Protein 5DSE (pdb70)

B-factor: mean 90.54, std 38.55, range [33.46, 245.59]

Structure (mmCIF, N/CA/C/O backbone):
data_5DSE
#
_entry.id   5DSE
#
_cell.length_a   71.779
_cell.length_b   168.068
_cell.length_c   239.671
_cell.angle_alpha   90.00
_cell.angle_beta   90.00
_cell.angle_gamma   90.00
#
_symmetry.space_group_name_H-M   'P 21 21 21'
#
loop_
_entity.id
_entity.type
_entity.pdbx_description
1 polymer 'Tetratricopeptide repeat protein 7B'
2 polymer Hyccin
3 water water
#
loop_
_atom_site.group_PDB
_atom_site.id
_atom_site.type_symbol
_atom_site.label_atom_id
_atom_site.label_alt_id
_atom_site.label_comp_id
_atom_site.label_asym_id
_atom_site.label_entity_id
_atom_site.label_seq_id
_atom_site.pdbx_PDB_ins_code
_atom_site.Cartn_x
_atom_site.Cartn_y
_atom_site.Cartn_z
_atom_site.occupancy
_atom_site.B_iso_or_equiv
_atom_site.auth_seq_id
_atom_site.auth_comp_id
_atom_site.auth_asym_id
_atom_site.auth_atom_id
_atom_site.pdbx_PDB_model_num
ATOM 1 N N . VAL A 1 134 ? 79.416 116.364 104.993 1.00 166.79 140 VAL A N 1
ATOM 2 C CA . VAL A 1 134 ? 80.359 116.950 105.936 1.00 170.75 140 VAL A CA 1
ATOM 3 C C . VAL A 1 134 ? 79.667 117.335 107.239 1.00 176.47 140 VAL A C 1
ATOM 4 O O . VAL A 1 134 ? 80.165 117.047 108.328 1.00 172.84 140 VAL A O 1
ATOM 8 N N . ILE A 1 135 ? 78.516 117.988 107.115 1.00 181.67 141 ILE A N 1
ATOM 9 C CA . ILE A 1 135 ? 77.760 118.456 108.271 1.00 189.45 141 ILE A CA 1
ATOM 10 C C . ILE A 1 135 ? 77.212 117.286 109.085 1.00 181.30 141 ILE A C 1
ATOM 11 O O . ILE A 1 135 ? 77.192 117.327 110.318 1.00 182.20 141 ILE A O 1
ATOM 16 N N . ALA A 1 136 ? 76.776 116.242 108.386 1.00 174.56 142 ALA A N 1
ATOM 17 C CA . ALA A 1 136 ? 76.250 115.044 109.032 1.00 160.68 142 ALA A CA 1
ATOM 18 C C . ALA A 1 136 ? 77.305 114.393 109.918 1.00 154.54 142 ALA A C 1
ATOM 19 O O . ALA A 1 136 ? 77.068 114.135 111.100 1.00 151.68 142 ALA A O 1
ATOM 21 N N . GLU A 1 137 ? 78.473 114.136 109.338 1.00 151.79 143 GLU A N 1
ATOM 22 C CA . GLU A 1 137 ? 79.579 113.537 110.073 1.00 151.49 143 GLU A CA 1
ATOM 23 C C . GLU A 1 137 ? 80.088 114.475 111.162 1.00 155.15 143 GLU A C 1
ATOM 24 O O . GLU A 1 137 ? 80.706 114.036 112.129 1.00 151.36 143 GLU A O 1
ATOM 30 N N . ALA A 1 138 ? 79.822 115.768 110.998 1.00 161.96 144 ALA A N 1
ATOM 31 C CA . ALA A 1 138 ? 80.210 116.762 111.992 1.00 165.30 144 ALA A CA 1
ATOM 32 C C . ALA A 1 138 ? 79.328 116.658 113.231 1.00 170.70 144 ALA A C 1
ATOM 33 O O . ALA A 1 138 ? 79.827 116.631 114.357 1.00 169.77 144 ALA A O 1
ATOM 35 N N . TYR A 1 139 ? 78.015 116.605 113.020 1.00 175.72 145 TYR A N 1
ATOM 36 C CA . TYR A 1 139 ? 77.073 116.423 114.121 1.00 176.82 145 TYR A CA 1
ATOM 37 C C . TYR A 1 139 ? 77.274 115.065 114.784 1.00 170.07 145 TYR A C 1
ATOM 38 O O . TYR A 1 139 ? 77.163 114.936 116.006 1.00 171.06 145 TYR A O 1
ATOM 47 N N . ALA A 1 140 ? 77.570 114.055 113.971 1.00 157.86 146 ALA A N 1
ATOM 48 C CA . ALA A 1 140 ? 77.863 112.723 114.485 1.00 146.34 146 ALA A CA 1
ATOM 49 C C . ALA A 1 140 ? 79.098 112.759 115.378 1.00 150.12 146 ALA A C 1
ATOM 50 O O . ALA A 1 140 ? 79.101 112.194 116.472 1.00 144.49 146 ALA A O 1
ATOM 52 N N . THR A 1 141 ? 80.140 113.435 114.902 1.00 153.21 147 THR A N 1
ATOM 53 C CA . THR A 1 141 ? 81.386 113.574 115.650 1.00 161.74 147 THR A CA 1
ATOM 54 C C . THR A 1 141 ? 81.156 114.323 116.958 1.00 161.22 147 THR A C 1
ATOM 55 O O . THR A 1 141 ? 81.741 113.983 117.988 1.00 159.85 147 THR A O 1
ATOM 59 N N . LYS A 1 142 ? 80.302 115.342 116.911 1.00 163.66 148 LYS A N 1
ATOM 60 C CA . LYS A 1 142 ? 79.932 116.083 118.112 1.00 164.06 148 LYS A CA 1
ATOM 61 C C . LYS A 1 142 ? 79.244 115.153 119.104 1.00 168.68 148 LYS A C 1
ATOM 62 O O . LYS A 1 142 ? 79.517 115.200 120.304 1.00 169.09 148 LYS A O 1
ATOM 68 N N . GLY A 1 143 ? 78.358 114.303 118.591 1.00 168.06 149 GLY A N 1
ATOM 69 C CA . GLY A 1 143 ? 77.686 113.314 119.414 1.00 165.36 149 GLY A CA 1
ATOM 70 C C . GLY A 1 143 ? 78.668 112.353 120.055 1.00 175.41 149 GLY A C 1
ATOM 71 O O . GLY A 1 143 ? 78.495 111.950 121.206 1.00 175.42 149 GLY A O 1
ATOM 72 N N . LEU A 1 144 ? 79.706 111.993 119.306 1.00 183.17 150 LEU A N 1
ATOM 73 C CA . LEU A 1 144 ? 80.749 111.097 119.799 1.00 185.95 150 LEU A CA 1
ATOM 74 C C . LEU A 1 144 ? 81.559 111.743 120.920 1.00 191.69 150 LEU A C 1
ATOM 75 O O . LEU A 1 144 ? 81.806 111.125 121.956 1.00 192.91 150 LEU A O 1
ATOM 80 N N . CYS A 1 145 ? 81.970 112.989 120.704 1.00 190.29 151 CYS A N 1
ATOM 81 C CA . CYS A 1 145 ? 82.781 113.711 121.680 1.00 186.00 151 CYS A CA 1
ATOM 82 C C . CYS A 1 145 ? 81.976 114.064 122.927 1.00 178.67 151 CYS A C 1
ATOM 83 O O . CYS A 1 145 ? 82.539 114.232 124.010 1.00 176.63 151 CYS A O 1
ATOM 86 N N . LEU A 1 146 ? 80.661 114.176 122.773 1.00 170.07 152 LEU A N 1
ATOM 87 C CA . LEU A 1 146 ? 79.784 114.438 123.909 1.00 167.59 152 LEU A CA 1
ATOM 88 C C . LEU A 1 146 ? 79.591 113.175 124.745 1.00 170.86 152 LEU A C 1
ATOM 89 O O . LEU A 1 146 ? 79.175 113.244 125.901 1.00 165.28 152 LEU A O 1
ATOM 94 N N . GLU A 1 147 ? 79.897 112.024 124.153 1.00 181.22 153 GLU A N 1
ATOM 95 C CA . GLU A 1 147 ? 79.849 110.755 124.872 1.00 188.03 153 GLU A CA 1
ATOM 96 C C . GLU A 1 147 ? 81.125 110.546 125.682 1.00 187.10 153 GLU A C 1
ATOM 97 O O . GLU A 1 147 ? 81.073 110.190 126.860 1.00 186.09 153 GLU A O 1
ATOM 103 N N . ASP A 1 165 ? 70.801 114.448 124.745 1.00 187.67 171 ASP A N 1
ATOM 104 C CA . ASP A 1 165 ? 71.876 115.272 124.205 1.00 194.04 171 ASP A CA 1
ATOM 105 C C . ASP A 1 165 ? 72.583 114.574 123.047 1.00 196.83 171 ASP A C 1
ATOM 106 O O . ASP A 1 165 ? 72.665 115.109 121.941 1.00 194.13 171 ASP A O 1
ATOM 111 N N . VAL A 1 166 ? 73.093 113.376 123.311 1.00 201.13 172 VAL A N 1
ATOM 112 C CA . VAL A 1 166 ? 73.813 112.596 122.309 1.00 203.14 172 VAL A CA 1
ATOM 113 C C . VAL A 1 166 ? 72.888 112.112 121.196 1.00 196.42 172 VAL A C 1
ATOM 114 O O . VAL A 1 166 ? 73.195 112.244 120.004 1.00 194.34 172 VAL A O 1
ATOM 118 N N . ILE A 1 167 ? 71.751 111.555 121.600 1.00 191.97 173 ILE A N 1
ATOM 119 C CA . ILE A 1 167 ? 70.781 110.997 120.667 1.00 186.69 173 ILE A CA 1
ATOM 120 C C . ILE A 1 167 ? 70.259 112.069 119.711 1.00 183.03 173 ILE A C 1
ATOM 121 O O . ILE A 1 167 ? 69.860 111.769 118.588 1.00 183.88 173 ILE A O 1
ATOM 126 N N . THR A 1 168 ? 70.276 113.320 120.160 1.00 182.23 174 THR A N 1
ATOM 127 C CA . THR A 1 168 ? 69.883 114.444 119.319 1.00 179.75 174 THR A CA 1
ATOM 128 C C . THR A 1 168 ? 70.883 114.639 118.179 1.00 185.54 174 THR A C 1
ATOM 129 O O . THR A 1 168 ? 70.499 114.768 117.011 1.00 180.07 174 THR A O 1
ATOM 133 N N . CYS A 1 169 ? 72.167 114.655 118.529 1.00 195.22 175 CYS A N 1
ATOM 134 C CA . CYS A 1 169 ? 73.237 114.772 117.545 1.00 202.16 175 CYS A CA 1
ATOM 135 C C . CYS A 1 169 ? 73.204 113.609 116.562 1.00 201.35 175 CYS A C 1
ATOM 136 O O . CYS A 1 169 ? 73.402 113.797 115.361 1.00 201.68 175 CYS A O 1
ATOM 139 N N . TYR A 1 170 ? 72.954 112.407 117.076 1.00 195.52 176 TYR A N 1
ATOM 140 C CA . TYR A 1 170 ? 72.838 111.231 116.219 1.00 184.38 176 TYR A CA 1
ATOM 141 C C . TYR A 1 170 ? 71.642 111.348 115.275 1.00 169.83 176 TYR A C 1
ATOM 142 O O . TYR A 1 170 ? 71.715 110.943 114.113 1.00 166.98 176 TYR A O 1
ATOM 151 N N . GLU A 1 171 ? 70.545 111.906 115.780 1.00 166.02 177 GLU A N 1
ATOM 152 C CA . GLU A 1 171 ? 69.354 112.143 114.969 1.00 164.18 177 GLU A CA 1
ATOM 153 C C . GLU A 1 171 ? 69.654 113.084 113.810 1.00 160.21 177 GLU A C 1
ATOM 154 O O . GLU A 1 171 ? 69.415 112.749 112.646 1.00 155.27 177 GLU A O 1
ATOM 160 N N . LYS A 1 172 ? 70.176 114.263 114.140 1.00 159.54 178 LYS A N 1
ATOM 161 C CA . LYS A 1 172 ? 70.531 115.255 113.132 1.00 159.12 178 LYS A CA 1
ATOM 162 C C . LYS A 1 172 ? 71.491 114.669 112.101 1.00 147.43 178 LYS A C 1
ATOM 163 O O . LYS A 1 172 ? 71.279 114.803 110.892 1.00 141.49 178 LYS A O 1
ATOM 169 N N . ALA A 1 173 ? 72.535 114.009 112.595 1.00 144.07 179 ALA A N 1
ATOM 170 C CA . ALA A 1 173 ? 73.523 113.359 111.740 1.00 140.22 179 ALA A CA 1
ATOM 171 C C . ALA A 1 173 ? 72.861 112.377 110.783 1.00 136.57 179 ALA A C 1
ATOM 172 O O . ALA A 1 173 ? 73.218 112.309 109.609 1.00 134.00 179 ALA A O 1
ATOM 174 N N . GLY A 1 174 ? 71.890 111.624 111.291 1.00 136.26 180 GLY A N 1
ATOM 175 C CA . GLY A 1 174 ? 71.163 110.669 110.477 1.00 140.17 180 GLY A CA 1
ATOM 176 C C . GLY A 1 174 ? 70.351 111.331 109.380 1.00 146.65 180 GLY A C 1
ATOM 177 O O . GLY A 1 174 ? 70.420 110.927 108.215 1.00 144.11 180 GLY A O 1
ATOM 178 N N . ASP A 1 175 ? 69.582 112.351 109.754 1.00 151.98 181 ASP A N 1
ATOM 179 C CA . ASP A 1 175 ? 68.750 113.082 108.801 1.00 155.23 181 ASP A CA 1
ATOM 180 C C . ASP A 1 175 ? 69.592 113.671 107.675 1.00 151.78 181 ASP A C 1
ATOM 181 O O . ASP A 1 175 ? 69.313 113.460 106.486 1.00 154.35 181 ASP A O 1
ATOM 186 N N . ILE A 1 176 ? 70.632 114.404 108.061 1.00 142.64 182 ILE A N 1
ATOM 187 C CA . ILE A 1 176 ? 71.523 115.027 107.093 1.00 144.02 182 ILE A CA 1
ATOM 188 C C . ILE A 1 176 ? 72.228 113.965 106.248 1.00 144.06 182 ILE A C 1
ATOM 189 O O . ILE A 1 176 ? 72.509 114.191 105.074 1.00 144.17 182 ILE A O 1
ATOM 194 N N . ALA A 1 177 ? 72.492 112.803 106.839 1.00 142.37 183 ALA A N 1
ATOM 195 C CA . ALA A 1 177 ? 73.118 111.703 106.106 1.00 146.16 183 ALA A CA 1
ATOM 196 C C . ALA A 1 177 ? 72.200 111.181 105.005 1.00 143.86 183 ALA A C 1
ATOM 197 O O . ALA A 1 177 ? 72.640 110.941 103.879 1.00 145.29 183 ALA A O 1
ATOM 199 N N . LEU A 1 178 ? 70.926 111.000 105.339 1.00 144.10 184 LEU A N 1
ATOM 200 C CA . LEU A 1 178 ? 69.943 110.553 104.357 1.00 145.35 184 LEU A CA 1
ATOM 201 C C . LEU A 1 178 ? 69.796 111.575 103.234 1.00 138.52 184 LEU A C 1
ATOM 202 O O . LEU A 1 178 ? 69.814 111.218 102.048 1.00 136.67 184 LEU A O 1
ATOM 207 N N . LEU A 1 179 ? 69.657 112.843 103.615 1.00 136.78 185 LEU A N 1
ATOM 208 C CA . LEU A 1 179 ? 69.540 113.925 102.640 1.00 135.05 185 LEU A CA 1
ATOM 209 C C . LEU A 1 179 ? 70.756 113.941 101.715 1.00 132.20 185 LEU A C 1
ATOM 210 O O . LEU A 1 179 ? 70.631 114.157 100.510 1.00 132.24 185 LEU A O 1
ATOM 215 N N . TYR A 1 180 ? 71.925 113.691 102.297 1.00 130.43 186 TYR A N 1
ATOM 216 C CA . TYR A 1 180 ? 73.191 113.657 101.569 1.00 139.16 186 TYR A CA 1
ATOM 217 C C . TYR A 1 180 ? 73.256 112.496 100.583 1.00 145.60 186 TYR A C 1
ATOM 218 O O . TYR A 1 180 ? 73.757 112.644 99.467 1.00 141.60 186 TYR A O 1
ATOM 227 N N . LEU A 1 181 ? 72.746 111.343 100.998 1.00 150.97 187 LEU A N 1
ATOM 228 C CA . LEU A 1 181 ? 72.771 110.156 100.154 1.00 158.21 187 LEU A CA 1
ATOM 229 C C . LEU A 1 181 ? 71.820 110.313 98.969 1.00 163.73 187 LEU A C 1
ATOM 230 O O . LEU A 1 181 ? 72.171 109.996 97.825 1.00 165.19 187 LEU A O 1
ATOM 235 N N . GLN A 1 182 ? 70.617 110.810 99.250 1.00 169.86 188 GLN A N 1
ATOM 236 C CA . GLN A 1 182 ? 69.657 111.115 98.194 1.00 180.83 188 GLN A CA 1
ATOM 237 C C . GLN A 1 182 ? 70.244 112.133 97.218 1.00 196.48 188 GLN A C 1
ATOM 238 O O . GLN A 1 182 ? 70.183 111.952 95.997 1.00 198.85 188 GLN A O 1
ATOM 244 N N . GLU A 1 183 ? 70.825 113.194 97.774 1.00 206.34 189 GLU A N 1
ATOM 245 C CA . GLU A 1 183 ? 71.447 114.251 96.982 1.00 215.14 189 GLU A CA 1
ATOM 246 C C . GLU A 1 183 ? 72.564 113.700 96.098 1.00 214.37 189 GLU A C 1
ATOM 247 O O . GLU A 1 183 ? 72.771 114.176 94.981 1.00 219.35 189 GLU A O 1
ATOM 253 N N . ILE A 1 184 ? 73.282 112.699 96.602 1.00 199.27 190 ILE A N 1
ATOM 254 C CA . ILE A 1 184 ? 74.292 112.017 95.800 1.00 185.39 190 ILE A CA 1
ATOM 255 C C . ILE A 1 184 ? 73.633 111.279 94.644 1.00 180.33 190 ILE A C 1
ATOM 256 O O . ILE A 1 184 ? 74.052 111.413 93.493 1.00 177.74 190 ILE A O 1
ATOM 261 N N . GLU A 1 185 ? 72.593 110.509 94.953 1.00 178.78 191 GLU A N 1
ATOM 262 C CA . GLU A 1 185 ? 71.917 109.714 93.932 1.00 179.77 191 GLU A CA 1
ATOM 263 C C . GLU A 1 185 ? 71.322 110.569 92.815 1.00 186.48 191 GLU A C 1
ATOM 264 O O . GLU A 1 185 ? 71.251 110.131 91.666 1.00 187.81 191 GLU A O 1
ATOM 270 N N . ARG A 1 186 ? 70.893 111.782 93.151 1.00 188.79 192 ARG A N 1
ATOM 271 C CA . ARG A 1 186 ? 70.368 112.697 92.141 1.00 191.77 192 ARG A CA 1
ATOM 272 C C . ARG A 1 186 ? 71.451 113.077 91.135 1.00 195.26 192 ARG A C 1
ATOM 273 O O . ARG A 1 186 ? 71.289 112.884 89.930 1.00 195.81 192 ARG A O 1
ATOM 281 N N . VAL A 1 187 ? 72.557 113.612 91.641 1.00 196.62 193 VAL A N 1
ATOM 282 C CA . VAL A 1 187 ? 73.668 114.036 90.795 1.00 197.65 193 VAL A CA 1
ATOM 283 C C . VAL A 1 187 ? 74.445 112.839 90.255 1.00 193.48 193 VAL A C 1
ATOM 284 O O . VAL A 1 187 ? 74.069 112.246 89.243 1.00 189.99 193 VAL A O 1
ATOM 288 N N . LEU A 1 208 ? 82.150 102.208 102.854 1.00 163.33 214 LEU A N 1
ATOM 289 C CA . LEU A 1 208 ? 81.164 103.261 103.068 1.00 168.09 214 LEU A CA 1
ATOM 290 C C . LEU A 1 208 ? 81.243 103.810 104.490 1.00 177.77 214 LEU A C 1
ATOM 291 O O . LEU A 1 208 ? 81.720 103.132 105.399 1.00 178.58 214 LEU A O 1
ATOM 296 N N . GLY A 1 209 ? 80.758 105.038 104.662 1.00 182.71 215 GLY A N 1
ATOM 297 C CA . GLY A 1 209 ? 80.942 105.816 105.877 1.00 187.91 215 GLY A CA 1
ATOM 298 C C . GLY A 1 209 ? 80.791 105.134 107.225 1.00 189.49 215 GLY A C 1
ATOM 299 O O . GLY A 1 209 ? 79.729 104.614 107.559 1.00 187.84 215 GLY A O 1
ATOM 300 N N . PHE A 1 210 ? 81.872 105.146 107.998 1.00 185.05 216 PHE A N 1
ATOM 301 C CA . PHE A 1 210 ? 81.861 104.681 109.381 1.00 170.28 216 PHE A CA 1
ATOM 302 C C . PHE A 1 210 ? 81.114 105.686 110.251 1.00 159.64 216 PHE A C 1
ATOM 303 O O . PHE A 1 210 ? 80.203 105.329 111.006 1.00 149.10 216 PHE A O 1
ATOM 311 N N . PHE A 1 211 ? 81.514 106.950 110.128 1.00 160.31 217 PHE A N 1
ATOM 312 C CA . PHE A 1 211 ? 80.866 108.056 110.823 1.00 159.77 217 PHE A CA 1
ATOM 313 C C . PHE A 1 211 ? 79.396 108.130 110.428 1.00 158.92 217 PHE A C 1
ATOM 314 O O . PHE A 1 211 ? 78.528 108.436 111.249 1.00 152.44 217 PHE A O 1
ATOM 322 N N . LEU A 1 212 ? 79.132 107.843 109.157 1.00 165.76 218 LEU A N 1
ATOM 323 C CA . LEU A 1 212 ? 77.779 107.840 108.619 1.00 167.62 218 LEU A CA 1
ATOM 324 C C . LEU A 1 212 ? 76.950 106.700 109.206 1.00 173.20 218 LEU A C 1
ATOM 325 O O . LEU A 1 212 ? 75.775 106.881 109.528 1.00 173.71 218 LEU A O 1
ATOM 330 N N . GLU A 1 213 ? 77.565 105.528 109.344 1.00 176.41 219 GLU A N 1
ATOM 331 C CA . GLU A 1 213 ? 76.893 104.374 109.936 1.00 174.98 219 GLU A CA 1
ATOM 332 C C . GLU A 1 213 ? 76.535 104.634 111.395 1.00 169.70 219 GLU A C 1
ATOM 333 O O . GLU A 1 213 ? 75.381 104.465 111.798 1.00 170.73 219 GLU A O 1
ATOM 339 N N . THR A 1 214 ? 77.526 105.047 112.181 1.00 161.55 220 THR A N 1
ATOM 340 C CA . THR A 1 214 ? 77.303 105.332 113.597 1.00 149.75 220 THR A CA 1
ATOM 341 C C . THR A 1 214 ? 76.267 106.438 113.783 1.00 153.81 220 THR A C 1
ATOM 342 O O . THR A 1 214 ? 75.386 106.338 114.641 1.00 148.53 220 THR A O 1
ATOM 346 N N . GLY A 1 215 ? 76.372 107.484 112.968 1.00 166.13 221 GLY A N 1
ATOM 347 C CA . GLY A 1 215 ? 75.437 108.594 113.024 1.00 167.07 221 GLY A CA 1
ATOM 348 C C . GLY A 1 215 ? 74.012 108.185 112.698 1.00 162.11 221 GLY A C 1
ATOM 349 O O . GLY A 1 215 ? 73.070 108.587 113.380 1.00 165.62 221 GLY A O 1
ATOM 350 N N . LEU A 1 216 ? 73.855 107.380 111.653 1.00 157.64 222 LEU A N 1
ATOM 351 C CA . LEU A 1 216 ? 72.539 106.904 111.243 1.00 155.19 222 LEU A CA 1
ATOM 352 C C . LEU A 1 216 ? 71.909 105.980 112.277 1.00 154.69 222 LEU A C 1
ATOM 353 O O . LEU A 1 216 ? 70.727 106.105 112.598 1.00 150.82 222 LEU A O 1
ATOM 358 N N . GLN A 1 217 ? 72.707 105.055 112.800 1.00 156.18 223 GLN A N 1
ATOM 359 C CA . GLN A 1 217 ? 72.169 103.942 113.572 1.00 161.09 223 GLN A CA 1
ATOM 360 C C . GLN A 1 217 ? 72.101 104.173 115.083 1.00 168.57 223 GLN A C 1
ATOM 361 O O . GLN A 1 217 ? 71.116 103.800 115.718 1.00 170.89 223 GLN A O 1
ATOM 367 N N . ARG A 1 218 ? 73.129 104.788 115.662 1.00 178.54 224 ARG A N 1
ATOM 368 C CA . ARG A 1 218 ? 73.248 104.816 117.122 1.00 179.21 224 ARG A CA 1
ATOM 369 C C . ARG A 1 218 ? 72.285 105.796 117.811 1.00 168.30 224 ARG A C 1
ATOM 370 O O . ARG A 1 218 ? 72.441 106.104 118.993 1.00 172.70 224 ARG A O 1
ATOM 378 N N . ALA A 1 219 ? 71.280 106.271 117.085 1.00 146.07 225 ALA A N 1
ATOM 379 C CA . ALA A 1 219 ? 70.253 107.112 117.689 1.00 139.15 225 ALA A CA 1
ATOM 380 C C . ALA A 1 219 ? 69.201 106.249 118.385 1.00 141.75 225 ALA A C 1
ATOM 381 O O . ALA A 1 219 ? 69.033 106.306 119.610 1.00 141.53 225 ALA A O 1
ATOM 383 N N . HIS A 1 220 ? 68.504 105.442 117.590 1.00 138.87 226 HIS A N 1
ATOM 384 C CA . HIS A 1 220 ? 67.471 104.549 118.104 1.00 141.44 226 HIS A CA 1
ATOM 385 C C . HIS A 1 220 ? 68.049 103.512 119.062 1.00 134.99 226 HIS A C 1
ATOM 386 O O . HIS A 1 220 ? 67.346 103.009 119.936 1.00 133.95 226 HIS A O 1
ATOM 393 N N . VAL A 1 221 ? 69.329 103.196 118.892 1.00 131.46 227 VAL A N 1
ATOM 394 C CA . VAL A 1 221 ? 70.016 102.275 119.788 1.00 134.89 227 VAL A CA 1
ATOM 395 C C . VAL A 1 221 ? 70.012 102.814 121.215 1.00 141.06 227 VAL A C 1
ATOM 396 O O . VAL A 1 221 ? 69.581 102.132 122.146 1.00 138.28 227 VAL A O 1
ATOM 400 N N . LEU A 1 222 ? 70.482 104.047 121.379 1.00 152.86 228 LEU A N 1
ATOM 401 C CA . LEU A 1 222 ? 70.493 104.692 122.687 1.00 160.26 228 LEU A CA 1
ATOM 402 C C . LEU A 1 222 ? 69.077 105.028 123.142 1.00 153.49 228 LEU A C 1
ATOM 403 O O . LEU A 1 222 ? 68.815 105.148 124.340 1.00 152.50 228 LEU A O 1
ATOM 408 N N . TYR A 1 223 ? 68.166 105.178 122.184 1.00 148.97 229 TYR A N 1
ATOM 409 C CA . TYR A 1 223 ? 66.762 105.402 122.513 1.00 148.49 229 TYR A CA 1
ATOM 410 C C . TYR A 1 223 ? 66.143 104.188 123.201 1.00 146.05 229 TYR A C 1
ATOM 411 O O . TYR A 1 223 ? 65.411 104.328 124.181 1.00 145.78 229 TYR A O 1
ATOM 420 N N . PHE A 1 224 ? 66.435 103.000 122.683 1.00 141.69 230 PHE A N 1
ATOM 421 C CA . PHE A 1 224 ? 65.921 101.771 123.274 1.00 141.37 230 PHE A CA 1
ATOM 422 C C . PHE A 1 224 ? 66.696 101.406 124.535 1.00 142.94 230 PHE A C 1
ATOM 423 O O . PHE A 1 224 ? 66.125 100.872 125.486 1.00 140.17 230 PHE A O 1
ATOM 431 N N . LYS A 1 225 ? 67.995 101.697 124.543 1.00 152.94 231 LYS A N 1
ATOM 432 C CA . LYS A 1 225 ? 68.805 101.509 125.744 1.00 169.25 231 LYS A CA 1
ATOM 433 C C . LYS A 1 225 ? 68.259 102.361 126.884 1.00 179.54 231 LYS A C 1
ATOM 434 O O . LYS A 1 225 ? 68.275 101.950 128.045 1.00 179.37 231 LYS A O 1
ATOM 440 N N . ASN A 1 226 ? 67.775 103.550 126.538 1.00 189.56 232 ASN A N 1
ATOM 441 C CA . ASN A 1 226 ? 67.168 104.458 127.504 1.00 192.67 232 ASN A CA 1
ATOM 442 C C . ASN A 1 226 ? 65.929 103.851 128.157 1.00 180.30 232 ASN A C 1
ATOM 443 O O . ASN A 1 226 ? 65.592 104.172 129.297 1.00 180.56 232 ASN A O 1
ATOM 448 N N . GLY A 1 227 ? 65.258 102.965 127.428 1.00 162.97 233 GLY A N 1
ATOM 449 C CA . GLY A 1 227 ? 64.030 102.360 127.905 1.00 153.72 233 GLY A CA 1
ATOM 450 C C . GLY A 1 227 ? 62.820 103.054 127.311 1.00 155.28 233 GLY A C 1
ATOM 451 O O . GLY A 1 227 ? 61.679 102.760 127.670 1.00 153.17 233 GLY A O 1
ATOM 452 N N . ASN A 1 228 ? 63.077 103.983 126.397 1.00 158.16 234 ASN A N 1
ATOM 453 C CA . ASN A 1 228 ? 62.012 104.726 125.736 1.00 171.01 234 ASN A CA 1
ATOM 454 C C . ASN A 1 228 ? 61.674 104.119 124.377 1.00 177.96 234 ASN A C 1
ATOM 455 O O . ASN A 1 228 ? 62.462 104.205 123.435 1.00 178.53 234 ASN A O 1
ATOM 460 N N . LEU A 1 229 ? 60.497 103.509 124.285 1.00 180.01 235 LEU A N 1
ATOM 461 C CA . LEU A 1 229 ? 60.082 102.801 123.077 1.00 178.01 235 LEU A CA 1
ATOM 462 C C . LEU A 1 229 ? 59.549 103.747 122.005 1.00 170.84 235 LEU A C 1
ATOM 463 O O . LEU A 1 229 ? 59.829 103.575 120.816 1.00 171.55 235 LEU A O 1
ATOM 468 N N . THR A 1 230 ? 58.778 104.742 122.436 1.00 161.48 236 THR A N 1
ATOM 469 C CA . THR A 1 230 ? 58.125 105.681 121.528 1.00 154.01 236 THR A CA 1
ATOM 470 C C . THR A 1 230 ? 59.116 106.404 120.616 1.00 148.80 236 THR A C 1
ATOM 471 O O . THR A 1 230 ? 58.902 106.501 119.406 1.00 145.00 236 THR A O 1
ATOM 475 N N . ARG A 1 231 ? 60.197 106.907 121.203 1.00 144.02 237 ARG A N 1
ATOM 476 C CA . ARG A 1 231 ? 61.224 107.606 120.440 1.00 141.10 237 ARG A CA 1
ATOM 477 C C . ARG A 1 231 ? 61.881 106.684 119.418 1.00 136.35 237 ARG A C 1
ATOM 478 O O . ARG A 1 231 ? 62.167 107.095 118.294 1.00 134.67 237 ARG A O 1
ATOM 486 N N . GLY A 1 232 ? 62.119 105.438 119.816 1.00 134.84 238 GLY A N 1
ATOM 487 C CA . GLY A 1 232 ? 62.715 104.455 118.929 1.00 132.09 238 GLY A CA 1
ATOM 488 C C . GLY A 1 232 ? 61.827 104.160 117.737 1.00 131.77 238 GLY A C 1
ATOM 489 O O . GLY A 1 232 ? 62.288 104.149 116.592 1.00 124.92 238 GLY A O 1
ATOM 490 N N . VAL A 1 233 ? 60.547 103.920 118.009 1.00 135.30 239 VAL A N 1
ATOM 491 C CA . VAL A 1 233 ? 59.567 103.688 116.955 1.00 138.06 239 VAL A CA 1
ATOM 492 C C . VAL A 1 233 ? 59.520 104.886 116.012 1.00 142.49 239 VAL A C 1
ATOM 493 O O . VAL A 1 233 ? 59.483 104.730 114.788 1.00 143.10 239 VAL A O 1
ATOM 497 N N . GLY A 1 234 ? 59.537 106.080 116.596 1.00 148.50 240 GLY A N 1
ATOM 498 C CA . GLY A 1 234 ? 59.554 107.310 115.826 1.00 149.13 240 GLY A CA 1
ATOM 499 C C . GLY A 1 234 ? 60.750 107.392 114.899 1.00 144.00 240 GLY A C 1
ATOM 500 O O . GLY A 1 234 ? 60.617 107.774 113.739 1.00 140.08 240 GLY A O 1
ATOM 501 N N . ARG A 1 235 ? 61.920 107.024 115.412 1.00 138.75 241 ARG A N 1
ATOM 502 C CA . ARG A 1 235 ? 63.150 107.038 114.626 1.00 135.30 241 ARG A CA 1
ATOM 503 C C . ARG A 1 235 ? 63.079 106.045 113.469 1.00 131.33 241 ARG A C 1
ATOM 504 O O . ARG A 1 235 ? 63.419 106.379 112.329 1.00 125.50 241 ARG A O 1
ATOM 512 N N . PHE A 1 236 ? 62.641 104.826 113.775 1.00 135.29 242 PHE A N 1
ATOM 513 C CA . PHE A 1 236 ? 62.449 103.795 112.759 1.00 133.00 242 PHE A CA 1
ATOM 514 C C . PHE A 1 236 ? 61.544 104.298 111.639 1.00 136.44 242 PHE A C 1
ATOM 515 O O . PHE A 1 236 ? 61.861 104.158 110.456 1.00 139.37 242 PHE A O 1
ATOM 523 N N . ARG A 1 237 ? 60.421 104.896 112.024 1.00 140.02 243 ARG A N 1
ATOM 524 C CA . ARG A 1 237 ? 59.463 105.426 111.060 1.00 139.81 243 ARG A CA 1
ATOM 525 C C . ARG A 1 237 ? 60.046 106.581 110.249 1.00 139.38 243 ARG A C 1
ATOM 526 O O . ARG A 1 237 ? 59.737 106.735 109.067 1.00 140.18 243 ARG A O 1
ATOM 534 N N . GLU A 1 238 ? 60.890 107.388 110.887 1.00 139.74 244 GLU A N 1
ATOM 535 C CA . GLU A 1 238 ? 61.556 108.491 110.201 1.00 143.99 244 GLU A CA 1
ATOM 536 C C . GLU A 1 238 ? 62.486 107.968 109.114 1.00 140.92 244 GLU A C 1
ATOM 537 O O . GLU A 1 238 ? 62.471 108.457 107.985 1.00 138.90 244 GLU A O 1
ATOM 543 N N . LEU A 1 239 ? 63.291 106.969 109.461 1.00 140.29 245 LEU A N 1
ATOM 544 C CA . LEU A 1 239 ? 64.240 106.397 108.511 1.00 138.13 245 LEU A CA 1
ATOM 545 C C . LEU A 1 239 ? 63.530 105.629 107.401 1.00 135.16 245 LEU A C 1
ATOM 546 O O . LEU A 1 239 ? 64.019 105.558 106.273 1.00 131.73 245 LEU A O 1
ATOM 551 N N . LEU A 1 240 ? 62.372 105.061 107.723 1.00 136.15 246 LEU A N 1
ATOM 552 C CA . LEU A 1 240 ? 61.618 104.277 106.751 1.00 129.01 246 LEU A CA 1
ATOM 553 C C . LEU A 1 240 ? 60.805 105.156 105.802 1.00 136.97 246 LEU A C 1
ATOM 554 O O . LEU A 1 240 ? 60.550 104.772 104.660 1.00 139.05 246 LEU A O 1
ATOM 559 N N . ARG A 1 241 ? 60.401 106.333 106.271 1.00 138.04 247 ARG A N 1
ATOM 560 C CA . ARG A 1 241 ? 59.642 107.258 105.434 1.00 138.90 247 ARG A CA 1
ATOM 561 C C . ARG A 1 241 ? 60.522 107.918 104.377 1.00 141.28 247 ARG A C 1
ATOM 562 O O . ARG A 1 241 ? 60.021 108.433 103.377 1.00 144.71 247 ARG A O 1
ATOM 570 N N . ALA A 1 242 ? 61.831 107.904 104.605 1.00 141.36 248 ALA A N 1
ATOM 571 C CA . ALA A 1 242 ? 62.776 108.483 103.658 1.00 140.34 248 ALA A CA 1
ATOM 572 C C . ALA A 1 242 ? 62.750 107.724 102.336 1.00 153.00 248 ALA A C 1
ATOM 573 O O . ALA A 1 242 ? 62.659 106.495 102.317 1.00 147.01 248 ALA A O 1
ATOM 575 N N . VAL A 1 243 ? 62.824 108.467 101.236 1.00 166.78 249 VAL A N 1
ATOM 576 C CA . VAL A 1 243 ? 62.792 107.881 99.900 1.00 174.38 249 VAL A CA 1
ATOM 577 C C . VAL A 1 243 ? 63.960 106.914 99.710 1.00 179.53 249 VAL A C 1
ATOM 578 O O . VAL A 1 243 ? 65.094 107.213 100.086 1.00 183.79 249 VAL A O 1
ATOM 582 N N . GLU A 1 244 ? 63.667 105.752 99.134 1.00 180.34 250 GLU A N 1
ATOM 583 C CA . GLU A 1 244 ? 64.637 104.667 99.021 1.00 176.69 250 GLU A CA 1
ATOM 584 C C . GLU A 1 244 ? 65.865 105.030 98.189 1.00 174.79 250 GLU A C 1
ATOM 585 O O . GLU A 1 244 ? 65.751 105.468 97.045 1.00 170.61 250 GLU A O 1
ATOM 591 N N . THR A 1 245 ? 67.037 104.841 98.786 1.00 180.72 251 THR A N 1
ATOM 592 C CA . THR A 1 245 ? 68.308 104.989 98.088 1.00 188.74 251 THR A CA 1
ATOM 593 C C . THR A 1 245 ? 68.950 103.607 97.976 1.00 188.46 251 THR A C 1
ATOM 594 O O . THR A 1 245 ? 68.762 102.765 98.853 1.00 188.61 251 THR A O 1
ATOM 598 N N . ARG A 1 246 ? 69.702 103.372 96.904 1.00 185.34 252 ARG A N 1
ATOM 599 C CA . ARG A 1 246 ? 70.309 102.064 96.652 1.00 179.89 252 ARG A CA 1
ATOM 600 C C . ARG A 1 246 ? 71.328 101.647 97.717 1.00 168.86 252 ARG A C 1
ATOM 601 O O . ARG A 1 246 ? 71.835 100.525 97.691 1.00 161.72 252 ARG A O 1
ATOM 609 N N . THR A 1 247 ? 71.629 102.549 98.646 1.00 170.82 253 THR A N 1
ATOM 610 C CA . THR A 1 247 ? 72.553 102.248 99.734 1.00 165.91 253 THR A CA 1
ATOM 611 C C . THR A 1 247 ? 71.798 102.010 101.041 1.00 158.07 253 THR A C 1
ATOM 612 O O . THR A 1 247 ? 72.194 101.175 101.856 1.00 150.37 253 THR A O 1
ATOM 616 N N . THR A 1 248 ? 70.704 102.740 101.232 1.00 163.06 254 THR A N 1
ATOM 617 C CA . THR A 1 248 ? 69.913 102.630 102.453 1.00 163.62 254 THR A CA 1
ATOM 618 C C . THR A 1 248 ? 68.930 101.463 102.421 1.00 172.25 254 THR A C 1
ATOM 619 O O . THR A 1 248 ? 68.126 101.309 103.337 1.00 170.60 254 THR A O 1
ATOM 623 N N . GLN A 1 249 ? 68.997 100.643 101.377 1.00 182.65 255 GLN A N 1
ATOM 624 C CA . GLN A 1 249 ? 68.036 99.554 101.203 1.00 187.79 255 GLN A CA 1
ATOM 625 C C . GLN A 1 249 ? 68.180 98.466 102.271 1.00 186.90 255 GLN A C 1
ATOM 626 O O . GLN A 1 249 ? 67.184 97.999 102.830 1.00 193.17 255 GLN A O 1
ATOM 632 N N . ASN A 1 250 ? 69.417 98.071 102.555 1.00 177.02 256 ASN A N 1
ATOM 633 C CA . ASN A 1 250 ? 69.688 97.027 103.538 1.00 161.94 256 ASN A CA 1
ATOM 634 C C . ASN A 1 250 ? 69.365 97.500 104.951 1.00 151.41 256 ASN A C 1
ATOM 635 O O . ASN A 1 250 ? 68.755 96.775 105.750 1.00 145.83 256 ASN A O 1
ATOM 640 N N . LEU A 1 251 ? 69.787 98.726 105.246 1.00 147.97 257 LEU A N 1
ATOM 641 C CA . LEU A 1 251 ? 69.464 99.379 106.505 1.00 142.52 257 LEU A CA 1
ATOM 642 C C . LEU A 1 251 ? 67.955 99.415 106.704 1.00 141.52 257 LEU A C 1
ATOM 643 O O . LEU A 1 251 ? 67.454 99.046 107.765 1.00 133.96 257 LEU A O 1
ATOM 648 N N . ARG A 1 252 ? 67.237 99.845 105.670 1.00 141.30 258 ARG A N 1
ATOM 649 C CA . ARG A 1 252 ? 65.779 99.890 105.707 1.00 138.48 258 ARG A CA 1
ATOM 650 C C . ARG A 1 252 ? 65.181 98.498 105.882 1.00 137.00 258 ARG A C 1
ATOM 651 O O . ARG A 1 252 ? 64.108 98.351 106.462 1.00 133.28 258 ARG A O 1
ATOM 659 N N . MET A 1 253 ? 65.875 97.478 105.383 1.00 138.45 259 MET A N 1
ATOM 660 C CA . MET A 1 253 ? 65.412 96.101 105.535 1.00 127.45 259 MET A CA 1
ATOM 661 C C . MET A 1 253 ? 65.476 95.652 106.992 1.00 124.71 259 MET A C 1
ATOM 662 O O . MET A 1 253 ? 64.462 95.250 107.576 1.00 119.69 259 MET A O 1
ATOM 667 N N . THR A 1 254 ? 66.673 95.723 107.573 1.00 127.40 260 THR A N 1
ATOM 668 C CA . THR A 1 254 ? 66.868 95.331 108.968 1.00 126.50 260 THR A CA 1
ATOM 669 C C . THR A 1 254 ? 65.973 96.151 109.896 1.00 122.70 260 THR A C 1
ATOM 670 O O . THR A 1 254 ? 65.364 95.617 110.829 1.00 115.60 260 THR A O 1
ATOM 674 N N . ILE A 1 255 ? 65.892 97.448 109.619 1.00 123.23 261 ILE A N 1
ATOM 675 C CA . ILE A 1 255 ? 65.064 98.361 110.397 1.00 122.05 261 ILE A CA 1
ATOM 676 C C . ILE A 1 255 ? 63.586 97.990 110.317 1.00 127.20 261 ILE A C 1
ATOM 677 O O . ILE A 1 255 ? 62.905 97.930 111.341 1.00 133.20 261 ILE A O 1
ATOM 682 N N . ALA A 1 256 ? 63.095 97.735 109.107 1.00 127.07 262 ALA A N 1
ATOM 683 C CA . ALA A 1 256 ? 61.696 97.358 108.917 1.00 128.72 262 ALA A CA 1
ATOM 684 C C . ALA A 1 256 ? 61.379 96.056 109.643 1.00 129.69 262 ALA A C 1
ATOM 685 O O . ALA A 1 256 ? 60.318 95.919 110.258 1.00 119.14 262 ALA A O 1
ATOM 687 N N . ARG A 1 257 ? 62.306 95.103 109.570 1.00 133.73 263 ARG A N 1
ATOM 688 C CA . ARG A 1 257 ? 62.143 93.833 110.269 1.00 129.84 263 ARG A CA 1
ATOM 689 C C . ARG A 1 257 ? 62.036 94.049 111.777 1.00 121.75 263 ARG A C 1
ATOM 690 O O . ARG A 1 257 ? 61.092 93.577 112.415 1.00 109.01 263 ARG A O 1
ATOM 698 N N . GLN A 1 258 ? 63.000 94.775 112.337 1.00 128.30 264 GLN A N 1
ATOM 699 C CA . GLN A 1 258 ? 63.033 95.029 113.775 1.00 125.93 264 GLN A CA 1
ATOM 700 C C . GLN A 1 258 ? 61.792 95.773 114.260 1.00 118.87 264 GLN A C 1
ATOM 701 O O . GLN A 1 258 ? 61.215 95.426 115.293 1.00 111.56 264 GLN A O 1
ATOM 707 N N . LEU A 1 259 ? 61.380 96.790 113.510 1.00 124.37 265 LEU A N 1
ATOM 708 C CA . LEU A 1 259 ? 60.204 97.571 113.873 1.00 128.07 265 LEU A CA 1
ATOM 709 C C . LEU A 1 259 ? 58.942 96.724 113.785 1.00 126.91 265 LEU A C 1
ATOM 710 O O . LEU A 1 259 ? 58.030 96.883 114.593 1.00 127.55 265 LEU A O 1
ATOM 715 N N . ALA A 1 260 ? 58.889 95.826 112.805 1.00 125.48 266 ALA A N 1
ATOM 716 C CA . ALA A 1 260 ? 57.763 94.905 112.692 1.00 115.88 266 ALA A CA 1
ATOM 717 C C . ALA A 1 260 ? 57.709 93.995 113.915 1.00 105.10 266 ALA A C 1
ATOM 718 O O . ALA A 1 260 ? 56.636 93.760 114.481 1.00 91.56 266 ALA A O 1
ATOM 720 N N . GLU A 1 261 ? 58.876 93.492 114.317 1.00 109.49 267 GLU A N 1
ATOM 721 C CA . GLU A 1 261 ? 58.996 92.694 115.535 1.00 110.47 267 GLU A CA 1
ATOM 722 C C . GLU A 1 261 ? 58.417 93.448 116.723 1.00 108.48 267 GLU A C 1
ATOM 723 O O . GLU A 1 261 ? 57.511 92.960 117.395 1.00 102.15 267 GLU A O 1
ATOM 729 N N . ILE A 1 262 ? 58.942 94.647 116.961 1.00 114.44 268 ILE A N 1
ATOM 730 C CA . ILE A 1 262 ? 58.486 95.501 118.054 1.00 111.27 268 ILE A CA 1
ATOM 731 C C . ILE A 1 262 ? 56.975 95.737 118.005 1.00 105.81 268 ILE A C 1
ATOM 732 O O . ILE A 1 262 ? 56.305 95.731 119.038 1.00 109.52 268 ILE A O 1
ATOM 737 N N . LEU A 1 263 ? 56.445 95.930 116.801 1.00 96.92 269 LEU A N 1
ATOM 738 C CA . LEU A 1 263 ? 55.011 96.129 116.613 1.00 96.60 269 LEU A CA 1
ATOM 739 C C . LEU A 1 263 ? 54.212 94.914 117.068 1.00 107.79 269 LEU A C 1
ATOM 740 O O . LEU A 1 263 ? 53.241 95.044 117.813 1.00 114.50 269 LEU A O 1
ATOM 745 N N . LEU A 1 264 ? 54.627 93.733 116.617 1.00 108.12 270 LEU A N 1
ATOM 746 C CA . LEU A 1 264 ? 53.902 92.501 116.920 1.00 97.84 270 LEU A CA 1
ATOM 747 C C . LEU A 1 264 ? 53.991 92.094 118.392 1.00 96.26 270 LEU A C 1
ATOM 748 O O . LEU A 1 264 ? 52.983 91.738 119.002 1.00 91.75 270 LEU A O 1
ATOM 753 N N . ARG A 1 265 ? 55.193 92.154 118.961 1.00 104.26 271 ARG A N 1
ATOM 754 C CA . ARG A 1 265 ? 55.432 91.607 120.296 1.00 101.59 271 ARG A CA 1
ATOM 755 C C . ARG A 1 265 ? 55.278 92.627 121.428 1.00 108.27 271 ARG A C 1
ATOM 756 O O . ARG A 1 265 ? 54.897 92.266 122.542 1.00 108.24 271 ARG A O 1
ATOM 764 N N . GLY A 1 266 ? 55.571 93.893 121.148 1.00 112.69 272 GLY A N 1
ATOM 765 C CA . GLY A 1 266 ? 55.625 94.901 122.192 1.00 113.83 272 GLY A CA 1
ATOM 766 C C . GLY A 1 266 ? 54.508 95.928 122.178 1.00 119.75 272 GLY A C 1
ATOM 767 O O . GLY A 1 266 ? 54.447 96.793 123.051 1.00 110.87 272 GLY A O 1
ATOM 768 N N . MET A 1 267 ? 53.623 95.838 121.190 1.00 125.16 273 MET A N 1
ATOM 769 C CA . MET A 1 267 ? 52.526 96.792 121.070 1.00 127.72 273 MET A CA 1
ATOM 770 C C . MET A 1 267 ? 51.186 96.092 120.855 1.00 121.98 273 MET A C 1
ATOM 771 O O . MET A 1 267 ? 51.127 95.005 120.279 1.00 125.94 273 MET A O 1
ATOM 776 N N . CYS A 1 268 ? 50.113 96.719 121.328 1.00 113.13 274 CYS A N 1
ATOM 777 C CA . CYS A 1 268 ? 48.769 96.192 121.120 1.00 106.89 274 CYS A CA 1
ATOM 778 C C . CYS A 1 268 ? 47.957 97.131 120.233 1.00 107.30 274 CYS A C 1
ATOM 779 O O . CYS A 1 268 ? 48.517 97.992 119.555 1.00 107.69 274 CYS A O 1
ATOM 782 N N . GLU A 1 269 ? 46.639 96.956 120.236 1.00 105.43 275 GLU A N 1
ATOM 783 C CA . GLU A 1 269 ? 45.756 97.764 119.401 1.00 106.56 275 GLU A CA 1
ATOM 784 C C . GLU A 1 269 ? 45.492 99.139 120.003 1.00 120.89 275 GLU A C 1
ATOM 785 O O . GLU A 1 269 ? 45.555 100.152 119.306 1.00 131.87 275 GLU A O 1
ATOM 791 N N . GLN A 1 270 ? 45.199 99.171 121.299 1.00 127.04 276 GLN A N 1
ATOM 792 C CA . GLN A 1 270 ? 44.810 100.410 121.964 1.00 141.10 276 GLN A CA 1
ATOM 793 C C . GLN A 1 270 ? 45.976 101.385 122.125 1.00 148.28 276 GLN A C 1
ATOM 794 O O . GLN A 1 270 ? 45.770 102.570 122.391 1.00 149.00 276 GLN A O 1
ATOM 800 N N . SER A 1 271 ? 47.196 100.888 121.953 1.00 145.88 277 SER A N 1
ATOM 801 C CA . SER A 1 271 ? 48.389 101.712 122.124 1.00 144.90 277 SER A CA 1
ATOM 802 C C . SER A 1 271 ? 48.924 102.239 120.795 1.00 143.52 277 SER A C 1
ATOM 803 O O . SER A 1 271 ? 49.704 103.191 120.765 1.00 143.64 277 SER A O 1
ATOM 806 N N . TYR A 1 272 ? 48.496 101.617 119.702 1.00 140.65 278 TYR A N 1
ATOM 807 C CA . TYR A 1 272 ? 48.995 101.956 118.373 1.00 131.13 278 TYR A CA 1
ATOM 808 C C . TYR A 1 272 ? 48.581 103.355 117.921 1.00 137.01 278 TYR A C 1
ATOM 809 O O . TYR A 1 272 ? 47.502 103.840 118.264 1.00 137.04 278 TYR A O 1
ATOM 818 N N . TRP A 1 273 ? 49.454 103.996 117.150 1.00 140.38 279 TRP A N 1
ATOM 819 C CA . TRP A 1 273 ? 49.148 105.276 116.524 1.00 150.35 279 TRP A CA 1
ATOM 820 C C . TRP A 1 273 ? 49.811 105.344 115.151 1.00 153.70 279 TRP A C 1
ATOM 821 O O . TRP A 1 273 ? 50.880 104.769 114.944 1.00 144.27 279 TRP A O 1
ATOM 832 N N . ASN A 1 274 ? 49.167 106.037 114.216 1.00 162.02 280 ASN A N 1
ATOM 833 C CA . ASN A 1 274 ? 49.687 106.168 112.858 1.00 169.58 280 ASN A CA 1
ATOM 834 C C . ASN A 1 274 ? 51.080 106.786 112.830 1.00 172.49 280 ASN A C 1
ATOM 835 O O . ASN A 1 274 ? 51.373 107.694 113.608 1.00 175.51 280 ASN A O 1
ATOM 840 N N . PRO A 1 275 ? 51.947 106.289 111.932 1.00 158.98 281 PRO A N 1
ATOM 841 C CA . PRO A 1 275 ? 53.294 106.844 111.748 1.00 154.98 281 PRO A CA 1
ATOM 842 C C . PRO A 1 275 ? 53.265 108.335 111.413 1.00 148.06 281 PRO A C 1
ATOM 843 O O . PRO A 1 275 ? 54.225 109.051 111.699 1.00 141.96 281 PRO A O 1
ATOM 847 N N . LEU A 1 276 ? 52.167 108.789 110.814 1.00 146.40 282 LEU A N 1
ATOM 848 C CA . LEU A 1 276 ? 51.965 110.205 110.533 1.00 147.74 282 LEU A CA 1
ATOM 849 C C . LEU A 1 276 ? 51.468 110.927 111.780 1.00 157.33 282 LEU A C 1
ATOM 850 O O . LEU A 1 276 ? 51.754 112.107 111.989 1.00 160.67 282 LEU A O 1
ATOM 855 N N . GLU A 1 277 ? 50.721 110.200 112.604 1.00 158.51 283 GLU A N 1
ATOM 856 C CA . GLU A 1 277 ? 50.096 110.757 113.797 1.00 158.21 283 GLU A CA 1
ATOM 857 C C . GLU A 1 277 ? 51.092 110.946 114.938 1.00 156.15 283 GLU A C 1
ATOM 858 O O . GLU A 1 277 ? 51.974 110.114 115.150 1.00 147.72 283 GLU A O 1
ATOM 864 N N . ASP A 1 278 ? 50.945 112.048 115.667 1.00 160.73 284 ASP A N 1
ATOM 865 C CA . ASP A 1 278 ? 51.767 112.306 116.842 1.00 158.15 284 ASP A CA 1
ATOM 866 C C . ASP A 1 278 ? 51.370 111.386 117.993 1.00 150.91 284 ASP A C 1
ATOM 867 O O . ASP A 1 278 ? 50.183 111.180 118.248 1.00 151.81 284 ASP A O 1
ATOM 872 N N . PRO A 1 279 ? 52.368 110.824 118.691 1.00 139.81 285 PRO A N 1
ATOM 873 C CA . PRO A 1 279 ? 52.126 109.950 119.843 1.00 134.57 285 PRO A CA 1
ATOM 874 C C . PRO A 1 279 ? 51.647 110.721 121.071 1.00 124.10 285 PRO A C 1
ATOM 875 O O . PRO A 1 279 ? 50.915 110.156 121.885 1.00 118.88 285 PRO A O 1
ATOM 879 N N . PHE A 1 313 ? 50.086 104.748 101.283 1.00 154.89 319 PHE A N 1
ATOM 880 C CA . PHE A 1 313 ? 49.253 104.049 102.254 1.00 146.23 319 PHE A CA 1
ATOM 881 C C . PHE A 1 313 ? 49.830 104.153 103.662 1.00 139.31 319 PHE A C 1
ATOM 882 O O . PHE A 1 313 ? 50.968 103.757 103.909 1.00 138.58 319 PHE A O 1
ATOM 890 N N . CYS A 1 314 ? 49.036 104.692 104.581 1.00 136.69 320 CYS A N 1
ATOM 891 C CA . CYS A 1 314 ? 49.431 104.778 105.981 1.00 131.52 320 CYS A CA 1
ATOM 892 C C . CYS A 1 314 ? 48.589 103.833 106.827 1.00 137.55 320 CYS A C 1
ATOM 893 O O . CYS A 1 314 ? 47.401 104.079 107.038 1.00 144.62 320 CYS A O 1
ATOM 896 N N . PRO A 1 315 ? 49.203 102.742 107.310 1.00 134.10 321 PRO A N 1
ATOM 897 C CA . PRO A 1 315 ? 48.513 101.731 108.118 1.00 132.20 321 PRO A CA 1
ATOM 898 C C . PRO A 1 315 ? 47.902 102.313 109.391 1.00 136.64 321 PRO A C 1
ATOM 899 O O . PRO A 1 315 ? 48.628 102.842 110.234 1.00 138.46 321 PRO A O 1
ATOM 903 N N . GLN A 1 316 ? 46.582 102.216 109.523 1.00 138.08 322 GLN A N 1
ATOM 904 C CA . GLN A 1 316 ? 45.893 102.743 110.695 1.00 140.63 322 GLN A CA 1
ATOM 905 C C . GLN A 1 316 ? 45.914 101.758 111.860 1.00 151.55 322 GLN A C 1
ATOM 906 O O . GLN A 1 316 ? 45.545 102.107 112.980 1.00 144.97 322 GLN A O 1
ATOM 912 N N . GLU A 1 317 ? 46.349 100.530 111.596 1.00 180.52 323 GLU A N 1
ATOM 913 C CA . GLU A 1 317 ? 46.382 99.504 112.635 1.00 188.17 323 GLU A CA 1
ATOM 914 C C . GLU A 1 317 ? 47.763 98.876 112.792 1.00 179.93 323 GLU A C 1
ATOM 915 O O . GLU A 1 317 ? 48.618 98.989 111.914 1.00 183.61 323 GLU A O 1
ATOM 921 N N . ASN A 1 318 ? 47.961 98.212 113.925 1.00 148.21 324 ASN A N 1
ATOM 922 C CA . ASN A 1 318 ? 49.238 97.604 114.278 1.00 129.26 324 ASN A CA 1
ATOM 923 C C . ASN A 1 318 ? 49.651 96.487 113.322 1.00 128.71 324 ASN A C 1
ATOM 924 O O . ASN A 1 318 ? 50.723 96.534 112.701 1.00 127.39 324 ASN A O 1
ATOM 929 N N . THR A 1 319 ? 48.786 95.483 113.215 1.00 126.48 325 THR A N 1
ATOM 930 C CA . THR A 1 319 ? 49.024 94.328 112.360 1.00 130.86 325 THR A CA 1
ATOM 931 C C . THR A 1 319 ? 49.247 94.756 110.910 1.00 132.76 325 THR A C 1
ATOM 932 O O . THR A 1 319 ? 50.021 94.132 110.183 1.00 133.25 325 THR A O 1
ATOM 936 N N . GLU A 1 320 ? 48.580 95.832 110.502 1.00 132.80 326 GLU A N 1
ATOM 937 C CA . GLU A 1 320 ? 48.741 96.372 109.155 1.00 130.85 326 GLU A CA 1
ATOM 938 C C . GLU A 1 320 ? 50.177 96.819 108.889 1.00 127.15 326 GLU A C 1
ATOM 939 O O . GLU A 1 320 ? 50.810 96.368 107.931 1.00 132.87 326 GLU A O 1
ATOM 945 N N . GLU A 1 321 ? 50.684 97.705 109.740 1.00 122.61 327 GLU A N 1
ATOM 946 C CA . GLU A 1 321 ? 52.037 98.229 109.583 1.00 123.18 327 GLU A CA 1
ATOM 947 C C . GLU A 1 321 ? 53.074 97.120 109.714 1.00 118.44 327 GLU A C 1
ATOM 948 O O . GLU A 1 321 ? 54.056 97.083 108.965 1.00 109.64 327 GLU A O 1
ATOM 954 N N . ALA A 1 322 ? 52.848 96.216 110.665 1.00 116.17 328 ALA A N 1
ATOM 955 C CA . ALA A 1 322 ? 53.734 95.070 110.846 1.00 106.65 328 ALA A CA 1
ATOM 956 C C . ALA A 1 322 ? 53.822 94.248 109.562 1.00 107.35 328 ALA A C 1
ATOM 957 O O . ALA A 1 322 ? 54.917 93.943 109.081 1.00 105.75 328 ALA A O 1
ATOM 959 N N . LEU A 1 323 ? 52.659 93.907 109.010 1.00 106.24 329 LEU A N 1
ATOM 960 C CA . LEU A 1 323 ? 52.570 93.169 107.752 1.00 107.04 329 LEU A CA 1
ATOM 961 C C . LEU A 1 323 ? 53.301 93.885 106.623 1.00 112.04 329 LEU A C 1
ATOM 962 O O . LEU A 1 323 ? 54.040 93.261 105.859 1.00 114.78 329 LEU A O 1
ATOM 967 N N . LEU A 1 324 ? 53.084 95.194 106.525 1.00 110.87 330 LEU A N 1
ATOM 968 C CA . LEU A 1 324 ? 53.745 96.011 105.513 1.00 116.16 330 LEU A CA 1
ATOM 969 C C . LEU A 1 324 ? 55.261 95.883 105.606 1.00 120.54 330 LEU A C 1
ATOM 970 O O . LEU A 1 324 ? 55.927 95.530 104.628 1.00 122.02 330 LEU A O 1
ATOM 975 N N . LEU A 1 325 ? 55.795 96.162 106.791 1.00 118.02 331 LEU A N 1
ATOM 976 C CA . LEU A 1 325 ? 57.233 96.084 107.025 1.00 114.40 331 LEU A CA 1
ATOM 977 C C . LEU A 1 325 ? 57.790 94.700 106.705 1.00 110.71 331 LEU A C 1
ATOM 978 O O . LEU A 1 325 ? 58.864 94.579 106.114 1.00 111.08 331 LEU A O 1
ATOM 983 N N . LEU A 1 326 ? 57.053 93.661 107.089 1.00 110.70 332 LEU A N 1
ATOM 984 C CA . LEU A 1 326 ? 57.474 92.290 106.813 1.00 111.22 332 LEU A CA 1
ATOM 985 C C . LEU A 1 326 ? 57.542 92.011 105.314 1.00 112.90 332 LEU A C 1
ATOM 986 O O . LEU A 1 326 ? 58.493 91.389 104.833 1.00 112.21 332 LEU A O 1
ATOM 991 N N . LEU A 1 327 ? 56.534 92.475 104.581 1.00 111.07 333 LEU A N 1
ATOM 992 C CA . LEU A 1 327 ? 56.487 92.275 103.136 1.00 118.29 333 LEU A CA 1
ATOM 993 C C . LEU A 1 327 ? 57.626 93.009 102.435 1.00 127.80 333 LEU A C 1
ATOM 994 O O . LEU A 1 327 ? 58.281 92.452 101.551 1.00 134.87 333 LEU A O 1
ATOM 999 N N . ILE A 1 328 ? 57.859 94.257 102.834 1.00 128.07 334 ILE A N 1
ATOM 1000 C CA . ILE A 1 328 ? 58.960 95.037 102.275 1.00 128.61 334 ILE A CA 1
ATOM 1001 C C . ILE A 1 328 ? 60.293 94.345 102.556 1.00 129.39 334 ILE A C 1
ATOM 1002 O O . ILE A 1 328 ? 61.161 94.257 101.680 1.00 132.66 334 ILE A O 1
ATOM 1007 N N . SER A 1 329 ? 60.436 93.839 103.779 1.00 127.54 335 SER A N 1
ATOM 1008 C CA . SER A 1 329 ? 61.639 93.118 104.184 1.00 124.59 335 SER A CA 1
ATOM 1009 C C . SER A 1 329 ? 61.874 91.889 103.314 1.00 126.29 335 SER A C 1
ATOM 1010 O O . SER A 1 329 ? 62.987 91.662 102.843 1.00 128.53 335 SER A O 1
ATOM 1013 N N . GLU A 1 330 ? 60.823 91.101 103.105 1.00 131.22 336 GLU A N 1
ATOM 1014 C CA . GLU A 1 330 ? 60.920 89.910 102.266 1.00 131.27 336 GLU A CA 1
ATOM 1015 C C . GLU A 1 330 ? 61.271 90.270 100.825 1.00 136.96 336 GLU A C 1
ATOM 1016 O O . GLU A 1 330 ? 62.042 89.566 100.170 1.00 138.61 336 GLU A O 1
ATOM 1022 N N . SER A 1 331 ? 60.701 91.367 100.336 1.00 137.12 337 SER A N 1
ATOM 1023 C CA . SER A 1 331 ? 60.956 91.806 98.968 1.00 139.37 337 SER A CA 1
ATOM 1024 C C . SER A 1 331 ? 62.406 92.222 98.770 1.00 148.41 337 SER A C 1
ATOM 1025 O O . SER A 1 331 ? 63.041 91.824 97.794 1.00 153.44 337 SER A O 1
ATOM 1028 N N . MET A 1 332 ? 62.932 93.021 99.692 1.00 147.89 338 MET A N 1
ATOM 1029 C CA . MET A 1 332 ? 64.326 93.438 99.598 1.00 148.86 338 MET A CA 1
ATOM 1030 C C . MET A 1 332 ? 65.267 92.281 99.926 1.00 152.31 338 MET A C 1
ATOM 1031 O O . MET A 1 332 ? 66.454 92.327 99.604 1.00 160.86 338 MET A O 1
ATOM 1036 N N . ALA A 1 333 ? 64.729 91.240 100.556 1.00 151.37 339 ALA A N 1
ATOM 1037 C CA . ALA A 1 333 ? 65.508 90.043 100.856 1.00 155.47 339 ALA A CA 1
ATOM 1038 C C . ALA A 1 333 ? 65.706 89.194 99.604 1.00 176.14 339 ALA A C 1
ATOM 1039 O O . ALA A 1 333 ? 66.656 88.414 99.519 1.00 174.14 339 ALA A O 1
ATOM 1041 N N . ASN A 1 334 ? 64.801 89.347 98.641 1.00 196.76 340 ASN A N 1
ATOM 1042 C CA . ASN A 1 334 ? 64.903 88.644 97.368 1.00 202.22 340 ASN A CA 1
ATOM 1043 C C . ASN A 1 334 ? 66.201 89.016 96.657 1.00 199.96 340 ASN A C 1
ATOM 1044 O O . ASN A 1 334 ? 66.577 90.189 96.627 1.00 202.67 340 ASN A O 1
ATOM 1049 N N . ARG A 1 335 ? 66.872 88.004 96.105 1.00 185.31 341 ARG A N 1
ATOM 1050 C CA . ARG A 1 335 ? 68.198 88.135 95.493 1.00 168.06 341 ARG A CA 1
ATOM 1051 C C . ARG A 1 335 ? 69.270 88.485 96.525 1.00 151.56 341 ARG A C 1
ATOM 1052 O O . ARG A 1 335 ? 69.143 89.454 97.274 1.00 139.64 341 ARG A O 1
ATOM 1060 N N . SER A 1 357 ? 64.837 83.960 107.434 1.00 141.07 363 SER A N 1
ATOM 1061 C CA . SER A 1 357 ? 63.818 82.983 107.799 1.00 137.69 363 SER A CA 1
ATOM 1062 C C . SER A 1 357 ? 62.979 83.478 108.971 1.00 140.92 363 SER A C 1
ATOM 1063 O O . SER A 1 357 ? 61.964 82.876 109.320 1.00 146.29 363 SER A O 1
ATOM 1066 N N . VAL A 1 358 ? 63.411 84.579 109.576 1.00 133.84 364 VAL A N 1
ATOM 1067 C CA . VAL A 1 358 ? 62.705 85.161 110.711 1.00 123.40 364 VAL A CA 1
ATOM 1068 C C . VAL A 1 358 ? 61.447 85.888 110.248 1.00 113.04 364 VAL A C 1
ATOM 1069 O O . VAL A 1 358 ? 60.390 85.799 110.882 1.00 115.00 364 VAL A O 1
ATOM 1073 N N . VAL A 1 359 ? 61.572 86.602 109.134 1.00 104.99 365 VAL A N 1
ATOM 1074 C CA . VAL A 1 359 ? 60.472 87.387 108.588 1.00 107.08 365 VAL A CA 1
ATOM 1075 C C . VAL A 1 359 ? 59.261 86.511 108.284 1.00 104.57 365 VAL A C 1
ATOM 1076 O O . VAL A 1 359 ? 58.120 86.928 108.478 1.00 97.74 365 VAL A O 1
ATOM 1080 N N . TYR A 1 360 ? 59.514 85.291 107.821 1.00 106.81 366 TYR A N 1
ATOM 1081 C CA . TYR A 1 360 ? 58.433 84.363 107.512 1.00 107.54 366 TYR A CA 1
ATOM 1082 C C . TYR A 1 360 ? 57.755 83.854 108.780 1.00 103.48 366 TYR A C 1
ATOM 1083 O O . TYR A 1 360 ? 56.546 83.615 108.791 1.00 116.16 366 TYR A O 1
ATOM 1092 N N . ASP A 1 361 ? 58.533 83.692 109.846 1.00 88.76 367 ASP A N 1
ATOM 1093 C CA . ASP A 1 361 ? 57.970 83.325 111.139 1.00 81.77 367 ASP A CA 1
ATOM 1094 C C . ASP A 1 361 ? 57.058 84.438 111.632 1.00 87.28 367 ASP A C 1
ATOM 1095 O O . ASP A 1 361 ? 55.948 84.186 112.111 1.00 93.40 367 ASP A O 1
ATOM 1100 N N . LEU A 1 362 ? 57.526 85.672 111.490 1.00 93.18 368 LEU A N 1
ATOM 1101 C CA . LEU A 1 362 ? 56.736 86.835 111.876 1.00 95.07 368 LEU A CA 1
ATOM 1102 C C . LEU A 1 362 ? 55.459 86.943 111.041 1.00 95.40 368 LEU A C 1
ATOM 1103 O O . LEU A 1 362 ? 54.407 87.332 111.549 1.00 91.37 368 LEU A O 1
ATOM 1108 N N . LEU A 1 363 ? 55.556 86.591 109.763 1.00 90.31 369 LEU A N 1
ATOM 1109 C CA . LEU A 1 363 ? 54.392 86.564 108.887 1.00 91.55 369 LEU A CA 1
ATOM 1110 C C . LEU A 1 363 ? 53.388 85.520 109.358 1.00 105.85 369 LEU A C 1
ATOM 1111 O O . LEU A 1 363 ? 52.183 85.780 109.387 1.00 111.73 369 LEU A O 1
ATOM 1116 N N . THR A 1 364 ? 53.886 84.341 109.727 1.00 109.58 370 THR A N 1
ATOM 1117 C CA . THR A 1 364 ? 53.023 83.280 110.239 1.00 105.12 370 THR A CA 1
ATOM 1118 C C . THR A 1 364 ? 52.342 83.717 111.531 1.00 99.16 370 THR A C 1
ATOM 1119 O O . THR A 1 364 ? 51.208 83.330 111.803 1.00 98.70 370 THR A O 1
ATOM 1123 N N . ILE A 1 365 ? 53.036 84.527 112.324 1.00 75.57 371 ILE A N 1
ATOM 1124 C CA . ILE A 1 365 ? 52.456 85.056 113.555 1.00 82.38 371 ILE A CA 1
ATOM 1125 C C . ILE A 1 365 ? 51.340 86.063 113.263 1.00 89.84 371 ILE A C 1
ATOM 1126 O O . ILE A 1 365 ? 50.207 85.915 113.738 1.00 81.14 371 ILE A O 1
ATOM 1131 N N . ALA A 1 366 ? 51.673 87.077 112.467 1.00 94.07 372 ALA A N 1
ATOM 1132 C CA . ALA A 1 366 ? 50.761 88.177 112.159 1.00 90.39 372 ALA A CA 1
ATOM 1133 C C . ALA A 1 366 ? 49.511 87.720 111.412 1.00 89.80 372 ALA A C 1
ATOM 1134 O O . ALA A 1 366 ? 48.410 88.205 111.678 1.00 87.35 372 ALA A O 1
ATOM 1136 N N . LEU A 1 367 ? 49.685 86.799 110.471 1.00 88.81 373 LEU A N 1
ATOM 1137 C CA . LEU A 1 367 ? 48.558 86.253 109.724 1.00 91.97 373 LEU A CA 1
ATOM 1138 C C . LEU A 1 367 ? 47.865 85.153 110.520 1.00 102.47 373 LEU A C 1
ATOM 1139 O O . LEU A 1 367 ? 46.690 84.857 110.298 1.00 115.51 373 LEU A O 1
ATOM 1144 N N . GLY A 1 368 ? 48.602 84.552 111.448 1.00 96.62 374 GLY A N 1
ATOM 1145 C CA . GLY A 1 368 ? 48.064 83.498 112.285 1.00 92.35 374 GLY A CA 1
ATOM 1146 C C . GLY A 1 368 ? 47.048 84.020 113.278 1.00 85.68 374 GLY A C 1
ATOM 1147 O O . GLY A 1 368 ? 45.970 83.447 113.432 1.00 91.05 374 GLY A O 1
ATOM 1148 N N . ARG A 1 369 ? 47.386 85.116 113.951 1.00 80.86 375 ARG A N 1
ATOM 1149 C CA . ARG A 1 369 ? 46.476 85.717 114.923 1.00 93.52 375 ARG A CA 1
ATOM 1150 C C . ARG A 1 369 ? 45.238 86.305 114.248 1.00 95.90 375 ARG A C 1
ATOM 1151 O O . ARG A 1 369 ? 44.216 86.538 114.896 1.00 91.08 375 ARG A O 1
ATOM 1159 N N . ARG A 1 370 ? 45.335 86.540 112.944 1.00 101.86 376 ARG A N 1
ATOM 1160 C CA . ARG A 1 370 ? 44.252 87.168 112.198 1.00 102.79 376 ARG A CA 1
ATOM 1161 C C . ARG A 1 370 ? 43.527 86.181 111.286 1.00 103.64 376 ARG A C 1
ATOM 1162 O O . ARG A 1 370 ? 42.615 86.558 110.551 1.00 112.44 376 ARG A O 1
ATOM 1170 N N . GLY A 1 371 ? 43.940 84.919 111.339 1.00 88.79 377 GLY A N 1
ATOM 1171 C CA . GLY A 1 371 ? 43.267 83.863 110.606 1.00 76.67 377 GLY A CA 1
ATOM 1172 C C . GLY A 1 371 ? 43.385 83.940 109.095 1.00 83.16 377 GLY A C 1
ATOM 1173 O O . GLY A 1 371 ? 42.569 83.365 108.375 1.00 79.98 377 GLY A O 1
ATOM 1174 N N . GLN A 1 372 ? 44.401 84.646 108.610 1.00 90.91 378 GLN A N 1
ATOM 1175 C CA . GLN A 1 372 ? 44.641 84.754 107.174 1.00 91.07 378 GLN A CA 1
ATOM 1176 C C . GLN A 1 372 ? 45.630 83.691 106.712 1.00 91.88 378 GLN A C 1
ATOM 1177 O O . GLN A 1 372 ? 46.781 83.992 106.397 1.00 88.67 378 GLN A O 1
ATOM 1183 N N . TYR A 1 373 ? 45.163 82.447 106.662 1.00 88.91 379 TYR A N 1
ATOM 1184 C CA . TYR A 1 373 ? 46.035 81.305 106.424 1.00 82.07 379 TYR A CA 1
ATOM 1185 C C . TYR A 1 373 ? 46.307 81.035 104.947 1.00 89.82 379 TYR A C 1
ATOM 1186 O O . TYR A 1 373 ? 47.290 80.381 104.610 1.00 97.33 379 TYR A O 1
ATOM 1195 N N . GLU A 1 374 ? 45.439 81.525 104.068 1.00 98.23 380 GLU A N 1
ATOM 1196 C CA . GLU A 1 374 ? 45.632 81.328 102.633 1.00 105.52 380 GLU A CA 1
ATOM 1197 C C . GLU A 1 374 ? 46.799 82.175 102.133 1.00 109.82 380 GLU A C 1
ATOM 1198 O O . GLU A 1 374 ? 47.725 81.670 101.485 1.00 118.30 380 GLU A O 1
ATOM 1204 N N . MET A 1 375 ? 46.743 83.467 102.443 1.00 107.96 381 MET A N 1
ATOM 1205 C CA . MET A 1 375 ? 47.833 84.385 102.140 1.00 102.96 381 MET A CA 1
ATOM 1206 C C . MET A 1 375 ? 49.124 83.886 102.770 1.00 100.98 381 MET A C 1
ATOM 1207 O O . MET A 1 375 ? 50.201 83.995 102.183 1.00 105.11 381 MET A O 1
ATOM 1212 N N . LEU A 1 376 ? 49.000 83.331 103.970 1.00 97.46 382 LEU A N 1
ATOM 1213 C CA . LEU A 1 376 ? 50.136 82.762 104.675 1.00 91.70 382 LEU A CA 1
ATOM 1214 C C . LEU A 1 376 ? 50.734 81.595 103.900 1.00 93.97 382 LEU A C 1
ATOM 1215 O O . LEU A 1 376 ? 51.954 81.469 103.794 1.00 85.22 382 LEU A O 1
ATOM 1220 N N . SER A 1 377 ? 49.865 80.745 103.364 1.00 105.49 383 SER A N 1
ATOM 1221 C CA . SER A 1 377 ? 50.299 79.606 102.569 1.00 115.02 383 SER A CA 1
ATOM 1222 C C . SER A 1 377 ? 51.025 80.093 101.324 1.00 121.74 383 SER A C 1
ATOM 1223 O O . SER A 1 377 ? 52.010 79.494 100.898 1.00 129.28 383 SER A O 1
ATOM 1226 N N . GLU A 1 378 ? 50.539 81.189 100.750 1.00 119.64 384 GLU A N 1
ATOM 1227 C CA . GLU A 1 378 ? 51.187 81.780 99.582 1.00 119.07 384 GLU A CA 1
ATOM 1228 C C . GLU A 1 378 ? 52.577 82.325 99.926 1.00 111.88 384 GLU A C 1
ATOM 1229 O O . GLU A 1 378 ? 53.531 82.135 99.168 1.00 105.82 384 GLU A O 1
ATOM 1235 N N . CYS A 1 379 ? 52.685 82.992 101.074 1.00 107.79 385 CYS A N 1
ATOM 1236 C CA . CYS A 1 379 ? 53.957 83.552 101.531 1.00 102.53 385 CYS A CA 1
ATOM 1237 C C . CYS A 1 379 ? 54.986 82.457 101.803 1.00 105.37 385 CYS A C 1
ATOM 1238 O O . CYS A 1 379 ? 56.133 82.529 101.344 1.00 105.44 385 CYS A O 1
ATOM 1241 N N . LEU A 1 380 ? 54.570 81.443 102.554 1.00 98.59 386 LEU A N 1
ATOM 1242 C CA . LEU A 1 380 ? 55.443 80.320 102.857 1.00 94.48 386 LEU A CA 1
ATOM 1243 C C . LEU A 1 380 ? 55.787 79.553 101.585 1.00 101.27 386 LEU A C 1
ATOM 1244 O O . LEU A 1 380 ? 56.847 78.939 101.499 1.00 101.54 386 LEU A O 1
ATOM 1249 N N . GLU A 1 381 ? 54.896 79.600 100.597 1.00 109.99 387 GLU A N 1
ATOM 1250 C CA . GLU A 1 381 ? 55.172 78.997 99.295 1.00 120.78 387 GLU A CA 1
ATOM 1251 C C . GLU A 1 381 ? 56.256 79.790 98.577 1.00 127.54 387 GLU A C 1
ATOM 1252 O O . GLU A 1 381 ? 57.090 79.225 97.869 1.00 128.91 387 GLU A O 1
ATOM 1258 N N . ARG A 1 382 ? 56.236 81.107 98.764 1.00 128.76 388 ARG A N 1
ATOM 1259 C CA . ARG A 1 382 ? 57.294 81.967 98.245 1.00 126.04 388 ARG A CA 1
ATOM 1260 C C . ARG A 1 382 ? 58.598 81.717 98.998 1.00 119.16 388 ARG A C 1
ATOM 1261 O O . ARG A 1 382 ? 59.680 82.008 98.493 1.00 121.65 388 ARG A O 1
ATOM 1269 N N . ALA A 1 383 ? 58.487 81.173 100.207 1.00 116.75 389 ALA A N 1
ATOM 1270 C CA . ALA A 1 383 ? 59.662 80.885 101.028 1.00 115.63 389 ALA A CA 1
ATOM 1271 C C . ALA A 1 383 ? 60.315 79.541 100.694 1.00 116.40 389 ALA A C 1
ATOM 1272 O O . ALA A 1 383 ? 61.486 79.322 101.004 1.00 103.27 389 ALA A O 1
ATOM 1274 N N . MET A 1 384 ? 59.556 78.648 100.063 1.00 125.63 390 MET A N 1
ATOM 1275 C CA . MET A 1 384 ? 60.019 77.286 99.786 1.00 127.29 390 MET A CA 1
ATOM 1276 C C . MET A 1 384 ? 61.201 77.230 98.821 1.00 136.52 390 MET A C 1
ATOM 1277 O O . MET A 1 384 ? 61.985 76.281 98.845 1.00 131.94 390 MET A O 1
ATOM 1282 N N . LYS A 1 385 ? 61.319 78.244 97.971 1.00 149.55 391 LYS A N 1
ATOM 1283 C CA . LYS A 1 385 ? 62.305 78.241 96.895 1.00 160.92 391 LYS A CA 1
ATOM 1284 C C . LYS A 1 385 ? 63.747 78.259 97.403 1.00 162.06 391 LYS A C 1
ATOM 1285 O O . LYS A 1 385 ? 64.560 77.422 97.007 1.00 159.96 391 LYS A O 1
ATOM 1291 N N . PHE A 1 386 ? 64.059 79.212 98.276 1.00 159.34 392 PHE A N 1
ATOM 1292 C CA . PHE A 1 386 ? 65.410 79.347 98.814 1.00 158.15 392 PHE A CA 1
ATOM 1293 C C . PHE A 1 386 ? 65.809 78.163 99.685 1.00 151.47 392 PHE A C 1
ATOM 1294 O O . PHE A 1 386 ? 66.984 77.804 99.762 1.00 158.07 392 PHE A O 1
ATOM 1302 N N . ALA A 1 387 ? 64.825 77.561 100.341 1.00 140.33 393 ALA A N 1
ATOM 1303 C CA . ALA A 1 387 ? 65.089 76.562 101.368 1.00 129.49 393 ALA A CA 1
ATOM 1304 C C . ALA A 1 387 ? 65.463 75.195 100.808 1.00 120.90 393 ALA A C 1
ATOM 1305 O O . ALA A 1 387 ? 64.948 74.767 99.774 1.00 127.74 393 ALA A O 1
ATOM 1307 N N . PHE A 1 388 ? 66.372 74.518 101.504 1.00 114.43 394 PHE A N 1
ATOM 1308 C CA . PHE A 1 388 ? 66.614 73.098 101.288 1.00 111.30 394 PHE A CA 1
ATOM 1309 C C . PHE A 1 388 ? 65.483 72.323 101.949 1.00 123.09 394 PHE A C 1
ATOM 1310 O O . PHE A 1 388 ? 64.525 72.917 102.443 1.00 124.71 394 PHE A O 1
ATOM 1318 N N . GLU A 1 389 ? 65.587 71.000 101.973 1.00 152.86 395 GLU A N 1
ATOM 1319 C CA . GLU A 1 389 ? 64.585 70.204 102.667 1.00 157.05 395 GLU A CA 1
ATOM 1320 C C . GLU A 1 389 ? 64.821 70.253 104.175 1.00 150.69 395 GLU A C 1
ATOM 1321 O O . GLU A 1 389 ? 65.328 69.301 104.770 1.00 149.25 395 GLU A O 1
ATOM 1327 N N . GLU A 1 390 ? 64.457 71.380 104.781 1.00 147.07 396 GLU A N 1
ATOM 1328 C CA . GLU A 1 390 ? 64.539 71.551 106.227 1.00 146.97 396 GLU A CA 1
ATOM 1329 C C . GLU A 1 390 ? 63.152 71.412 106.848 1.00 141.04 396 GLU A C 1
ATOM 1330 O O . GLU A 1 390 ? 62.143 71.635 106.183 1.00 140.32 396 GLU A O 1
ATOM 1336 N N . PHE A 1 391 ? 63.106 71.055 108.127 1.00 132.71 397 PHE A N 1
ATOM 1337 C CA . PHE A 1 391 ? 61.851 70.662 108.762 1.00 119.54 397 PHE A CA 1
ATOM 1338 C C . PHE A 1 391 ? 60.882 71.816 109.015 1.00 116.68 397 PHE A C 1
ATOM 1339 O O . PHE A 1 391 ? 59.708 71.737 108.646 1.00 112.99 397 PHE A O 1
ATOM 1347 N N . HIS A 1 392 ? 61.372 72.878 109.648 1.00 121.29 398 HIS A N 1
ATOM 1348 C CA . HIS A 1 392 ? 60.500 73.936 110.153 1.00 112.84 398 HIS A CA 1
ATOM 1349 C C . HIS A 1 392 ? 59.643 74.599 109.079 1.00 112.35 398 HIS A C 1
ATOM 1350 O O . HIS A 1 392 ? 58.427 74.679 109.222 1.00 109.19 398 HIS A O 1
ATOM 1357 N N . LEU A 1 393 ? 60.275 75.075 108.011 1.00 118.29 399 LEU A N 1
ATOM 1358 C CA . LEU A 1 393 ? 59.555 75.799 106.967 1.00 121.11 399 LEU A CA 1
ATOM 1359 C C . LEU A 1 393 ? 58.532 74.919 106.254 1.00 121.98 399 LEU A C 1
ATOM 1360 O O . LEU A 1 393 ? 57.441 75.375 105.918 1.00 127.03 399 LEU A O 1
ATOM 1365 N N . TRP A 1 394 ? 58.887 73.659 106.029 1.00 121.46 400 TRP A N 1
ATOM 1366 C CA . TRP A 1 394 ? 58.002 72.728 105.336 1.00 119.52 400 TRP A CA 1
ATOM 1367 C C . TRP A 1 394 ? 56.807 72.336 106.203 1.00 116.12 400 TRP A C 1
ATOM 1368 O O . TRP A 1 394 ? 55.679 72.243 105.715 1.00 113.48 400 TRP A O 1
ATOM 1379 N N . TYR A 1 395 ? 57.062 72.105 107.487 1.00 115.66 401 TYR A N 1
ATOM 1380 C CA . TYR A 1 395 ? 56.002 71.774 108.434 1.00 102.44 401 TYR A CA 1
ATOM 1381 C C . TYR A 1 395 ? 55.059 72.959 108.598 1.00 95.25 401 TYR A C 1
ATOM 1382 O O . TYR A 1 395 ? 53.840 72.799 108.645 1.00 95.49 401 TYR A O 1
ATOM 1391 N N . GLN A 1 396 ? 55.642 74.149 108.685 1.00 93.00 402 GLN A N 1
ATOM 1392 C CA . GLN A 1 396 ? 54.881 75.381 108.823 1.00 92.50 402 GLN A CA 1
ATOM 1393 C C . GLN A 1 396 ? 54.013 75.599 107.589 1.00 87.65 402 GLN A C 1
ATOM 1394 O O . GLN A 1 396 ? 52.851 75.991 107.693 1.00 77.18 402 GLN A O 1
ATOM 1400 N N . PHE A 1 397 ? 54.588 75.329 106.422 1.00 94.49 403 PHE A N 1
ATOM 1401 C CA . PHE A 1 397 ? 53.866 75.430 105.159 1.00 97.09 403 PHE A CA 1
ATOM 1402 C C . PHE A 1 397 ? 52.703 74.445 105.120 1.00 94.74 403 PHE A C 1
ATOM 1403 O O . PHE A 1 397 ? 51.603 74.793 104.692 1.00 94.84 403 PHE A O 1
ATOM 1411 N N . ALA A 1 398 ? 52.950 73.221 105.580 1.00 91.49 404 ALA A N 1
ATOM 1412 C CA . ALA A 1 398 ? 51.913 72.195 105.637 1.00 81.98 404 ALA A CA 1
ATOM 1413 C C . ALA A 1 398 ? 50.764 72.631 106.537 1.00 82.01 404 ALA A C 1
ATOM 1414 O O . ALA A 1 398 ? 49.599 72.559 106.147 1.00 87.10 404 ALA A O 1
ATOM 1416 N N . LEU A 1 399 ? 51.101 73.081 107.741 1.00 80.54 405 LEU A N 1
ATOM 1417 C CA . LEU A 1 399 ? 50.103 73.533 108.704 1.00 76.51 405 LEU A CA 1
ATOM 1418 C C . LEU A 1 399 ? 49.294 74.704 108.165 1.00 87.33 405 LEU A C 1
ATOM 1419 O O . LEU A 1 399 ? 48.074 74.745 108.319 1.00 81.80 405 LEU A O 1
ATOM 1424 N N . SER A 1 400 ? 49.978 75.655 107.535 1.00 99.06 406 SER A N 1
ATOM 1425 C CA . SER A 1 400 ? 49.310 76.806 106.939 1.00 97.41 406 SER A CA 1
ATOM 1426 C C . SER A 1 400 ? 48.354 76.349 105.842 1.00 98.27 406 SER A C 1
ATOM 1427 O O . SER A 1 400 ? 47.257 76.890 105.700 1.00 98.79 406 SER A O 1
ATOM 1430 N N . LEU A 1 401 ? 48.778 75.348 105.075 1.00 94.55 407 LEU A N 1
ATOM 1431 C CA . LEU A 1 401 ? 47.933 74.764 104.039 1.00 91.79 407 LEU A CA 1
ATOM 1432 C C . LEU A 1 401 ? 46.679 74.139 104.640 1.00 93.29 407 LEU A C 1
ATOM 1433 O O . LEU A 1 401 ? 45.574 74.321 104.127 1.00 84.74 407 LEU A O 1
ATOM 1438 N N . MET A 1 402 ? 46.862 73.402 105.731 1.00 92.82 408 MET A N 1
ATOM 1439 C CA . MET A 1 402 ? 45.755 72.728 106.397 1.00 78.32 408 MET A CA 1
ATOM 1440 C C . MET A 1 402 ? 44.767 73.740 106.968 1.00 68.02 408 MET A C 1
ATOM 1441 O O . MET A 1 402 ? 43.556 73.547 106.905 1.00 65.06 408 MET A O 1
ATOM 1446 N N . ALA A 1 403 ? 45.296 74.824 107.522 1.00 68.51 409 ALA A N 1
ATOM 1447 C CA . ALA A 1 403 ? 44.463 75.869 108.096 1.00 75.88 409 ALA A CA 1
ATOM 1448 C C . ALA A 1 403 ? 43.718 76.630 107.002 1.00 92.46 409 ALA A C 1
ATOM 1449 O O . ALA A 1 403 ? 42.590 77.081 107.204 1.00 83.36 409 ALA A O 1
ATOM 1451 N N . ALA A 1 404 ? 44.353 76.755 105.840 1.00 100.32 410 ALA A N 1
ATOM 1452 C CA . ALA A 1 404 ? 43.779 77.497 104.720 1.00 88.55 410 ALA A CA 1
ATOM 1453 C C . ALA A 1 404 ? 42.651 76.730 104.036 1.00 79.65 410 ALA A C 1
ATOM 1454 O O . ALA A 1 404 ? 41.831 77.319 103.332 1.00 85.43 410 ALA A O 1
ATOM 1456 N N . GLY A 1 405 ? 42.616 75.416 104.233 1.00 66.43 411 GLY A N 1
ATOM 1457 C CA . GLY A 1 405 ? 41.571 74.594 103.650 1.00 60.57 411 GLY A CA 1
ATOM 1458 C C . GLY A 1 405 ? 42.020 73.790 102.443 1.00 69.16 411 GLY A C 1
ATOM 1459 O O . GLY A 1 405 ? 41.234 73.039 101.863 1.00 71.94 411 GLY A O 1
ATOM 1460 N N . LYS A 1 406 ? 43.282 73.950 102.058 1.00 70.43 412 LYS A N 1
ATOM 1461 C CA . LYS A 1 406 ? 43.842 73.176 100.955 1.00 81.41 412 LYS A CA 1
ATOM 1462 C C . LYS A 1 406 ? 44.309 71.812 101.458 1.00 74.35 412 LYS A C 1
ATOM 1463 O O . LYS A 1 406 ? 45.479 71.628 101.792 1.00 76.00 412 LYS A O 1
ATOM 1469 N N . SER A 1 407 ? 43.385 70.858 101.499 1.00 72.93 413 SER A N 1
ATOM 1470 C CA . SER A 1 407 ? 43.624 69.566 102.140 1.00 70.32 413 SER A CA 1
ATOM 1471 C C . SER A 1 407 ? 44.651 68.689 101.422 1.00 77.47 413 SER A C 1
ATOM 1472 O O . SER A 1 407 ? 45.554 68.150 102.057 1.00 85.94 413 SER A O 1
ATOM 1475 N N . ALA A 1 408 ? 44.511 68.543 100.107 1.00 81.93 414 ALA A N 1
ATOM 1476 C CA . ALA A 1 408 ? 45.371 67.645 99.337 1.00 89.51 414 ALA A CA 1
ATOM 1477 C C . ALA A 1 408 ? 46.852 68.038 99.399 1.00 102.55 414 ALA A C 1
ATOM 1478 O O . ALA A 1 408 ? 47.709 67.219 99.764 1.00 109.16 414 ALA A O 1
ATOM 1480 N N . ARG A 1 409 ? 47.147 69.284 99.036 1.00 105.48 415 ARG A N 1
ATOM 1481 C CA . ARG A 1 409 ? 48.516 69.793 99.080 1.00 113.43 415 ARG A CA 1
ATOM 1482 C C . ARG A 1 409 ? 49.101 69.638 100.477 1.00 110.24 415 ARG A C 1
ATOM 1483 O O . ARG A 1 409 ? 50.265 69.260 100.638 1.00 112.10 415 ARG A O 1
ATOM 1491 N N . ALA A 1 410 ? 48.277 69.924 101.482 1.00 102.64 416 ALA A N 1
ATOM 1492 C CA . ALA A 1 410 ? 48.675 69.762 102.871 1.00 96.38 416 ALA A CA 1
ATOM 1493 C C . ALA A 1 410 ? 49.072 68.319 103.143 1.00 95.57 416 ALA A C 1
ATOM 1494 O O . ALA A 1 410 ? 50.079 68.067 103.792 1.00 95.58 416 ALA A O 1
ATOM 1496 N N . VAL A 1 411 ? 48.285 67.377 102.631 1.00 95.56 417 VAL A N 1
ATOM 1497 C CA . VAL A 1 411 ? 48.584 65.959 102.797 1.00 96.19 417 VAL A CA 1
ATOM 1498 C C . VAL A 1 411 ? 49.930 65.605 102.173 1.00 112.96 417 VAL A C 1
ATOM 1499 O O . VAL A 1 411 ? 50.739 64.911 102.790 1.00 122.48 417 VAL A O 1
ATOM 1503 N N . LYS A 1 412 ? 50.176 66.093 100.959 1.00 122.69 418 LYS A N 1
ATOM 1504 C CA . LYS A 1 412 ? 51.454 65.838 100.289 1.00 125.57 418 LYS A CA 1
ATOM 1505 C C . LYS A 1 412 ? 52.640 66.366 101.102 1.00 119.21 418 LYS A C 1
ATOM 1506 O O . LYS A 1 412 ? 53.587 65.623 101.418 1.00 124.11 418 LYS A O 1
ATOM 1512 N N . VAL A 1 413 ? 52.576 67.650 101.446 1.00 106.47 419 VAL A N 1
ATOM 1513 C CA . VAL A 1 413 ? 53.639 68.288 102.216 1.00 103.77 419 VAL A CA 1
ATOM 1514 C C . VAL A 1 413 ? 53.832 67.578 103.557 1.00 102.96 419 VAL A C 1
ATOM 1515 O O . VAL A 1 413 ? 54.947 67.507 104.072 1.00 106.98 419 VAL A O 1
ATOM 1519 N N . LEU A 1 414 ? 52.747 67.036 104.103 1.00 92.45 420 LEU A N 1
ATOM 1520 C CA . LEU A 1 414 ? 52.810 66.279 105.350 1.00 90.60 420 LEU A CA 1
ATOM 1521 C C . LEU A 1 414 ? 53.511 64.938 105.163 1.00 103.24 420 LEU A C 1
ATOM 1522 O O . LEU A 1 414 ? 54.225 64.489 106.055 1.00 105.46 420 LEU A O 1
ATOM 1527 N N . LYS A 1 415 ? 53.291 64.293 104.019 1.00 117.65 421 LYS A N 1
ATOM 1528 C CA . LYS A 1 415 ? 54.020 63.070 103.685 1.00 121.17 421 LYS A CA 1
ATOM 1529 C C . LYS A 1 415 ? 55.508 63.380 103.663 1.00 125.02 421 LYS A C 1
ATOM 1530 O O . LYS A 1 415 ? 56.328 62.639 104.220 1.00 123.10 421 LYS A O 1
ATOM 1536 N N . GLU A 1 416 ? 55.848 64.493 103.020 1.00 121.53 422 GLU A N 1
ATOM 1537 C CA . GLU A 1 416 ? 57.237 64.932 102.975 1.00 122.61 422 GLU A CA 1
ATOM 1538 C C . GLU A 1 416 ? 57.755 65.290 104.371 1.00 112.04 422 GLU A C 1
ATOM 1539 O O . GLU A 1 416 ? 58.951 65.185 104.642 1.00 110.84 422 GLU A O 1
ATOM 1545 N N . CYS A 1 417 ? 56.850 65.696 105.256 1.00 101.98 423 CYS A N 1
ATOM 1546 C CA . CYS A 1 417 ? 57.220 66.039 106.627 1.00 100.76 423 CYS A CA 1
ATOM 1547 C C . CYS A 1 417 ? 57.501 64.791 107.456 1.00 102.71 423 CYS A C 1
ATOM 1548 O O . CYS A 1 417 ? 58.367 64.799 108.332 1.00 92.76 423 CYS A O 1
ATOM 1551 N N . ILE A 1 418 ? 56.759 63.722 107.184 1.00 108.54 424 ILE A N 1
ATOM 1552 C CA . ILE A 1 418 ? 57.027 62.430 107.801 1.00 108.08 424 ILE A CA 1
ATOM 1553 C C . ILE A 1 418 ? 58.362 61.922 107.279 1.00 113.87 424 ILE A C 1
ATOM 1554 O O . ILE A 1 418 ? 59.135 61.303 108.011 1.00 111.99 424 ILE A O 1
ATOM 1559 N N . ARG A 1 419 ? 58.628 62.201 106.005 1.00 126.50 425 ARG A N 1
ATOM 1560 C CA . ARG A 1 419 ? 59.923 61.891 105.410 1.00 138.78 425 ARG A CA 1
ATOM 1561 C C . ARG A 1 419 ? 61.052 62.596 106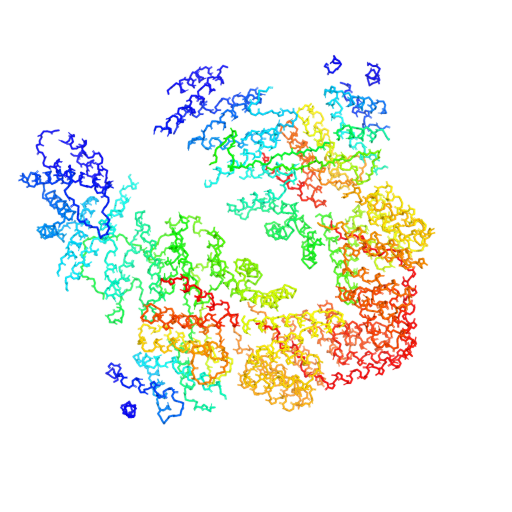.158 1.00 135.97 425 ARG A C 1
ATOM 1562 O O . ARG A 1 419 ? 62.064 61.981 106.489 1.00 141.96 425 ARG A O 1
ATOM 1570 N N . LEU A 1 420 ? 60.869 63.887 106.425 1.00 125.44 426 LEU A N 1
ATOM 1571 C CA . LEU A 1 420 ? 61.893 64.673 107.109 1.00 121.09 426 LEU A CA 1
ATOM 1572 C C . LEU A 1 420 ? 62.071 64.239 108.565 1.00 123.30 426 LEU A C 1
ATOM 1573 O O . LEU A 1 420 ? 63.196 64.053 109.030 1.00 129.90 426 LEU A O 1
ATOM 1578 N N . LYS A 1 421 ? 60.962 64.077 109.279 1.00 121.33 427 LYS A N 1
ATOM 1579 C CA . LYS A 1 421 ? 61.009 63.654 110.676 1.00 120.84 427 LYS A CA 1
ATOM 1580 C C . LYS A 1 421 ? 59.957 62.591 110.986 1.00 127.02 427 LYS A C 1
ATOM 1581 O O . LYS A 1 421 ? 58.758 62.841 110.857 1.00 134.90 427 LYS A O 1
ATOM 1587 N N . PRO A 1 422 ? 60.408 61.396 111.398 1.00 120.41 428 PRO A N 1
ATOM 1588 C CA . PRO A 1 422 ? 59.522 60.299 111.795 1.00 111.23 428 PRO A CA 1
ATOM 1589 C C . PRO A 1 422 ? 59.293 60.237 113.306 1.00 114.45 428 PRO A C 1
ATOM 1590 O O . PRO A 1 422 ? 58.628 59.320 113.787 1.00 105.75 428 PRO A O 1
ATOM 1594 N N . ASP A 1 423 ? 59.837 61.204 114.038 1.00 128.69 429 ASP A N 1
ATOM 1595 C CA . ASP A 1 423 ? 59.688 61.248 115.489 1.00 132.24 429 ASP A CA 1
ATOM 1596 C C . ASP A 1 423 ? 58.279 61.664 115.889 1.00 121.37 429 ASP A C 1
ATOM 1597 O O . ASP A 1 423 ? 57.674 61.071 116.782 1.00 121.53 429 ASP A O 1
ATOM 1602 N N . ASP A 1 424 ? 57.765 62.689 115.219 1.00 112.54 430 ASP A N 1
ATOM 1603 C CA . ASP A 1 424 ? 56.496 63.297 115.596 1.00 109.55 430 ASP A CA 1
ATOM 1604 C C . ASP A 1 424 ? 55.302 62.558 114.997 1.00 107.90 430 ASP A C 1
ATOM 1605 O O . ASP A 1 424 ? 55.194 62.418 113.779 1.00 109.22 430 ASP A O 1
ATOM 1610 N N . ALA A 1 425 ? 54.408 62.091 115.864 1.00 97.48 431 ALA A N 1
ATOM 1611 C CA . ALA A 1 425 ? 53.218 61.362 115.435 1.00 84.73 431 ALA A CA 1
ATOM 1612 C C . ALA A 1 425 ? 52.093 62.321 115.056 1.00 79.67 431 ALA A C 1
ATOM 1613 O O . ALA A 1 425 ? 51.089 61.928 114.447 1.00 80.34 431 ALA A O 1
ATOM 1615 N N . THR A 1 426 ? 52.274 63.586 115.418 1.00 83.64 432 THR A N 1
ATOM 1616 C CA . THR A 1 426 ? 51.285 64.610 115.122 1.00 93.19 432 THR A CA 1
ATOM 1617 C C . THR A 1 426 ? 51.119 64.776 113.619 1.00 88.22 432 THR A C 1
ATOM 1618 O O . THR A 1 426 ? 50.026 65.055 113.142 1.00 80.61 432 THR A O 1
ATOM 1622 N N . ILE A 1 427 ? 52.207 64.590 112.878 1.00 87.76 433 ILE A N 1
ATOM 1623 C CA . ILE A 1 427 ? 52.185 64.773 111.430 1.00 87.00 433 ILE A CA 1
ATOM 1624 C C . ILE A 1 427 ? 51.381 63.673 110.709 1.00 83.08 433 ILE A C 1
ATOM 1625 O O . ILE A 1 427 ? 50.471 63.989 109.927 1.00 76.46 433 ILE A O 1
ATOM 1630 N N . PRO A 1 428 ? 51.690 62.383 110.967 1.00 79.28 434 PRO A N 1
ATOM 1631 C CA . PRO A 1 428 ? 50.827 61.380 110.336 1.00 79.81 434 PRO A CA 1
ATOM 1632 C C . PRO A 1 428 ? 49.401 61.423 110.875 1.00 85.05 434 PRO A C 1
ATOM 1633 O O . PRO A 1 428 ? 48.473 61.086 110.141 1.00 85.00 434 PRO A O 1
ATOM 1637 N N . LEU A 1 429 ? 49.227 61.828 112.131 1.00 78.56 435 LEU A N 1
ATOM 1638 C CA . LEU A 1 429 ? 47.879 61.965 112.672 1.00 69.43 435 LEU A CA 1
ATOM 1639 C C . LEU A 1 429 ? 47.091 63.048 111.938 1.00 75.24 435 LEU A C 1
ATOM 1640 O O . LEU A 1 429 ? 45.907 62.875 111.652 1.00 72.82 435 LEU A O 1
ATOM 1645 N N . LEU A 1 430 ? 47.754 64.159 111.635 1.00 77.14 436 LEU A N 1
ATOM 1646 C CA . LEU A 1 430 ? 47.131 65.259 110.906 1.00 73.34 436 LEU A CA 1
ATOM 1647 C C . LEU A 1 430 ? 46.792 64.839 109.482 1.00 66.02 436 LEU A C 1
ATOM 1648 O O . LEU A 1 430 ? 45.697 65.124 108.984 1.00 63.79 436 LEU A O 1
ATOM 1653 N N . ALA A 1 431 ? 47.735 64.163 108.831 1.00 62.43 437 ALA A N 1
ATOM 1654 C CA . ALA A 1 431 ? 47.490 63.632 107.495 1.00 72.98 437 ALA A CA 1
ATOM 1655 C C . ALA A 1 431 ? 46.276 62.700 107.492 1.00 78.01 437 ALA A C 1
ATOM 1656 O O . ALA A 1 431 ? 45.395 62.812 106.637 1.00 70.85 437 ALA A O 1
ATOM 1658 N N . ALA A 1 432 ? 46.231 61.793 108.464 1.00 76.26 438 ALA A N 1
ATOM 1659 C CA . ALA A 1 432 ? 45.122 60.856 108.601 1.00 56.00 438 ALA A CA 1
ATOM 1660 C C . ALA A 1 432 ? 43.811 61.596 108.836 1.00 64.94 438 ALA A C 1
ATOM 1661 O O . ALA A 1 432 ? 42.757 61.189 108.343 1.00 66.19 438 ALA A O 1
ATOM 1663 N N . LYS A 1 433 ? 43.889 62.688 109.590 1.00 63.68 439 LYS A N 1
ATOM 1664 C CA . LYS A 1 433 ? 42.725 63.519 109.868 1.00 67.07 439 LYS A CA 1
ATOM 1665 C C . LYS A 1 433 ? 42.178 64.131 108.582 1.00 74.81 439 LYS A C 1
ATOM 1666 O O . LYS A 1 433 ? 40.968 64.124 108.346 1.00 63.90 439 LYS A O 1
ATOM 1672 N N . LEU A 1 434 ? 43.074 64.654 107.751 1.00 72.36 440 LEU A N 1
ATOM 1673 C CA . LEU A 1 434 ? 42.663 65.220 106.470 1.00 69.81 440 LEU A CA 1
ATOM 1674 C C . LEU A 1 434 ? 42.082 64.155 105.542 1.00 74.73 440 LEU A C 1
ATOM 1675 O O . LEU A 1 434 ? 41.050 64.373 104.907 1.00 77.26 440 LEU A O 1
ATOM 1680 N N . CYS A 1 435 ? 42.748 63.005 105.472 1.00 69.23 441 CYS A N 1
ATOM 1681 C CA . CYS A 1 435 ? 42.317 61.917 104.598 1.00 64.78 441 CYS A CA 1
ATOM 1682 C C . CYS A 1 435 ? 40.939 61.382 104.981 1.00 70.90 441 CYS A C 1
ATOM 1683 O O . CYS A 1 435 ? 40.118 61.089 104.112 1.00 76.97 441 CYS A O 1
ATOM 1686 N N . MET A 1 436 ? 40.691 61.258 106.282 1.00 66.82 442 MET A N 1
ATOM 1687 C CA . MET A 1 436 ? 39.403 60.781 106.783 1.00 57.57 442 MET A CA 1
ATOM 1688 C C . MET A 1 436 ? 38.267 61.764 106.535 1.00 58.79 442 MET A C 1
ATOM 1689 O O . MET A 1 436 ? 37.101 61.378 106.485 1.00 68.42 442 MET A O 1
ATOM 1694 N N . GLY A 1 437 ? 38.611 63.039 106.397 1.00 61.52 443 GLY A N 1
ATOM 1695 C CA . GLY A 1 437 ? 37.614 64.084 106.271 1.00 62.27 443 GLY A CA 1
ATOM 1696 C C . GLY A 1 437 ? 37.011 64.212 104.888 1.00 69.58 443 GLY A C 1
ATOM 1697 O O . GLY A 1 437 ? 36.512 63.240 104.319 1.00 69.49 443 GLY A O 1
ATOM 1698 N N . SER A 1 438 ? 37.068 65.425 104.348 1.00 83.06 444 SER A N 1
ATOM 1699 C CA . SER A 1 438 ? 36.429 65.754 103.078 1.00 92.32 444 SER A CA 1
ATOM 1700 C C . SER A 1 438 ? 37.024 64.993 101.894 1.00 91.75 444 SER A C 1
ATOM 1701 O O . SER A 1 438 ? 36.294 64.566 100.998 1.00 100.64 444 SER A O 1
ATOM 1704 N N . LEU A 1 439 ? 38.344 64.833 101.893 1.00 70.82 445 LEU A N 1
ATOM 1705 C CA . LEU A 1 439 ? 39.034 64.136 100.812 1.00 67.80 445 LEU A CA 1
ATOM 1706 C C . LEU A 1 439 ? 38.536 62.705 100.655 1.00 79.99 445 LEU A C 1
ATOM 1707 O O . LEU A 1 439 ? 38.441 62.190 99.539 1.00 91.52 445 LEU A O 1
ATOM 1712 N N . HIS A 1 440 ? 38.223 62.078 101.786 1.00 74.71 446 HIS A N 1
ATOM 1713 C CA . HIS A 1 440 ? 37.747 60.700 101.825 1.00 70.52 446 HIS A CA 1
ATOM 1714 C C . HIS A 1 440 ? 38.729 59.748 101.145 1.00 67.70 446 HIS A C 1
ATOM 1715 O O . HIS A 1 440 ? 38.338 58.898 100.347 1.00 71.68 446 HIS A O 1
ATOM 1722 N N . TRP A 1 441 ? 40.009 59.908 101.462 1.00 65.15 447 TRP A N 1
ATOM 1723 C CA . TRP A 1 441 ? 41.032 58.965 101.030 1.00 68.13 447 TRP A CA 1
ATOM 1724 C C . TRP A 1 441 ? 41.250 57.953 102.146 1.00 73.11 447 TRP A C 1
ATOM 1725 O O . TRP A 1 441 ? 42.209 58.057 102.912 1.00 76.00 447 TRP A O 1
ATOM 1736 N N . LEU A 1 442 ? 40.348 56.980 102.240 1.00 76.30 448 LEU A N 1
ATOM 1737 C CA . LEU A 1 442 ? 40.331 56.052 103.366 1.00 64.60 448 LEU A CA 1
ATOM 1738 C C . LEU A 1 442 ? 41.560 55.149 103.398 1.00 69.31 448 LEU A C 1
ATOM 1739 O O . LEU A 1 442 ? 42.053 54.803 104.472 1.00 62.30 448 LEU A O 1
ATOM 1744 N N . GLU A 1 443 ? 42.054 54.775 102.222 1.00 79.05 449 GLU A N 1
ATOM 1745 C CA . GLU A 1 443 ? 43.237 53.928 102.128 1.00 87.14 449 GLU A CA 1
ATOM 1746 C C . GLU A 1 443 ? 44.463 54.649 102.692 1.00 89.54 449 GLU A C 1
ATOM 1747 O O . GLU A 1 443 ? 45.199 54.104 103.528 1.00 86.09 449 GLU A O 1
ATOM 1753 N N . GLU A 1 444 ? 44.666 55.880 102.231 1.00 90.46 450 GLU A N 1
ATOM 1754 C CA . GLU A 1 444 ? 45.741 56.731 102.728 1.00 86.97 450 GLU A CA 1
ATOM 1755 C C . GLU A 1 444 ? 45.623 56.930 104.234 1.00 76.66 450 GLU A C 1
ATOM 1756 O O . GLU A 1 444 ? 46.617 56.869 104.954 1.00 78.57 450 GLU A O 1
ATOM 1762 N N . ALA A 1 445 ? 44.400 57.166 104.698 1.00 73.83 451 ALA A N 1
ATOM 1763 C CA . ALA A 1 445 ? 44.129 57.348 106.119 1.00 71.73 451 ALA A CA 1
ATOM 1764 C C . ALA A 1 445 ? 44.551 56.118 106.914 1.00 77.12 451 ALA A C 1
ATOM 1765 O O . ALA A 1 445 ? 45.139 56.231 107.993 1.00 69.52 451 ALA A O 1
ATOM 1767 N N . GLU A 1 446 ? 44.249 54.943 106.369 1.00 86.61 452 GLU A N 1
ATOM 1768 C CA . GLU A 1 446 ? 44.660 53.690 106.986 1.00 88.50 452 GLU A CA 1
ATOM 1769 C C . GLU A 1 446 ? 46.177 53.619 107.063 1.00 84.01 452 GLU A C 1
ATOM 1770 O O . GLU A 1 446 ? 46.735 53.222 108.087 1.00 79.44 452 GLU A O 1
ATOM 1776 N N . LYS A 1 447 ? 46.839 54.016 105.979 1.00 84.29 453 LYS A N 1
ATOM 1777 C CA . LYS A 1 447 ? 48.300 54.016 105.938 1.00 83.66 453 LYS A CA 1
ATOM 1778 C C . LYS A 1 447 ? 48.912 54.922 107.010 1.00 81.73 453 LYS A C 1
ATOM 1779 O O . LYS A 1 447 ? 49.813 54.503 107.734 1.00 86.02 453 LYS A O 1
ATOM 1785 N N . PHE A 1 448 ? 48.423 56.157 107.109 1.00 76.63 454 PHE A N 1
ATOM 1786 C CA . PHE A 1 448 ? 48.922 57.106 108.104 1.00 77.92 454 PHE A CA 1
ATOM 1787 C C . PHE A 1 448 ? 48.665 56.620 109.529 1.00 78.46 454 PHE A C 1
ATOM 1788 O O . PHE A 1 448 ? 49.554 56.664 110.387 1.00 73.45 454 PHE A O 1
ATOM 1796 N N . ALA A 1 449 ? 47.440 56.163 109.776 1.00 82.16 455 ALA A N 1
ATOM 1797 C CA . ALA A 1 449 ? 47.068 55.639 111.085 1.00 85.58 455 ALA A CA 1
ATOM 1798 C C . ALA A 1 449 ? 47.964 54.465 111.476 1.00 97.11 455 ALA A C 1
ATOM 1799 O O . ALA A 1 449 ? 48.328 54.312 112.643 1.00 91.04 455 ALA A O 1
ATOM 1801 N N . LYS A 1 450 ? 48.318 53.641 110.494 1.00 107.70 456 LYS A N 1
ATOM 1802 C CA . LYS A 1 450 ? 49.252 52.545 110.721 1.00 105.93 456 LYS A CA 1
ATOM 1803 C C . LYS A 1 450 ? 50.643 53.085 111.036 1.00 110.35 456 LYS A C 1
ATOM 1804 O O . LYS A 1 450 ? 51.342 52.550 111.895 1.00 116.65 456 LYS A O 1
ATOM 1810 N N . THR A 1 451 ? 51.034 54.150 110.339 1.00 108.23 457 THR A N 1
ATOM 1811 C CA . THR A 1 451 ? 52.339 54.776 110.543 1.00 108.76 457 THR A CA 1
ATOM 1812 C C . THR A 1 451 ? 52.475 55.287 111.973 1.00 114.46 457 THR A C 1
ATOM 1813 O O . THR A 1 451 ? 53.551 55.214 112.568 1.00 129.22 457 THR A O 1
ATOM 1817 N N . VAL A 1 452 ? 51.377 55.795 112.526 1.00 107.21 458 VAL A N 1
ATOM 1818 C CA . VAL A 1 452 ? 51.380 56.249 113.914 1.00 102.00 458 VAL A CA 1
ATOM 1819 C C . VAL A 1 452 ? 51.640 55.081 114.869 1.00 102.15 458 VAL A C 1
ATOM 1820 O O . VAL A 1 452 ? 52.398 55.210 115.830 1.00 107.25 458 VAL A O 1
ATOM 1824 N N . VAL A 1 453 ? 51.017 53.939 114.597 1.00 100.57 459 VAL A N 1
ATOM 1825 C CA . VAL A 1 453 ? 51.217 52.750 115.419 1.00 108.17 459 VAL A CA 1
ATOM 1826 C C . VAL A 1 453 ? 52.436 51.956 114.955 1.00 116.46 459 VAL A C 1
ATOM 1827 O O . VAL A 1 453 ? 53.577 52.340 115.215 1.00 121.50 459 VAL A O 1
ATOM 1831 N N . THR A 1 459 ? 54.560 57.512 123.227 1.00 100.06 465 THR A N 1
ATOM 1832 C CA . THR A 1 459 ? 53.680 57.908 124.323 1.00 114.99 465 THR A CA 1
ATOM 1833 C C . THR A 1 459 ? 52.307 57.257 124.185 1.00 128.71 465 THR A C 1
ATOM 1834 O O . THR A 1 459 ? 51.834 57.013 123.075 1.00 132.37 465 THR A O 1
ATOM 1838 N N . SER A 1 460 ? 51.672 56.980 125.319 1.00 131.60 466 SER A N 1
ATOM 1839 C CA . SER A 1 460 ? 50.398 56.269 125.335 1.00 130.58 466 SER A CA 1
ATOM 1840 C C . SER A 1 460 ? 49.266 57.082 124.712 1.00 121.99 466 SER A C 1
ATOM 1841 O O . SER A 1 460 ? 48.337 56.519 124.131 1.00 119.21 466 SER A O 1
ATOM 1844 N N . GLU A 1 461 ? 49.348 58.404 124.830 1.00 120.92 467 GLU A N 1
ATOM 1845 C CA . GLU A 1 461 ? 48.299 59.286 124.325 1.00 113.95 467 GLU A CA 1
ATOM 1846 C C . GLU A 1 461 ? 48.217 59.278 122.802 1.00 97.53 467 GLU A C 1
ATOM 1847 O O . GLU A 1 461 ? 47.127 59.221 122.228 1.00 85.76 467 GLU A O 1
ATOM 1853 N N . PHE A 1 462 ? 49.374 59.335 122.152 1.00 95.11 468 PHE A N 1
ATOM 1854 C CA . PHE A 1 462 ? 49.420 59.354 120.696 1.00 92.42 468 PHE A CA 1
ATOM 1855 C C . PHE A 1 462 ? 49.205 57.965 120.105 1.00 101.05 468 PHE A C 1
ATOM 1856 O O . PHE A 1 462 ? 48.793 57.835 118.953 1.00 104.04 468 PHE A O 1
ATOM 1864 N N . LYS A 1 463 ? 49.482 56.929 120.891 1.00 102.44 469 LYS A N 1
ATOM 1865 C CA . LYS A 1 463 ? 49.160 55.568 120.479 1.00 101.18 469 LYS A CA 1
ATOM 1866 C C . LYS A 1 463 ? 47.651 55.368 120.549 1.00 92.83 469 LYS A C 1
ATOM 1867 O O . LYS A 1 463 ? 47.052 54.747 119.666 1.00 93.16 469 LYS A O 1
ATOM 1873 N N . ALA A 1 464 ? 47.048 55.906 121.605 1.00 80.75 470 ALA A N 1
ATOM 1874 C CA . ALA A 1 464 ? 45.598 55.909 121.750 1.00 74.34 470 ALA A CA 1
ATOM 1875 C C . ALA A 1 464 ? 44.959 56.628 120.572 1.00 77.84 470 ALA A C 1
ATOM 1876 O O . ALA A 1 464 ? 44.040 56.109 119.939 1.00 71.73 470 ALA A O 1
ATOM 1878 N N . LYS A 1 465 ? 45.461 57.824 120.281 1.00 79.25 471 LYS A N 1
ATOM 1879 C CA . LYS A 1 465 ? 44.983 58.605 119.148 1.00 74.65 471 LYS A CA 1
ATOM 1880 C C . LYS A 1 465 ? 45.164 57.831 117.840 1.00 67.77 471 LYS A C 1
ATOM 1881 O O . LYS A 1 465 ? 44.311 57.880 116.957 1.00 75.68 471 LYS A O 1
ATOM 1887 N N . GLY A 1 466 ? 46.273 57.108 117.733 1.00 70.48 472 GLY A N 1
ATOM 1888 C CA . GLY A 1 466 ? 46.584 56.341 116.540 1.00 71.80 472 GLY A CA 1
ATOM 1889 C C . GLY A 1 466 ? 45.604 55.211 116.291 1.00 73.82 472 GLY A C 1
ATOM 1890 O O . GLY A 1 466 ? 45.094 55.051 115.178 1.00 74.27 472 GLY A O 1
ATOM 1891 N N . TYR A 1 467 ? 45.339 54.422 117.329 1.00 68.94 473 TYR A N 1
ATOM 1892 C CA . TYR A 1 467 ? 44.354 53.351 117.225 1.00 64.30 473 TYR A CA 1
ATOM 1893 C C . TYR A 1 467 ? 42.954 53.918 117.012 1.00 64.41 473 TYR A C 1
ATOM 1894 O O . TYR A 1 467 ? 42.125 53.303 116.347 1.00 69.93 473 TYR A O 1
ATOM 1903 N N . LEU A 1 468 ? 42.699 55.094 117.578 1.00 64.76 474 LEU A N 1
ATOM 1904 C CA . LEU A 1 468 ? 41.431 55.790 117.386 1.00 66.27 474 LEU A CA 1
ATOM 1905 C C . LEU A 1 468 ? 41.206 56.134 115.916 1.00 72.76 474 LEU A C 1
ATOM 1906 O O . LEU A 1 468 ? 40.146 55.849 115.346 1.00 70.77 474 LEU A O 1
ATOM 1911 N N . ALA A 1 469 ? 42.218 56.749 115.313 1.00 70.41 475 ALA A N 1
ATOM 1912 C CA . ALA A 1 469 ? 42.182 57.107 113.903 1.00 70.35 475 ALA A CA 1
ATOM 1913 C C . ALA A 1 469 ? 42.053 55.859 113.037 1.00 73.91 475 ALA A C 1
ATOM 1914 O O . ALA A 1 469 ? 41.326 55.852 112.039 1.00 74.69 475 ALA A O 1
ATOM 1916 N N . LEU A 1 470 ? 42.764 54.805 113.427 1.00 68.63 476 LEU A N 1
ATOM 1917 C CA . LEU A 1 470 ? 42.699 53.536 112.716 1.00 68.05 476 LEU A CA 1
ATOM 1918 C C . LEU A 1 470 ? 41.276 52.990 112.726 1.00 72.22 476 LEU A C 1
ATOM 1919 O O . LEU A 1 470 ? 40.759 52.557 111.696 1.00 62.55 476 LEU A O 1
ATOM 1924 N N . GLY A 1 471 ? 40.645 53.025 113.897 1.00 69.42 477 GLY A N 1
ATOM 1925 C CA . GLY A 1 471 ? 39.285 52.545 114.057 1.00 60.37 477 GLY A CA 1
ATOM 1926 C C . GLY A 1 471 ? 38.295 53.355 113.248 1.00 66.88 477 GLY A C 1
ATOM 1927 O O . GLY A 1 471 ? 37.368 52.803 112.655 1.00 65.23 477 GLY A O 1
ATOM 1928 N N . LEU A 1 472 ? 38.488 54.671 113.235 1.00 67.75 478 LEU A N 1
ATOM 1929 C CA . LEU A 1 472 ? 37.643 55.555 112.442 1.00 60.90 478 LEU A CA 1
ATOM 1930 C C . LEU A 1 472 ? 37.757 55.217 110.961 1.00 65.39 478 LEU A C 1
ATOM 1931 O O . LEU A 1 472 ? 36.750 55.115 110.255 1.00 74.71 478 LEU A O 1
ATOM 1936 N N . THR A 1 473 ? 38.991 55.034 110.504 1.00 60.08 479 THR A N 1
ATOM 1937 C CA . THR A 1 473 ? 39.253 54.645 109.125 1.00 62.54 479 THR A CA 1
ATOM 1938 C C . THR A 1 473 ? 38.566 53.327 108.781 1.00 64.42 479 THR A C 1
ATOM 1939 O O . THR A 1 473 ? 37.879 53.229 107.768 1.00 71.57 479 THR A O 1
ATOM 1943 N N . TYR A 1 474 ? 38.752 52.323 109.634 1.00 54.64 480 TYR A N 1
ATOM 1944 C CA . TYR A 1 474 ? 38.142 51.012 109.432 1.00 57.95 480 TYR A CA 1
ATOM 1945 C C . TYR A 1 474 ? 36.621 51.103 109.359 1.00 60.38 480 TYR A C 1
ATOM 1946 O O . TYR A 1 474 ? 35.992 50.451 108.523 1.00 61.04 480 TYR A O 1
ATOM 1955 N N . SER A 1 475 ? 36.039 51.914 110.236 1.00 52.46 481 SER A N 1
ATOM 1956 C CA . SER A 1 475 ? 34.594 52.106 110.267 1.00 52.76 481 SER A CA 1
ATOM 1957 C C . SER A 1 475 ? 34.097 52.737 108.969 1.00 63.24 481 SER A C 1
ATOM 1958 O O . SER A 1 475 ? 33.155 52.238 108.348 1.00 67.57 481 SER A O 1
ATOM 1961 N N . LEU A 1 476 ? 34.736 53.832 108.564 1.00 72.06 482 LEU A N 1
ATOM 1962 C CA . LEU A 1 476 ? 34.371 54.511 107.324 1.00 70.21 482 LEU A CA 1
ATOM 1963 C C . LEU A 1 476 ? 34.483 53.561 106.136 1.00 72.94 482 LEU A C 1
ATOM 1964 O O . LEU A 1 476 ? 33.614 53.535 105.265 1.00 80.95 482 LEU A O 1
ATOM 1969 N N . GLN A 1 477 ? 35.553 52.773 106.113 1.00 65.74 483 GLN A N 1
ATOM 1970 C CA . GLN A 1 477 ? 35.756 51.787 105.061 1.00 57.98 483 GLN A CA 1
ATOM 1971 C C . GLN A 1 477 ? 34.647 50.741 105.063 1.00 58.94 483 GLN A C 1
ATOM 1972 O O . GLN A 1 477 ? 34.209 50.296 104.004 1.00 68.82 483 GLN A O 1
ATOM 1978 N N . ALA A 1 478 ? 34.197 50.353 106.254 1.00 57.73 484 ALA A N 1
ATOM 1979 C CA . ALA A 1 478 ? 33.103 49.394 106.384 1.00 60.85 484 ALA A CA 1
ATOM 1980 C C . ALA A 1 478 ? 31.822 49.970 105.805 1.00 56.07 484 ALA A C 1
ATOM 1981 O O . ALA A 1 478 ? 31.067 49.270 105.129 1.00 49.55 484 ALA A O 1
ATOM 1983 N N . THR A 1 479 ? 31.575 51.247 106.079 1.00 52.42 485 THR A N 1
ATOM 1984 C CA . THR A 1 479 ? 30.435 51.925 105.481 1.00 50.91 485 THR A CA 1
ATOM 1985 C C . THR A 1 479 ? 30.582 51.910 103.960 1.00 62.13 485 THR A C 1
ATOM 1986 O O . THR A 1 479 ? 29.617 51.665 103.238 1.00 63.01 485 THR A O 1
ATOM 1990 N N . ASP A 1 480 ? 31.799 52.137 103.477 1.00 70.75 486 ASP A N 1
ATOM 1991 C CA . ASP A 1 480 ? 32.059 52.122 102.041 1.00 68.32 486 ASP A CA 1
ATOM 1992 C C . ASP A 1 480 ? 32.154 50.709 101.450 1.00 72.16 486 ASP A C 1
ATOM 1993 O O . ASP A 1 480 ? 32.025 50.539 100.240 1.00 67.73 486 ASP A O 1
ATOM 1998 N N . ALA A 1 481 ? 32.369 49.706 102.300 1.00 74.85 487 ALA A N 1
ATOM 1999 C CA . ALA A 1 481 ? 32.569 48.332 101.833 1.00 64.53 487 ALA A CA 1
ATOM 2000 C C . ALA A 1 481 ? 31.412 47.829 100.972 1.00 75.92 487 ALA A C 1
ATOM 2001 O O . ALA A 1 481 ? 30.257 48.215 101.166 1.00 79.24 487 ALA A O 1
ATOM 2003 N N . SER A 1 482 ? 31.740 46.956 100.026 1.00 87.55 488 SER A N 1
ATOM 2004 C CA . SER A 1 482 ? 30.798 46.504 99.009 1.00 92.22 488 SER A CA 1
ATOM 2005 C C . SER A 1 482 ? 30.008 45.254 99.398 1.00 85.67 488 SER A C 1
ATOM 2006 O O . SER A 1 482 ? 28.812 45.156 99.116 1.00 78.89 488 SER A O 1
ATOM 2009 N N . LEU A 1 483 ? 30.685 44.305 100.039 1.00 79.90 489 LEU A N 1
ATOM 2010 C CA . LEU A 1 483 ? 30.091 43.018 100.389 1.00 61.22 489 LEU A CA 1
ATOM 2011 C C . LEU A 1 483 ? 29.922 42.866 101.895 1.00 60.94 489 LEU A C 1
ATOM 2012 O O . LEU A 1 483 ? 30.623 43.516 102.667 1.00 63.22 489 LEU A O 1
ATOM 2017 N N . ARG A 1 484 ? 29.004 41.994 102.305 1.00 60.75 490 ARG A N 1
ATOM 2018 C CA . ARG A 1 484 ? 28.724 41.777 103.721 1.00 67.33 490 ARG A CA 1
ATOM 2019 C C . ARG A 1 484 ? 29.940 41.230 104.468 1.00 71.42 490 ARG A C 1
ATOM 2020 O O . ARG A 1 484 ? 30.177 41.586 105.621 1.00 84.88 490 ARG A O 1
ATOM 2028 N N . GLY A 1 485 ? 30.711 40.374 103.805 1.00 66.18 491 GLY A N 1
ATOM 2029 C CA . GLY A 1 485 ? 31.932 39.845 104.388 1.00 65.65 491 GLY A CA 1
ATOM 2030 C C . GLY A 1 485 ? 32.906 40.954 104.738 1.00 71.47 491 GLY A C 1
ATOM 2031 O O . GLY A 1 485 ? 33.380 41.049 105.876 1.00 72.64 491 GLY A O 1
ATOM 2032 N N . MET A 1 486 ? 33.189 41.803 103.753 1.00 67.51 492 MET A N 1
ATOM 2033 C CA . MET A 1 486 ? 34.086 42.937 103.936 1.00 56.69 492 MET A CA 1
ATOM 2034 C C . MET A 1 486 ? 33.570 43.860 105.027 1.00 56.41 492 MET A C 1
ATOM 2035 O O . MET A 1 486 ? 34.335 44.320 105.875 1.00 69.72 492 MET A O 1
ATOM 2040 N N . GLN A 1 487 ? 32.266 44.121 104.999 1.00 63.50 493 GLN A N 1
ATOM 2041 C CA . GLN A 1 487 ? 31.623 44.996 105.976 1.00 70.51 493 GLN A CA 1
ATOM 2042 C C . GLN A 1 487 ? 31.825 44.490 107.398 1.00 73.67 493 GLN A C 1
ATOM 2043 O O . GLN A 1 487 ? 32.247 45.238 108.278 1.00 77.63 493 GLN A O 1
ATOM 2049 N N . GLU A 1 488 ? 31.527 43.212 107.609 1.00 73.31 494 GLU A N 1
ATOM 2050 C CA . GLU A 1 488 ? 31.658 42.597 108.923 1.00 74.67 494 GLU A CA 1
ATOM 2051 C C . GLU A 1 488 ? 33.110 42.575 109.397 1.00 75.87 494 GLU A C 1
ATOM 2052 O O . GLU A 1 488 ? 33.397 42.895 110.556 1.00 79.07 494 GLU A O 1
ATOM 2058 N N . VAL A 1 489 ? 34.021 42.207 108.498 1.00 75.87 495 VAL A N 1
ATOM 2059 C CA . VAL A 1 489 ? 35.446 42.191 108.826 1.00 73.53 495 VAL A CA 1
ATOM 2060 C C . VAL A 1 489 ? 35.921 43.571 109.274 1.00 66.94 495 VAL A C 1
ATOM 2061 O O . VAL A 1 489 ? 36.505 43.717 110.347 1.00 71.30 495 VAL A O 1
ATOM 2065 N N . LEU A 1 490 ? 35.653 44.578 108.449 1.00 63.75 496 LEU A N 1
ATOM 2066 C CA . LEU A 1 490 ? 36.068 45.947 108.737 1.00 61.14 496 LEU A CA 1
ATOM 2067 C C . LEU A 1 490 ? 35.424 46.505 110.007 1.00 62.36 496 LEU A C 1
ATOM 2068 O O . LEU A 1 490 ? 36.057 47.255 110.746 1.00 68.05 496 LEU A O 1
ATOM 2073 N N . GLN A 1 491 ? 34.170 46.142 110.260 1.00 64.59 497 GLN A N 1
ATOM 2074 C CA . GLN A 1 491 ? 33.487 46.595 111.468 1.00 63.10 497 GLN A CA 1
ATOM 2075 C C . GLN A 1 491 ? 34.112 45.969 112.710 1.00 66.41 497 GLN A C 1
ATOM 2076 O O . GLN A 1 491 ? 34.278 46.637 113.734 1.00 69.51 497 GLN A O 1
ATOM 2082 N N . ARG A 1 492 ? 34.463 44.690 112.615 1.00 68.38 498 ARG A N 1
ATOM 2083 C CA . ARG A 1 492 ? 35.132 44.008 113.718 1.00 73.50 498 ARG A CA 1
ATOM 2084 C C . ARG A 1 492 ? 36.518 44.604 113.973 1.00 70.69 498 ARG A C 1
ATOM 2085 O O . ARG A 1 492 ? 36.911 44.806 115.124 1.00 73.20 498 ARG A O 1
ATOM 2093 N N . LYS A 1 493 ? 37.249 44.891 112.898 1.00 65.48 499 LYS A N 1
ATOM 2094 C CA . LYS A 1 493 ? 38.555 45.534 113.008 1.00 62.85 499 LYS A CA 1
ATOM 2095 C C . LYS A 1 493 ? 38.444 46.901 113.678 1.00 63.19 499 LYS A C 1
ATOM 2096 O O . LYS A 1 493 ? 39.225 47.233 114.570 1.00 67.63 499 LYS A O 1
ATOM 2102 N N . ALA A 1 494 ? 37.470 47.689 113.231 1.00 62.69 500 ALA A N 1
ATOM 2103 C CA . ALA A 1 494 ? 37.193 48.993 113.815 1.00 66.30 500 ALA A CA 1
ATOM 2104 C C . ALA A 1 494 ? 36.911 48.856 115.303 1.00 74.85 500 ALA A C 1
ATOM 2105 O O . ALA A 1 494 ? 37.403 49.641 116.119 1.00 82.23 500 ALA A O 1
ATOM 2107 N N . LEU A 1 495 ? 36.120 47.844 115.645 1.00 69.46 501 LEU A N 1
ATOM 2108 C CA . LEU A 1 495 ? 35.776 47.570 117.032 1.00 70.75 501 LEU A CA 1
ATOM 2109 C C . LEU A 1 495 ? 37.028 47.288 117.859 1.00 76.00 501 LEU A C 1
ATOM 2110 O O . LEU A 1 495 ? 37.192 47.826 118.956 1.00 78.75 501 LEU A O 1
ATOM 2115 N N . LEU A 1 496 ? 37.910 46.449 117.320 1.00 72.69 502 LEU A N 1
ATOM 2116 C CA . LEU A 1 496 ? 39.163 46.112 117.988 1.00 73.63 502 LEU A CA 1
ATOM 2117 C C . LEU A 1 496 ? 40.046 47.337 118.202 1.00 69.33 502 LEU A C 1
ATOM 2118 O O . LEU A 1 496 ? 40.562 47.552 119.298 1.00 81.41 502 LEU A O 1
ATOM 2123 N N . ALA A 1 497 ? 40.213 48.137 117.153 1.00 71.81 503 ALA A N 1
ATOM 2124 C CA . ALA A 1 497 ? 41.038 49.340 117.226 1.00 76.78 503 ALA A CA 1
ATOM 2125 C C . ALA A 1 497 ? 40.485 50.342 118.238 1.00 82.14 503 ALA A C 1
ATOM 2126 O O . ALA A 1 497 ? 41.244 51.013 118.943 1.00 70.46 503 ALA A O 1
ATOM 2128 N N . PHE A 1 498 ? 39.160 50.435 118.308 1.00 78.88 504 PHE A N 1
ATOM 2129 C CA . PHE A 1 498 ? 38.512 51.336 119.254 1.00 68.08 504 PHE A CA 1
ATOM 2130 C C . PHE A 1 498 ? 38.656 50.846 120.689 1.00 66.85 504 PHE A C 1
ATOM 2131 O O . PHE A 1 498 ? 38.845 51.645 121.609 1.00 69.01 504 PHE A O 1
ATOM 2139 N N . GLN A 1 499 ? 38.562 49.533 120.878 1.00 61.42 505 GLN A N 1
ATOM 2140 C CA . GLN A 1 499 ? 38.754 48.946 122.198 1.00 58.60 505 GLN A CA 1
ATOM 2141 C C . GLN A 1 499 ? 40.184 49.181 122.674 1.00 64.59 505 GLN A C 1
ATOM 2142 O O . GLN A 1 499 ? 40.409 49.556 123.828 1.00 62.39 505 GLN A O 1
ATOM 2148 N N . ARG A 1 500 ? 41.146 48.975 121.776 1.00 69.65 506 ARG A N 1
ATOM 2149 C CA . ARG A 1 500 ? 42.552 49.208 122.092 1.00 76.48 506 ARG A CA 1
ATOM 2150 C C . ARG A 1 500 ? 42.794 50.671 122.433 1.00 80.42 506 ARG A C 1
ATOM 2151 O O . ARG A 1 500 ? 43.481 50.984 123.405 1.00 70.52 506 ARG A O 1
ATOM 2159 N N . ALA A 1 501 ? 42.218 51.561 121.631 1.00 88.83 507 ALA A N 1
ATOM 2160 C CA . ALA A 1 501 ? 42.347 52.996 121.856 1.00 78.43 507 ALA A CA 1
ATOM 2161 C C . ALA A 1 501 ? 41.778 53.397 123.214 1.00 78.41 507 ALA A C 1
ATOM 2162 O O . ALA A 1 501 ? 42.344 54.242 123.909 1.00 74.36 507 ALA A O 1
ATOM 2164 N N . HIS A 1 502 ? 40.660 52.784 123.592 1.00 77.54 508 HIS A N 1
ATOM 2165 C CA . HIS A 1 502 ? 40.025 53.092 124.867 1.00 71.77 508 HIS A CA 1
ATOM 2166 C C . HIS A 1 502 ? 40.817 52.534 126.046 1.00 78.36 508 HIS A C 1
ATOM 2167 O O . HIS A 1 502 ? 40.847 53.136 127.118 1.00 86.70 508 HIS A O 1
ATOM 2174 N N . SER A 1 503 ? 41.456 51.384 125.853 1.00 86.46 509 SER A N 1
ATOM 2175 C CA . SER A 1 503 ? 42.249 50.780 126.922 1.00 86.18 509 SER A CA 1
ATOM 2176 C C . SER A 1 503 ? 43.597 51.485 127.064 1.00 75.06 509 SER A C 1
ATOM 2177 O O . SER A 1 503 ? 44.239 51.414 128.113 1.00 74.01 509 SER A O 1
ATOM 2180 N N . LEU A 1 504 ? 44.017 52.167 126.002 1.00 72.27 510 LEU A N 1
ATOM 2181 C CA . LEU A 1 504 ? 45.233 52.977 126.029 1.00 77.75 510 LEU A CA 1
ATOM 2182 C C . LEU A 1 504 ? 45.013 54.270 126.806 1.00 86.02 510 LEU A C 1
ATOM 2183 O O . LEU A 1 504 ? 45.915 54.766 127.480 1.00 86.35 510 LEU A O 1
ATOM 2188 N N . SER A 1 505 ? 43.806 54.815 126.698 1.00 85.00 511 SER A N 1
ATOM 2189 C CA . SER A 1 505 ? 43.459 56.056 127.374 1.00 72.88 511 SER A CA 1
ATOM 2190 C C . SER A 1 505 ? 41.980 56.065 127.747 1.00 73.63 511 SER A C 1
ATOM 2191 O O . SER A 1 505 ? 41.136 56.493 126.957 1.00 77.15 511 SER A O 1
ATOM 2194 N N . PRO A 1 506 ? 41.662 55.579 128.956 1.00 76.69 512 PRO A N 1
ATOM 2195 C CA . PRO A 1 506 ? 40.288 55.550 129.474 1.00 85.34 512 PRO A CA 1
ATOM 2196 C C . PRO A 1 506 ? 39.729 56.936 129.801 1.00 85.82 512 PRO A C 1
ATOM 2197 O O . PRO A 1 506 ? 38.563 57.044 130.185 1.00 72.34 512 PRO A O 1
ATOM 2201 N N . THR A 1 507 ? 40.548 57.974 129.655 1.00 87.31 513 THR A N 1
ATOM 2202 C CA . THR A 1 507 ? 40.100 59.340 129.912 1.00 85.79 513 THR A CA 1
ATOM 2203 C C . THR A 1 507 ? 39.728 60.062 128.618 1.00 80.06 513 THR A C 1
ATOM 2204 O O . THR A 1 507 ? 38.975 61.034 128.638 1.00 77.21 513 THR A O 1
ATOM 2208 N N . ASP A 1 508 ? 40.260 59.585 127.496 1.00 81.34 514 ASP A N 1
ATOM 2209 C CA . ASP A 1 508 ? 39.940 60.158 126.193 1.00 73.76 514 ASP A CA 1
ATOM 2210 C C . ASP A 1 508 ? 38.523 59.773 125.787 1.00 75.43 514 ASP A C 1
ATOM 2211 O O . ASP A 1 508 ? 38.254 58.621 125.445 1.00 89.53 514 ASP A O 1
ATOM 2216 N N . HIS A 1 509 ? 37.619 60.745 125.826 1.00 74.17 515 HIS A N 1
ATOM 2217 C CA . HIS A 1 509 ? 36.207 60.478 125.588 1.00 79.70 515 HIS A CA 1
ATOM 2218 C C . HIS A 1 509 ? 35.908 60.267 124.107 1.00 74.28 515 HIS A C 1
ATOM 2219 O O . HIS A 1 509 ? 34.853 59.748 123.754 1.00 78.05 515 HIS A O 1
ATOM 2226 N N . GLN A 1 510 ? 36.832 60.674 123.245 1.00 66.39 516 GLN A N 1
ATOM 2227 C CA . GLN A 1 510 ? 36.718 60.377 121.823 1.00 69.74 516 GLN A CA 1
ATOM 2228 C C . GLN A 1 510 ? 36.697 58.870 121.593 1.00 77.57 516 GLN A C 1
ATOM 2229 O O . GLN A 1 510 ? 35.806 58.346 120.923 1.00 76.91 516 GLN A O 1
ATOM 2235 N N . ALA A 1 511 ? 37.687 58.184 122.157 1.00 70.46 517 ALA A N 1
ATOM 2236 C CA . ALA A 1 511 ? 37.823 56.742 121.995 1.00 64.18 517 ALA A CA 1
ATOM 2237 C C . ALA A 1 511 ? 36.627 55.997 122.579 1.00 62.97 517 ALA A C 1
ATOM 2238 O O . ALA A 1 511 ? 36.091 55.077 121.952 1.00 62.46 517 ALA A O 1
ATOM 2240 N N . ALA A 1 512 ? 36.213 56.400 123.778 1.00 57.51 518 ALA A N 1
ATOM 2241 C CA . ALA A 1 512 ? 35.061 55.793 124.436 1.00 59.11 518 ALA A CA 1
ATOM 2242 C C . ALA A 1 512 ? 33.809 55.979 123.591 1.00 60.61 518 ALA A C 1
ATOM 2243 O O . ALA A 1 512 ? 33.068 55.023 123.327 1.00 68.32 518 ALA A O 1
ATOM 2245 N N . PHE A 1 513 ? 33.585 57.215 123.157 1.00 56.68 519 PHE A N 1
ATOM 2246 C CA . PHE A 1 513 ? 32.416 57.519 122.354 1.00 62.64 519 PHE A CA 1
ATOM 2247 C C . PHE A 1 513 ? 32.385 56.711 121.068 1.00 68.72 519 PHE A C 1
ATOM 2248 O O . PHE A 1 513 ? 31.367 56.114 120.740 1.00 66.85 519 PHE A O 1
ATOM 2256 N N . TYR A 1 514 ? 33.491 56.715 120.331 1.00 63.51 520 TYR A N 1
ATOM 2257 C CA . TYR A 1 514 ? 33.531 56.057 119.029 1.00 63.19 520 TYR A CA 1
ATOM 2258 C C . TYR A 1 514 ? 33.425 54.546 119.162 1.00 64.08 520 TYR A C 1
ATOM 2259 O O . TYR A 1 514 ? 32.871 53.872 118.286 1.00 54.86 520 TYR A O 1
ATOM 2268 N N . LEU A 1 515 ? 33.951 54.022 120.264 1.00 65.50 521 LEU A N 1
ATOM 2269 C CA . LEU A 1 515 ? 33.743 52.625 120.606 1.00 64.09 521 LEU A CA 1
ATOM 2270 C C . LEU A 1 515 ? 32.250 52.351 120.753 1.00 68.36 521 LEU A C 1
ATOM 2271 O O . LEU A 1 515 ? 31.706 51.420 120.143 1.00 70.02 521 LEU A O 1
ATOM 2276 N N . ALA A 1 516 ? 31.588 53.185 121.551 1.00 57.15 522 ALA A N 1
ATOM 2277 C CA . ALA A 1 516 ? 30.149 53.060 121.761 1.00 60.40 522 ALA A CA 1
ATOM 2278 C C . ALA A 1 516 ? 29.365 53.202 120.455 1.00 66.73 522 ALA A C 1
ATOM 2279 O O . ALA A 1 516 ? 28.310 52.593 120.283 1.00 62.91 522 ALA A O 1
ATOM 2281 N N . LEU A 1 517 ? 29.892 54.004 119.536 1.00 67.70 523 LEU A N 1
ATOM 2282 C CA . LEU A 1 517 ? 29.232 54.247 118.263 1.00 54.53 523 LEU A CA 1
ATOM 2283 C C . LEU A 1 517 ? 29.342 53.024 117.371 1.00 60.76 523 LEU A C 1
ATOM 2284 O O . LEU A 1 517 ? 28.370 52.641 116.726 1.00 57.95 523 LEU A O 1
ATOM 2289 N N . GLN A 1 518 ? 30.524 52.414 117.334 1.00 58.24 524 GLN A N 1
ATOM 2290 C CA . GLN A 1 518 ? 30.706 51.185 116.569 1.00 54.63 524 GLN A CA 1
ATOM 2291 C C . GLN A 1 518 ? 29.826 50.080 117.130 1.00 61.25 524 GLN A C 1
ATOM 2292 O O . GLN A 1 518 ? 29.217 49.320 116.379 1.00 65.59 524 GLN A O 1
ATOM 2298 N N . LEU A 1 519 ? 29.762 49.998 118.456 1.00 64.62 525 LEU A N 1
ATOM 2299 C CA . LEU A 1 519 ? 28.881 49.037 119.109 1.00 59.59 525 LEU A CA 1
ATOM 2300 C C . LEU A 1 519 ? 27.421 49.290 118.740 1.00 55.42 525 LEU A C 1
ATOM 2301 O O . LEU A 1 519 ? 26.655 48.350 118.533 1.00 64.97 525 LEU A O 1
ATOM 2306 N N . ALA A 1 520 ? 27.042 50.560 118.648 1.00 54.72 526 ALA A N 1
ATOM 2307 C CA . ALA A 1 520 ? 25.695 50.923 118.220 1.00 56.40 526 ALA A CA 1
ATOM 2308 C C . ALA A 1 520 ? 25.444 50.455 116.790 1.00 61.41 526 ALA A C 1
ATOM 2309 O O . ALA A 1 520 ? 24.372 49.940 116.475 1.00 70.75 526 ALA A O 1
ATOM 2311 N N . ILE A 1 521 ? 26.445 50.637 115.934 1.00 57.15 527 ILE A N 1
ATOM 2312 C CA . ILE A 1 521 ? 26.353 50.248 114.532 1.00 61.54 527 ILE A CA 1
ATOM 2313 C C . ILE A 1 521 ? 26.204 48.730 114.406 1.00 69.80 527 ILE A C 1
ATOM 2314 O O . ILE A 1 521 ? 25.506 48.232 113.520 1.00 71.19 527 ILE A O 1
ATOM 2319 N N . SER A 1 522 ? 26.840 48.002 115.318 1.00 64.59 528 SER A N 1
ATOM 2320 C CA . SER A 1 522 ? 26.764 46.545 115.331 1.00 58.31 528 SER A CA 1
ATOM 2321 C C . SER A 1 522 ? 25.501 46.053 116.038 1.00 57.20 528 SER A C 1
ATOM 2322 O O . SER A 1 522 ? 25.345 44.857 116.283 1.00 62.29 528 SER A O 1
ATOM 2325 N N . ARG A 1 523 ? 24.612 46.990 116.359 1.00 58.44 529 ARG A N 1
ATOM 2326 C CA . ARG A 1 523 ? 23.350 46.704 117.039 1.00 59.71 529 ARG A CA 1
ATOM 2327 C C . ARG A 1 523 ? 23.569 46.010 118.382 1.00 65.95 529 ARG A C 1
ATOM 2328 O O . ARG A 1 523 ? 22.757 45.191 118.814 1.00 59.70 529 ARG A O 1
ATOM 2336 N N . GLN A 1 524 ? 24.677 46.347 119.033 1.00 71.25 530 GLN A N 1
ATOM 2337 C CA . GLN A 1 524 ? 24.930 45.910 120.399 1.00 68.66 530 GLN A CA 1
ATOM 2338 C C . GLN A 1 524 ? 24.566 47.051 121.339 1.00 67.64 530 GLN A C 1
ATOM 2339 O O . GLN A 1 524 ? 25.437 47.748 121.861 1.00 50.70 530 GLN A O 1
ATOM 2345 N N . ILE A 1 525 ? 23.264 47.228 121.538 1.00 67.73 531 ILE A N 1
ATOM 2346 C CA . ILE A 1 525 ? 22.719 48.392 122.232 1.00 67.02 531 ILE A CA 1
ATOM 2347 C C . ILE A 1 525 ? 23.094 48.511 123.721 1.00 68.31 531 ILE A C 1
ATOM 2348 O O . ILE A 1 525 ? 23.430 49.604 124.169 1.00 69.78 531 ILE A O 1
ATOM 2353 N N . PRO A 1 526 ? 23.030 47.409 124.498 1.00 69.74 532 PRO A N 1
ATOM 2354 C CA . PRO A 1 526 ? 23.410 47.565 125.911 1.00 73.21 532 PRO A CA 1
ATOM 2355 C C . PRO A 1 526 ? 24.872 47.979 126.128 1.00 72.10 532 PRO A C 1
ATOM 2356 O O . PRO A 1 526 ? 25.143 48.905 126.904 1.00 77.70 532 PRO A O 1
ATOM 2360 N N . GLU A 1 527 ? 25.795 47.294 125.457 1.00 69.85 533 GLU A N 1
ATOM 2361 C CA . GLU A 1 527 ? 27.218 47.610 125.546 1.00 74.84 533 GLU A CA 1
ATOM 2362 C C . GLU A 1 527 ? 27.468 49.059 125.137 1.00 81.14 533 GLU A C 1
ATOM 2363 O O . GLU A 1 527 ? 28.163 49.818 125.834 1.00 84.79 533 GLU A O 1
ATOM 2369 N N . ALA A 1 528 ? 26.882 49.429 124.001 1.00 72.22 534 ALA A N 1
ATOM 2370 C CA . ALA A 1 528 ? 26.961 50.787 123.481 1.00 69.00 534 ALA A CA 1
ATOM 2371 C C . ALA A 1 528 ? 26.466 51.792 124.513 1.00 69.22 534 ALA A C 1
ATOM 2372 O O . ALA A 1 528 ? 27.057 52.855 124.685 1.00 69.30 534 ALA A O 1
ATOM 2374 N N . LEU A 1 529 ? 25.381 51.444 125.198 1.00 65.31 535 LEU A N 1
ATOM 2375 C CA . LEU A 1 529 ? 24.833 52.293 126.248 1.00 66.78 535 LEU A CA 1
ATOM 2376 C C . LEU A 1 529 ? 25.839 52.474 127.372 1.00 61.59 535 LEU A C 1
ATOM 2377 O O . LEU A 1 529 ? 26.028 53.585 127.860 1.00 71.11 535 LEU A O 1
ATOM 2382 N N . GLY A 1 530 ? 26.485 51.383 127.775 1.00 56.61 536 GLY A N 1
ATOM 2383 C CA . GLY A 1 530 ? 27.483 51.443 128.830 1.00 58.12 536 GLY A CA 1
ATOM 2384 C C . GLY A 1 530 ? 28.648 52.359 128.495 1.00 67.33 536 GLY A C 1
ATOM 2385 O O . GLY A 1 530 ? 29.054 53.207 129.307 1.00 80.12 536 GLY A O 1
ATOM 2386 N N . TYR A 1 531 ? 29.182 52.203 127.287 1.00 64.25 537 TYR A N 1
ATOM 2387 C CA . TYR A 1 531 ? 30.325 53.012 126.870 1.00 69.02 537 TYR A CA 1
ATOM 2388 C C . TYR A 1 531 ? 29.938 54.465 126.574 1.00 74.83 537 TYR A C 1
ATOM 2389 O O . TYR A 1 531 ? 30.775 55.371 126.663 1.00 76.16 537 TYR A O 1
ATOM 2398 N N . VAL A 1 532 ? 28.672 54.686 126.230 1.00 70.66 538 VAL A N 1
ATOM 2399 C CA . VAL A 1 532 ? 28.149 56.041 126.096 1.00 70.17 538 VAL A CA 1
ATOM 2400 C C . VAL A 1 532 ? 28.074 56.693 127.468 1.00 74.61 538 VAL A C 1
ATOM 2401 O O . VAL A 1 532 ? 28.422 57.861 127.625 1.00 83.38 538 VAL A O 1
ATOM 2405 N N . ARG A 1 533 ? 27.625 55.929 128.460 1.00 78.24 539 ARG A N 1
ATOM 2406 C CA . ARG A 1 533 ? 27.560 56.421 129.831 1.00 88.59 539 ARG A CA 1
ATOM 2407 C C . ARG A 1 533 ? 28.951 56.787 130.329 1.00 87.08 539 ARG A C 1
ATOM 2408 O O . ARG A 1 533 ? 29.128 57.802 131.005 1.00 87.53 539 ARG A O 1
ATOM 2416 N N . GLN A 1 534 ? 29.942 55.968 129.986 1.00 85.22 540 GLN A N 1
ATOM 2417 C CA . GLN A 1 534 ? 31.324 56.303 130.323 1.00 82.25 540 GLN A CA 1
ATOM 2418 C C . GLN A 1 534 ? 31.775 57.594 129.633 1.00 72.32 540 GLN A C 1
ATOM 2419 O O . GLN A 1 534 ? 32.289 58.515 130.281 1.00 69.38 540 GLN A O 1
ATOM 2425 N N . ALA A 1 535 ? 31.572 57.655 128.318 1.00 68.88 541 ALA A N 1
ATOM 2426 C CA . ALA A 1 535 ? 31.975 58.818 127.527 1.00 66.44 541 ALA A CA 1
ATOM 2427 C C . ALA A 1 535 ? 31.315 60.105 128.022 1.00 75.28 541 ALA A C 1
ATOM 2428 O O . ALA A 1 535 ? 31.881 61.190 127.900 1.00 75.00 541 ALA A O 1
ATOM 2430 N N . LEU A 1 536 ? 30.118 59.975 128.584 1.00 77.84 542 LEU A N 1
ATOM 2431 C CA . LEU A 1 536 ? 29.385 61.117 129.114 1.00 70.32 542 LEU A CA 1
ATOM 2432 C C . LEU A 1 536 ? 29.854 61.471 130.517 1.00 73.14 542 LEU A C 1
ATOM 2433 O O . LEU A 1 536 ? 29.828 62.635 130.910 1.00 83.14 542 LEU A O 1
ATOM 2438 N N . GLN A 1 537 ? 30.279 60.468 131.275 1.00 71.08 543 GLN A N 1
ATOM 2439 C CA . GLN A 1 537 ? 30.875 60.729 132.577 1.00 77.33 543 GLN A CA 1
ATOM 2440 C C . GLN A 1 537 ? 32.171 61.511 132.390 1.00 73.30 543 GLN A C 1
ATOM 2441 O O . GLN A 1 537 ? 32.519 62.360 133.210 1.00 81.82 543 GLN A O 1
ATOM 2447 N N . LEU A 1 538 ? 32.878 61.230 131.299 1.00 69.70 544 LEU A N 1
ATOM 2448 C CA . LEU A 1 538 ? 34.080 61.991 130.969 1.00 70.26 544 LEU A CA 1
ATOM 2449 C C . LEU A 1 538 ? 33.733 63.409 130.514 1.00 79.86 544 LEU A C 1
ATOM 2450 O O . LEU A 1 538 ? 34.240 64.387 131.063 1.00 94.49 544 LEU A O 1
ATOM 2455 N N . GLN A 1 539 ? 32.872 63.509 129.505 1.00 72.32 545 GLN A N 1
ATOM 2456 C CA . GLN A 1 539 ? 32.429 64.799 128.985 1.00 71.74 545 GLN A CA 1
ATOM 2457 C C . GLN A 1 539 ? 30.906 64.872 128.934 1.00 71.72 545 GLN A C 1
ATOM 2458 O O . GLN A 1 539 ? 30.284 64.421 127.973 1.00 75.47 545 GLN A O 1
ATOM 2464 N N . GLY A 1 540 ? 30.314 65.456 129.971 1.00 70.39 546 GLY A N 1
ATOM 2465 C CA . GLY A 1 540 ? 28.870 65.483 130.120 1.00 55.85 546 GLY A CA 1
ATOM 2466 C C . GLY A 1 540 ? 28.104 66.301 129.101 1.00 62.54 546 GLY A C 1
ATOM 2467 O O . GLY A 1 540 ? 26.906 66.096 128.922 1.00 71.81 546 GLY A O 1
ATOM 2468 N N . ASP A 1 541 ? 28.779 67.228 128.429 1.00 75.33 547 ASP A N 1
ATOM 2469 C CA . ASP A 1 541 ? 28.086 68.133 127.516 1.00 79.16 547 ASP A CA 1
ATOM 2470 C C . ASP A 1 541 ? 28.493 67.935 126.058 1.00 77.60 547 ASP A C 1
ATOM 2471 O O . ASP A 1 541 ? 28.298 68.820 125.227 1.00 76.98 547 ASP A O 1
ATOM 2476 N N . ASP A 1 542 ? 29.048 66.769 125.749 1.00 77.19 548 ASP A N 1
ATOM 2477 C CA . ASP A 1 542 ? 29.401 66.439 124.375 1.00 62.64 548 ASP A CA 1
ATOM 2478 C C . ASP A 1 542 ? 28.135 66.182 123.563 1.00 65.57 548 ASP A C 1
ATOM 2479 O O . ASP A 1 542 ? 27.363 65.275 123.874 1.00 58.68 548 ASP A O 1
ATOM 2484 N N . ALA A 1 543 ? 27.929 66.990 122.526 1.00 73.85 549 ALA A N 1
ATOM 2485 C CA . ALA A 1 543 ? 26.733 66.904 121.691 1.00 68.89 549 ALA A CA 1
ATOM 2486 C C . ALA A 1 543 ? 26.569 65.525 121.055 1.00 59.76 549 ALA A C 1
ATOM 2487 O O . ALA A 1 543 ? 25.475 64.950 121.068 1.00 59.67 549 ALA A O 1
ATOM 2489 N N . ASN A 1 544 ? 27.656 64.993 120.505 1.00 49.08 550 ASN A N 1
ATOM 2490 C CA . ASN A 1 544 ? 27.617 63.671 119.887 1.00 60.58 550 ASN A CA 1
ATOM 2491 C C . ASN A 1 544 ? 27.288 62.571 120.891 1.00 63.36 550 ASN A C 1
ATOM 2492 O O . ASN A 1 544 ? 26.552 61.642 120.571 1.00 64.64 550 ASN A O 1
ATOM 2497 N N . SER A 1 545 ? 27.831 62.677 122.101 1.00 62.92 551 SER A N 1
ATOM 2498 C CA . SER A 1 545 ? 27.584 61.679 123.141 1.00 67.28 551 SER A CA 1
ATOM 2499 C C . SER A 1 545 ? 26.115 61.664 123.564 1.00 65.29 551 SER A C 1
ATOM 2500 O O . SER A 1 545 ? 25.502 60.601 123.684 1.00 69.77 551 SER A O 1
ATOM 2503 N N . LEU A 1 546 ? 25.561 62.851 123.789 1.00 63.07 552 LEU A N 1
ATOM 2504 C CA . LEU A 1 546 ? 24.155 62.991 124.146 1.00 64.94 552 LEU A CA 1
ATOM 2505 C C . LEU A 1 546 ? 23.264 62.456 123.033 1.00 64.84 552 LEU A C 1
ATOM 2506 O O . LEU A 1 546 ? 22.297 61.725 123.281 1.00 77.75 552 LEU A O 1
ATOM 2511 N N . HIS A 1 547 ? 23.607 62.822 121.803 1.00 54.23 553 HIS A N 1
ATOM 2512 C CA . HIS A 1 547 ? 22.853 62.390 120.638 1.00 54.07 553 HIS A CA 1
ATOM 2513 C C . HIS A 1 547 ? 22.858 60.865 120.499 1.00 59.70 553 HIS A C 1
ATOM 2514 O O . HIS A 1 547 ? 21.819 60.252 120.234 1.00 59.13 553 HIS A O 1
ATOM 2521 N N . LEU A 1 548 ? 24.029 60.259 120.681 1.00 47.06 554 LEU A N 1
ATOM 2522 C CA . LEU A 1 548 ? 24.151 58.810 120.606 1.00 53.65 554 LEU A CA 1
ATOM 2523 C C . LEU A 1 548 ? 23.344 58.159 121.716 1.00 60.03 554 LEU A C 1
ATOM 2524 O O . LEU A 1 548 ? 22.718 57.122 121.511 1.00 62.91 554 LEU A O 1
ATOM 2529 N N . LEU A 1 549 ? 23.361 58.775 122.894 1.00 52.01 555 LEU A N 1
ATOM 2530 C CA . LEU A 1 549 ? 22.556 58.289 124.003 1.00 47.08 555 LEU A CA 1
ATOM 2531 C C . LEU A 1 549 ? 21.082 58.252 123.615 1.00 63.49 555 LEU A C 1
ATOM 2532 O O . LEU A 1 549 ? 20.391 57.252 123.844 1.00 47.75 555 LEU A O 1
ATOM 2537 N N . ALA A 1 550 ? 20.613 59.341 123.012 1.00 53.50 556 ALA A N 1
ATOM 2538 C CA . ALA A 1 550 ? 19.217 59.438 122.597 1.00 48.80 556 ALA A CA 1
ATOM 2539 C C . ALA A 1 550 ? 18.871 58.407 121.522 1.00 57.61 556 ALA A C 1
ATOM 2540 O O . ALA A 1 550 ? 17.784 57.826 121.533 1.00 60.75 556 ALA A O 1
ATOM 2542 N N . LEU A 1 551 ? 19.795 58.176 120.596 1.00 55.41 557 LEU A N 1
ATOM 2543 C CA . LEU A 1 551 ? 19.556 57.210 119.530 1.00 53.46 557 LEU A CA 1
ATOM 2544 C C . LEU A 1 551 ? 19.519 55.784 120.072 1.00 57.97 557 LEU A C 1
ATOM 2545 O O . LEU A 1 551 ? 18.727 54.957 119.621 1.00 53.97 557 LEU A O 1
ATOM 2550 N N . LEU A 1 552 ? 20.380 55.503 121.042 1.00 61.76 558 LEU A N 1
ATOM 2551 C CA . LEU A 1 552 ? 20.400 54.202 121.693 1.00 46.24 558 LEU A CA 1
ATOM 2552 C C . LEU A 1 552 ? 19.113 53.980 122.476 1.00 64.14 558 LEU A C 1
ATOM 2553 O O . LEU A 1 552 ? 18.575 52.873 122.498 1.00 69.92 558 LEU A O 1
ATOM 2558 N N . LEU A 1 553 ? 18.619 55.034 123.115 1.00 53.85 559 LEU A N 1
ATOM 2559 C CA . LEU A 1 553 ? 17.346 54.945 123.816 1.00 57.80 559 LEU A CA 1
ATOM 2560 C C . LEU A 1 553 ? 16.196 54.698 122.844 1.00 63.64 559 LEU A C 1
ATOM 2561 O O . LEU A 1 553 ? 15.283 53.922 123.139 1.00 58.43 559 LEU A O 1
ATOM 2566 N N . SER A 1 554 ? 16.240 55.352 121.687 1.00 47.67 560 SER A N 1
ATOM 2567 C CA . SER A 1 554 ? 15.211 55.136 120.677 1.00 52.10 560 SER A CA 1
ATOM 2568 C C . SER A 1 554 ? 15.305 53.717 120.129 1.00 64.59 560 SER A C 1
ATOM 2569 O O . SER A 1 554 ? 14.299 53.135 119.721 1.00 75.33 560 SER A O 1
ATOM 2572 N N . ALA A 1 555 ? 16.516 53.165 120.127 1.00 57.59 561 ALA A N 1
ATOM 2573 C CA . ALA A 1 555 ? 16.740 51.805 119.651 1.00 59.12 561 ALA A CA 1
ATOM 2574 C C . ALA A 1 555 ? 16.053 50.803 120.568 1.00 65.53 561 ALA A C 1
ATOM 2575 O O . ALA A 1 555 ? 15.627 49.735 120.130 1.00 74.92 561 ALA A O 1
ATOM 2577 N N . GLN A 1 556 ? 15.948 51.159 121.843 1.00 68.22 562 GLN A N 1
ATOM 2578 C CA . GLN A 1 556 ? 15.261 50.327 122.822 1.00 63.66 562 GLN A CA 1
ATOM 2579 C C . GLN A 1 556 ? 13.788 50.704 122.917 1.00 61.97 562 GLN A C 1
ATOM 2580 O O . GLN A 1 556 ? 13.101 50.319 123.867 1.00 58.90 562 GLN A O 1
ATOM 2586 N N . LYS A 1 557 ? 13.322 51.465 121.927 1.00 54.54 563 LYS A N 1
ATOM 2587 C CA . LYS A 1 557 ? 11.943 51.941 121.860 1.00 55.69 563 LYS A CA 1
ATOM 2588 C C . LYS A 1 557 ? 11.582 52.832 123.050 1.00 60.20 563 LYS A C 1
ATOM 2589 O O . LYS A 1 557 ? 10.419 52.910 123.444 1.00 55.93 563 LYS A O 1
ATOM 2595 N N . HIS A 1 558 ? 12.583 53.500 123.617 1.00 57.62 564 HIS A N 1
ATOM 2596 C CA . HIS A 1 558 ? 12.353 54.470 124.686 1.00 65.89 564 HIS A CA 1
ATOM 2597 C C . HIS A 1 558 ? 12.301 55.878 124.101 1.00 66.57 564 HIS A C 1
ATOM 2598 O O . HIS A 1 558 ? 13.171 56.706 124.371 1.00 61.88 564 HIS A O 1
ATOM 2605 N N . TYR A 1 559 ? 11.267 56.137 123.305 1.00 66.60 565 TYR A N 1
ATOM 2606 C CA . TYR A 1 559 ? 11.179 57.353 122.502 1.00 63.43 565 TYR A CA 1
ATOM 2607 C C . TYR A 1 559 ? 11.059 58.632 123.326 1.00 68.04 565 TYR A C 1
ATOM 2608 O O . TYR A 1 559 ? 11.637 59.657 122.973 1.00 69.45 565 TYR A O 1
ATOM 2617 N N . HIS A 1 560 ? 10.308 58.575 124.420 1.00 82.35 566 HIS A N 1
ATOM 2618 C CA . HIS A 1 560 ? 10.120 59.752 125.261 1.00 75.54 566 HIS A CA 1
ATOM 2619 C C . HIS A 1 560 ? 11.410 60.143 125.983 1.00 75.49 566 HIS A C 1
ATOM 2620 O O . HIS A 1 560 ? 11.764 61.320 126.026 1.00 73.06 566 HIS A O 1
ATOM 2627 N N . ASP A 1 561 ? 12.109 59.157 126.540 1.00 70.85 567 ASP A N 1
ATOM 2628 C CA . ASP A 1 561 ? 13.391 59.398 127.200 1.00 75.95 567 ASP A CA 1
ATOM 2629 C C . ASP A 1 561 ? 14.409 59.959 126.212 1.00 60.82 567 ASP A C 1
ATOM 2630 O O . ASP A 1 561 ? 15.133 60.923 126.505 1.00 61.42 567 ASP A O 1
ATOM 2635 N N . ALA A 1 562 ? 14.451 59.337 125.038 1.00 57.28 568 ALA A N 1
ATOM 2636 C CA . ALA A 1 562 ? 15.298 59.781 123.943 1.00 50.31 568 ALA A CA 1
ATOM 2637 C C . ALA A 1 562 ? 15.024 61.240 123.612 1.00 67.06 568 ALA A C 1
ATOM 2638 O O . ALA A 1 562 ? 15.950 62.044 123.483 1.00 70.33 568 ALA A O 1
ATOM 2640 N N . LEU A 1 563 ? 13.743 61.573 123.489 1.00 65.72 569 LEU A N 1
ATOM 2641 C CA . LEU A 1 563 ? 13.322 62.928 123.156 1.00 61.33 569 LEU A CA 1
ATOM 2642 C C . LEU A 1 563 ? 13.726 63.917 124.245 1.00 63.03 569 LEU A C 1
ATOM 2643 O O . LEU A 1 563 ? 14.156 65.028 123.946 1.00 63.60 569 LEU A O 1
ATOM 2648 N N . ASN A 1 564 ? 13.587 63.508 125.503 1.00 74.22 570 ASN A N 1
ATOM 2649 C CA . ASN A 1 564 ? 14.019 64.332 126.630 1.00 86.87 570 ASN A CA 1
ATOM 2650 C C . ASN A 1 564 ? 15.500 64.656 126.537 1.00 77.12 570 ASN A C 1
ATOM 2651 O O . ASN A 1 564 ? 15.917 65.801 126.745 1.00 77.64 570 ASN A O 1
ATOM 2656 N N . ILE A 1 565 ? 16.293 63.640 126.218 1.00 53.05 571 ILE A N 1
ATOM 2657 C CA . ILE A 1 565 ? 17.737 63.815 126.134 1.00 81.01 571 ILE A CA 1
ATOM 2658 C C . ILE A 1 565 ? 18.129 64.694 124.943 1.00 71.32 571 ILE A C 1
ATOM 2659 O O . ILE A 1 565 ? 19.039 65.528 125.045 1.00 69.38 571 ILE A O 1
ATOM 2664 N N . ILE A 1 566 ? 17.427 64.527 123.827 1.00 61.00 572 ILE A N 1
ATOM 2665 C CA . ILE A 1 566 ? 17.615 65.408 122.679 1.00 59.46 572 ILE A CA 1
ATOM 2666 C C . ILE A 1 566 ? 17.316 66.853 123.067 1.00 61.61 572 ILE A C 1
ATOM 2667 O O . ILE A 1 566 ? 18.092 67.754 122.764 1.00 65.52 572 ILE A O 1
ATOM 2672 N N . ASP A 1 567 ? 16.199 67.063 123.755 1.00 61.23 573 ASP A N 1
ATOM 2673 C CA . ASP A 1 567 ? 15.830 68.391 124.230 1.00 62.57 573 ASP A CA 1
ATOM 2674 C C . ASP A 1 567 ? 16.899 68.966 125.159 1.00 65.59 573 ASP A C 1
ATOM 2675 O O . ASP A 1 567 ? 17.144 70.172 125.165 1.00 77.46 573 ASP A O 1
ATOM 2680 N N . MET A 1 568 ? 17.538 68.098 125.937 1.00 64.49 574 MET A N 1
ATOM 2681 C CA . MET A 1 568 ? 18.633 68.516 126.810 1.00 68.14 574 MET A CA 1
ATOM 2682 C C . MET A 1 568 ? 19.831 69.023 126.000 1.00 62.89 574 MET A C 1
ATOM 2683 O O . MET A 1 568 ? 20.322 70.148 126.204 1.00 56.15 574 MET A O 1
ATOM 2688 N N . ALA A 1 569 ? 20.292 68.184 125.076 1.00 54.63 575 ALA A N 1
ATOM 2689 C CA . ALA A 1 569 ? 21.384 68.551 124.182 1.00 60.32 575 ALA A CA 1
ATOM 2690 C C . ALA A 1 569 ? 21.079 69.856 123.447 1.00 62.36 575 ALA A C 1
ATOM 2691 O O . ALA A 1 569 ? 21.963 70.683 123.239 1.00 63.14 575 ALA A O 1
ATOM 2693 N N . LEU A 1 570 ? 19.817 70.035 123.074 1.00 60.54 576 LEU A N 1
ATOM 2694 C CA . LEU A 1 570 ? 19.378 71.238 122.376 1.00 63.72 576 LEU A CA 1
ATOM 2695 C C . LEU A 1 570 ? 19.386 72.452 123.297 1.00 65.91 576 LEU A C 1
ATOM 2696 O O . LEU A 1 570 ? 19.640 73.570 122.853 1.00 60.02 576 LEU A O 1
ATOM 2701 N N . SER A 1 571 ? 19.108 72.232 124.578 1.00 71.48 577 SER A N 1
ATOM 2702 C CA . SER A 1 571 ? 19.235 73.305 125.556 1.00 73.69 577 SER A CA 1
ATOM 2703 C C . SER A 1 571 ? 20.705 73.689 125.665 1.00 69.11 577 SER A C 1
ATOM 2704 O O . SER A 1 571 ? 21.034 74.823 126.005 1.00 60.00 577 SER A O 1
ATOM 2707 N N . GLU A 1 572 ? 21.589 72.739 125.368 1.00 69.15 578 GLU A N 1
ATOM 2708 C CA . GLU A 1 572 ? 23.012 73.061 125.278 1.00 68.17 578 GLU A CA 1
ATOM 2709 C C . GLU A 1 572 ? 23.457 73.423 123.855 1.00 71.97 578 GLU A C 1
ATOM 2710 O O . GLU A 1 572 ? 24.451 74.129 123.671 1.00 63.49 578 GLU A O 1
ATOM 2716 N N . TYR A 1 573 ? 22.727 72.938 122.853 1.00 68.36 579 TYR A N 1
ATOM 2717 C CA . TYR A 1 573 ? 23.075 73.203 121.457 1.00 54.33 579 TYR A CA 1
ATOM 2718 C C . TYR A 1 573 ? 21.849 73.591 120.640 1.00 62.72 579 TYR A C 1
ATOM 2719 O O . TYR A 1 573 ? 21.312 72.773 119.894 1.00 71.91 579 TYR A O 1
ATOM 2728 N N . PRO A 1 574 ? 21.406 74.849 120.773 1.00 66.47 580 PRO A N 1
ATOM 2729 C CA . PRO A 1 574 ? 20.182 75.313 120.108 1.00 67.38 580 PRO A CA 1
ATOM 2730 C C . PRO A 1 574 ? 20.299 75.357 118.585 1.00 70.71 580 PRO A C 1
ATOM 2731 O O . PRO A 1 574 ? 19.313 75.115 117.891 1.00 70.80 580 PRO A O 1
ATOM 2735 N N . GLU A 1 575 ? 21.489 75.660 118.077 1.00 75.26 581 GLU A N 1
ATOM 2736 C CA . GLU A 1 575 ? 21.682 75.846 116.643 1.00 78.43 581 GLU A CA 1
ATOM 2737 C C . GLU A 1 575 ? 21.937 74.537 115.895 1.00 74.15 581 GLU A C 1
ATOM 2738 O O . GLU A 1 575 ? 21.990 74.524 114.665 1.00 76.11 581 GLU A O 1
ATOM 2744 N N . ASN A 1 576 ? 22.092 73.438 116.627 1.00 68.19 582 ASN A N 1
ATOM 2745 C CA . ASN A 1 576 ? 22.431 72.163 116.002 1.00 70.74 582 ASN A CA 1
ATOM 2746 C C . ASN A 1 576 ? 21.276 71.574 115.193 1.00 78.07 582 ASN A C 1
ATOM 2747 O O . ASN A 1 576 ? 20.274 71.135 115.755 1.00 88.52 582 ASN A O 1
ATOM 2752 N N . PHE A 1 577 ? 21.429 71.560 113.871 1.00 69.45 583 PHE A N 1
ATOM 2753 C CA . PHE A 1 577 ? 20.379 71.079 112.975 1.00 59.59 583 PHE A CA 1
ATOM 2754 C C . PHE A 1 577 ? 20.142 69.575 113.084 1.00 62.24 583 PHE A C 1
ATOM 2755 O O . PHE A 1 577 ? 19.005 69.120 113.010 1.00 70.81 583 PHE A O 1
ATOM 2763 N N . ILE A 1 578 ? 21.215 68.808 113.248 1.00 55.92 584 ILE A N 1
ATOM 2764 C CA . ILE A 1 578 ? 21.116 67.353 113.315 1.00 55.66 584 ILE A CA 1
ATOM 2765 C C . ILE A 1 578 ? 20.287 66.903 114.520 1.00 64.65 584 ILE A C 1
ATOM 2766 O O . ILE A 1 578 ? 19.374 66.069 114.396 1.00 70.87 584 ILE A O 1
ATOM 2771 N N . LEU A 1 579 ? 20.609 67.467 115.681 1.00 60.63 585 LEU A N 1
ATOM 2772 C CA . LEU A 1 579 ? 19.834 67.238 116.893 1.00 54.83 585 LEU A CA 1
ATOM 2773 C C . LEU A 1 579 ? 18.363 67.547 116.651 1.00 61.90 585 LEU A C 1
ATOM 2774 O O . LEU A 1 579 ? 17.485 66.806 117.089 1.00 63.97 585 LEU A O 1
ATOM 2779 N N . LEU A 1 580 ? 18.107 68.643 115.944 1.00 63.86 586 LEU A N 1
ATOM 2780 C CA . LEU A 1 580 ? 16.747 69.080 115.647 1.00 63.28 586 LEU A CA 1
ATOM 2781 C C . LEU A 1 580 ? 16.007 68.102 114.733 1.00 61.15 586 LEU A C 1
ATOM 2782 O O . LEU A 1 580 ? 14.810 67.870 114.906 1.00 63.28 586 LEU A O 1
ATOM 2787 N N . PHE A 1 581 ? 16.721 67.538 113.764 1.00 41.82 587 PHE A N 1
ATOM 2788 C CA . PHE A 1 581 ? 16.158 66.514 112.888 1.00 45.27 587 PHE A CA 1
ATOM 2789 C C . PHE A 1 581 ? 15.767 65.276 113.692 1.00 52.69 587 PHE A C 1
ATOM 2790 O O . PHE A 1 581 ? 14.676 64.713 113.514 1.00 56.91 587 PHE A O 1
ATOM 2798 N N . SER A 1 582 ? 16.662 64.855 114.582 1.00 52.78 588 SER A N 1
ATOM 2799 C CA . SER A 1 582 ? 16.362 63.726 115.456 1.00 46.36 588 SER A CA 1
ATOM 2800 C C . SER A 1 582 ? 15.156 64.031 116.346 1.00 47.48 588 SER A C 1
ATOM 2801 O O . SER A 1 582 ? 14.322 63.161 116.593 1.00 50.84 588 SER A O 1
ATOM 2804 N N . LYS A 1 583 ? 15.063 65.271 116.817 1.00 48.80 589 LYS A N 1
ATOM 2805 C CA . LYS A 1 583 ? 13.912 65.701 117.596 1.00 51.99 589 LYS A CA 1
ATOM 2806 C C . LYS A 1 583 ? 12.639 65.557 116.775 1.00 59.65 589 LYS A C 1
ATOM 2807 O O . LYS A 1 583 ? 11.607 65.124 117.287 1.00 64.30 589 LYS A O 1
ATOM 2813 N N . VAL A 1 584 ? 12.724 65.919 115.499 1.00 50.36 590 VAL A N 1
ATOM 2814 C CA . VAL A 1 584 ? 11.583 65.813 114.599 1.00 53.93 590 VAL A CA 1
ATOM 2815 C C . VAL A 1 584 ? 11.127 64.359 114.467 1.00 59.19 590 VAL A C 1
ATOM 2816 O O . VAL A 1 584 ? 9.934 64.057 114.611 1.00 70.59 590 VAL A O 1
ATOM 2820 N N . LYS A 1 585 ? 12.073 63.460 114.209 1.00 49.73 591 LYS A N 1
ATOM 2821 C CA . LYS A 1 585 ? 11.740 62.042 114.082 1.00 55.56 591 LYS A CA 1
ATOM 2822 C C . LYS A 1 585 ? 11.123 61.479 115.366 1.00 64.90 591 LYS A C 1
ATOM 2823 O O . LYS A 1 585 ? 10.096 60.791 115.332 1.00 77.42 591 LYS A O 1
ATOM 2829 N N . LEU A 1 586 ? 11.751 61.783 116.496 1.00 54.04 592 LEU A N 1
ATOM 2830 C CA . LEU A 1 586 ? 11.284 61.297 117.788 1.00 54.66 592 LEU A CA 1
ATOM 2831 C C . LEU A 1 586 ? 9.884 61.814 118.120 1.00 48.82 592 LEU A C 1
ATOM 2832 O O . LEU A 1 586 ? 9.053 61.085 118.670 1.00 58.80 592 LEU A O 1
ATOM 2837 N N . GLN A 1 587 ? 9.626 63.070 117.780 1.00 49.07 593 GLN A N 1
ATOM 2838 C CA . GLN A 1 587 ? 8.309 63.651 117.995 1.00 69.21 593 GLN A CA 1
ATOM 2839 C C . GLN A 1 587 ? 7.274 62.984 117.099 1.00 66.21 593 GLN A C 1
ATOM 2840 O O . GLN A 1 587 ? 6.137 62.760 117.514 1.00 64.20 593 GLN A O 1
ATOM 2846 N N . SER A 1 588 ? 7.667 62.664 115.870 1.00 61.10 594 SER A N 1
ATOM 2847 C CA . SER A 1 588 ? 6.784 61.911 114.985 1.00 65.62 594 SER A CA 1
ATOM 2848 C C . SER A 1 588 ? 6.498 60.520 115.551 1.00 67.52 594 SER A C 1
ATOM 2849 O O . SER A 1 588 ? 5.442 59.941 115.292 1.00 70.24 594 SER A O 1
ATOM 2852 N N . LEU A 1 589 ? 7.437 59.993 116.331 1.00 60.93 595 LEU A N 1
ATOM 2853 C CA . LEU A 1 589 ? 7.284 58.657 116.903 1.00 54.32 595 LEU A CA 1
ATOM 2854 C C . LEU A 1 589 ? 6.444 58.601 118.182 1.00 68.07 595 LEU A C 1
ATOM 2855 O O . LEU A 1 589 ? 5.721 57.629 118.401 1.00 78.53 595 LEU A O 1
ATOM 2860 N N . CYS A 1 590 ? 6.534 59.620 119.033 1.00 59.92 596 CYS A N 1
ATOM 2861 C CA . CYS A 1 590 ? 5.840 59.541 120.317 1.00 57.60 596 CYS A CA 1
ATOM 2862 C C . CYS A 1 590 ? 4.952 60.740 120.661 1.00 70.30 596 CYS A C 1
ATOM 2863 O O . CYS A 1 590 ? 4.075 60.629 121.519 1.00 77.35 596 CYS A O 1
ATOM 2866 N N . ARG A 1 591 ? 5.168 61.879 120.010 1.00 76.82 597 ARG A N 1
ATOM 2867 C CA . ARG A 1 591 ? 4.423 63.087 120.367 1.00 75.77 597 ARG A CA 1
ATOM 2868 C C . ARG A 1 591 ? 3.298 63.417 119.391 1.00 78.18 597 ARG A C 1
ATOM 2869 O O . ARG A 1 591 ? 2.240 63.893 119.798 1.00 96.44 597 ARG A O 1
ATOM 2877 N N . GLY A 1 592 ? 3.524 63.169 118.107 1.00 67.36 598 GLY A N 1
ATOM 2878 C CA . GLY A 1 592 ? 2.522 63.469 117.102 1.00 61.33 598 GLY A CA 1
ATOM 2879 C C . GLY A 1 592 ? 3.010 64.446 116.049 1.00 66.07 598 GLY A C 1
ATOM 2880 O O . GLY A 1 592 ? 4.054 65.078 116.215 1.00 56.09 598 GLY A O 1
ATOM 2881 N N . PRO A 1 593 ? 2.239 64.591 114.964 1.00 62.48 599 PRO A N 1
ATOM 2882 C CA . PRO A 1 593 ? 2.624 65.364 113.778 1.00 63.56 599 PRO A CA 1
ATOM 2883 C C . PRO A 1 593 ? 2.736 66.871 114.014 1.00 60.69 599 PRO A C 1
ATOM 2884 O O . PRO A 1 593 ? 3.664 67.495 113.499 1.00 59.90 599 PRO A O 1
ATOM 2888 N N . ASP A 1 594 ? 1.803 67.441 114.770 1.00 68.70 600 ASP A N 1
ATOM 2889 C CA . ASP A 1 594 ? 1.784 68.880 115.013 1.00 70.93 600 ASP A CA 1
ATOM 2890 C C . ASP A 1 594 ? 3.090 69.353 115.636 1.00 61.60 600 ASP A C 1
ATOM 2891 O O . ASP A 1 594 ? 3.694 70.319 115.171 1.00 60.88 600 ASP A O 1
ATOM 2896 N N . GLU A 1 595 ? 3.521 68.652 116.679 1.00 65.23 601 GLU A N 1
ATOM 2897 C CA . GLU A 1 595 ? 4.743 68.988 117.398 1.00 67.21 601 GLU A CA 1
ATOM 2898 C C . GLU A 1 595 ? 5.951 68.984 116.472 1.00 59.50 601 GLU A C 1
ATOM 2899 O O . GLU A 1 595 ? 6.743 69.929 116.464 1.00 56.95 601 GLU A O 1
ATOM 2905 N N . ALA A 1 596 ? 6.079 67.918 115.688 1.00 61.98 602 ALA A N 1
ATOM 2906 C CA . ALA A 1 596 ? 7.209 67.763 114.778 1.00 62.56 602 ALA A CA 1
ATOM 2907 C C . ALA A 1 596 ? 7.192 68.824 113.679 1.00 62.61 602 ALA A C 1
ATOM 2908 O O . ALA A 1 596 ? 8.244 69.293 113.240 1.00 57.62 602 ALA A O 1
ATOM 2910 N N . LEU A 1 597 ? 5.995 69.198 113.236 1.00 67.86 603 LEU A N 1
ATOM 2911 C CA . LEU A 1 597 ? 5.856 70.273 112.262 1.00 66.30 603 LEU A CA 1
ATOM 2912 C C . LEU A 1 597 ? 6.308 71.600 112.866 1.00 65.34 603 LEU A C 1
ATOM 2913 O O . LEU A 1 597 ? 6.964 72.397 112.198 1.00 64.40 603 LEU A O 1
ATOM 2918 N N . LEU A 1 598 ? 5.970 71.825 114.134 1.00 66.47 604 LEU A N 1
ATOM 2919 C CA . LEU A 1 598 ? 6.425 73.020 114.842 1.00 70.47 604 LEU A CA 1
ATOM 2920 C C . LEU A 1 598 ? 7.945 73.030 114.987 1.00 67.39 604 LEU A C 1
ATOM 2921 O O . LEU A 1 598 ? 8.576 74.087 114.916 1.00 72.53 604 LEU A O 1
ATOM 2926 N N . THR A 1 599 ? 8.531 71.854 115.194 1.00 57.10 605 THR A N 1
ATOM 2927 C CA . THR A 1 599 ? 9.984 71.751 115.271 1.00 59.39 605 THR A CA 1
ATOM 2928 C C . THR A 1 599 ? 10.595 72.051 113.902 1.00 62.86 605 THR A C 1
ATOM 2929 O O . THR A 1 599 ? 11.677 72.634 113.811 1.00 62.44 605 THR A O 1
ATOM 2933 N N . CYS A 1 600 ? 9.892 71.663 112.841 1.00 53.92 606 CYS A N 1
ATOM 2934 C CA . CYS A 1 600 ? 10.321 71.984 111.482 1.00 49.64 606 CYS A CA 1
ATOM 2935 C C . CYS A 1 600 ? 10.299 73.487 111.231 1.00 65.79 606 CYS A C 1
ATOM 2936 O O . CYS A 1 600 ? 11.239 74.040 110.661 1.00 73.90 606 CYS A O 1
ATOM 2939 N N . LYS A 1 601 ? 9.219 74.142 111.649 1.00 64.78 607 LYS A N 1
ATOM 2940 C CA . LYS A 1 601 ? 9.101 75.589 111.503 1.00 72.47 607 LYS A CA 1
ATOM 2941 C C . LYS A 1 601 ? 10.202 76.280 112.296 1.00 61.62 607 LYS A C 1
ATOM 2942 O O . LYS A 1 601 ? 10.782 77.269 111.848 1.00 62.29 607 LYS A O 1
ATOM 2948 N N . HIS A 1 602 ? 10.490 75.737 113.473 1.00 60.61 608 HIS A N 1
ATOM 2949 C CA . HIS A 1 602 ? 11.562 76.242 114.317 1.00 59.44 608 HIS A CA 1
ATOM 2950 C C . HIS A 1 602 ? 12.908 76.136 113.603 1.00 57.91 608 HIS A C 1
ATOM 2951 O O . HIS A 1 602 ? 13.708 77.078 113.617 1.00 56.07 608 HIS A O 1
ATOM 2958 N N . MET A 1 603 ? 13.148 74.989 112.971 1.00 60.38 609 MET A N 1
ATOM 2959 C CA . MET A 1 603 ? 14.363 74.781 112.190 1.00 63.19 609 MET A CA 1
ATOM 2960 C C . MET A 1 603 ? 14.442 75.763 111.030 1.00 70.73 609 MET A C 1
ATOM 2961 O O . MET A 1 603 ? 15.526 76.202 110.646 1.00 68.85 609 MET A O 1
ATOM 2966 N N . LEU A 1 604 ? 13.283 76.091 110.469 1.00 63.86 610 LEU A N 1
ATOM 2967 C CA . LEU A 1 604 ? 13.203 77.021 109.355 1.00 76.38 610 LEU A CA 1
ATOM 2968 C C . LEU A 1 604 ? 13.595 78.430 109.802 1.00 81.68 610 LEU A C 1
ATOM 2969 O O . LEU A 1 604 ? 14.350 79.126 109.117 1.00 73.07 610 LEU A O 1
ATOM 2974 N N . GLN A 1 605 ? 13.080 78.836 110.960 1.00 87.43 611 GLN A N 1
ATOM 2975 C CA . GLN A 1 605 ? 13.429 80.123 111.553 1.00 76.21 611 GLN A CA 1
ATOM 2976 C C . GLN A 1 605 ? 14.922 80.195 111.844 1.00 71.85 611 GLN A C 1
ATOM 2977 O O . GLN A 1 605 ? 15.584 81.182 111.514 1.00 86.84 611 GLN A O 1
ATOM 2983 N N . ILE A 1 606 ? 15.447 79.143 112.463 1.00 70.20 612 ILE A N 1
ATOM 2984 C CA . ILE A 1 606 ? 16.869 79.084 112.784 1.00 72.66 612 ILE A CA 1
ATOM 2985 C C . ILE A 1 606 ? 17.719 79.171 111.517 1.00 75.24 612 ILE A C 1
ATOM 2986 O O . ILE A 1 606 ? 18.750 79.846 111.491 1.00 81.15 612 ILE A O 1
ATOM 2991 N N . TRP A 1 607 ? 17.269 78.503 110.462 1.00 74.35 613 TRP A N 1
ATOM 2992 C CA . TRP A 1 607 ? 17.991 78.525 109.200 1.00 70.35 613 TRP A CA 1
ATOM 2993 C C . TRP A 1 607 ? 17.982 79.927 108.600 1.00 69.58 613 TRP A C 1
ATOM 2994 O O . TRP A 1 607 ? 18.995 80.388 108.077 1.00 68.43 613 TRP A O 1
ATOM 3005 N N . LYS A 1 608 ? 16.841 80.605 108.681 1.00 79.24 614 LYS A N 1
ATOM 3006 C CA . LYS A 1 608 ? 16.743 81.974 108.178 1.00 82.35 614 LYS A CA 1
ATOM 3007 C C . LYS A 1 608 ? 17.657 82.918 108.954 1.00 88.28 614 LYS A C 1
ATOM 3008 O O . LYS A 1 608 ? 18.271 83.813 108.373 1.00 89.87 614 LYS A O 1
ATOM 3014 N N . SER A 1 609 ? 17.751 82.713 110.264 1.00 93.46 615 SER A N 1
ATOM 3015 C CA . SER A 1 609 ? 18.589 83.570 111.098 1.00 99.53 615 SER A CA 1
ATOM 3016 C C . SER A 1 609 ? 20.079 83.306 110.872 1.00 100.80 615 SER A C 1
ATOM 3017 O O . SER A 1 609 ? 20.895 84.224 110.955 1.00 107.21 615 SER A O 1
ATOM 3020 N N . CYS A 1 610 ? 20.431 82.055 110.585 1.00 96.50 616 CYS A N 1
ATOM 3021 C CA . CYS A 1 610 ? 21.828 81.697 110.339 1.00 88.30 616 CYS A CA 1
ATOM 3022 C C . CYS A 1 610 ? 22.290 82.112 108.944 1.00 97.81 616 CYS A C 1
ATOM 3023 O O . CYS A 1 610 ? 23.484 82.296 108.709 1.00 98.28 616 CYS A O 1
ATOM 3026 N N . TYR A 1 611 ? 21.342 82.248 108.021 1.00 97.25 617 TYR A N 1
ATOM 3027 C CA . TYR A 1 611 ? 21.661 82.595 106.640 1.00 90.23 617 TYR A CA 1
ATOM 3028 C C . TYR A 1 611 ? 20.659 83.607 106.088 1.00 100.04 617 TYR A C 1
ATOM 3029 O O . TYR A 1 611 ? 20.772 84.055 104.946 1.00 101.99 617 TYR A O 1
ATOM 3038 N N . LEU A 1 683 ? 28.585 77.200 99.247 1.00 139.37 689 LEU A N 1
ATOM 3039 C CA . LEU A 1 683 ? 28.553 75.871 99.849 1.00 142.88 689 LEU A CA 1
ATOM 3040 C C . LEU A 1 683 ? 27.115 75.399 100.049 1.00 137.27 689 LEU A C 1
ATOM 3041 O O . LEU A 1 683 ? 26.197 75.919 99.415 1.00 142.77 689 LEU A O 1
ATOM 3046 N N . HIS A 1 684 ? 26.915 74.420 100.927 1.00 126.97 690 HIS A N 1
ATOM 3047 C CA . HIS A 1 684 ? 25.597 73.801 101.056 1.00 115.45 690 HIS A CA 1
ATOM 3048 C C . HIS A 1 684 ? 25.009 73.760 102.469 1.00 107.07 690 HIS A C 1
ATOM 3049 O O . HIS A 1 684 ? 25.041 72.721 103.132 1.00 85.59 690 HIS A O 1
ATOM 3056 N N . PRO A 1 685 ? 24.477 74.899 102.934 1.00 108.40 691 PRO A N 1
ATOM 3057 C CA . PRO A 1 685 ? 23.463 74.869 103.989 1.00 100.68 691 PRO A CA 1
ATOM 3058 C C . PRO A 1 685 ? 22.084 74.766 103.342 1.00 93.29 691 PRO A C 1
ATOM 3059 O O . PRO A 1 685 ? 21.063 74.674 104.025 1.00 96.02 691 PRO A O 1
ATOM 3063 N N . TRP A 1 686 ? 22.078 74.791 102.012 1.00 76.57 692 TRP A N 1
ATOM 3064 C CA . TRP A 1 686 ? 20.864 74.627 101.228 1.00 70.52 692 TRP A CA 1
ATOM 3065 C C . TRP A 1 686 ? 20.351 73.198 101.326 1.00 72.39 692 TRP A C 1
ATOM 3066 O O . TRP A 1 686 ? 19.144 72.957 101.301 1.00 74.15 692 TRP A O 1
ATOM 3077 N N . MET A 1 687 ? 21.278 72.252 101.432 1.00 59.68 693 MET A N 1
ATOM 3078 C CA . MET A 1 687 ? 20.920 70.858 101.628 1.00 49.20 693 MET A CA 1
ATOM 3079 C C . MET A 1 687 ? 20.187 70.688 102.952 1.00 54.45 693 MET A C 1
ATOM 3080 O O . MET A 1 687 ? 19.272 69.868 103.071 1.00 52.30 693 MET A O 1
ATOM 3085 N N . THR A 1 688 ? 20.589 71.477 103.943 1.00 49.10 694 THR A N 1
ATOM 3086 C CA . THR A 1 688 ? 19.937 71.460 105.244 1.00 48.58 694 THR A CA 1
ATOM 3087 C C . THR A 1 688 ? 18.493 71.946 105.132 1.00 54.17 694 THR A C 1
ATOM 3088 O O . THR A 1 688 ? 17.578 71.317 105.661 1.00 57.07 694 THR A O 1
ATOM 3092 N N . LEU A 1 689 ? 18.297 73.063 104.439 1.00 46.88 695 LEU A N 1
ATOM 3093 C CA . LEU A 1 689 ? 16.967 73.631 104.238 1.00 47.70 695 LEU A CA 1
ATOM 3094 C C . LEU A 1 689 ? 16.065 72.655 103.486 1.00 53.72 695 LEU A C 1
ATOM 3095 O O . LEU A 1 689 ? 14.895 72.437 103.853 1.00 64.71 695 LEU A O 1
ATOM 3100 N N . ALA A 1 690 ? 16.630 72.063 102.437 1.00 51.72 696 ALA A N 1
ATOM 3101 C CA . ALA A 1 690 ? 15.944 71.043 101.655 1.00 58.61 696 ALA A CA 1
ATOM 3102 C C . ALA A 1 690 ? 15.530 69.885 102.551 1.00 58.49 696 ALA A C 1
ATOM 3103 O O . ALA A 1 690 ? 14.431 69.357 102.419 1.00 56.35 696 ALA A O 1
ATOM 3105 N N . GLN A 1 691 ? 16.410 69.505 103.471 1.00 51.64 697 GLN A N 1
ATOM 3106 C CA . GLN A 1 691 ? 16.104 68.434 104.408 1.00 51.13 697 GLN A CA 1
ATOM 3107 C C . GLN A 1 691 ? 15.023 68.831 105.410 1.00 56.89 697 GLN A C 1
ATOM 3108 O O . GLN A 1 691 ? 14.264 67.982 105.869 1.00 61.83 697 GLN A O 1
ATOM 3114 N N . ILE A 1 692 ? 14.960 70.113 105.757 1.00 49.62 698 ILE A N 1
ATOM 3115 C CA . ILE A 1 692 ? 13.898 70.598 106.631 1.00 61.54 698 ILE A CA 1
ATOM 3116 C C . ILE A 1 692 ? 12.558 70.389 105.944 1.00 60.48 698 ILE A C 1
ATOM 3117 O O . ILE A 1 692 ? 11.626 69.785 106.505 1.00 57.02 698 ILE A O 1
ATOM 3122 N N . TRP A 1 693 ? 12.478 70.883 104.713 1.00 51.03 699 TRP A N 1
ATOM 3123 C CA . TRP A 1 693 ? 11.255 70.750 103.936 1.00 48.71 699 TRP A CA 1
ATOM 3124 C C . TRP A 1 693 ? 10.890 69.292 103.679 1.00 55.66 699 TRP A C 1
ATOM 3125 O O . TRP A 1 693 ? 9.717 68.923 103.732 1.00 53.49 699 TRP A O 1
ATOM 3136 N N . LEU A 1 694 ? 11.893 68.462 103.416 1.00 49.37 700 LEU A N 1
ATOM 3137 C CA . LEU A 1 694 ? 11.651 67.049 103.159 1.00 47.63 700 LEU A CA 1
ATOM 3138 C C . LEU A 1 694 ? 11.196 66.325 104.423 1.00 46.99 700 LEU A C 1
ATOM 3139 O O . LEU A 1 694 ? 10.427 65.374 104.345 1.00 45.29 700 LEU A O 1
ATOM 3144 N N . HIS A 1 695 ? 11.666 66.775 105.583 1.00 49.74 701 HIS A N 1
ATOM 3145 C CA . HIS A 1 695 ? 11.229 66.197 106.852 1.00 38.97 701 HIS A CA 1
ATOM 3146 C C . HIS A 1 695 ? 9.770 66.544 107.101 1.00 47.29 701 HIS A C 1
ATOM 3147 O O . HIS A 1 695 ? 8.969 65.681 107.490 1.00 48.84 701 HIS A O 1
ATOM 3154 N N . ALA A 1 696 ? 9.426 67.809 106.869 1.00 49.47 702 ALA A N 1
ATOM 3155 C CA . ALA A 1 696 ? 8.031 68.231 106.952 1.00 54.44 702 ALA A CA 1
ATOM 3156 C C . ALA A 1 696 ? 7.170 67.389 106.006 1.00 54.92 702 ALA A C 1
ATOM 3157 O O . ALA A 1 696 ? 6.067 66.947 106.356 1.00 58.85 702 ALA A O 1
ATOM 3159 N N . ALA A 1 697 ? 7.703 67.148 104.814 1.00 47.77 703 ALA A N 1
ATOM 3160 C CA . ALA A 1 697 ? 7.031 66.315 103.829 1.00 53.02 703 ALA A CA 1
ATOM 3161 C C . ALA A 1 697 ? 6.837 64.880 104.324 1.00 61.04 703 ALA A C 1
ATOM 3162 O O . ALA A 1 697 ? 5.792 64.284 104.086 1.00 62.02 703 ALA A O 1
ATOM 3164 N N . GLU A 1 698 ? 7.842 64.330 105.004 1.00 44.65 704 GLU A N 1
ATOM 3165 C CA . GLU A 1 698 ? 7.741 62.987 105.569 1.00 41.04 704 GLU A CA 1
ATOM 3166 C C . GLU A 1 698 ? 6.653 62.935 106.630 1.00 52.94 704 GLU A C 1
ATOM 3167 O O . GLU A 1 698 ? 5.949 61.931 106.759 1.00 53.31 704 GLU A O 1
ATOM 3173 N N . VAL A 1 699 ? 6.529 64.014 107.400 1.00 46.44 705 VAL A N 1
ATOM 3174 C CA . VAL A 1 699 ? 5.463 64.104 108.393 1.00 44.21 705 VAL A CA 1
ATOM 3175 C C . VAL A 1 699 ? 4.098 64.072 107.710 1.00 62.62 705 VAL A C 1
ATOM 3176 O O . VAL A 1 699 ? 3.205 63.301 108.098 1.00 58.71 705 VAL A O 1
ATOM 3180 N N . TYR A 1 700 ? 3.944 64.899 106.678 1.00 56.11 706 TYR A N 1
ATOM 3181 C CA . TYR A 1 700 ? 2.677 64.957 105.956 1.00 58.68 706 TYR A CA 1
ATOM 3182 C C . TYR A 1 700 ? 2.343 63.637 105.249 1.00 62.29 706 TYR A C 1
ATOM 3183 O O . TYR A 1 700 ? 1.176 63.256 105.164 1.00 67.34 706 TYR A O 1
ATOM 3192 N N . ILE A 1 701 ? 3.364 62.943 104.754 1.00 63.97 707 ILE A N 1
ATOM 3193 C CA . ILE A 1 701 ? 3.184 61.620 104.161 1.00 60.31 707 ILE A CA 1
ATOM 3194 C C . ILE A 1 701 ? 2.699 60.648 105.225 1.00 64.65 707 ILE A C 1
ATOM 3195 O O . ILE A 1 701 ? 1.759 59.885 105.005 1.00 68.53 707 ILE A O 1
ATOM 3200 N N . GLY A 1 702 ? 3.351 60.693 106.384 1.00 67.57 708 GLY A N 1
ATOM 3201 C CA . GLY A 1 702 ? 2.998 59.843 107.503 1.00 57.18 708 GLY A CA 1
ATOM 3202 C C . GLY A 1 702 ? 1.543 59.994 107.890 1.00 65.94 708 GLY A C 1
ATOM 3203 O O . GLY A 1 702 ? 0.848 59.000 108.107 1.00 65.43 708 GLY A O 1
ATOM 3204 N N . ILE A 1 703 ? 1.077 61.237 107.977 1.00 74.55 709 ILE A N 1
ATOM 3205 C CA . ILE A 1 703 ? -0.341 61.483 108.228 1.00 77.35 709 ILE A CA 1
ATOM 3206 C C . ILE A 1 703 ? -1.205 60.916 107.103 1.00 88.68 709 ILE A C 1
ATOM 3207 O O . ILE A 1 703 ? -2.013 60.013 107.320 1.00 115.09 709 ILE A O 1
ATOM 3212 N N . GLY A 1 704 ? -1.023 61.455 105.901 1.00 78.12 710 GLY A N 1
ATOM 3213 C CA . GLY A 1 704 ? -1.796 61.044 104.744 1.00 69.22 710 GLY A CA 1
ATOM 3214 C C . GLY A 1 704 ? -2.271 62.240 103.942 1.00 74.64 710 GLY A C 1
ATOM 3215 O O . GLY A 1 704 ? -3.365 62.229 103.379 1.00 78.30 710 GLY A O 1
ATOM 3216 N N . LYS A 1 705 ? -1.439 63.277 103.895 1.00 66.75 711 LYS A N 1
ATOM 3217 C CA . LYS A 1 705 ? -1.776 64.513 103.197 1.00 62.87 711 LYS A CA 1
ATOM 3218 C C . LYS A 1 705 ? -0.828 64.776 102.032 1.00 67.62 711 LYS A C 1
ATOM 3219 O O . LYS A 1 705 ? 0.199 65.439 102.195 1.00 61.90 711 LYS A O 1
ATOM 3225 N N . PRO A 1 706 ? -1.179 64.267 100.843 1.00 72.70 712 PRO A N 1
ATOM 3226 C CA . PRO A 1 706 ? -0.312 64.358 99.664 1.00 62.96 712 PRO A CA 1
ATOM 3227 C C . PRO A 1 706 ? -0.087 65.796 99.197 1.00 65.41 712 PRO A C 1
ATOM 3228 O O . PRO A 1 706 ? 0.952 66.082 98.611 1.00 66.43 712 PRO A O 1
ATOM 3232 N N . ALA A 1 707 ? -1.044 66.681 99.459 1.00 70.70 713 ALA A N 1
ATOM 3233 C CA . ALA A 1 707 ? -0.954 68.067 99.007 1.00 64.67 713 ALA A CA 1
ATOM 3234 C C . ALA A 1 707 ? 0.163 68.831 99.716 1.00 53.96 713 ALA A C 1
ATOM 3235 O O . ALA A 1 707 ? 1.041 69.403 99.065 1.00 55.19 713 ALA A O 1
ATOM 3237 N N . GLU A 1 708 ? 0.123 68.842 101.046 1.00 58.22 714 GLU A N 1
ATOM 3238 C CA . GLU A 1 708 ? 1.141 69.526 101.841 1.00 68.11 714 GLU A CA 1
ATOM 3239 C C . GLU A 1 708 ? 2.515 68.891 101.653 1.00 62.02 714 GLU A C 1
ATOM 3240 O O . GLU A 1 708 ? 3.531 69.590 101.593 1.00 59.19 714 GLU A O 1
ATOM 3246 N N . ALA A 1 709 ? 2.540 67.563 101.565 1.00 50.65 715 ALA A N 1
ATOM 3247 C CA . ALA A 1 709 ? 3.780 66.841 101.316 1.00 50.81 715 ALA A CA 1
ATOM 3248 C C . ALA A 1 709 ? 4.359 67.266 99.974 1.00 61.61 715 ALA A C 1
ATOM 3249 O O . ALA A 1 709 ? 5.569 67.465 99.842 1.00 65.88 715 ALA A O 1
ATOM 3251 N N . THR A 1 710 ? 3.478 67.418 98.986 1.00 62.39 716 THR A N 1
ATOM 3252 C CA . THR A 1 710 ? 3.872 67.878 97.659 1.00 62.42 716 THR A CA 1
ATOM 3253 C C . THR A 1 710 ? 4.431 69.290 97.730 1.00 59.16 716 THR A C 1
ATOM 3254 O O . THR A 1 710 ? 5.393 69.612 97.042 1.00 59.21 716 THR A O 1
ATOM 3258 N N . ALA A 1 711 ? 3.828 70.126 98.569 1.00 53.93 717 ALA A N 1
ATOM 3259 C CA . ALA A 1 711 ? 4.285 71.501 98.741 1.00 49.37 717 ALA A CA 1
ATOM 3260 C C . ALA A 1 711 ? 5.698 71.555 99.320 1.00 58.17 717 ALA A C 1
ATOM 3261 O O . ALA A 1 711 ? 6.587 72.234 98.780 1.00 76.50 717 ALA A O 1
ATOM 3263 N N . CYS A 1 712 ? 5.900 70.832 100.418 1.00 54.55 718 CYS A N 1
ATOM 3264 C CA . CYS A 1 712 ? 7.192 70.807 101.101 1.00 54.20 718 CYS A CA 1
ATOM 3265 C C . CYS A 1 712 ? 8.284 70.224 100.201 1.00 54.53 718 CYS A C 1
ATOM 3266 O O . CYS A 1 712 ? 9.378 70.806 100.046 1.00 57.15 718 CYS A O 1
ATOM 3269 N N . THR A 1 713 ? 7.976 69.083 99.588 1.00 39.97 719 THR A N 1
ATOM 3270 C CA . THR A 1 713 ? 8.895 68.485 98.627 1.00 57.67 719 THR A CA 1
ATOM 3271 C C . THR A 1 713 ? 9.149 69.439 97.469 1.00 55.14 719 THR A C 1
ATOM 3272 O O . THR A 1 713 ? 10.202 69.389 96.857 1.00 69.67 719 THR A O 1
ATOM 3276 N N . GLN A 1 714 ? 8.184 70.303 97.167 1.00 54.93 720 GLN A N 1
ATOM 3277 C CA . GLN A 1 714 ? 8.341 71.251 96.068 1.00 62.78 720 GLN A CA 1
ATOM 3278 C C . GLN A 1 714 ? 9.297 72.374 96.446 1.00 56.78 720 GLN A C 1
ATOM 3279 O O . GLN A 1 714 ? 9.996 72.903 95.588 1.00 56.25 720 GLN A O 1
ATOM 3285 N N . GLU A 1 715 ? 9.319 72.748 97.722 1.00 51.04 721 GLU A N 1
ATOM 3286 C CA . GLU A 1 715 ? 10.336 73.686 98.196 1.00 49.49 721 GLU A CA 1
ATOM 3287 C C . GLU A 1 715 ? 11.721 73.047 98.067 1.00 51.81 721 GLU A C 1
ATOM 3288 O O . GLU A 1 715 ? 12.678 73.646 97.518 1.00 57.78 721 GLU A O 1
ATOM 3294 N N . ALA A 1 716 ? 11.814 71.812 98.555 1.00 53.04 722 ALA A N 1
ATOM 3295 C CA . ALA A 1 716 ? 13.056 71.049 98.438 1.00 54.76 722 ALA A CA 1
ATOM 3296 C C . ALA A 1 716 ? 13.506 70.905 96.982 1.00 55.04 722 ALA A C 1
ATOM 3297 O O . ALA A 1 716 ? 14.700 70.892 96.690 1.00 46.46 722 ALA A O 1
ATOM 3299 N N . ALA A 1 717 ? 12.537 70.807 96.078 1.00 55.93 723 ALA A N 1
ATOM 3300 C CA . ALA A 1 717 ? 12.800 70.603 94.660 1.00 45.06 723 ALA A CA 1
ATOM 3301 C C . ALA A 1 717 ? 13.192 71.910 93.993 1.00 57.26 723 ALA A C 1
ATOM 3302 O O . ALA A 1 717 ? 13.939 71.918 93.014 1.00 69.95 723 ALA A O 1
ATOM 3304 N N . ASN A 1 718 ? 12.672 73.016 94.517 1.00 60.15 724 ASN A N 1
ATOM 3305 C CA . ASN A 1 718 ? 13.127 74.331 94.096 1.00 55.35 724 ASN A CA 1
ATOM 3306 C C . ASN A 1 718 ? 14.608 74.433 94.381 1.00 59.63 724 ASN A C 1
ATOM 3307 O O . ASN A 1 718 ? 15.374 74.937 93.559 1.00 60.86 724 ASN A O 1
ATOM 3312 N N . LEU A 1 719 ? 15.014 73.934 95.547 1.00 59.03 725 LEU A N 1
ATOM 3313 C CA . LEU A 1 719 ? 16.447 73.862 95.836 1.00 49.53 725 LEU A CA 1
ATOM 3314 C C . LEU A 1 719 ? 17.153 72.810 94.965 1.00 49.56 725 LEU A C 1
ATOM 3315 O O . LEU A 1 719 ? 17.982 73.150 94.124 1.00 46.30 725 LEU A O 1
ATOM 3320 N N . PHE A 1 720 ? 16.825 71.537 95.164 1.00 55.68 726 PHE A N 1
ATOM 3321 C CA . PHE A 1 720 ? 17.456 70.457 94.405 1.00 56.70 726 PHE A CA 1
ATOM 3322 C C . PHE A 1 720 ? 16.424 69.594 93.684 1.00 63.96 726 PHE A C 1
ATOM 3323 O O . PHE A 1 720 ? 15.938 68.609 94.240 1.00 63.40 726 PHE A O 1
ATOM 3331 N N . PRO A 1 721 ? 16.101 69.952 92.432 1.00 59.04 727 PRO A N 1
ATOM 3332 C CA . PRO A 1 721 ? 15.060 69.275 91.648 1.00 52.75 727 PRO A CA 1
ATOM 3333 C C . PRO A 1 721 ? 15.314 67.783 91.424 1.00 53.97 727 PRO A C 1
ATOM 3334 O O . PRO A 1 721 ? 14.355 67.011 91.396 1.00 61.22 727 PRO A O 1
ATOM 3338 N N . MET A 1 722 ? 16.573 67.383 91.272 1.00 48.08 728 MET A N 1
ATOM 3339 C CA . MET A 1 722 ? 16.883 65.981 91.002 1.00 46.06 728 MET A CA 1
ATOM 3340 C C . MET A 1 722 ? 17.628 65.301 92.148 1.00 45.62 728 MET A C 1
ATOM 3341 O O . MET A 1 722 ? 18.381 64.352 91.929 1.00 49.72 728 MET A O 1
ATOM 3346 N N . SER A 1 723 ? 17.423 65.790 93.365 1.00 46.18 729 SER A N 1
ATOM 3347 C CA . SER A 1 723 ? 17.900 65.085 94.544 1.00 45.41 729 SER A CA 1
ATOM 3348 C C . SER A 1 723 ? 17.199 63.737 94.608 1.00 48.20 729 SER A C 1
ATOM 3349 O O . SER A 1 723 ? 15.998 63.652 94.353 1.00 58.36 729 SER A O 1
ATOM 3352 N N . HIS A 1 724 ? 17.942 62.683 94.929 1.00 36.39 730 HIS A N 1
ATOM 3353 C CA . HIS A 1 724 ? 17.346 61.356 95.018 1.00 39.71 730 HIS A CA 1
ATOM 3354 C C . HIS A 1 724 ? 16.367 61.307 96.183 1.00 41.71 730 HIS A C 1
ATOM 3355 O O . HIS A 1 724 ? 15.431 60.515 96.186 1.00 51.01 730 HIS A O 1
ATOM 3362 N N . ASN A 1 725 ? 16.591 62.163 97.173 1.00 35.72 731 ASN A N 1
ATOM 3363 C CA . ASN A 1 725 ? 15.664 62.299 98.285 1.00 45.42 731 ASN A CA 1
ATOM 3364 C C . ASN A 1 725 ? 14.346 62.904 97.818 1.00 50.00 731 ASN A C 1
ATOM 3365 O O . ASN A 1 725 ? 13.266 62.424 98.169 1.00 55.59 731 ASN A O 1
ATOM 3370 N N . VAL A 1 726 ? 14.449 63.957 97.015 1.00 56.39 732 VAL A N 1
ATOM 3371 C CA . VAL A 1 726 ? 13.281 64.600 96.426 1.00 50.07 732 VAL A CA 1
ATOM 3372 C C . VAL A 1 726 ? 12.507 63.624 95.540 1.00 47.19 732 VAL A C 1
ATOM 3373 O O . VAL A 1 726 ? 11.287 63.506 95.657 1.00 50.80 732 VAL A O 1
ATOM 3377 N N . LEU A 1 727 ? 13.223 62.922 94.665 1.00 46.89 733 LEU A N 1
ATOM 3378 C CA . LEU A 1 727 ? 12.616 61.936 93.773 1.00 48.54 733 LEU A CA 1
ATOM 3379 C C . LEU A 1 727 ? 11.926 60.820 94.559 1.00 52.17 733 LEU A C 1
ATOM 3380 O O . LEU A 1 727 ? 10.798 60.418 94.240 1.00 58.48 733 LEU A O 1
ATOM 3385 N N . TYR A 1 728 ? 12.609 60.330 95.589 1.00 43.23 734 TYR A N 1
ATOM 3386 C CA . TYR A 1 728 ? 12.041 59.335 96.490 1.00 41.63 734 TYR A CA 1
ATOM 3387 C C . TYR A 1 728 ? 10.742 59.839 97.106 1.00 42.87 734 TYR A C 1
ATOM 3388 O O . TYR A 1 728 ? 9.750 59.114 97.165 1.00 46.85 734 TYR A O 1
ATOM 3397 N N . MET A 1 729 ? 10.753 61.088 97.561 1.00 44.28 735 MET A N 1
ATOM 3398 C CA . MET A 1 729 ? 9.570 61.682 98.171 1.00 53.00 735 MET A CA 1
ATOM 3399 C C . MET A 1 729 ? 8.436 61.843 97.165 1.00 53.15 735 MET A C 1
ATOM 3400 O O . MET A 1 729 ? 7.264 61.759 97.527 1.00 58.00 735 MET A O 1
ATOM 3405 N N . ARG A 1 730 ? 8.783 62.071 95.902 1.00 44.28 736 ARG A N 1
ATOM 3406 C CA . ARG A 1 730 ? 7.775 62.146 94.853 1.00 49.32 736 ARG A CA 1
ATOM 3407 C C . ARG A 1 730 ? 7.160 60.772 94.644 1.00 49.42 736 ARG A C 1
ATOM 3408 O O . ARG A 1 730 ? 5.962 60.645 94.360 1.00 60.80 736 ARG A O 1
ATOM 3416 N N . GLY A 1 731 ? 7.986 59.743 94.798 1.00 43.24 737 GLY A N 1
ATOM 3417 C CA . GLY A 1 731 ? 7.500 58.376 94.764 1.00 46.07 737 GLY A CA 1
ATOM 3418 C C . GLY A 1 731 ? 6.542 58.091 95.906 1.00 51.23 737 GLY A C 1
ATOM 3419 O O . GLY A 1 731 ? 5.477 57.503 95.704 1.00 44.79 737 GLY A O 1
ATOM 3420 N N . GLN A 1 732 ? 6.927 58.509 97.110 1.00 48.51 738 GLN A N 1
ATOM 3421 C CA . GLN A 1 732 ? 6.098 58.342 98.299 1.00 48.20 738 GLN A CA 1
ATOM 3422 C C . GLN A 1 732 ? 4.746 59.012 98.115 1.00 54.91 738 GLN A C 1
ATOM 3423 O O . GLN A 1 732 ? 3.701 58.436 98.432 1.00 59.51 738 GLN A O 1
ATOM 3429 N N . ILE A 1 733 ? 4.782 60.237 97.602 1.00 54.27 739 ILE A N 1
ATOM 3430 C CA . ILE A 1 733 ? 3.569 60.985 97.318 1.00 49.49 739 ILE A CA 1
ATOM 3431 C C . ILE A 1 733 ? 2.707 60.240 96.306 1.00 48.85 739 ILE A C 1
ATOM 3432 O O . ILE A 1 733 ? 1.492 60.142 96.474 1.00 47.21 739 ILE A O 1
ATOM 3437 N N . ALA A 1 734 ? 3.338 59.698 95.269 1.00 50.98 740 ALA A N 1
ATOM 3438 C CA . ALA A 1 734 ? 2.605 58.938 94.261 1.00 46.28 740 ALA A CA 1
ATOM 3439 C C . ALA A 1 734 ? 1.916 57.714 94.864 1.00 51.68 740 ALA A C 1
ATOM 3440 O O . ALA A 1 734 ? 0.763 57.426 94.540 1.00 55.22 740 ALA A O 1
ATOM 3442 N N . GLU A 1 735 ? 2.621 56.999 95.739 1.00 54.33 741 GLU A N 1
ATOM 3443 C CA . GLU A 1 735 ? 2.042 55.841 96.421 1.00 46.48 741 GLU A CA 1
ATOM 3444 C C . GLU A 1 735 ? 0.855 56.260 97.275 1.00 47.79 741 GLU A C 1
ATOM 3445 O O . GLU A 1 735 ? -0.171 55.583 97.311 1.00 59.65 741 GLU A O 1
ATOM 3451 N N . LEU A 1 736 ? 1.010 57.384 97.964 1.00 47.68 742 LEU A N 1
ATOM 3452 C CA . LEU A 1 736 ? -0.054 57.936 98.786 1.00 55.63 742 LEU A CA 1
ATOM 3453 C C . LEU A 1 736 ? -1.283 58.285 97.944 1.00 56.30 742 LEU A C 1
ATOM 3454 O O . LEU A 1 736 ? -2.418 58.081 98.371 1.00 51.80 742 LEU A O 1
ATOM 3459 N N . ARG A 1 737 ? -1.050 58.797 96.739 1.00 62.42 743 ARG A N 1
ATOM 3460 C CA . ARG A 1 737 ? -2.141 59.182 95.853 1.00 62.77 743 ARG A CA 1
ATOM 3461 C C . ARG A 1 737 ? -2.729 57.974 95.124 1.00 69.30 743 ARG A C 1
ATOM 3462 O O . ARG A 1 737 ? -3.850 58.029 94.615 1.00 74.39 743 ARG A O 1
ATOM 3470 N N . GLY A 1 738 ? -1.971 56.883 95.081 1.00 64.03 744 GLY A N 1
ATOM 3471 C CA . GLY A 1 738 ? -2.453 55.654 94.479 1.00 52.58 744 GLY A CA 1
ATOM 3472 C C . GLY A 1 738 ? -1.886 55.361 93.103 1.00 61.18 744 GLY A C 1
ATOM 3473 O O . GLY A 1 738 ? -2.095 54.276 92.566 1.00 74.96 744 GLY A O 1
ATOM 3474 N N . SER A 1 739 ? -1.170 56.321 92.524 1.00 57.99 745 SER A N 1
ATOM 3475 C CA . SER A 1 739 ? -0.576 56.118 91.207 1.00 68.75 745 SER A CA 1
ATOM 3476 C C . SER A 1 739 ? 0.731 55.343 91.335 1.00 60.95 745 SER A C 1
ATOM 3477 O O . SER A 1 739 ? 1.792 55.921 91.582 1.00 58.69 745 SER A O 1
ATOM 3480 N N . MET A 1 740 ? 0.640 54.029 91.157 1.00 58.69 746 MET A N 1
ATOM 3481 C CA . MET A 1 740 ? 1.763 53.134 91.410 1.00 55.68 746 MET A CA 1
ATOM 3482 C C . MET A 1 740 ? 2.814 53.146 90.309 1.00 60.85 746 MET A C 1
ATOM 3483 O O . MET A 1 740 ? 4.002 52.998 90.590 1.00 70.31 746 MET A O 1
ATOM 3488 N N . ASP A 1 741 ? 2.390 53.311 89.061 1.00 60.69 747 ASP A N 1
ATOM 3489 C CA . ASP A 1 741 ? 3.353 53.353 87.968 1.00 62.39 747 ASP A CA 1
ATOM 3490 C C . ASP A 1 741 ? 4.209 54.609 88.079 1.00 56.56 747 ASP A C 1
ATOM 3491 O O . ASP A 1 741 ? 5.433 54.555 87.934 1.00 53.33 747 ASP A O 1
ATOM 3496 N N . GLU A 1 742 ? 3.555 55.735 88.350 1.00 50.16 748 GLU A N 1
ATOM 3497 C CA . GLU A 1 742 ? 4.254 56.991 88.579 1.00 46.03 748 GLU A CA 1
ATOM 3498 C C . GLU A 1 742 ? 5.262 56.853 89.716 1.00 57.64 748 GLU A C 1
ATOM 3499 O O . GLU A 1 742 ? 6.407 57.304 89.604 1.00 48.64 748 GLU A O 1
ATOM 3505 N N . ALA A 1 743 ? 4.831 56.220 90.805 1.00 55.00 749 ALA A N 1
ATOM 3506 C CA . ALA A 1 743 ? 5.703 55.953 91.947 1.00 59.83 749 ALA A CA 1
ATOM 3507 C C . ALA A 1 743 ? 6.934 55.165 91.518 1.00 55.47 749 ALA A C 1
ATOM 3508 O O . ALA A 1 743 ? 8.072 55.566 91.785 1.00 50.63 749 ALA A O 1
ATOM 3510 N N . ARG A 1 744 ? 6.683 54.044 90.850 1.00 43.40 750 ARG A N 1
ATOM 3511 C CA . ARG A 1 744 ? 7.734 53.207 90.296 1.00 50.08 750 ARG A CA 1
ATOM 3512 C C . ARG A 1 744 ? 8.753 54.028 89.521 1.00 54.24 750 ARG A C 1
ATOM 3513 O O . ARG A 1 744 ? 9.958 53.912 89.752 1.00 52.88 750 ARG A O 1
ATOM 3521 N N . ARG A 1 745 ? 8.265 54.871 88.614 1.00 58.97 751 ARG A N 1
ATOM 3522 C CA . ARG A 1 745 ? 9.155 55.686 87.795 1.00 52.47 751 ARG A CA 1
ATOM 3523 C C . ARG A 1 745 ? 9.942 56.700 88.630 1.00 53.37 751 ARG A C 1
ATOM 3524 O O . ARG A 1 745 ? 11.101 56.983 88.326 1.00 47.36 751 ARG A O 1
ATOM 3532 N N . TRP A 1 746 ? 9.325 57.246 89.676 1.00 41.36 752 TRP A N 1
ATOM 3533 C CA . TRP A 1 746 ? 10.032 58.200 90.530 1.00 53.25 752 TRP A CA 1
ATOM 3534 C C . TRP A 1 746 ? 11.167 57.523 91.286 1.00 55.17 752 TRP A C 1
ATOM 3535 O O . TRP A 1 746 ? 12.262 58.083 91.414 1.00 57.42 752 TRP A O 1
ATOM 3546 N N . TYR A 1 747 ? 10.908 56.318 91.784 1.00 49.38 753 TYR A N 1
ATOM 3547 C CA . TYR A 1 747 ? 11.945 55.576 92.486 1.00 45.68 753 TYR A CA 1
ATOM 3548 C C . TYR A 1 747 ? 13.047 55.176 91.513 1.00 50.86 753 TYR A C 1
ATOM 3549 O O . TYR A 1 747 ? 14.227 55.156 91.870 1.00 48.40 753 TYR A O 1
ATOM 3558 N N . GLU A 1 748 ? 12.659 54.867 90.280 1.00 49.97 754 GLU A N 1
ATOM 3559 C CA . GLU A 1 748 ? 13.633 54.557 89.240 1.00 49.02 754 GLU A CA 1
ATOM 3560 C C . GLU A 1 748 ? 14.539 55.757 88.979 1.00 55.53 754 GLU A C 1
ATOM 3561 O O . GLU A 1 748 ? 15.748 55.604 88.826 1.00 54.77 754 GLU A O 1
ATOM 3567 N N . GLU A 1 749 ? 13.948 56.948 88.933 1.00 39.48 755 GLU A N 1
ATOM 3568 C CA . GLU A 1 749 ? 14.713 58.182 88.788 1.00 46.18 755 GLU A CA 1
ATOM 3569 C C . GLU A 1 749 ? 15.692 58.359 89.945 1.00 48.61 755 GLU A C 1
ATOM 3570 O O . GLU A 1 749 ? 16.873 58.673 89.743 1.00 45.68 755 GLU A O 1
ATOM 3576 N N . ALA A 1 750 ? 15.184 58.154 91.158 1.00 44.97 756 ALA A N 1
ATOM 3577 C CA . ALA A 1 750 ? 15.995 58.274 92.362 1.00 46.13 756 ALA A CA 1
ATOM 3578 C C . ALA A 1 750 ? 17.199 57.332 92.330 1.00 53.48 756 ALA A C 1
ATOM 3579 O O . ALA A 1 750 ? 18.309 57.725 92.690 1.00 48.99 756 ALA A O 1
ATOM 3581 N N . LEU A 1 751 ? 16.975 56.095 91.894 1.00 47.30 757 LEU A N 1
ATOM 3582 C CA . LEU A 1 751 ? 18.044 55.103 91.822 1.00 42.03 757 LEU A CA 1
ATOM 3583 C C . LEU A 1 751 ? 18.968 55.380 90.646 1.00 52.68 757 LEU A C 1
ATOM 3584 O O . LEU A 1 751 ? 20.121 54.949 90.630 1.00 51.12 757 LEU A O 1
ATOM 3589 N N . ALA A 1 752 ? 18.452 56.098 89.656 1.00 52.41 758 ALA A N 1
ATOM 3590 C CA . ALA A 1 752 ? 19.268 56.538 88.538 1.00 49.01 758 ALA A CA 1
ATOM 3591 C C . ALA A 1 752 ? 20.266 57.565 89.045 1.00 48.22 758 ALA A C 1
ATOM 3592 O O . ALA A 1 752 ? 21.426 57.575 88.639 1.00 55.92 758 ALA A O 1
ATOM 3594 N N . ILE A 1 753 ? 19.811 58.424 89.951 1.00 48.91 759 ILE A N 1
ATOM 3595 C CA . ILE A 1 753 ? 20.694 59.429 90.530 1.00 51.14 759 ILE A CA 1
ATOM 3596 C C . ILE A 1 753 ? 21.543 58.822 91.651 1.00 53.87 759 ILE A C 1
ATOM 3597 O O . ILE A 1 753 ? 22.748 59.056 91.716 1.00 57.34 759 ILE A O 1
ATOM 3602 N N . SER A 1 754 ? 20.920 58.030 92.518 1.00 55.24 760 SER A N 1
ATOM 3603 C CA . SER A 1 754 ? 21.631 57.394 93.625 1.00 53.66 760 SER A CA 1
ATOM 3604 C C . SER A 1 754 ? 21.332 55.893 93.684 1.00 51.59 760 SER A C 1
ATOM 3605 O O . SER A 1 754 ? 20.380 55.468 94.342 1.00 49.11 760 SER A O 1
ATOM 3608 N N . PRO A 1 755 ? 22.161 55.086 93.003 1.00 45.02 761 PRO A N 1
ATOM 3609 C CA . PRO A 1 755 ? 21.972 53.643 92.805 1.00 43.40 761 PRO A CA 1
ATOM 3610 C C . PRO A 1 755 ? 22.004 52.810 94.085 1.00 45.93 761 PRO A C 1
ATOM 3611 O O . PRO A 1 755 ? 21.809 51.598 94.013 1.00 45.67 761 PRO A O 1
ATOM 3615 N N . THR A 1 756 ? 22.248 53.441 95.228 1.00 44.63 762 THR A N 1
ATOM 3616 C CA . THR A 1 756 ? 22.362 52.715 96.488 1.00 41.98 762 THR A CA 1
ATOM 3617 C C . THR A 1 756 ? 21.325 53.164 97.509 1.00 46.39 762 THR A C 1
ATOM 3618 O O . THR A 1 756 ? 21.406 52.801 98.682 1.00 51.66 762 THR A O 1
ATOM 3622 N N . HIS A 1 757 ? 20.361 53.964 97.067 1.00 44.33 763 HIS A N 1
ATOM 3623 C CA . HIS A 1 757 ? 19.332 54.468 97.964 1.00 36.18 763 HIS A CA 1
ATOM 3624 C C . HIS A 1 757 ? 18.417 53.326 98.387 1.00 41.60 763 HIS A C 1
ATOM 3625 O O . HIS A 1 757 ? 17.505 52.942 97.656 1.00 41.43 763 HIS A O 1
ATOM 3632 N N . VAL A 1 758 ? 18.674 52.789 99.576 1.00 44.51 764 VAL A N 1
ATOM 3633 C CA . VAL A 1 758 ? 18.003 51.584 100.047 1.00 48.35 764 VAL A CA 1
ATOM 3634 C C . VAL A 1 758 ? 16.487 51.752 100.118 1.00 53.05 764 VAL A C 1
ATOM 3635 O O . VAL A 1 758 ? 15.750 50.828 99.789 1.00 48.67 764 VAL A O 1
ATOM 3639 N N . LYS A 1 759 ? 16.024 52.930 100.525 1.00 49.25 765 LYS A N 1
ATOM 3640 C CA . LYS A 1 759 ? 14.587 53.199 100.597 1.00 58.52 765 LYS A CA 1
ATOM 3641 C C . LYS A 1 759 ? 13.915 53.063 99.229 1.00 52.26 765 LYS A C 1
ATOM 3642 O O . LYS A 1 759 ? 12.865 52.419 99.093 1.00 50.95 765 LYS A O 1
ATOM 3648 N N . SER A 1 760 ? 14.532 53.671 98.219 1.00 42.17 766 SER A N 1
ATOM 3649 C CA . SER A 1 760 ? 14.024 53.604 96.855 1.00 40.31 766 SER A CA 1
ATOM 3650 C C . SER A 1 760 ? 14.026 52.166 96.352 1.00 49.54 766 SER A C 1
ATOM 3651 O O . SER A 1 760 ? 13.122 51.749 95.625 1.00 67.05 766 SER A O 1
ATOM 3654 N N . MET A 1 761 ? 15.044 51.410 96.751 1.00 41.84 767 MET A N 1
ATOM 3655 C CA . MET A 1 761 ? 15.128 50.000 96.402 1.00 43.21 767 MET A CA 1
ATOM 3656 C C . MET A 1 761 ? 13.983 49.209 97.030 1.00 48.67 767 MET A C 1
ATOM 3657 O O . MET A 1 761 ? 13.350 48.400 96.354 1.00 50.88 767 MET A O 1
ATOM 3662 N N . GLN A 1 762 ? 13.721 49.446 98.316 1.00 41.46 768 GLN A N 1
ATOM 3663 C CA . GLN A 1 762 ? 12.608 48.804 99.015 1.00 43.07 768 GLN A CA 1
ATOM 3664 C C . GLN A 1 762 ? 11.304 49.060 98.284 1.00 46.47 768 GLN A C 1
ATOM 3665 O O . GLN A 1 762 ? 10.569 48.132 97.952 1.00 50.57 768 GLN A O 1
ATOM 3671 N N . ARG A 1 763 ? 11.021 50.335 98.045 1.00 40.16 769 ARG A N 1
ATOM 3672 C CA . ARG A 1 763 ? 9.743 50.717 97.462 1.00 52.65 769 ARG A CA 1
ATOM 3673 C C . ARG A 1 763 ? 9.578 50.155 96.055 1.00 49.45 769 ARG A C 1
ATOM 3674 O O . ARG A 1 763 ? 8.542 49.570 95.729 1.00 53.94 769 ARG A O 1
ATOM 3682 N N . LEU A 1 764 ? 10.603 50.328 95.228 1.00 51.44 770 LEU A N 1
ATOM 3683 C CA . LEU A 1 764 ? 10.567 49.823 93.861 1.00 47.78 770 LEU A CA 1
ATOM 3684 C C . LEU A 1 764 ? 10.363 48.311 93.839 1.00 52.48 770 LEU A C 1
ATOM 3685 O O . LEU A 1 764 ? 9.552 47.794 93.064 1.00 65.21 770 LEU A O 1
ATOM 3690 N N . ALA A 1 765 ? 11.093 47.612 94.703 1.00 45.99 771 ALA A N 1
ATOM 3691 C CA . ALA A 1 765 ? 10.985 46.161 94.804 1.00 45.07 771 ALA A CA 1
ATOM 3692 C C . ALA A 1 765 ? 9.591 45.742 95.233 1.00 57.04 771 ALA A C 1
ATOM 3693 O O . ALA A 1 765 ? 9.064 44.745 94.753 1.00 73.61 771 ALA A O 1
ATOM 3695 N N . LEU A 1 766 ? 9.000 46.502 96.147 1.00 57.24 772 LEU A N 1
ATOM 3696 C CA . LEU A 1 766 ? 7.653 46.213 96.614 1.00 48.90 772 LEU A CA 1
ATOM 3697 C C . LEU A 1 766 ? 6.650 46.374 95.477 1.00 54.94 772 LEU A C 1
ATOM 3698 O O . LEU A 1 766 ? 5.767 45.535 95.290 1.00 59.39 772 LEU A O 1
ATOM 3703 N N . ILE A 1 767 ? 6.799 47.454 94.716 1.00 56.06 773 ILE A N 1
ATOM 3704 C CA . ILE A 1 767 ? 5.929 47.708 93.574 1.00 55.52 773 ILE A CA 1
ATOM 3705 C C . ILE A 1 767 ? 6.031 46.580 92.550 1.00 58.43 773 ILE A C 1
ATOM 3706 O O . ILE A 1 767 ? 5.015 46.075 92.060 1.00 62.24 773 ILE A O 1
ATOM 3711 N N . LEU A 1 768 ? 7.260 46.175 92.243 1.00 52.20 774 LEU A N 1
ATOM 3712 C CA . LEU A 1 768 ? 7.484 45.068 91.320 1.00 56.15 774 LEU A CA 1
ATOM 3713 C C . LEU A 1 768 ? 6.896 43.763 91.859 1.00 63.46 774 LEU A C 1
ATOM 3714 O O . LEU A 1 768 ? 6.388 42.943 91.095 1.00 71.57 774 LEU A O 1
ATOM 3719 N N . HIS A 1 769 ? 6.965 43.584 93.176 1.00 57.36 775 HIS A N 1
ATOM 3720 C CA . HIS A 1 769 ? 6.405 42.409 93.834 1.00 55.81 775 HIS A CA 1
ATOM 3721 C C . HIS A 1 769 ? 4.892 42.362 93.651 1.00 70.67 775 HIS A C 1
ATOM 3722 O O . HIS A 1 769 ? 4.321 41.312 93.349 1.00 75.16 775 HIS A O 1
ATOM 3729 N N . GLN A 1 770 ? 4.248 43.510 93.826 1.00 72.54 776 GLN A N 1
ATOM 3730 C CA . GLN A 1 770 ? 2.807 43.599 93.635 1.00 62.88 776 GLN A CA 1
ATOM 3731 C C . GLN A 1 770 ? 2.433 43.478 92.158 1.00 68.17 776 GLN A C 1
ATOM 3732 O O . GLN A 1 770 ? 1.300 43.137 91.826 1.00 75.90 776 GLN A O 1
ATOM 3738 N N . LEU A 1 771 ? 3.387 43.755 91.274 1.00 74.75 777 LEU A N 1
ATOM 3739 C CA . LEU A 1 771 ? 3.157 43.585 89.840 1.00 73.10 777 LEU A CA 1
ATOM 3740 C C . LEU A 1 771 ? 3.301 42.126 89.404 1.00 77.38 777 LEU A C 1
ATOM 3741 O O . LEU A 1 771 ? 2.759 41.722 88.374 1.00 79.25 777 LEU A O 1
ATOM 3746 N N . GLY A 1 772 ? 4.036 41.342 90.186 1.00 71.87 778 GLY A N 1
ATOM 3747 C CA . GLY A 1 772 ? 4.212 39.932 89.894 1.00 56.23 778 GLY A CA 1
ATOM 3748 C C . GLY A 1 772 ? 5.591 39.573 89.374 1.00 64.26 778 GLY A C 1
ATOM 3749 O O . GLY A 1 772 ? 5.882 38.401 89.140 1.00 76.97 778 GLY A O 1
ATOM 3750 N N . ARG A 1 773 ? 6.441 40.578 89.188 1.00 62.76 779 ARG A N 1
ATOM 3751 C CA . ARG A 1 773 ? 7.803 40.351 88.713 1.00 68.49 779 ARG A CA 1
ATOM 3752 C C . ARG A 1 773 ? 8.727 40.062 89.895 1.00 70.19 779 ARG A C 1
ATOM 3753 O O . ARG A 1 773 ? 9.472 40.932 90.347 1.00 81.85 779 ARG A O 1
ATOM 3761 N N . TYR A 1 774 ? 8.672 38.827 90.382 1.00 67.08 780 TYR A N 1
ATOM 3762 C CA . TYR A 1 774 ? 9.338 38.439 91.622 1.00 53.00 780 TYR A CA 1
ATOM 3763 C C . TYR A 1 774 ? 10.858 38.359 91.514 1.00 54.18 780 TYR A C 1
ATOM 3764 O O . TYR A 1 774 ? 11.564 38.748 92.440 1.00 60.85 780 TYR A O 1
ATOM 3773 N N . SER A 1 775 ? 11.362 37.847 90.396 1.00 49.03 781 SER A N 1
ATOM 3774 C CA . SER A 1 775 ? 12.802 37.677 90.227 1.00 56.85 781 SER A CA 1
ATOM 3775 C C . SER A 1 775 ? 13.531 39.017 90.248 1.00 56.26 781 SER A C 1
ATOM 3776 O O . SER A 1 775 ? 14.560 39.167 90.913 1.00 67.86 781 SER A O 1
ATOM 3779 N N . LEU A 1 776 ? 12.989 39.988 89.522 1.00 58.75 782 LEU A N 1
ATOM 3780 C CA . LEU A 1 776 ? 13.575 41.321 89.458 1.00 69.06 782 LEU A CA 1
ATOM 3781 C C . LEU A 1 776 ? 13.564 41.989 90.831 1.00 72.56 782 LEU A C 1
ATOM 3782 O O . LEU A 1 776 ? 14.572 42.561 91.271 1.00 78.54 782 LEU A O 1
ATOM 3787 N N . ALA A 1 777 ? 12.417 41.903 91.499 1.00 61.83 783 ALA A N 1
ATOM 3788 C CA . ALA A 1 777 ? 12.259 42.422 92.850 1.00 53.22 783 ALA A CA 1
ATOM 3789 C C . ALA A 1 777 ? 13.291 41.812 93.789 1.00 70.01 783 ALA A C 1
ATOM 3790 O O . ALA A 1 777 ? 13.920 42.521 94.583 1.00 70.12 783 ALA A O 1
ATOM 3792 N N . GLU A 1 778 ? 13.469 40.497 93.687 1.00 43.91 784 GLU A N 1
ATOM 3793 C CA . GLU A 1 778 ? 14.432 39.794 94.522 1.00 43.80 784 GLU A CA 1
ATOM 3794 C C . GLU A 1 778 ? 15.845 40.283 94.252 1.00 57.97 784 GLU A C 1
ATOM 3795 O O . GLU A 1 778 ? 16.595 40.533 95.187 1.00 55.88 784 GLU A O 1
ATOM 3801 N N . LYS A 1 779 ? 16.208 40.420 92.979 1.00 56.94 785 LYS A N 1
ATOM 3802 C CA . LYS A 1 779 ? 17.550 40.877 92.621 1.00 56.76 785 LYS A CA 1
ATOM 3803 C C . LYS A 1 779 ? 17.825 42.252 93.219 1.00 50.93 785 LYS A C 1
ATOM 3804 O O . LYS A 1 779 ? 18.869 42.486 93.854 1.00 65.88 785 LYS A O 1
ATOM 3810 N N . ILE A 1 780 ? 16.869 43.153 93.020 1.00 49.86 786 ILE A N 1
ATOM 3811 C CA . ILE A 1 780 ? 16.942 44.491 93.591 1.00 53.46 786 ILE A CA 1
ATOM 3812 C C . ILE A 1 780 ? 17.151 44.437 95.105 1.00 53.94 786 ILE A C 1
ATOM 3813 O O . IL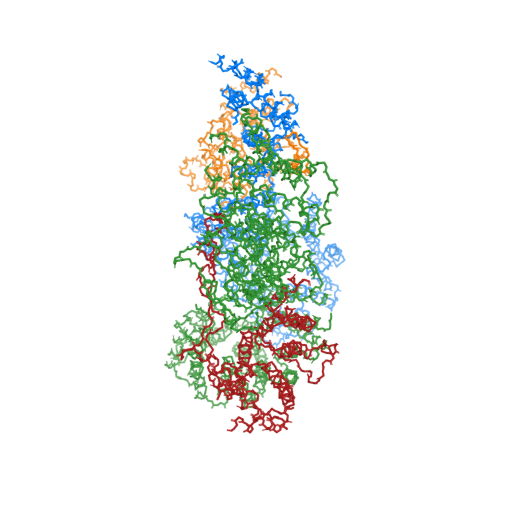E A 1 780 ? 18.047 45.093 95.638 1.00 44.00 786 ILE A O 1
ATOM 3818 N N . LEU A 1 781 ? 16.343 43.629 95.785 1.00 56.63 787 LEU A N 1
ATOM 3819 C CA . LEU A 1 781 ? 16.443 43.490 97.234 1.00 45.99 787 LEU A CA 1
ATOM 3820 C C . LEU A 1 781 ? 17.759 42.856 97.690 1.00 48.87 787 LEU A C 1
ATOM 3821 O O . LEU A 1 781 ? 18.200 43.087 98.813 1.00 52.64 787 LEU A O 1
ATOM 3826 N N . ARG A 1 782 ? 18.382 42.055 96.830 1.00 45.88 788 ARG A N 1
ATOM 3827 C CA . ARG A 1 782 ? 19.675 41.454 97.150 1.00 41.73 788 ARG A CA 1
ATOM 3828 C C . ARG A 1 782 ? 20.754 42.528 97.095 1.00 48.04 788 ARG A C 1
ATOM 3829 O O . ARG A 1 782 ? 21.636 42.597 97.965 1.00 58.91 788 ARG A O 1
ATOM 3837 N N . ASP A 1 783 ? 20.671 43.371 96.068 1.00 46.08 789 ASP A N 1
ATOM 3838 C CA . ASP A 1 783 ? 21.527 44.550 95.996 1.00 48.01 789 ASP A CA 1
ATOM 3839 C C . ASP A 1 783 ? 21.350 45.417 97.244 1.00 43.12 789 ASP A C 1
ATOM 3840 O O . ASP A 1 783 ? 22.328 45.861 97.856 1.00 40.63 789 ASP A O 1
ATOM 3845 N N . ALA A 1 784 ? 20.093 45.635 97.621 1.00 39.09 790 ALA A N 1
ATOM 3846 C CA . ALA A 1 784 ? 19.763 46.436 98.790 1.00 39.85 790 ALA A CA 1
ATOM 3847 C C . ALA A 1 784 ? 20.359 45.838 100.062 1.00 55.11 790 ALA A C 1
ATOM 3848 O O . ALA A 1 784 ? 20.876 46.563 100.913 1.00 56.14 790 ALA A O 1
ATOM 3850 N N . VAL A 1 785 ? 20.284 44.515 100.184 1.00 44.98 791 VAL A N 1
ATOM 3851 C CA . VAL A 1 785 ? 20.861 43.818 101.327 1.00 46.45 791 VAL A CA 1
ATOM 3852 C C . VAL A 1 785 ? 22.359 44.067 101.365 1.00 50.91 791 VAL A C 1
ATOM 3853 O O . VAL A 1 785 ? 22.940 44.273 102.431 1.00 66.17 791 VAL A O 1
ATOM 3857 N N . GLN A 1 786 ? 22.982 44.069 100.194 1.00 54.33 792 GLN A N 1
ATOM 3858 C CA . GLN A 1 786 ? 24.406 44.366 100.130 1.00 49.17 792 GLN A CA 1
ATOM 3859 C C . GLN A 1 786 ? 24.712 45.797 100.575 1.00 54.77 792 GLN A C 1
ATOM 3860 O O . GLN A 1 786 ? 25.717 46.038 101.244 1.00 47.26 792 GLN A O 1
ATOM 3866 N N . VAL A 1 787 ? 23.847 46.742 100.217 1.00 56.76 793 VAL A N 1
ATOM 3867 C CA . VAL A 1 787 ? 24.069 48.135 100.605 1.00 48.61 793 VAL A CA 1
ATOM 3868 C C . VAL A 1 787 ? 23.902 48.331 102.111 1.00 53.32 793 VAL A C 1
ATOM 3869 O O . VAL A 1 787 ? 24.725 48.982 102.753 1.00 61.44 793 VAL A O 1
ATOM 3873 N N . ASN A 1 788 ? 22.834 47.772 102.669 1.00 45.86 794 ASN A N 1
ATOM 3874 C CA . ASN A 1 788 ? 22.591 47.858 104.105 1.00 46.85 794 ASN A CA 1
ATOM 3875 C C . ASN A 1 788 ? 21.819 46.658 104.634 1.00 53.71 794 ASN A C 1
ATOM 3876 O O . ASN A 1 788 ? 20.600 46.574 104.481 1.00 57.18 794 ASN A O 1
ATOM 3881 N N . SER A 1 789 ? 22.532 45.737 105.272 1.00 53.04 795 SER A N 1
ATOM 3882 C CA . SER A 1 789 ? 21.933 44.491 105.734 1.00 50.85 795 SER A CA 1
ATOM 3883 C C . SER A 1 789 ? 21.153 44.647 107.040 1.00 54.24 795 SER A C 1
ATOM 3884 O O . SER A 1 789 ? 20.477 43.715 107.471 1.00 56.69 795 SER A O 1
ATOM 3887 N N . THR A 1 790 ? 21.242 45.814 107.670 1.00 53.78 796 THR A N 1
ATOM 3888 C CA . THR A 1 790 ? 20.523 46.041 108.922 1.00 58.29 796 THR A CA 1
ATOM 3889 C C . THR A 1 790 ? 19.132 46.618 108.669 1.00 58.98 796 THR A C 1
ATOM 3890 O O . THR A 1 790 ? 18.399 46.928 109.609 1.00 62.27 796 THR A O 1
ATOM 3894 N N . ALA A 1 791 ? 18.774 46.752 107.396 1.00 48.76 797 ALA A N 1
ATOM 3895 C CA . ALA A 1 791 ? 17.492 47.333 107.013 1.00 43.44 797 ALA A CA 1
ATOM 3896 C C . ALA A 1 791 ? 16.380 46.293 107.048 1.00 52.97 797 ALA A C 1
ATOM 3897 O O . ALA A 1 791 ? 16.218 45.519 106.106 1.00 65.42 797 ALA A O 1
ATOM 3899 N N . HIS A 1 792 ? 15.604 46.288 108.127 1.00 43.83 798 HIS A N 1
ATOM 3900 C CA . HIS A 1 792 ? 14.588 45.261 108.326 1.00 47.65 798 HIS A CA 1
ATOM 3901 C C . HIS A 1 792 ? 13.480 45.309 107.273 1.00 49.49 798 HIS A C 1
ATOM 3902 O O . HIS A 1 792 ? 12.888 44.282 106.947 1.00 52.35 798 HIS A O 1
ATOM 3909 N N . GLU A 1 793 ? 13.208 46.492 106.735 1.00 54.20 799 GLU A N 1
ATOM 3910 C CA . GLU A 1 793 ? 12.177 46.637 105.711 1.00 61.45 799 GLU A CA 1
ATOM 3911 C C . GLU A 1 793 ? 12.571 45.886 104.444 1.00 57.83 799 GLU A C 1
ATOM 3912 O O . GLU A 1 793 ? 11.719 45.329 103.736 1.00 56.28 799 GLU A O 1
ATOM 3918 N N . VAL A 1 794 ? 13.873 45.871 104.175 1.00 54.26 800 VAL A N 1
ATOM 3919 C CA . VAL A 1 794 ? 14.422 45.104 103.068 1.00 49.22 800 VAL A CA 1
ATOM 3920 C C . VAL A 1 794 ? 14.192 43.614 103.283 1.00 51.61 800 VAL A C 1
ATOM 3921 O O . VAL A 1 794 ? 13.753 42.916 102.375 1.00 59.68 800 VAL A O 1
ATOM 3925 N N . TRP A 1 795 ? 14.478 43.133 104.489 1.00 43.38 801 TRP A N 1
ATOM 3926 C CA . TRP A 1 795 ? 14.312 41.716 104.798 1.00 51.13 801 TRP A CA 1
ATOM 3927 C C . TRP A 1 795 ? 12.846 41.298 104.783 1.00 50.28 801 TRP A C 1
ATOM 3928 O O . TRP A 1 795 ? 12.525 40.161 104.444 1.00 58.71 801 TRP A O 1
ATOM 3939 N N . ASN A 1 796 ? 11.955 42.214 105.145 1.00 53.85 802 ASN A N 1
ATOM 3940 C CA . ASN A 1 796 ? 10.528 41.934 105.051 1.00 56.75 802 ASN A CA 1
ATOM 3941 C C . ASN A 1 796 ? 10.086 41.840 103.598 1.00 64.34 802 ASN A C 1
ATOM 3942 O O . ASN A 1 796 ? 9.370 40.906 103.222 1.00 77.20 802 ASN A O 1
ATOM 3947 N N . GLY A 1 797 ? 10.519 42.799 102.781 1.00 53.25 803 GLY A N 1
ATOM 3948 C CA . GLY A 1 797 ? 10.220 42.762 101.359 1.00 60.75 803 GLY A CA 1
ATOM 3949 C C . GLY A 1 797 ? 10.726 41.482 100.716 1.00 71.41 803 GLY A C 1
ATOM 3950 O O . GLY A 1 797 ? 10.034 40.852 99.906 1.00 74.34 803 GLY A O 1
ATOM 3951 N N . LEU A 1 798 ? 11.936 41.090 101.103 1.00 66.44 804 LEU A N 1
ATOM 3952 C CA . LEU A 1 798 ? 12.584 39.897 100.578 1.00 55.84 804 LEU A CA 1
ATOM 3953 C C . LEU A 1 798 ? 11.831 38.641 100.991 1.00 58.12 804 LEU A C 1
ATOM 3954 O O . LEU A 1 798 ? 11.607 37.746 100.176 1.00 56.26 804 LEU A O 1
ATOM 3959 N N . GLY A 1 799 ? 11.447 38.581 102.262 1.00 52.75 805 GLY A N 1
ATOM 3960 C CA . GLY A 1 799 ? 10.686 37.458 102.773 1.00 51.53 805 GLY A CA 1
ATOM 3961 C C . GLY A 1 799 ? 9.351 37.328 102.073 1.00 59.33 805 GLY A C 1
ATOM 3962 O O . GLY A 1 799 ? 8.869 36.224 101.835 1.00 60.47 805 GLY A O 1
ATOM 3963 N N . GLU A 1 800 ? 8.751 38.463 101.736 1.00 59.35 806 GLU A N 1
ATOM 3964 C CA . GLU A 1 800 ? 7.476 38.453 101.033 1.00 65.69 806 GLU A CA 1
ATOM 3965 C C . GLU A 1 800 ? 7.650 37.972 99.594 1.00 66.26 806 GLU A C 1
ATOM 3966 O O . GLU A 1 800 ? 6.802 37.242 99.067 1.00 62.87 806 GLU A O 1
ATOM 3972 N N . VAL A 1 801 ? 8.755 38.367 98.965 1.00 67.92 807 VAL A N 1
ATOM 3973 C CA . VAL A 1 801 ? 9.067 37.889 97.618 1.00 64.81 807 VAL A CA 1
ATOM 3974 C C . VAL A 1 801 ? 9.291 36.376 97.598 1.00 65.35 807 VAL A C 1
ATOM 3975 O O . VAL A 1 801 ? 8.685 35.656 96.798 1.00 56.38 807 VAL A O 1
ATOM 3979 N N . LEU A 1 802 ? 10.162 35.905 98.486 1.00 63.96 808 LEU A N 1
ATOM 3980 C CA . LEU A 1 802 ? 10.478 34.486 98.587 1.00 57.64 808 LEU A CA 1
ATOM 3981 C C . LEU A 1 802 ? 9.238 33.670 98.916 1.00 64.70 808 LEU A C 1
ATOM 3982 O O . LEU A 1 802 ? 9.034 32.588 98.363 1.00 67.41 808 LEU A O 1
ATOM 3987 N N . GLN A 1 803 ? 8.412 34.199 99.814 1.00 65.32 809 GLN A N 1
ATOM 3988 C CA . GLN A 1 803 ? 7.164 33.544 100.185 1.00 76.04 809 GLN A CA 1
ATOM 3989 C C . GLN A 1 803 ? 6.234 33.443 98.983 1.00 78.32 809 GLN A C 1
ATOM 3990 O O . GLN A 1 803 ? 5.584 32.419 98.774 1.00 86.50 809 GLN A O 1
ATOM 3996 N N . ALA A 1 804 ? 6.179 34.511 98.193 1.00 74.56 810 ALA A N 1
ATOM 3997 C CA . ALA A 1 804 ? 5.355 34.525 96.988 1.00 63.97 810 ALA A CA 1
ATOM 3998 C C . ALA A 1 804 ? 5.843 33.499 95.973 1.00 68.89 810 ALA A C 1
ATOM 3999 O O . ALA A 1 804 ? 5.044 32.867 95.284 1.00 69.27 810 ALA A O 1
ATOM 4001 N N . GLN A 1 805 ? 7.159 33.333 95.888 1.00 72.09 811 GLN A N 1
ATOM 4002 C CA . GLN A 1 805 ? 7.748 32.403 94.932 1.00 62.99 811 GLN A CA 1
ATOM 4003 C C . GLN A 1 805 ? 7.573 30.951 95.369 1.00 65.10 811 GLN A C 1
ATOM 4004 O O . GLN A 1 805 ? 7.724 30.029 94.567 1.00 66.89 811 GLN A O 1
ATOM 4010 N N . GLY A 1 806 ? 7.251 30.752 96.642 1.00 66.22 812 GLY A N 1
ATOM 4011 C CA . GLY A 1 806 ? 7.048 29.417 97.172 1.00 57.85 812 GLY A CA 1
ATOM 4012 C C . GLY A 1 806 ? 8.213 28.942 98.017 1.00 67.54 812 GLY A C 1
ATOM 4013 O O . GLY A 1 806 ? 8.243 27.796 98.464 1.00 64.70 812 GLY A O 1
ATOM 4014 N N . ASN A 1 807 ? 9.178 29.827 98.234 1.00 64.26 813 ASN A N 1
ATOM 4015 C CA . ASN A 1 807 ? 10.338 29.507 99.055 1.00 59.65 813 ASN A CA 1
ATOM 4016 C C . ASN A 1 807 ? 10.101 29.911 100.506 1.00 59.51 813 ASN A C 1
ATOM 4017 O O . ASN A 1 807 ? 10.546 30.969 100.949 1.00 62.40 813 ASN A O 1
ATOM 4022 N N . ASP A 1 808 ? 9.403 29.051 101.241 1.00 63.43 814 ASP A N 1
ATOM 4023 C CA . ASP A 1 808 ? 8.906 29.386 102.572 1.00 67.86 814 ASP A CA 1
ATOM 4024 C C . ASP A 1 808 ? 9.989 29.442 103.645 1.00 76.59 814 ASP A C 1
ATOM 4025 O O . ASP A 1 808 ? 9.955 30.316 104.514 1.00 85.10 814 ASP A O 1
ATOM 4030 N N . ALA A 1 809 ? 10.935 28.509 103.594 1.00 69.03 815 ALA A N 1
ATOM 4031 C CA . ALA A 1 809 ? 12.015 28.468 104.576 1.00 61.99 815 ALA A CA 1
ATOM 4032 C C . ALA A 1 809 ? 12.831 29.763 104.555 1.00 70.13 815 ALA A C 1
ATOM 4033 O O . ALA A 1 809 ? 12.995 30.430 105.584 1.00 55.23 815 ALA A O 1
ATOM 4035 N N . ALA A 1 810 ? 13.329 30.117 103.373 1.00 58.84 816 ALA A N 1
ATOM 4036 C CA . ALA A 1 810 ? 14.115 31.331 103.196 1.00 52.37 816 ALA A CA 1
ATOM 4037 C C . ALA A 1 810 ? 13.305 32.566 103.573 1.00 62.70 816 ALA A C 1
ATOM 4038 O O . ALA A 1 810 ? 13.838 33.527 104.141 1.00 54.25 816 ALA A O 1
ATOM 4040 N N . ALA A 1 811 ? 12.013 32.525 103.260 1.00 62.12 817 ALA A N 1
ATOM 4041 C CA . ALA A 1 811 ? 11.102 33.619 103.574 1.00 67.36 817 ALA A CA 1
ATOM 4042 C C . ALA A 1 811 ? 10.999 33.845 105.082 1.00 71.56 817 ALA A C 1
ATOM 4043 O O . ALA A 1 811 ? 11.077 34.983 105.556 1.00 76.88 817 ALA A O 1
ATOM 4045 N N . THR A 1 812 ? 10.827 32.760 105.832 1.00 73.38 818 THR A N 1
ATOM 4046 C CA . THR A 1 812 ? 10.728 32.854 107.285 1.00 77.39 818 THR A CA 1
ATOM 4047 C C . THR A 1 812 ? 12.066 33.270 107.891 1.00 74.82 818 THR A C 1
ATOM 4048 O O . THR A 1 812 ? 12.104 33.977 108.900 1.00 79.56 818 THR A O 1
ATOM 4052 N N . GLU A 1 813 ? 13.159 32.827 107.275 1.00 61.89 819 GLU A N 1
ATOM 4053 C CA . GLU A 1 813 ? 14.488 33.307 107.644 1.00 62.42 819 GLU A CA 1
ATOM 4054 C C . GLU A 1 813 ? 14.535 34.834 107.565 1.00 69.85 819 GLU A C 1
ATOM 4055 O O . GLU A 1 813 ? 14.906 35.520 108.531 1.00 68.44 819 GLU A O 1
ATOM 4061 N N . CYS A 1 814 ? 14.137 35.351 106.405 1.00 50.38 820 CYS A N 1
ATOM 4062 C CA . CYS A 1 814 ? 14.075 36.789 106.169 1.00 66.84 820 CYS A CA 1
ATOM 4063 C C . CYS A 1 814 ? 13.228 37.514 107.210 1.00 60.39 820 CYS A C 1
ATOM 4064 O O . CYS A 1 814 ? 13.658 38.520 107.779 1.00 54.36 820 CYS A O 1
ATOM 4067 N N . PHE A 1 815 ? 12.024 36.999 107.443 1.00 64.73 821 PHE A N 1
ATOM 4068 C CA . PHE A 1 815 ? 11.102 37.590 108.408 1.00 51.79 821 PHE A CA 1
ATOM 4069 C C . PHE A 1 815 ? 11.711 37.653 109.808 1.00 63.39 821 PHE A C 1
ATOM 4070 O O . PHE A 1 815 ? 11.588 38.670 110.504 1.00 58.22 821 PHE A O 1
ATOM 4078 N N . LEU A 1 816 ? 12.370 36.569 110.212 1.00 60.24 822 LEU A N 1
ATOM 4079 C CA . LEU A 1 816 ? 13.028 36.512 111.515 1.00 65.53 822 LEU A CA 1
ATOM 4080 C C . LEU A 1 816 ? 14.115 37.567 111.636 1.00 62.91 822 LEU A C 1
ATOM 4081 O O . LEU A 1 816 ? 14.194 38.289 112.641 1.00 59.65 822 LEU A O 1
ATOM 4086 N N . THR A 1 817 ? 14.956 37.646 110.608 1.00 64.22 823 THR A N 1
ATOM 4087 C CA . THR A 1 817 ? 16.006 38.653 110.577 1.00 59.07 823 THR A CA 1
ATOM 4088 C C . THR A 1 817 ? 15.400 40.052 110.702 1.00 58.27 823 THR A C 1
ATOM 4089 O O . THR A 1 817 ? 15.915 40.900 111.433 1.00 63.12 823 THR A O 1
ATOM 4093 N N . ALA A 1 818 ? 14.289 40.274 110.009 1.00 50.77 824 ALA A N 1
ATOM 4094 C CA . ALA A 1 818 ? 13.601 41.559 110.059 1.00 62.56 824 ALA A CA 1
ATOM 4095 C C . ALA A 1 818 ? 13.112 41.887 111.473 1.00 68.10 824 ALA A C 1
ATOM 4096 O O . ALA A 1 818 ? 13.214 43.033 111.921 1.00 65.85 824 ALA A O 1
ATOM 4098 N N . LEU A 1 819 ? 12.586 40.882 112.171 1.00 61.21 825 LEU A N 1
ATOM 4099 C CA . LEU A 1 819 ? 12.113 41.069 113.544 1.00 61.05 825 LEU A CA 1
ATOM 4100 C C . LEU A 1 819 ? 13.252 41.405 114.505 1.00 65.70 825 LEU A C 1
ATOM 4101 O O . LEU A 1 819 ? 13.147 42.338 115.317 1.00 65.88 825 LEU A O 1
ATOM 4106 N N . GLU A 1 820 ? 14.338 40.640 114.413 1.00 68.78 826 GLU A N 1
ATOM 4107 C CA . GLU A 1 820 ? 15.492 40.866 115.279 1.00 71.27 826 GLU A CA 1
ATOM 4108 C C . GLU A 1 820 ? 16.113 42.233 115.023 1.00 73.78 826 GLU A C 1
ATOM 4109 O O . GLU A 1 820 ? 16.560 42.905 115.952 1.00 80.17 826 GLU A O 1
ATOM 4115 N N . LEU A 1 821 ? 16.136 42.640 113.758 1.00 68.95 827 LEU A N 1
ATOM 4116 C CA . LEU A 1 821 ? 16.688 43.936 113.388 1.00 63.32 827 LEU A CA 1
ATOM 4117 C C . LEU A 1 821 ? 15.818 45.094 113.864 1.00 72.45 827 LEU A C 1
ATOM 4118 O O . LEU A 1 821 ? 16.327 46.067 114.421 1.00 78.55 827 LEU A O 1
ATOM 4123 N N . GLU A 1 822 ? 14.510 44.993 113.640 1.00 66.34 828 GLU A N 1
ATOM 4124 C CA . GLU A 1 822 ? 13.590 46.048 114.055 1.00 64.78 828 GLU A CA 1
ATOM 4125 C C . GLU A 1 822 ? 13.528 46.137 115.578 1.00 67.16 828 GLU A C 1
ATOM 4126 O O . GLU A 1 822 ? 13.139 47.165 116.132 1.00 68.70 828 GLU A O 1
ATOM 4132 N N . ALA A 1 823 ? 13.915 45.058 116.253 1.00 71.99 829 ALA A N 1
ATOM 4133 C CA . ALA A 1 823 ? 14.018 45.084 117.709 1.00 70.70 829 ALA A CA 1
ATOM 4134 C C . ALA A 1 823 ? 14.991 46.164 118.194 1.00 65.47 829 ALA A C 1
ATOM 4135 O O . ALA A 1 823 ? 14.755 46.805 119.219 1.00 67.14 829 ALA A O 1
ATOM 4137 N N . SER A 1 824 ? 16.075 46.371 117.451 1.00 61.06 830 SER A N 1
ATOM 4138 C CA . SER A 1 824 ? 17.116 47.313 117.862 1.00 62.03 830 SER A CA 1
ATOM 4139 C C . SER A 1 824 ? 17.330 48.440 116.856 1.00 64.44 830 SER A C 1
ATOM 4140 O O . SER A 1 824 ? 18.452 48.915 116.681 1.00 58.11 830 SER A O 1
ATOM 4143 N N . SER A 1 825 ? 16.258 48.869 116.199 1.00 64.35 831 SER A N 1
ATOM 4144 C CA . SER A 1 825 ? 16.355 49.960 115.236 1.00 69.13 831 SER A CA 1
ATOM 4145 C C . SER A 1 825 ? 16.174 51.314 115.913 1.00 74.02 831 SER A C 1
ATOM 4146 O O . SER A 1 825 ? 15.164 51.556 116.580 1.00 77.76 831 SER A O 1
ATOM 4149 N N . PRO A 1 826 ? 17.162 52.203 115.746 1.00 61.69 832 PRO A N 1
ATOM 4150 C CA . PRO A 1 826 ? 17.082 53.567 116.271 1.00 54.67 832 PRO A CA 1
ATOM 4151 C C . PRO A 1 826 ? 16.201 54.442 115.389 1.00 56.31 832 PRO A C 1
ATOM 4152 O O . PRO A 1 826 ? 15.998 54.115 114.219 1.00 56.98 832 PRO A O 1
ATOM 4156 N N . ALA A 1 827 ? 15.691 55.537 115.944 1.00 50.59 833 ALA A N 1
ATOM 4157 C CA . ALA A 1 827 ? 14.822 56.444 115.202 1.00 47.73 833 ALA A CA 1
ATOM 4158 C C . ALA A 1 827 ? 15.581 57.132 114.070 1.00 52.84 833 ALA A C 1
ATOM 4159 O O . ALA A 1 827 ? 14.987 57.582 113.086 1.00 53.07 833 ALA A O 1
ATOM 4161 N N . VAL A 1 828 ? 16.897 57.215 114.230 1.00 49.45 834 VAL A N 1
ATOM 4162 C CA . VAL A 1 828 ? 17.787 57.794 113.235 1.00 41.00 834 VAL A CA 1
ATOM 4163 C C . VAL A 1 828 ? 19.047 56.932 113.167 1.00 51.55 834 VAL A C 1
ATOM 4164 O O . VAL A 1 828 ? 19.552 56.497 114.203 1.00 56.21 834 VAL A O 1
ATOM 4168 N N . PRO A 1 829 ? 19.537 56.648 111.948 1.00 56.52 835 PRO A N 1
ATOM 4169 C CA . PRO A 1 829 ? 20.781 55.886 111.768 1.00 51.53 835 PRO A CA 1
ATOM 4170 C C . PRO A 1 829 ? 21.953 56.464 112.560 1.00 57.73 835 PRO A C 1
ATOM 4171 O O . PRO A 1 829 ? 22.213 57.666 112.474 1.00 51.40 835 PRO A O 1
ATOM 4175 N N . PHE A 1 830 ? 22.645 55.611 113.314 1.00 56.70 836 PHE A N 1
ATOM 4176 C CA . PHE A 1 830 ? 23.758 56.036 114.160 1.00 48.30 836 PHE A CA 1
ATOM 4177 C C . PHE A 1 830 ? 24.850 56.750 113.370 1.00 54.46 836 PHE A C 1
ATOM 4178 O O . PHE A 1 830 ? 25.585 57.574 113.912 1.00 63.32 836 PHE A O 1
ATOM 4186 N N . THR A 1 831 ? 24.944 56.431 112.084 1.00 55.54 837 THR A N 1
ATOM 4187 C CA . THR A 1 831 ? 25.969 56.991 111.212 1.00 50.90 837 THR A CA 1
ATOM 4188 C C . THR A 1 831 ? 25.747 58.474 110.917 1.00 51.94 837 THR A C 1
ATOM 4189 O O . THR A 1 831 ? 26.585 59.113 110.282 1.00 52.81 837 THR A O 1
ATOM 4193 N N . ILE A 1 832 ? 24.621 59.018 111.374 1.00 39.43 838 ILE A N 1
ATOM 4194 C CA . ILE A 1 832 ? 24.337 60.441 111.217 1.00 42.93 838 ILE A CA 1
ATOM 4195 C C . ILE A 1 832 ? 25.364 61.255 111.993 1.00 49.02 838 ILE A C 1
ATOM 4196 O O . ILE A 1 832 ? 25.640 62.412 111.668 1.00 51.16 838 ILE A O 1
ATOM 4201 N N . ILE A 1 833 ? 25.929 60.633 113.021 1.00 46.81 839 ILE A N 1
ATOM 4202 C CA .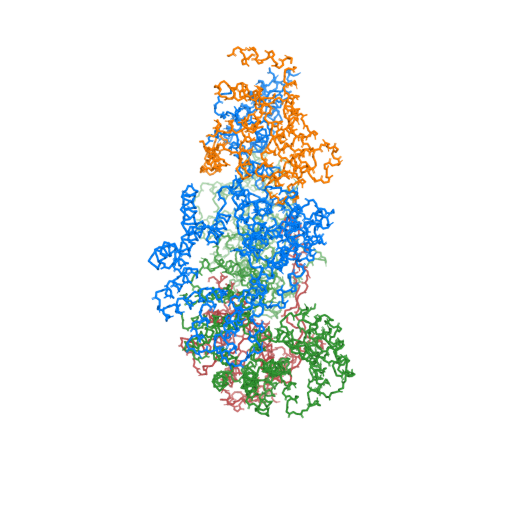 ILE A 1 833 ? 26.982 61.245 113.807 1.00 50.58 839 ILE A CA 1
ATOM 4203 C C . ILE A 1 833 ? 28.308 61.058 113.083 1.00 58.68 839 ILE A C 1
ATOM 4204 O O . ILE A 1 833 ? 28.752 59.929 112.869 1.00 56.52 839 ILE A O 1
ATOM 4209 N N . PRO A 1 834 ? 28.939 62.172 112.690 1.00 60.82 840 PRO A N 1
ATOM 4210 C CA . PRO A 1 834 ? 30.155 62.131 111.873 1.00 60.94 840 PRO A CA 1
ATOM 4211 C C . PRO A 1 834 ? 31.310 61.434 112.577 1.00 56.91 840 PRO A C 1
ATOM 4212 O O . PRO A 1 834 ? 31.500 61.604 113.780 1.00 60.49 840 PRO A O 1
ATOM 4216 N N . ARG A 1 835 ? 32.064 60.645 111.820 1.00 46.74 841 ARG A N 1
ATOM 4217 C CA . ARG A 1 835 ? 33.251 59.985 112.342 1.00 49.91 841 ARG A CA 1
ATOM 4218 C C . ARG A 1 835 ? 34.487 60.745 111.879 1.00 53.67 841 ARG A C 1
ATOM 4219 O O . ARG A 1 835 ? 34.975 60.544 110.768 1.00 62.67 841 ARG A O 1
ATOM 4227 N N . VAL A 1 836 ? 34.973 61.640 112.733 1.00 53.12 842 VAL A N 1
ATOM 4228 C CA . VAL A 1 836 ? 36.090 62.510 112.393 1.00 56.45 842 VAL A CA 1
ATOM 4229 C C . VAL A 1 836 ? 37.124 62.500 113.517 1.00 65.65 842 VAL A C 1
ATOM 4230 O O . VAL A 1 836 ? 36.783 62.276 114.678 1.00 77.82 842 VAL A O 1
ATOM 4234 N N . LEU A 1 837 ? 38.386 62.735 113.172 1.00 62.53 843 LEU A N 1
ATOM 4235 C CA . LEU A 1 837 ? 39.418 62.939 114.177 1.00 71.39 843 LEU A CA 1
ATOM 4236 C C . LEU A 1 837 ? 39.254 64.300 114.845 1.00 90.21 843 LEU A C 1
ATOM 4237 O O . LEU A 1 837 ? 38.639 65.209 114.282 1.00 82.39 843 LEU A O 1
ATOM 4243 N N . GLY B 2 11 ? 37.091 92.005 154.074 1.00 148.43 7 GLY B N 1
ATOM 4244 C CA . GLY B 2 11 ? 37.705 93.088 154.820 1.00 175.63 7 GLY B CA 1
ATOM 4245 C C . GLY B 2 11 ? 37.990 94.301 153.955 1.00 185.28 7 GLY B C 1
ATOM 4246 O O . GLY B 2 11 ? 37.176 95.222 153.876 1.00 165.43 7 GLY B O 1
ATOM 4247 N N . VAL B 2 12 ? 39.157 94.305 153.317 1.00 201.49 8 VAL B N 1
ATOM 4248 C CA . VAL B 2 12 ? 39.541 95.374 152.399 1.00 204.24 8 VAL B CA 1
ATOM 4249 C C . VAL B 2 12 ? 38.586 95.426 151.208 1.00 200.18 8 VAL B C 1
ATOM 4250 O O . VAL B 2 12 ? 38.210 96.505 150.742 1.00 203.25 8 VAL B O 1
ATOM 4254 N N . VAL B 2 13 ? 38.199 94.247 150.728 1.00 187.36 9 VAL B N 1
ATOM 4255 C CA . VAL B 2 13 ? 37.259 94.117 149.620 1.00 177.81 9 VAL B CA 1
ATOM 4256 C C . VAL B 2 13 ? 35.944 94.818 149.939 1.00 181.57 9 VAL B C 1
ATOM 4257 O O . VAL B 2 13 ? 35.420 95.576 149.123 1.00 179.97 9 VAL B O 1
ATOM 4261 N N . GLU B 2 14 ? 35.420 94.556 151.133 1.00 185.24 10 GLU B N 1
ATOM 4262 C CA . GLU B 2 14 ? 34.164 95.150 151.584 1.00 187.16 10 GLU B CA 1
ATOM 4263 C C . GLU B 2 14 ? 34.266 96.673 151.633 1.00 192.55 10 GLU B C 1
ATOM 4264 O O . GLU B 2 14 ? 33.331 97.385 151.251 1.00 194.18 10 GLU B O 1
ATOM 4270 N N . GLU B 2 15 ? 35.410 97.160 152.105 1.00 199.28 11 GLU B N 1
ATOM 4271 C CA . GLU B 2 15 ? 35.681 98.592 152.157 1.00 209.45 11 GLU B CA 1
ATOM 4272 C C . GLU B 2 15 ? 35.680 99.183 150.752 1.00 210.92 11 GLU B C 1
ATOM 4273 O O . GLU B 2 15 ? 35.170 100.281 150.530 1.00 212.14 11 GLU B O 1
ATOM 4279 N N . TRP B 2 16 ? 36.250 98.442 149.807 1.00 211.15 12 TRP B N 1
ATOM 4280 C CA . TRP B 2 16 ? 36.260 98.846 148.404 1.00 210.99 12 TRP B CA 1
ATOM 4281 C C . TRP B 2 16 ? 34.839 98.933 147.855 1.00 208.03 12 TRP B C 1
ATOM 4282 O O . TRP B 2 16 ? 34.494 99.881 147.146 1.00 208.44 12 TRP B O 1
ATOM 4293 N N . LEU B 2 17 ? 34.026 97.931 148.182 1.00 201.63 13 LEU B N 1
ATOM 4294 C CA . LEU B 2 17 ? 32.618 97.911 147.798 1.00 193.50 13 LEU B CA 1
ATOM 4295 C C . LEU B 2 17 ? 31.889 99.153 148.298 1.00 196.07 13 LEU B C 1
ATOM 4296 O O . LEU B 2 17 ? 31.253 99.869 147.523 1.00 195.35 13 LEU B O 1
ATOM 4301 N N . SER B 2 18 ? 31.981 99.395 149.603 1.00 203.49 14 SER B N 1
ATOM 4302 C CA . SER B 2 18 ? 31.306 100.530 150.224 1.00 204.10 14 SER B CA 1
ATOM 4303 C C . SER B 2 18 ? 31.807 101.875 149.695 1.00 212.45 14 SER B C 1
ATOM 4304 O O . SER B 2 18 ? 31.026 102.814 149.536 1.00 215.85 14 SER B O 1
ATOM 4307 N N . GLU B 2 19 ? 33.106 101.963 149.424 1.00 217.32 15 GLU B N 1
ATOM 4308 C CA . GLU B 2 19 ? 33.694 103.181 148.875 1.00 226.87 15 GLU B CA 1
ATOM 4309 C C . GLU B 2 19 ? 33.135 103.500 147.491 1.00 224.90 15 GLU B C 1
ATOM 4310 O O . GLU B 2 19 ? 32.740 104.634 147.218 1.00 226.66 15 GLU B O 1
ATOM 4316 N N . PRO B 2 29 ? 36.115 109.870 138.222 1.00 170.26 25 PRO B N 1
ATOM 4317 C CA . PRO B 2 29 ? 37.372 110.251 137.567 1.00 172.26 25 PRO B CA 1
ATOM 4318 C C . PRO B 2 29 ? 38.563 110.201 138.522 1.00 179.57 25 PRO B C 1
ATOM 4319 O O . PRO B 2 29 ? 39.589 109.611 138.182 1.00 168.52 25 PRO B O 1
ATOM 4323 N N . ASN B 2 30 ? 38.431 110.827 139.689 1.00 190.24 26 ASN B N 1
ATOM 4324 C CA . ASN B 2 30 ? 39.463 110.756 140.717 1.00 196.34 26 ASN B CA 1
ATOM 4325 C C . ASN B 2 30 ? 39.643 109.311 141.159 1.00 195.30 26 ASN B C 1
ATOM 4326 O O . ASN B 2 30 ? 40.752 108.864 141.455 1.00 194.36 26 ASN B O 1
ATOM 4331 N N . TYR B 2 31 ? 38.524 108.596 141.203 1.00 195.66 27 TYR B N 1
ATOM 4332 C CA . TYR B 2 31 ? 38.496 107.183 141.553 1.00 184.90 27 TYR B CA 1
ATOM 4333 C C . TYR B 2 31 ? 39.320 106.370 140.559 1.00 182.76 27 TYR B C 1
ATOM 4334 O O . TYR B 2 31 ? 40.060 105.464 140.943 1.00 182.05 27 TYR B O 1
ATOM 4343 N N . ALA B 2 32 ? 39.176 106.701 139.278 1.00 181.95 28 ALA B N 1
ATOM 4344 C CA . ALA B 2 32 ? 39.906 106.026 138.210 1.00 175.01 28 ALA B CA 1
ATOM 4345 C C . ALA B 2 32 ? 41.414 106.202 138.365 1.00 174.18 28 ALA B C 1
ATOM 4346 O O . ALA B 2 32 ? 42.190 105.303 138.042 1.00 166.64 28 ALA B O 1
ATOM 4348 N N . THR B 2 33 ? 41.822 107.370 138.849 1.00 181.73 29 THR B N 1
ATOM 4349 C CA . THR B 2 33 ? 43.234 107.658 139.068 1.00 175.11 29 THR B CA 1
ATOM 4350 C C . THR B 2 33 ? 43.571 107.688 140.555 1.00 174.08 29 THR B C 1
ATOM 4351 O O . THR B 2 33 ? 43.639 106.648 141.209 1.00 172.21 29 THR B O 1
ATOM 4355 N N . SER B 2 40 ? 47.154 95.691 147.558 1.00 168.78 36 SER B N 1
ATOM 4356 C CA . SER B 2 40 ? 46.565 94.720 148.472 1.00 167.39 36 SER B CA 1
ATOM 4357 C C . SER B 2 40 ? 45.134 94.381 148.073 1.00 162.34 36 SER B C 1
ATOM 4358 O O . SER B 2 40 ? 44.703 93.233 148.192 1.00 163.31 36 SER B O 1
ATOM 4361 N N . LEU B 2 41 ? 44.405 95.391 147.607 1.00 160.67 37 LEU B N 1
ATOM 4362 C CA . LEU B 2 41 ? 43.033 95.208 147.145 1.00 157.19 37 LEU B CA 1
ATOM 4363 C C . LEU B 2 41 ? 42.952 94.216 145.989 1.00 154.64 37 LEU B C 1
ATOM 4364 O O . LEU B 2 41 ? 42.073 93.353 145.958 1.00 153.49 37 LEU B O 1
ATOM 4369 N N . VAL B 2 42 ? 43.882 94.339 145.048 1.00 144.85 38 VAL B N 1
ATOM 4370 C CA . VAL B 2 42 ? 43.900 93.482 143.870 1.00 136.57 38 VAL B CA 1
ATOM 4371 C C . VAL B 2 42 ? 44.147 92.024 144.256 1.00 142.31 38 VAL B C 1
ATOM 4372 O O . VAL B 2 42 ? 43.481 91.120 143.750 1.00 138.61 38 VAL B O 1
ATOM 4376 N N . SER B 2 43 ? 45.097 91.804 145.161 1.00 150.65 39 SER B N 1
ATOM 4377 C CA . SER B 2 43 ? 45.405 90.462 145.646 1.00 152.67 39 SER B CA 1
ATOM 4378 C C . SER B 2 43 ? 44.204 89.833 146.349 1.00 156.21 39 SER B C 1
ATOM 4379 O O . SER B 2 43 ? 43.863 88.673 146.099 1.00 151.38 39 SER B O 1
ATOM 4382 N N . SER B 2 44 ? 43.567 90.605 147.226 1.00 162.63 40 SER B N 1
ATOM 4383 C CA . SER B 2 44 ? 42.397 90.131 147.957 1.00 163.89 40 SER B CA 1
ATOM 4384 C C . SER B 2 44 ? 41.265 89.791 146.994 1.00 156.78 40 SER B C 1
ATOM 4385 O O . SER B 2 44 ? 40.559 88.801 147.182 1.00 151.64 40 SER B O 1
ATOM 4388 N N . LEU B 2 45 ? 41.106 90.609 145.958 1.00 156.88 41 LEU B N 1
ATOM 4389 C CA . LEU B 2 45 ? 40.097 90.355 144.934 1.00 162.13 41 LEU B CA 1
ATOM 4390 C C . LEU B 2 45 ? 40.400 89.063 144.175 1.00 161.56 41 LEU B C 1
ATOM 4391 O O . LEU B 2 45 ? 39.492 88.281 143.877 1.00 160.47 41 LEU B O 1
ATOM 4396 N N . TYR B 2 46 ? 41.676 88.848 143.860 1.00 162.39 42 TYR B N 1
ATOM 4397 C CA . TYR B 2 46 ? 42.112 87.593 143.255 1.00 157.34 42 TYR B CA 1
ATOM 4398 C C . TYR B 2 46 ? 41.713 86.412 144.133 1.00 157.11 42 TYR B C 1
ATOM 4399 O O . TYR B 2 46 ? 41.146 85.435 143.648 1.00 158.78 42 TYR B O 1
ATOM 4408 N N . LYS B 2 47 ? 42.011 86.513 145.427 1.00 157.21 43 LYS B N 1
ATOM 4409 C CA . LYS B 2 47 ? 41.667 85.460 146.380 1.00 152.40 43 LYS B CA 1
ATOM 4410 C C . LYS B 2 47 ? 40.159 85.227 146.447 1.00 155.69 43 LYS B C 1
ATOM 4411 O O . LYS B 2 47 ? 39.710 84.097 146.643 1.00 158.79 43 LYS B O 1
ATOM 4417 N N . VAL B 2 48 ? 39.383 86.296 146.293 1.00 158.59 44 VAL B N 1
ATOM 4418 C CA . VAL B 2 48 ? 37.929 86.175 146.241 1.00 161.39 44 VAL B CA 1
ATOM 4419 C C . VAL B 2 48 ? 37.506 85.411 144.989 1.00 168.85 44 VAL B C 1
ATOM 4420 O O . VAL B 2 48 ? 36.582 84.599 145.033 1.00 167.59 44 VAL B O 1
ATOM 4424 N N . ILE B 2 49 ? 38.189 85.664 143.876 1.00 175.34 45 ILE B N 1
ATOM 4425 C CA . ILE B 2 49 ? 37.868 84.977 142.627 1.00 177.25 45 ILE B CA 1
ATOM 4426 C C . ILE B 2 49 ? 38.202 83.483 142.689 1.00 177.69 45 ILE B C 1
ATOM 4427 O O . ILE B 2 49 ? 37.396 82.643 142.281 1.00 178.05 45 ILE B O 1
ATOM 4432 N N . GLN B 2 50 ? 39.384 83.162 143.211 1.00 179.89 46 GLN B N 1
ATOM 4433 C CA . GLN B 2 50 ? 39.834 81.776 143.328 1.00 177.57 46 GLN B CA 1
ATOM 4434 C C . GLN B 2 50 ? 38.936 80.948 144.248 1.00 186.83 46 GLN B C 1
ATOM 4435 O O . GLN B 2 50 ? 38.494 79.859 143.884 1.00 180.33 46 GLN B O 1
ATOM 4441 N N . GLU B 2 51 ? 38.671 81.473 145.442 1.00 203.50 47 GLU B N 1
ATOM 4442 C CA . GLU B 2 51 ? 37.815 80.790 146.409 1.00 203.89 47 GLU B CA 1
ATOM 4443 C C . GLU B 2 51 ? 36.330 80.973 146.100 1.00 199.86 47 GLU B C 1
ATOM 4444 O O . GLU B 2 51 ? 35.870 82.091 145.880 1.00 204.51 47 GLU B O 1
ATOM 4450 N N . PRO B 2 52 ? 35.570 79.867 146.100 1.00 186.88 48 PRO B N 1
ATOM 4451 C CA . PRO B 2 52 ? 34.135 79.924 145.811 1.00 180.53 48 PRO B CA 1
ATOM 4452 C C . PRO B 2 52 ? 33.318 80.279 147.048 1.00 180.25 48 PRO B C 1
ATOM 4453 O O . PRO B 2 52 ? 32.192 79.804 147.184 1.00 176.41 48 PRO B O 1
ATOM 4457 N N . LEU B 2 57 ? 31.737 86.998 146.585 1.00 182.19 53 LEU B N 1
ATOM 4458 C CA . LEU B 2 57 ? 31.968 86.741 145.168 1.00 173.91 53 LEU B CA 1
ATOM 4459 C C . LEU B 2 57 ? 30.995 87.522 144.289 1.00 173.76 53 LEU B C 1
ATOM 4460 O O . LEU B 2 57 ? 31.403 88.178 143.330 1.00 174.00 53 LEU B O 1
ATOM 4465 N N . GLU B 2 58 ? 29.710 87.442 144.621 1.00 174.09 54 GLU B N 1
ATOM 4466 C CA . GLU B 2 58 ? 28.670 88.132 143.860 1.00 173.96 54 GLU B CA 1
ATOM 4467 C C . GLU B 2 58 ? 28.845 89.656 143.815 1.00 174.23 54 GLU B C 1
ATOM 4468 O O . GLU B 2 58 ? 28.784 90.244 142.732 1.00 172.76 54 GLU B O 1
ATOM 4474 N N . PRO B 2 59 ? 29.061 90.307 144.977 1.00 174.00 55 PRO B N 1
ATOM 4475 C CA . PRO B 2 59 ? 29.205 91.764 144.883 1.00 171.04 55 PRO B CA 1
ATOM 4476 C C . PRO B 2 59 ? 30.449 92.186 144.110 1.00 162.24 55 PRO B C 1
ATOM 4477 O O . PRO B 2 59 ? 30.433 93.227 143.454 1.00 166.93 55 PRO B O 1
ATOM 4481 N N . VAL B 2 60 ? 31.504 91.382 144.177 1.00 154.30 56 VAL B N 1
ATOM 4482 C CA . VAL B 2 60 ? 32.709 91.639 143.400 1.00 147.92 56 VAL B CA 1
ATOM 4483 C C . VAL B 2 60 ? 32.403 91.611 141.904 1.00 145.77 56 VAL B C 1
ATOM 4484 O O . VAL B 2 60 ? 32.776 92.525 141.167 1.00 136.76 56 VAL B O 1
ATOM 4488 N N . CYS B 2 61 ? 31.699 90.569 141.470 1.00 152.94 57 CYS B N 1
ATOM 4489 C CA . CYS B 2 61 ? 31.339 90.410 140.065 1.00 154.97 57 CYS B CA 1
ATOM 4490 C C . CYS B 2 61 ? 30.435 91.545 139.594 1.00 159.76 57 CYS B C 1
ATOM 4491 O O . CYS B 2 61 ? 30.615 92.081 138.498 1.00 160.49 57 CYS B O 1
ATOM 4494 N N . HIS B 2 62 ? 29.466 91.906 140.430 1.00 163.54 58 HIS B N 1
ATOM 4495 C CA . HIS B 2 62 ? 28.542 92.987 140.107 1.00 163.29 58 HIS B CA 1
ATOM 4496 C C . HIS B 2 62 ? 29.252 94.334 140.002 1.00 164.67 58 HIS B C 1
ATOM 4497 O O . HIS B 2 62 ? 28.937 95.137 139.124 1.00 161.87 58 HIS B O 1
ATOM 4504 N N . GLN B 2 63 ? 30.205 94.583 140.896 1.00 165.43 59 GLN B N 1
ATOM 4505 C CA . GLN B 2 63 ? 30.952 95.838 140.868 1.00 166.62 59 GLN B CA 1
ATOM 4506 C C . GLN B 2 63 ? 31.903 95.896 139.675 1.00 159.51 59 GLN B C 1
ATOM 4507 O O . GLN B 2 63 ? 32.142 96.970 139.122 1.00 160.95 59 GLN B O 1
ATOM 4513 N N . LEU B 2 64 ? 32.460 94.748 139.293 1.00 154.06 60 LEU B N 1
ATOM 4514 C CA . LEU B 2 64 ? 33.304 94.680 138.100 1.00 133.76 60 LEU B CA 1
ATOM 4515 C C . LEU B 2 64 ? 32.492 94.927 136.828 1.00 136.32 60 LEU B C 1
ATOM 4516 O O . LEU B 2 64 ? 32.916 95.672 135.940 1.00 128.93 60 LEU B O 1
ATOM 4521 N N . PHE B 2 65 ? 31.325 94.294 136.742 1.00 144.14 61 PHE B N 1
ATOM 4522 C CA . PHE B 2 65 ? 30.427 94.505 135.610 1.00 149.96 61 PHE B CA 1
ATOM 4523 C C . PHE B 2 65 ? 29.975 95.959 135.557 1.00 155.83 61 PHE B C 1
ATOM 4524 O O . PHE B 2 65 ? 29.828 96.537 134.479 1.00 155.00 61 PHE B O 1
ATOM 4532 N N . GLU B 2 66 ? 29.754 96.541 136.731 1.00 159.16 62 GLU B N 1
ATOM 4533 C CA . GLU B 2 66 ? 29.359 97.938 136.835 1.00 157.92 62 GLU B CA 1
ATOM 4534 C C . GLU B 2 66 ? 30.501 98.840 136.376 1.00 154.37 62 GLU B C 1
ATOM 4535 O O . GLU B 2 66 ? 30.273 99.893 135.782 1.00 153.60 62 GLU B O 1
ATOM 4541 N N . PHE B 2 67 ? 31.729 98.415 136.659 1.00 154.40 63 PHE B N 1
ATOM 4542 C CA . PHE B 2 67 ? 32.920 99.097 136.165 1.00 156.01 63 PHE B CA 1
ATOM 4543 C C . PHE B 2 67 ? 32.965 99.084 134.642 1.00 154.92 63 PHE B C 1
ATOM 4544 O O . PHE B 2 67 ? 33.212 100.111 134.010 1.00 152.22 63 PHE B O 1
ATOM 4552 N N . TYR B 2 68 ? 32.737 97.911 134.057 1.00 151.69 64 TYR B N 1
ATOM 4553 C CA . TYR B 2 68 ? 32.788 97.769 132.605 1.00 143.72 64 TYR B CA 1
ATOM 4554 C C . TYR B 2 68 ? 31.648 98.528 131.930 1.00 140.45 64 TYR B C 1
ATOM 4555 O O . TYR B 2 68 ? 31.773 98.971 130.787 1.00 135.96 64 TYR B O 1
ATOM 4564 N N . ARG B 2 69 ? 30.538 98.669 132.646 1.00 145.16 65 ARG B N 1
ATOM 4565 C CA . ARG B 2 69 ? 29.362 99.361 132.135 1.00 155.85 65 ARG B CA 1
ATOM 4566 C C . ARG B 2 69 ? 29.622 100.857 131.929 1.00 161.18 65 ARG B C 1
ATOM 4567 O O . ARG B 2 69 ? 29.109 101.458 130.985 1.00 159.04 65 ARG B O 1
ATOM 4575 N N . SER B 2 70 ? 30.419 101.451 132.814 1.00 160.96 66 SER B N 1
ATOM 4576 C CA . SER B 2 70 ? 30.754 102.873 132.724 1.00 157.91 66 SER B CA 1
ATOM 4577 C C . SER B 2 70 ? 31.680 103.166 131.545 1.00 163.93 66 SER B C 1
ATOM 4578 O O . SER B 2 70 ? 32.308 102.260 130.999 1.00 162.22 66 SER B O 1
ATOM 4581 N N . GLY B 2 71 ? 31.755 104.435 131.157 1.00 169.83 67 GLY B N 1
ATOM 4582 C CA . GLY B 2 71 ? 32.570 104.850 130.029 1.00 174.21 67 GLY B CA 1
ATOM 4583 C C . GLY B 2 71 ? 34.077 104.858 130.237 1.00 178.96 67 GLY B C 1
ATOM 4584 O O . GLY B 2 71 ? 34.831 104.538 129.317 1.00 175.70 67 GLY B O 1
ATOM 4585 N N . GLU B 2 72 ? 34.518 105.224 131.440 1.00 186.79 68 GLU B N 1
ATOM 4586 C CA . GLU B 2 72 ? 35.944 105.421 131.722 1.00 191.28 68 GLU B CA 1
ATOM 4587 C C . GLU B 2 72 ? 36.774 104.156 131.507 1.00 191.98 68 GLU B C 1
ATOM 4588 O O . GLU B 2 72 ? 36.479 103.100 132.064 1.00 192.30 68 GLU B O 1
ATOM 4594 N N . GLU B 2 73 ? 37.819 104.283 130.694 1.00 194.15 69 GLU B N 1
ATOM 4595 C CA . GLU B 2 73 ? 38.612 103.137 130.260 1.00 195.26 69 GLU B CA 1
ATOM 4596 C C . GLU B 2 73 ? 39.430 102.479 131.368 1.00 198.29 69 GLU B C 1
ATOM 4597 O O . GLU B 2 73 ? 39.704 101.282 131.307 1.00 199.33 69 GLU B O 1
ATOM 4603 N N . GLN B 2 74 ? 39.839 103.260 132.362 1.00 195.15 70 GLN B N 1
ATOM 4604 C CA . GLN B 2 74 ? 40.674 102.738 133.442 1.00 188.04 70 GLN B CA 1
ATOM 4605 C C . GLN B 2 74 ? 39.966 101.655 134.248 1.00 180.96 70 GLN B C 1
ATOM 4606 O O . GLN B 2 74 ? 40.598 100.716 134.723 1.00 184.03 70 GLN B O 1
ATOM 4612 N N . LEU B 2 75 ? 38.657 101.804 134.412 1.00 173.89 71 LEU B N 1
ATOM 4613 C CA . LEU B 2 75 ? 37.857 100.802 135.098 1.00 169.76 71 LEU B CA 1
ATOM 4614 C C . LEU B 2 75 ? 37.765 99.551 134.236 1.00 163.12 71 LEU B C 1
ATOM 4615 O O . LEU B 2 75 ? 37.819 98.429 134.746 1.00 155.57 71 LEU B O 1
ATOM 4620 N N . LEU B 2 76 ? 37.646 99.761 132.926 1.00 158.91 72 LEU B N 1
ATOM 4621 C CA . LEU B 2 76 ? 37.619 98.670 131.961 1.00 150.38 72 LEU B CA 1
ATOM 4622 C C . LEU B 2 76 ? 38.891 97.853 132.122 1.00 147.11 72 LEU B C 1
ATOM 4623 O O . LEU B 2 76 ? 38.859 96.622 132.150 1.00 153.87 72 LEU B O 1
ATOM 4628 N N . GLN B 2 77 ? 40.012 98.559 132.236 1.00 142.65 73 GLN B N 1
ATOM 4629 C CA . GLN B 2 77 ? 41.310 97.931 132.431 1.00 140.76 73 GLN B CA 1
ATOM 4630 C C . GLN B 2 77 ? 41.384 97.240 133.784 1.00 141.57 73 GLN B C 1
ATOM 4631 O O . GLN B 2 77 ? 41.994 96.179 133.909 1.00 149.80 73 GLN B O 1
ATOM 4637 N N . PHE B 2 78 ? 40.773 97.852 134.795 1.00 131.72 74 PHE B N 1
ATOM 4638 C CA . PHE B 2 78 ? 40.779 97.291 136.142 1.00 127.35 74 PHE B CA 1
ATOM 4639 C C . PHE B 2 78 ? 40.076 95.941 136.182 1.00 126.16 74 PHE B C 1
ATOM 4640 O O . PHE B 2 78 ? 40.529 95.021 136.860 1.00 121.11 74 PHE B O 1
ATOM 4648 N N . THR B 2 79 ? 38.966 95.826 135.462 1.00 135.88 75 THR B N 1
ATOM 4649 C CA . THR B 2 79 ? 38.255 94.554 135.379 1.00 139.49 75 THR B CA 1
ATOM 4650 C C . THR B 2 79 ? 39.009 93.579 134.485 1.00 131.62 75 THR B C 1
ATOM 4651 O O . THR B 2 79 ? 39.032 92.374 134.738 1.00 125.92 75 THR B O 1
ATOM 4655 N N . LEU B 2 80 ? 39.617 94.114 133.430 1.00 127.21 76 LEU B N 1
ATOM 4656 C CA . LEU B 2 80 ? 40.289 93.296 132.429 1.00 113.49 76 LEU B CA 1
ATOM 4657 C C . LEU B 2 80 ? 41.454 92.484 132.999 1.00 117.09 76 LEU B C 1
ATOM 4658 O O . LEU B 2 80 ? 41.797 91.432 132.461 1.00 121.28 76 LEU B O 1
ATOM 4663 N N . GLN B 2 81 ? 42.064 92.963 134.080 1.00 120.62 77 GLN B N 1
ATOM 4664 C CA . GLN B 2 81 ? 43.163 92.224 134.696 1.00 120.85 77 GLN B CA 1
ATOM 4665 C C . GLN B 2 81 ? 42.673 90.954 135.389 1.00 120.78 77 GLN B C 1
ATOM 4666 O O . GLN B 2 81 ? 43.399 89.961 135.469 1.00 116.80 77 GLN B O 1
ATOM 4672 N N . PHE B 2 82 ? 41.432 90.983 135.866 1.00 119.60 78 PHE B N 1
ATOM 4673 C CA . PHE B 2 82 ? 40.853 89.838 136.556 1.00 119.99 78 PHE B CA 1
ATOM 4674 C C . PHE B 2 82 ? 40.229 88.845 135.580 1.00 115.45 78 PHE B C 1
ATOM 4675 O O . PHE B 2 82 ? 39.882 87.729 135.964 1.00 110.75 78 PHE B O 1
ATOM 4683 N N . LEU B 2 83 ? 40.088 89.262 134.324 1.00 113.77 79 LEU B N 1
ATOM 4684 C CA . LEU B 2 83 ? 39.470 88.438 133.282 1.00 105.40 79 LEU B CA 1
ATOM 4685 C C . LEU B 2 83 ? 40.013 87.001 133.175 1.00 108.29 79 LEU B C 1
ATOM 4686 O O . LEU B 2 83 ? 39.221 86.053 133.177 1.00 113.59 79 LEU B O 1
ATOM 4691 N N . PRO B 2 84 ? 41.348 86.822 133.087 1.00 100.35 80 PRO B N 1
ATOM 4692 C CA . PRO B 2 84 ? 41.822 85.442 132.932 1.00 86.51 80 PRO B CA 1
ATOM 4693 C C . PRO B 2 84 ? 41.481 84.546 134.120 1.00 89.77 80 PRO B C 1
ATOM 4694 O O . PRO B 2 84 ? 41.075 83.402 133.919 1.00 98.19 80 PRO B O 1
ATOM 4698 N N . GLU B 2 85 ? 41.638 85.060 135.336 1.00 93.97 81 GLU B N 1
ATOM 4699 C CA . GLU B 2 85 ? 41.354 84.273 136.530 1.00 99.58 81 GLU B CA 1
ATOM 4700 C C . GLU B 2 85 ? 39.871 83.929 136.599 1.00 97.74 81 GLU B C 1
ATOM 4701 O O . GLU B 2 85 ? 39.493 82.840 137.037 1.00 93.53 81 GLU B O 1
ATOM 4707 N N . LEU B 2 86 ? 39.038 84.863 136.152 1.00 106.42 82 LEU B N 1
ATOM 4708 C CA . LEU B 2 86 ? 37.598 84.647 136.089 1.00 108.98 82 LEU B CA 1
ATOM 4709 C C . LEU B 2 86 ? 37.267 83.527 135.113 1.00 102.39 82 LEU B C 1
ATOM 4710 O O . LEU B 2 86 ? 36.444 82.659 135.409 1.00 103.16 82 LEU B O 1
ATOM 4715 N N . ILE B 2 87 ? 37.908 83.556 133.947 1.00 98.24 83 ILE B N 1
ATOM 4716 C CA . ILE B 2 87 ? 37.714 82.518 132.941 1.00 94.51 83 ILE B CA 1
ATOM 4717 C C . ILE B 2 87 ? 38.128 81.147 133.472 1.00 100.50 83 ILE B C 1
ATOM 4718 O O . ILE B 2 87 ? 37.393 80.163 133.330 1.00 103.86 83 ILE B O 1
ATOM 4723 N N . TRP B 2 88 ? 39.300 81.095 134.098 1.00 102.24 84 TRP B N 1
ATOM 4724 C CA . TRP B 2 88 ? 39.807 79.852 134.670 1.00 96.73 84 TRP B CA 1
ATOM 4725 C C . TRP B 2 88 ? 38.878 79.311 135.747 1.00 104.72 84 TRP B C 1
ATOM 4726 O O . TRP B 2 88 ? 38.646 78.107 135.824 1.00 108.09 84 TRP B O 1
ATOM 4737 N N . CYS B 2 89 ? 38.347 80.202 136.577 1.00 111.47 85 CYS B N 1
ATOM 4738 C CA . CYS B 2 89 ? 37.415 79.792 137.618 1.00 112.88 85 CYS B CA 1
ATOM 4739 C C . CYS B 2 89 ? 36.135 79.245 136.999 1.00 102.08 85 CYS B C 1
ATOM 4740 O O . CYS B 2 89 ? 35.604 78.227 137.444 1.00 100.08 85 CYS B O 1
ATOM 4743 N N . TYR B 2 90 ? 35.651 79.925 135.963 1.00 93.11 86 TYR B N 1
ATOM 4744 C CA . TYR B 2 90 ? 34.449 79.500 135.258 1.00 89.82 86 TYR B CA 1
ATOM 4745 C C . TYR B 2 90 ? 34.604 78.096 134.693 1.00 87.15 86 TYR B C 1
ATOM 4746 O O . TYR B 2 90 ? 33.740 77.244 134.889 1.00 96.78 86 TYR B O 1
ATOM 4755 N N . LEU B 2 91 ? 35.710 77.864 133.993 1.00 89.18 87 LEU B N 1
ATOM 4756 C CA . LEU B 2 91 ? 35.969 76.564 133.382 1.00 85.81 87 LEU B CA 1
ATOM 4757 C C . LEU B 2 91 ? 36.194 75.480 134.438 1.00 88.16 87 LEU B C 1
ATOM 4758 O O . LEU B 2 91 ? 35.774 74.334 134.261 1.00 93.18 87 LEU B O 1
ATOM 4763 N N . ALA B 2 92 ? 36.848 75.848 135.537 1.00 95.26 88 ALA B N 1
ATOM 4764 C CA . ALA B 2 92 ? 37.107 74.911 136.627 1.00 96.04 88 ALA B CA 1
ATOM 4765 C C . ALA B 2 92 ? 35.812 74.452 137.295 1.00 107.27 88 ALA B C 1
ATOM 4766 O O . ALA B 2 92 ? 35.622 73.262 137.537 1.00 105.71 88 ALA B O 1
ATOM 4768 N N . VAL B 2 93 ? 34.923 75.398 137.584 1.00 117.63 89 VAL B N 1
ATOM 4769 C CA . VAL B 2 93 ? 33.621 75.069 138.157 1.00 125.40 89 VAL B CA 1
ATOM 4770 C C . VAL B 2 93 ? 32.822 74.251 137.144 1.00 127.77 89 VAL B C 1
ATOM 4771 O O . VAL B 2 93 ? 32.101 73.317 137.501 1.00 137.03 89 VAL B O 1
ATOM 4775 N N . SER B 2 94 ? 32.974 74.613 135.874 1.00 120.70 90 SER B N 1
ATOM 4776 C CA . SER B 2 94 ? 32.295 73.942 134.771 1.00 118.63 90 SER B CA 1
ATOM 4777 C C . SER B 2 94 ? 32.695 72.470 134.661 1.00 122.79 90 SER B C 1
ATOM 4778 O O . SER B 2 94 ? 31.877 71.625 134.293 1.00 122.92 90 SER B O 1
ATOM 4781 N N . ALA B 2 95 ? 33.951 72.166 134.975 1.00 123.84 91 ALA B N 1
ATOM 4782 C CA . ALA B 2 95 ? 34.434 70.788 134.896 1.00 120.92 91 ALA B CA 1
ATOM 4783 C C . ALA B 2 95 ? 33.775 69.875 135.935 1.00 125.15 91 ALA B C 1
ATOM 4784 O O . ALA B 2 95 ? 33.342 68.772 135.603 1.00 124.43 91 ALA B O 1
ATOM 4786 N N . SER B 2 96 ? 33.688 70.328 137.181 1.00 129.72 92 SER B N 1
ATOM 4787 C CA . SER B 2 96 ? 32.997 69.555 138.210 1.00 132.75 92 SER B CA 1
ATOM 4788 C C . SER B 2 96 ? 31.821 70.342 138.783 1.00 132.89 92 SER B C 1
ATOM 4789 O O . SER B 2 96 ? 30.677 69.889 138.739 1.00 132.34 92 SER B O 1
ATOM 4792 N N . GLY B 2 103 ? 27.073 81.018 139.633 1.00 131.80 99 GLY B N 1
ATOM 4793 C CA . GLY B 2 103 ? 26.337 81.605 138.530 1.00 135.72 99 GLY B CA 1
ATOM 4794 C C . GLY B 2 103 ? 26.660 83.073 138.321 1.00 143.06 99 GLY B C 1
ATOM 4795 O O . GLY B 2 103 ? 26.071 83.730 137.462 1.00 148.35 99 GLY B O 1
ATOM 4796 N N . CYS B 2 104 ? 27.604 83.583 139.105 1.00 141.69 100 CYS B N 1
ATOM 4797 C CA . CYS B 2 104 ? 27.969 84.996 139.059 1.00 142.37 100 CYS B CA 1
ATOM 4798 C C . CYS B 2 104 ? 29.019 85.294 137.996 1.00 133.73 100 CYS B C 1
ATOM 4799 O O . CYS B 2 104 ? 28.863 86.227 137.208 1.00 133.01 100 CYS B O 1
ATOM 4802 N N . ILE B 2 105 ? 30.088 84.503 137.984 1.00 126.53 101 ILE B N 1
ATOM 4803 C CA . ILE B 2 105 ? 31.182 84.698 137.039 1.00 118.26 101 ILE B CA 1
ATOM 4804 C C . ILE B 2 105 ? 30.715 84.599 135.587 1.00 112.58 101 ILE B C 1
ATOM 4805 O O . ILE B 2 105 ? 31.101 85.415 134.752 1.00 107.04 101 ILE B O 1
ATOM 4810 N N . GLU B 2 106 ? 29.882 83.605 135.293 1.00 109.68 102 GLU B N 1
ATOM 4811 C CA . GLU B 2 106 ? 29.339 83.443 133.947 1.00 108.36 102 GLU B CA 1
ATOM 4812 C C . GLU B 2 106 ? 28.494 84.654 133.557 1.00 109.40 102 GLU B C 1
ATOM 4813 O O . GLU B 2 106 ? 28.535 85.113 132.413 1.00 105.03 102 GLU B O 1
ATOM 4819 N N . ALA B 2 107 ? 27.737 85.173 134.519 1.00 116.55 103 ALA B N 1
ATOM 4820 C CA . ALA B 2 107 ? 26.921 86.362 134.298 1.00 121.34 103 ALA B CA 1
ATOM 4821 C C . ALA B 2 107 ? 27.788 87.579 133.989 1.00 126.85 103 ALA B C 1
ATOM 4822 O O . ALA B 2 107 ? 27.460 88.381 133.113 1.00 124.95 103 ALA B O 1
ATOM 4824 N N . LEU B 2 108 ? 28.894 87.712 134.716 1.00 122.02 104 LEU B N 1
ATOM 4825 C CA . LEU B 2 108 ? 29.837 88.806 134.498 1.00 117.64 104 LEU B CA 1
ATOM 4826 C C . LEU B 2 108 ? 30.487 88.724 133.121 1.00 118.94 104 LEU B C 1
ATOM 4827 O O . LEU B 2 108 ? 30.511 89.706 132.377 1.00 115.46 104 LEU B O 1
ATOM 4832 N N . LEU B 2 109 ? 31.020 87.549 132.797 1.00 116.83 105 LEU B N 1
ATOM 4833 C CA . LEU B 2 109 ? 31.666 87.314 131.511 1.00 107.76 105 LEU B CA 1
ATOM 4834 C C . LEU B 2 109 ? 30.711 87.581 130.358 1.00 107.21 105 LEU B C 1
ATOM 4835 O O . LEU B 2 109 ? 31.074 88.232 129.379 1.00 103.52 105 LEU B O 1
ATOM 4840 N N . LEU B 2 110 ? 29.485 87.081 130.485 1.00 104.47 106 LEU B N 1
ATOM 4841 C CA . LEU B 2 110 ? 28.478 87.255 129.446 1.00 105.13 106 LEU B CA 1
ATOM 4842 C C . LEU B 2 110 ? 28.085 88.723 129.309 1.00 117.44 106 LEU B C 1
ATOM 4843 O O . LEU B 2 110 ? 27.906 89.226 128.199 1.00 118.29 106 LEU B O 1
ATOM 4848 N N . GLY B 2 111 ? 27.951 89.403 130.444 1.00 127.70 107 GLY B N 1
ATOM 4849 C CA . GLY B 2 111 ? 27.613 90.815 130.459 1.00 125.45 107 GLY B CA 1
ATOM 4850 C C . GLY B 2 111 ? 28.662 91.663 129.767 1.00 126.80 107 GLY B C 1
ATOM 4851 O O . GLY B 2 111 ? 28.337 92.526 128.950 1.00 131.61 107 GLY B O 1
ATOM 4852 N N . VAL B 2 112 ? 29.925 91.418 130.102 1.00 120.03 108 VAL B N 1
ATOM 4853 C CA . VAL B 2 112 ? 31.043 92.108 129.464 1.00 120.03 108 VAL B CA 1
ATOM 4854 C C . VAL B 2 112 ? 31.095 91.778 127.974 1.00 119.45 108 VAL B C 1
ATOM 4855 O O . VAL B 2 112 ? 31.392 92.641 127.143 1.00 113.18 108 VAL B O 1
ATOM 4859 N N . TYR B 2 113 ? 30.787 90.527 127.646 1.00 119.24 109 TYR B N 1
ATOM 4860 C CA . TYR B 2 113 ? 30.747 90.077 126.260 1.00 115.85 109 TYR B CA 1
ATOM 4861 C C . TYR B 2 113 ? 29.733 90.894 125.461 1.00 123.34 109 TYR B C 1
ATOM 4862 O O . TYR B 2 113 ? 30.052 91.417 124.393 1.00 122.38 109 TYR B O 1
ATOM 4871 N N . ASN B 2 114 ? 28.511 90.990 125.981 1.00 126.39 110 ASN B N 1
ATOM 4872 C CA . ASN B 2 114 ? 27.462 91.778 125.339 1.00 125.39 110 ASN B CA 1
ATOM 4873 C C . ASN B 2 114 ? 27.854 93.248 125.253 1.00 130.99 110 ASN B C 1
ATOM 4874 O O . ASN B 2 114 ? 27.584 93.917 124.256 1.00 130.85 110 ASN B O 1
ATOM 4879 N N . LEU B 2 115 ? 28.480 93.743 126.315 1.00 135.87 111 LEU B N 1
ATOM 4880 C CA . LEU B 2 115 ? 28.966 95.117 126.362 1.00 143.24 111 LEU B CA 1
ATOM 4881 C C . LEU B 2 115 ? 29.947 95.421 125.227 1.00 147.11 111 LEU B C 1
ATOM 4882 O O . LEU B 2 115 ? 29.887 96.489 124.617 1.00 156.25 111 LEU B O 1
ATOM 4887 N N . GLU B 2 116 ? 30.849 94.482 124.951 1.00 136.29 112 GLU B N 1
ATOM 4888 C CA . GLU B 2 116 ? 31.865 94.674 123.915 1.00 120.45 112 GLU B CA 1
ATOM 4889 C C . GLU B 2 116 ? 31.339 94.506 122.489 1.00 118.69 112 GLU B C 1
ATOM 4890 O O . GLU B 2 116 ? 31.701 95.273 121.596 1.00 124.20 112 GLU B O 1
ATOM 4896 N N . ILE B 2 117 ? 30.519 93.484 122.267 1.00 119.56 113 ILE B N 1
ATOM 4897 C CA . ILE B 2 117 ? 29.995 93.226 120.929 1.00 123.78 113 ILE B CA 1
ATOM 4898 C C . ILE B 2 117 ? 29.020 94.314 120.496 1.00 128.40 113 ILE B C 1
ATOM 4899 O O . ILE B 2 117 ? 29.020 94.734 119.340 1.00 129.27 113 ILE B O 1
ATOM 4904 N N . LYS B 2 125 ? 29.422 95.570 115.953 1.00 119.04 121 LYS B N 1
ATOM 4905 C CA . LYS B 2 125 ? 30.877 95.637 115.842 1.00 122.10 121 LYS B CA 1
ATOM 4906 C C . LYS B 2 125 ? 31.459 94.557 114.935 1.00 121.00 121 LYS B C 1
ATOM 4907 O O . LYS B 2 125 ? 31.180 93.368 115.103 1.00 116.59 121 LYS B O 1
ATOM 4913 N N . VAL B 2 126 ? 32.270 94.989 113.973 1.00 125.61 122 VAL B N 1
ATOM 4914 C CA . VAL B 2 126 ? 33.032 94.084 113.122 1.00 120.99 122 VAL B CA 1
ATOM 4915 C C . VAL B 2 126 ? 34.482 94.552 113.047 1.00 121.85 122 VAL B C 1
ATOM 4916 O O . VAL B 2 126 ? 34.755 95.690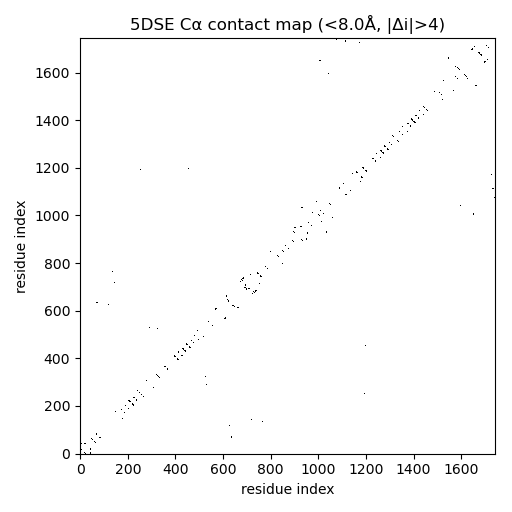 112.659 1.00 123.65 122 VAL B O 1
ATOM 4920 N N . LEU B 2 127 ? 35.410 93.670 113.403 1.00 115.28 123 LEU B N 1
ATOM 4921 C CA . LEU B 2 127 ? 36.824 94.025 113.432 1.00 109.61 123 LEU B CA 1
ATOM 4922 C C . LEU B 2 127 ? 37.515 93.590 112.147 1.00 107.68 123 LEU B C 1
ATOM 4923 O O . LEU B 2 127 ? 37.708 92.398 111.902 1.00 108.95 123 LEU B O 1
ATOM 4928 N N . SER B 2 128 ? 37.889 94.571 111.333 1.00 102.69 124 SER B N 1
ATOM 4929 C CA . SER B 2 128 ? 38.517 94.315 110.044 1.00 105.34 124 SER B CA 1
ATOM 4930 C C . SER B 2 128 ? 39.786 95.140 109.860 1.00 110.95 124 SER B C 1
ATOM 4931 O O . SER B 2 128 ? 39.882 96.259 110.359 1.00 124.44 124 SER B O 1
ATOM 4934 N N . PHE B 2 129 ? 40.766 94.574 109.161 1.00 119.57 125 PHE B N 1
ATOM 4935 C CA . PHE B 2 129 ? 41.978 95.310 108.815 1.00 130.71 125 PHE B CA 1
ATOM 4936 C C . PHE B 2 129 ? 42.339 95.123 107.342 1.00 141.18 125 PHE B C 1
ATOM 4937 O O . PHE B 2 129 ? 42.102 94.063 106.762 1.00 138.64 125 PHE B O 1
ATOM 4945 N N . THR B 2 130 ? 42.897 96.167 106.739 1.00 147.86 126 THR B N 1
ATOM 4946 C CA . THR B 2 130 ? 43.307 96.122 105.340 1.00 152.17 126 THR B CA 1
ATOM 4947 C C . THR B 2 130 ? 44.629 95.372 105.203 1.00 140.14 126 THR B C 1
ATOM 4948 O O . THR B 2 130 ? 45.487 95.451 106.084 1.00 134.10 126 THR B O 1
ATOM 4952 N N . ILE B 2 131 ? 44.791 94.648 104.099 1.00 137.65 127 ILE B N 1
ATOM 4953 C CA . ILE B 2 131 ? 46.035 93.939 103.822 1.00 128.91 127 ILE B CA 1
ATOM 4954 C C . ILE B 2 131 ? 46.869 94.725 102.812 1.00 136.25 127 ILE B C 1
ATOM 4955 O O . ILE B 2 131 ? 46.416 94.985 101.697 1.00 146.93 127 ILE B O 1
ATOM 4960 N N . PRO B 2 132 ? 48.094 95.110 103.204 1.00 129.52 128 PRO B N 1
ATOM 4961 C CA . PRO B 2 132 ? 48.931 95.989 102.378 1.00 129.87 128 PRO B CA 1
ATOM 4962 C C . PRO B 2 132 ? 49.401 95.334 101.083 1.00 137.01 128 PRO B C 1
ATOM 4963 O O . PRO B 2 132 ? 49.632 94.125 101.036 1.00 133.77 128 PRO B O 1
ATOM 4967 N N . SER B 2 133 ? 49.543 96.147 100.042 1.00 141.50 129 SER B N 1
ATOM 4968 C CA . SER B 2 133 ? 50.080 95.689 98.768 1.00 146.40 129 SER B CA 1
ATOM 4969 C C . SER B 2 133 ? 51.270 96.551 98.357 1.00 147.43 129 SER B C 1
ATOM 4970 O O . SER B 2 133 ? 51.220 97.779 98.436 1.00 144.74 129 SER B O 1
ATOM 4973 N N . LEU B 2 134 ? 52.340 95.896 97.927 1.00 147.07 130 LEU B N 1
ATOM 4974 C CA . LEU B 2 134 ? 53.551 96.583 97.502 1.00 147.23 130 LEU B CA 1
ATOM 4975 C C . LEU B 2 134 ? 53.379 97.312 96.172 1.00 162.32 130 LEU B C 1
ATOM 4976 O O . LEU B 2 134 ? 54.190 98.167 95.819 1.00 170.69 130 LEU B O 1
ATOM 4981 N N . SER B 2 135 ? 52.319 96.976 95.443 1.00 169.27 131 SER B N 1
ATOM 4982 C CA . SER B 2 135 ? 52.056 97.586 94.142 1.00 178.52 131 SER B CA 1
ATOM 4983 C C . SER B 2 135 ? 51.537 99.016 94.282 1.00 187.64 131 SER B C 1
ATOM 4984 O O . SER B 2 135 ? 51.489 99.769 93.311 1.00 191.54 131 SER B O 1
ATOM 4987 N N . LYS B 2 136 ? 51.156 99.383 95.500 1.00 188.89 132 LYS B N 1
ATOM 4988 C CA . LYS B 2 136 ? 50.683 100.731 95.790 1.00 198.36 132 LYS B CA 1
ATOM 4989 C C . LYS B 2 136 ? 51.657 101.467 96.697 1.00 196.98 132 LYS B C 1
ATOM 4990 O O . LYS B 2 136 ? 52.064 100.930 97.727 1.00 192.48 132 LYS B O 1
ATOM 4996 N N . PRO B 2 137 ? 52.052 102.688 96.296 1.00 199.71 133 PRO B N 1
ATOM 4997 C CA . PRO B 2 137 ? 52.923 103.561 97.089 1.00 193.85 133 PRO B CA 1
ATOM 4998 C C . PRO B 2 137 ? 52.514 103.587 98.557 1.00 180.78 133 PRO B C 1
ATOM 4999 O O . PRO B 2 137 ? 51.326 103.703 98.865 1.00 181.65 133 PRO B O 1
ATOM 5003 N N . SER B 2 138 ? 53.490 103.484 99.449 1.00 167.34 134 SER B N 1
ATOM 5004 C CA . SER B 2 138 ? 53.199 103.431 100.872 1.00 151.80 134 SER B CA 1
ATOM 5005 C C . SER B 2 138 ? 53.972 104.487 101.639 1.00 139.55 134 SER B C 1
ATOM 5006 O O . SER B 2 138 ? 54.838 105.169 101.091 1.00 135.95 134 SER B O 1
ATOM 5009 N N . VAL B 2 139 ? 53.642 104.615 102.917 1.00 132.13 135 VAL B N 1
ATOM 5010 C CA . VAL B 2 139 ? 54.305 105.559 103.800 1.00 135.51 135 VAL B CA 1
ATOM 5011 C C . VAL B 2 139 ? 55.783 105.204 104.001 1.00 142.80 135 VAL B C 1
ATOM 5012 O O . VAL B 2 139 ? 56.579 106.044 104.423 1.00 144.65 135 VAL B O 1
ATOM 5016 N N . TYR B 2 140 ? 56.153 103.964 103.682 1.00 139.83 136 TYR B N 1
ATOM 5017 C CA . TYR B 2 140 ? 57.525 103.507 103.892 1.00 138.26 136 TYR B CA 1
ATOM 5018 C C . TYR B 2 140 ? 58.287 103.167 102.611 1.00 142.12 136 TYR B C 1
ATOM 5019 O O . TYR B 2 140 ? 59.509 103.017 102.646 1.00 148.37 136 TYR B O 1
ATOM 5028 N N . HIS B 2 141 ? 57.589 103.036 101.486 1.00 143.31 137 HIS B N 1
ATOM 5029 C CA . HIS B 2 141 ? 58.267 102.627 100.258 1.00 153.34 137 HIS B CA 1
ATOM 5030 C C . HIS B 2 141 ? 57.565 103.071 98.978 1.00 167.22 137 HIS B C 1
ATOM 5031 O O . HIS B 2 141 ? 56.419 103.519 98.997 1.00 165.07 137 HIS B O 1
ATOM 5038 N N . GLU B 2 142 ? 58.278 102.925 97.864 1.00 176.84 138 GLU B N 1
ATOM 5039 C CA . GLU B 2 142 ? 57.736 103.180 96.537 1.00 179.28 138 GLU B CA 1
ATOM 5040 C C . GLU B 2 142 ? 57.915 101.944 95.659 1.00 173.82 138 GLU B C 1
ATOM 5041 O O . GLU B 2 142 ? 59.000 101.366 95.616 1.00 172.47 138 GLU B O 1
ATOM 5047 N N . PRO B 2 143 ? 56.846 101.528 94.961 1.00 170.11 139 PRO B N 1
ATOM 5048 C CA . PRO B 2 143 ? 56.905 100.350 94.089 1.00 160.53 139 PRO B CA 1
ATOM 5049 C C . PRO B 2 143 ? 57.831 100.554 92.894 1.00 162.37 139 PRO B C 1
ATOM 5050 O O . PRO B 2 143 ? 58.845 99.863 92.802 1.00 159.39 139 PRO B O 1
ATOM 5054 N N . SER B 2 162 ? 42.057 95.849 100.069 1.00 173.75 158 SER B N 1
ATOM 5055 C CA . SER B 2 162 ? 40.948 94.951 100.367 1.00 178.01 158 SER B CA 1
ATOM 5056 C C . SER B 2 162 ? 40.773 94.765 101.871 1.00 176.21 158 SER B C 1
ATOM 5057 O O . SER B 2 162 ? 41.729 94.453 102.580 1.00 173.22 158 SER B O 1
ATOM 5060 N N . LYS B 2 163 ? 39.548 94.961 102.348 1.00 175.52 159 LYS B N 1
ATOM 5061 C CA . LYS B 2 163 ? 39.228 94.769 103.759 1.00 166.63 159 LYS B CA 1
ATOM 5062 C C . LYS B 2 163 ? 38.915 93.311 104.088 1.00 159.28 159 LYS B C 1
ATOM 5063 O O . LYS B 2 163 ? 38.130 92.664 103.394 1.00 166.72 159 LYS B O 1
ATOM 5069 N N . VAL B 2 164 ? 39.530 92.802 105.151 1.00 145.87 160 VAL B N 1
ATOM 5070 C CA . VAL B 2 164 ? 39.312 91.422 105.572 1.00 131.94 160 VAL B CA 1
ATOM 5071 C C . VAL B 2 164 ? 38.869 91.384 107.033 1.00 123.50 160 VAL B C 1
ATOM 5072 O O . VAL B 2 164 ? 39.386 92.126 107.864 1.00 118.18 160 VAL B O 1
ATOM 5076 N N . VAL B 2 165 ? 37.922 90.502 107.341 1.00 122.06 161 VAL B N 1
ATOM 5077 C CA . VAL B 2 165 ? 37.381 90.387 108.692 1.00 116.51 161 VAL B CA 1
ATOM 5078 C C . VAL B 2 165 ? 38.028 89.239 109.456 1.00 109.39 161 VAL B C 1
ATOM 5079 O O . VAL B 2 165 ? 38.067 88.110 108.970 1.00 107.17 161 VAL B O 1
ATOM 5083 N N . TYR B 2 166 ? 38.557 89.532 110.640 1.00 108.55 162 TYR B N 1
ATOM 5084 C CA . TYR B 2 166 ? 39.166 88.497 111.466 1.00 106.20 162 TYR B CA 1
ATOM 5085 C C . TYR B 2 166 ? 38.309 88.183 112.691 1.00 110.87 162 TYR B C 1
ATOM 5086 O O . TYR B 2 166 ? 38.498 87.154 113.339 1.00 116.01 162 TYR B O 1
ATOM 5095 N N . SER B 2 167 ? 37.365 89.068 112.998 1.00 109.79 163 SER B N 1
ATOM 5096 C CA . SER B 2 167 ? 36.459 88.860 114.125 1.00 108.68 163 SER B CA 1
ATOM 5097 C C . SER B 2 167 ? 35.172 89.670 113.993 1.00 119.19 163 SER B C 1
ATOM 5098 O O . SER B 2 167 ? 35.179 90.887 114.168 1.00 119.59 163 SER B O 1
ATOM 5101 N N . GLY B 2 168 ? 34.074 88.995 113.670 1.00 128.75 164 GLY B N 1
ATOM 5102 C CA . GLY B 2 168 ? 32.777 89.642 113.616 1.00 134.21 164 GLY B CA 1
ATOM 5103 C C . GLY B 2 168 ? 31.903 89.099 112.505 1.00 141.08 164 GLY B C 1
ATOM 5104 O O . GLY B 2 168 ? 32.408 88.498 111.557 1.00 146.68 164 GLY B O 1
ATOM 5105 N N . PRO B 2 169 ? 30.580 89.307 112.612 1.00 142.14 165 PRO B N 1
ATOM 5106 C CA . PRO B 2 169 ? 29.923 89.955 113.751 1.00 135.30 165 PRO B CA 1
ATOM 5107 C C . PRO B 2 169 ? 29.372 88.954 114.773 1.00 132.29 165 PRO B C 1
ATOM 5108 O O . PRO B 2 169 ? 28.793 87.931 114.403 1.00 131.73 165 PRO B O 1
ATOM 5112 N N . HIS B 2 170 ? 29.572 89.245 116.054 1.00 124.43 166 HIS B N 1
ATOM 5113 C CA . HIS B 2 170 ? 29.096 88.371 117.121 1.00 107.99 166 HIS B CA 1
ATOM 5114 C C . HIS B 2 170 ? 27.703 88.783 117.589 1.00 112.33 166 HIS B C 1
ATOM 5115 O O . HIS B 2 170 ? 27.427 89.969 117.765 1.00 108.62 166 HIS B O 1
ATOM 5122 N N . PRO B 2 171 ? 26.821 87.795 117.796 1.00 119.02 167 PRO B N 1
ATOM 5123 C CA . PRO B 2 171 ? 25.442 88.044 118.224 1.00 118.87 167 PRO B CA 1
ATOM 5124 C C . PRO B 2 171 ? 25.302 88.199 119.736 1.00 117.33 167 PRO B C 1
ATOM 5125 O O . PRO B 2 171 ? 26.179 87.769 120.486 1.00 109.91 167 PRO B O 1
ATOM 5129 N N . GLN B 2 172 ? 24.202 88.809 120.168 1.00 122.09 168 GLN B N 1
ATOM 5130 C CA . GLN B 2 172 ? 23.934 89.002 121.590 1.00 121.90 168 GLN B CA 1
ATOM 5131 C C . GLN B 2 172 ? 23.389 87.715 122.202 1.00 125.45 168 GLN B C 1
ATOM 5132 O O . GLN B 2 172 ? 22.452 87.117 121.673 1.00 116.68 168 GLN B O 1
ATOM 5138 N N . ARG B 2 173 ? 23.973 87.292 123.319 1.00 133.61 169 ARG B N 1
ATOM 5139 C CA . ARG B 2 173 ? 23.580 86.035 123.945 1.00 135.97 169 ARG B CA 1
ATOM 5140 C C . ARG B 2 173 ? 23.101 86.227 125.382 1.00 133.88 169 ARG B C 1
ATOM 5141 O O . ARG B 2 173 ? 23.821 86.770 126.223 1.00 128.44 169 ARG B O 1
ATOM 5149 N N . GLU B 2 174 ? 21.878 85.782 125.651 1.00 132.02 170 GLU B N 1
ATOM 5150 C CA . GLU B 2 174 ? 21.297 85.859 126.986 1.00 133.80 170 GLU B CA 1
ATOM 5151 C C . GLU B 2 174 ? 21.832 84.755 127.895 1.00 129.46 170 GLU B C 1
ATOM 5152 O O . GLU B 2 174 ? 21.878 84.914 129.115 1.00 135.20 170 GLU B O 1
ATOM 5158 N N . MET B 2 175 ? 22.234 83.638 127.296 1.00 118.64 171 MET B N 1
ATOM 5159 C CA . MET B 2 175 ? 22.655 82.474 128.063 1.00 111.18 171 MET B CA 1
ATOM 5160 C C . MET B 2 175 ? 23.950 81.877 127.508 1.00 108.95 171 MET B C 1
ATOM 5161 O O . MET B 2 175 ? 24.234 81.994 126.316 1.00 108.05 171 MET B O 1
ATOM 5166 N N . LEU B 2 176 ? 24.727 81.229 128.373 1.00 106.53 172 LEU B N 1
ATOM 5167 C CA . LEU B 2 176 ? 25.931 80.520 127.945 1.00 100.87 172 LEU B CA 1
ATOM 5168 C C . LEU B 2 176 ? 25.623 79.059 127.639 1.00 101.31 172 LEU B C 1
ATOM 5169 O O . LEU B 2 176 ? 25.124 78.325 128.494 1.00 103.19 172 LEU B O 1
ATOM 5174 N N . THR B 2 177 ? 25.934 78.639 126.418 1.00 97.05 173 THR B N 1
ATOM 5175 C CA . THR B 2 177 ? 25.723 77.259 126.002 1.00 79.05 173 THR B CA 1
ATOM 5176 C C . THR B 2 177 ? 27.062 76.670 125.594 1.00 74.62 173 THR B C 1
ATOM 5177 O O . THR B 2 177 ? 28.061 77.374 125.537 1.00 72.76 173 THR B O 1
ATOM 5181 N N . ALA B 2 178 ? 27.088 75.371 125.336 1.00 85.52 174 ALA B N 1
ATOM 5182 C CA . ALA B 2 178 ? 28.336 74.680 125.034 1.00 70.29 174 ALA B CA 1
ATOM 5183 C C . ALA B 2 178 ? 28.994 75.186 123.744 1.00 82.80 174 ALA B C 1
ATOM 5184 O O . ALA B 2 178 ? 30.223 75.316 123.677 1.00 86.82 174 ALA B O 1
ATOM 5186 N N . GLN B 2 179 ? 28.180 75.458 122.722 1.00 80.74 175 GLN B N 1
ATOM 5187 C CA . GLN B 2 179 ? 28.691 75.953 121.439 1.00 91.40 175 GLN B CA 1
ATOM 5188 C C . GLN B 2 179 ? 29.122 77.428 121.481 1.00 94.59 175 GLN B C 1
ATOM 5189 O O . GLN B 2 179 ? 30.238 77.746 121.095 1.00 103.41 175 GLN B O 1
ATOM 5195 N N . ASN B 2 180 ? 28.263 78.318 121.975 1.00 86.76 176 ASN B N 1
ATOM 5196 C CA . ASN B 2 180 ? 28.569 79.750 121.961 1.00 87.90 176 ASN B CA 1
ATOM 5197 C C . ASN B 2 180 ? 29.636 80.187 122.967 1.00 89.93 176 ASN B C 1
ATOM 5198 O O . ASN B 2 180 ? 30.323 81.188 122.751 1.00 107.85 176 ASN B O 1
ATOM 5203 N N . ARG B 2 181 ? 29.740 79.477 124.087 1.00 94.08 177 ARG B N 1
ATOM 5204 C CA . ARG B 2 181 ? 30.620 79.894 125.177 1.00 104.08 177 ARG B CA 1
ATOM 5205 C C . ARG B 2 181 ? 32.069 80.127 124.753 1.00 102.78 177 ARG B C 1
ATOM 5206 O O . ARG B 2 181 ? 32.737 80.983 125.322 1.00 112.17 177 ARG B O 1
ATOM 5214 N N . PHE B 2 182 ? 32.558 79.375 123.770 1.00 93.72 178 PHE B N 1
ATOM 5215 C CA . PHE B 2 182 ? 33.935 79.564 123.326 1.00 91.60 178 PHE B CA 1
ATOM 5216 C C . PHE B 2 182 ? 34.085 80.643 122.259 1.00 94.86 178 PHE B C 1
ATOM 5217 O O . PHE B 2 182 ? 35.162 81.214 122.113 1.00 82.26 178 PHE B O 1
ATOM 5225 N N . GLU B 2 183 ? 33.018 80.925 121.518 1.00 97.16 179 GLU B N 1
ATOM 5226 C CA . GLU B 2 183 ? 32.996 82.128 120.696 1.00 97.56 179 GLU B CA 1
ATOM 5227 C C . GLU B 2 183 ? 33.151 83.313 121.639 1.00 87.27 179 GLU B C 1
ATOM 5228 O O . GLU B 2 183 ? 33.967 84.218 121.415 1.00 84.90 179 GLU B O 1
ATOM 5234 N N . VAL B 2 184 ? 32.368 83.272 122.715 1.00 79.94 180 VAL B N 1
ATOM 5235 C CA . VAL B 2 184 ? 32.364 84.318 123.728 1.00 84.60 180 VAL B CA 1
ATOM 5236 C C . VAL B 2 184 ? 33.724 84.488 124.390 1.00 87.64 180 VAL B C 1
ATOM 5237 O O . VAL B 2 184 ? 34.259 85.595 124.452 1.00 102.81 180 VAL B O 1
ATOM 5241 N N . LEU B 2 185 ? 34.281 83.385 124.874 1.00 73.89 181 LEU B N 1
ATOM 5242 C CA . LEU B 2 185 ? 35.555 83.414 125.580 1.00 82.29 181 LEU B CA 1
ATOM 5243 C C . LEU B 2 185 ? 36.704 83.818 124.659 1.00 89.71 181 LEU B C 1
ATOM 5244 O O . LEU B 2 185 ? 37.578 84.586 125.059 1.00 91.09 181 LEU B O 1
ATOM 5249 N N . THR B 2 186 ? 36.702 83.301 123.433 1.00 87.46 182 THR B N 1
ATOM 5250 C CA . THR B 2 186 ? 37.708 83.687 122.449 1.00 87.00 182 THR B CA 1
ATOM 5251 C C . THR B 2 186 ? 37.651 85.189 122.185 1.00 90.30 182 THR B C 1
ATOM 5252 O O . THR B 2 186 ? 38.684 85.863 122.154 1.00 87.54 182 THR B O 1
ATOM 5256 N N . PHE B 2 187 ? 36.439 85.713 122.011 1.00 89.09 183 PHE B N 1
ATOM 5257 C CA . PHE B 2 187 ? 36.274 87.143 121.764 1.00 86.69 183 PHE B CA 1
ATOM 5258 C C . PHE B 2 187 ? 36.740 87.982 122.956 1.00 92.44 183 PHE B C 1
ATOM 5259 O O . PHE B 2 187 ? 37.401 89.011 122.780 1.00 87.49 183 PHE B O 1
ATOM 5267 N N . LEU B 2 188 ? 36.390 87.542 124.162 1.00 95.69 184 LEU B N 1
ATOM 5268 C CA . LEU B 2 188 ? 36.820 88.216 125.385 1.00 95.24 184 LEU B CA 1
ATOM 5269 C C . LEU B 2 188 ? 38.341 88.238 125.496 1.00 98.09 184 LEU B C 1
ATOM 5270 O O . LEU B 2 188 ? 38.928 89.246 125.886 1.00 102.58 184 LEU B O 1
ATOM 5275 N N . LEU B 2 189 ? 38.970 87.115 125.165 1.00 92.81 185 LEU B N 1
ATOM 5276 C CA . LEU B 2 189 ? 40.425 87.021 125.180 1.00 92.71 185 LEU B CA 1
ATOM 5277 C C . LEU B 2 189 ? 41.029 87.947 124.128 1.00 93.03 185 LEU B C 1
ATOM 5278 O O . LEU B 2 189 ? 42.115 88.491 124.324 1.00 90.00 185 LEU B O 1
ATOM 5283 N N . LEU B 2 190 ? 40.325 88.121 123.012 1.00 94.47 186 LEU B N 1
ATOM 5284 C CA . LEU B 2 190 ? 40.757 89.064 121.982 1.00 94.97 186 LEU B CA 1
ATOM 5285 C C . LEU B 2 190 ? 40.719 90.492 122.518 1.00 95.85 186 LEU B C 1
ATOM 5286 O O . LEU B 2 190 ? 41.638 91.283 122.285 1.00 98.36 186 LEU B O 1
ATOM 5291 N N . CYS B 2 191 ? 39.647 90.816 123.235 1.00 92.92 187 CYS B N 1
ATOM 5292 C CA . CYS B 2 191 ? 39.524 92.119 123.880 1.00 90.53 187 CYS B CA 1
ATOM 5293 C C . CYS B 2 191 ? 40.638 92.320 124.901 1.00 94.08 187 CYS B C 1
ATOM 5294 O O . CYS B 2 191 ? 41.142 93.429 125.076 1.00 101.73 187 CYS B O 1
ATOM 5297 N N . TYR B 2 192 ? 41.017 91.235 125.569 1.00 97.44 188 TYR B N 1
ATOM 5298 C CA . TYR B 2 192 ? 42.113 91.263 126.528 1.00 102.42 188 TYR B CA 1
ATOM 5299 C C . TYR B 2 192 ? 43.428 91.567 125.817 1.00 101.09 188 TYR B C 1
ATOM 5300 O O . TYR B 2 192 ? 44.230 92.373 126.290 1.00 92.89 188 TYR B O 1
ATOM 5309 N N . ASN B 2 193 ? 43.638 90.915 124.677 1.00 103.33 189 ASN B N 1
ATOM 5310 C CA . ASN B 2 193 ? 44.846 91.110 123.882 1.00 106.42 189 ASN B CA 1
ATOM 5311 C C . ASN B 2 193 ? 44.931 92.513 123.302 1.00 111.69 189 ASN B C 1
ATOM 5312 O O . ASN B 2 193 ? 46.023 93.037 123.079 1.00 108.91 189 ASN B O 1
ATOM 5317 N N . ALA B 2 194 ? 43.770 93.111 123.051 1.00 117.58 190 ALA B N 1
ATOM 5318 C CA . ALA B 2 194 ? 43.702 94.456 122.490 1.00 113.74 190 ALA B CA 1
ATOM 5319 C C . ALA B 2 194 ? 44.308 95.497 123.433 1.00 113.18 190 ALA B C 1
ATOM 5320 O O . ALA B 2 194 ? 44.893 96.483 122.986 1.00 118.90 190 ALA B O 1
ATOM 5322 N N . ALA B 2 195 ? 44.161 95.272 124.736 1.00 107.99 191 ALA B N 1
ATOM 5323 C CA . ALA B 2 195 ? 44.672 96.200 125.743 1.00 113.90 191 ALA B CA 1
ATOM 5324 C C . ALA B 2 195 ? 45.838 95.622 126.548 1.00 109.34 191 ALA B C 1
ATOM 5325 O O . ALA B 2 195 ? 45.958 95.878 127.743 1.00 107.76 191 ALA B O 1
ATOM 5327 N N . LEU B 2 196 ? 46.690 94.846 125.887 1.00 107.97 192 LEU B N 1
ATOM 5328 C CA . LEU B 2 196 ? 47.763 94.111 126.558 1.00 107.57 192 LEU B CA 1
ATOM 5329 C C . LEU B 2 196 ? 48.836 94.982 127.226 1.00 115.46 192 LEU B C 1
ATOM 5330 O O . LEU B 2 196 ? 49.379 94.608 128.266 1.00 111.45 192 LEU B O 1
ATOM 5335 N N . THR B 2 197 ? 49.140 96.133 126.634 1.00 118.51 193 THR B N 1
ATOM 5336 C CA . THR B 2 197 ? 50.195 97.009 127.149 1.00 116.51 193 THR B CA 1
ATOM 5337 C C . THR B 2 197 ? 49.851 97.557 128.535 1.00 111.34 193 THR B C 1
ATOM 5338 O O . THR B 2 197 ? 50.722 97.697 129.398 1.00 101.32 193 THR B O 1
ATOM 5342 N N . TYR B 2 198 ? 48.577 97.869 128.739 1.00 113.54 194 TYR B N 1
ATOM 5343 C CA . TYR B 2 198 ? 48.110 98.443 129.996 1.00 120.84 194 TYR B CA 1
ATOM 5344 C C . TYR B 2 198 ? 47.935 97.379 131.085 1.00 110.29 194 TYR B C 1
ATOM 5345 O O . TYR B 2 198 ? 47.531 97.688 132.206 1.00 106.26 194 TYR B O 1
ATOM 5354 N N . MET B 2 199 ? 48.232 96.128 130.749 1.00 112.00 195 MET B N 1
ATOM 5355 C CA . MET B 2 199 ? 48.078 95.028 131.696 1.00 117.70 195 MET B CA 1
ATOM 5356 C C . MET B 2 199 ? 49.286 94.857 132.616 1.00 125.31 195 MET B C 1
ATOM 5357 O O . MET B 2 199 ? 50.422 94.789 132.148 1.00 132.73 195 MET B O 1
ATOM 5362 N N . PRO B 2 200 ? 49.037 94.766 133.933 1.00 122.86 196 PRO B N 1
ATOM 5363 C CA . PRO B 2 200 ? 50.097 94.574 134.929 1.00 123.24 196 PRO B CA 1
ATOM 5364 C C . PRO B 2 200 ? 50.784 93.218 134.786 1.00 123.11 196 PRO B C 1
ATOM 5365 O O . PRO B 2 200 ? 50.212 92.306 134.191 1.00 129.86 196 PRO B O 1
ATOM 5369 N N . SER B 2 201 ? 51.996 93.099 135.322 1.00 125.47 197 SER B N 1
ATOM 5370 C CA . SER B 2 201 ? 52.779 91.871 135.207 1.00 124.14 197 SER B CA 1
ATOM 5371 C C . SER B 2 201 ? 52.102 90.676 135.872 1.00 128.19 197 SER B C 1
ATOM 5372 O O . SER B 2 201 ? 52.217 89.543 135.398 1.00 125.84 197 SER B O 1
ATOM 5375 N N . VAL B 2 202 ? 51.394 90.937 136.966 1.00 129.01 198 VAL B N 1
ATOM 5376 C CA . VAL B 2 202 ? 50.695 89.888 137.701 1.00 131.39 198 VAL B CA 1
ATOM 5377 C C . VAL B 2 202 ? 49.588 89.266 136.850 1.00 131.73 198 VAL B C 1
ATOM 5378 O O . VAL B 2 202 ? 49.393 88.047 136.856 1.00 124.46 198 VAL B O 1
ATOM 5382 N N . SER B 2 203 ? 48.868 90.110 136.115 1.00 130.25 199 SER B N 1
ATOM 5383 C CA . SER B 2 203 ? 47.801 89.638 135.241 1.00 118.10 199 SER B CA 1
ATOM 5384 C C . SER B 2 203 ? 48.360 88.792 134.105 1.00 117.22 199 SER B C 1
ATOM 5385 O O . SER B 2 203 ? 47.754 87.800 133.708 1.00 118.08 199 SER B O 1
ATOM 5388 N N . LEU B 2 204 ? 49.511 89.195 133.574 1.00 114.80 200 LEU B N 1
ATOM 5389 C CA . LEU B 2 204 ? 50.181 88.416 132.541 1.00 108.13 200 LEU B CA 1
ATOM 5390 C C . LEU B 2 204 ? 50.617 87.063 133.087 1.00 111.77 200 LEU B C 1
ATOM 5391 O O . LEU B 2 204 ? 50.496 86.043 132.407 1.00 114.23 200 LEU B O 1
ATOM 5396 N N . GLN B 2 205 ? 51.127 87.061 134.316 1.00 117.88 201 GLN B N 1
ATOM 5397 C CA . GLN B 2 205 ? 51.540 85.819 134.965 1.00 116.95 201 GLN B CA 1
ATOM 5398 C C . GLN B 2 205 ? 50.353 84.878 135.127 1.00 107.14 201 GLN B C 1
ATOM 5399 O O . GLN B 2 205 ? 50.438 83.689 134.799 1.00 106.22 201 GLN B O 1
ATOM 5405 N N . SER B 2 206 ? 49.246 85.422 135.626 1.00 105.30 202 SER B N 1
ATOM 5406 C CA . SER B 2 206 ? 48.019 84.651 135.787 1.00 109.15 202 SER B CA 1
ATOM 5407 C C . SER B 2 206 ? 47.562 84.112 134.439 1.00 108.89 202 SER B C 1
ATOM 5408 O O . SER B 2 206 ? 47.120 82.974 134.343 1.00 108.78 202 SER B O 1
ATOM 5411 N N . LEU B 2 207 ? 47.683 84.933 133.400 1.00 105.78 203 LEU B N 1
ATOM 5412 C CA . LEU B 2 207 ? 47.321 84.519 132.049 1.00 94.62 203 LEU B CA 1
ATOM 5413 C C . LEU B 2 207 ? 48.139 83.313 131.606 1.00 91.03 203 LEU B C 1
ATOM 5414 O O . LEU B 2 207 ? 47.590 82.346 131.089 1.00 98.99 203 LEU B O 1
ATOM 5419 N N . CYS B 2 208 ? 49.452 83.377 131.805 1.00 96.40 204 CYS B N 1
ATOM 5420 C CA . CYS B 2 208 ? 50.331 82.274 131.422 1.00 98.23 204 CYS B CA 1
ATOM 5421 C C . CYS B 2 208 ? 49.995 80.992 132.186 1.00 96.90 204 CYS B C 1
ATOM 5422 O O . CYS B 2 208 ? 49.792 79.927 131.583 1.00 96.31 204 CYS B O 1
ATOM 5425 N N . GLN B 2 209 ? 49.933 81.106 133.511 1.00 93.66 205 GLN B N 1
ATOM 5426 C CA . GLN B 2 209 ? 49.638 79.963 134.373 1.00 98.08 205 GLN B CA 1
ATOM 5427 C C . GLN B 2 209 ? 48.308 79.320 134.004 1.00 95.48 205 GLN B C 1
ATOM 5428 O O . GLN B 2 209 ? 48.172 78.095 134.005 1.00 93.38 205 GLN B O 1
ATOM 5434 N N . ILE B 2 210 ? 47.328 80.161 133.698 1.00 92.19 206 ILE B N 1
ATOM 5435 C CA . ILE B 2 210 ? 45.990 79.701 133.352 1.00 92.29 206 ILE B CA 1
ATOM 5436 C C . ILE B 2 210 ? 45.944 79.033 131.981 1.00 84.29 206 ILE B C 1
ATOM 5437 O O . ILE B 2 210 ? 45.299 78.001 131.823 1.00 93.30 206 ILE B O 1
ATOM 5442 N N . CYS B 2 211 ? 46.627 79.608 130.996 1.00 70.87 207 CYS B N 1
ATOM 5443 C CA . CYS B 2 211 ? 46.736 78.967 129.687 1.00 76.24 207 CYS B CA 1
ATOM 5444 C C . CYS B 2 211 ? 47.350 77.577 129.835 1.00 81.68 207 CYS B C 1
ATOM 5445 O O . CYS B 2 211 ? 46.873 76.603 129.241 1.00 76.12 207 CYS B O 1
ATOM 5448 N N . SER B 2 212 ? 48.405 77.496 130.641 1.00 83.68 208 SER B N 1
ATOM 5449 C CA . SER B 2 212 ? 49.055 76.221 130.922 1.00 80.73 208 SER B CA 1
ATOM 5450 C C . SER B 2 212 ? 48.084 75.216 131.555 1.00 85.83 208 SER B C 1
ATOM 5451 O O . SER B 2 212 ? 47.903 74.104 131.042 1.00 85.23 208 SER B O 1
ATOM 5454 N N . ARG B 2 213 ? 47.453 75.623 132.656 1.00 82.12 209 ARG B N 1
ATOM 5455 C CA . ARG B 2 213 ? 46.535 74.759 133.399 1.00 78.53 209 ARG B CA 1
ATOM 5456 C C . ARG B 2 213 ? 45.362 74.279 132.550 1.00 86.13 209 ARG B C 1
ATOM 5457 O O . ARG B 2 213 ? 44.948 73.123 132.649 1.00 90.01 209 ARG B O 1
ATOM 5465 N N . ILE B 2 214 ? 44.825 75.171 131.725 1.00 73.18 210 ILE B N 1
ATOM 5466 C CA . ILE B 2 214 ? 43.737 74.816 130.824 1.00 72.42 210 ILE B CA 1
ATOM 5467 C C . ILE B 2 214 ? 44.221 73.810 129.789 1.00 76.74 210 ILE B C 1
ATOM 5468 O O . ILE B 2 214 ? 43.554 72.807 129.529 1.00 80.19 210 ILE B O 1
ATOM 5473 N N . CYS B 2 215 ? 45.393 74.069 129.215 1.00 74.38 211 CYS B N 1
ATOM 5474 C CA . CYS B 2 215 ? 45.921 73.204 128.168 1.00 79.90 211 CYS B CA 1
ATOM 5475 C C . CYS B 2 215 ? 46.214 71.788 128.655 1.00 76.40 211 CYS B C 1
ATOM 5476 O O . CYS B 2 215 ? 45.954 70.826 127.935 1.00 74.63 211 CYS B O 1
ATOM 5479 N N . VAL B 2 216 ? 46.736 71.649 129.871 1.00 86.13 212 VAL B N 1
ATOM 5480 C CA . VAL B 2 216 ? 47.172 70.327 130.325 1.00 89.71 212 VAL B CA 1
ATOM 5481 C C . VAL B 2 216 ? 46.301 69.674 131.402 1.00 98.61 212 VAL B C 1
ATOM 5482 O O . VAL B 2 216 ? 46.684 68.642 131.948 1.00 110.20 212 VAL B O 1
ATOM 5486 N N . CYS B 2 217 ? 45.140 70.257 131.691 1.00 100.73 213 CYS B N 1
ATOM 5487 C CA . CYS B 2 217 ? 44.337 69.868 132.858 1.00 105.45 213 CYS B CA 1
ATOM 5488 C C . CYS B 2 217 ? 44.079 68.368 133.023 1.00 103.90 213 CYS B C 1
ATOM 5489 O O . CYS B 2 217 ? 44.528 67.758 133.992 1.00 113.76 213 CYS B O 1
ATOM 5492 N N . GLY B 2 218 ? 43.355 67.775 132.083 1.00 95.34 214 GLY B N 1
ATOM 5493 C CA . GLY B 2 218 ? 42.947 66.389 132.224 1.00 91.98 214 GLY B CA 1
ATOM 5494 C C . GLY B 2 218 ? 43.963 65.415 131.667 1.00 81.63 214 GLY B C 1
ATOM 5495 O O . GLY B 2 218 ? 43.719 64.210 131.596 1.00 90.04 214 GLY B O 1
ATOM 5496 N N . TYR B 2 219 ? 45.111 65.949 131.270 1.00 79.72 215 TYR B N 1
ATOM 5497 C CA . TYR B 2 219 ? 46.139 65.169 130.598 1.00 85.12 215 TYR B CA 1
ATOM 5498 C C . TYR B 2 219 ? 47.288 64.819 131.544 1.00 82.18 215 TYR B C 1
ATOM 5499 O O . TYR B 2 219 ? 47.460 65.470 132.576 1.00 90.39 215 TYR B O 1
ATOM 5508 N N . PRO B 2 220 ? 48.064 63.773 131.206 1.00 72.41 216 PRO B N 1
ATOM 5509 C CA . PRO B 2 220 ? 49.178 63.303 132.039 1.00 74.18 216 PRO B CA 1
ATOM 5510 C C . PRO B 2 220 ? 50.161 64.397 132.440 1.00 79.60 216 PRO B C 1
ATOM 5511 O O . PRO B 2 220 ? 50.730 64.332 133.528 1.00 90.24 216 PRO B O 1
ATOM 5515 N N . ARG B 2 221 ? 50.373 65.373 131.563 1.00 83.46 217 ARG B N 1
ATOM 5516 C CA . ARG B 2 221 ? 51.347 66.428 131.821 1.00 85.44 217 ARG B CA 1
ATOM 5517 C C . ARG B 2 221 ? 50.957 67.290 133.027 1.00 87.12 217 ARG B C 1
ATOM 5518 O O . ARG B 2 221 ? 51.816 67.916 133.646 1.00 91.95 217 ARG B O 1
ATOM 5526 N N . GLN B 2 222 ? 49.671 67.304 133.373 1.00 75.27 218 GLN B N 1
ATOM 5527 C CA . GLN B 2 222 ? 49.213 68.027 134.559 1.00 73.37 218 GLN B CA 1
ATOM 5528 C C . GLN B 2 222 ? 49.973 67.585 135.803 1.00 77.75 218 GLN B C 1
ATOM 5529 O O . GLN B 2 222 ? 50.429 68.410 136.597 1.00 79.02 218 GLN B O 1
ATOM 5535 N N . HIS B 2 223 ? 50.091 66.273 135.961 1.00 79.44 219 HIS B N 1
ATOM 5536 C CA . HIS B 2 223 ? 50.790 65.673 137.090 1.00 89.14 219 HIS B CA 1
ATOM 5537 C C . HIS B 2 223 ? 52.278 66.022 137.088 1.00 89.75 219 HIS B C 1
ATOM 5538 O O . HIS B 2 223 ? 52.902 66.135 138.143 1.00 91.25 219 HIS B O 1
ATOM 5545 N N . VAL B 2 224 ? 52.841 66.181 135.895 1.00 86.52 220 VAL B N 1
ATOM 5546 C CA . VAL B 2 224 ? 54.231 66.598 135.746 1.00 94.37 220 VAL B CA 1
ATOM 5547 C C . VAL B 2 224 ? 54.397 68.041 136.217 1.00 102.99 220 VAL B C 1
ATOM 5548 O O . VAL B 2 224 ? 55.351 68.376 136.922 1.00 100.56 220 VAL B O 1
ATOM 5552 N N . ARG B 2 225 ? 53.445 68.882 135.821 1.00 103.97 221 ARG B N 1
ATOM 5553 C CA . ARG B 2 225 ? 53.409 70.293 136.189 1.00 102.71 221 ARG B CA 1
ATOM 5554 C C . ARG B 2 225 ? 53.009 70.466 137.651 1.00 117.54 221 ARG B C 1
ATOM 5555 O O . ARG B 2 225 ? 53.137 71.556 138.215 1.00 123.28 221 ARG B O 1
ATOM 5563 N N . LYS B 2 226 ? 52.507 69.379 138.235 1.00 114.76 222 LYS B N 1
ATOM 5564 C CA . LYS B 2 226 ? 52.152 69.314 139.649 1.00 110.23 222 LYS B CA 1
ATOM 5565 C C . LYS B 2 226 ? 50.965 70.207 139.957 1.00 109.49 222 LYS B C 1
ATOM 5566 O O . LYS B 2 226 ? 50.750 70.576 141.111 1.00 116.98 222 LYS B O 1
ATOM 5572 N N . TYR B 2 227 ? 50.193 70.554 138.928 1.00 103.70 223 TYR B N 1
ATOM 5573 C CA . TYR B 2 227 ? 48.948 71.282 139.145 1.00 101.26 223 TYR B CA 1
ATOM 5574 C C . TYR B 2 227 ? 48.000 70.379 139.909 1.00 111.36 223 TYR B C 1
ATOM 5575 O O . TYR B 2 227 ? 47.746 69.249 139.496 1.00 116.35 223 TYR B O 1
ATOM 5584 N N . LYS B 2 228 ? 47.439 70.893 140.995 1.00 118.35 224 LYS B N 1
ATOM 5585 C CA . LYS B 2 228 ? 46.586 70.079 141.846 1.00 129.79 224 LYS B CA 1
ATOM 5586 C C . LYS B 2 228 ? 45.199 70.681 141.947 1.00 140.50 224 LYS B C 1
ATOM 5587 O O . LYS B 2 228 ? 45.037 71.900 142.022 1.00 147.90 224 LYS B O 1
ATOM 5593 N N . GLY B 2 229 ? 44.196 69.814 141.942 1.00 148.00 225 GLY B N 1
ATOM 5594 C CA . GLY B 2 229 ? 42.819 70.253 141.981 1.00 157.97 225 GLY B CA 1
ATOM 5595 C C . GLY B 2 229 ? 41.969 69.331 141.137 1.00 166.78 225 GLY B C 1
ATOM 5596 O O . GLY B 2 229 ? 41.960 68.115 141.336 1.00 159.96 225 GLY B O 1
ATOM 5597 N N . ILE B 2 230 ? 41.258 69.915 140.182 1.00 178.69 226 ILE B N 1
ATOM 5598 C CA . ILE B 2 230 ? 40.417 69.150 139.277 1.00 180.00 226 ILE B CA 1
ATOM 5599 C C . ILE B 2 230 ? 41.229 68.653 138.086 1.00 173.02 226 ILE B C 1
ATOM 5600 O O . ILE B 2 230 ? 41.912 69.435 137.425 1.00 172.49 226 ILE B O 1
ATOM 5605 N N . SER B 2 231 ? 41.154 67.353 137.818 1.00 157.05 227 SER B N 1
ATOM 5606 C CA . SER B 2 231 ? 41.892 66.755 136.710 1.00 142.03 227 SER B CA 1
ATOM 5607 C C . SER B 2 231 ? 40.946 66.287 135.607 1.00 127.16 227 SER B C 1
ATOM 5608 O O . SER B 2 231 ? 40.906 65.104 135.268 1.00 132.53 227 SER B O 1
ATOM 5611 N N . SER B 2 232 ? 40.196 67.228 135.043 1.00 112.25 228 SER B N 1
ATOM 5612 C CA . SER B 2 232 ? 39.265 66.932 133.961 1.00 93.09 228 SER B CA 1
ATOM 5613 C C . SER B 2 232 ? 39.649 67.667 132.682 1.00 82.95 228 SER B C 1
ATOM 5614 O O . SER B 2 232 ? 39.944 68.860 132.713 1.00 86.48 228 SER B O 1
ATOM 5617 N N . ARG B 2 233 ? 39.658 66.955 131.559 1.00 74.75 229 ARG B N 1
ATOM 5618 C CA . ARG B 2 233 ? 40.003 67.573 130.284 1.00 86.25 229 ARG B CA 1
ATOM 5619 C C . ARG B 2 233 ? 38.994 68.651 129.898 1.00 100.03 229 ARG B C 1
ATOM 5620 O O . ARG B 2 233 ? 37.817 68.367 129.685 1.00 104.84 229 ARG B O 1
ATOM 5628 N N . ILE B 2 234 ? 39.461 69.892 129.825 1.00 94.67 230 ILE B N 1
ATOM 5629 C CA . ILE B 2 234 ? 38.610 70.999 129.410 1.00 86.24 230 ILE B CA 1
ATOM 5630 C C . ILE B 2 234 ? 38.629 71.147 127.892 1.00 83.95 230 ILE B C 1
ATOM 5631 O O . ILE B 2 234 ? 39.675 71.434 127.309 1.00 80.83 230 ILE B O 1
ATOM 5636 N N . PRO B 2 235 ? 37.468 70.947 127.247 1.00 83.47 231 PRO B N 1
ATOM 5637 C CA . PRO B 2 235 ? 37.361 71.109 125.792 1.00 80.52 231 PRO B CA 1
ATOM 5638 C C . PRO B 2 235 ? 37.651 72.547 125.390 1.00 80.18 231 PRO B C 1
ATOM 5639 O O . PRO B 2 235 ? 37.086 73.460 125.981 1.00 87.87 231 PRO B O 1
ATOM 5643 N N . VAL B 2 236 ? 38.540 72.746 124.423 1.00 80.66 232 VAL B N 1
ATOM 5644 C CA . VAL B 2 236 ? 38.973 74.089 124.051 1.00 72.19 232 VAL B CA 1
ATOM 5645 C C . VAL B 2 236 ? 38.955 74.282 122.536 1.00 67.56 232 VAL B C 1
ATOM 5646 O O . VAL B 2 236 ? 39.421 73.425 121.786 1.00 67.75 232 VAL B O 1
ATOM 5650 N N . SER B 2 237 ? 38.417 75.413 122.092 1.00 72.77 233 SER B N 1
ATOM 5651 C CA . SER B 2 237 ? 38.395 75.744 120.672 1.00 72.86 233 SER B CA 1
ATOM 5652 C C . SER B 2 237 ? 39.783 76.154 120.196 1.00 65.32 233 SER B C 1
ATOM 5653 O O . SER B 2 237 ? 40.639 76.527 120.995 1.00 62.88 233 SER B O 1
ATOM 5656 N N . SER B 2 238 ? 39.995 76.083 118.888 1.00 64.55 234 SER B N 1
ATOM 5657 C CA . SER B 2 238 ? 41.287 76.398 118.291 1.00 66.53 234 SER B CA 1
ATOM 5658 C C . SER B 2 238 ? 41.609 77.898 118.365 1.00 69.04 234 SER B C 1
ATOM 5659 O O . SER B 2 238 ? 42.726 78.305 118.732 1.00 75.03 234 SER B O 1
ATOM 5662 N N . GLY B 2 239 ? 40.620 78.718 118.022 1.00 62.04 235 GLY B N 1
ATOM 5663 C CA . GLY B 2 239 ? 40.775 80.160 118.066 1.00 63.60 235 GLY B CA 1
ATOM 5664 C C . GLY B 2 239 ? 41.114 80.637 119.462 1.00 74.06 235 GLY B C 1
ATOM 5665 O O . GLY B 2 239 ? 41.842 81.618 119.639 1.00 88.38 235 GLY B O 1
ATOM 5666 N N . PHE B 2 240 ? 40.597 79.926 120.459 1.00 66.39 236 PHE B N 1
ATOM 5667 C CA . PHE B 2 240 ? 40.894 80.245 121.844 1.00 69.18 236 PHE B CA 1
ATOM 5668 C C . PHE B 2 240 ? 42.381 80.088 122.119 1.00 69.71 236 PHE B C 1
ATOM 5669 O O . PHE B 2 240 ? 42.995 80.944 122.757 1.00 72.05 236 PHE B O 1
ATOM 5677 N N . MET B 2 241 ? 42.958 79.000 121.619 1.00 54.70 237 MET B N 1
ATOM 5678 C CA . MET B 2 241 ? 44.382 78.750 121.787 1.00 59.49 237 MET B CA 1
ATOM 5679 C C . MET B 2 241 ? 45.211 79.780 121.030 1.00 69.57 237 MET B C 1
ATOM 5680 O O . MET B 2 241 ? 46.287 80.180 121.488 1.00 68.51 237 MET B O 1
ATOM 5685 N N . VAL B 2 242 ? 44.713 80.216 119.877 1.00 68.00 238 VAL B N 1
ATOM 5686 C CA . VAL B 2 242 ? 45.390 81.286 119.145 1.00 77.81 238 VAL B CA 1
ATOM 5687 C C . VAL B 2 242 ? 45.448 82.572 119.980 1.00 78.05 238 VAL B C 1
ATOM 5688 O O . VAL B 2 242 ? 46.522 83.176 120.165 1.00 73.26 238 VAL B O 1
ATOM 5692 N N . GLN B 2 243 ? 44.289 82.972 120.501 1.00 70.89 239 GLN B N 1
ATOM 5693 C CA . GLN B 2 243 ? 44.199 84.157 121.345 1.00 68.84 239 GLN B CA 1
ATOM 5694 C C . GLN B 2 243 ? 45.054 84.008 122.598 1.00 77.06 239 GLN B C 1
ATOM 5695 O O . GLN B 2 243 ? 45.558 84.995 123.138 1.00 90.16 239 GLN B O 1
ATOM 5701 N N . MET B 2 244 ? 45.208 82.773 123.062 1.00 73.61 240 MET B N 1
ATOM 5702 C CA . MET B 2 244 ? 46.148 82.481 124.132 1.00 75.65 240 MET B CA 1
ATOM 5703 C C . MET B 2 244 ? 47.546 82.867 123.680 1.00 72.11 240 MET B C 1
ATOM 5704 O O . MET B 2 244 ? 48.260 83.598 124.370 1.00 72.78 240 MET B O 1
ATOM 5709 N N . LEU B 2 245 ? 47.921 82.376 122.502 1.00 72.98 241 LEU B N 1
ATOM 5710 C CA . LEU B 2 245 ? 49.261 82.587 121.965 1.00 79.81 241 LEU B CA 1
ATOM 5711 C C . LEU B 2 245 ? 49.600 84.061 121.766 1.00 81.46 241 LEU B C 1
ATOM 5712 O O . LEU B 2 245 ? 50.768 84.443 121.844 1.00 75.74 241 LEU B O 1
ATOM 5717 N N . THR B 2 246 ? 48.593 84.887 121.495 1.00 85.49 242 THR B N 1
ATOM 5718 C CA . THR B 2 246 ? 48.831 86.330 121.422 1.00 91.04 242 THR B CA 1
ATOM 5719 C C . THR B 2 246 ? 49.371 86.863 122.759 1.00 93.00 242 THR B C 1
ATOM 5720 O O . THR B 2 246 ? 50.444 87.483 122.816 1.00 89.53 242 THR B O 1
ATOM 5724 N N . GLY B 2 247 ? 48.621 86.610 123.829 1.00 91.39 243 GLY B N 1
ATOM 5725 C CA . GLY B 2 247 ? 49.000 87.043 125.162 1.00 92.68 243 GLY B CA 1
ATOM 5726 C C . GLY B 2 247 ? 50.291 86.421 125.667 1.00 98.67 243 GLY B C 1
ATOM 5727 O O . GLY B 2 247 ? 51.057 87.067 126.383 1.00 82.42 243 GLY B O 1
ATOM 5728 N N . ILE B 2 248 ? 50.530 85.162 125.303 1.00 100.95 244 ILE B N 1
ATOM 5729 C CA . ILE B 2 248 ? 51.762 84.478 125.686 1.00 91.84 244 ILE B CA 1
ATOM 5730 C C . ILE B 2 248 ? 52.960 85.099 124.970 1.00 93.00 244 ILE B C 1
ATOM 5731 O O . ILE B 2 248 ? 54.026 85.283 125.564 1.00 93.52 244 ILE B O 1
ATOM 5736 N N . TYR B 2 249 ? 52.774 85.426 123.694 1.00 90.44 245 TYR B N 1
ATOM 5737 C CA . TYR B 2 249 ? 53.809 86.087 122.907 1.00 89.75 245 TYR B CA 1
ATOM 5738 C C . TYR B 2 249 ? 54.140 87.441 123.516 1.00 96.24 245 TYR B C 1
ATOM 5739 O O . TYR B 2 249 ? 55.308 87.825 123.604 1.00 88.17 245 TYR B O 1
ATOM 5748 N N . PHE B 2 250 ? 53.105 88.165 123.931 1.00 107.24 246 PHE B N 1
ATOM 5749 C CA . PHE B 2 250 ? 53.307 89.439 124.617 1.00 111.28 246 PHE B CA 1
ATOM 5750 C C . PHE B 2 250 ? 54.063 89.251 125.933 1.00 111.46 246 PHE B C 1
ATOM 5751 O O . PHE B 2 250 ? 54.969 90.019 126.255 1.00 107.56 246 PHE B O 1
ATOM 5759 N N . ALA B 2 251 ? 53.691 88.217 126.681 1.00 108.81 247 ALA B N 1
ATOM 5760 C CA . ALA B 2 251 ? 54.293 87.939 127.983 1.00 112.08 247 ALA B CA 1
ATOM 5761 C C . ALA B 2 251 ? 55.768 87.567 127.857 1.00 111.03 247 ALA B C 1
ATOM 5762 O O . ALA B 2 251 ? 56.564 87.826 128.761 1.00 105.11 247 ALA B O 1
ATOM 5764 N N . PHE B 2 252 ? 56.116 86.944 126.736 1.00 113.62 248 PHE B N 1
ATOM 5765 C CA . PHE B 2 252 ? 57.490 86.525 126.471 1.00 115.07 248 PHE B CA 1
ATOM 5766 C C . PHE B 2 252 ? 58.475 87.685 126.506 1.00 107.88 248 PHE B C 1
ATOM 5767 O O . PHE B 2 252 ? 59.572 87.561 127.045 1.00 112.72 248 PHE B O 1
ATOM 5775 N N . TYR B 2 253 ? 58.078 88.810 125.922 1.00 108.12 249 TYR B N 1
ATOM 5776 C CA . TYR B 2 253 ? 58.974 89.951 125.788 1.00 114.25 249 TYR B CA 1
ATOM 5777 C C . TYR B 2 253 ? 58.686 91.057 126.800 1.00 115.50 249 TYR B C 1
ATOM 5778 O O . TYR B 2 253 ? 59.156 92.184 126.646 1.00 119.33 249 TYR B O 1
ATOM 5787 N N . ASN B 2 254 ? 57.915 90.733 127.834 1.00 111.65 250 ASN B N 1
ATOM 5788 C CA . ASN B 2 254 ? 57.636 91.688 128.903 1.00 106.48 250 ASN B CA 1
ATOM 5789 C C . ASN B 2 254 ? 57.976 91.151 130.293 1.00 104.18 250 ASN B C 1
ATOM 5790 O O . ASN B 2 254 ? 57.273 91.429 131.266 1.00 102.09 250 ASN B O 1
ATOM 5795 N N . GLY B 2 255 ? 59.046 90.364 130.373 1.00 102.80 251 GLY B N 1
ATOM 5796 C CA . GLY B 2 255 ? 59.614 89.983 131.653 1.00 105.70 251 GLY B CA 1
ATOM 5797 C C . GLY B 2 255 ? 59.155 88.650 132.205 1.00 108.40 251 GLY B C 1
ATOM 5798 O O . GLY B 2 255 ? 59.699 88.163 133.196 1.00 113.75 251 GLY B O 1
ATOM 5799 N N . GLU B 2 256 ? 58.159 88.050 131.565 1.00 103.21 252 GLU B N 1
ATOM 5800 C CA . GLU B 2 256 ? 57.640 86.770 132.023 1.00 108.85 252 GLU B CA 1
ATOM 5801 C C . GLU B 2 256 ? 58.092 85.643 131.108 1.00 116.40 252 GLU B C 1
ATOM 5802 O O . GLU B 2 256 ? 57.273 84.883 130.599 1.00 116.47 252 GLU B O 1
ATOM 5808 N N . TRP B 2 257 ? 59.402 85.541 130.912 1.00 125.19 253 TRP B N 1
ATOM 5809 C CA . TRP B 2 257 ? 59.980 84.593 129.965 1.00 125.06 253 TRP B CA 1
ATOM 5810 C C . TRP B 2 257 ? 59.697 83.132 130.321 1.00 126.88 253 TRP B C 1
ATOM 5811 O O . TRP B 2 257 ? 59.334 82.337 129.454 1.00 128.01 253 TRP B O 1
ATOM 5822 N N . ASP B 2 258 ? 59.853 82.784 131.594 1.00 117.25 254 ASP B N 1
ATOM 5823 C CA . ASP B 2 258 ? 59.734 81.393 132.023 1.00 114.54 254 ASP B CA 1
ATOM 5824 C C . ASP B 2 258 ? 58.292 80.883 131.944 1.00 113.43 254 ASP B C 1
ATOM 5825 O O . ASP B 2 258 ? 58.024 79.805 131.394 1.00 110.03 254 ASP B O 1
ATOM 5830 N N . LEU B 2 259 ? 57.369 81.666 132.492 1.00 109.74 255 LEU B N 1
ATOM 5831 C CA . LEU B 2 259 ? 55.957 81.306 132.493 1.00 103.23 255 LEU B CA 1
ATOM 5832 C C . LEU B 2 259 ? 55.405 81.252 131.075 1.00 103.79 255 LEU B C 1
ATOM 5833 O O . LEU B 2 259 ? 54.584 80.392 130.751 1.00 102.22 255 LEU B O 1
ATOM 5838 N N . ALA B 2 260 ? 55.865 82.172 130.234 1.00 98.66 256 ALA B N 1
ATOM 5839 C CA . ALA B 2 260 ? 55.494 82.168 128.826 1.00 94.02 256 ALA B CA 1
ATOM 5840 C C . ALA B 2 260 ? 56.085 80.950 128.129 1.00 101.61 256 ALA B C 1
ATOM 5841 O O . ALA B 2 260 ? 55.501 80.426 127.185 1.00 100.65 256 ALA B O 1
ATOM 5843 N N . GLN B 2 261 ? 57.254 80.509 128.588 1.00 105.60 257 GLN B N 1
ATOM 5844 C CA . GLN B 2 261 ? 57.874 79.309 128.037 1.00 105.12 257 GLN B CA 1
ATOM 5845 C C . GLN B 2 261 ? 57.017 78.081 128.331 1.00 101.69 257 GLN B C 1
ATOM 5846 O O . GLN B 2 261 ? 56.678 77.318 127.419 1.00 94.91 257 GLN B O 1
ATOM 5852 N N . LYS B 2 262 ? 56.658 77.901 129.600 1.00 101.76 258 LYS B N 1
ATOM 5853 C CA . LYS B 2 262 ? 55.799 76.783 129.989 1.00 104.12 258 LYS B CA 1
ATOM 5854 C C . LYS B 2 262 ? 54.453 76.837 129.276 1.00 99.19 258 LYS B C 1
ATOM 5855 O O . LYS B 2 262 ? 53.976 75.826 128.756 1.00 93.18 258 LYS B O 1
ATOM 5861 N N . ALA B 2 263 ? 53.844 78.018 129.256 1.00 96.37 259 ALA B N 1
ATOM 5862 C CA . ALA B 2 263 ? 52.554 78.201 128.603 1.00 87.36 259 ALA B CA 1
ATOM 5863 C C . ALA B 2 263 ? 52.635 77.850 127.120 1.00 81.25 259 ALA B C 1
ATOM 5864 O O . ALA B 2 263 ? 51.758 77.174 126.591 1.00 79.70 259 ALA B O 1
ATOM 5866 N N . LEU B 2 264 ? 53.697 78.303 126.460 1.00 77.93 260 LEU B N 1
ATOM 5867 C CA . LEU B 2 264 ? 53.897 78.017 125.043 1.00 81.26 260 LEU B CA 1
ATOM 5868 C C . LEU B 2 264 ? 54.023 76.517 124.819 1.00 83.67 260 LEU B C 1
ATOM 5869 O O . LEU B 2 264 ? 53.372 75.955 123.934 1.00 77.02 260 LEU B O 1
ATOM 5874 N N . ASP B 2 265 ? 54.854 75.875 125.636 1.00 86.84 261 ASP B N 1
ATOM 5875 C CA . ASP B 2 265 ? 55.061 74.435 125.537 1.00 83.13 261 ASP B CA 1
ATOM 5876 C C . ASP B 2 265 ? 53.755 73.668 125.704 1.00 85.45 261 ASP B C 1
ATOM 5877 O O . ASP B 2 265 ? 53.484 72.720 124.967 1.00 90.63 261 ASP B O 1
ATOM 5882 N N . ASP B 2 266 ? 52.947 74.083 126.673 1.00 82.75 262 ASP B N 1
ATOM 5883 C CA . ASP B 2 266 ? 51.677 73.419 126.933 1.00 92.95 262 ASP B CA 1
ATOM 5884 C C . ASP B 2 266 ? 50.674 73.647 125.806 1.00 88.61 262 ASP B C 1
ATOM 5885 O O . ASP B 2 266 ? 49.899 72.751 125.466 1.00 75.70 262 ASP B O 1
ATOM 5890 N N . ILE B 2 267 ? 50.678 74.851 125.242 1.00 84.73 263 ILE B N 1
ATOM 5891 C CA . ILE B 2 267 ? 49.815 75.147 124.107 1.00 77.24 263 ILE B CA 1
ATOM 5892 C C . ILE B 2 267 ? 50.189 74.265 122.920 1.00 71.98 263 ILE B C 1
ATOM 5893 O O . ILE B 2 267 ? 49.315 73.722 122.250 1.00 79.64 263 ILE B O 1
ATOM 5898 N N . ILE B 2 268 ? 51.487 74.108 122.675 1.00 59.47 264 ILE B N 1
ATOM 5899 C CA . ILE B 2 268 ? 51.948 73.223 121.608 1.00 65.02 264 ILE B CA 1
ATOM 5900 C C . ILE B 2 268 ? 51.524 71.782 121.892 1.00 69.92 264 ILE B C 1
ATOM 5901 O O . ILE B 2 268 ? 51.065 71.070 121.002 1.00 75.40 264 ILE B O 1
ATOM 5906 N N . TYR B 2 269 ? 51.665 71.382 123.151 1.00 70.40 265 TYR B N 1
ATOM 5907 C CA . TYR B 2 269 ? 51.309 70.047 123.630 1.00 72.38 265 TYR B CA 1
ATOM 5908 C C . TYR B 2 269 ? 49.844 69.706 123.343 1.00 81.44 265 TYR B C 1
ATOM 5909 O O . TYR B 2 269 ? 49.524 68.685 122.712 1.00 74.54 265 TYR B O 1
ATOM 5918 N N . ARG B 2 270 ? 48.960 70.590 123.791 1.00 80.77 266 ARG B N 1
ATOM 5919 C CA . ARG B 2 270 ? 47.527 70.421 123.607 1.00 74.04 266 ARG B CA 1
ATOM 5920 C C . ARG B 2 270 ? 47.133 70.523 122.136 1.00 74.20 266 ARG B C 1
ATOM 5921 O O . ARG B 2 270 ? 46.275 69.776 121.666 1.00 79.24 266 ARG B O 1
ATOM 5929 N N . ALA B 2 271 ? 47.768 71.438 121.411 1.00 74.72 267 ALA B N 1
ATOM 5930 C CA . ALA B 2 271 ? 47.477 71.616 119.993 1.00 77.59 267 ALA B CA 1
ATOM 5931 C C . ALA B 2 271 ? 47.897 70.388 119.196 1.00 79.20 267 ALA B C 1
ATOM 5932 O O . ALA B 2 271 ? 47.334 70.098 118.141 1.00 78.36 267 ALA B O 1
ATOM 5934 N N . GLN B 2 272 ? 48.877 69.658 119.715 1.00 74.61 268 GLN B N 1
ATOM 5935 C CA . GLN B 2 272 ? 49.287 68.406 119.100 1.00 75.38 268 GLN B CA 1
ATOM 5936 C C . GLN B 2 272 ? 48.280 67.312 119.435 1.00 81.94 268 GLN B C 1
ATOM 5937 O O . GLN B 2 272 ? 47.881 66.536 118.568 1.00 89.85 268 GLN B O 1
ATOM 5943 N N . LEU B 2 273 ? 47.857 67.265 120.693 1.00 83.60 269 LEU B N 1
ATOM 5944 C CA . LEU B 2 273 ? 46.843 66.297 121.108 1.00 77.72 269 LEU B CA 1
ATOM 5945 C C . LEU B 2 273 ? 45.477 66.560 120.466 1.00 79.97 269 LEU B C 1
ATOM 5946 O O . LEU B 2 273 ? 44.777 65.624 120.089 1.00 88.44 269 LEU B O 1
ATOM 5951 N N . GLU B 2 274 ? 45.095 67.830 120.363 1.00 80.67 270 GLU B N 1
ATOM 5952 C CA . GLU B 2 274 ? 43.806 68.213 119.786 1.00 72.27 270 GLU B CA 1
ATOM 5953 C C . GLU B 2 274 ? 43.825 68.190 118.258 1.00 73.82 270 GLU B C 1
ATOM 5954 O O . GLU B 2 274 ? 42.780 68.312 117.622 1.00 77.75 270 GLU B O 1
ATOM 5960 N N . LEU B 2 275 ? 45.018 68.059 117.679 1.00 77.07 271 LEU B N 1
ATOM 5961 C CA . LEU B 2 275 ? 45.204 68.098 116.225 1.00 83.04 271 LEU B CA 1
ATOM 5962 C C . LEU B 2 275 ? 44.683 69.419 115.655 1.00 82.62 271 LEU B C 1
ATOM 5963 O O . LEU B 2 275 ? 43.931 69.441 114.680 1.00 90.07 271 LEU B O 1
ATOM 5968 N N . TYR B 2 276 ? 45.084 70.518 116.285 1.00 68.26 272 TYR B N 1
ATOM 5969 C CA . TYR B 2 276 ? 44.724 71.847 115.812 1.00 63.85 272 TYR B CA 1
ATOM 5970 C C . TYR B 2 276 ? 45.866 72.460 115.012 1.00 76.03 272 TYR B C 1
ATOM 5971 O O . TYR B 2 276 ? 46.937 72.722 115.558 1.00 84.50 272 TYR B O 1
ATOM 5980 N N . PRO B 2 277 ? 45.632 72.707 113.713 1.00 81.36 273 PRO B N 1
ATOM 5981 C CA . PRO B 2 277 ? 46.671 73.225 112.816 1.00 85.17 273 PRO B CA 1
ATOM 5982 C C . PRO B 2 277 ? 47.139 74.635 113.169 1.00 84.57 273 PRO B C 1
ATOM 5983 O O . PRO B 2 277 ? 48.344 74.869 113.244 1.00 93.67 273 PRO B O 1
ATOM 5987 N N . GLU B 2 278 ? 46.206 75.555 113.390 1.00 76.56 274 GLU B N 1
ATOM 5988 C CA . GLU B 2 278 ? 46.563 76.964 113.558 1.00 81.81 274 GLU B CA 1
ATOM 5989 C C . GLU B 2 278 ? 47.310 77.309 114.867 1.00 90.52 274 GLU B C 1
ATOM 5990 O O . GLU B 2 278 ? 48.299 78.048 114.817 1.00 100.87 274 GLU B O 1
ATOM 5996 N N . PRO B 2 279 ? 46.861 76.795 116.034 1.00 86.05 275 PRO B N 1
ATOM 5997 C CA . PRO B 2 279 ? 47.637 77.124 117.234 1.00 76.02 275 PRO B CA 1
ATOM 5998 C C . PRO B 2 279 ? 49.029 76.521 117.169 1.00 70.43 275 PRO B C 1
ATOM 5999 O O . PRO B 2 279 ? 50.005 77.138 117.589 1.00 72.76 275 PRO B O 1
ATOM 6003 N N . LEU B 2 280 ? 49.102 75.309 116.637 1.00 66.76 276 LEU B N 1
ATOM 6004 C CA . LEU B 2 280 ? 50.368 74.618 116.470 1.00 72.27 276 LEU B CA 1
ATOM 6005 C C . LEU B 2 280 ? 51.282 75.425 115.561 1.00 87.68 276 LEU B C 1
ATOM 6006 O O . LEU B 2 280 ? 52.472 75.563 115.824 1.00 91.90 276 LEU B O 1
ATOM 6011 N N . LEU B 2 281 ? 50.695 75.976 114.506 1.00 90.97 277 LEU B N 1
ATOM 6012 C CA . LEU B 2 281 ? 51.399 76.804 113.535 1.00 86.29 277 LEU B CA 1
ATOM 6013 C C . LEU B 2 281 ? 51.972 78.085 114.154 1.00 91.35 277 LEU B C 1
ATOM 6014 O O . LEU B 2 281 ? 53.175 78.360 114.041 1.00 101.46 277 LEU B O 1
ATOM 6019 N N . VAL B 2 282 ? 51.107 78.861 114.805 1.00 82.32 278 VAL B N 1
ATOM 6020 C CA . VAL B 2 282 ? 51.517 80.115 115.438 1.00 76.35 278 VAL B CA 1
ATOM 6021 C C . VAL B 2 282 ? 52.530 79.901 116.555 1.00 79.21 278 VAL B C 1
ATOM 6022 O O . VAL B 2 282 ? 53.543 80.601 116.621 1.00 82.16 278 VAL B O 1
ATOM 6026 N N . ALA B 2 283 ? 52.256 78.928 117.418 1.00 72.56 279 ALA B N 1
ATOM 6027 C CA . ALA B 2 283 ? 53.156 78.605 118.515 1.00 71.54 279 ALA B CA 1
ATOM 6028 C C . ALA B 2 283 ? 54.498 78.096 117.983 1.00 72.93 279 ALA B C 1
ATOM 6029 O O . ALA B 2 283 ? 55.541 78.411 118.544 1.00 72.76 279 ALA B O 1
ATOM 6031 N N . ASN B 2 284 ? 54.479 77.330 116.897 1.00 79.54 280 ASN B N 1
ATOM 6032 C CA . ASN B 2 284 ? 55.718 76.882 116.270 1.00 83.77 280 ASN B CA 1
ATOM 6033 C C . ASN B 2 284 ? 56.515 78.074 115.768 1.00 88.47 280 ASN B C 1
ATOM 6034 O O . ASN B 2 284 ? 57.743 78.101 115.847 1.00 82.63 280 ASN B O 1
ATOM 6039 N N . ALA B 2 285 ? 55.802 79.046 115.204 1.00 84.68 281 ALA B N 1
ATOM 6040 C CA . ALA B 2 285 ? 56.437 80.274 114.736 1.00 83.42 281 ALA B CA 1
ATOM 6041 C C . ALA B 2 285 ? 57.068 81.052 115.889 1.00 81.53 281 ALA B C 1
ATOM 6042 O O . ALA B 2 285 ? 58.187 81.553 115.769 1.00 78.55 281 ALA B O 1
ATOM 6044 N N . ILE B 2 286 ? 56.343 81.143 117.002 1.00 70.16 282 ILE B N 1
ATOM 6045 C CA . ILE B 2 286 ? 56.806 81.852 118.189 1.00 79.12 282 ILE B CA 1
ATOM 6046 C C . ILE B 2 286 ? 58.056 81.205 118.763 1.00 87.74 282 ILE B C 1
ATOM 6047 O O . ILE B 2 286 ? 59.028 81.886 119.095 1.00 95.97 282 ILE B O 1
ATOM 6052 N N . LYS B 2 287 ? 58.021 79.881 118.857 1.00 84.18 283 LYS B N 1
ATOM 6053 C CA . LYS B 2 287 ? 59.129 79.109 119.400 1.00 89.50 283 LYS B CA 1
ATOM 6054 C C . LYS B 2 287 ? 60.359 79.228 118.506 1.00 92.96 283 LYS B C 1
ATOM 6055 O O . LYS B 2 287 ? 61.481 79.372 118.991 1.00 92.77 283 LYS B O 1
ATOM 6061 N N . ALA B 2 288 ? 60.143 79.177 117.195 1.00 99.76 284 ALA B N 1
ATOM 6062 C CA . ALA B 2 288 ? 61.248 79.337 116.254 1.00 105.33 284 ALA B CA 1
ATOM 6063 C C . ALA B 2 288 ? 61.836 80.752 116.285 1.00 102.85 284 ALA B C 1
ATOM 6064 O O . ALA B 2 288 ? 63.040 80.931 116.106 1.00 99.04 284 ALA B O 1
ATOM 6066 N N . SER B 2 289 ? 60.985 81.751 116.509 1.00 106.25 285 SER B N 1
ATOM 6067 C CA . SER B 2 289 ? 61.417 83.148 116.499 1.00 105.79 285 SER B CA 1
ATOM 6068 C C . SER B 2 289 ? 62.160 83.538 117.777 1.00 104.15 285 SER B C 1
ATOM 6069 O O . SER B 2 289 ? 62.811 84.580 117.828 1.00 98.22 285 SER B O 1
ATOM 6072 N N . LEU B 2 290 ? 62.048 82.704 118.805 1.00 108.38 286 LEU B N 1
ATOM 6073 C CA . LEU B 2 290 ? 62.663 82.974 120.099 1.00 114.97 286 LEU B CA 1
ATOM 6074 C C . LEU B 2 290 ? 64.190 82.941 120.027 1.00 122.45 286 LEU B C 1
ATOM 6075 O O . LEU B 2 290 ? 64.766 82.054 119.397 1.00 119.49 286 LEU B O 1
ATOM 6080 N N . PRO B 2 291 ? 64.849 83.913 120.679 1.00 134.71 287 PRO B N 1
ATOM 6081 C CA . PRO B 2 291 ? 66.313 83.940 120.770 1.00 141.37 287 PRO B CA 1
ATOM 6082 C C . PRO B 2 291 ? 66.843 83.014 121.864 1.00 141.73 287 PRO B C 1
ATOM 6083 O O . PRO B 2 291 ? 68.018 82.649 121.816 1.00 145.96 287 PRO B O 1
ATOM 6087 N N . SER C 1 2 ? 109.698 105.622 81.808 1.00 132.24 8 SER C N 1
ATOM 6088 C CA . SER C 1 2 ? 109.853 104.327 82.461 1.00 145.84 8 SER C CA 1
ATOM 6089 C C . SER C 1 2 ? 108.553 103.888 83.125 1.00 145.33 8 SER C C 1
ATOM 6090 O O . SER C 1 2 ? 107.899 102.951 82.669 1.00 133.78 8 SER C O 1
ATOM 6093 N N . ARG C 1 3 ? 108.185 104.570 84.206 1.00 154.17 9 ARG C N 1
ATOM 6094 C CA . ARG C 1 3 ? 106.943 104.277 84.913 1.00 154.74 9 ARG C CA 1
ATOM 6095 C C . ARG C 1 3 ? 105.742 104.800 84.134 1.00 147.35 9 ARG C C 1
ATOM 6096 O O . ARG C 1 3 ? 104.710 104.130 84.030 1.00 146.02 9 ARG C O 1
ATOM 6104 N N . LEU C 1 4 ? 105.888 106.004 83.590 1.00 144.87 10 LEU C N 1
ATOM 6105 C CA . LEU C 1 4 ? 104.839 106.627 82.795 1.00 130.97 10 LEU C CA 1
ATOM 6106 C C . LEU C 1 4 ? 104.542 105.798 81.551 1.00 127.50 10 LEU C C 1
ATOM 6107 O O . LEU C 1 4 ? 103.390 105.681 81.129 1.00 123.85 10 LEU C O 1
ATOM 6112 N N . GLU C 1 5 ? 105.590 105.216 80.975 1.00 126.55 11 GLU C N 1
ATOM 6113 C CA . GLU C 1 5 ? 105.452 104.368 79.796 1.00 122.89 11 GLU C CA 1
ATOM 6114 C C . GLU C 1 5 ? 104.661 103.103 80.111 1.00 112.75 11 GLU C C 1
ATOM 6115 O O . GLU C 1 5 ? 103.855 102.649 79.300 1.00 107.95 11 GLU C O 1
ATOM 6121 N N . THR C 1 6 ? 104.897 102.537 81.291 1.00 110.24 12 THR C N 1
ATOM 6122 C CA . THR C 1 6 ? 104.188 101.336 81.718 1.00 104.86 12 THR C CA 1
ATOM 6123 C C . THR C 1 6 ? 102.736 101.649 82.063 1.00 91.11 12 THR C C 1
ATOM 6124 O O . THR C 1 6 ? 101.845 100.837 81.813 1.00 81.34 12 THR C O 1
ATOM 6128 N N . GLU C 1 7 ? 102.500 102.826 82.637 1.00 94.41 13 GLU C N 1
ATOM 6129 C CA . GLU C 1 7 ? 101.136 103.272 82.905 1.00 99.16 13 GLU C CA 1
ATOM 6130 C C . GLU C 1 7 ? 100.383 103.448 81.588 1.00 92.88 13 GLU C C 1
ATOM 6131 O O . GLU C 1 7 ? 99.209 103.082 81.475 1.00 80.10 13 GLU C O 1
ATOM 6137 N N . ILE C 1 8 ? 101.074 104.002 80.593 1.00 92.55 14 ILE C N 1
ATOM 6138 C CA . ILE C 1 8 ? 100.521 104.137 79.249 1.00 93.09 14 ILE C CA 1
ATOM 6139 C C . ILE C 1 8 ? 100.169 102.775 78.665 1.00 94.98 14 ILE C C 1
ATOM 6140 O O . ILE C 1 8 ? 99.056 102.563 78.185 1.00 95.09 14 ILE C O 1
ATOM 6145 N N . GLU C 1 9 ? 101.131 101.857 78.723 1.00 97.79 15 GLU C N 1
ATOM 6146 C CA . GLU C 1 9 ? 100.977 100.512 78.178 1.00 94.84 15 GLU C CA 1
ATOM 6147 C C . GLU C 1 9 ? 99.780 99.794 78.794 1.00 92.43 15 GLU C C 1
ATOM 6148 O O . GLU C 1 9 ? 98.935 99.243 78.083 1.00 87.94 15 GLU C O 1
ATOM 6154 N N . ARG C 1 10 ? 99.712 99.814 80.122 1.00 96.79 16 ARG C N 1
ATOM 6155 C CA . ARG C 1 10 ? 98.604 99.208 80.850 1.00 99.71 16 ARG C CA 1
ATOM 6156 C C . ARG C 1 10 ? 97.282 99.879 80.486 1.00 96.61 16 ARG C C 1
ATOM 6157 O O . ARG C 1 10 ? 96.249 99.214 80.372 1.00 86.10 16 ARG C O 1
ATOM 6165 N N . CYS C 1 11 ? 97.321 101.195 80.296 1.00 99.08 17 CYS C N 1
ATOM 6166 C CA . CYS C 1 11 ? 96.125 101.946 79.927 1.00 92.50 17 CYS C CA 1
ATOM 6167 C C . CYS C 1 11 ? 95.644 101.590 78.523 1.00 88.29 17 CYS C C 1
ATOM 6168 O O . CYS C 1 11 ? 94.456 101.699 78.221 1.00 80.79 17 CYS C O 1
ATOM 6171 N N . ARG C 1 12 ? 96.570 101.169 77.667 1.00 86.82 18 ARG C N 1
ATOM 6172 C CA . ARG C 1 12 ? 96.218 100.727 76.322 1.00 80.91 18 ARG C CA 1
ATOM 6173 C C . ARG C 1 12 ? 95.670 99.307 76.352 1.00 79.53 18 ARG C C 1
ATOM 6174 O O . ARG C 1 12 ? 94.746 98.970 75.612 1.00 74.25 18 ARG C O 1
ATOM 6182 N N . SER C 1 13 ? 96.251 98.475 77.211 1.00 83.07 19 SER C N 1
ATOM 6183 C CA . SER C 1 13 ? 95.824 97.087 77.332 1.00 79.11 19 SER C CA 1
ATOM 6184 C C . SER C 1 13 ? 94.405 96.985 77.886 1.00 78.07 19 SER C C 1
ATOM 6185 O O . SER C 1 13 ? 93.609 96.165 77.429 1.00 69.51 19 SER C O 1
ATOM 6188 N N . GLU C 1 14 ? 94.088 97.825 78.867 1.00 85.57 20 GLU C N 1
ATOM 6189 C CA . GLU C 1 14 ? 92.763 97.811 79.477 1.00 87.43 20 GLU C CA 1
ATOM 6190 C C . GLU C 1 14 ? 91.808 98.764 78.763 1.00 80.69 20 GLU C C 1
ATOM 6191 O O . GLU C 1 14 ? 90.698 99.014 79.237 1.00 76.71 20 GLU C O 1
ATOM 6197 N N . CYS C 1 15 ? 92.256 99.289 77.624 1.00 83.17 21 CYS C N 1
ATOM 6198 C CA . CYS C 1 15 ? 91.445 100.149 76.761 1.00 75.06 21 CYS C CA 1
ATOM 6199 C C . CYS C 1 15 ? 90.862 101.361 77.484 1.00 87.71 21 CYS C C 1
ATOM 6200 O O . CYS C 1 15 ? 89.777 101.830 77.143 1.00 89.47 21 CYS C O 1
ATOM 6203 N N . GLN C 1 16 ? 91.583 101.866 78.480 1.00 92.27 22 GLN C N 1
ATOM 6204 C CA . GLN C 1 16 ? 91.154 103.061 79.196 1.00 101.67 22 GLN C CA 1
ATOM 6205 C C . GLN C 1 16 ? 91.600 104.302 78.438 1.00 98.37 22 GLN C C 1
ATOM 6206 O O . GLN C 1 16 ? 92.505 105.013 78.873 1.00 111.17 22 GLN C O 1
ATOM 6212 N N . TRP C 1 17 ? 90.957 104.556 77.302 1.00 90.90 23 TRP C N 1
ATOM 6213 C CA . TRP C 1 17 ? 91.377 105.626 76.400 1.00 85.74 23 TRP C CA 1
ATOM 6214 C C . TRP C 1 17 ? 91.159 107.011 77.003 1.00 96.69 23 TRP C C 1
ATOM 6215 O O . TRP C 1 17 ? 91.750 107.991 76.553 1.00 97.20 23 TRP C O 1
ATOM 6226 N N . GLU C 1 18 ? 90.311 107.083 78.024 1.00 108.98 24 GLU C N 1
ATOM 6227 C CA . GLU C 1 18 ? 90.006 108.348 78.683 1.00 109.46 24 GLU C CA 1
ATOM 6228 C C . GLU C 1 18 ? 91.233 108.947 79.364 1.00 104.05 24 GLU C C 1
ATOM 6229 O O . GLU C 1 18 ? 91.394 110.165 79.409 1.00 101.41 24 GLU C O 1
ATOM 6235 N N . ARG C 1 19 ? 92.097 108.082 79.887 1.00 114.35 25 ARG C N 1
ATOM 6236 C CA . ARG C 1 19 ? 93.241 108.523 80.678 1.00 121.11 25 ARG C CA 1
ATOM 6237 C C . ARG C 1 19 ? 94.467 108.855 79.829 1.00 121.17 25 ARG C C 1
ATOM 6238 O O . ARG C 1 19 ? 95.377 109.541 80.293 1.00 132.70 25 ARG C O 1
ATOM 6246 N N . ILE C 1 20 ? 94.487 108.372 78.591 1.00 101.72 26 ILE C N 1
ATOM 6247 C CA . ILE C 1 20 ? 95.646 108.551 77.716 1.00 90.53 26 ILE C CA 1
ATOM 6248 C C . ILE C 1 20 ? 96.035 110.015 77.435 1.00 102.39 26 ILE C C 1
ATOM 6249 O O . ILE C 1 20 ? 97.220 110.342 77.496 1.00 109.64 26 ILE C O 1
ATOM 6254 N N . PRO C 1 21 ? 95.059 110.898 77.124 1.00 103.68 27 PRO C N 1
ATOM 6255 C CA . PRO C 1 21 ? 95.468 112.284 76.843 1.00 99.29 27 PRO C CA 1
ATOM 6256 C C . PRO C 1 21 ? 96.255 112.946 77.975 1.00 100.15 27 PRO C C 1
ATOM 6257 O O . PRO C 1 21 ? 97.230 113.648 77.710 1.00 101.63 27 PRO C O 1
ATOM 6261 N N . GLU C 1 22 ? 95.844 112.720 79.218 1.00 115.52 28 GLU C N 1
ATOM 6262 C CA . GLU C 1 22 ? 96.558 113.282 80.360 1.00 128.44 28 GLU C CA 1
ATOM 6263 C C . GLU C 1 22 ? 97.944 112.654 80.497 1.00 121.36 28 GLU C C 1
ATOM 6264 O O . GLU C 1 22 ? 98.912 113.328 80.857 1.00 118.73 28 GLU C O 1
ATOM 6270 N N . LEU C 1 23 ? 98.031 111.362 80.197 1.00 118.41 29 LEU C N 1
ATOM 6271 C CA . LEU C 1 23 ? 99.295 110.637 80.282 1.00 118.19 29 LEU C CA 1
ATOM 6272 C C . LEU C 1 23 ? 100.304 111.132 79.249 1.00 118.42 29 LEU C C 1
ATOM 6273 O O . LEU C 1 23 ? 101.498 111.215 79.535 1.00 129.59 29 LEU C O 1
ATOM 6278 N N . VAL C 1 24 ? 99.830 111.459 78.050 1.00 102.59 30 VAL C N 1
ATOM 6279 C CA . VAL C 1 24 ? 100.716 111.983 77.017 1.00 105.57 30 VAL C CA 1
ATOM 6280 C C . VAL C 1 24 ? 100.955 113.471 77.247 1.00 108.61 30 VAL C C 1
ATOM 6281 O O . VAL C 1 24 ? 101.902 114.045 76.710 1.00 105.32 30 VAL C O 1
ATOM 6285 N N . LYS C 1 25 ? 100.094 114.092 78.050 1.00 113.41 31 LYS C N 1
ATOM 6286 C CA . LYS C 1 25 ? 100.323 115.466 78.480 1.00 112.48 31 LYS C CA 1
ATOM 6287 C C . LYS C 1 25 ? 101.479 115.480 79.474 1.00 115.57 31 LYS C C 1
ATOM 6288 O O . LYS C 1 25 ? 102.276 116.417 79.506 1.00 116.25 31 LYS C O 1
ATOM 6294 N N . GLN C 1 26 ? 101.565 114.425 80.280 1.00 119.57 32 GLN C N 1
ATOM 6295 C CA . GLN C 1 26 ? 102.681 114.252 81.205 1.00 115.50 32 GLN C CA 1
ATOM 6296 C C . GLN C 1 26 ? 103.937 113.799 80.469 1.00 118.18 32 GLN C C 1
ATOM 6297 O O . GLN C 1 26 ? 105.053 113.974 80.956 1.00 121.22 32 GLN C O 1
ATOM 6303 N N . LEU C 1 27 ? 103.744 113.208 79.294 1.00 118.72 33 LEU C N 1
ATOM 6304 C CA . LEU C 1 27 ? 104.856 112.732 78.481 1.00 113.34 33 LEU C CA 1
ATOM 6305 C C . LEU C 1 27 ? 105.556 113.896 77.791 1.00 110.58 33 LEU C C 1
ATOM 6306 O O . LEU C 1 27 ? 106.773 114.049 77.893 1.00 116.30 33 LEU C O 1
ATOM 6311 N N . LEU C 1 31 ? 107.379 116.480 79.799 1.00 143.00 37 LEU C N 1
ATOM 6312 C CA . LEU C 1 31 ? 108.747 116.467 79.293 1.00 152.86 37 LEU C CA 1
ATOM 6313 C C . LEU C 1 31 ? 108.776 116.929 77.834 1.00 152.67 37 LEU C C 1
ATOM 6314 O O . LEU C 1 31 ? 107.785 116.810 77.111 1.00 137.80 37 LEU C O 1
ATOM 6319 N N . ILE C 1 32 ? 109.929 117.444 77.414 1.00 166.29 38 ILE C N 1
ATOM 6320 C CA . ILE C 1 32 ? 110.056 118.217 76.180 1.00 172.14 38 ILE C CA 1
ATOM 6321 C C . ILE C 1 32 ? 110.826 117.444 75.098 1.00 171.62 38 ILE C C 1
ATOM 6322 O O . ILE C 1 32 ? 110.833 117.837 73.929 1.00 166.35 38 ILE C O 1
ATOM 6327 N N . ALA C 1 33 ? 111.464 116.340 75.483 1.00 174.57 39 ALA C N 1
ATOM 6328 C CA . ALA C 1 33 ? 112.083 115.447 74.503 1.00 170.66 39 ALA C CA 1
ATOM 6329 C C . ALA C 1 33 ? 111.035 114.988 73.494 1.00 166.09 39 ALA C C 1
ATOM 6330 O O . ALA C 1 33 ? 110.133 114.220 73.832 1.00 165.07 39 ALA C O 1
ATOM 6332 N N . ASN C 1 34 ? 111.164 115.463 72.257 1.00 160.77 40 ASN C N 1
ATOM 6333 C CA . ASN C 1 34 ? 110.100 115.336 71.264 1.00 153.15 40 ASN C CA 1
ATOM 6334 C C . ASN C 1 34 ? 109.718 113.892 70.951 1.00 146.62 40 ASN C C 1
ATOM 6335 O O . ASN C 1 34 ? 110.553 113.088 70.539 1.00 140.05 40 ASN C O 1
ATOM 6340 N N . ASP C 1 35 ? 108.441 113.580 71.149 1.00 143.66 41 ASP C N 1
ATOM 6341 C CA . ASP C 1 35 ? 107.917 112.244 70.892 1.00 135.54 41 ASP C CA 1
ATOM 6342 C C . ASP C 1 35 ? 106.764 112.248 69.895 1.00 129.42 41 ASP C C 1
ATOM 6343 O O . ASP C 1 35 ? 105.780 112.968 70.071 1.00 124.37 41 ASP C O 1
ATOM 6348 N N . ASP C 1 36 ? 106.889 111.432 68.854 1.00 121.72 42 ASP C N 1
ATOM 6349 C CA . ASP C 1 36 ? 105.769 111.149 67.964 1.00 107.03 42 ASP C CA 1
ATOM 6350 C C . ASP C 1 36 ? 104.883 110.115 68.641 1.00 94.20 42 ASP C C 1
ATOM 6351 O O . ASP C 1 36 ? 103.781 109.813 68.180 1.00 84.00 42 ASP C O 1
ATOM 6356 N N . MET C 1 37 ? 105.398 109.577 69.743 1.00 90.97 43 MET C N 1
ATOM 6357 C CA . MET C 1 37 ? 104.656 108.683 70.617 1.00 87.14 43 MET C CA 1
ATOM 6358 C C . MET C 1 37 ? 103.339 109.316 71.038 1.00 82.99 43 MET C C 1
ATOM 6359 O O . MET C 1 37 ? 102.300 108.660 71.042 1.00 76.66 43 MET C O 1
ATOM 6364 N N . ALA C 1 38 ? 103.395 110.598 71.386 1.00 74.25 44 ALA C N 1
ATOM 6365 C CA . ALA C 1 38 ? 102.206 111.340 71.780 1.00 74.49 44 ALA C CA 1
ATOM 6366 C C . ALA C 1 38 ? 101.183 111.368 70.648 1.00 86.89 44 ALA C C 1
ATOM 6367 O O . ALA C 1 38 ? 99.982 111.232 70.881 1.00 89.01 44 ALA C O 1
ATOM 6369 N N . GLU C 1 39 ? 101.670 111.536 69.423 1.00 85.11 45 GLU C N 1
ATOM 6370 C CA . GLU C 1 39 ? 100.800 111.578 68.253 1.00 85.86 45 GLU C CA 1
ATOM 6371 C C . GLU C 1 39 ? 100.137 110.226 68.009 1.00 80.51 45 GLU C C 1
ATOM 6372 O O . GLU C 1 39 ? 98.938 110.149 67.737 1.00 78.83 45 GLU C O 1
ATOM 6378 N N . LEU C 1 40 ? 100.928 109.162 68.107 1.00 75.91 46 LEU C N 1
ATOM 6379 C CA . LEU C 1 40 ? 100.411 107.807 67.970 1.00 62.17 46 LEU C CA 1
ATOM 6380 C C . LEU C 1 40 ? 99.336 107.526 69.008 1.00 60.72 46 LEU C C 1
ATOM 6381 O O . LEU C 1 40 ? 98.262 107.016 68.684 1.00 62.19 46 LEU C O 1
ATOM 6386 N N . LEU C 1 41 ? 99.632 107.871 70.256 1.00 68.73 47 LEU C N 1
ATOM 6387 C CA . LEU C 1 41 ? 98.731 107.579 71.362 1.00 72.22 47 LEU C CA 1
ATOM 6388 C C . LEU C 1 41 ? 97.442 108.386 71.262 1.00 72.49 47 LEU C C 1
ATOM 6389 O O . LEU C 1 41 ? 96.363 107.872 71.547 1.00 82.29 47 LEU C O 1
ATOM 6394 N N . LEU C 1 42 ? 97.550 109.643 70.846 1.00 69.66 48 LEU C N 1
ATOM 6395 C CA . LEU C 1 42 ? 96.367 110.478 70.673 1.00 73.83 48 LEU C CA 1
ATOM 6396 C C . LEU C 1 42 ? 95.514 109.976 69.512 1.00 73.66 48 LEU C C 1
ATOM 6397 O O . LEU C 1 42 ? 94.284 109.948 69.601 1.00 73.28 48 LEU C O 1
ATOM 6402 N N . GLY C 1 43 ? 96.173 109.572 68.430 1.00 66.15 49 GLY C N 1
ATOM 6403 C CA . GLY C 1 43 ? 95.481 109.032 67.273 1.00 59.29 49 GLY C CA 1
ATOM 6404 C C . GLY C 1 43 ? 94.710 107.770 67.608 1.00 59.06 49 GLY C C 1
ATOM 6405 O O . GLY C 1 43 ? 93.520 107.650 67.291 1.00 67.15 49 GLY C O 1
ATOM 6406 N N . GLU C 1 44 ? 95.392 106.830 68.260 1.00 58.82 50 GLU C N 1
ATOM 6407 C CA . GLU C 1 44 ? 94.767 105.581 68.682 1.00 54.35 50 GLU C CA 1
ATOM 6408 C C . GLU C 1 44 ? 93.622 105.845 69.647 1.00 60.31 50 GLU C C 1
ATOM 6409 O O . GLU C 1 44 ? 92.544 105.263 69.518 1.00 58.95 50 GLU C O 1
ATOM 6415 N N . SER C 1 45 ? 93.868 106.729 70.611 1.00 68.71 51 SER C N 1
ATOM 6416 C CA . SER C 1 45 ? 92.875 107.079 71.622 1.00 71.01 51 SER C CA 1
ATOM 6417 C C . SER C 1 45 ? 91.601 107.612 70.994 1.00 74.64 51 SER C C 1
ATOM 6418 O O . SER C 1 45 ? 90.516 107.100 71.253 1.00 73.83 51 SER C O 1
ATOM 6421 N N . LYS C 1 46 ? 91.739 108.644 70.169 1.00 78.50 52 LYS C N 1
ATOM 6422 C CA . LYS C 1 46 ? 90.579 109.275 69.555 1.00 75.61 52 LYS C CA 1
ATOM 6423 C C . LYS C 1 46 ? 89.872 108.321 68.599 1.00 71.03 52 LYS C C 1
ATOM 6424 O O . LYS C 1 46 ? 88.643 108.337 68.501 1.00 72.83 52 LYS C O 1
ATOM 6430 N N . LEU C 1 47 ? 90.639 107.479 67.910 1.00 73.50 53 LEU C N 1
ATOM 6431 C CA . LEU C 1 47 ? 90.035 106.498 67.010 1.00 72.86 53 LEU C CA 1
ATOM 6432 C C . LEU C 1 47 ? 89.175 105.495 67.772 1.00 72.73 53 LEU C C 1
ATOM 6433 O O . LEU C 1 47 ? 87.979 105.360 67.506 1.00 75.25 53 LEU C O 1
ATOM 6438 N N . GLU C 1 48 ? 89.787 104.796 68.723 1.00 74.08 54 GLU C N 1
ATOM 6439 C CA . GLU C 1 48 ? 89.083 103.783 69.502 1.00 75.00 54 GLU C CA 1
ATOM 6440 C C . GLU C 1 48 ? 87.927 104.378 70.301 1.00 72.39 54 GLU C C 1
ATOM 6441 O O . GLU C 1 48 ? 86.905 103.723 70.506 1.00 72.25 54 GLU C O 1
ATOM 6447 N N . GLN C 1 49 ? 88.090 105.618 70.750 1.00 65.54 55 GLN C N 1
ATOM 6448 C CA . GLN C 1 49 ? 87.025 106.310 71.464 1.00 69.71 55 GLN C CA 1
ATOM 6449 C C . GLN C 1 49 ? 85.852 106.569 70.530 1.00 73.32 55 GLN C C 1
ATOM 6450 O O . GLN C 1 49 ? 84.693 106.358 70.900 1.00 76.75 55 GLN C O 1
ATOM 6456 N N . TYR C 1 50 ? 86.159 107.028 69.319 1.00 70.42 56 TYR C N 1
ATOM 6457 C CA . TYR C 1 50 ? 85.134 107.233 68.303 1.00 61.53 56 TYR C CA 1
ATOM 6458 C C . TYR C 1 50 ? 84.396 105.930 68.034 1.00 60.14 56 TYR C C 1
ATOM 6459 O O . TYR C 1 50 ? 83.173 105.913 67.908 1.00 59.97 56 TYR C O 1
ATOM 6468 N N . LEU C 1 51 ? 85.150 104.837 67.966 1.00 64.13 57 LEU C N 1
ATOM 6469 C CA . LEU C 1 51 ? 84.575 103.523 67.703 1.00 66.41 57 LEU C CA 1
ATOM 6470 C C . LEU C 1 51 ? 83.730 103.027 68.875 1.00 70.92 57 LEU C C 1
ATOM 6471 O O . LEU C 1 51 ? 82.805 102.236 68.689 1.00 68.59 57 LEU C O 1
ATOM 6476 N N . LYS C 1 52 ? 84.049 103.496 70.078 1.00 76.75 58 LYS C N 1
ATOM 6477 C CA . LYS C 1 52 ? 83.253 103.173 71.259 1.00 78.87 58 LYS C CA 1
ATOM 6478 C C . LYS C 1 52 ? 81.930 103.925 71.245 1.00 85.35 58 LYS C C 1
ATOM 6479 O O . LYS C 1 52 ? 80.869 103.339 71.456 1.00 88.09 58 LYS C O 1
ATOM 6485 N N . GLU C 1 53 ? 82.005 105.230 71.004 1.00 93.30 59 GLU C N 1
ATOM 6486 C CA . GLU C 1 53 ? 80.815 106.074 70.979 1.00 91.41 59 GLU C CA 1
ATOM 6487 C C . GLU C 1 53 ? 79.940 105.760 69.768 1.00 85.25 59 GLU C C 1
ATOM 6488 O O . GLU C 1 53 ? 78.715 105.861 69.832 1.00 86.71 59 GLU C O 1
ATOM 6494 N N . HIS C 1 54 ? 80.576 105.378 68.667 1.00 73.98 60 HIS C N 1
ATOM 6495 C CA . HIS C 1 54 ? 79.856 105.045 67.445 1.00 76.44 60 HIS C CA 1
ATOM 6496 C C . HIS C 1 54 ? 80.327 103.698 66.899 1.00 89.21 60 HIS C C 1
ATOM 6497 O O . HIS C 1 54 ? 81.155 103.645 65.989 1.00 81.01 60 HIS C O 1
ATOM 6504 N N . PRO C 1 55 ? 79.792 102.603 67.463 1.00 94.79 61 PRO C N 1
ATOM 6505 C CA . PRO C 1 55 ? 80.179 101.224 67.140 1.00 80.97 61 PRO C CA 1
ATOM 6506 C C . PRO C 1 55 ? 79.953 100.857 65.677 1.00 81.70 61 PRO C C 1
ATOM 6507 O O . PRO C 1 55 ? 78.950 101.255 65.083 1.00 84.34 61 PRO C O 1
ATOM 6511 N N . LEU C 1 56 ? 80.884 100.098 65.110 1.00 79.47 62 LEU C N 1
ATOM 6512 C CA . LEU C 1 56 ? 80.763 99.632 63.736 1.00 78.04 62 LEU C CA 1
ATOM 6513 C C . LEU C 1 56 ? 79.777 98.476 63.632 1.00 99.05 62 LEU C C 1
ATOM 6514 O O . LEU C 1 56 ? 80.073 97.359 64.055 1.00 105.80 62 LEU C O 1
ATOM 6519 N N . ARG C 1 57 ? 78.602 98.745 63.074 1.00 105.52 63 ARG C N 1
ATOM 6520 C CA . ARG C 1 57 ? 77.622 97.693 62.836 1.00 105.07 63 ARG C CA 1
ATOM 6521 C C . ARG C 1 57 ? 78.023 96.886 61.607 1.00 102.18 63 ARG C C 1
ATOM 6522 O O . ARG C 1 57 ? 78.709 97.393 60.720 1.00 97.65 63 ARG C O 1
ATOM 6530 N N . GLN C 1 58 ? 77.599 95.628 61.560 1.00 111.90 64 GLN C N 1
ATOM 6531 C CA . GLN C 1 58 ? 77.991 94.738 60.475 1.00 116.19 64 GLN C CA 1
ATOM 6532 C C . GLN C 1 58 ? 77.175 94.994 59.212 1.00 120.97 64 GLN C C 1
ATOM 6533 O O . GLN C 1 58 ? 75.950 95.104 59.263 1.00 122.27 64 GLN C O 1
ATOM 6539 N N . GLY C 1 59 ? 77.865 95.087 58.080 1.00 118.13 65 GLY C N 1
ATOM 6540 C CA . GLY C 1 59 ? 77.215 95.332 56.806 1.00 113.98 65 GLY C CA 1
ATOM 6541 C C . GLY C 1 59 ? 76.794 96.779 56.639 1.00 119.71 65 GLY C C 1
ATOM 6542 O O . GLY C 1 59 ? 75.891 97.085 55.861 1.00 126.59 65 GLY C O 1
ATOM 6543 N N . ALA C 1 60 ? 77.453 97.672 57.371 1.00 117.48 66 ALA C N 1
ATOM 6544 C CA . ALA C 1 60 ? 77.137 99.094 57.312 1.00 119.69 66 ALA C CA 1
ATOM 6545 C C . ALA C 1 60 ? 78.047 99.822 56.328 1.00 113.03 66 ALA C C 1
ATOM 6546 O O . ALA C 1 60 ? 79.205 99.445 56.145 1.00 108.09 66 ALA C O 1
ATOM 6548 N N . SER C 1 61 ? 77.513 100.863 55.698 1.00 109.34 67 SER C N 1
ATOM 6549 C CA . SER C 1 61 ? 78.277 101.671 54.755 1.00 109.32 67 SER C CA 1
ATOM 6550 C C . SER C 1 61 ? 79.454 102.350 55.449 1.00 105.86 67 SER C C 1
ATOM 6551 O O . SER C 1 61 ? 79.390 102.629 56.647 1.00 103.00 67 SER C O 1
ATOM 6554 N N . PRO C 1 62 ? 80.541 102.602 54.699 1.00 100.74 68 PRO C N 1
ATOM 6555 C CA . PRO C 1 62 ? 81.735 103.267 55.234 1.00 89.20 68 PRO C CA 1
ATOM 6556 C C . PRO C 1 62 ? 81.430 104.614 55.887 1.00 83.06 68 PRO C C 1
ATOM 6557 O O . PRO C 1 62 ? 80.535 105.330 55.441 1.00 73.35 68 PRO C O 1
ATOM 6561 N N . ARG C 1 63 ? 82.175 104.944 56.938 1.00 95.44 69 ARG C N 1
ATOM 6562 C CA . ARG C 1 63 ? 82.005 106.210 57.643 1.00 92.00 69 ARG C CA 1
ATOM 6563 C C . ARG C 1 63 ? 82.729 107.342 56.923 1.00 97.52 69 ARG C C 1
ATOM 6564 O O . ARG C 1 63 ? 83.186 107.184 55.790 1.00 92.87 69 ARG C O 1
ATOM 6572 N N . GLY C 1 64 ? 82.836 108.482 57.596 1.00 106.35 70 GLY C N 1
ATOM 6573 C CA . GLY C 1 64 ? 83.561 109.620 57.065 1.00 99.27 70 GLY C CA 1
ATOM 6574 C C . GLY C 1 64 ? 82.720 110.493 56.155 1.00 102.50 70 GLY C C 1
ATOM 6575 O O . GLY C 1 64 ? 81.802 110.005 55.497 1.00 104.70 70 GLY C O 1
ATOM 6576 N N . PRO C 1 65 ? 83.030 111.797 56.114 1.00 109.95 71 PRO C N 1
ATOM 6577 C CA . PRO C 1 65 ? 84.079 112.396 56.945 1.00 102.65 71 PRO C CA 1
ATOM 6578 C C . PRO C 1 65 ? 83.577 112.807 58.327 1.00 91.60 71 PRO C C 1
ATOM 6579 O O . PRO C 1 65 ? 82.490 113.369 58.459 1.00 99.79 71 PRO C O 1
ATOM 6583 N N . LYS C 1 66 ? 84.373 112.514 59.348 1.00 75.20 72 LYS C N 1
ATOM 6584 C CA . LYS C 1 66 ? 84.059 112.909 60.713 1.00 71.00 72 LYS C CA 1
ATOM 6585 C C . LYS C 1 66 ? 85.257 113.642 61.306 1.00 75.55 72 LYS C C 1
ATOM 6586 O O . LYS C 1 66 ? 86.400 113.326 60.976 1.00 78.76 72 LYS C O 1
ATOM 6592 N N . PRO C 1 67 ? 85.001 114.636 62.170 1.00 85.69 73 PRO C N 1
ATOM 6593 C CA . PRO C 1 67 ? 86.074 115.391 62.828 1.00 93.22 73 PRO C CA 1
ATOM 6594 C C . PRO C 1 67 ? 87.059 114.490 63.572 1.00 96.37 73 PRO C C 1
ATOM 6595 O O . PRO C 1 67 ? 88.274 114.672 63.448 1.00 106.89 73 PRO C O 1
ATOM 6599 N N . GLN C 1 68 ? 86.532 113.528 64.326 1.00 84.84 74 GLN C N 1
ATOM 6600 C CA . GLN C 1 68 ? 87.358 112.604 65.095 1.00 74.58 74 GLN C CA 1
ATOM 6601 C C . GLN C 1 68 ? 88.331 111.852 64.194 1.00 71.77 74 GLN C C 1
ATOM 6602 O O . GLN C 1 68 ? 89.529 111.772 64.484 1.00 66.94 74 GLN C O 1
ATOM 6608 N N . LEU C 1 69 ? 87.808 111.318 63.094 1.00 69.37 75 LEU C N 1
ATOM 6609 C CA . LEU C 1 69 ? 88.610 110.557 62.142 1.00 65.87 75 LEU C CA 1
ATOM 6610 C C . LEU C 1 69 ? 89.680 111.423 61.481 1.00 63.62 75 LEU C C 1
ATOM 6611 O O . LEU C 1 69 ? 90.796 110.965 61.230 1.00 60.64 75 LEU C O 1
ATOM 6616 N N . THR C 1 70 ? 89.337 112.676 61.203 1.00 56.11 76 THR C N 1
ATOM 6617 C CA . THR C 1 70 ? 90.290 113.604 60.609 1.00 61.32 76 THR C CA 1
ATOM 6618 C C . THR C 1 70 ? 91.428 113.901 61.584 1.00 66.89 76 THR C C 1
ATOM 6619 O O . THR C 1 70 ? 92.600 113.940 61.191 1.00 69.69 76 THR C O 1
ATOM 6623 N N . GLU C 1 71 ? 91.083 114.095 62.856 1.00 68.59 77 GLU C N 1
ATOM 6624 C CA . GLU C 1 71 ? 92.092 114.294 63.895 1.00 61.63 77 GLU C CA 1
ATOM 6625 C C . GLU C 1 71 ? 93.014 113.084 63.985 1.00 57.34 77 GLU C C 1
ATOM 6626 O O . GLU C 1 71 ? 94.242 113.226 64.027 1.00 60.17 77 GLU C O 1
ATOM 6632 N N . VAL C 1 72 ? 92.412 111.897 64.007 1.00 56.24 78 VAL C N 1
ATOM 6633 C CA . VAL C 1 72 ? 93.168 110.649 64.023 1.00 58.54 78 VAL C CA 1
ATOM 6634 C C . VAL C 1 72 ? 94.160 110.589 62.866 1.00 72.29 78 VAL C C 1
ATOM 6635 O O . VAL C 1 72 ? 95.346 110.298 63.065 1.00 70.68 78 VAL C O 1
ATOM 6639 N N . ARG C 1 73 ? 93.668 110.878 61.663 1.00 67.54 79 ARG C N 1
ATOM 6640 C CA . ARG C 1 73 ? 94.507 110.862 60.471 1.00 60.31 79 ARG C CA 1
ATOM 6641 C C . ARG C 1 73 ? 95.657 111.851 60.589 1.00 65.02 79 ARG C C 1
ATOM 6642 O O . ARG C 1 73 ? 96.775 111.550 60.178 1.00 75.61 79 ARG C O 1
ATOM 6650 N N . LYS C 1 74 ? 95.389 113.027 61.151 1.00 63.67 80 LYS C N 1
ATOM 6651 C CA . LYS C 1 74 ? 96.443 114.022 61.331 1.00 64.46 80 LYS C CA 1
ATOM 6652 C C . LYS C 1 74 ? 97.525 113.499 62.266 1.00 62.99 80 LYS C C 1
ATOM 6653 O O . LYS C 1 74 ? 98.715 113.534 61.933 1.00 63.40 80 LYS C O 1
ATOM 6659 N N . HIS C 1 75 ? 97.104 113.006 63.429 1.00 60.07 81 HIS C N 1
ATOM 6660 C CA . HIS C 1 75 ? 98.036 112.457 64.408 1.00 55.40 81 HIS C CA 1
ATOM 6661 C C . HIS C 1 75 ? 98.911 111.363 63.797 1.00 63.30 81 HIS C C 1
ATOM 6662 O O . HIS C 1 75 ? 100.144 111.440 63.846 1.00 57.90 81 HIS C O 1
ATOM 6669 N N . LEU C 1 76 ? 98.270 110.359 63.206 1.00 52.12 82 LEU C N 1
ATOM 6670 C CA . LEU C 1 76 ? 98.989 109.220 62.644 1.00 58.46 82 LEU C CA 1
ATOM 6671 C C . LEU C 1 76 ? 99.917 109.609 61.501 1.00 67.10 82 LEU C C 1
ATOM 6672 O O . LEU C 1 76 ? 101.068 109.176 61.456 1.00 67.18 82 LEU C O 1
ATOM 6677 N N . THR C 1 77 ? 99.412 110.413 60.570 1.00 68.17 83 THR C N 1
ATOM 6678 C CA . THR C 1 77 ? 100.221 110.848 59.440 1.00 66.65 83 THR C CA 1
ATOM 6679 C C . THR C 1 77 ? 101.417 111.657 59.917 1.00 67.58 83 THR C C 1
ATOM 6680 O O . THR C 1 77 ? 102.472 111.620 59.296 1.00 76.94 83 THR C O 1
ATOM 6684 N N . ALA C 1 78 ? 101.255 112.388 61.015 1.00 63.82 84 ALA C N 1
ATOM 6685 C CA . ALA C 1 78 ? 102.384 113.108 61.597 1.00 64.75 84 ALA C CA 1
ATOM 6686 C C . ALA C 1 78 ? 103.412 112.124 62.155 1.00 70.17 84 ALA C C 1
ATOM 6687 O O . ALA C 1 78 ? 104.602 112.182 61.810 1.00 77.60 84 ALA C O 1
ATOM 6689 N N . ALA C 1 79 ? 102.940 111.217 63.008 1.00 65.25 85 ALA C N 1
ATOM 6690 C CA . ALA C 1 79 ? 103.795 110.204 63.625 1.00 68.14 85 ALA C CA 1
ATOM 6691 C C . ALA C 1 79 ? 104.607 109.439 62.588 1.00 68.39 85 ALA C C 1
ATOM 6692 O O . ALA C 1 79 ? 105.796 109.178 62.782 1.00 69.77 85 ALA C O 1
ATOM 6694 N N . LEU C 1 80 ? 103.959 109.089 61.483 1.00 70.94 86 LEU C N 1
ATOM 6695 C CA . LEU C 1 80 ? 104.618 108.359 60.410 1.00 54.98 86 LEU C CA 1
ATOM 6696 C C . LEU C 1 80 ? 105.525 109.270 59.585 1.00 67.74 86 LEU C C 1
ATOM 6697 O O . LEU C 1 80 ? 106.559 108.830 59.087 1.00 61.89 86 LEU C O 1
ATOM 6702 N N . ASP C 1 81 ? 105.140 110.536 59.444 1.00 69.51 87 ASP C N 1
ATOM 6703 C CA . ASP C 1 81 ? 105.932 111.484 58.671 1.00 65.06 87 ASP C CA 1
ATOM 6704 C C . ASP C 1 81 ? 107.292 111.721 59.306 1.00 68.96 87 ASP C C 1
ATOM 6705 O O . ASP C 1 81 ? 108.323 111.602 58.644 1.00 75.49 87 ASP C O 1
ATOM 6710 N N . ARG C 1 82 ? 107.296 112.053 60.592 1.00 66.34 88 ARG C N 1
ATOM 6711 C CA . ARG C 1 82 ? 108.552 112.381 61.259 1.00 69.53 88 ARG C CA 1
ATOM 6712 C C . ARG C 1 82 ? 109.392 111.128 61.506 1.00 85.26 88 ARG C C 1
ATOM 6713 O O . ARG C 1 82 ? 110.607 111.140 61.307 1.00 82.24 88 ARG C O 1
ATOM 6721 N N . GLY C 1 83 ? 108.744 110.049 61.935 1.00 95.96 89 GLY C N 1
ATOM 6722 C CA . GLY C 1 83 ? 109.416 108.772 62.116 1.00 100.52 89 GLY C CA 1
ATOM 6723 C C . GLY C 1 83 ? 110.367 108.690 63.298 1.00 110.89 89 GLY C C 1
ATOM 6724 O O . GLY C 1 83 ? 111.338 107.932 63.268 1.00 114.25 89 GLY C O 1
ATOM 6725 N N . ASN C 1 84 ? 110.095 109.466 64.341 1.00 108.32 90 ASN C N 1
ATOM 6726 C CA . ASN C 1 84 ? 110.878 109.384 65.568 1.00 110.45 90 ASN C CA 1
ATOM 6727 C C . ASN C 1 84 ? 110.313 108.330 66.519 1.00 105.87 90 ASN C C 1
ATOM 6728 O O . ASN C 1 84 ? 109.970 108.638 67.657 1.00 108.94 90 ASN C O 1
ATOM 6733 N N . LEU C 1 85 ? 110.221 107.089 66.047 1.00 95.89 91 LEU C N 1
ATOM 6734 C CA . LEU C 1 85 ? 109.605 106.013 66.817 1.00 76.55 91 LEU C CA 1
ATOM 6735 C C . LEU C 1 85 ? 110.327 104.692 66.623 1.00 84.86 91 LEU C C 1
ATOM 6736 O O . LEU C 1 85 ? 110.963 104.470 65.591 1.00 89.41 91 LEU C O 1
ATOM 6741 N N . LYS C 1 86 ? 110.220 103.818 67.620 1.00 87.45 92 LYS C N 1
ATOM 6742 C CA . LYS C 1 86 ? 110.709 102.452 67.499 1.00 95.39 92 LYS C CA 1
ATOM 6743 C C . LYS C 1 86 ? 109.910 101.737 66.417 1.00 88.86 92 LYS C C 1
ATOM 6744 O O . LYS C 1 86 ? 108.769 102.109 66.142 1.00 78.82 92 LYS C O 1
ATOM 6750 N N . SER C 1 87 ? 110.505 100.712 65.811 1.00 90.96 93 SER C N 1
ATOM 6751 C CA . SER C 1 87 ? 109.869 99.991 64.711 1.00 88.95 93 SER C CA 1
ATOM 6752 C C . SER C 1 87 ? 108.520 99.410 65.118 1.00 88.06 93 SER C C 1
ATOM 6753 O O . SER C 1 87 ? 107.594 99.343 64.309 1.00 86.69 93 SER C O 1
ATOM 6756 N N . GLU C 1 88 ? 108.419 98.995 66.376 1.00 95.55 94 GLU C N 1
ATOM 6757 C CA . GLU C 1 88 ? 107.175 98.464 66.919 1.00 99.16 94 GLU C CA 1
ATOM 6758 C C . GLU C 1 88 ? 106.058 99.500 66.831 1.00 88.35 94 GLU C C 1
ATOM 6759 O O . GLU C 1 88 ? 104.950 99.200 66.386 1.00 87.20 94 GLU C O 1
ATOM 6765 N N . PHE C 1 89 ? 106.365 100.724 67.246 1.00 89.36 95 PHE C N 1
ATOM 6766 C CA . PHE C 1 89 ? 105.375 101.794 67.285 1.00 88.79 95 PHE C CA 1
ATOM 6767 C C . PHE C 1 89 ? 105.097 102.366 65.897 1.00 91.49 95 PHE C C 1
ATOM 6768 O O . PHE C 1 89 ? 104.013 102.891 65.644 1.00 86.44 95 PHE C O 1
ATOM 6776 N N . LEU C 1 90 ? 106.078 102.269 65.004 1.00 85.60 96 LEU C N 1
ATOM 6777 C CA . LEU C 1 90 ? 105.862 102.617 63.604 1.00 70.99 96 LEU C CA 1
ATOM 6778 C C . LEU C 1 90 ? 104.862 101.642 63.003 1.00 69.54 96 LEU C C 1
ATOM 6779 O O . LEU C 1 90 ? 103.917 102.039 62.318 1.00 83.85 96 LEU C O 1
ATOM 6784 N N . GLN C 1 91 ? 105.083 100.359 63.274 1.00 71.62 97 GLN C N 1
ATOM 6785 C CA . GLN C 1 91 ? 104.170 99.308 62.850 1.00 66.01 97 GLN C CA 1
ATOM 6786 C C . GLN C 1 91 ? 102.775 99.555 63.395 1.00 65.70 97 GLN C C 1
ATOM 6787 O O . GLN C 1 91 ? 101.790 99.450 62.666 1.00 74.30 97 GLN C O 1
ATOM 6793 N N . GLU C 1 92 ? 102.695 99.891 64.677 1.00 57.17 98 GLU C N 1
ATOM 6794 C CA . GLU C 1 92 ? 101.408 100.148 65.308 1.00 60.63 98 GLU C CA 1
ATOM 6795 C C . GLU C 1 92 ? 100.703 101.329 64.652 1.00 55.61 98 GLU C C 1
ATOM 6796 O O . GLU C 1 92 ? 99.502 101.276 64.392 1.00 50.16 98 GLU C O 1
ATOM 6802 N N . SER C 1 93 ? 101.460 102.385 64.371 1.00 53.09 99 SER C N 1
ATOM 6803 C CA . SER C 1 93 ? 100.924 103.552 63.677 1.00 53.10 99 SER C CA 1
ATOM 6804 C C . SER C 1 93 ? 100.368 103.160 62.315 1.00 56.12 99 SER C C 1
ATOM 6805 O O . SER C 1 93 ? 99.308 103.637 61.905 1.00 56.94 99 SER C O 1
ATOM 6808 N N . ASN C 1 94 ? 101.085 102.286 61.617 1.00 52.45 100 ASN C N 1
ATOM 6809 C CA . ASN C 1 94 ? 100.620 101.806 60.324 1.00 54.74 100 ASN C CA 1
ATOM 6810 C C . ASN C 1 94 ? 99.344 100.981 60.434 1.00 62.64 100 ASN C C 1
ATOM 6811 O O . ASN C 1 94 ? 98.454 101.103 59.599 1.00 70.69 100 ASN C O 1
ATOM 6816 N N . LEU C 1 95 ? 99.253 100.145 61.464 1.00 49.49 101 LEU C N 1
ATOM 6817 C CA . LEU C 1 95 ? 98.097 99.269 61.626 1.00 48.62 101 LEU C CA 1
ATOM 6818 C C . LEU C 1 95 ? 96.857 100.066 62.003 1.00 56.37 101 LEU C C 1
ATOM 6819 O O . LEU C 1 95 ? 95.750 99.770 61.546 1.00 68.97 101 LEU C O 1
ATOM 6824 N N . ILE C 1 96 ? 97.049 101.077 62.841 1.00 52.29 102 ILE C N 1
ATOM 6825 C CA . ILE C 1 96 ? 95.958 101.956 63.237 1.00 58.71 102 ILE C CA 1
ATOM 6826 C C . ILE C 1 96 ? 95.530 102.801 62.041 1.00 58.06 102 ILE C C 1
ATOM 6827 O O . ILE C 1 96 ? 94.341 103.077 61.849 1.00 65.87 102 ILE C O 1
ATOM 6832 N N . MET C 1 97 ? 96.505 103.187 61.223 1.00 62.73 103 MET C N 1
ATOM 6833 C CA . MET C 1 97 ? 96.214 103.873 59.971 1.00 56.73 103 MET C CA 1
ATOM 6834 C C . MET C 1 97 ? 95.365 102.985 59.070 1.00 50.43 103 MET C C 1
ATOM 6835 O O . MET C 1 97 ? 94.417 103.449 58.442 1.00 67.42 103 MET C O 1
ATOM 6840 N N . ALA C 1 98 ? 95.709 101.703 59.023 1.00 51.18 104 ALA C N 1
ATOM 6841 C CA . ALA C 1 98 ? 94.969 100.727 58.233 1.00 59.02 104 ALA C CA 1
ATOM 6842 C C . ALA C 1 98 ? 93.537 100.577 58.735 1.00 61.37 104 ALA C C 1
ATOM 6843 O O . ALA C 1 98 ? 92.603 100.499 57.937 1.00 65.63 104 ALA C O 1
ATOM 6845 N N . LYS C 1 99 ? 93.364 100.536 60.053 1.00 54.09 105 LYS C N 1
ATOM 6846 C CA . LYS C 1 99 ? 92.027 100.430 60.625 1.00 49.52 105 LYS C CA 1
ATOM 6847 C C . LYS C 1 99 ? 91.194 101.661 60.275 1.00 53.90 105 LYS C C 1
ATOM 6848 O O . LYS C 1 99 ? 90.022 101.546 59.903 1.00 57.91 105 LYS C O 1
ATOM 6854 N N . LEU C 1 100 ? 91.808 102.835 60.392 1.00 57.27 106 LEU C N 1
ATOM 6855 C CA . LEU C 1 100 ? 91.156 104.082 59.998 1.00 56.96 106 LEU C CA 1
ATOM 6856 C C . LEU C 1 100 ? 90.738 104.039 58.530 1.00 64.58 106 LEU C C 1
ATOM 6857 O O . LEU C 1 100 ? 89.644 104.473 58.172 1.00 64.98 106 LEU C O 1
ATOM 6862 N N . ASN C 1 101 ? 91.615 103.507 57.686 1.00 65.22 107 ASN C N 1
ATOM 6863 C CA . ASN C 1 101 ? 91.322 103.385 56.264 1.00 68.09 107 ASN C CA 1
ATOM 6864 C C . ASN C 1 101 ? 90.189 102.400 55.999 1.00 69.03 107 ASN C C 1
ATOM 6865 O O . ASN C 1 101 ? 89.427 102.564 55.047 1.00 52.69 107 ASN C O 1
ATOM 6870 N N . TYR C 1 102 ? 90.072 101.379 56.842 1.00 67.71 108 TYR C N 1
ATOM 6871 C CA . TYR C 1 102 ? 88.962 100.444 56.715 1.00 66.56 108 TYR C CA 1
ATOM 6872 C C . TYR C 1 102 ? 87.650 101.119 57.085 1.00 65.79 108 TYR C C 1
ATOM 6873 O O . TYR C 1 102 ? 86.649 100.979 56.381 1.00 65.72 108 TYR C O 1
ATOM 6882 N N . VAL C 1 103 ? 87.662 101.843 58.200 1.00 52.55 109 VAL C N 1
ATOM 6883 C CA . VAL C 1 103 ? 86.480 102.565 58.655 1.00 61.39 109 VAL C CA 1
ATOM 6884 C C . VAL C 1 103 ? 86.018 103.591 57.617 1.00 59.13 109 VAL C C 1
ATOM 6885 O O . VAL C 1 103 ? 84.831 103.675 57.306 1.00 60.16 109 VAL C O 1
ATOM 6889 N N . GLU C 1 104 ? 86.963 104.352 57.071 1.00 58.52 110 GLU C N 1
ATOM 6890 C CA . GLU C 1 104 ? 86.643 105.400 56.102 1.00 57.44 110 GLU C CA 1
ATOM 6891 C C . GLU C 1 104 ? 86.238 104.839 54.737 1.00 67.74 110 GLU C C 1
ATOM 6892 O O . GLU C 1 104 ? 85.543 105.508 53.972 1.00 71.95 110 GLU C O 1
ATOM 6898 N N . GLY C 1 105 ? 86.673 103.620 54.430 1.00 74.67 111 GLY C N 1
ATOM 6899 C CA . GLY C 1 105 ? 86.227 102.943 53.223 1.00 74.73 111 GLY C CA 1
ATOM 6900 C C . GLY C 1 105 ? 87.292 102.605 52.194 1.00 60.56 111 GLY C C 1
ATOM 6901 O O . GLY C 1 105 ? 86.971 102.130 51.107 1.00 59.93 111 GLY C O 1
ATOM 6902 N N . ASP C 1 106 ? 88.556 102.841 52.527 1.00 58.72 112 ASP C N 1
ATOM 6903 C CA . ASP C 1 106 ? 89.651 102.565 51.601 1.00 60.29 112 ASP C CA 1
ATOM 6904 C C . ASP C 1 106 ? 90.278 101.202 51.895 1.00 63.81 112 ASP C C 1
ATOM 6905 O O . ASP C 1 106 ? 91.291 101.107 52.590 1.00 61.02 112 ASP C O 1
ATOM 6910 N N . TYR C 1 107 ? 89.673 100.151 51.351 1.00 65.49 113 TYR C N 1
ATOM 6911 C CA . TYR C 1 107 ? 90.080 98.782 51.649 1.00 66.89 113 TYR C CA 1
ATOM 6912 C C . TYR C 1 107 ? 91.397 98.400 50.985 1.00 71.20 113 TYR C C 1
ATOM 6913 O O . TYR C 1 107 ? 92.207 97.680 51.574 1.00 61.01 113 TYR C O 1
ATOM 6922 N N . LYS C 1 108 ? 91.601 98.878 49.759 1.00 70.59 114 LYS C N 1
ATOM 6923 C CA . LYS C 1 108 ? 92.841 98.632 49.030 1.00 60.26 114 LYS C CA 1
ATOM 6924 C C . LYS C 1 108 ? 94.036 99.188 49.791 1.00 58.60 114 LYS C C 1
ATOM 6925 O O . LYS C 1 108 ? 95.106 98.578 49.828 1.00 75.77 114 LYS C O 1
ATOM 6931 N N . GLU C 1 109 ? 93.839 100.352 50.398 1.00 57.67 115 GLU C N 1
ATOM 6932 C CA . GLU C 1 109 ? 94.902 101.030 51.124 1.00 61.31 115 GLU C CA 1
ATOM 6933 C C . GLU C 1 109 ? 95.261 100.281 52.396 1.00 63.64 115 GLU C C 1
ATOM 6934 O O . GLU C 1 109 ? 96.439 100.084 52.702 1.00 55.65 115 GLU C O 1
ATOM 6940 N N . ALA C 1 110 ? 94.235 99.869 53.132 1.00 65.00 116 ALA C N 1
ATOM 6941 C CA . ALA C 1 110 ? 94.429 99.073 54.333 1.00 51.86 116 ALA C CA 1
ATOM 6942 C C . ALA C 1 110 ? 95.164 97.787 53.989 1.00 53.87 116 ALA C C 1
ATOM 6943 O O . ALA C 1 110 ? 96.108 97.404 54.676 1.00 63.29 116 ALA C O 1
ATOM 6945 N N . LEU C 1 111 ? 94.734 97.132 52.914 1.00 59.09 117 LEU C N 1
ATOM 6946 C CA . LEU C 1 111 ? 95.348 95.880 52.482 1.00 66.59 117 LEU C CA 1
ATOM 6947 C C . LEU C 1 111 ? 96.809 96.083 52.126 1.00 62.35 117 LEU C C 1
ATOM 6948 O O . LEU C 1 111 ? 97.660 95.256 52.454 1.00 68.45 117 LEU C O 1
ATOM 6953 N N . ASN C 1 112 ? 97.087 97.192 51.452 1.00 60.95 118 ASN C N 1
ATOM 6954 C CA . ASN C 1 112 ? 98.450 97.549 51.092 1.00 65.79 118 ASN C CA 1
ATOM 6955 C C . ASN C 1 112 ? 99.312 97.739 52.339 1.00 63.86 118 ASN C C 1
ATOM 6956 O O . ASN C 1 112 ? 100.453 97.267 52.401 1.00 68.64 118 ASN C O 1
ATOM 6961 N N . ILE C 1 113 ? 98.752 98.421 53.335 1.00 66.92 119 ILE C N 1
ATOM 6962 C CA . ILE C 1 113 ? 99.449 98.642 54.599 1.00 72.41 119 ILE C CA 1
ATOM 6963 C C . ILE C 1 113 ? 99.749 97.325 55.305 1.00 75.04 119 ILE C C 1
ATOM 6964 O O . ILE C 1 113 ? 100.866 97.099 55.758 1.00 83.94 119 ILE C O 1
ATOM 6969 N N . TYR C 1 114 ? 98.744 96.461 55.396 1.00 63.97 120 TYR C N 1
ATOM 6970 C CA . TYR C 1 114 ? 98.903 95.166 56.043 1.00 53.36 120 TYR C CA 1
ATOM 6971 C C . TYR C 1 114 ? 99.962 94.330 55.337 1.00 67.97 120 TYR C C 1
ATOM 6972 O O . TYR C 1 114 ? 100.777 93.672 55.984 1.00 78.92 120 TYR C O 1
ATOM 6981 N N . ALA C 1 115 ? 99.958 94.375 54.008 1.00 71.32 121 ALA C N 1
ATOM 6982 C CA . ALA C 1 115 ? 100.933 93.631 53.218 1.00 59.14 121 ALA C CA 1
ATOM 6983 C C . ALA C 1 115 ? 102.341 94.176 53.425 1.00 67.42 121 ALA C C 1
ATOM 6984 O O . ALA C 1 115 ? 103.313 93.424 53.407 1.00 73.69 121 ALA C O 1
ATOM 6986 N N . ARG C 1 116 ? 102.444 95.486 53.626 1.00 76.15 122 ARG C N 1
ATOM 6987 C CA . ARG C 1 116 ? 103.745 96.126 53.806 1.00 74.95 122 ARG C CA 1
ATOM 6988 C C . ARG C 1 116 ? 104.297 95.958 55.224 1.00 68.40 122 ARG C C 1
ATOM 6989 O O . ARG C 1 116 ? 105.510 95.952 55.424 1.00 61.27 122 ARG C O 1
ATOM 6997 N N . VAL C 1 117 ? 103.409 95.821 56.203 1.00 72.85 123 VAL C N 1
ATOM 6998 C CA . VAL C 1 117 ? 103.829 95.584 57.580 1.00 72.78 123 VAL C CA 1
ATOM 6999 C C . VAL C 1 117 ? 104.252 94.132 57.760 1.00 79.00 123 VAL C C 1
ATOM 7000 O O . VAL C 1 117 ? 105.321 93.848 58.304 1.00 81.01 123 VAL C O 1
ATOM 7004 N N . GLY C 1 118 ? 103.406 93.217 57.293 1.00 69.32 124 GLY C N 1
ATOM 7005 C CA . GLY C 1 118 ? 103.674 91.798 57.414 1.00 59.49 124 GLY C CA 1
ATOM 7006 C C . GLY C 1 118 ? 103.149 91.251 58.723 1.00 88.15 124 GLY C C 1
ATOM 7007 O O . GLY C 1 118 ? 103.879 91.172 59.711 1.00 89.63 124 GLY C O 1
ATOM 7008 N N . LEU C 1 119 ? 101.874 90.876 58.728 1.00 77.95 125 LEU C N 1
ATOM 7009 C CA . LEU C 1 119 ? 101.207 90.425 59.943 1.00 67.50 125 LEU C CA 1
ATOM 7010 C C . LEU C 1 119 ? 101.771 89.108 60.468 1.00 64.25 125 LEU C C 1
ATOM 7011 O O . LEU C 1 119 ? 101.859 88.901 61.676 1.00 62.30 125 LEU C O 1
ATOM 7016 N N . ASP C 1 120 ? 102.152 88.220 59.556 1.00 68.59 126 ASP C N 1
ATOM 7017 C CA . ASP C 1 120 ? 102.619 86.893 59.943 1.00 64.45 126 ASP C CA 1
ATOM 7018 C C . ASP C 1 120 ? 103.978 86.935 60.637 1.00 65.10 126 ASP C C 1
ATOM 7019 O O . ASP C 1 120 ? 104.353 85.996 61.335 1.00 69.97 126 ASP C O 1
ATOM 7024 N N . ASP C 1 121 ? 104.707 88.031 60.455 1.00 68.88 127 ASP C N 1
ATOM 7025 C CA . ASP C 1 121 ? 106.049 88.154 61.015 1.00 71.49 127 ASP C CA 1
ATOM 7026 C C . ASP C 1 121 ? 106.056 88.932 62.327 1.00 71.51 127 ASP C C 1
ATOM 7027 O O . ASP C 1 121 ? 107.111 89.146 62.925 1.00 69.18 127 ASP C O 1
ATOM 7032 N N . LEU C 1 122 ? 104.878 89.356 62.771 1.00 73.75 128 LEU C N 1
ATOM 7033 C CA . LEU C 1 122 ? 104.755 90.059 64.042 1.00 70.32 128 LEU C CA 1
ATOM 7034 C C . LEU C 1 122 ? 104.784 89.081 65.209 1.00 81.50 128 LEU C C 1
ATOM 7035 O O . LEU C 1 122 ? 103.995 88.135 65.252 1.00 86.13 128 LEU C O 1
ATOM 7040 N N . PRO C 1 123 ? 105.698 89.309 66.163 1.00 78.89 129 PRO C N 1
ATOM 7041 C CA . PRO C 1 123 ? 105.863 88.465 67.351 1.00 78.49 129 PRO C CA 1
ATOM 7042 C C . PRO C 1 123 ? 104.586 88.355 68.181 1.00 80.67 129 PRO C C 1
ATOM 7043 O O . PRO C 1 123 ? 103.784 89.287 68.200 1.00 86.85 129 PRO C O 1
ATOM 7047 N N . LEU C 1 124 ? 104.410 87.223 68.856 1.00 76.87 130 LEU C N 1
ATOM 7048 C CA . LEU C 1 124 ? 103.250 87.006 69.714 1.00 67.78 130 LEU C CA 1
ATOM 7049 C C . LEU C 1 124 ? 103.667 86.721 71.154 1.00 75.28 130 LEU C C 1
ATOM 7050 O O . LEU C 1 124 ? 102.832 86.727 72.058 1.00 79.88 130 LEU C O 1
ATOM 7055 N N . THR C 1 125 ? 104.958 86.477 71.362 1.00 79.64 131 THR C N 1
ATOM 7056 C CA . THR C 1 125 ? 105.469 86.096 72.677 1.00 87.70 131 THR C CA 1
ATOM 7057 C C . THR C 1 125 ? 106.206 87.237 73.372 1.00 100.57 131 THR C C 1
ATOM 7058 O O . THR C 1 125 ? 106.788 88.099 72.712 1.00 93.83 131 THR C O 1
ATOM 7062 N N . ALA C 1 126 ? 106.179 87.219 74.705 1.00 130.11 132 ALA C N 1
ATOM 7063 C CA . ALA C 1 126 ? 106.785 88.263 75.533 1.00 139.16 132 ALA C CA 1
ATOM 7064 C C . ALA C 1 126 ? 106.256 89.634 75.133 1.00 129.47 132 ALA C C 1
ATOM 7065 O O . ALA C 1 126 ? 107.010 90.601 75.025 1.00 133.42 132 ALA C O 1
ATOM 7067 N N . VAL C 1 127 ? 104.947 89.704 74.920 1.00 106.67 133 VAL C N 1
ATOM 7068 C CA . VAL C 1 127 ? 104.322 90.890 74.355 1.00 99.73 133 VAL C CA 1
ATOM 7069 C C . VAL C 1 127 ? 103.067 91.288 75.136 1.00 93.83 133 VAL C C 1
ATOM 7070 O O . VAL C 1 127 ? 102.247 90.435 75.481 1.00 97.23 133 VAL C O 1
ATOM 7074 N N . PRO C 1 128 ? 102.931 92.591 75.434 1.00 82.48 134 PRO C N 1
ATOM 7075 C CA . PRO C 1 128 ? 101.787 93.173 76.151 1.00 69.64 134 PRO C CA 1
ATOM 7076 C C . PRO C 1 128 ? 100.456 92.936 75.437 1.00 73.62 134 PRO C C 1
ATOM 7077 O O . PRO C 1 128 ? 100.432 92.858 74.210 1.00 86.04 134 PRO C O 1
ATOM 7081 N N . PRO C 1 129 ? 99.358 92.823 76.204 1.00 75.78 135 PRO C N 1
ATOM 7082 C CA . PRO C 1 129 ? 98.020 92.492 75.690 1.00 74.23 135 PRO C CA 1
ATOM 7083 C C . PRO C 1 129 ? 97.524 93.410 74.570 1.00 76.99 135 PRO C C 1
ATOM 7084 O O . PRO C 1 129 ? 96.953 92.908 73.594 1.00 80.36 135 PRO C O 1
ATOM 7088 N N . TYR C 1 130 ? 97.732 94.719 74.707 1.00 75.07 136 TYR C N 1
ATOM 7089 C CA . TYR C 1 130 ? 97.239 95.674 73.715 1.00 74.76 136 TYR C CA 1
ATOM 7090 C C . TYR C 1 130 ? 97.755 95.314 72.326 1.00 74.19 136 TYR C C 1
ATOM 7091 O O . TYR C 1 130 ? 97.035 95.437 71.341 1.00 79.34 136 TYR C O 1
ATOM 7100 N N . ARG C 1 131 ? 99.002 94.857 72.260 1.00 68.86 137 ARG C N 1
ATOM 7101 C CA . ARG C 1 131 ? 99.619 94.477 70.997 1.00 76.08 137 ARG C CA 1
ATOM 7102 C C . ARG C 1 131 ? 98.937 93.241 70.414 1.00 80.95 137 ARG C C 1
ATOM 7103 O O . ARG C 1 131 ? 98.729 93.152 69.203 1.00 84.20 137 ARG C O 1
ATOM 7111 N N . LEU C 1 132 ? 98.586 92.294 71.281 1.00 72.65 138 LEU C N 1
ATOM 7112 C CA . LEU C 1 132 ? 97.831 91.113 70.870 1.00 66.41 138 LEU C CA 1
ATOM 7113 C C . LEU C 1 132 ? 96.497 91.516 70.249 1.00 71.61 138 LEU C C 1
ATOM 7114 O O . LEU C 1 132 ? 96.121 91.027 69.177 1.00 76.82 138 LEU C O 1
ATOM 7119 N N . ARG C 1 133 ? 95.791 92.415 70.929 1.00 61.03 139 ARG C N 1
ATOM 7120 C CA . ARG C 1 133 ? 94.520 92.923 70.426 1.00 53.89 139 ARG C CA 1
ATOM 7121 C C . ARG C 1 133 ? 94.699 93.628 69.080 1.00 58.23 139 ARG C C 1
ATOM 7122 O O . ARG C 1 133 ? 93.883 93.469 68.168 1.00 56.79 139 ARG C O 1
ATOM 7130 N N . VAL C 1 134 ? 95.777 94.397 68.960 1.00 58.47 140 VAL C N 1
ATOM 7131 C CA . VAL C 1 134 ? 96.068 95.123 67.729 1.00 60.91 140 VAL C CA 1
ATOM 7132 C C . VAL C 1 134 ? 96.289 94.158 66.569 1.00 52.46 140 VAL C C 1
ATOM 7133 O O . VAL C 1 134 ? 95.762 94.360 65.475 1.00 50.96 140 VAL C O 1
ATOM 7137 N N . ILE C 1 135 ? 97.055 93.102 66.817 1.00 54.31 141 ILE C N 1
ATOM 7138 C CA . ILE C 1 135 ? 97.343 92.116 65.782 1.00 53.67 141 ILE C CA 1
ATOM 7139 C C . ILE C 1 135 ? 96.077 91.367 65.373 1.00 57.23 141 ILE C C 1
ATOM 7140 O O . ILE C 1 135 ? 95.810 91.188 64.180 1.00 56.85 141 ILE C O 1
ATOM 7145 N N . ALA C 1 136 ? 95.293 90.949 66.364 1.00 56.12 142 ALA C N 1
ATOM 7146 C CA . ALA C 1 136 ? 94.034 90.252 66.104 1.00 51.81 142 ALA C CA 1
ATOM 7147 C C . ALA C 1 136 ? 93.086 91.098 65.247 1.00 54.56 142 ALA C C 1
ATOM 7148 O O . ALA C 1 136 ? 92.582 90.640 64.209 1.00 60.28 142 ALA C O 1
ATOM 7150 N N . GLU C 1 137 ? 92.855 92.335 65.680 1.00 51.36 143 GLU C N 1
ATOM 7151 C CA . GLU C 1 137 ? 92.004 93.258 64.936 1.00 45.32 143 GLU C CA 1
ATOM 7152 C C . GLU C 1 137 ? 92.573 93.540 63.548 1.00 50.45 143 GLU C C 1
ATOM 7153 O O . GLU C 1 137 ? 91.827 93.790 62.603 1.00 55.09 143 GLU C O 1
ATOM 7159 N N . ALA C 1 138 ? 93.897 93.494 63.429 1.00 46.60 144 ALA C N 1
ATOM 7160 C CA . ALA C 1 138 ? 94.556 93.708 62.145 1.00 47.58 144 ALA C CA 1
ATOM 7161 C C . ALA C 1 138 ? 94.233 92.577 61.177 1.00 57.38 144 ALA C C 1
ATOM 7162 O O . ALA C 1 138 ? 93.910 92.819 60.011 1.00 61.44 144 ALA C O 1
ATOM 7164 N N . TYR C 1 139 ? 94.324 91.342 61.664 1.00 54.91 145 TYR C N 1
ATOM 7165 C CA . TYR C 1 139 ? 93.962 90.181 60.857 1.00 48.74 145 TYR C CA 1
ATOM 7166 C C . TYR C 1 139 ? 92.495 90.227 60.448 1.00 47.15 145 TYR C C 1
ATOM 7167 O O . TYR C 1 139 ? 92.159 89.989 59.284 1.00 51.11 145 TYR C O 1
ATOM 7176 N N . ALA C 1 140 ? 91.624 90.533 61.407 1.00 54.52 146 ALA C N 1
ATOM 7177 C CA . ALA C 1 140 ? 90.193 90.625 61.126 1.00 56.60 146 ALA C CA 1
ATOM 7178 C C . ALA C 1 140 ? 89.904 91.672 60.052 1.00 57.86 146 ALA C C 1
ATOM 7179 O O . ALA C 1 140 ? 89.154 91.421 59.106 1.00 61.67 146 ALA C O 1
ATOM 7181 N N . THR C 1 141 ? 90.514 92.842 60.199 1.00 53.18 147 THR C N 1
ATOM 7182 C CA . THR C 1 141 ? 90.314 93.928 59.251 1.00 54.54 147 THR C CA 1
ATOM 7183 C C . THR C 1 141 ? 90.831 93.550 57.864 1.00 58.39 147 THR C C 1
ATOM 7184 O O . THR C 1 141 ? 90.166 93.810 56.863 1.00 57.81 147 THR C O 1
ATOM 7188 N N . LYS C 1 142 ? 92.008 92.932 57.804 1.00 48.62 148 LYS C N 1
ATOM 7189 C CA . LYS C 1 142 ? 92.528 92.447 56.530 1.00 50.13 148 LYS C CA 1
ATOM 7190 C C . LYS C 1 142 ? 91.538 91.480 55.887 1.00 79.18 148 LYS C C 1
ATOM 7191 O O . LYS C 1 142 ? 91.325 91.515 54.672 1.00 52.61 148 LYS C O 1
ATOM 7197 N N . GLY C 1 143 ? 90.930 90.626 56.708 1.00 50.16 149 GLY C N 1
ATOM 7198 C CA . GLY C 1 143 ? 89.911 89.709 56.228 1.00 50.97 149 GLY C CA 1
ATOM 7199 C C . GLY C 1 143 ? 88.716 90.435 55.631 1.00 70.73 149 GLY C C 1
ATOM 7200 O O . GLY C 1 143 ? 88.255 90.107 54.531 1.00 72.34 149 GLY C O 1
ATOM 7201 N N . LEU C 1 144 ? 88.220 91.433 56.355 1.00 59.06 150 LEU C N 1
ATOM 7202 C CA . LEU C 1 144 ? 87.075 92.221 55.911 1.00 63.07 150 LEU C CA 1
ATOM 7203 C C . LEU C 1 144 ? 87.353 92.938 54.590 1.00 64.73 150 LEU C C 1
ATOM 7204 O O . LEU C 1 144 ? 86.531 92.912 53.665 1.00 62.53 150 LEU C O 1
ATOM 7209 N N . CYS C 1 145 ? 88.517 93.574 54.507 1.00 64.20 151 CYS C N 1
ATOM 7210 C CA . CYS C 1 145 ? 88.918 94.292 53.303 1.00 59.13 151 CYS C CA 1
ATOM 7211 C C . CYS C 1 145 ? 89.079 93.331 52.136 1.00 57.09 151 CYS C C 1
ATOM 7212 O O . CYS C 1 145 ? 88.722 93.657 51.006 1.00 63.33 151 CYS C O 1
ATOM 7215 N N . LEU C 1 146 ? 89.616 92.146 52.414 1.00 64.66 152 LEU C N 1
ATOM 7216 C CA . LEU C 1 146 ? 89.727 91.107 51.395 1.00 67.48 152 LEU C CA 1
ATOM 7217 C C . LEU C 1 146 ? 88.347 90.742 50.867 1.00 66.99 152 LEU C C 1
ATOM 7218 O O . LEU C 1 146 ? 88.157 90.582 49.662 1.00 71.61 152 LEU C O 1
ATOM 7223 N N . GLU C 1 147 ? 87.382 90.626 51.774 1.00 66.84 153 GLU C N 1
ATOM 7224 C CA . GLU C 1 147 ? 86.013 90.320 51.374 1.00 65.77 153 GLU C CA 1
ATOM 7225 C C . GLU C 1 147 ? 85.375 91.445 50.555 1.00 74.42 153 GLU C C 1
ATOM 7226 O O . GLU C 1 147 ? 84.552 91.184 49.679 1.00 79.74 153 GLU C O 1
ATOM 7232 N N . LYS C 1 148 ? 85.756 92.689 50.831 1.00 79.16 154 LYS C N 1
ATOM 7233 C CA . LYS C 1 148 ? 85.194 93.827 50.099 1.00 84.75 154 LYS C CA 1
ATOM 7234 C C . LYS C 1 148 ? 85.668 93.905 48.643 1.00 100.50 154 LYS C C 1
ATOM 7235 O O . LYS C 1 148 ? 85.124 94.676 47.851 1.00 100.09 154 LYS C O 1
ATOM 7241 N N . LEU C 1 149 ? 86.680 93.118 48.292 1.00 106.51 155 LEU C N 1
ATOM 7242 C CA . LEU C 1 149 ? 87.190 93.105 46.924 1.00 105.75 155 LEU C CA 1
ATOM 7243 C C . LEU C 1 149 ? 86.399 92.139 46.043 1.00 120.49 155 LEU C C 1
ATOM 7244 O O . LEU C 1 149 ? 85.955 91.089 46.510 1.00 125.42 155 LEU C O 1
ATOM 7249 N N . PRO C 1 150 ? 86.221 92.493 44.761 1.00 126.51 156 PRO C N 1
ATOM 7250 C CA . PRO C 1 150 ? 85.507 91.644 43.806 1.00 128.79 156 PRO C CA 1
ATOM 7251 C C . PRO C 1 150 ? 86.443 90.716 43.035 1.00 119.38 156 PRO C C 1
ATOM 7252 O O . PRO C 1 150 ? 86.014 89.635 42.633 1.00 118.64 156 PRO C O 1
ATOM 7256 N N . ASP C 1 161 ? 89.917 80.761 45.450 1.00 165.97 167 ASP C N 1
ATOM 7257 C CA . ASP C 1 161 ? 91.226 80.622 46.079 1.00 167.72 167 ASP C CA 1
ATOM 7258 C C . ASP C 1 161 ? 91.460 81.729 47.102 1.00 157.32 167 ASP C C 1
ATOM 7259 O O . ASP C 1 161 ? 92.107 81.514 48.128 1.00 150.45 167 ASP C O 1
ATOM 7264 N N . ARG C 1 162 ? 90.932 82.914 46.812 1.00 149.73 168 ARG C N 1
ATOM 7265 C CA . ARG C 1 162 ? 91.022 84.049 47.726 1.00 140.66 168 ARG C CA 1
ATOM 7266 C C . ARG C 1 162 ? 90.260 83.772 49.015 1.00 127.00 168 ARG C C 1
ATOM 7267 O O . ARG C 1 162 ? 90.644 84.232 50.096 1.00 128.20 168 ARG C O 1
ATOM 7275 N N . GLU C 1 163 ? 89.174 83.017 48.880 1.00 116.46 169 GLU C N 1
ATOM 7276 C CA . GLU C 1 163 ? 88.295 82.701 49.997 1.00 104.15 169 GLU C CA 1
ATOM 7277 C C . GLU C 1 163 ? 89.062 82.023 51.128 1.00 91.09 169 GLU C C 1
ATOM 7278 O O . GLU C 1 163 ? 88.835 82.311 52.306 1.00 82.44 169 GLU C O 1
ATOM 7284 N N . GLN C 1 164 ? 89.986 81.139 50.764 1.00 85.44 170 GLN C N 1
ATOM 7285 C CA . GLN C 1 164 ? 90.802 80.447 51.752 1.00 86.09 170 GLN C CA 1
ATOM 7286 C C . GLN C 1 164 ? 91.707 81.421 52.501 1.00 90.17 170 GLN C C 1
ATOM 7287 O O . GLN C 1 164 ? 91.923 81.272 53.702 1.00 92.42 170 GLN C O 1
ATOM 7293 N N . ASP C 1 165 ? 92.231 82.419 51.793 1.00 96.22 171 ASP C N 1
ATOM 7294 C CA . ASP C 1 165 ? 93.079 83.434 52.413 1.00 94.81 171 ASP C CA 1
ATOM 7295 C C . ASP C 1 165 ? 92.272 84.293 53.382 1.00 91.78 171 ASP C C 1
ATOM 7296 O O . ASP C 1 165 ? 92.747 84.644 54.468 1.00 100.45 171 ASP C O 1
ATOM 7301 N N . VAL C 1 166 ? 91.051 84.627 52.977 1.00 79.85 172 VAL C N 1
ATOM 7302 C CA . VAL C 1 166 ? 90.127 85.366 53.831 1.00 70.82 172 VAL C CA 1
ATOM 7303 C C . VAL C 1 166 ? 89.846 84.606 55.127 1.00 76.93 172 VAL C C 1
ATOM 7304 O O . VAL C 1 166 ? 90.010 85.138 56.240 1.00 83.00 172 VAL C O 1
ATOM 7308 N N . ILE C 1 167 ? 89.430 83.353 54.971 1.00 80.41 173 ILE C N 1
ATOM 7309 C CA . ILE C 1 167 ? 89.123 82.503 56.111 1.00 77.31 173 ILE C CA 1
ATOM 7310 C C . ILE C 1 167 ? 90.346 82.328 57.003 1.00 70.29 173 ILE C C 1
ATOM 7311 O O . ILE C 1 167 ? 90.223 82.292 58.223 1.00 73.53 173 ILE C O 1
ATOM 7316 N N . THR C 1 168 ? 91.525 82.236 56.394 1.00 54.79 174 THR C N 1
ATOM 7317 C CA . THR C 1 168 ? 92.766 82.119 57.153 1.00 54.52 174 THR C CA 1
ATOM 7318 C C . THR C 1 168 ? 92.996 83.368 57.999 1.00 68.34 174 THR C C 1
ATOM 7319 O O . THR C 1 168 ? 93.377 83.275 59.176 1.00 75.33 174 THR C O 1
ATOM 7323 N N . CYS C 1 169 ? 92.759 84.530 57.394 1.00 52.59 175 CYS C N 1
ATOM 7324 C CA . CYS C 1 169 ? 92.825 85.796 58.116 1.00 51.06 175 CYS C CA 1
ATOM 7325 C C . CYS C 1 169 ? 91.927 85.755 59.341 1.00 69.14 175 CYS C C 1
ATOM 7326 O O . CYS C 1 169 ? 92.350 86.107 60.445 1.00 64.98 175 CYS C O 1
ATOM 7329 N N . TYR C 1 170 ? 90.692 85.303 59.149 1.00 64.61 176 TYR C N 1
ATOM 7330 C CA . TYR C 1 170 ? 89.751 85.239 60.265 1.00 56.35 176 TYR C CA 1
ATOM 7331 C C . TYR C 1 170 ? 90.134 84.196 61.317 1.00 57.79 176 TYR C C 1
ATOM 7332 O O . TYR C 1 170 ? 89.835 84.364 62.499 1.00 67.06 176 TYR 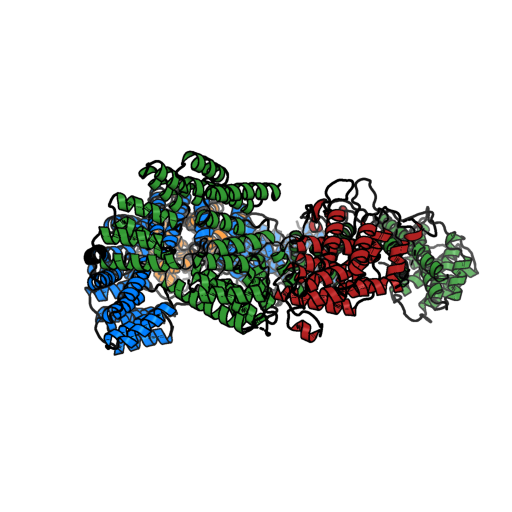C O 1
ATOM 7341 N N . GLU C 1 171 ? 90.796 83.126 60.893 1.00 59.20 177 GLU C N 1
ATOM 7342 C CA . GLU C 1 171 ? 91.207 82.077 61.819 1.00 73.52 177 GLU C CA 1
ATOM 7343 C C . GLU C 1 171 ? 92.318 82.580 62.726 1.00 72.82 177 GLU C C 1
ATOM 7344 O O . GLU C 1 171 ? 92.234 82.455 63.952 1.00 77.60 177 GLU C O 1
ATOM 7350 N N . LYS C 1 172 ? 93.352 83.157 62.120 1.00 65.46 178 LYS C N 1
ATOM 7351 C CA . LYS C 1 172 ? 94.433 83.757 62.893 1.00 62.54 178 LYS C CA 1
ATOM 7352 C C . LYS C 1 172 ? 93.883 84.853 63.804 1.00 66.56 178 LYS C C 1
ATOM 7353 O O . LYS C 1 172 ? 94.274 84.959 64.972 1.00 68.01 178 LYS C O 1
ATOM 7359 N N . ALA C 1 173 ? 92.959 85.648 63.267 1.00 64.16 179 ALA C N 1
ATOM 7360 C CA . ALA C 1 173 ? 92.300 86.696 64.039 1.00 57.41 179 ALA C CA 1
ATOM 7361 C C . ALA C 1 173 ? 91.655 86.126 65.295 1.00 58.06 179 ALA C C 1
ATOM 7362 O O . ALA C 1 173 ? 91.901 86.609 66.399 1.00 57.73 179 ALA C O 1
ATOM 7364 N N . GLY C 1 174 ? 90.840 85.092 65.119 1.00 63.02 180 GLY C N 1
ATOM 7365 C CA . GLY C 1 174 ? 90.141 84.468 66.229 1.00 60.44 180 GLY C CA 1
ATOM 7366 C C . GLY C 1 174 ? 91.074 83.878 67.267 1.00 54.44 180 GLY C C 1
ATOM 7367 O O . GLY C 1 174 ? 90.891 84.091 68.467 1.00 56.85 180 GLY C O 1
ATOM 7368 N N . ASP C 1 175 ? 92.074 83.137 66.800 1.00 51.68 181 ASP C N 1
ATOM 7369 C CA . ASP C 1 175 ? 93.052 82.521 67.687 1.00 57.32 181 ASP C CA 1
ATOM 7370 C C . ASP C 1 175 ? 93.761 83.564 68.549 1.00 59.45 181 ASP C C 1
ATOM 7371 O O . ASP C 1 175 ? 93.712 83.520 69.790 1.00 74.01 181 ASP C O 1
ATOM 7376 N N . ILE C 1 176 ? 94.408 84.512 67.879 1.00 57.10 182 ILE C N 1
ATOM 7377 C CA . ILE C 1 176 ? 95.148 85.562 68.567 1.00 57.21 182 ILE C CA 1
ATOM 7378 C C . ILE C 1 176 ? 94.234 86.373 69.489 1.00 61.90 182 ILE C C 1
ATOM 7379 O O . ILE C 1 176 ? 94.654 86.818 70.556 1.00 57.38 182 ILE C O 1
ATOM 7384 N N . ALA C 1 177 ? 92.978 86.538 69.091 1.00 47.05 183 ALA C N 1
ATOM 7385 C CA . ALA C 1 177 ? 92.019 87.249 69.924 1.00 52.79 183 ALA C CA 1
ATOM 7386 C C . ALA C 1 177 ? 91.707 86.475 71.203 1.00 52.82 183 ALA C C 1
ATOM 7387 O O . ALA C 1 177 ? 91.595 87.066 72.277 1.00 52.86 183 ALA C O 1
ATOM 7389 N N . LEU C 1 178 ? 91.565 85.157 71.090 1.00 57.36 184 LEU C N 1
ATOM 7390 C CA . LEU C 1 178 ? 91.381 84.315 72.271 1.00 66.60 184 LEU C CA 1
ATOM 7391 C C . LEU C 1 178 ? 92.562 84.484 73.210 1.00 68.04 184 LEU C C 1
ATOM 7392 O O . LEU C 1 178 ? 92.397 84.676 74.423 1.00 72.75 184 LEU C O 1
ATOM 7397 N N . LEU C 1 179 ? 93.755 84.418 72.627 1.00 62.01 185 LEU C N 1
ATOM 7398 C CA . LEU C 1 179 ? 94.987 84.610 73.378 1.00 66.42 185 LEU C CA 1
ATOM 7399 C C . LEU C 1 179 ? 94.986 85.939 74.134 1.00 77.18 185 LEU C C 1
ATOM 7400 O O . LEU C 1 179 ? 95.338 85.998 75.318 1.00 72.44 185 LEU C O 1
ATOM 7405 N N . TYR C 1 180 ? 94.574 87.000 73.444 1.00 77.60 186 TYR C N 1
ATOM 7406 C CA . TYR C 1 180 ? 94.512 88.328 74.042 1.00 66.75 186 TYR C CA 1
ATOM 7407 C C . TYR C 1 180 ? 93.498 88.400 75.175 1.00 59.16 186 TYR C C 1
ATOM 7408 O O . TYR C 1 180 ? 93.759 89.025 76.193 1.00 64.67 186 TYR C O 1
ATOM 7417 N N . LEU C 1 181 ? 92.340 87.776 74.994 1.00 52.73 187 LEU C N 1
ATOM 7418 C CA . LEU C 1 181 ? 91.289 87.844 76.005 1.00 51.95 187 LEU C CA 1
ATOM 7419 C C . LEU C 1 181 ? 91.702 87.108 77.273 1.00 55.95 187 LEU C C 1
ATOM 7420 O O . LEU C 1 181 ? 91.539 87.623 78.389 1.00 61.52 187 LEU C O 1
ATOM 7425 N N . GLN C 1 182 ? 92.249 85.909 77.099 1.00 57.44 188 GLN C N 1
ATOM 7426 C CA . GLN C 1 182 ? 92.772 85.152 78.229 1.00 58.59 188 GLN C CA 1
ATOM 7427 C C . GLN C 1 182 ? 93.869 85.940 78.939 1.00 69.83 188 GLN C C 1
ATOM 7428 O O . GLN C 1 182 ? 93.895 86.032 80.172 1.00 65.26 188 GLN C O 1
ATOM 7434 N N . GLU C 1 183 ? 94.767 86.519 78.146 1.00 78.00 189 GLU C N 1
ATOM 7435 C CA . GLU C 1 183 ? 95.899 87.259 78.689 1.00 87.46 189 GLU C CA 1
ATOM 7436 C C . GLU C 1 183 ? 95.459 88.484 79.490 1.00 89.35 189 GLU C C 1
ATOM 7437 O O . GLU C 1 183 ? 95.948 88.720 80.596 1.00 86.68 189 GLU C O 1
ATOM 7443 N N . ILE C 1 184 ? 94.532 89.256 78.931 1.00 81.12 190 ILE C N 1
ATOM 7444 C CA . ILE C 1 184 ? 94.083 90.489 79.563 1.00 75.30 190 ILE C CA 1
ATOM 7445 C C . ILE C 1 184 ? 93.236 90.180 80.792 1.00 72.02 190 ILE C C 1
ATOM 7446 O O . ILE C 1 184 ? 93.247 90.943 81.757 1.00 83.08 190 ILE C O 1
ATOM 7451 N N . GLU C 1 185 ? 92.519 89.058 80.778 1.00 69.96 191 GLU C N 1
ATOM 7452 C CA . GLU C 1 185 ? 91.772 88.665 81.969 1.00 78.60 191 GLU C CA 1
ATOM 7453 C C . GLU C 1 185 ? 92.744 88.275 83.078 1.00 86.68 191 GLU C C 1
ATOM 7454 O O . GLU C 1 185 ? 92.580 88.680 84.232 1.00 93.73 191 GLU C O 1
ATOM 7460 N N . ARG C 1 186 ? 93.763 87.498 82.716 1.00 90.84 192 ARG C N 1
ATOM 7461 C CA . ARG C 1 186 ? 94.796 87.094 83.667 1.00 96.16 192 ARG C CA 1
ATOM 7462 C C . ARG C 1 186 ? 95.514 88.312 84.249 1.00 100.46 192 ARG C C 1
ATOM 7463 O O . ARG C 1 186 ? 95.883 88.324 85.422 1.00 100.02 192 ARG C O 1
ATOM 7471 N N . VAL C 1 187 ? 95.706 89.336 83.423 1.00 104.16 193 VAL C N 1
ATOM 7472 C CA . VAL C 1 187 ? 96.315 90.582 83.878 1.00 105.25 193 VAL C CA 1
ATOM 7473 C C . VAL C 1 187 ? 95.396 91.308 84.858 1.00 106.44 193 VAL C C 1
ATOM 7474 O O . VAL C 1 187 ? 95.831 91.744 85.923 1.00 109.96 193 VAL C O 1
ATOM 7478 N N . ILE C 1 188 ? 94.121 91.427 84.500 1.00 112.65 194 ILE C N 1
ATOM 7479 C CA . ILE C 1 188 ? 93.166 92.151 85.333 1.00 119.50 194 ILE C CA 1
ATOM 7480 C C . ILE C 1 188 ? 92.944 91.431 86.674 1.00 127.54 194 ILE C C 1
ATOM 7481 O O . ILE C 1 188 ? 92.587 92.061 87.674 1.00 135.07 194 ILE C O 1
ATOM 7486 N N . LEU C 1 189 ? 93.195 90.122 86.704 1.00 121.93 195 LEU C N 1
ATOM 7487 C CA . LEU C 1 189 ? 93.131 89.358 87.954 1.00 127.27 195 LEU C CA 1
ATOM 7488 C C . LEU C 1 189 ? 93.999 89.973 89.056 1.00 136.56 195 LEU C C 1
ATOM 7489 O O . LEU C 1 189 ? 93.598 90.017 90.219 1.00 135.79 195 LEU C O 1
ATOM 7494 N N . SER C 1 190 ? 95.184 90.447 88.685 1.00 144.99 196 SER C N 1
ATOM 7495 C CA . SER C 1 190 ? 96.078 91.111 89.630 1.00 150.85 196 SER C CA 1
ATOM 7496 C C . SER C 1 190 ? 96.120 92.620 89.406 1.00 146.89 196 SER C C 1
ATOM 7497 O O . SER C 1 190 ? 95.283 93.361 89.923 1.00 143.63 196 SER C O 1
ATOM 7500 N N . GLU C 1 207 ? 84.583 94.552 77.129 1.00 140.41 213 GLU C N 1
ATOM 7501 C CA . GLU C 1 207 ? 83.577 94.268 76.112 1.00 145.50 213 GLU C CA 1
ATOM 7502 C C . GLU C 1 207 ? 84.219 94.096 74.737 1.00 139.90 213 GLU C C 1
ATOM 7503 O O . GLU C 1 207 ? 85.088 94.876 74.345 1.00 144.64 213 GLU C O 1
ATOM 7509 N N . LEU C 1 208 ? 83.785 93.069 74.013 1.00 125.61 214 LEU C N 1
ATOM 7510 C CA . LEU C 1 208 ? 84.338 92.754 72.700 1.00 104.23 214 LEU C CA 1
ATOM 7511 C C . LEU C 1 208 ? 83.990 93.810 71.656 1.00 96.36 214 LEU C C 1
ATOM 7512 O O . LEU C 1 208 ? 82.848 94.264 71.573 1.00 104.62 214 LEU C O 1
ATOM 7517 N N . GLY C 1 209 ? 84.980 94.194 70.857 1.00 79.57 215 GLY C N 1
ATOM 7518 C CA . GLY C 1 209 ? 84.762 95.144 69.783 1.00 74.25 215 GLY C CA 1
ATOM 7519 C C . GLY C 1 209 ? 84.260 94.459 68.526 1.00 72.14 215 GLY C C 1
ATOM 7520 O O . GLY C 1 209 ? 84.187 93.233 68.468 1.00 70.29 215 GLY C O 1
ATOM 7521 N N . PHE C 1 210 ? 83.913 95.254 67.519 1.00 77.73 216 PHE C N 1
ATOM 7522 C CA . PHE C 1 210 ? 83.433 94.724 66.246 1.00 70.90 216 PHE C CA 1
ATOM 7523 C C . PHE C 1 210 ? 84.475 93.833 65.576 1.00 70.84 216 PHE C C 1
ATOM 7524 O O . PHE C 1 210 ? 84.151 92.777 65.023 1.00 70.09 216 PHE C O 1
ATOM 7532 N N . PHE C 1 211 ? 85.729 94.265 65.633 1.00 66.21 217 PHE C N 1
ATOM 7533 C CA . PHE C 1 211 ? 86.816 93.534 64.997 1.00 59.69 217 PHE C CA 1
ATOM 7534 C C . PHE C 1 211 ? 87.079 92.201 65.691 1.00 62.12 217 PHE C C 1
ATOM 7535 O O . PHE C 1 211 ? 87.407 91.212 65.040 1.00 60.10 217 PHE C O 1
ATOM 7543 N N . LEU C 1 212 ? 86.926 92.173 67.010 1.00 63.44 218 LEU C N 1
ATOM 7544 C CA . LEU C 1 212 ? 87.133 90.942 67.764 1.00 56.03 218 LEU C CA 1
ATOM 7545 C C . LEU C 1 212 ? 85.983 89.957 67.558 1.00 57.96 218 LEU C C 1
ATOM 7546 O O . LEU C 1 212 ? 86.213 88.758 67.393 1.00 62.09 218 LEU C O 1
ATOM 7551 N N . GLU C 1 213 ? 84.752 90.463 67.571 1.00 54.35 219 GLU C N 1
ATOM 7552 C CA . GLU C 1 213 ? 83.585 89.636 67.273 1.00 68.52 219 GLU C CA 1
ATOM 7553 C C . GLU C 1 213 ? 83.728 89.002 65.893 1.00 68.88 219 GLU C C 1
ATOM 7554 O O . GLU C 1 213 ? 83.585 87.779 65.727 1.00 72.45 219 GLU C O 1
ATOM 7560 N N . THR C 1 214 ? 84.022 89.850 64.910 1.00 64.73 220 THR C N 1
ATOM 7561 C CA . THR C 1 214 ? 84.229 89.408 63.538 1.00 57.75 220 THR C CA 1
ATOM 7562 C C . THR C 1 214 ? 85.326 88.354 63.465 1.00 67.68 220 THR C C 1
ATOM 7563 O O . THR C 1 214 ? 85.138 87.292 62.872 1.00 77.88 220 THR C O 1
ATOM 7567 N N . GLY C 1 215 ? 86.461 88.649 64.090 1.00 71.95 221 GLY C N 1
ATOM 7568 C CA . GLY C 1 215 ? 87.594 87.740 64.097 1.00 72.72 221 GLY C CA 1
ATOM 7569 C C . GLY C 1 215 ? 87.284 86.395 64.723 1.00 65.65 221 GLY C C 1
ATOM 7570 O O . GLY C 1 215 ? 87.833 85.370 64.321 1.00 69.56 221 GLY C O 1
ATOM 7571 N N . LEU C 1 216 ? 86.393 86.395 65.707 1.00 65.46 222 LEU C N 1
ATOM 7572 C CA . LEU C 1 216 ? 86.023 85.165 66.394 1.00 53.09 222 LEU C CA 1
ATOM 7573 C C . LEU C 1 216 ? 85.050 84.308 65.585 1.00 61.61 222 LEU C C 1
ATOM 7574 O O . LEU C 1 216 ? 85.201 83.088 65.526 1.00 67.45 222 LEU C O 1
ATOM 7579 N N . GLN C 1 217 ? 84.058 84.940 64.959 1.00 61.64 223 GLN C N 1
ATOM 7580 C CA . GLN C 1 217 ? 82.953 84.181 64.366 1.00 69.41 223 GLN C CA 1
ATOM 7581 C C . GLN C 1 217 ? 83.042 83.944 62.851 1.00 74.11 223 GLN C C 1
ATOM 7582 O O . GLN C 1 217 ? 82.631 82.884 62.344 1.00 84.21 223 GLN C O 1
ATOM 7588 N N . ARG C 1 218 ? 83.573 84.931 62.136 1.00 79.50 224 ARG C N 1
ATOM 7589 C CA . ARG C 1 218 ? 83.477 84.968 60.678 1.00 71.81 224 ARG C CA 1
ATOM 7590 C C . ARG C 1 218 ? 84.113 83.753 59.996 1.00 74.19 224 ARG C C 1
ATOM 7591 O O . ARG C 1 218 ? 83.698 83.365 58.906 1.00 79.83 224 ARG C O 1
ATOM 7599 N N . ALA C 1 219 ? 85.103 83.147 60.645 1.00 71.65 225 ALA C N 1
ATOM 7600 C CA . ALA C 1 219 ? 85.789 81.985 60.080 1.00 69.92 225 ALA C CA 1
ATOM 7601 C C . ALA C 1 219 ? 84.858 80.776 59.937 1.00 68.80 225 ALA C C 1
ATOM 7602 O O . ALA C 1 219 ? 84.718 80.212 58.847 1.00 64.58 225 ALA C O 1
ATOM 7604 N N . HIS C 1 220 ? 84.220 80.376 61.035 1.00 70.71 226 HIS C N 1
ATOM 7605 C CA . HIS C 1 220 ? 83.312 79.236 60.980 1.00 68.18 226 HIS C CA 1
ATOM 7606 C C . HIS C 1 220 ? 82.024 79.618 60.257 1.00 67.55 226 HIS C C 1
ATOM 7607 O O . HIS C 1 220 ? 81.381 78.767 59.636 1.00 74.24 226 HIS C O 1
ATOM 7614 N N . VAL C 1 221 ? 81.654 80.896 60.322 1.00 56.32 227 VAL C N 1
ATOM 7615 C CA . VAL C 1 221 ? 80.532 81.376 59.520 1.00 64.42 227 VAL C CA 1
ATOM 7616 C C . VAL C 1 221 ? 80.772 81.086 58.034 1.00 73.48 227 VAL C C 1
ATOM 7617 O O . VAL C 1 221 ? 79.936 80.468 57.361 1.00 72.02 227 VAL C O 1
ATOM 7621 N N . LEU C 1 222 ? 81.925 81.520 57.532 1.00 74.60 228 LEU C N 1
ATOM 7622 C CA . LEU C 1 222 ? 82.278 81.304 56.133 1.00 76.51 228 LEU C CA 1
ATOM 7623 C C . LEU C 1 222 ? 82.453 79.822 55.824 1.00 75.31 228 LEU C C 1
ATOM 7624 O O . LEU C 1 222 ? 82.136 79.374 54.722 1.00 79.90 228 LEU C O 1
ATOM 7629 N N . TYR C 1 223 ? 82.958 79.063 56.793 1.00 73.41 229 TYR C N 1
ATOM 7630 C CA . TYR C 1 223 ? 83.109 77.622 56.612 1.00 76.30 229 TYR C CA 1
ATOM 7631 C C . TYR C 1 223 ? 81.762 76.948 56.367 1.00 83.83 229 TYR C C 1
ATOM 7632 O O . TYR C 1 223 ? 81.626 76.127 55.459 1.00 86.20 229 TYR C O 1
ATOM 7641 N N . PHE C 1 224 ? 80.767 77.303 57.173 1.00 83.43 230 PHE C N 1
ATOM 7642 C CA . PHE C 1 224 ? 79.437 76.722 57.027 1.00 75.05 230 PHE C CA 1
ATOM 7643 C C . PHE C 1 224 ? 78.700 77.285 55.815 1.00 92.41 230 PHE C C 1
ATOM 7644 O O . PHE C 1 224 ? 77.786 76.647 55.291 1.00 100.21 230 PHE C O 1
ATOM 7652 N N . LYS C 1 225 ? 79.093 78.475 55.369 1.00 96.05 231 LYS C N 1
ATOM 7653 C CA . LYS C 1 225 ? 78.528 79.033 54.144 1.00 101.04 231 LYS C CA 1
ATOM 7654 C C . LYS C 1 225 ? 78.950 78.219 52.920 1.00 98.02 231 LYS C C 1
ATOM 7655 O O . LYS C 1 225 ? 78.176 78.055 51.977 1.00 100.33 231 LYS C O 1
ATOM 7661 N N . ASN C 1 226 ? 80.177 77.705 52.945 1.00 90.99 232 ASN C N 1
ATOM 7662 C CA . ASN C 1 226 ? 80.716 76.943 51.821 1.00 85.65 232 ASN C CA 1
ATOM 7663 C C . ASN C 1 226 ? 80.321 75.471 51.860 1.00 87.43 232 ASN C C 1
ATOM 7664 O O . ASN C 1 226 ? 80.638 74.712 50.945 1.00 90.49 232 ASN C O 1
ATOM 7669 N N . GLY C 1 227 ? 79.635 75.070 52.925 1.00 86.07 233 GLY C N 1
ATOM 7670 C CA . GLY C 1 227 ? 79.249 73.683 53.097 1.00 92.12 233 GLY C CA 1
ATOM 7671 C C . GLY C 1 227 ? 80.387 72.836 53.635 1.00 94.66 233 GLY C C 1
ATOM 7672 O O . GLY C 1 227 ? 80.338 71.607 53.584 1.00 98.55 233 GLY C O 1
ATOM 7673 N N . ASN C 1 228 ? 81.416 73.500 54.152 1.00 89.88 234 ASN C N 1
ATOM 7674 C CA . ASN C 1 228 ? 82.563 72.814 54.738 1.00 83.61 234 ASN C CA 1
ATOM 7675 C C . ASN C 1 228 ? 82.295 72.467 56.200 1.00 81.09 234 ASN C C 1
ATOM 7676 O O . ASN C 1 228 ? 82.737 73.174 57.105 1.00 81.56 234 ASN C O 1
ATOM 7681 N N . LEU C 1 229 ? 81.576 71.371 56.424 1.00 84.59 235 LEU C N 1
ATOM 7682 C CA . LEU C 1 229 ? 81.104 71.020 57.760 1.00 86.75 235 LEU C CA 1
ATOM 7683 C C . LEU C 1 229 ? 82.222 70.598 58.710 1.00 73.94 235 LEU C C 1
ATOM 7684 O O . LEU C 1 229 ? 82.235 71.010 59.869 1.00 58.96 235 LEU C O 1
ATOM 7689 N N . THR C 1 230 ? 83.143 69.771 58.222 1.00 77.63 236 THR C N 1
ATOM 7690 C CA . THR C 1 230 ? 84.256 69.286 59.035 1.00 77.34 236 THR C CA 1
ATOM 7691 C C . THR C 1 230 ? 85.062 70.433 59.625 1.00 78.04 236 THR C C 1
ATOM 7692 O O . THR C 1 230 ? 85.365 70.457 60.820 1.00 76.68 236 THR C O 1
ATOM 7696 N N . ARG C 1 231 ? 85.399 71.385 58.767 1.00 80.17 237 ARG C N 1
ATOM 7697 C CA . ARG C 1 231 ? 86.250 72.498 59.145 1.00 80.62 237 ARG C CA 1
ATOM 7698 C C . ARG C 1 231 ? 85.524 73.465 60.081 1.00 73.89 237 ARG C C 1
ATOM 7699 O O . ARG C 1 231 ? 86.111 73.973 61.039 1.00 65.29 237 ARG C O 1
ATOM 7707 N N . GLY C 1 232 ? 84.247 73.707 59.802 1.00 65.98 238 GLY C N 1
ATOM 7708 C CA . GLY C 1 232 ? 83.427 74.562 60.642 1.00 61.76 238 GLY C CA 1
ATOM 7709 C C . GLY C 1 232 ? 83.249 73.991 62.037 1.00 66.50 238 GLY C C 1
ATOM 7710 O O . GLY C 1 232 ? 83.372 74.708 63.034 1.00 73.33 238 GLY C O 1
ATOM 7711 N N . VAL C 1 233 ? 82.945 72.697 62.106 1.00 61.26 239 VAL C N 1
ATOM 7712 C CA . VAL C 1 233 ? 82.893 71.988 63.379 1.00 56.82 239 VAL C CA 1
ATOM 7713 C C . VAL C 1 233 ? 84.246 72.115 64.068 1.00 58.38 239 VAL C C 1
ATOM 7714 O O . VAL C 1 233 ? 84.325 72.320 65.281 1.00 57.69 239 VAL C O 1
ATOM 7718 N N . GLY C 1 234 ? 85.306 72.008 63.273 1.00 57.13 240 GLY C N 1
ATOM 7719 C CA . GLY C 1 234 ? 86.659 72.187 63.765 1.00 66.18 240 GLY C CA 1
ATOM 7720 C C . GLY C 1 234 ? 86.847 73.517 64.469 1.00 63.10 240 GLY C C 1
ATOM 7721 O O . GLY C 1 234 ? 87.435 73.573 65.549 1.00 70.34 240 GLY C O 1
ATOM 7722 N N . ARG C 1 235 ? 86.338 74.588 63.863 1.00 68.17 241 ARG C N 1
ATOM 7723 C CA . ARG C 1 235 ? 86.425 75.919 64.462 1.00 69.39 241 ARG C CA 1
ATOM 7724 C C . ARG C 1 235 ? 85.588 76.011 65.729 1.00 71.40 241 ARG C C 1
ATOM 7725 O O . ARG C 1 235 ? 86.043 76.553 66.740 1.00 75.64 241 ARG C O 1
ATOM 7733 N N . PHE C 1 236 ? 84.366 75.488 65.662 1.00 68.37 242 PHE C N 1
ATOM 7734 C CA . PHE C 1 236 ? 83.481 75.430 66.821 1.00 57.49 242 PHE C CA 1
ATOM 7735 C C . PHE C 1 236 ? 84.183 74.837 68.033 1.00 57.29 242 PHE C C 1
ATOM 7736 O O . PHE C 1 236 ? 84.262 75.461 69.094 1.00 53.96 242 PHE C O 1
ATOM 7744 N N . ARG C 1 237 ? 84.695 73.626 67.855 1.00 53.50 243 ARG C N 1
ATOM 7745 C CA . ARG C 1 237 ? 85.404 72.930 68.913 1.00 55.60 243 ARG C CA 1
ATOM 7746 C C . ARG C 1 237 ? 86.622 73.730 69.361 1.00 61.11 243 ARG C C 1
ATOM 7747 O O . ARG C 1 237 ? 86.839 73.913 70.560 1.00 54.40 243 ARG C O 1
ATOM 7755 N N . GLU C 1 238 ? 87.393 74.219 68.392 1.00 62.90 244 GLU C N 1
ATOM 7756 C CA . GLU C 1 238 ? 88.590 75.012 68.666 1.00 62.44 244 GLU C CA 1
ATOM 7757 C C . GLU C 1 238 ? 88.315 76.176 69.619 1.00 62.19 244 GLU C C 1
ATOM 7758 O O . GLU C 1 238 ? 89.110 76.449 70.521 1.00 57.03 244 GLU C O 1
ATOM 7764 N N . LEU C 1 239 ? 87.188 76.856 69.417 1.00 51.22 245 LEU C N 1
ATOM 7765 C CA . LEU C 1 239 ? 86.804 77.963 70.286 1.00 52.71 245 LEU C CA 1
ATOM 7766 C C . LEU C 1 239 ? 86.264 77.465 71.625 1.00 59.66 245 LEU C C 1
ATOM 7767 O O . LEU C 1 239 ? 86.580 78.020 72.680 1.00 64.37 245 LEU C O 1
ATOM 7772 N N . LEU C 1 240 ? 85.448 76.418 71.582 1.00 52.45 246 LEU C N 1
ATOM 7773 C CA . LEU C 1 240 ? 84.871 75.870 72.801 1.00 52.87 246 LEU C CA 1
ATOM 7774 C C . LEU C 1 240 ? 85.939 75.244 73.703 1.00 61.28 246 LEU C C 1
ATOM 7775 O O . LEU C 1 240 ? 85.778 75.199 74.922 1.00 61.22 246 LEU C O 1
ATOM 7780 N N . ARG C 1 241 ? 87.035 74.780 73.110 1.00 51.00 247 ARG C N 1
ATOM 7781 C CA . ARG C 1 241 ? 88.096 74.157 73.890 1.00 49.21 247 ARG C CA 1
ATOM 7782 C C . ARG C 1 241 ? 88.974 75.175 74.616 1.00 59.22 247 ARG C C 1
ATOM 7783 O O . ARG C 1 241 ? 89.585 74.848 75.632 1.00 53.57 247 ARG C O 1
ATOM 7791 N N . ALA C 1 242 ? 89.037 76.402 74.107 1.00 65.32 248 ALA C N 1
ATOM 7792 C CA . ALA C 1 242 ? 89.792 77.465 74.772 1.00 50.06 248 ALA C CA 1
ATOM 7793 C C . ALA C 1 242 ? 89.167 77.832 76.117 1.00 55.29 248 ALA C C 1
ATOM 7794 O O . ALA C 1 242 ? 87.948 77.998 76.211 1.00 62.07 248 ALA C O 1
ATOM 7796 N N . VAL C 1 243 ? 90.008 77.969 77.142 1.00 52.51 249 VAL C N 1
ATOM 7797 C CA . VAL C 1 243 ? 89.547 78.258 78.498 1.00 66.43 249 VAL C CA 1
ATOM 7798 C C . VAL C 1 243 ? 88.703 79.529 78.538 1.00 62.76 249 VAL C C 1
ATOM 7799 O O . VAL C 1 243 ? 89.049 80.542 77.934 1.00 52.45 249 VAL C O 1
ATOM 7803 N N . GLU C 1 244 ? 87.585 79.446 79.252 1.00 69.29 250 GLU C N 1
ATOM 7804 C CA . GLU C 1 244 ? 86.580 80.500 79.292 1.00 62.14 250 GLU C CA 1
ATOM 7805 C C . GLU C 1 244 ? 87.107 81.827 79.831 1.00 57.26 250 GLU C C 1
ATOM 7806 O O . GLU C 1 244 ? 87.835 81.873 80.821 1.00 66.74 250 GLU C O 1
ATOM 7812 N N . THR C 1 245 ? 86.735 82.904 79.153 1.00 57.18 251 THR C N 1
ATOM 7813 C CA . THR C 1 245 ? 86.995 84.256 79.622 1.00 68.62 251 THR C CA 1
ATOM 7814 C C . THR C 1 245 ? 85.637 84.913 79.833 1.00 73.78 251 THR C C 1
ATOM 7815 O O . THR C 1 245 ? 84.674 84.571 79.147 1.00 82.40 251 THR C O 1
ATOM 7819 N N . ARG C 1 246 ? 85.546 85.829 80.794 1.00 71.51 252 ARG C N 1
ATOM 7820 C CA . ARG C 1 246 ? 84.297 86.536 81.058 1.00 74.05 252 ARG C CA 1
ATOM 7821 C C . ARG C 1 246 ? 83.760 87.195 79.792 1.00 76.91 252 ARG C C 1
ATOM 7822 O O . ARG C 1 246 ? 82.550 87.325 79.611 1.00 78.97 252 ARG C O 1
ATOM 7830 N N . THR C 1 247 ? 84.672 87.588 78.910 1.00 79.58 253 THR C N 1
ATOM 7831 C CA . THR C 1 247 ? 84.304 88.250 77.668 1.00 85.33 253 THR C CA 1
ATOM 7832 C C . THR C 1 247 ? 83.863 87.247 76.604 1.00 82.20 253 THR C C 1
ATOM 7833 O O . THR C 1 247 ? 83.214 87.619 75.628 1.00 81.67 253 THR C O 1
ATOM 7837 N N . THR C 1 248 ? 84.207 85.976 76.793 1.00 76.87 254 THR C N 1
ATOM 7838 C CA . THR C 1 248 ? 83.867 84.960 75.799 1.00 68.93 254 THR C CA 1
ATOM 7839 C C . THR C 1 248 ? 82.662 84.108 76.198 1.00 65.20 254 THR C C 1
ATOM 7840 O O . THR C 1 248 ? 82.101 83.402 75.353 1.00 60.32 254 THR C O 1
ATOM 7844 N N . GLN C 1 249 ? 82.275 84.185 77.473 1.00 70.30 255 GLN C N 1
ATOM 7845 C CA . GLN C 1 249 ? 81.132 83.441 78.011 1.00 73.96 255 GLN C CA 1
ATOM 7846 C C . GLN C 1 249 ? 79.966 83.357 77.033 1.00 77.15 255 GLN C C 1
ATOM 7847 O O . GLN C 1 249 ? 79.664 82.279 76.512 1.00 83.76 255 GLN C O 1
ATOM 7853 N N . ASN C 1 250 ? 79.341 84.507 76.779 1.00 80.62 256 ASN C N 1
ATOM 7854 C CA . ASN C 1 250 ? 78.219 84.612 75.851 1.00 85.16 256 ASN C CA 1
ATOM 7855 C C . ASN C 1 250 ? 78.489 83.874 74.548 1.00 78.93 256 ASN C C 1
ATOM 7856 O O . ASN C 1 250 ? 77.705 83.008 74.149 1.00 83.01 256 ASN C O 1
ATOM 7861 N N . LEU C 1 251 ? 79.618 84.193 73.913 1.00 63.77 257 LEU C N 1
ATOM 7862 C CA . LEU C 1 251 ? 80.040 83.491 72.704 1.00 55.06 257 LEU C CA 1
ATOM 7863 C C . LEU C 1 251 ? 79.991 81.982 72.941 1.00 63.28 257 LEU C C 1
ATOM 7864 O O . LEU C 1 251 ? 79.208 81.269 72.294 1.00 61.62 257 LEU C O 1
ATOM 7869 N N . ARG C 1 252 ? 80.779 81.515 73.912 1.00 69.01 258 ARG C N 1
ATOM 7870 C CA . ARG C 1 252 ? 80.866 80.091 74.234 1.00 65.92 258 ARG C CA 1
ATOM 7871 C C . ARG C 1 252 ? 79.493 79.463 74.427 1.00 63.65 258 ARG C C 1
ATOM 7872 O O . ARG C 1 252 ? 79.304 78.284 74.125 1.00 63.44 258 ARG C O 1
ATOM 7880 N N . MET C 1 253 ? 78.535 80.255 74.906 1.00 51.60 259 MET C N 1
ATOM 7881 C CA . MET C 1 253 ? 77.178 79.756 75.064 1.00 60.09 259 MET C CA 1
ATOM 7882 C C . MET C 1 253 ? 76.584 79.435 73.700 1.00 57.71 259 MET C C 1
ATOM 7883 O O . MET C 1 253 ? 76.370 78.267 73.372 1.00 70.64 259 MET C O 1
ATOM 7888 N N . THR C 1 254 ? 76.367 80.469 72.893 1.00 62.85 260 THR C N 1
ATOM 7889 C CA . THR C 1 254 ? 75.599 80.312 71.660 1.00 71.97 260 THR C CA 1
ATOM 7890 C C . THR C 1 254 ? 76.255 79.280 70.744 1.00 70.92 260 THR C C 1
ATOM 7891 O O . THR C 1 254 ? 75.605 78.326 70.302 1.00 72.49 260 THR C O 1
ATOM 7895 N N . ILE C 1 255 ? 77.551 79.457 70.502 1.00 74.74 261 ILE C N 1
ATOM 7896 C CA . ILE C 1 255 ? 78.321 78.527 69.684 1.00 70.71 261 ILE C CA 1
ATOM 7897 C C . ILE C 1 255 ? 78.099 77.073 70.131 1.00 69.54 261 ILE C C 1
ATOM 7898 O O . ILE C 1 255 ? 77.863 76.197 69.287 1.00 71.16 261 ILE C O 1
ATOM 7903 N N . ALA C 1 256 ? 78.099 76.837 71.446 1.00 60.64 262 ALA C N 1
ATOM 7904 C CA . ALA C 1 256 ? 77.918 75.493 71.980 1.00 58.97 262 ALA C CA 1
ATOM 7905 C C . ALA C 1 256 ? 76.600 74.951 71.450 1.00 61.51 262 ALA C C 1
ATOM 7906 O O . ALA C 1 256 ? 76.570 73.917 70.765 1.00 59.27 262 ALA C O 1
ATOM 7908 N N . ARG C 1 257 ? 75.531 75.704 71.713 1.00 55.63 263 ARG C N 1
ATOM 7909 C CA . ARG C 1 257 ? 74.208 75.385 71.203 1.00 54.89 263 ARG C CA 1
ATOM 7910 C C . ARG C 1 257 ? 74.285 75.052 69.720 1.00 56.87 263 ARG C C 1
ATOM 7911 O O . ARG C 1 257 ? 73.871 73.969 69.297 1.00 64.36 263 ARG C O 1
ATOM 7919 N N . GLN C 1 258 ? 74.877 75.963 68.952 1.00 55.11 264 GLN C N 1
ATOM 7920 C CA . GLN C 1 258 ? 74.989 75.785 67.512 1.00 58.20 264 GLN C CA 1
ATOM 7921 C C . GLN C 1 258 ? 75.665 74.458 67.181 1.00 57.34 264 GLN C C 1
ATOM 7922 O O . GLN C 1 258 ? 75.122 73.669 66.404 1.00 59.14 264 GLN C O 1
ATOM 7928 N N . LEU C 1 259 ? 76.808 74.185 67.811 1.00 58.34 265 LEU C N 1
ATOM 7929 C CA . LEU C 1 259 ? 77.508 72.922 67.580 1.00 53.76 265 LEU C CA 1
ATOM 7930 C C . LEU C 1 259 ? 76.579 71.746 67.868 1.00 65.40 265 LEU C C 1
ATOM 7931 O O . LEU C 1 259 ? 76.466 70.819 67.053 1.00 63.13 265 LEU C O 1
ATOM 7936 N N . ALA C 1 260 ? 75.882 71.816 69.002 1.00 65.46 266 ALA C N 1
ATOM 7937 C CA . ALA C 1 260 ? 74.927 70.782 69.380 1.00 63.92 266 ALA C CA 1
ATOM 7938 C C . ALA C 1 260 ? 73.927 70.551 68.248 1.00 69.08 266 ALA C C 1
ATOM 7939 O O . ALA C 1 260 ? 73.689 69.406 67.849 1.00 79.31 266 ALA C O 1
ATOM 7941 N N . GLU C 1 261 ? 73.385 71.644 67.706 1.00 65.71 267 GLU C N 1
ATOM 7942 C CA . GLU C 1 261 ? 72.431 71.560 66.605 1.00 67.99 267 GLU C CA 1
ATOM 7943 C C . GLU C 1 261 ? 73.035 70.744 65.474 1.00 66.95 267 GLU C C 1
ATOM 7944 O O . GLU C 1 261 ? 72.437 69.776 64.998 1.00 55.56 267 GLU C O 1
ATOM 7950 N N . ILE C 1 262 ? 74.254 71.106 65.091 1.00 67.88 268 ILE C N 1
ATOM 7951 C CA . ILE C 1 262 ? 74.924 70.455 63.978 1.00 71.02 268 ILE C CA 1
ATOM 7952 C C . ILE C 1 262 ? 75.213 68.989 64.302 1.00 68.62 268 ILE C C 1
ATOM 7953 O O . ILE C 1 262 ? 75.179 68.133 63.417 1.00 61.07 268 ILE C O 1
ATOM 7958 N N . LEU C 1 263 ? 75.451 68.684 65.574 1.00 67.74 269 LEU C N 1
ATOM 7959 C CA . LEU C 1 263 ? 75.698 67.297 65.953 1.00 57.19 269 LEU C CA 1
ATOM 7960 C C . LEU C 1 263 ? 74.420 66.464 65.885 1.00 66.06 269 LEU C C 1
ATOM 7961 O O . LEU C 1 263 ? 74.477 65.243 65.741 1.00 68.05 269 LEU C O 1
ATOM 7966 N N . LEU C 1 264 ? 73.267 67.121 65.968 1.00 66.55 270 LEU C N 1
ATOM 7967 C CA . LEU C 1 264 ? 72.011 66.383 66.039 1.00 66.23 270 LEU C CA 1
ATOM 7968 C C . LEU C 1 264 ? 71.348 66.187 64.675 1.00 73.85 270 LEU C C 1
ATOM 7969 O O . LEU C 1 264 ? 70.820 65.112 64.394 1.00 95.00 270 LEU C O 1
ATOM 7974 N N . ARG C 1 265 ? 71.377 67.211 63.827 1.00 75.20 271 ARG C N 1
ATOM 7975 C CA . ARG C 1 265 ? 70.713 67.128 62.526 1.00 77.36 271 ARG C CA 1
ATOM 7976 C C . ARG C 1 265 ? 71.664 67.253 61.342 1.00 76.37 271 ARG C C 1
ATOM 7977 O O . ARG C 1 265 ? 71.225 67.293 60.193 1.00 80.07 271 ARG C O 1
ATOM 7985 N N . GLY C 1 266 ? 72.962 67.303 61.615 1.00 76.55 272 GLY C N 1
ATOM 7986 C CA . GLY C 1 266 ? 73.940 67.472 60.555 1.00 83.13 272 GLY C CA 1
ATOM 7987 C C . GLY C 1 266 ? 74.851 66.276 60.354 1.00 83.46 272 GLY C C 1
ATOM 7988 O O . GLY C 1 266 ? 75.467 66.125 59.298 1.00 86.19 272 GLY C O 1
ATOM 7989 N N . MET C 1 267 ? 74.937 65.423 61.369 1.00 77.45 273 MET C N 1
ATOM 7990 C CA . MET C 1 267 ? 75.852 64.289 61.334 1.00 74.10 273 MET C CA 1
ATOM 7991 C C . MET C 1 267 ? 75.175 62.984 61.732 1.00 72.43 273 MET C C 1
ATOM 7992 O O . MET C 1 267 ? 73.976 62.946 62.012 1.00 76.79 273 MET C O 1
ATOM 7997 N N . CYS C 1 268 ? 75.961 61.914 61.758 1.00 71.95 274 CYS C N 1
ATOM 7998 C CA . CYS C 1 268 ? 75.478 60.612 62.196 1.00 75.54 274 CYS C CA 1
ATOM 7999 C C . CYS C 1 268 ? 76.583 59.878 62.946 1.00 72.22 274 CYS C C 1
ATOM 8000 O O . CYS C 1 268 ? 77.704 60.372 63.045 1.00 71.14 274 CYS C O 1
ATOM 8003 N N . GLU C 1 269 ? 76.265 58.700 63.469 1.00 81.38 275 GLU C N 1
ATOM 8004 C CA . GLU C 1 269 ? 77.220 57.939 64.268 1.00 86.48 275 GLU C CA 1
ATOM 8005 C C . GLU C 1 269 ? 78.480 57.568 63.481 1.00 85.37 275 GLU C C 1
ATOM 8006 O O . GLU C 1 269 ? 79.585 57.586 64.025 1.00 92.06 275 GLU C O 1
ATOM 8012 N N . GLN C 1 270 ? 78.318 57.252 62.200 1.00 71.37 276 GLN C N 1
ATOM 8013 C CA . GLN C 1 270 ? 79.448 56.834 61.374 1.00 74.67 276 GLN C CA 1
ATOM 8014 C C . GLN C 1 270 ? 80.292 58.007 60.885 1.00 82.38 276 GLN C C 1
ATOM 8015 O O . GLN C 1 270 ? 81.399 57.818 60.382 1.00 90.36 276 GLN C O 1
ATOM 8021 N N . SER C 1 271 ? 79.762 59.216 61.030 1.00 83.94 277 SER C N 1
ATOM 8022 C CA . SER C 1 271 ? 80.451 60.417 60.569 1.00 79.65 277 SER C CA 1
ATOM 8023 C C . SER C 1 271 ? 81.230 61.079 61.698 1.00 74.18 277 SER C C 1
ATOM 8024 O O . SER C 1 271 ? 82.034 61.982 61.467 1.00 80.31 277 SER C O 1
ATOM 8027 N N . TYR C 1 272 ? 80.991 60.615 62.918 1.00 67.87 278 TYR C N 1
ATOM 8028 C CA . TYR C 1 272 ? 81.514 61.278 64.104 1.00 66.73 278 TYR C CA 1
ATOM 8029 C C . TYR C 1 272 ? 82.995 61.010 64.349 1.00 68.15 278 TYR C C 1
ATOM 8030 O O . TYR C 1 272 ? 83.484 59.895 64.160 1.00 68.79 278 TYR C O 1
ATOM 8039 N N . TRP C 1 273 ? 83.698 62.054 64.776 1.00 60.70 279 TRP C N 1
ATOM 8040 C CA . TRP C 1 273 ? 85.054 61.919 65.285 1.00 63.61 279 TRP C CA 1
ATOM 8041 C C . TRP C 1 273 ? 85.165 62.739 66.569 1.00 70.95 279 TRP C C 1
ATOM 8042 O O . TRP C 1 273 ? 84.464 63.736 66.730 1.00 65.40 279 TRP C O 1
ATOM 8053 N N . ASN C 1 274 ? 86.025 62.308 67.490 1.00 87.55 280 ASN C N 1
ATOM 8054 C CA . ASN C 1 274 ? 86.192 63.003 68.765 1.00 86.78 280 ASN C CA 1
ATOM 8055 C C . ASN C 1 274 ? 86.746 64.411 68.585 1.00 86.21 280 ASN C C 1
ATOM 8056 O O . ASN C 1 274 ? 87.436 64.685 67.607 1.00 102.75 280 ASN C O 1
ATOM 8061 N N . PRO C 1 275 ? 86.444 65.308 69.536 1.00 77.48 281 PRO C N 1
ATOM 8062 C CA . PRO C 1 275 ? 87.082 66.626 69.606 1.00 63.83 281 PRO C CA 1
ATOM 8063 C C . PRO C 1 275 ? 88.604 66.520 69.715 1.00 63.51 281 PRO C C 1
ATOM 8064 O O . PRO C 1 275 ? 89.324 67.399 69.242 1.00 77.89 281 PRO C O 1
ATOM 8068 N N . LEU C 1 276 ? 89.078 65.442 70.332 1.00 64.39 282 LEU C N 1
ATOM 8069 C CA . LEU C 1 276 ? 90.508 65.196 70.491 1.00 67.63 282 LEU C CA 1
ATOM 8070 C C . LEU C 1 276 ? 91.056 64.330 69.362 1.00 79.96 282 LEU C C 1
ATOM 8071 O O . LEU C 1 276 ? 92.199 63.874 69.413 1.00 80.32 282 LEU C O 1
ATOM 8076 N N . GLU C 1 277 ? 90.236 64.106 68.344 1.00 86.88 283 GLU C N 1
ATOM 8077 C CA . GLU C 1 277 ? 90.598 63.205 67.259 1.00 86.39 283 GLU C CA 1
ATOM 8078 C C . GLU C 1 277 ? 90.755 63.953 65.946 1.00 90.14 283 GLU C C 1
ATOM 8079 O O . GLU C 1 277 ? 90.142 65.001 65.739 1.00 89.63 283 GLU C O 1
ATOM 8085 N N . ASP C 1 278 ? 91.579 63.414 65.056 1.00 100.31 284 ASP C N 1
ATOM 8086 C CA . ASP C 1 278 ? 91.705 63.980 63.723 1.00 103.92 284 ASP C CA 1
ATOM 8087 C C . ASP C 1 278 ? 90.499 63.593 62.879 1.00 99.86 284 ASP C C 1
ATOM 8088 O O . ASP C 1 278 ? 90.098 62.429 62.854 1.00 97.99 284 ASP C O 1
ATOM 8093 N N . PRO C 1 279 ? 89.905 64.582 62.200 1.00 96.03 285 PRO C N 1
ATOM 8094 C CA . PRO C 1 279 ? 88.782 64.386 61.280 1.00 103.59 285 PRO C CA 1
ATOM 8095 C C . PRO C 1 279 ? 89.167 63.476 60.118 1.00 122.05 285 PRO C C 1
ATOM 8096 O O . PRO C 1 279 ? 90.344 63.422 59.763 1.00 126.47 285 PRO C O 1
ATOM 8100 N N . PRO C 1 280 ? 88.186 62.767 59.536 1.00 138.09 286 PRO C N 1
ATOM 8101 C CA . PRO C 1 280 ? 88.436 61.820 58.442 1.00 149.54 286 PRO C CA 1
ATOM 8102 C C . PRO C 1 280 ? 89.104 62.469 57.231 1.00 158.00 286 PRO C C 1
ATOM 8103 O O . PRO C 1 280 ? 88.940 63.668 56.999 1.00 152.40 286 PRO C O 1
ATOM 8107 N N . CYS C 1 281 ? 89.854 61.674 56.475 1.00 166.75 287 CYS C N 1
ATOM 8108 C CA . CYS C 1 281 ? 90.577 62.170 55.309 1.00 168.32 287 CYS C CA 1
ATOM 8109 C C . CYS C 1 281 ? 89.616 62.573 54.195 1.00 170.25 287 CYS C C 1
ATOM 8110 O O . CYS C 1 281 ? 89.671 63.692 53.687 1.00 161.07 287 CYS C O 1
ATOM 8113 N N . GLN C 1 282 ? 88.736 61.648 53.822 1.00 181.05 288 GLN C N 1
ATOM 8114 C CA . GLN C 1 282 ? 87.728 61.905 52.800 1.00 187.64 288 GLN C CA 1
ATOM 8115 C C . GLN C 1 282 ? 86.328 61.695 53.371 1.00 190.67 288 GLN C C 1
ATOM 8116 O O . GLN C 1 282 ? 85.993 60.602 53.827 1.00 191.21 288 GLN C O 1
ATOM 8122 N N . SER C 1 283 ? 85.516 62.747 53.346 1.00 187.65 289 SER C N 1
ATOM 8123 C CA . SER C 1 283 ? 84.180 62.694 53.931 1.00 184.33 289 SER C CA 1
ATOM 8124 C C . SER C 1 283 ? 83.168 63.487 53.109 1.00 180.82 289 SER C C 1
ATOM 8125 O O . SER C 1 283 ? 83.519 64.486 52.480 1.00 187.75 289 SER C O 1
ATOM 8128 N N . PRO C 1 284 ? 81.902 63.038 53.110 1.00 151.79 290 PRO C N 1
ATOM 8129 C CA . PRO C 1 284 ? 80.817 63.730 52.404 1.00 138.74 290 PRO C CA 1
ATOM 8130 C C . PRO C 1 284 ? 80.531 65.122 52.966 1.00 131.04 290 PRO C C 1
ATOM 8131 O O . PRO C 1 284 ? 79.991 65.969 52.253 1.00 136.00 290 PRO C O 1
ATOM 8135 N N . LEU C 1 285 ? 80.886 65.353 54.226 1.00 117.46 291 LEU C N 1
ATOM 8136 C CA . LEU C 1 285 ? 80.644 66.647 54.857 1.00 113.38 291 LEU C CA 1
ATOM 8137 C C . LEU C 1 285 ? 81.950 67.383 55.150 1.00 116.70 291 LEU C C 1
ATOM 8138 O O . LEU C 1 285 ? 82.406 68.203 54.350 1.00 111.11 291 LEU C O 1
ATOM 8143 N N . ASN C 1 294 ? 90.508 68.383 56.301 1.00 147.33 300 ASN C N 1
ATOM 8144 C CA . ASN C 1 294 ? 90.802 69.271 57.419 1.00 155.47 300 ASN C CA 1
ATOM 8145 C C . ASN C 1 294 ? 92.243 69.116 57.897 1.00 166.82 300 ASN C C 1
ATOM 8146 O O . ASN C 1 294 ? 92.527 68.364 58.829 1.00 164.20 300 ASN C O 1
ATOM 8151 N N . THR C 1 295 ? 93.145 69.838 57.242 1.00 184.28 301 THR C N 1
ATOM 8152 C CA . THR C 1 295 ? 94.527 69.947 57.688 1.00 187.58 301 THR C CA 1
ATOM 8153 C C . THR C 1 295 ? 94.840 71.420 57.926 1.00 188.15 301 THR C C 1
ATOM 8154 O O . THR C 1 295 ? 94.627 72.250 57.042 1.00 196.92 301 THR C O 1
ATOM 8158 N N . LYS C 1 296 ? 95.329 71.742 59.121 1.00 168.31 302 LYS C N 1
ATOM 8159 C CA . LYS C 1 296 ? 95.576 73.132 59.496 1.00 148.85 302 LYS C CA 1
ATOM 8160 C C . LYS C 1 296 ? 96.578 73.809 58.561 1.00 148.13 302 LYS C C 1
ATOM 8161 O O . LYS C 1 296 ? 97.649 73.271 58.279 1.00 149.01 302 LYS C O 1
ATOM 8167 N N . THR C 1 297 ? 96.210 74.994 58.084 1.00 142.15 303 THR C N 1
ATOM 8168 C CA . THR C 1 297 ? 96.990 75.710 57.080 1.00 148.47 303 THR C CA 1
ATOM 8169 C C . THR C 1 297 ? 98.268 76.314 57.658 1.00 145.48 303 THR C C 1
ATOM 8170 O O . THR C 1 297 ? 99.263 76.481 56.951 1.00 146.70 303 THR C O 1
ATOM 8174 N N . TYR C 1 298 ? 98.240 76.633 58.947 1.00 133.59 304 TYR C N 1
ATOM 8175 C CA . TYR C 1 298 ? 99.340 77.361 59.569 1.00 115.47 304 TYR C CA 1
ATOM 8176 C C . TYR C 1 298 ? 99.653 76.871 60.979 1.00 109.81 304 TYR C C 1
ATOM 8177 O O . TYR C 1 298 ? 99.005 75.960 61.497 1.00 114.09 304 TYR C O 1
ATOM 8186 N N . THR C 1 299 ? 100.650 77.498 61.594 1.00 101.66 305 THR C N 1
ATOM 8187 C CA . THR C 1 299 ? 101.009 77.223 62.979 1.00 104.28 305 THR C CA 1
ATOM 8188 C C . THR C 1 299 ? 101.628 78.461 63.615 1.00 101.36 305 THR C C 1
ATOM 8189 O O . THR C 1 299 ? 102.690 78.918 63.195 1.00 103.98 305 THR C O 1
ATOM 8193 N N . LEU C 1 300 ? 100.956 79.005 64.625 1.00 94.72 306 LEU C N 1
ATOM 8194 C CA . LEU C 1 300 ? 101.435 80.210 65.294 1.00 80.34 306 LEU C CA 1
ATOM 8195 C C . LEU C 1 300 ? 102.391 79.868 66.430 1.00 75.92 306 LEU C C 1
ATOM 8196 O O . LEU C 1 300 ? 102.365 78.762 66.965 1.00 80.87 306 LEU C O 1
ATOM 8201 N N . THR C 1 301 ? 103.227 80.832 66.797 1.00 87.94 307 THR C N 1
ATOM 8202 C CA . THR C 1 301 ? 104.243 80.630 67.825 1.00 94.31 307 THR C CA 1
ATOM 8203 C C . THR C 1 301 ? 103.655 80.661 69.232 1.00 84.41 307 THR C C 1
ATOM 8204 O O . THR C 1 301 ? 104.375 80.491 70.218 1.00 84.76 307 THR C O 1
ATOM 8208 N N . ARG C 1 302 ? 102.346 80.872 69.318 1.00 72.99 308 ARG C N 1
ATOM 8209 C CA . ARG C 1 302 ? 101.669 80.991 70.603 1.00 72.78 308 ARG C CA 1
ATOM 8210 C C . ARG C 1 302 ? 100.163 80.811 70.438 1.00 80.16 308 ARG C C 1
ATOM 8211 O O . ARG C 1 302 ? 99.565 81.365 69.517 1.00 92.08 308 ARG C O 1
ATOM 8219 N N . ARG C 1 303 ? 99.553 80.034 71.327 1.00 83.65 309 ARG C N 1
ATOM 8220 C CA . ARG C 1 303 ? 98.120 79.766 71.245 1.00 83.06 309 ARG C CA 1
ATOM 8221 C C . ARG C 1 303 ? 97.417 79.934 72.586 1.00 78.13 309 ARG C C 1
ATOM 8222 O O . ARG C 1 303 ? 98.051 79.908 73.640 1.00 86.65 309 ARG C O 1
ATOM 8230 N N . ALA C 1 304 ? 96.099 80.101 72.531 1.00 77.46 310 ALA C N 1
ATOM 8231 C CA . ALA C 1 304 ? 95.289 80.243 73.734 1.00 72.64 310 ALA C CA 1
ATOM 8232 C C . ALA C 1 304 ? 95.303 78.959 74.553 1.00 74.17 310 ALA C C 1
ATOM 8233 O O . ALA C 1 304 ? 95.406 77.863 74.002 1.00 55.84 310 ALA C O 1
ATOM 8235 N N . ARG C 1 305 ? 95.202 79.105 75.872 1.00 76.16 311 ARG C N 1
ATOM 8236 C CA . ARG C 1 305 ? 95.150 77.958 76.769 1.00 71.41 311 ARG C CA 1
ATOM 8237 C C . ARG C 1 305 ? 93.886 77.144 76.524 1.00 72.11 311 ARG C C 1
ATOM 8238 O O . ARG C 1 305 ? 92.792 77.694 76.389 1.00 62.84 311 ARG C O 1
ATOM 8246 N N . VAL C 1 306 ? 94.049 75.829 76.462 1.00 70.39 312 VAL C N 1
ATOM 8247 C CA . VAL C 1 306 ? 92.939 74.926 76.208 1.00 65.64 312 VAL C CA 1
ATOM 8248 C C . VAL C 1 306 ? 92.708 74.048 77.434 1.00 76.72 312 VAL C C 1
ATOM 8249 O O . VAL C 1 306 ? 93.663 73.673 78.115 1.00 84.78 312 VAL C O 1
ATOM 8253 N N . TYR C 1 307 ? 91.443 73.753 77.729 1.00 72.61 313 TYR C N 1
ATOM 8254 C CA . TYR C 1 307 ? 91.092 72.829 78.803 1.00 68.49 313 TYR C CA 1
ATOM 8255 C C . TYR C 1 307 ? 91.819 71.499 78.632 1.00 74.77 313 TYR C C 1
ATOM 8256 O O . TYR C 1 307 ? 91.662 70.822 77.614 1.00 76.26 313 TYR C O 1
ATOM 8265 N N . SER C 1 308 ? 92.621 71.142 79.631 1.00 70.70 314 SER C N 1
ATOM 8266 C CA . SER C 1 308 ? 93.451 69.946 79.561 1.00 69.14 314 SER C CA 1
ATOM 8267 C C . SER C 1 308 ? 93.348 69.100 80.821 1.00 74.02 314 SER C C 1
ATOM 8268 O O . SER C 1 308 ? 92.668 69.463 81.780 1.00 78.78 314 SER C O 1
ATOM 8271 N N . GLY C 1 309 ? 94.051 67.974 80.809 1.00 67.56 315 GLY C N 1
ATOM 8272 C CA . GLY C 1 309 ? 94.015 67.021 81.901 1.00 75.17 315 GLY C CA 1
ATOM 8273 C C . GLY C 1 309 ? 93.697 65.645 81.354 1.00 76.84 315 GLY C C 1
ATOM 8274 O O . GLY C 1 309 ? 92.795 65.493 80.531 1.00 73.46 315 GLY C O 1
ATOM 8275 N N . GLU C 1 310 ? 94.435 64.635 81.800 1.00 83.13 316 GLU C N 1
ATOM 8276 C CA . GLU C 1 310 ? 94.212 63.284 81.304 1.00 94.92 316 GLU C CA 1
ATOM 8277 C C . GLU C 1 310 ? 92.951 62.673 81.911 1.00 93.52 316 GLU C C 1
ATOM 8278 O O . GLU C 1 310 ? 92.519 61.593 81.507 1.00 92.74 316 GLU C O 1
ATOM 8284 N N . ASN C 1 311 ? 92.356 63.375 82.870 1.00 88.85 317 ASN C N 1
ATOM 8285 C CA . ASN C 1 311 ? 91.165 62.877 83.544 1.00 81.96 317 ASN C CA 1
ATOM 8286 C C . ASN C 1 311 ? 89.892 63.641 83.182 1.00 87.22 317 ASN C C 1
ATOM 8287 O O . ASN C 1 311 ? 88.824 63.366 83.731 1.00 94.71 317 ASN C O 1
ATOM 8292 N N . ILE C 1 312 ? 90.000 64.591 82.255 1.00 81.25 318 ILE C N 1
ATOM 8293 C CA . ILE C 1 312 ? 88.833 65.356 81.827 1.00 62.28 318 ILE C CA 1
ATOM 8294 C C . ILE C 1 312 ? 87.976 64.553 80.855 1.00 60.37 318 ILE C C 1
ATOM 8295 O O . ILE C 1 312 ? 88.473 63.687 80.137 1.00 72.40 318 ILE C O 1
ATOM 8300 N N . PHE C 1 313 ? 86.682 64.849 80.839 1.00 65.67 319 PHE C N 1
ATOM 8301 C CA . PHE C 1 313 ? 85.739 64.110 80.011 1.00 60.89 319 PHE C CA 1
ATOM 8302 C C . PHE C 1 313 ? 85.830 64.491 78.539 1.00 64.19 319 PHE C C 1
ATOM 8303 O O . PHE C 1 313 ? 85.899 65.670 78.194 1.00 54.61 319 PHE C O 1
ATOM 8311 N N . CYS C 1 314 ? 85.828 63.480 77.675 1.00 70.12 320 CYS C N 1
ATOM 8312 C CA . CYS C 1 314 ? 85.751 63.701 76.236 1.00 70.08 320 CYS C CA 1
ATOM 8313 C C . CYS C 1 314 ? 84.635 62.856 75.634 1.00 63.51 320 CYS C C 1
ATOM 8314 O O . CYS C 1 314 ? 84.629 61.636 75.784 1.00 74.71 320 CYS C O 1
ATOM 8317 N N . PRO C 1 315 ? 83.683 63.510 74.951 1.00 62.99 321 PRO C N 1
ATOM 8318 C CA . PRO C 1 315 ? 82.551 62.825 74.318 1.00 52.89 321 PRO C CA 1
ATOM 8319 C C . PRO C 1 315 ? 83.015 61.833 73.259 1.00 58.27 321 PRO C C 1
ATOM 8320 O O . PRO C 1 315 ? 83.904 62.155 72.471 1.00 72.72 321 PRO C O 1
ATOM 8324 N N . GLN C 1 316 ? 82.416 60.647 73.237 1.00 53.42 322 GLN C N 1
ATOM 8325 C CA . GLN C 1 316 ? 82.862 59.598 72.330 1.00 60.24 322 GLN C CA 1
ATOM 8326 C C . GLN C 1 316 ? 81.936 59.419 71.132 1.00 59.61 322 GLN C C 1
ATOM 8327 O O . GLN C 1 316 ? 82.280 58.724 70.174 1.00 59.68 322 GLN C O 1
ATOM 8333 N N . GLU C 1 317 ? 80.766 60.048 71.186 1.00 54.52 323 GLU C N 1
ATOM 8334 C CA . GLU C 1 317 ? 79.804 59.967 70.092 1.00 63.92 323 GLU C CA 1
ATOM 8335 C C . GLU C 1 317 ? 78.949 61.234 70.023 1.00 62.95 323 GLU C C 1
ATOM 8336 O O . GLU C 1 317 ? 79.059 62.108 70.883 1.00 60.02 323 GLU C O 1
ATOM 8342 N N . ASN C 1 318 ? 78.107 61.323 68.995 1.00 61.53 324 ASN C N 1
ATOM 8343 C CA . ASN C 1 318 ? 77.302 62.518 68.727 1.00 64.03 324 ASN C CA 1
ATOM 8344 C C . ASN C 1 318 ? 76.470 63.005 69.905 1.00 61.52 324 ASN C C 1
ATOM 8345 O O . ASN C 1 318 ? 76.593 64.155 70.333 1.00 64.80 324 ASN C O 1
ATOM 8350 N N . THR C 1 319 ? 75.610 62.128 70.413 1.00 55.61 325 THR C N 1
ATOM 8351 C CA . THR C 1 319 ? 74.651 62.515 71.435 1.00 59.13 325 THR C CA 1
ATOM 8352 C C . THR C 1 319 ? 75.351 62.925 72.727 1.00 64.44 325 THR C C 1
ATOM 8353 O O . THR C 1 319 ? 74.896 63.833 73.413 1.00 65.37 325 THR C O 1
ATOM 8357 N N . GLU C 1 320 ? 76.461 62.271 73.054 1.00 58.22 326 GLU C N 1
ATOM 8358 C CA . GLU C 1 320 ? 77.223 62.647 74.242 1.00 52.79 326 GLU C CA 1
ATOM 8359 C C . GLU C 1 320 ? 77.689 64.099 74.155 1.00 53.38 326 GLU C C 1
ATOM 8360 O O . GLU C 1 320 ? 77.443 64.894 75.065 1.00 59.22 326 GLU C O 1
ATOM 8366 N N . GLU C 1 321 ? 78.355 64.438 73.056 1.00 55.34 327 GLU C N 1
ATOM 8367 C CA . GLU C 1 321 ? 78.856 65.793 72.853 1.00 59.08 327 GLU C CA 1
ATOM 8368 C C . GLU C 1 321 ? 77.713 66.801 72.831 1.00 65.57 327 GLU C C 1
ATOM 8369 O O . GLU C 1 321 ? 77.793 67.855 73.468 1.00 65.50 327 GLU C O 1
ATOM 8375 N N . ALA C 1 322 ? 76.650 66.464 72.106 1.00 63.99 328 ALA C N 1
ATOM 8376 C CA . ALA C 1 322 ? 75.472 67.319 72.027 1.00 64.66 328 ALA C CA 1
ATOM 8377 C C . ALA C 1 322 ? 74.908 67.604 73.419 1.00 69.07 328 ALA C C 1
ATOM 8378 O O . ALA C 1 322 ? 74.570 68.742 73.740 1.00 66.25 328 ALA C O 1
ATOM 8380 N N . LEU C 1 323 ? 74.829 66.566 74.245 1.00 63.04 329 LEU C N 1
ATOM 8381 C CA . LEU C 1 323 ? 74.332 66.696 75.608 1.00 66.63 329 LEU C CA 1
ATOM 8382 C C . LEU C 1 323 ? 75.230 67.588 76.446 1.00 71.46 329 LEU C C 1
ATOM 8383 O O . LEU C 1 323 ? 74.748 68.491 77.126 1.00 66.83 329 LEU C O 1
ATOM 8388 N N . LEU C 1 324 ? 76.533 67.325 76.401 1.00 66.21 330 LEU C N 1
ATOM 8389 C CA . LEU C 1 324 ? 77.505 68.140 77.120 1.00 59.90 330 LEU C CA 1
ATOM 8390 C C . LEU C 1 324 ? 77.330 69.617 76.784 1.00 57.84 330 LEU C C 1
ATOM 8391 O O . LEU C 1 324 ? 77.194 70.465 77.676 1.00 63.74 330 LEU C O 1
ATOM 8396 N N . LEU C 1 325 ? 77.315 69.907 75.487 1.00 54.26 331 LEU C N 1
ATOM 8397 C CA . LEU C 1 325 ? 77.172 71.274 75.005 1.00 48.42 331 LEU C CA 1
ATOM 8398 C C . LEU C 1 325 ? 75.859 71.906 75.452 1.00 49.25 331 LEU C C 1
ATOM 8399 O O . LEU C 1 325 ? 75.846 73.036 75.926 1.00 65.55 331 LEU C O 1
ATOM 8404 N N . LEU C 1 326 ? 74.757 71.176 75.305 1.00 52.15 332 LEU C N 1
ATOM 8405 C CA . LEU C 1 326 ? 73.447 71.690 75.696 1.00 53.16 332 LEU C CA 1
ATOM 8406 C C . LEU C 1 326 ? 73.377 71.968 77.194 1.00 55.48 332 LEU C C 1
ATOM 8407 O O . LEU C 1 326 ? 72.686 72.886 77.630 1.00 65.89 332 LEU C O 1
ATOM 8412 N N . LEU C 1 327 ? 74.103 71.175 77.976 1.00 61.29 333 LEU C N 1
ATOM 8413 C CA . LEU C 1 327 ? 74.153 71.358 79.423 1.00 66.79 333 LEU C CA 1
ATOM 8414 C C . LEU C 1 327 ? 74.952 72.597 79.795 1.00 62.08 333 LEU C C 1
ATOM 8415 O O . LEU C 1 327 ? 74.556 73.360 80.677 1.00 64.45 333 LEU C O 1
ATOM 8420 N N . ILE C 1 328 ? 76.083 72.784 79.125 1.00 55.48 334 ILE C N 1
ATOM 8421 C CA . ILE C 1 328 ? 76.890 73.979 79.325 1.00 51.97 334 ILE C CA 1
ATOM 8422 C C . ILE C 1 328 ? 76.080 75.223 78.976 1.00 70.70 334 ILE C C 1
ATOM 8423 O O . ILE C 1 328 ? 75.979 76.165 79.771 1.00 84.97 334 ILE C O 1
ATOM 8428 N N . SER C 1 329 ? 75.483 75.196 77.789 1.00 69.80 335 SER C N 1
ATOM 8429 C CA . SER C 1 329 ? 74.711 76.316 77.265 1.00 74.72 335 SER C CA 1
ATOM 8430 C C . SER C 1 329 ? 73.499 76.625 78.137 1.00 74.19 335 SER C C 1
ATOM 8431 O O . SER C 1 329 ? 73.126 77.786 78.301 1.00 81.65 335 SER C O 1
ATOM 8434 N N . GLU C 1 330 ? 72.887 75.587 78.697 1.00 68.71 336 GLU C N 1
ATOM 8435 C CA . GLU C 1 330 ? 71.743 75.779 79.579 1.00 65.26 336 GLU C CA 1
ATOM 8436 C C . GLU C 1 330 ? 72.172 76.372 80.915 1.00 84.91 336 GLU C C 1
ATOM 8437 O O . GLU C 1 330 ? 71.537 77.298 81.426 1.00 97.60 336 GLU C O 1
ATOM 8443 N N . SER C 1 331 ? 73.250 75.832 81.480 1.00 98.57 337 SER C N 1
ATOM 8444 C CA . SER C 1 331 ? 73.759 76.310 82.761 1.00 106.59 337 SER C CA 1
ATOM 8445 C C . SER C 1 331 ? 74.188 77.769 82.656 1.00 103.93 337 SER C C 1
ATOM 8446 O O . SER C 1 331 ? 74.098 78.522 83.625 1.00 107.65 337 SER C O 1
ATOM 8449 N N . MET C 1 332 ? 74.648 78.165 81.473 1.00 95.91 338 MET C N 1
ATOM 8450 C CA . MET C 1 332 ? 75.000 79.561 81.231 1.00 93.79 338 MET C CA 1
ATOM 8451 C C . MET C 1 332 ? 73.774 80.404 80.888 1.00 104.11 338 MET C C 1
ATOM 8452 O O . MET C 1 332 ? 73.787 81.624 81.055 1.00 106.40 338 MET C O 1
ATOM 8457 N N . ALA C 1 333 ? 72.720 79.754 80.405 1.00 108.78 339 ALA C N 1
ATOM 8458 C CA . ALA C 1 333 ? 71.485 80.454 80.068 1.00 104.09 339 ALA C CA 1
ATOM 8459 C C . ALA C 1 333 ? 70.689 80.784 81.324 1.00 114.74 339 ALA C C 1
ATOM 8460 O O . ALA C 1 333 ? 69.924 81.747 81.347 1.00 120.16 339 ALA C O 1
ATOM 8462 N N . ASN C 1 334 ? 70.870 79.980 82.367 1.00 124.16 340 ASN C N 1
ATOM 8463 C CA . ASN C 1 334 ? 70.164 80.202 83.625 1.00 138.26 340 ASN C CA 1
ATOM 8464 C C . ASN C 1 334 ? 70.865 81.223 84.516 1.00 147.75 340 ASN C C 1
ATOM 8465 O O . ASN C 1 334 ? 70.367 81.572 85.586 1.00 148.39 340 ASN C O 1
ATOM 8470 N N . ARG C 1 335 ? 72.021 81.701 84.068 1.00 155.61 341 ARG C N 1
ATOM 8471 C CA . ARG C 1 335 ? 72.771 82.711 84.806 1.00 162.62 341 ARG C CA 1
ATOM 8472 C C . ARG C 1 335 ? 72.266 84.114 84.475 1.00 165.60 341 ARG C C 1
ATOM 8473 O O . ARG C 1 335 ? 72.783 85.107 84.987 1.00 171.28 341 ARG C O 1
ATOM 8481 N N . ASP C 1 336 ? 71.252 84.182 83.618 1.00 159.92 342 ASP C N 1
ATOM 8482 C CA . ASP C 1 336 ? 70.619 85.445 83.252 1.00 148.72 342 ASP C CA 1
ATOM 8483 C C . ASP C 1 336 ? 69.207 85.212 82.722 1.00 135.07 342 ASP C C 1
ATOM 8484 O O . ASP C 1 336 ? 68.445 84.424 83.282 1.00 125.52 342 ASP C O 1
ATOM 8489 N N . LEU C 1 353 ? 66.910 85.274 74.075 1.00 133.19 359 LEU C N 1
ATOM 8490 C CA . LEU C 1 353 ? 66.149 84.679 75.168 1.00 149.07 359 LEU C CA 1
ATOM 8491 C C . LEU C 1 353 ? 65.463 83.394 74.710 1.00 159.18 359 LEU C C 1
ATOM 8492 O O . LEU C 1 353 ? 65.222 82.488 75.508 1.00 154.99 359 LEU C O 1
ATOM 8497 N N . GLN C 1 354 ? 65.156 83.321 73.418 1.00 165.18 360 GLN C N 1
ATOM 8498 C CA . GLN C 1 354 ? 64.536 82.132 72.842 1.00 171.54 360 GLN C CA 1
ATOM 8499 C C . GLN C 1 354 ? 65.545 80.988 72.776 1.00 173.58 360 GLN C C 1
ATOM 8500 O O . GLN C 1 354 ? 65.174 79.815 72.650 1.00 175.48 360 GLN C O 1
ATOM 8506 N N . SER C 1 355 ? 66.824 81.344 72.872 1.00 175.23 361 SER C N 1
ATOM 8507 C CA . SER C 1 355 ? 67.912 80.374 72.852 1.00 167.26 361 SER C CA 1
ATOM 8508 C C . SER C 1 355 ? 67.739 79.314 73.935 1.00 158.07 361 SER C C 1
ATOM 8509 O O . SER C 1 355 ? 68.141 78.165 73.757 1.00 168.75 361 SER C O 1
ATOM 8512 N N . ALA C 1 356 ? 67.135 79.705 75.053 1.00 129.03 362 ALA C N 1
ATOM 8513 C CA . ALA C 1 356 ? 66.856 78.775 76.139 1.00 112.92 362 ALA C CA 1
ATOM 8514 C C . ALA C 1 356 ? 65.866 77.699 75.695 1.00 113.93 362 ALA C C 1
ATOM 8515 O O . ALA C 1 356 ? 66.125 76.501 75.850 1.00 109.64 362 ALA C O 1
ATOM 8517 N N . SER C 1 357 ? 64.738 78.132 75.137 1.00 103.28 363 SER C N 1
ATOM 8518 C CA . SER C 1 357 ? 63.707 77.209 74.673 1.00 96.67 363 SER C CA 1
ATOM 8519 C C . SER C 1 357 ? 64.229 76.320 73.548 1.00 89.76 363 SER C C 1
ATOM 8520 O O . SER C 1 357 ? 63.875 75.143 73.465 1.00 97.47 363 SER C O 1
ATOM 8523 N N . VAL C 1 358 ? 65.069 76.888 72.686 1.00 79.34 364 VAL C N 1
ATOM 8524 C CA . VAL C 1 358 ? 65.714 76.109 71.634 1.00 66.41 364 VAL C CA 1
ATOM 8525 C C . VAL C 1 358 ? 66.594 75.029 72.251 1.00 67.07 364 VAL C C 1
ATOM 8526 O O . VAL C 1 358 ? 66.578 73.877 71.816 1.00 67.51 364 VAL C O 1
ATOM 8530 N N . VAL C 1 359 ? 67.354 75.413 73.273 1.00 68.34 365 VAL C N 1
ATOM 8531 C CA . VAL C 1 359 ? 68.211 74.478 73.995 1.00 63.37 365 VAL C CA 1
ATOM 8532 C C . VAL C 1 359 ? 67.398 73.332 74.585 1.00 64.17 365 VAL C C 1
ATOM 8533 O O . VAL C 1 359 ? 67.784 72.173 74.468 1.00 77.89 365 VAL C O 1
ATOM 8537 N N . TYR C 1 360 ? 66.264 73.648 75.202 1.00 60.88 366 TYR C N 1
ATOM 8538 C CA . TYR C 1 360 ? 65.435 72.604 75.800 1.00 49.46 366 TYR C CA 1
ATOM 8539 C C . TYR C 1 360 ? 64.776 71.714 74.747 1.00 64.60 366 TYR C C 1
ATOM 8540 O O . TYR C 1 360 ? 64.579 70.520 74.976 1.00 60.00 366 TYR C O 1
ATOM 8549 N N . ASP C 1 361 ? 64.443 72.290 73.596 1.00 61.06 367 ASP C N 1
ATOM 8550 C CA . ASP C 1 361 ? 63.898 71.505 72.491 1.00 59.32 367 ASP C CA 1
ATOM 8551 C C . ASP C 1 361 ? 64.950 70.539 71.948 1.00 66.63 367 ASP C C 1
ATOM 8552 O O . ASP C 1 361 ? 64.639 69.395 71.608 1.00 72.95 367 ASP C O 1
ATOM 8557 N N . LEU C 1 362 ? 66.195 71.002 71.875 1.00 61.81 368 LEU C N 1
ATOM 8558 C CA . LEU C 1 362 ? 67.298 70.159 71.429 1.00 58.56 368 LEU C CA 1
ATOM 8559 C C . LEU C 1 362 ? 67.572 69.058 72.447 1.00 62.47 368 LEU C C 1
ATOM 8560 O O . LEU C 1 362 ? 67.871 67.923 72.080 1.00 62.62 368 LEU C O 1
ATOM 8565 N N . LEU C 1 363 ? 67.476 69.402 73.727 1.00 49.23 369 LEU C N 1
ATOM 8566 C CA . LEU C 1 363 ? 67.578 68.418 74.796 1.00 58.56 369 LEU C CA 1
ATOM 8567 C C . LEU C 1 363 ? 66.485 67.364 74.634 1.00 74.27 369 LEU C C 1
ATOM 8568 O O . LEU C 1 363 ? 66.724 66.169 74.837 1.00 70.61 369 LEU C O 1
ATOM 8573 N N . THR C 1 364 ? 65.294 67.815 74.244 1.00 77.16 370 THR C N 1
ATOM 8574 C CA . THR C 1 364 ? 64.154 66.925 74.051 1.00 67.07 370 THR C CA 1
ATOM 8575 C C . THR C 1 364 ? 64.405 65.966 72.896 1.00 60.14 370 THR C C 1
ATOM 8576 O O . THR C 1 364 ? 64.114 64.778 72.995 1.00 62.13 370 THR C O 1
ATOM 8580 N N . ILE C 1 365 ? 64.953 66.490 71.805 1.00 55.78 371 ILE C N 1
ATOM 8581 C CA . ILE C 1 365 ? 65.298 65.666 70.653 1.00 52.55 371 ILE C CA 1
ATOM 8582 C C . ILE C 1 365 ? 66.369 64.639 71.013 1.00 56.44 371 ILE C C 1
ATOM 8583 O O . ILE C 1 365 ? 66.190 63.442 70.788 1.00 62.26 371 ILE C O 1
ATOM 8588 N N . ALA C 1 366 ? 67.463 65.117 71.600 1.00 65.36 372 ALA C N 1
ATOM 8589 C CA . ALA C 1 366 ? 68.611 64.282 71.947 1.00 58.22 372 ALA C CA 1
ATOM 8590 C C . ALA C 1 366 ? 68.269 63.160 72.921 1.00 51.71 372 ALA C C 1
ATOM 8591 O O . ALA C 1 366 ? 68.565 61.996 72.657 1.00 53.72 372 ALA C O 1
ATOM 8593 N N . LEU C 1 367 ? 67.668 63.510 74.054 1.00 52.00 373 LEU C N 1
ATOM 8594 C CA . LEU C 1 367 ? 67.315 62.508 75.058 1.00 56.95 373 LEU C CA 1
ATOM 8595 C C . LEU C 1 367 ? 66.167 61.636 74.568 1.00 63.90 373 LEU C C 1
ATOM 8596 O O . LEU C 1 367 ? 66.148 60.427 74.805 1.00 61.83 373 LEU C O 1
ATOM 8601 N N . GLY C 1 368 ? 65.216 62.263 73.880 1.00 63.30 374 GLY C N 1
ATOM 8602 C CA . GLY C 1 368 ? 64.036 61.584 73.376 1.00 51.49 374 GLY C CA 1
ATOM 8603 C C . GLY C 1 368 ? 64.351 60.465 72.401 1.00 58.32 374 GLY C C 1
ATOM 8604 O O . GLY C 1 368 ? 63.881 59.341 72.572 1.00 65.05 374 GLY C O 1
ATOM 8605 N N . ARG C 1 369 ? 65.160 60.763 71.387 1.00 53.18 375 ARG C N 1
ATOM 8606 C CA . ARG C 1 369 ? 65.513 59.772 70.371 1.00 63.47 375 ARG C CA 1
ATOM 8607 C C . ARG C 1 369 ? 66.302 58.597 70.958 1.00 67.40 375 ARG C C 1
ATOM 8608 O O . ARG C 1 369 ? 66.495 57.572 70.298 1.00 75.31 375 ARG C O 1
ATOM 8616 N N . ARG C 1 370 ? 66.758 58.752 72.198 1.00 50.36 376 ARG C N 1
ATOM 8617 C CA . ARG C 1 370 ? 67.533 57.715 72.871 1.00 51.98 376 ARG C CA 1
ATOM 8618 C C . ARG C 1 370 ? 66.763 57.120 74.050 1.00 56.44 376 ARG C C 1
ATOM 8619 O O . ARG C 1 370 ? 67.278 56.268 74.773 1.00 57.30 376 ARG C O 1
ATOM 8627 N N . GLY C 1 371 ? 65.530 57.579 74.240 1.00 57.44 377 GLY C N 1
ATOM 8628 C CA . GLY C 1 371 ? 64.637 56.995 75.226 1.00 58.21 377 GLY C CA 1
ATOM 8629 C C . GLY C 1 371 ? 64.954 57.326 76.673 1.00 66.06 377 GLY C C 1
ATOM 8630 O O . GLY C 1 371 ? 64.752 56.502 77.561 1.00 72.02 377 GLY C O 1
ATOM 8631 N N . GLN C 1 372 ? 65.443 58.537 76.915 1.00 70.77 378 GLN C N 1
ATOM 8632 C CA . GLN C 1 372 ? 65.755 58.976 78.270 1.00 63.12 378 GLN C CA 1
ATOM 8633 C C . GLN C 1 372 ? 64.709 59.968 78.761 1.00 62.28 378 GLN C C 1
ATOM 8634 O O . GLN C 1 372 ? 64.999 61.147 78.968 1.00 77.36 378 GLN C O 1
ATOM 8640 N N . TYR C 1 373 ? 63.491 59.475 78.960 1.00 56.46 379 TYR C N 1
ATOM 8641 C CA . TYR C 1 373 ? 62.352 60.339 79.240 1.00 57.63 379 TYR C CA 1
ATOM 8642 C C . TYR C 1 373 ? 62.305 60.839 80.682 1.00 59.54 379 TYR C C 1
ATOM 8643 O O . TYR C 1 373 ? 61.707 61.878 80.956 1.00 63.15 379 TYR C O 1
ATOM 8652 N N . GLU C 1 374 ? 62.932 60.112 81.603 1.00 63.13 380 GLU C N 1
ATOM 8653 C CA . GLU C 1 374 ? 62.971 60.551 82.995 1.00 68.60 380 GLU C CA 1
ATOM 8654 C C . GLU C 1 374 ? 63.862 61.779 83.148 1.00 80.17 380 GLU C C 1
ATOM 8655 O O . GLU C 1 374 ? 63.426 62.826 83.651 1.00 83.51 380 GLU C O 1
ATOM 8661 N N . MET C 1 375 ? 65.110 61.647 82.707 1.00 76.37 381 MET C N 1
ATOM 8662 C CA . MET C 1 375 ? 66.047 62.760 82.734 1.00 73.11 381 MET C CA 1
ATOM 8663 C C . MET C 1 375 ? 65.476 63.948 81.971 1.00 75.05 381 MET C C 1
ATOM 8664 O O . MET C 1 375 ? 65.630 65.096 82.389 1.00 82.49 381 MET C O 1
ATOM 8669 N N . LEU C 1 376 ? 64.806 63.661 80.858 1.00 73.20 382 LEU C N 1
ATOM 8670 C CA . LEU C 1 376 ? 64.158 64.697 80.063 1.00 70.86 382 LEU C CA 1
ATOM 8671 C C . LEU C 1 376 ? 63.057 65.395 80.862 1.00 75.67 382 LEU C C 1
ATOM 8672 O O . LEU C 1 376 ? 62.884 66.612 80.760 1.00 69.93 382 LEU C O 1
ATOM 8677 N N . SER C 1 377 ? 62.319 64.621 81.656 1.00 74.82 383 SER C N 1
ATOM 8678 C CA . SER C 1 377 ? 61.296 65.181 82.532 1.00 75.75 383 SER C CA 1
ATOM 8679 C C . SER C 1 377 ? 61.937 66.147 83.514 1.00 80.44 383 SER C C 1
ATOM 8680 O O . SER C 1 377 ? 61.428 67.244 83.746 1.00 81.96 383 SER C O 1
ATOM 8683 N N . GLU C 1 378 ? 63.065 65.734 84.085 1.00 81.31 384 GLU C N 1
ATOM 8684 C CA . GLU C 1 378 ? 63.787 66.582 85.027 1.00 78.85 384 GLU C CA 1
ATOM 8685 C C . GLU C 1 378 ? 64.248 67.884 84.367 1.00 78.26 384 GLU C C 1
ATOM 8686 O O . GLU C 1 378 ? 64.078 68.970 84.930 1.00 89.67 384 GLU C O 1
ATOM 8692 N N . CYS C 1 379 ? 64.816 67.769 83.170 1.00 67.56 385 CYS C N 1
ATOM 8693 C CA . CYS C 1 379 ? 65.269 68.932 82.407 1.00 68.36 385 CYS C CA 1
ATOM 8694 C C . CYS C 1 379 ? 64.129 69.909 82.132 1.00 76.07 385 CYS C C 1
ATOM 8695 O O . CYS C 1 379 ? 64.257 71.112 82.370 1.00 82.41 385 CYS C O 1
ATOM 8698 N N . LEU C 1 380 ? 63.015 69.385 81.630 1.00 74.10 386 LEU C N 1
ATOM 8699 C CA . LEU C 1 380 ? 61.859 70.216 81.311 1.00 68.32 386 LEU C CA 1
ATOM 8700 C C . LEU C 1 380 ? 61.241 70.827 82.567 1.00 80.67 386 LEU C C 1
ATOM 8701 O O . LEU C 1 380 ? 60.648 71.902 82.507 1.00 99.81 386 LEU C O 1
ATOM 8706 N N . GLU C 1 381 ? 61.380 70.147 83.702 1.00 79.98 387 GLU C N 1
ATOM 8707 C CA . GLU C 1 381 ? 60.918 70.711 84.966 1.00 84.71 387 GLU C CA 1
ATOM 8708 C C . GLU C 1 381 ? 61.826 71.863 85.373 1.00 106.15 387 GLU C C 1
ATOM 8709 O O . GLU C 1 381 ? 61.373 72.852 85.948 1.00 111.91 387 GLU C O 1
ATOM 8715 N N . ARG C 1 382 ? 63.114 71.728 85.073 1.00 124.13 388 ARG C N 1
ATOM 8716 C CA . ARG C 1 382 ? 64.060 72.816 85.293 1.00 130.99 388 ARG C CA 1
ATOM 8717 C C . ARG C 1 382 ? 63.730 73.990 84.374 1.00 123.88 388 ARG C C 1
ATOM 8718 O O . ARG C 1 382 ? 63.980 75.145 84.714 1.00 134.62 388 ARG C O 1
ATOM 8726 N N . ALA C 1 383 ? 63.156 73.685 83.214 1.00 108.39 389 ALA C N 1
ATOM 8727 C CA . ALA C 1 383 ? 62.731 74.719 82.275 1.00 100.94 389 ALA C CA 1
ATOM 8728 C C . ALA C 1 383 ? 61.411 75.356 82.706 1.00 107.20 389 ALA C C 1
ATOM 8729 O O . ALA C 1 383 ? 61.098 76.484 82.321 1.00 100.57 389 ALA C O 1
ATOM 8731 N N . MET C 1 384 ? 60.645 74.626 83.512 1.00 108.76 390 MET C N 1
ATOM 8732 C CA . MET C 1 384 ? 59.320 75.069 83.941 1.00 109.17 390 MET C CA 1
ATOM 8733 C C . MET C 1 384 ? 59.350 76.299 84.844 1.00 121.82 390 MET C C 1
ATOM 8734 O O . MET C 1 384 ? 58.326 76.953 85.041 1.00 127.21 390 MET C O 1
ATOM 8739 N N . LYS C 1 385 ? 60.518 76.608 85.395 1.00 132.45 391 LYS C N 1
ATOM 8740 C CA . LYS C 1 385 ? 60.652 77.739 86.306 1.00 148.56 391 LYS C CA 1
ATOM 8741 C C . LYS C 1 385 ? 60.618 79.070 85.559 1.00 162.78 391 LYS C C 1
ATOM 8742 O O . LYS C 1 385 ? 60.393 80.122 86.158 1.00 165.33 391 LYS C O 1
ATOM 8748 N N . PHE C 1 386 ? 60.838 79.018 84.248 1.00 169.65 392 PHE C N 1
ATOM 8749 C CA . PHE C 1 386 ? 60.816 80.216 83.413 1.00 178.80 392 PHE C CA 1
ATOM 8750 C C . PHE C 1 386 ? 59.530 80.309 82.596 1.00 181.17 392 PHE C C 1
ATOM 8751 O O . PHE C 1 386 ? 59.440 81.097 81.654 1.00 185.58 392 PHE C O 1
ATOM 8759 N N . ALA C 1 387 ? 58.537 79.505 82.960 1.00 186.17 393 ALA C N 1
ATOM 8760 C CA . ALA C 1 387 ? 57.304 79.414 82.185 1.00 184.29 393 ALA C CA 1
ATOM 8761 C C . ALA C 1 387 ? 56.356 80.581 82.444 1.00 190.27 393 ALA C C 1
ATOM 8762 O O . ALA C 1 387 ? 56.123 80.968 83.589 1.00 188.82 393 ALA C O 1
ATOM 8764 N N . PHE C 1 388 ? 55.815 81.137 81.364 1.00 200.70 394 PHE C N 1
ATOM 8765 C CA . PHE C 1 388 ? 54.767 82.148 81.452 1.00 205.28 394 PHE C CA 1
ATOM 8766 C C . PHE C 1 388 ? 53.438 81.535 81.035 1.00 198.88 394 PHE C C 1
ATOM 8767 O O . PHE C 1 388 ? 52.661 82.158 80.310 1.00 207.86 394 PHE C O 1
ATOM 8775 N N . GLU C 1 389 ? 53.192 80.313 81.501 1.00 174.29 395 GLU C N 1
ATOM 8776 C CA . GLU C 1 389 ? 52.059 79.509 81.050 1.00 161.27 395 GLU C CA 1
ATOM 8777 C C . GLU C 1 389 ? 52.070 79.378 79.529 1.00 150.86 395 GLU C C 1
ATOM 8778 O O . GLU C 1 389 ? 51.048 79.562 78.867 1.00 150.56 395 GLU C O 1
ATOM 8784 N N . GLU C 1 390 ? 53.245 79.067 78.989 1.00 141.48 396 GLU C N 1
ATOM 8785 C CA . GLU C 1 390 ? 53.402 78.782 77.568 1.00 132.93 396 GLU C CA 1
ATOM 8786 C C . GLU C 1 390 ? 52.976 77.345 77.279 1.00 119.51 396 GLU C C 1
ATOM 8787 O O . GLU C 1 390 ? 53.431 76.415 77.944 1.00 109.53 396 GLU C O 1
ATOM 8793 N N . PHE C 1 391 ? 52.106 77.164 76.288 1.00 111.37 397 PHE C N 1
ATOM 8794 C CA . PHE C 1 391 ? 51.541 75.847 75.999 1.00 95.71 397 PHE C CA 1
ATOM 8795 C C . PHE C 1 391 ? 52.588 74.812 75.594 1.00 88.87 397 PHE C C 1
ATOM 8796 O O . PHE C 1 391 ? 52.508 73.659 76.010 1.00 85.98 397 PHE C O 1
ATOM 8804 N N . HIS C 1 392 ? 53.553 75.221 74.776 1.00 81.02 398 HIS C N 1
ATOM 8805 C CA . HIS C 1 392 ? 54.556 74.292 74.261 1.00 61.78 398 HIS C CA 1
ATOM 8806 C C . HIS C 1 392 ? 55.355 73.638 75.380 1.00 66.10 398 HIS C C 1
ATOM 8807 O O . HIS C 1 392 ? 55.505 72.419 75.413 1.00 79.04 398 HIS C O 1
ATOM 8814 N N . LEU C 1 393 ? 55.858 74.451 76.301 1.00 77.87 399 LEU C N 1
ATOM 8815 C CA . LEU C 1 393 ? 56.669 73.946 77.403 1.00 84.13 399 LEU C CA 1
ATOM 8816 C C . LEU C 1 393 ? 55.885 72.980 78.287 1.00 81.86 399 LEU C C 1
ATOM 8817 O O . LEU C 1 393 ? 56.371 71.897 78.625 1.00 86.06 399 LEU C O 1
ATOM 8822 N N . TRP C 1 394 ? 54.670 73.374 78.651 1.00 80.39 400 TRP C N 1
ATOM 8823 C CA . TRP C 1 394 ? 53.818 72.552 79.503 1.00 84.12 400 TRP C CA 1
ATOM 8824 C C . TRP C 1 394 ? 53.445 71.235 78.830 1.00 80.33 400 TRP C C 1
ATOM 8825 O O . TRP C 1 394 ? 53.415 70.184 79.474 1.00 75.65 400 TRP C O 1
ATOM 8836 N N . TYR C 1 395 ? 53.171 71.296 77.531 1.00 73.18 401 TYR C N 1
ATOM 8837 C CA . TYR C 1 395 ? 52.816 70.105 76.770 1.00 68.81 401 TYR C CA 1
ATOM 8838 C C . TYR C 1 395 ? 54.002 69.151 76.686 1.00 69.92 401 TYR C C 1
ATOM 8839 O O . TYR C 1 395 ? 53.851 67.948 76.890 1.00 74.82 401 TYR C O 1
ATOM 8848 N N . GLN C 1 396 ? 55.178 69.694 76.386 1.00 65.44 402 GLN C N 1
ATOM 8849 C CA . GLN C 1 396 ? 56.397 68.895 76.336 1.00 61.88 402 GLN C CA 1
ATOM 8850 C C . GLN C 1 396 ? 56.657 68.221 77.676 1.00 62.39 402 GLN C C 1
ATOM 8851 O O . GLN C 1 396 ? 57.000 67.037 77.731 1.00 60.85 402 GLN C O 1
ATOM 8857 N N . PHE C 1 397 ? 56.484 68.980 78.754 1.00 54.70 403 PHE C N 1
ATOM 8858 C CA . PHE C 1 397 ? 56.666 68.450 80.099 1.00 61.26 403 PHE C CA 1
ATOM 8859 C C . PHE C 1 397 ? 55.687 67.313 80.385 1.00 68.15 403 PHE C C 1
ATOM 8860 O O . PHE C 1 397 ? 56.068 66.278 80.937 1.00 65.97 403 PHE C O 1
ATOM 8868 N N . ALA C 1 398 ? 54.431 67.507 79.994 1.00 60.29 404 ALA C N 1
ATOM 8869 C CA . ALA C 1 398 ? 53.395 66.503 80.208 1.00 55.94 404 ALA C CA 1
ATOM 8870 C C . ALA C 1 398 ? 53.700 65.213 79.449 1.00 57.28 404 ALA C C 1
ATOM 8871 O O . ALA C 1 398 ? 53.617 64.115 80.008 1.00 60.99 404 ALA C O 1
ATOM 8873 N N . LEU C 1 399 ? 54.058 65.355 78.177 1.00 53.25 405 LEU C N 1
ATOM 8874 C CA . LEU C 1 399 ? 54.392 64.209 77.340 1.00 51.27 405 LEU C CA 1
ATOM 8875 C C . LEU C 1 399 ? 55.601 63.458 77.887 1.00 50.53 405 LEU C C 1
ATOM 8876 O O . LEU C 1 399 ? 55.589 62.231 77.972 1.00 51.04 405 LEU C O 1
ATOM 8881 N N . SER C 1 400 ? 56.640 64.201 78.259 1.00 50.26 406 SER C N 1
ATOM 8882 C CA . SER C 1 400 ? 57.842 63.598 78.824 1.00 49.01 406 SER C CA 1
ATOM 8883 C C . SER C 1 400 ? 57.514 62.834 80.101 1.00 52.08 406 SER C C 1
ATOM 8884 O O . SER C 1 400 ? 58.036 61.739 80.324 1.00 49.38 406 SER C O 1
ATOM 8887 N N . LEU C 1 401 ? 56.652 63.415 80.933 1.00 48.71 407 LEU C N 1
ATOM 8888 C CA . LEU C 1 401 ? 56.214 62.756 82.161 1.00 52.59 407 LEU C CA 1
ATOM 8889 C C . LEU C 1 401 ? 55.476 61.462 81.852 1.00 63.23 407 LEU C C 1
ATOM 8890 O O . LEU C 1 401 ? 55.674 60.448 82.526 1.00 63.62 407 LEU C O 1
ATOM 8895 N N . MET C 1 402 ? 54.622 61.502 80.833 1.00 60.69 408 MET C N 1
ATOM 8896 C CA . MET C 1 402 ? 53.875 60.318 80.428 1.00 56.69 408 MET C CA 1
ATOM 8897 C C . MET C 1 402 ? 54.828 59.215 79.986 1.00 56.15 408 MET C C 1
ATOM 8898 O O . MET C 1 402 ? 54.734 58.076 80.441 1.00 56.81 408 MET C O 1
ATOM 8903 N N . ALA C 1 403 ? 55.758 59.573 79.108 1.00 58.38 409 ALA C N 1
ATOM 8904 C CA . ALA C 1 403 ? 56.732 58.627 78.581 1.00 52.20 409 ALA C CA 1
ATOM 8905 C C . ALA C 1 403 ? 57.647 58.084 79.675 1.00 57.04 409 ALA C C 1
ATOM 8906 O O . ALA C 1 403 ? 58.176 56.980 79.558 1.00 62.24 409 ALA C O 1
ATOM 8908 N N . ALA C 1 404 ? 57.826 58.862 80.737 1.00 58.02 410 ALA C N 1
ATOM 8909 C CA . ALA C 1 404 ? 58.709 58.478 81.834 1.00 49.65 410 ALA C CA 1
ATOM 8910 C C . ALA C 1 404 ? 58.003 57.588 82.853 1.00 51.54 410 ALA C C 1
ATOM 8911 O O . ALA C 1 404 ? 58.636 57.058 83.767 1.00 57.86 410 ALA C O 1
ATOM 8913 N N . GLY C 1 405 ? 56.692 57.433 82.698 1.00 51.75 411 GLY C N 1
ATOM 8914 C CA . GLY C 1 405 ? 55.922 56.572 83.579 1.00 50.26 411 GLY C CA 1
ATOM 8915 C C . GLY C 1 405 ? 55.316 57.306 84.760 1.00 62.13 411 GLY C C 1
ATOM 8916 O O . GLY C 1 405 ? 54.579 56.722 85.554 1.00 52.94 411 GLY C O 1
ATOM 8917 N N . LYS C 1 406 ? 55.633 58.591 84.877 1.00 67.39 412 LYS C N 1
ATOM 8918 C CA . LYS C 1 406 ? 55.090 59.427 85.942 1.00 59.30 412 LYS C CA 1
ATOM 8919 C C . LYS C 1 406 ? 53.652 59.819 85.609 1.00 55.74 412 LYS C C 1
ATOM 8920 O O . LYS C 1 406 ? 53.392 60.930 85.150 1.00 66.88 412 LYS C O 1
ATOM 8926 N N . SER C 1 407 ? 52.723 58.902 85.860 1.00 45.46 413 SER C N 1
ATOM 8927 C CA . SER C 1 407 ? 51.359 59.021 85.349 1.00 54.87 413 SER C CA 1
ATOM 8928 C C . SER C 1 407 ? 50.515 60.122 86.002 1.00 63.76 413 SER C C 1
ATOM 8929 O O . SER C 1 407 ? 49.822 60.863 85.306 1.00 60.72 413 SER C O 1
ATOM 8932 N N . ALA C 1 408 ? 50.567 60.229 87.326 1.00 72.77 414 ALA C N 1
ATOM 8933 C CA . ALA C 1 408 ? 49.749 61.209 88.044 1.00 70.88 414 ALA C CA 1
ATOM 8934 C C . ALA C 1 408 ? 50.144 62.647 87.704 1.00 75.66 414 ALA C C 1
ATOM 8935 O O . ALA C 1 408 ? 49.292 63.489 87.375 1.00 82.71 414 ALA C O 1
ATOM 8937 N N . ARG C 1 409 ? 51.443 62.918 87.790 1.00 69.13 415 ARG C N 1
ATOM 8938 C CA . ARG C 1 409 ? 51.984 64.228 87.455 1.00 72.07 415 ARG C CA 1
ATOM 8939 C C . ARG C 1 409 ? 51.625 64.588 86.020 1.00 64.81 415 ARG C C 1
ATOM 8940 O O . ARG C 1 409 ? 51.257 65.730 85.716 1.00 67.95 415 ARG C O 1
ATOM 8948 N N . ALA C 1 410 ? 51.722 63.594 85.144 1.00 61.97 416 ALA C N 1
ATOM 8949 C CA . ALA C 1 410 ? 51.362 63.772 83.748 1.00 59.30 416 ALA C CA 1
ATOM 8950 C C . ALA C 1 410 ? 49.898 64.159 83.634 1.00 61.49 416 ALA C C 1
ATOM 8951 O O . ALA C 1 410 ? 49.562 65.053 82.879 1.00 66.93 416 ALA C O 1
ATOM 8953 N N . VAL C 1 411 ? 49.031 63.499 84.394 1.00 63.47 417 VAL C N 1
ATOM 8954 C CA . VAL C 1 411 ? 47.607 63.825 84.368 1.00 72.59 417 VAL C CA 1
ATOM 8955 C C . VAL C 1 411 ? 47.358 65.276 84.788 1.00 77.26 417 VAL C C 1
ATOM 8956 O O . VAL C 1 411 ? 46.585 65.989 84.143 1.00 68.30 417 VAL C O 1
ATOM 8960 N N . LYS C 1 412 ? 48.020 65.717 85.856 1.00 77.83 418 LYS C N 1
ATOM 8961 C CA . LYS C 1 412 ? 47.859 67.099 86.317 1.00 74.03 418 LYS C CA 1
ATOM 8962 C C . LYS C 1 412 ? 48.318 68.119 85.267 1.00 73.78 418 LYS C C 1
ATOM 8963 O O . LYS C 1 412 ? 47.566 69.036 84.886 1.00 85.74 418 LYS C O 1
ATOM 8969 N N . VAL C 1 413 ? 49.551 67.957 84.794 1.00 71.69 419 VAL C N 1
ATOM 8970 C CA . VAL C 1 413 ? 50.096 68.873 83.795 1.00 68.58 419 VAL C CA 1
ATOM 8971 C C . VAL C 1 413 ? 49.249 68.844 82.517 1.00 69.82 419 VAL C C 1
ATOM 8972 O O . VAL C 1 413 ? 49.102 69.857 81.834 1.00 65.75 419 VAL C O 1
ATOM 8976 N N . LEU C 1 414 ? 48.673 67.684 82.214 1.00 63.28 420 LEU C N 1
ATOM 8977 C CA . LEU C 1 414 ? 47.765 67.554 81.082 1.00 55.78 420 LEU C CA 1
ATOM 8978 C C . LEU C 1 414 ? 46.485 68.340 81.320 1.00 68.61 420 LEU C C 1
ATOM 8979 O O . LEU C 1 414 ? 45.938 68.913 80.386 1.00 81.00 420 LEU C O 1
ATOM 8984 N N . LYS C 1 415 ? 46.000 68.352 82.561 1.00 67.46 421 LYS C N 1
ATOM 8985 C CA . LYS C 1 415 ? 44.840 69.173 82.906 1.00 74.78 421 LYS C CA 1
ATOM 8986 C C . LYS C 1 415 ? 45.155 70.631 82.611 1.00 80.14 421 LYS C C 1
ATOM 8987 O O . LYS C 1 415 ? 44.335 71.356 82.034 1.00 78.03 421 LYS C O 1
ATOM 8993 N N . GLU C 1 416 ? 46.356 71.053 83.004 1.00 83.82 422 GLU C N 1
ATOM 8994 C CA . GLU C 1 416 ? 46.798 72.417 82.718 1.00 88.69 422 GLU C CA 1
ATOM 8995 C C . GLU C 1 416 ? 46.880 72.695 81.213 1.00 89.47 422 GLU C C 1
ATOM 8996 O O . GLU C 1 416 ? 46.516 73.780 80.752 1.00 99.05 422 GLU C O 1
ATOM 9002 N N . CYS C 1 417 ? 47.351 71.711 80.451 1.00 79.31 423 CYS C N 1
ATOM 9003 C CA . CYS C 1 417 ? 47.458 71.854 79.002 1.00 68.68 423 CYS C CA 1
ATOM 9004 C C . CYS C 1 417 ? 46.080 71.981 78.363 1.00 70.80 423 CYS C C 1
ATOM 9005 O O . CYS C 1 417 ? 45.892 72.749 77.420 1.00 62.29 423 CYS C O 1
ATOM 9008 N N . ILE C 1 418 ? 45.128 71.211 78.881 1.00 71.81 424 ILE C N 1
ATOM 9009 C CA . ILE C 1 418 ? 43.739 71.276 78.447 1.00 66.68 424 ILE C CA 1
ATOM 9010 C C . ILE C 1 418 ? 43.186 72.663 78.710 1.00 75.06 424 ILE C C 1
ATOM 9011 O O . ILE C 1 418 ? 42.512 73.249 77.860 1.00 83.88 424 ILE C O 1
ATOM 9016 N N . ARG C 1 419 ? 43.482 73.188 79.894 1.00 78.87 425 ARG C N 1
ATOM 9017 C CA . ARG C 1 419 ? 43.041 74.528 80.256 1.00 78.22 425 ARG C CA 1
ATOM 9018 C C . ARG C 1 419 ? 43.644 75.560 79.304 1.00 77.02 425 ARG C C 1
ATOM 9019 O O . ARG C 1 419 ? 42.987 76.534 78.942 1.00 86.32 425 ARG C O 1
ATOM 9027 N N . LEU C 1 420 ? 44.887 75.335 78.887 1.00 80.50 426 LEU C N 1
ATOM 9028 C CA . LEU C 1 420 ? 45.570 76.264 77.986 1.00 83.07 426 LEU C CA 1
ATOM 9029 C C . LEU C 1 420 ? 45.122 76.125 76.530 1.00 93.59 426 LEU C C 1
ATOM 9030 O O . LEU C 1 420 ? 45.046 77.115 75.804 1.00 106.68 426 LEU C O 1
ATOM 9035 N N . LYS C 1 421 ? 44.837 74.899 76.102 1.00 95.24 427 LYS C N 1
ATOM 9036 C CA . LYS C 1 421 ? 44.379 74.659 74.735 1.00 92.41 427 LYS C CA 1
ATOM 9037 C C . LYS C 1 421 ? 43.206 73.685 74.699 1.00 93.19 427 LYS C C 1
ATOM 9038 O O . LYS C 1 421 ? 43.393 72.471 74.792 1.00 97.38 427 LYS C O 1
ATOM 9044 N N . PRO C 1 422 ? 41.985 74.220 74.567 1.00 91.43 428 PRO C N 1
ATOM 9045 C CA . PRO C 1 422 ? 40.767 73.410 74.471 1.00 91.20 428 PRO C CA 1
ATOM 9046 C C . PRO C 1 422 ? 40.489 72.919 73.050 1.00 105.62 428 PRO C C 1
ATOM 9047 O O . PRO C 1 422 ? 39.430 72.346 72.793 1.00 101.98 428 PRO C O 1
ATOM 9051 N N . ASP C 1 423 ? 41.433 73.140 72.141 1.00 128.17 429 ASP C N 1
ATOM 9052 C CA . ASP C 1 423 ? 41.280 72.710 70.755 1.00 133.45 429 ASP C CA 1
ATOM 9053 C C . ASP C 1 423 ? 41.757 71.275 70.554 1.00 116.20 429 ASP C C 1
ATOM 9054 O O . ASP C 1 423 ? 41.134 70.499 69.829 1.00 115.04 429 ASP C O 1
ATOM 9059 N N . ASP C 1 424 ? 42.867 70.929 71.197 1.00 97.21 430 ASP C N 1
ATOM 9060 C CA . ASP C 1 424 ? 43.469 69.614 71.023 1.00 91.07 430 ASP C CA 1
ATOM 9061 C C . ASP C 1 424 ? 42.747 68.557 71.856 1.00 90.28 430 ASP C C 1
ATOM 9062 O O . ASP C 1 424 ? 42.710 68.640 73.085 1.00 92.16 430 ASP C O 1
ATOM 9067 N N . ALA C 1 425 ? 42.172 67.567 71.179 1.00 76.05 431 ALA C N 1
ATOM 9068 C CA . ALA C 1 425 ? 41.477 66.473 71.847 1.00 66.56 431 ALA C CA 1
ATOM 9069 C C . ALA C 1 425 ? 42.471 65.404 72.285 1.00 57.01 431 ALA C C 1
ATOM 9070 O O . ALA C 1 425 ? 42.177 64.560 73.141 1.00 61.46 431 ALA C O 1
ATOM 9072 N N . THR C 1 426 ? 43.654 65.451 71.685 1.00 58.02 432 THR C N 1
ATOM 9073 C CA . THR C 1 426 ? 44.708 64.507 72.008 1.00 65.85 432 THR C CA 1
ATOM 9074 C C . THR C 1 426 ? 45.058 64.586 73.488 1.00 67.27 432 THR C C 1
ATOM 9075 O O . THR C 1 426 ? 45.322 63.570 74.110 1.00 65.79 432 THR C O 1
ATOM 9079 N N . ILE C 1 427 ? 45.037 65.790 74.053 1.00 64.15 433 ILE C N 1
ATOM 9080 C CA . ILE C 1 427 ? 45.419 65.978 75.450 1.00 61.46 433 ILE C CA 1
ATOM 9081 C C . ILE C 1 427 ? 44.454 65.275 76.425 1.00 66.04 433 ILE C C 1
ATOM 9082 O O . ILE C 1 427 ? 44.899 64.464 77.255 1.00 79.81 433 ILE C O 1
ATOM 9087 N N . PRO C 1 428 ? 43.136 65.559 76.336 1.00 55.00 434 PRO C N 1
ATOM 9088 C CA . PRO C 1 428 ? 42.280 64.792 77.244 1.00 55.04 434 PRO C CA 1
ATOM 9089 C C . PRO C 1 428 ? 42.200 63.312 76.867 1.00 57.83 434 PRO C C 1
ATOM 9090 O O . PRO C 1 428 ? 41.837 62.500 77.717 1.00 59.63 434 PRO C O 1
ATOM 9094 N N . LEU C 1 429 ? 42.529 62.968 75.624 1.00 53.74 435 LEU C N 1
ATOM 9095 C CA . LEU C 1 429 ? 42.565 61.563 75.237 1.00 50.38 435 LEU C CA 1
ATOM 9096 C C . LEU C 1 429 ? 43.724 60.861 75.954 1.00 51.59 435 LEU C C 1
ATOM 9097 O O . LEU C 1 429 ? 43.579 59.745 76.451 1.00 57.20 435 LEU C O 1
ATOM 9102 N N . LEU C 1 430 ? 44.866 61.535 76.024 1.00 53.59 436 LEU C N 1
ATOM 9103 C CA . LEU C 1 430 ? 46.039 61.019 76.717 1.00 53.63 436 LEU C CA 1
ATOM 9104 C C . LEU C 1 430 ? 45.755 60.894 78.206 1.00 53.01 436 LEU C C 1
ATOM 9105 O O . LEU C 1 430 ? 46.079 59.875 78.822 1.00 50.84 436 LEU C O 1
ATOM 9110 N N . ALA C 1 431 ? 45.148 61.933 78.779 1.00 56.07 437 ALA C N 1
ATOM 9111 C CA . ALA C 1 431 ? 44.775 61.902 80.193 1.00 58.80 437 ALA C CA 1
ATOM 9112 C C . ALA C 1 431 ? 43.826 60.743 80.480 1.00 57.52 437 ALA C C 1
ATOM 9113 O O . ALA C 1 431 ? 43.953 60.065 81.501 1.00 57.78 437 ALA C O 1
ATOM 9115 N N . ALA C 1 432 ? 42.876 60.518 79.577 1.00 44.11 438 ALA C N 1
ATOM 9116 C CA . ALA C 1 432 ? 41.948 59.402 79.720 1.00 51.11 438 ALA C CA 1
ATOM 9117 C C . ALA C 1 432 ? 42.703 58.079 79.707 1.00 51.67 438 ALA C C 1
ATOM 9118 O O . ALA C 1 432 ? 42.477 57.217 80.560 1.00 55.09 438 ALA C O 1
ATOM 9120 N N . LYS C 1 433 ? 43.602 57.933 78.737 1.00 56.23 439 LYS C N 1
ATOM 9121 C CA . LYS C 1 433 ? 44.418 56.728 78.610 1.00 56.94 439 LYS C CA 1
ATOM 9122 C C . LYS C 1 433 ? 45.199 56.451 79.889 1.00 64.87 439 LYS C C 1
ATOM 9123 O O . LYS C 1 433 ? 45.287 55.309 80.339 1.00 69.42 439 LYS C O 1
ATOM 9129 N N . LEU C 1 434 ? 45.757 57.506 80.473 1.00 68.75 440 LEU C N 1
ATOM 9130 C CA . LEU C 1 434 ? 46.492 57.386 81.725 1.00 63.14 440 LEU C CA 1
ATOM 9131 C C . LEU C 1 434 ? 45.583 56.965 82.877 1.00 61.88 440 LEU C C 1
ATOM 9132 O O . LEU C 1 434 ? 45.914 56.059 83.644 1.00 59.18 440 LEU C O 1
ATOM 9137 N N . CYS C 1 435 ? 44.432 57.617 82.983 1.00 50.17 441 CYS C N 1
ATOM 9138 C CA . CYS C 1 435 ? 43.530 57.395 84.105 1.00 51.85 441 CYS C CA 1
ATOM 9139 C C . CYS C 1 435 ? 42.928 55.995 84.131 1.00 55.97 441 CYS C C 1
ATOM 9140 O O . CYS C 1 435 ? 42.731 55.425 85.205 1.00 64.93 441 CYS C O 1
ATOM 9143 N N . MET C 1 436 ? 42.632 55.439 82.960 1.00 52.23 442 MET C N 1
ATOM 9144 C CA . MET C 1 436 ? 42.033 54.108 82.908 1.00 53.93 442 MET C CA 1
ATOM 9145 C C . MET C 1 436 ? 43.110 53.033 82.840 1.00 49.01 442 MET C C 1
ATOM 9146 O O . MET C 1 436 ? 42.811 51.844 82.747 1.00 54.40 442 MET C O 1
ATOM 9151 N N . GLY C 1 437 ? 44.366 53.461 82.898 1.00 53.46 443 GLY C N 1
ATOM 9152 C CA . GLY C 1 437 ? 45.483 52.538 82.954 1.00 40.60 443 GLY C CA 1
ATOM 9153 C C . GLY C 1 437 ? 45.708 52.014 84.361 1.00 65.26 443 GLY C C 1
ATOM 9154 O O . GLY C 1 437 ? 44.779 51.534 85.011 1.00 54.20 443 GLY C O 1
ATOM 9155 N N . SER C 1 438 ? 46.946 52.118 84.835 1.00 71.50 444 SER C N 1
ATOM 9156 C CA . SER C 1 438 ? 47.319 51.602 86.150 1.00 69.04 444 SER C CA 1
ATOM 9157 C C . SER C 1 438 ? 46.816 52.483 87.296 1.00 73.19 444 SER C C 1
ATOM 9158 O O . SER C 1 438 ? 46.558 51.991 88.396 1.00 69.02 444 SER C O 1
ATOM 9161 N N . LEU C 1 439 ? 46.685 53.781 87.034 1.00 74.26 445 LEU C N 1
ATOM 9162 C CA . LEU C 1 439 ? 46.184 54.725 88.031 1.00 58.91 445 LEU C CA 1
ATOM 9163 C C . LEU C 1 439 ? 44.796 54.337 88.519 1.00 62.61 445 LEU C C 1
ATOM 9164 O O . LEU C 1 439 ? 44.471 54.506 89.695 1.00 73.41 445 LEU C O 1
ATOM 9169 N N . HIS C 1 440 ? 43.990 53.821 87.596 1.00 61.07 446 HIS C N 1
ATOM 9170 C CA . HIS C 1 440 ? 42.617 53.417 87.873 1.00 54.46 446 HIS C CA 1
ATOM 9171 C C . HIS C 1 440 ? 41.792 54.590 88.395 1.00 59.23 446 HIS C C 1
ATOM 9172 O O . HIS C 1 440 ? 41.061 54.463 89.380 1.00 62.65 446 HIS C O 1
ATOM 9179 N N . TRP C 1 441 ? 41.926 55.735 87.732 1.00 53.64 447 TRP C N 1
ATOM 9180 C CA . TRP C 1 441 ? 41.070 56.885 87.999 1.00 58.72 447 TRP C CA 1
ATOM 9181 C C . TRP C 1 441 ? 39.920 56.875 87.004 1.00 61.08 447 TRP C C 1
ATOM 9182 O O . TRP C 1 441 ? 39.899 57.663 86.058 1.00 64.41 447 TRP C O 1
ATOM 9193 N N . LEU C 1 442 ? 38.968 55.975 87.221 1.00 56.61 448 LEU C N 1
ATOM 9194 C CA . LEU C 1 442 ? 37.912 55.735 86.248 1.00 56.91 448 LEU C CA 1
ATOM 9195 C C . LEU C 1 442 ? 36.961 56.920 86.126 1.00 66.80 448 LEU C C 1
ATOM 9196 O O . LEU C 1 442 ? 36.491 57.235 85.033 1.00 67.97 448 LEU C O 1
ATOM 9201 N N . GLU C 1 443 ? 36.682 57.576 87.246 1.00 82.59 449 GLU C N 1
ATOM 9202 C CA . GLU C 1 443 ? 35.825 58.757 87.239 1.00 85.94 449 GLU C CA 1
ATOM 9203 C C . GLU C 1 443 ? 36.464 59.866 86.401 1.00 72.51 449 GLU C C 1
ATOM 9204 O O . GLU C 1 443 ? 35.817 60.471 85.535 1.00 83.11 449 GLU C O 1
ATOM 9210 N N . GLU C 1 444 ? 37.744 60.112 86.659 1.00 56.29 450 GLU C N 1
ATOM 9211 C CA . GLU C 1 444 ? 38.511 61.085 85.895 1.00 62.28 450 GLU C CA 1
ATOM 9212 C C . GLU C 1 444 ? 38.520 60.733 84.411 1.00 65.11 450 GLU C C 1
ATOM 9213 O O . GLU C 1 444 ? 38.306 61.597 83.563 1.00 62.09 450 GLU C O 1
ATOM 9219 N N . ALA C 1 445 ? 38.759 59.459 84.107 1.00 58.78 451 ALA C N 1
ATOM 9220 C CA . ALA C 1 445 ? 38.775 58.982 82.727 1.00 53.77 451 ALA C CA 1
ATOM 9221 C C . ALA C 1 445 ? 37.431 59.229 82.044 1.00 62.05 451 ALA C C 1
ATOM 9222 O O . ALA C 1 445 ? 37.375 59.525 80.851 1.00 59.67 451 ALA C O 1
ATOM 9224 N N . GLU C 1 446 ? 36.353 59.106 82.810 1.00 45.53 452 GLU C N 1
ATOM 9225 C CA . GLU C 1 446 ? 35.022 59.389 82.298 1.00 47.26 452 GLU C CA 1
ATOM 9226 C C . GLU C 1 446 ? 34.877 60.875 81.988 1.00 57.07 452 GLU C C 1
ATOM 9227 O O . GLU C 1 446 ? 34.303 61.249 80.960 1.00 57.84 452 GLU C O 1
ATOM 9233 N N . LYS C 1 447 ? 35.398 61.719 82.878 1.00 59.92 453 LYS C N 1
ATOM 9234 C CA . LYS C 1 447 ? 35.388 63.163 82.642 1.00 55.77 453 LYS C CA 1
ATOM 9235 C C . LYS C 1 447 ? 36.120 63.514 81.351 1.00 63.83 453 LYS C C 1
ATOM 9236 O O . LYS C 1 447 ? 35.567 64.171 80.465 1.00 74.34 453 LYS C O 1
ATOM 9242 N N . PHE C 1 448 ? 37.370 63.068 81.258 1.00 60.66 454 PHE C N 1
ATOM 9243 C CA . PHE C 1 448 ? 38.207 63.335 80.097 1.00 57.48 454 PHE C CA 1
ATOM 9244 C C . PHE C 1 448 ? 37.561 62.831 78.809 1.00 61.46 454 PHE C C 1
ATOM 9245 O O . PHE C 1 448 ? 37.480 63.564 77.825 1.00 63.43 454 PHE C O 1
ATOM 9253 N N . ALA C 1 449 ? 37.091 61.588 78.824 1.00 52.26 455 ALA C N 1
ATOM 9254 C CA . ALA C 1 449 ? 36.441 61.011 77.653 1.00 54.56 455 ALA C CA 1
ATOM 9255 C C . ALA C 1 449 ? 35.217 61.828 77.240 1.00 62.50 455 ALA C C 1
ATOM 9256 O O . ALA C 1 449 ? 34.975 62.044 76.049 1.00 51.60 455 ALA C O 1
ATOM 9258 N N . LYS C 1 450 ? 34.450 62.292 78.224 1.00 62.16 456 LYS C N 1
ATOM 9259 C CA . LYS C 1 450 ? 33.281 63.112 77.929 1.00 61.74 456 LYS C CA 1
ATOM 9260 C C . LYS C 1 450 ? 33.680 64.441 77.282 1.00 73.56 456 LYS C C 1
ATOM 9261 O O . LYS C 1 450 ? 33.049 64.883 76.315 1.00 77.06 456 LYS C O 1
ATOM 9267 N N . THR C 1 451 ? 34.731 65.071 77.801 1.00 78.25 457 THR C N 1
ATOM 9268 C CA . THR C 1 451 ? 35.192 66.331 77.222 1.00 78.72 457 THR C CA 1
ATOM 9269 C C . THR C 1 451 ? 35.739 66.108 75.811 1.00 86.68 457 THR C C 1
ATOM 9270 O O . THR C 1 451 ? 35.645 66.994 74.965 1.00 91.15 457 THR C O 1
ATOM 9274 N N . VAL C 1 452 ? 36.296 64.924 75.557 1.00 85.21 458 VAL C N 1
ATOM 9275 C CA . VAL C 1 452 ? 36.727 64.559 74.206 1.00 77.42 458 VAL C CA 1
ATOM 9276 C C . VAL C 1 452 ? 35.523 64.432 73.278 1.00 78.21 458 VAL C C 1
ATOM 9277 O O . VAL C 1 452 ? 35.561 64.871 72.129 1.00 76.74 458 VAL C O 1
ATOM 9281 N N . VAL C 1 453 ? 34.457 63.822 73.784 1.00 77.57 459 VAL C N 1
ATOM 9282 C CA . VAL C 1 453 ? 33.226 63.697 73.017 1.00 86.82 459 VAL C CA 1
ATOM 9283 C C . VAL C 1 453 ? 32.690 65.082 72.662 1.00 112.06 459 VAL C C 1
ATOM 9284 O O . VAL C 1 453 ? 32.234 65.310 71.540 1.00 122.18 459 VAL C O 1
ATOM 9288 N N . ASP C 1 454 ? 32.770 66.012 73.611 1.00 127.81 460 ASP C N 1
ATOM 9289 C CA . ASP C 1 454 ? 32.278 67.373 73.381 1.00 135.94 460 ASP C CA 1
ATOM 9290 C C . ASP C 1 454 ? 33.189 68.194 72.464 1.00 120.40 460 ASP C C 1
ATOM 9291 O O . ASP C 1 454 ? 32.707 68.935 71.608 1.00 120.42 460 ASP C O 1
ATOM 9296 N N . VAL C 1 455 ? 34.500 68.065 72.650 1.00 115.66 461 VAL C N 1
ATOM 9297 C CA . VAL C 1 455 ? 35.470 68.790 71.831 1.00 111.71 461 VAL C CA 1
ATOM 9298 C C . VAL C 1 455 ? 35.417 68.345 70.370 1.00 105.77 461 VAL C C 1
ATOM 9299 O O . VAL C 1 455 ? 35.577 67.164 70.061 1.00 93.81 461 VAL C O 1
ATOM 9303 N N . THR C 1 459 ? 36.537 66.136 64.815 1.00 124.50 465 THR C N 1
ATOM 9304 C CA . THR C 1 459 ? 36.872 65.444 63.576 1.00 141.64 465 THR C CA 1
ATOM 9305 C C . THR C 1 459 ? 36.276 64.038 63.551 1.00 158.35 465 THR C C 1
ATOM 9306 O O . THR C 1 459 ? 35.656 63.601 64.520 1.00 159.15 465 THR C O 1
ATOM 9310 N N . SER C 1 460 ? 36.472 63.334 62.441 1.00 171.86 466 SER C N 1
ATOM 9311 C CA . SER C 1 460 ? 35.825 62.043 62.222 1.00 168.68 466 SER C CA 1
ATOM 9312 C C . SER C 1 460 ? 36.399 60.918 63.084 1.00 156.61 466 SER C C 1
ATOM 9313 O O . SER C 1 460 ? 35.687 59.976 63.432 1.00 157.87 466 SER C O 1
ATOM 9316 N N . GLU C 1 461 ? 37.679 61.015 63.428 1.00 143.50 467 GLU C N 1
ATOM 9317 C CA . GLU C 1 461 ? 38.355 59.926 64.129 1.00 121.27 467 GLU C CA 1
ATOM 9318 C C . GLU C 1 461 ? 38.457 60.148 65.634 1.00 103.31 467 GLU C C 1
ATOM 9319 O O . GLU C 1 461 ? 38.452 59.190 66.410 1.00 103.20 467 GLU C O 1
ATOM 9325 N N . PHE C 1 462 ? 38.549 61.405 66.051 1.00 96.25 468 PHE C N 1
ATOM 9326 C CA . PHE C 1 462 ? 38.723 61.705 67.469 1.00 85.82 468 PHE C CA 1
ATOM 9327 C C . PHE C 1 462 ? 37.418 61.624 68.256 1.00 79.52 468 PHE C C 1
ATOM 9328 O O . PHE C 1 462 ? 37.438 61.398 69.464 1.00 81.05 468 PHE C O 1
ATOM 9336 N N . LYS C 1 463 ? 36.285 61.807 67.586 1.00 72.22 469 LYS C N 1
ATOM 9337 C CA . LYS C 1 463 ? 35.008 61.639 68.262 1.00 74.74 469 LYS C CA 1
ATOM 9338 C C . LYS C 1 463 ? 34.776 60.153 68.497 1.00 79.18 469 LYS C C 1
ATOM 9339 O O . LYS C 1 463 ? 34.282 59.742 69.553 1.00 75.84 469 LYS C O 1
ATOM 9345 N N . ALA C 1 464 ? 35.152 59.351 67.505 1.00 71.38 470 ALA C N 1
ATOM 9346 C CA . ALA C 1 464 ? 35.096 57.902 67.628 1.00 70.35 470 ALA C CA 1
ATOM 9347 C C . ALA C 1 464 ? 36.022 57.436 68.743 1.00 74.05 470 ALA C C 1
ATOM 9348 O O . ALA C 1 464 ? 35.642 56.603 69.564 1.00 78.17 470 ALA C O 1
ATOM 9350 N N . LYS C 1 465 ? 37.236 57.981 68.772 1.00 74.22 471 LYS C N 1
ATOM 9351 C CA . LYS C 1 465 ? 38.191 57.657 69.826 1.00 69.06 471 LYS C CA 1
ATOM 9352 C C . LYS C 1 465 ? 37.638 58.079 71.185 1.00 69.47 471 LYS C C 1
ATOM 9353 O O . LYS C 1 465 ? 37.908 57.445 72.207 1.00 67.50 471 LYS C O 1
ATOM 9359 N N . GLY C 1 466 ? 36.852 59.150 71.183 1.00 70.60 472 GLY C N 1
ATOM 9360 C CA . GLY C 1 466 ? 36.210 59.636 72.390 1.00 63.37 472 GLY C CA 1
ATOM 9361 C C . GLY C 1 466 ? 35.179 58.658 72.914 1.00 59.37 472 GLY C C 1
ATOM 9362 O O . GLY C 1 466 ? 35.143 58.364 74.110 1.00 64.51 472 GLY C O 1
ATOM 9363 N N . TYR C 1 467 ? 34.338 58.150 72.019 1.00 55.28 473 TYR C N 1
ATOM 9364 C CA . TYR C 1 467 ? 33.335 57.164 72.406 1.00 54.53 473 TYR C CA 1
ATOM 9365 C C . TYR C 1 467 ? 33.982 55.849 72.816 1.00 61.38 473 TYR C C 1
ATOM 9366 O O . TYR C 1 467 ? 33.469 55.139 73.680 1.00 56.01 473 TYR C O 1
ATOM 9375 N N . LEU C 1 468 ? 35.107 55.532 72.185 1.00 56.84 474 LEU C N 1
ATOM 9376 C CA . LEU C 1 468 ? 35.891 54.361 72.547 1.00 53.72 474 LEU C CA 1
ATOM 9377 C C . LEU C 1 468 ? 36.389 54.488 73.981 1.00 63.40 474 LEU C C 1
ATOM 9378 O O . LEU C 1 468 ? 36.225 53.571 74.789 1.00 65.78 474 LEU C O 1
ATOM 9383 N N . ALA C 1 469 ? 36.991 55.636 74.284 1.00 59.46 475 ALA C N 1
ATOM 9384 C CA . ALA C 1 469 ? 37.507 55.923 75.618 1.00 56.99 475 ALA C CA 1
ATOM 9385 C C . ALA C 1 469 ? 36.399 55.849 76.663 1.00 53.41 475 ALA C C 1
ATOM 9386 O O . ALA C 1 469 ? 36.547 55.208 77.711 1.00 51.60 475 ALA C O 1
ATOM 9388 N N . LEU C 1 470 ? 35.291 56.516 76.361 1.00 55.17 476 LEU C N 1
ATOM 9389 C CA . LEU C 1 470 ? 34.123 56.515 77.226 1.00 56.47 476 LEU C CA 1
ATOM 9390 C C . LEU C 1 470 ? 33.651 55.090 77.492 1.00 50.62 476 LEU C C 1
ATOM 9391 O O . LEU C 1 470 ? 33.361 54.720 78.631 1.00 45.10 476 LEU C O 1
ATOM 9396 N N . GLY C 1 471 ? 33.596 54.293 76.431 1.00 48.09 477 GLY C N 1
ATOM 9397 C CA . GLY C 1 471 ? 33.146 52.916 76.519 1.00 52.29 477 GLY C CA 1
ATOM 9398 C C . GLY C 1 471 ? 34.038 52.059 77.390 1.00 38.63 477 GLY C C 1
ATOM 9399 O O . GLY C 1 471 ? 33.551 51.308 78.234 1.00 45.07 477 GLY C O 1
ATOM 9400 N N . LEU C 1 472 ? 35.345 52.161 77.169 1.00 38.60 478 LEU C N 1
ATOM 9401 C CA . LEU C 1 472 ? 36.329 51.465 77.989 1.00 50.97 478 LEU C CA 1
ATOM 9402 C C . LEU C 1 472 ? 36.163 51.816 79.458 1.00 52.62 478 LEU C C 1
ATOM 9403 O O . LEU C 1 472 ? 36.107 50.930 80.316 1.00 50.92 478 LEU C O 1
ATOM 9408 N N . THR C 1 473 ? 36.080 53.115 79.736 1.00 54.70 479 THR C N 1
ATOM 9409 C CA . THR C 1 473 ? 35.869 53.600 81.094 1.00 54.25 479 THR C CA 1
ATOM 9410 C C . THR C 1 473 ? 34.616 52.990 81.720 1.00 61.83 479 THR C C 1
ATOM 9411 O O . THR C 1 473 ? 34.652 52.500 82.848 1.00 66.70 479 THR C O 1
ATOM 9415 N N . TYR C 1 474 ? 33.514 53.020 80.977 1.00 38.65 480 TYR C N 1
ATOM 9416 C CA . TYR C 1 474 ? 32.256 52.451 81.440 1.00 47.11 480 TYR C CA 1
ATOM 9417 C C . TYR C 1 474 ? 32.387 50.960 81.754 1.00 60.20 480 TYR C C 1
ATOM 9418 O O . TYR C 1 474 ? 31.860 50.478 82.757 1.00 63.79 480 TYR C O 1
ATOM 9427 N N . SER C 1 475 ? 33.094 50.238 80.891 1.00 49.04 481 SER C N 1
ATOM 9428 C CA . SER C 1 475 ? 33.288 48.803 81.060 1.00 47.34 481 SER C CA 1
ATOM 9429 C C . SER C 1 475 ? 34.096 48.490 82.325 1.00 58.31 481 SER C C 1
ATOM 9430 O O . SER C 1 475 ? 33.694 47.651 83.150 1.00 59.75 481 SER C O 1
ATOM 9433 N N . LEU C 1 476 ? 35.234 49.169 82.466 1.00 46.24 482 LEU C N 1
ATOM 9434 C CA . LEU C 1 476 ? 36.070 49.046 83.657 1.00 54.54 482 LEU C CA 1
ATOM 9435 C C . LEU C 1 476 ? 35.264 49.337 84.917 1.00 60.99 482 LEU C C 1
ATOM 9436 O O . LEU C 1 476 ? 35.331 48.597 85.903 1.00 60.45 482 LEU C O 1
ATOM 9441 N N . GLN C 1 477 ? 34.500 50.425 84.868 1.00 52.78 483 GLN C N 1
ATOM 9442 C CA . GLN C 1 477 ? 33.637 50.813 85.973 1.00 47.59 483 GLN C CA 1
ATOM 9443 C C . GLN C 1 477 ? 32.642 49.702 86.301 1.00 46.01 483 GLN C C 1
ATOM 9444 O O . GLN C 1 477 ? 32.384 49.427 87.471 1.00 62.43 483 GLN C O 1
ATOM 9450 N N . ALA C 1 478 ? 32.101 49.059 85.269 1.00 44.41 484 ALA C N 1
ATOM 9451 C CA . ALA C 1 478 ? 31.180 47.940 85.462 1.00 51.29 484 ALA C CA 1
ATOM 9452 C C . ALA C 1 478 ? 31.871 46.787 86.183 1.00 49.92 484 ALA C C 1
ATOM 9453 O O . ALA C 1 478 ? 31.263 46.109 87.014 1.00 52.45 484 ALA C O 1
ATOM 9455 N N . THR C 1 479 ? 33.142 46.562 85.864 1.00 40.03 485 THR C N 1
ATOM 9456 C CA . THR C 1 479 ? 33.906 45.542 86.577 1.00 42.24 485 THR C CA 1
ATOM 9457 C C . THR C 1 479 ? 34.096 45.931 88.049 1.00 45.60 485 THR C C 1
ATOM 9458 O O . THR C 1 479 ? 33.961 45.095 88.940 1.00 55.91 485 THR C O 1
ATOM 9462 N N . ASP C 1 480 ? 34.385 47.205 88.301 1.00 50.12 486 ASP C N 1
ATOM 9463 C CA . ASP C 1 480 ? 34.589 47.684 89.670 1.00 46.65 486 ASP C CA 1
ATOM 9464 C C . ASP C 1 480 ? 33.297 47.754 90.481 1.00 60.75 486 ASP C C 1
ATOM 9465 O O . ASP C 1 480 ? 33.330 47.716 91.711 1.00 53.63 486 ASP C O 1
ATOM 9470 N N . ALA C 1 481 ? 32.167 47.859 89.787 1.00 71.37 487 ALA C N 1
ATOM 9471 C CA . ALA C 1 481 ? 30.869 48.021 90.439 1.00 62.44 487 ALA C CA 1
ATOM 9472 C C . ALA C 1 481 ? 30.547 46.857 91.371 1.00 67.71 487 ALA C C 1
ATOM 9473 O O . ALA C 1 481 ? 30.982 45.726 91.149 1.00 78.56 487 ALA C O 1
ATOM 9475 N N . SER C 1 482 ? 29.774 47.147 92.412 1.00 70.16 488 SER C N 1
ATOM 9476 C CA . SER C 1 482 ? 29.515 46.182 93.474 1.00 72.47 488 SER C CA 1
ATOM 9477 C C . SER C 1 482 ? 28.125 45.564 93.389 1.00 69.13 488 SER C C 1
ATOM 9478 O O . SER C 1 482 ? 27.941 44.385 93.690 1.00 79.93 488 SER C O 1
ATOM 9481 N N . LEU C 1 483 ? 27.150 46.371 92.987 1.00 53.91 489 LEU C N 1
ATOM 9482 C CA . LEU C 1 483 ? 25.776 45.907 92.864 1.00 54.17 489 LEU C CA 1
ATOM 9483 C C . LEU C 1 483 ? 25.473 45.480 91.432 1.00 56.93 489 LEU C C 1
ATOM 9484 O O . LEU C 1 483 ? 25.960 46.090 90.480 1.00 54.22 489 LEU C O 1
ATOM 9489 N N . ARG C 1 484 ? 24.666 44.433 91.286 1.00 46.55 490 ARG C N 1
ATOM 9490 C CA . ARG C 1 484 ? 24.324 43.906 89.972 1.00 38.87 490 ARG C CA 1
ATOM 9491 C C . ARG C 1 484 ? 23.662 44.957 89.076 1.00 41.89 490 ARG C C 1
ATOM 9492 O O . ARG C 1 484 ? 23.962 45.037 87.883 1.00 44.05 490 ARG C O 1
ATOM 9500 N N . GLY C 1 485 ? 22.779 45.768 89.651 1.00 42.42 491 GLY C N 1
ATOM 9501 C CA . GLY C 1 485 ? 22.116 46.826 88.904 1.00 52.38 491 GLY C CA 1
ATOM 9502 C C . GLY C 1 485 ? 23.083 47.824 88.286 1.00 57.42 491 GLY C C 1
ATOM 9503 O O . GLY C 1 485 ? 22.969 48.175 87.105 1.00 57.02 491 GLY C O 1
ATOM 9504 N N . MET C 1 486 ? 24.040 48.278 89.089 1.00 40.31 492 MET C N 1
ATOM 9505 C CA . MET C 1 486 ? 25.070 49.189 88.614 1.00 48.54 492 MET C CA 1
ATOM 9506 C C . MET C 1 486 ? 25.893 48.557 87.498 1.00 61.45 492 MET C C 1
ATOM 9507 O O . MET C 1 486 ? 26.175 49.202 86.483 1.00 74.18 492 MET C O 1
ATOM 9512 N N . GLN C 1 487 ? 26.273 47.296 87.694 1.00 56.61 493 GLN C N 1
ATOM 9513 C CA . GLN C 1 487 ? 27.046 46.553 86.702 1.00 51.88 493 GLN C CA 1
ATOM 9514 C C . GLN C 1 487 ? 26.314 46.498 85.373 1.00 47.15 493 GLN C C 1
ATOM 9515 O O . GLN C 1 487 ? 26.902 46.739 84.317 1.00 67.34 493 GLN C O 1
ATOM 9521 N N . GLU C 1 488 ? 25.023 46.196 85.433 1.00 38.61 494 GLU C N 1
ATOM 9522 C CA . GLU C 1 488 ? 24.207 46.108 84.230 1.00 51.64 494 GLU C CA 1
ATOM 9523 C C . GLU C 1 488 ? 24.086 47.462 83.530 1.00 56.86 494 GLU C C 1
ATOM 9524 O O . GLU C 1 488 ? 24.249 47.551 82.307 1.00 53.03 494 GLU C O 1
ATOM 9530 N N . VAL C 1 489 ? 23.823 48.511 84.308 1.00 51.58 495 VAL C N 1
ATOM 9531 C CA . VAL C 1 489 ? 23.723 49.864 83.758 1.00 51.26 495 VAL C CA 1
ATOM 9532 C C . VAL C 1 489 ? 25.004 50.265 83.032 1.00 47.39 495 VAL C C 1
ATOM 9533 O O . VAL C 1 489 ? 24.974 50.699 81.876 1.00 44.67 495 VAL C O 1
ATOM 9537 N N . LEU C 1 490 ? 26.129 50.098 83.716 1.00 52.81 496 LEU C N 1
ATOM 9538 C CA . LEU C 1 490 ? 27.425 50.461 83.161 1.00 52.56 496 LEU C CA 1
ATOM 9539 C C . LEU C 1 490 ? 27.783 49.627 81.934 1.00 50.91 496 LEU C C 1
ATOM 9540 O O . LEU C 1 490 ? 28.393 50.132 80.995 1.00 61.41 496 LEU C O 1
ATOM 9545 N N . GLN C 1 491 ? 27.397 48.355 81.932 1.00 55.24 497 GLN C N 1
ATOM 9546 C CA . GLN C 1 491 ? 27.632 47.513 80.764 1.00 55.34 497 GLN C CA 1
ATOM 9547 C C . GLN C 1 491 ? 26.804 47.982 79.571 1.00 53.68 497 GLN C C 1
ATOM 9548 O O . GLN C 1 491 ? 27.281 47.971 78.436 1.00 51.71 497 GLN C O 1
ATOM 9554 N N . ARG C 1 492 ? 25.566 48.393 79.829 1.00 39.15 498 ARG C N 1
ATOM 9555 C CA . ARG C 1 492 ? 24.726 48.939 78.767 1.00 62.71 498 ARG C CA 1
ATOM 9556 C C . ARG C 1 492 ? 25.324 50.230 78.209 1.00 58.12 498 ARG C C 1
ATOM 9557 O O . ARG C 1 492 ? 25.314 50.459 76.994 1.00 51.66 498 ARG C O 1
ATOM 9565 N N . LYS C 1 493 ? 25.849 51.067 79.101 1.00 47.23 499 LYS C N 1
ATOM 9566 C CA . LYS C 1 493 ? 26.473 52.318 78.688 1.00 46.29 499 LYS C CA 1
ATOM 9567 C C . LYS C 1 493 ? 27.720 52.067 77.845 1.00 53.56 499 LYS C C 1
ATOM 9568 O O . LYS C 1 493 ? 27.919 52.703 76.805 1.00 70.99 499 LYS C O 1
ATOM 9574 N N . ALA C 1 494 ? 28.552 51.136 78.299 1.00 44.52 500 ALA C N 1
ATOM 9575 C CA . ALA C 1 494 ? 29.767 50.767 77.584 1.00 50.60 500 ALA C CA 1
ATOM 9576 C C . ALA C 1 494 ? 29.434 50.232 76.197 1.00 56.13 500 ALA C C 1
ATOM 9577 O O . ALA C 1 494 ? 30.037 50.633 75.201 1.00 54.76 500 ALA C O 1
ATOM 9579 N N . LEU C 1 495 ? 28.469 49.322 76.148 1.00 52.09 501 LEU C N 1
ATOM 9580 C CA . LEU C 1 495 ? 28.037 48.722 74.896 1.00 50.57 501 LEU C CA 1
ATOM 9581 C C . LEU C 1 495 ? 27.580 49.809 73.933 1.00 52.34 501 LEU C C 1
ATOM 9582 O O . LEU C 1 495 ? 27.990 49.839 72.771 1.00 49.90 501 LEU C O 1
ATOM 9587 N N . LEU C 1 496 ? 26.742 50.707 74.439 1.00 53.04 502 LEU C N 1
ATOM 9588 C CA . LEU C 1 496 ? 26.239 51.835 73.664 1.00 51.04 502 LEU C CA 1
ATOM 9589 C C . LEU C 1 496 ? 27.374 52.679 73.074 1.00 58.00 502 LEU C C 1
ATOM 9590 O O . LEU C 1 496 ? 27.388 52.987 71.874 1.00 61.94 502 LEU C O 1
ATOM 9595 N N . ALA C 1 497 ? 28.331 53.036 73.925 1.00 52.31 503 ALA C N 1
ATOM 9596 C CA . ALA C 1 497 ? 29.472 53.841 73.506 1.00 45.57 503 ALA C CA 1
ATOM 9597 C C . ALA C 1 497 ? 30.312 53.133 72.445 1.00 54.94 503 ALA C C 1
ATOM 9598 O O . ALA C 1 497 ? 30.765 53.760 71.485 1.00 67.57 503 ALA C O 1
ATOM 9600 N N . PHE C 1 498 ? 30.518 51.831 72.619 1.00 43.71 504 PHE C N 1
ATOM 9601 C CA . PHE C 1 498 ? 31.295 51.050 71.659 1.00 41.68 504 PHE C CA 1
ATOM 9602 C C . PHE C 1 498 ? 30.583 50.960 70.313 1.00 53.60 504 PHE C C 1
ATOM 9603 O O . PHE C 1 498 ? 31.224 50.993 69.264 1.00 65.92 504 PHE C O 1
ATOM 9611 N N . GLN C 1 499 ? 29.259 50.837 70.346 1.00 43.46 505 GLN C N 1
ATOM 9612 C CA . GLN C 1 499 ? 28.472 50.814 69.119 1.00 51.13 505 GLN C CA 1
ATOM 9613 C C . GLN C 1 499 ? 28.589 52.142 68.380 1.00 64.83 505 GLN C C 1
ATOM 9614 O O . GLN C 1 499 ? 28.769 52.171 67.153 1.00 63.11 505 GLN C O 1
ATOM 9620 N N . ARG C 1 500 ? 28.488 53.238 69.131 1.00 65.95 506 ARG C N 1
ATOM 9621 C CA . ARG C 1 500 ? 28.658 54.565 68.548 1.00 58.72 506 ARG C CA 1
ATOM 9622 C C . ARG C 1 500 ? 30.039 54.707 67.918 1.00 58.42 506 ARG C C 1
ATOM 9623 O O . ARG C 1 500 ? 30.179 55.241 66.814 1.00 70.72 506 ARG C O 1
ATOM 9631 N N . ALA C 1 501 ? 31.054 54.218 68.626 1.00 54.59 507 ALA C N 1
ATOM 9632 C CA . ALA C 1 501 ? 32.435 54.311 68.164 1.00 46.84 507 ALA C CA 1
ATOM 9633 C C . ALA C 1 501 ? 32.642 53.533 66.870 1.00 56.72 507 ALA C C 1
ATOM 9634 O O . ALA C 1 501 ? 33.249 54.034 65.921 1.00 59.36 507 ALA C O 1
ATOM 9636 N N . HIS C 1 502 ? 32.130 52.308 66.839 1.00 59.19 508 HIS C N 1
ATOM 9637 C CA . HIS C 1 502 ? 32.262 51.449 65.669 1.00 58.08 508 HIS C CA 1
ATOM 9638 C C . HIS C 1 502 ? 31.481 51.991 64.474 1.00 62.14 508 HIS C C 1
ATOM 9639 O O . HIS C 1 502 ? 31.867 51.771 63.327 1.00 61.85 508 HIS C O 1
ATOM 9646 N N . SER C 1 503 ? 30.384 52.696 64.736 1.00 69.09 509 SER C N 1
ATOM 9647 C CA . SER C 1 503 ? 29.598 53.266 63.644 1.00 67.38 509 SER C CA 1
ATOM 9648 C C . SER C 1 503 ? 30.262 54.522 63.081 1.00 75.47 509 SER C C 1
ATOM 9649 O O . SER C 1 503 ? 30.243 54.751 61.871 1.00 78.12 509 SER C O 1
ATOM 9652 N N . LEU C 1 504 ? 30.851 55.331 63.959 1.00 78.05 510 LEU C N 1
ATOM 9653 C CA . LEU C 1 504 ? 31.534 56.551 63.528 1.00 67.79 510 LEU C CA 1
ATOM 9654 C C . LEU C 1 504 ? 32.822 56.254 62.768 1.00 64.67 510 LEU C C 1
ATOM 9655 O O . LEU C 1 504 ? 33.294 57.080 61.989 1.00 67.08 510 LEU C O 1
ATOM 9660 N N . SER C 1 505 ? 33.391 55.077 63.001 1.00 67.59 511 SER C N 1
ATOM 9661 C CA . SER C 1 505 ? 34.619 54.680 62.324 1.00 69.45 511 SER C CA 1
ATOM 9662 C C . SER C 1 505 ? 34.698 53.162 62.183 1.00 78.12 511 SER C C 1
ATOM 9663 O O . SER C 1 505 ? 35.274 52.482 63.032 1.00 86.75 511 SER C O 1
ATOM 9666 N N . PRO C 1 506 ? 34.114 52.627 61.102 1.00 86.49 512 PRO C N 1
ATOM 9667 C CA . PRO C 1 506 ? 34.063 51.179 60.867 1.00 76.02 512 PRO C CA 1
ATOM 9668 C C . PRO C 1 506 ? 35.413 50.558 60.503 1.00 66.20 512 PRO C C 1
ATOM 9669 O O . PRO C 1 506 ? 35.495 49.337 60.370 1.00 70.29 512 PRO C O 1
ATOM 9673 N N . THR C 1 507 ? 36.450 51.376 60.353 1.00 65.74 513 THR C N 1
ATOM 9674 C CA . THR C 1 507 ? 37.776 50.867 60.011 1.00 68.03 513 THR C CA 1
ATOM 9675 C C . THR C 1 507 ? 38.672 50.754 61.242 1.00 64.54 513 THR C C 1
ATOM 9676 O O . THR C 1 507 ? 39.712 50.096 61.203 1.00 70.90 513 THR C O 1
ATOM 9680 N N . ASP C 1 508 ? 38.266 51.405 62.329 1.00 60.17 514 ASP C N 1
ATOM 9681 C CA . ASP C 1 508 ? 38.977 51.297 63.596 1.00 55.19 514 ASP C CA 1
ATOM 9682 C C . ASP C 1 508 ? 38.773 49.893 64.153 1.00 54.91 514 ASP C C 1
ATOM 9683 O O . ASP C 1 508 ? 37.656 49.522 64.517 1.00 60.67 514 ASP C O 1
ATOM 9688 N N . HIS C 1 509 ? 39.845 49.110 64.212 1.00 57.30 515 HIS C N 1
ATOM 9689 C CA . HIS C 1 509 ? 39.723 47.727 64.658 1.00 67.29 515 HIS C CA 1
ATOM 9690 C C . HIS C 1 509 ? 39.616 47.651 66.177 1.00 57.18 515 HIS C C 1
ATOM 9691 O O . HIS C 1 509 ? 39.109 46.672 66.715 1.00 64.44 515 HIS C O 1
ATOM 9698 N N . GLN C 1 510 ? 40.086 48.687 66.865 1.00 45.83 516 GLN C N 1
ATOM 9699 C CA . GLN C 1 510 ? 39.939 48.760 68.315 1.00 51.95 516 GLN C CA 1
ATOM 9700 C C . GLN C 1 510 ? 38.469 48.857 68.711 1.00 57.75 516 GLN C C 1
ATOM 9701 O O . GLN C 1 510 ? 38.031 48.218 69.668 1.00 57.24 516 GLN C O 1
ATOM 9707 N N . ALA C 1 511 ? 37.713 49.664 67.972 1.00 54.88 517 ALA C N 1
ATOM 9708 C CA . ALA C 1 511 ? 36.294 49.850 68.245 1.00 58.29 517 ALA C CA 1
ATOM 9709 C C . ALA C 1 511 ? 35.518 48.551 68.040 1.00 56.45 517 ALA C C 1
ATOM 9710 O O . ALA C 1 511 ? 34.699 48.166 68.881 1.00 57.16 517 ALA C O 1
ATOM 9712 N N . ALA C 1 512 ? 35.782 47.882 66.921 1.00 45.44 518 ALA C N 1
ATOM 9713 C CA . ALA C 1 512 ? 35.150 46.603 66.622 1.00 50.11 518 ALA C CA 1
ATOM 9714 C C . ALA C 1 512 ? 35.530 45.557 67.667 1.00 52.88 518 ALA C C 1
ATOM 9715 O O . ALA C 1 512 ? 34.680 44.792 68.148 1.00 51.96 518 ALA C O 1
ATOM 9717 N N . PHE C 1 513 ? 36.809 45.536 68.024 1.00 43.91 519 PHE C N 1
ATOM 9718 C CA . PHE C 1 513 ? 37.282 44.584 69.011 1.00 49.66 519 PHE C CA 1
ATOM 9719 C C . PHE C 1 513 ? 36.600 44.774 70.353 1.00 54.24 519 PHE C C 1
ATOM 9720 O O . PHE C 1 513 ? 36.059 43.830 70.902 1.00 63.13 519 PHE C O 1
ATOM 9728 N N . TYR C 1 514 ? 36.643 45.987 70.890 1.00 54.26 520 TYR C N 1
ATOM 9729 C CA . TYR C 1 514 ? 36.113 46.223 72.229 1.00 53.12 520 TYR C CA 1
ATOM 9730 C C . TYR C 1 514 ? 34.592 46.167 72.262 1.00 52.18 520 TYR C C 1
ATOM 9731 O O . TYR C 1 514 ? 33.999 45.874 73.304 1.00 50.41 520 TYR C O 1
ATOM 9740 N N . LEU C 1 515 ? 33.962 46.441 71.126 1.00 49.12 521 LEU C N 1
ATOM 9741 C CA . LEU C 1 515 ? 32.533 46.199 71.003 1.00 51.27 521 LEU C CA 1
ATOM 9742 C C . LEU C 1 515 ? 32.275 44.706 71.156 1.00 57.43 521 LEU C C 1
ATOM 9743 O O . LEU C 1 515 ? 31.395 44.281 71.917 1.00 57.54 521 LEU C O 1
ATOM 9748 N N . ALA C 1 516 ? 33.070 43.914 70.440 1.00 60.25 522 ALA C N 1
ATOM 9749 C CA . ALA C 1 516 ? 32.965 42.462 70.502 1.00 48.87 522 ALA C CA 1
ATOM 9750 C C . ALA C 1 516 ? 33.229 41.933 71.911 1.00 46.19 522 ALA C C 1
ATOM 9751 O O . ALA C 1 516 ? 32.559 41.016 72.374 1.00 49.22 522 ALA C O 1
ATOM 9753 N N . LEU C 1 517 ? 34.208 42.522 72.585 1.00 47.62 523 LEU C N 1
ATOM 9754 C CA . LEU C 1 517 ? 34.591 42.104 73.924 1.00 45.08 523 LEU C CA 1
ATOM 9755 C C . LEU C 1 517 ? 33.478 42.417 74.905 1.00 50.93 523 LEU C C 1
ATOM 9756 O O . LEU C 1 517 ? 33.156 41.605 75.767 1.00 55.27 523 LEU C O 1
ATOM 9761 N N . GLN C 1 518 ? 32.895 43.601 74.765 1.00 52.60 524 GLN C N 1
ATOM 9762 C CA . GLN C 1 518 ? 31.786 43.998 75.616 1.00 44.56 524 GLN C CA 1
ATOM 9763 C C . GLN C 1 518 ? 30.605 43.056 75.416 1.00 57.50 524 GLN C C 1
ATOM 9764 O O . GLN C 1 518 ? 29.944 42.664 76.380 1.00 64.13 524 GLN C O 1
ATOM 9770 N N . LEU C 1 519 ? 30.349 42.690 74.163 1.00 48.85 525 LEU C N 1
ATOM 9771 C CA . LEU C 1 519 ? 29.288 41.736 73.859 1.00 51.01 525 LEU C CA 1
ATOM 9772 C C . LEU C 1 519 ? 29.575 40.363 74.468 1.00 58.61 525 LEU C C 1
ATOM 9773 O O . LEU C 1 519 ? 28.671 39.694 74.972 1.00 67.42 525 LEU C O 1
ATOM 9778 N N . ALA C 1 520 ? 30.840 39.956 74.418 1.00 44.23 526 ALA C N 1
ATOM 9779 C CA . ALA C 1 520 ? 31.278 38.689 74.986 1.00 45.05 526 ALA C CA 1
ATOM 9780 C C . ALA C 1 520 ? 31.064 38.657 76.498 1.00 54.99 526 ALA C C 1
ATOM 9781 O O . ALA C 1 520 ? 30.574 37.664 77.048 1.00 54.33 526 ALA C O 1
ATOM 9783 N N . ILE C 1 521 ? 31.438 39.747 77.163 1.00 50.48 527 ILE C N 1
ATOM 9784 C CA . ILE C 1 521 ? 31.239 39.881 78.600 1.00 48.25 527 ILE C CA 1
ATOM 9785 C C . ILE C 1 521 ? 29.753 39.752 78.921 1.00 56.65 527 ILE C C 1
ATOM 9786 O O . ILE C 1 521 ? 29.367 39.142 79.915 1.00 60.46 527 ILE C O 1
ATOM 9791 N N . SER C 1 522 ? 28.920 40.305 78.046 1.00 66.81 528 SER C N 1
ATOM 9792 C CA . SER C 1 522 ? 27.475 40.241 78.211 1.00 61.79 528 SER C CA 1
ATOM 9793 C C . SER C 1 522 ? 26.926 38.870 77.829 1.00 66.38 528 SER C C 1
ATOM 9794 O O . SER C 1 522 ? 25.713 38.664 77.818 1.00 85.81 528 SER C O 1
ATOM 9797 N N . ARG C 1 523 ? 27.829 37.944 77.515 1.00 55.80 529 ARG C N 1
ATOM 9798 C CA . ARG C 1 523 ? 27.476 36.580 77.125 1.00 47.69 529 ARG C CA 1
ATOM 9799 C C . ARG C 1 523 ? 26.579 36.545 75.897 1.00 48.25 529 ARG C C 1
ATOM 9800 O O . ARG C 1 523 ? 25.790 35.618 75.718 1.00 53.19 529 ARG C O 1
ATOM 9808 N N . GLN C 1 524 ? 26.698 37.564 75.055 1.00 49.45 530 GLN C N 1
ATOM 9809 C CA . GLN C 1 524 ? 26.040 37.556 73.759 1.00 48.18 530 GLN C CA 1
ATOM 9810 C C . GLN C 1 524 ? 27.035 37.035 72.731 1.00 60.92 530 GLN C C 1
ATOM 9811 O O . GLN C 1 524 ? 27.637 37.806 71.982 1.00 69.06 530 GLN C O 1
ATOM 9817 N N . ILE C 1 525 ? 27.199 35.716 72.707 1.00 49.14 531 ILE C N 1
ATOM 9818 C CA . ILE C 1 525 ? 28.319 35.083 72.018 1.00 54.36 531 ILE C CA 1
ATOM 9819 C C . ILE C 1 525 ? 28.338 35.238 70.483 1.00 60.01 531 ILE C C 1
ATOM 9820 O O . ILE C 1 525 ? 29.385 35.584 69.927 1.00 60.63 531 ILE C O 1
ATOM 9825 N N . PRO C 1 526 ? 27.204 34.990 69.790 1.00 56.82 532 PRO C N 1
ATOM 9826 C CA . PRO C 1 526 ? 27.273 35.112 68.324 1.00 51.52 532 PRO C CA 1
ATOM 9827 C C . PRO C 1 526 ? 27.593 36.524 67.827 1.00 51.80 532 PRO C C 1
ATOM 9828 O O . PRO C 1 526 ? 28.411 36.677 66.915 1.00 63.71 532 PRO C O 1
ATOM 9832 N N . GLU C 1 527 ? 26.953 37.532 68.413 1.00 47.20 533 GLU C N 1
ATOM 9833 C CA . GLU C 1 527 ? 27.206 38.924 68.050 1.00 59.72 533 GLU C CA 1
ATOM 9834 C C . GLU C 1 527 ? 28.687 39.244 68.213 1.00 54.61 533 GLU C C 1
ATOM 9835 O O . GLU C 1 527 ? 29.338 39.778 67.299 1.00 60.53 533 GLU C O 1
ATOM 9841 N N . ALA C 1 528 ? 29.204 38.898 69.389 1.00 47.74 534 ALA C N 1
ATOM 9842 C CA . ALA C 1 528 ? 30.611 39.069 69.714 1.00 49.92 534 ALA C CA 1
ATOM 9843 C C . ALA C 1 528 ? 31.498 38.420 68.655 1.00 60.38 534 ALA C C 1
ATOM 9844 O O . ALA C 1 528 ? 32.465 39.026 68.192 1.00 56.14 534 ALA C O 1
ATOM 9846 N N . LEU C 1 529 ? 31.155 37.193 68.268 1.00 49.94 535 LEU C N 1
ATOM 9847 C CA . LEU C 1 529 ? 31.884 36.493 67.214 1.00 55.44 535 LEU C CA 1
ATOM 9848 C C . LEU C 1 529 ? 31.890 37.283 65.911 1.00 59.73 535 LEU C C 1
ATOM 9849 O O . LEU C 1 529 ? 32.927 37.407 65.260 1.00 64.16 535 LEU C O 1
ATOM 9854 N N . GLY C 1 530 ? 30.729 37.814 65.536 1.00 55.63 536 GLY C N 1
ATOM 9855 C CA . GLY C 1 530 ? 30.611 38.591 64.315 1.00 44.04 536 GLY C CA 1
ATOM 9856 C C . GLY C 1 530 ? 31.533 39.795 64.310 1.00 67.44 536 GLY C C 1
ATOM 9857 O O . GLY C 1 530 ? 32.289 40.019 63.355 1.00 75.32 536 GLY C O 1
ATOM 9858 N N . TYR C 1 531 ? 31.490 40.572 65.388 1.00 62.77 537 TYR C N 1
ATOM 9859 C CA . TYR C 1 531 ? 32.317 41.771 65.453 1.00 59.28 537 TYR C CA 1
ATOM 9860 C C . TYR C 1 531 ? 33.804 41.446 65.589 1.00 60.66 537 TYR C C 1
ATOM 9861 O O . TYR C 1 531 ? 34.649 42.216 65.126 1.00 64.70 537 TYR C O 1
ATOM 9870 N N . VAL C 1 532 ? 34.126 40.314 66.215 1.00 49.15 538 VAL C N 1
ATOM 9871 C CA . VAL C 1 532 ? 35.511 39.845 66.259 1.00 47.58 538 VAL C CA 1
ATOM 9872 C C . VAL C 1 532 ? 35.989 39.543 64.849 1.00 61.46 538 VAL C C 1
ATOM 9873 O O . VAL C 1 532 ? 37.098 39.906 64.465 1.00 70.26 538 VAL C O 1
ATOM 9877 N N . ARG C 1 533 ? 35.137 38.875 64.080 1.00 52.28 539 ARG C N 1
ATOM 9878 C CA . ARG C 1 533 ? 35.453 38.540 62.702 1.00 48.82 539 ARG C CA 1
ATOM 9879 C C . ARG C 1 533 ? 35.654 39.804 61.868 1.00 59.08 539 ARG C C 1
ATOM 9880 O O . ARG C 1 533 ? 36.519 39.841 60.995 1.00 57.31 539 ARG C O 1
ATOM 9888 N N . GLN C 1 534 ? 34.864 40.841 62.141 1.00 64.62 540 GLN C N 1
ATOM 9889 C CA . GLN C 1 534 ? 35.071 42.131 61.474 1.00 62.51 540 GLN C CA 1
ATOM 9890 C C . GLN C 1 534 ? 36.412 42.751 61.870 1.00 45.33 540 GLN C C 1
ATOM 9891 O O . GLN C 1 534 ? 37.135 43.295 61.027 1.00 52.19 540 GLN C O 1
ATOM 9897 N N . ALA C 1 535 ? 36.739 42.664 63.157 1.00 51.84 541 ALA C N 1
ATOM 9898 C CA . ALA C 1 535 ? 38.014 43.161 63.668 1.00 60.11 541 ALA C CA 1
ATOM 9899 C C . ALA C 1 535 ? 39.188 42.472 62.975 1.00 63.09 541 ALA C C 1
ATOM 9900 O O . ALA C 1 535 ? 40.166 43.113 62.591 1.00 62.71 541 ALA C O 1
ATOM 9902 N N . LEU C 1 536 ? 39.072 41.159 62.810 1.00 59.39 542 LEU C N 1
ATOM 9903 C CA . LEU C 1 536 ? 40.095 40.363 62.153 1.00 53.19 542 LEU C CA 1
ATOM 9904 C C . LEU C 1 536 ? 40.121 40.645 60.657 1.00 56.20 542 LEU C C 1
ATOM 9905 O O . LEU C 1 536 ? 41.156 40.506 60.009 1.00 58.72 542 LEU C O 1
ATOM 9910 N N . GLN C 1 537 ? 38.980 41.046 60.112 1.00 51.40 543 GLN C N 1
ATOM 9911 C CA . GLN C 1 537 ? 38.922 41.465 58.719 1.00 55.42 543 GLN C CA 1
ATOM 9912 C C . GLN C 1 537 ? 39.764 42.726 58.555 1.00 58.06 543 GLN C C 1
ATOM 9913 O O . GLN C 1 537 ? 40.486 42.880 57.572 1.00 56.82 543 GLN C O 1
ATOM 9919 N N . LEU C 1 538 ? 39.673 43.621 59.537 1.00 62.82 544 LEU C N 1
ATOM 9920 C CA . LEU C 1 538 ? 40.493 44.831 59.551 1.00 53.77 544 LEU C CA 1
ATOM 9921 C C . LEU C 1 538 ? 41.961 44.517 59.834 1.00 55.99 544 LEU C C 1
ATOM 9922 O O . LEU C 1 538 ? 42.846 44.906 59.072 1.00 69.31 544 LEU C O 1
ATOM 9927 N N . GLN C 1 539 ? 42.210 43.820 60.938 1.00 55.57 545 GLN C N 1
ATOM 9928 C CA . GLN C 1 539 ? 43.557 43.387 61.300 1.00 56.56 545 GLN C CA 1
ATOM 9929 C C . GLN C 1 539 ? 43.589 41.877 61.509 1.00 58.47 545 GLN C C 1
ATOM 9930 O O . GLN C 1 539 ? 43.173 41.376 62.554 1.00 59.61 545 GLN C O 1
ATOM 9936 N N . GLY C 1 540 ? 44.094 41.159 60.511 1.00 52.97 546 GLY C N 1
ATOM 9937 C CA . GLY C 1 540 ? 44.074 39.708 60.521 1.00 48.25 546 GLY C CA 1
ATOM 9938 C C . GLY C 1 540 ? 44.919 39.042 61.587 1.00 49.98 546 GLY C C 1
ATOM 9939 O O . GLY C 1 540 ? 44.569 37.970 62.077 1.00 60.10 546 GLY C O 1
ATOM 9940 N N . ASP C 1 541 ? 46.032 39.666 61.952 1.00 55.56 547 ASP C N 1
ATOM 9941 C CA . ASP C 1 541 ? 46.975 39.030 62.862 1.00 62.10 547 ASP C CA 1
ATOM 9942 C C . ASP C 1 541 ? 47.014 39.697 64.230 1.00 60.26 547 ASP C C 1
ATOM 9943 O O . ASP C 1 541 ? 48.044 39.686 64.902 1.00 63.42 547 ASP C O 1
ATOM 9948 N N . ASP C 1 542 ? 45.886 40.265 64.646 1.00 64.58 548 ASP C N 1
ATOM 9949 C CA . ASP C 1 542 ? 45.815 40.934 65.939 1.00 63.51 548 ASP C CA 1
ATOM 9950 C C . ASP C 1 542 ? 45.689 39.918 67.067 1.00 57.73 548 ASP C C 1
ATOM 9951 O O . ASP C 1 542 ? 44.726 39.150 67.117 1.00 56.62 548 ASP C O 1
ATOM 9956 N N . ALA C 1 543 ? 46.670 39.926 67.967 1.00 46.43 549 ALA C N 1
ATOM 9957 C CA . ALA C 1 543 ? 46.707 39.006 69.097 1.00 48.66 549 ALA C CA 1
ATOM 9958 C C . ALA C 1 543 ? 45.401 39.005 69.884 1.00 50.73 549 ALA C C 1
ATOM 9959 O O . ALA C 1 543 ? 44.804 37.952 70.095 1.00 54.91 549 ALA C O 1
ATOM 9961 N N . ASN C 1 544 ? 44.952 40.181 70.306 1.00 45.37 550 ASN C N 1
ATOM 9962 C CA . ASN C 1 544 ? 43.736 40.269 71.108 1.00 50.87 550 ASN C CA 1
ATOM 9963 C C . ASN C 1 544 ? 42.509 39.738 70.379 1.00 49.67 550 ASN C C 1
ATOM 9964 O O . ASN C 1 544 ? 41.697 39.032 70.968 1.00 56.50 550 ASN C O 1
ATOM 9969 N N . SER C 1 545 ? 42.375 40.074 69.101 1.00 50.81 551 SER C N 1
ATOM 9970 C CA . SER C 1 545 ? 41.222 39.634 68.320 1.00 59.13 551 SER C CA 1
ATOM 9971 C C . SER C 1 545 ? 41.218 38.117 68.119 1.00 55.25 551 SER C C 1
ATOM 9972 O O . SER C 1 545 ? 40.167 37.476 68.200 1.00 55.19 551 SER C O 1
ATOM 9975 N N . LEU C 1 546 ? 42.395 37.550 67.864 1.00 42.88 552 LEU C N 1
ATOM 9976 C CA . LEU C 1 546 ? 42.537 36.103 67.721 1.00 50.63 552 LEU C CA 1
ATOM 9977 C C . LEU C 1 546 ? 42.211 35.405 69.030 1.00 45.04 552 LEU C C 1
ATOM 9978 O O . LEU C 1 546 ? 41.521 34.384 69.054 1.00 57.97 552 LEU C O 1
ATOM 9983 N N . HIS C 1 547 ? 42.712 35.973 70.118 1.00 41.99 553 HIS C N 1
ATOM 9984 C CA . HIS C 1 547 ? 42.452 35.459 71.449 1.00 41.32 553 HIS C CA 1
ATOM 9985 C C . HIS C 1 547 ? 40.959 35.464 71.751 1.00 53.30 553 HIS C C 1
ATOM 9986 O O . HIS C 1 547 ? 40.417 34.485 72.253 1.00 59.28 553 HIS C O 1
ATOM 9993 N N . LEU C 1 548 ? 40.298 36.570 71.435 1.00 53.05 554 LEU C N 1
ATOM 9994 C CA . LEU C 1 548 ? 38.873 36.707 71.701 1.00 57.95 554 LEU C CA 1
ATOM 9995 C C . LEU C 1 548 ? 38.071 35.738 70.841 1.00 56.24 554 LEU C C 1
ATOM 9996 O O . LEU C 1 548 ? 37.054 35.199 71.285 1.00 55.71 554 LEU C O 1
ATOM 10001 N N . LEU C 1 549 ? 38.535 35.521 69.612 1.00 50.79 555 LEU C N 1
ATOM 10002 C CA . LEU C 1 549 ? 37.924 34.531 68.731 1.00 44.60 555 LEU C CA 1
ATOM 10003 C C . LEU C 1 549 ? 38.003 33.158 69.379 1.00 57.95 555 LEU C C 1
ATOM 10004 O O . LEU C 1 549 ? 37.008 32.432 69.457 1.00 52.97 555 LEU C O 1
ATOM 10009 N N . ALA C 1 550 ? 39.196 32.821 69.860 1.00 57.35 556 ALA C N 1
ATOM 10010 C CA . ALA C 1 550 ? 39.433 31.544 70.519 1.00 49.96 556 ALA C CA 1
ATOM 10011 C C . ALA C 1 550 ? 38.543 31.368 71.747 1.00 48.66 556 ALA C C 1
ATOM 10012 O O . ALA C 1 550 ? 37.961 30.303 71.955 1.00 53.79 556 ALA C O 1
ATOM 10014 N N . LEU C 1 551 ? 38.432 32.418 72.553 1.00 48.24 557 LEU C N 1
ATOM 10015 C CA . LEU C 1 551 ? 37.647 32.355 73.779 1.00 40.51 557 LEU C CA 1
ATOM 10016 C C . LEU C 1 551 ? 36.160 32.233 73.479 1.00 49.58 557 LEU C C 1
ATOM 10017 O O . LEU C 1 551 ? 35.436 31.564 74.205 1.00 62.45 557 LEU C O 1
ATOM 10022 N N . LEU C 1 552 ? 35.706 32.880 72.412 1.00 52.41 558 LEU C N 1
ATOM 10023 C CA . LEU C 1 552 ? 34.305 32.779 72.018 1.00 52.05 558 LEU C CA 1
ATOM 10024 C C . LEU C 1 552 ? 33.988 31.383 71.489 1.00 53.01 558 LEU C C 1
ATOM 10025 O O . LEU C 1 552 ? 32.949 30.798 71.818 1.00 64.96 558 LEU C O 1
ATOM 10030 N N . LEU C 1 553 ? 34.891 30.850 70.673 1.00 44.35 559 LEU C N 1
ATOM 10031 C CA . LEU C 1 553 ? 34.742 29.489 70.176 1.00 57.30 559 LEU C CA 1
ATOM 10032 C C . LEU C 1 553 ? 34.721 28.499 71.332 1.00 66.36 559 LEU C C 1
ATOM 10033 O O . LEU C 1 553 ? 33.974 27.523 71.305 1.00 71.56 559 LEU C O 1
ATOM 10038 N N . SER C 1 554 ? 35.535 28.761 72.351 1.00 57.83 560 SER C N 1
ATOM 10039 C CA . SER C 1 554 ? 35.543 27.920 73.540 1.00 54.99 560 SER C CA 1
ATOM 10040 C C . SER C 1 554 ? 34.244 28.107 74.314 1.00 50.63 560 SER C C 1
ATOM 10041 O O . SER C 1 554 ? 33.781 27.199 75.000 1.00 70.70 560 SER C O 1
ATOM 10044 N N . ALA C 1 555 ? 33.660 29.294 74.196 1.00 53.53 561 ALA C N 1
ATOM 10045 C CA . ALA C 1 555 ? 32.388 29.589 74.839 1.00 55.38 561 ALA C CA 1
ATOM 10046 C C . ALA C 1 555 ? 31.276 28.801 74.166 1.00 65.13 561 ALA C C 1
ATOM 10047 O O . ALA C 1 555 ? 30.257 28.496 74.786 1.00 70.77 561 ALA C O 1
ATOM 10049 N N . GLN C 1 556 ? 31.479 28.469 72.896 1.00 39.55 562 GLN C N 1
ATOM 10050 C CA . GLN C 1 556 ? 30.516 27.649 72.169 1.00 47.21 562 GLN C CA 1
ATOM 10051 C C . GLN C 1 556 ? 30.858 26.161 72.227 1.00 54.75 562 GLN C C 1
ATOM 10052 O O . GLN C 1 556 ? 30.336 25.368 71.438 1.00 54.93 562 GLN C O 1
ATOM 10058 N N . LYS C 1 557 ? 31.738 25.799 73.160 1.00 50.47 563 LYS C N 1
ATOM 10059 C CA . LYS C 1 557 ? 32.215 24.425 73.327 1.00 58.34 563 LYS C CA 1
ATOM 10060 C C . LYS C 1 557 ? 32.887 23.888 72.060 1.00 66.50 563 LYS C C 1
ATOM 10061 O O . LYS C 1 557 ? 32.949 22.679 71.844 1.00 56.56 563 LYS C O 1
ATOM 10067 N N . HIS C 1 558 ? 33.386 24.798 71.228 1.00 69.04 564 HIS C N 1
ATOM 10068 C CA . HIS C 1 558 ? 34.158 24.431 70.048 1.00 59.07 564 HIS C CA 1
ATOM 10069 C C . HIS C 1 558 ? 35.637 24.482 70.387 1.00 64.94 564 HIS C C 1
ATOM 10070 O O . HIS C 1 558 ? 36.332 25.440 70.047 1.00 62.64 564 HIS C O 1
ATOM 10077 N N . TYR C 1 559 ? 36.112 23.444 71.062 1.00 60.68 565 TYR C N 1
ATOM 10078 C CA . TYR C 1 559 ? 37.445 23.461 71.644 1.00 49.99 565 TYR C CA 1
ATOM 10079 C C . TYR C 1 559 ? 38.559 23.213 70.629 1.00 50.82 565 TYR C C 1
ATOM 10080 O O . TYR C 1 559 ? 39.602 23.857 70.692 1.00 58.54 565 TYR C O 1
ATOM 10089 N N . HIS C 1 560 ? 38.347 22.285 69.702 1.00 45.55 566 HIS C N 1
ATOM 10090 C CA . HIS C 1 560 ? 39.348 21.998 68.674 1.00 50.67 566 HIS C CA 1
ATOM 10091 C C . HIS C 1 560 ? 39.651 23.247 67.847 1.00 66.18 566 HIS C C 1
ATOM 10092 O O . HIS C 1 560 ? 40.813 23.591 67.616 1.00 72.68 566 HIS C O 1
ATOM 10099 N N . ASP C 1 561 ? 38.592 23.929 67.420 1.00 70.39 567 ASP C N 1
ATOM 10100 C CA . ASP C 1 561 ? 38.715 25.140 66.618 1.00 69.95 567 ASP C CA 1
ATOM 10101 C C . ASP C 1 561 ? 39.377 26.265 67.411 1.00 62.84 567 ASP C C 1
ATOM 10102 O O . ASP C 1 561 ? 40.242 26.981 66.894 1.00 56.01 567 ASP C O 1
ATOM 10107 N N . ALA C 1 562 ? 38.968 26.408 68.669 1.00 56.24 568 ALA C N 1
ATOM 10108 C CA . ALA C 1 562 ? 39.517 27.429 69.553 1.00 47.59 568 ALA C CA 1
ATOM 10109 C C . ALA C 1 562 ? 41.013 27.224 69.754 1.00 55.09 568 ALA C C 1
ATOM 10110 O O . ALA C 1 562 ? 41.791 28.181 69.772 1.00 60.29 568 ALA C O 1
ATOM 10112 N N . LEU C 1 563 ? 41.407 25.963 69.896 1.00 54.61 569 LEU C N 1
ATOM 10113 C CA . LEU C 1 563 ? 42.803 25.617 70.105 1.00 41.55 569 LEU C CA 1
ATOM 10114 C C . LEU C 1 563 ? 43.601 25.800 68.820 1.00 42.41 569 LEU C C 1
ATOM 10115 O O . LEU C 1 563 ? 44.785 26.123 68.865 1.00 57.81 569 LEU C O 1
ATOM 10120 N N . ASN C 1 564 ? 42.955 25.596 67.675 1.00 55.14 570 ASN C N 1
ATOM 10121 C CA . ASN C 1 564 ? 43.602 25.885 66.398 1.00 69.49 570 ASN C CA 1
ATOM 10122 C C . ASN C 1 564 ? 43.898 27.374 66.265 1.00 67.78 570 ASN C C 1
ATOM 10123 O O . ASN C 1 564 ? 45.005 27.770 65.882 1.00 73.56 570 ASN C O 1
ATOM 10128 N N . ILE C 1 565 ? 42.900 28.191 66.588 1.00 55.46 571 ILE C N 1
ATOM 10129 C CA . ILE C 1 565 ? 43.058 29.640 66.573 1.00 53.49 571 ILE C CA 1
ATOM 10130 C C . ILE C 1 565 ? 44.186 30.063 67.511 1.00 62.36 571 ILE C C 1
ATOM 10131 O O . ILE C 1 565 ? 45.074 30.827 67.123 1.00 64.42 571 ILE C O 1
ATOM 10136 N N . ILE C 1 566 ? 44.146 29.552 68.739 1.00 58.88 572 ILE C N 1
ATOM 10137 C CA . ILE C 1 566 ? 45.192 29.813 69.726 1.00 55.23 572 ILE C CA 1
ATOM 10138 C C . ILE C 1 566 ? 46.573 29.437 69.193 1.00 61.56 572 ILE C C 1
ATOM 10139 O O . ILE C 1 566 ? 47.544 30.167 69.392 1.00 71.52 572 ILE C O 1
ATOM 10144 N N . ASP C 1 567 ? 46.655 28.307 68.498 1.00 56.82 573 ASP C N 1
ATOM 10145 C CA . ASP C 1 567 ? 47.925 27.848 67.943 1.00 50.21 573 ASP C CA 1
ATOM 10146 C C . ASP C 1 567 ? 48.426 28.764 66.829 1.00 46.68 573 ASP C C 1
ATOM 10147 O O . ASP C 1 567 ? 49.629 28.987 66.699 1.00 58.87 573 ASP C O 1
ATOM 10152 N N . MET C 1 568 ? 47.505 29.288 66.026 1.00 47.45 574 MET C N 1
ATOM 10153 C CA . MET C 1 568 ? 47.870 30.222 64.964 1.00 51.05 574 MET C CA 1
ATOM 10154 C C . MET C 1 568 ? 48.408 31.523 65.562 1.00 54.76 574 MET C C 1
ATOM 10155 O O . MET C 1 568 ? 49.491 32.009 65.192 1.00 54.37 574 MET C O 1
ATOM 10160 N N . ALA C 1 569 ? 47.634 32.078 66.492 1.00 50.32 575 ALA C N 1
ATOM 10161 C CA . ALA C 1 569 ? 48.029 33.274 67.220 1.00 49.82 575 ALA C CA 1
ATOM 10162 C C . ALA C 1 569 ? 49.403 33.085 67.852 1.00 54.17 575 ALA C C 1
ATOM 10163 O O . ALA C 1 569 ? 50.232 33.996 67.847 1.00 61.15 575 ALA C O 1
ATOM 10165 N N . LEU C 1 570 ? 49.641 31.890 68.381 1.00 50.17 576 LEU C N 1
ATOM 10166 C CA . LEU C 1 570 ? 50.924 31.562 68.990 1.00 44.94 576 LEU C CA 1
ATOM 10167 C C . LEU C 1 570 ? 52.026 31.425 67.951 1.00 43.91 576 LEU C C 1
ATOM 10168 O O . LEU C 1 570 ? 53.195 31.632 68.258 1.00 57.08 576 LEU C O 1
ATOM 10173 N N . SER C 1 571 ? 51.664 31.073 66.723 1.00 47.92 577 SER C N 1
ATOM 10174 C CA . SER C 1 571 ? 52.653 31.046 65.653 1.00 52.74 577 SER C CA 1
ATOM 10175 C C . SER C 1 571 ? 53.038 32.481 65.306 1.00 67.24 577 SER C C 1
ATOM 10176 O O . SER C 1 571 ? 54.159 32.741 64.869 1.00 65.01 577 SER C O 1
ATOM 10179 N N . GLU C 1 572 ? 52.108 33.412 65.515 1.00 69.95 578 GLU C N 1
ATOM 10180 C CA . GLU C 1 572 ? 52.411 34.827 65.297 1.00 68.23 578 GLU C CA 1
ATOM 10181 C C . GLU C 1 572 ? 52.888 35.544 66.565 1.00 69.31 578 GLU C C 1
ATOM 10182 O O . GLU C 1 572 ? 53.562 36.572 66.486 1.00 65.92 578 GLU C O 1
ATOM 10188 N N . TYR C 1 573 ? 52.534 35.008 67.729 1.00 62.75 579 TYR C N 1
ATOM 10189 C CA . TYR C 1 573 ? 52.960 35.590 69.001 1.00 48.55 579 TYR C CA 1
ATOM 10190 C C . TYR C 1 573 ? 53.523 34.524 69.937 1.00 62.66 579 TYR C C 1
ATOM 10191 O O . TYR C 1 573 ? 52.918 34.212 70.964 1.00 60.41 579 TYR C O 1
ATOM 10200 N N . PRO C 1 574 ? 54.698 33.975 69.591 1.00 64.34 580 PRO C N 1
ATOM 10201 C CA . PRO C 1 574 ? 55.276 32.816 70.285 1.00 63.82 580 PRO C CA 1
ATOM 10202 C C . PRO C 1 574 ? 55.645 33.059 71.748 1.00 71.00 580 PRO C C 1
ATOM 10203 O O . PRO C 1 574 ? 55.810 32.091 72.490 1.00 73.95 580 PRO C O 1
ATOM 10207 N N . GLU C 1 575 ? 55.769 34.317 72.157 1.00 72.85 581 GLU C N 1
ATOM 10208 C CA . GLU C 1 575 ? 56.180 34.620 73.524 1.00 72.75 581 GLU C CA 1
ATOM 10209 C C . GLU C 1 575 ? 55.090 35.351 74.300 1.00 65.90 581 GLU C C 1
ATOM 10210 O O . GLU C 1 575 ? 55.377 36.189 75.152 1.00 74.21 581 GLU C O 1
ATOM 10216 N N . ASN C 1 576 ? 53.838 35.024 74.004 1.00 60.85 582 ASN C N 1
ATOM 10217 C CA . ASN C 1 576 ? 52.709 35.648 74.680 1.00 61.43 582 ASN C CA 1
ATOM 10218 C C . ASN C 1 576 ? 52.168 34.753 75.787 1.00 66.21 582 ASN C C 1
ATOM 10219 O O . ASN C 1 576 ? 51.507 33.750 75.520 1.00 79.02 582 ASN C O 1
ATOM 10224 N N . PHE C 1 577 ? 52.449 35.128 77.030 1.00 65.56 583 PHE C N 1
ATOM 10225 C CA . PHE C 1 577 ? 52.131 34.287 78.179 1.00 54.84 583 PHE C CA 1
ATOM 10226 C C . PHE C 1 577 ? 50.631 34.124 78.399 1.00 59.21 583 PHE C C 1
ATOM 10227 O O . PHE C 1 577 ? 50.180 33.081 78.870 1.00 69.39 583 PHE C O 1
ATOM 10235 N N . ILE C 1 578 ? 49.861 35.145 78.048 1.00 50.02 584 ILE C N 1
ATOM 10236 C CA . ILE C 1 578 ? 48.414 35.088 78.214 1.00 55.24 584 ILE C CA 1
ATOM 10237 C C . ILE C 1 578 ? 47.798 34.065 77.260 1.00 61.75 584 ILE C C 1
ATOM 10238 O O . ILE C 1 578 ? 46.979 33.218 77.664 1.00 77.24 584 ILE C O 1
ATOM 10243 N N . LEU C 1 579 ? 48.211 34.141 75.999 1.00 54.84 585 LEU C N 1
ATOM 10244 C CA . LEU C 1 579 ? 47.806 33.169 74.994 1.00 54.95 585 LEU C CA 1
ATOM 10245 C C . LEU C 1 579 ? 48.160 31.760 75.445 1.00 60.63 585 LEU C C 1
ATOM 10246 O O . LEU C 1 579 ? 47.369 30.832 75.289 1.00 57.89 585 LEU C O 1
ATOM 10251 N N . LEU C 1 580 ? 49.349 31.615 76.021 1.00 55.01 586 LEU C N 1
ATOM 10252 C CA . LEU C 1 580 ? 49.818 30.325 76.513 1.00 49.87 586 LEU C CA 1
ATOM 10253 C C . LEU C 1 580 ? 48.970 29.800 77.671 1.00 50.76 586 LEU C C 1
ATOM 10254 O O . LEU C 1 580 ? 48.702 28.603 77.750 1.00 50.25 586 LEU C O 1
ATOM 10259 N N . PHE C 1 581 ? 48.559 30.694 78.567 1.00 51.62 587 PHE C N 1
ATOM 10260 C CA . PHE C 1 581 ? 47.681 30.319 79.674 1.00 41.40 587 PHE C CA 1
ATOM 10261 C C . PHE C 1 581 ? 46.349 29.807 79.146 1.00 46.27 587 PHE C C 1
ATOM 10262 O O . PHE C 1 581 ? 45.822 28.786 79.619 1.00 62.55 587 PHE C O 1
ATOM 10270 N N . SER C 1 582 ? 45.808 30.518 78.159 1.00 45.61 588 SER C N 1
ATOM 10271 C CA . SER C 1 582 ? 44.566 30.082 77.529 1.00 47.45 588 SER C CA 1
ATOM 10272 C C . SER C 1 582 ? 44.757 28.739 76.827 1.00 50.97 588 SER C C 1
ATOM 10273 O O . SER C 1 582 ? 43.846 27.908 76.798 1.00 58.30 588 SER C O 1
ATOM 10276 N N . LYS C 1 583 ? 45.947 28.521 76.274 1.00 47.38 589 LYS C N 1
ATOM 10277 C CA . LYS C 1 583 ? 46.250 27.240 75.651 1.00 52.25 589 LYS C CA 1
ATOM 10278 C C . LYS C 1 583 ? 46.258 26.133 76.693 1.00 57.06 589 LYS C C 1
ATOM 10279 O O . LYS C 1 583 ? 45.777 25.033 76.432 1.00 59.99 589 LYS C O 1
ATOM 10285 N N . VAL C 1 584 ? 46.806 26.426 77.870 1.00 45.88 590 VAL C N 1
ATOM 10286 C CA . VAL C 1 584 ? 46.848 25.443 78.946 1.00 50.66 590 VAL C CA 1
ATOM 10287 C C . VAL C 1 584 ? 45.433 25.061 79.368 1.00 52.75 590 VAL C C 1
ATOM 10288 O O . VAL C 1 584 ? 45.102 23.873 79.469 1.00 53.71 590 VAL C O 1
ATOM 10292 N N . LYS C 1 585 ? 44.597 26.070 79.593 1.00 49.57 591 LYS C N 1
ATOM 10293 C CA . LYS C 1 585 ? 43.211 25.828 79.990 1.00 52.62 591 LYS C CA 1
ATOM 10294 C C . LYS C 1 585 ? 42.437 25.025 78.940 1.00 57.81 591 LYS C C 1
ATOM 10295 O O . LYS C 1 585 ? 41.737 24.051 79.264 1.00 59.18 591 LYS C O 1
ATOM 10301 N N . LEU C 1 586 ? 42.573 25.436 77.683 1.00 54.76 592 LEU C N 1
ATOM 10302 C CA . LEU C 1 586 ? 41.927 24.742 76.576 1.00 55.05 592 LEU C CA 1
ATOM 10303 C C . LEU C 1 586 ? 42.394 23.290 76.467 1.00 55.48 592 LEU C C 1
ATOM 10304 O O . LEU C 1 586 ? 41.596 22.391 76.203 1.00 60.85 592 LEU C O 1
ATOM 10309 N N . GLN C 1 587 ? 43.686 23.064 76.685 1.00 50.18 593 GLN C N 1
ATOM 10310 C CA . GLN C 1 587 ? 44.251 21.723 76.593 1.00 47.17 593 GLN C CA 1
ATOM 10311 C C . GLN C 1 587 ? 43.793 20.840 77.745 1.00 58.76 593 GLN C C 1
ATOM 10312 O O . GLN C 1 587 ? 43.670 19.626 77.591 1.00 52.96 593 GLN C O 1
ATOM 10318 N N . SER C 1 588 ? 43.549 21.441 78.905 1.00 65.32 594 SER C N 1
ATOM 10319 C CA . SER C 1 588 ? 42.939 20.688 79.990 1.00 56.08 594 SER C CA 1
ATOM 10320 C C . SER C 1 588 ? 41.514 20.318 79.597 1.00 59.03 594 SER C C 1
ATOM 10321 O O . SER C 1 588 ? 41.048 19.217 79.891 1.00 63.22 594 SER C O 1
ATOM 10324 N N . LEU C 1 589 ? 40.833 21.233 78.912 1.00 47.75 595 LEU C N 1
ATOM 10325 C CA . LEU C 1 589 ? 39.446 20.993 78.515 1.00 42.28 595 LEU C CA 1
ATOM 10326 C C . LEU C 1 589 ? 39.256 19.948 77.406 1.00 49.85 595 LEU C C 1
ATOM 10327 O O . LEU C 1 589 ? 38.263 19.226 77.410 1.00 50.71 595 LEU C O 1
ATOM 10332 N N . CYS C 1 590 ? 40.181 19.861 76.453 1.00 50.85 596 CYS C N 1
ATOM 10333 C CA . CYS C 1 590 ? 39.940 19.000 75.295 1.00 57.06 596 CYS C CA 1
ATOM 10334 C C . CYS C 1 590 ? 41.122 18.145 74.834 1.00 58.41 596 CYS C C 1
ATOM 10335 O O . CYS C 1 590 ? 41.077 17.569 73.746 1.00 62.33 596 CYS C O 1
ATOM 10338 N N . ARG C 1 591 ? 42.167 18.047 75.648 1.00 56.78 597 ARG C N 1
ATOM 10339 C CA . ARG C 1 591 ? 43.326 17.238 75.278 1.00 54.23 597 ARG C CA 1
ATOM 10340 C C . ARG C 1 591 ? 43.739 16.270 76.380 1.00 57.24 597 ARG C C 1
ATOM 10341 O O . ARG C 1 591 ? 43.889 15.072 76.143 1.00 75.66 597 ARG C O 1
ATOM 10349 N N . GLY C 1 592 ? 43.924 16.796 77.583 1.00 48.05 598 GLY C N 1
ATOM 10350 C CA . GLY C 1 592 ? 44.372 15.995 78.706 1.00 52.26 598 GLY C CA 1
ATOM 10351 C C . GLY C 1 592 ? 45.411 16.735 79.520 1.00 54.14 598 GLY C C 1
ATOM 10352 O O . GLY C 1 592 ? 45.927 17.762 79.081 1.00 54.01 598 GLY C O 1
ATOM 10353 N N . PRO C 1 593 ? 45.721 16.222 80.717 1.00 60.55 599 PRO C N 1
ATOM 10354 C CA . PRO C 1 593 ? 46.694 16.858 81.612 1.00 60.47 599 PRO C CA 1
ATOM 10355 C C . PRO C 1 593 ? 48.112 16.879 81.045 1.00 62.58 599 PRO C C 1
ATOM 10356 O O . PRO C 1 593 ? 48.861 17.818 81.315 1.00 74.37 599 PRO C O 1
ATOM 10360 N N . ASP C 1 594 ? 48.467 15.864 80.265 1.00 76.27 600 ASP C N 1
ATOM 10361 C CA . ASP C 1 594 ? 49.816 15.752 79.718 1.00 86.20 600 ASP C CA 1
ATOM 10362 C C . ASP C 1 594 ? 50.156 16.928 78.806 1.00 80.57 600 ASP C C 1
ATOM 10363 O O . ASP C 1 594 ? 51.193 17.573 78.970 1.00 89.20 600 ASP C O 1
ATOM 10368 N N . GLU C 1 595 ? 49.273 17.198 77.849 1.00 64.64 601 GLU C N 1
ATOM 10369 C CA . GLU C 1 595 ? 49.458 18.298 76.911 1.00 63.23 601 GLU C CA 1
ATOM 10370 C C . GLU C 1 595 ? 49.568 19.636 77.641 1.00 61.35 601 GLU C C 1
ATOM 10371 O O . GLU C 1 595 ? 50.440 20.461 77.336 1.00 66.90 601 GLU C O 1
ATOM 10377 N N . ALA C 1 596 ? 48.680 19.833 78.612 1.00 52.55 602 ALA C N 1
ATOM 10378 C CA . ALA C 1 596 ? 48.659 21.048 79.418 1.00 51.86 602 ALA C CA 1
ATOM 10379 C C . ALA C 1 596 ? 49.980 21.257 80.151 1.00 55.40 602 ALA C C 1
ATOM 10380 O O . ALA C 1 596 ? 50.579 22.331 80.072 1.00 59.29 602 ALA C O 1
ATOM 10382 N N . LEU C 1 597 ? 50.428 20.227 80.861 1.00 51.50 603 LEU C N 1
ATOM 10383 C CA . LEU C 1 597 ? 51.680 20.297 81.605 1.00 55.73 603 LEU C CA 1
ATOM 10384 C C . LEU C 1 597 ? 52.876 20.514 80.682 1.00 57.39 603 LEU C C 1
ATOM 10385 O O . LEU C 1 597 ? 53.834 21.199 81.047 1.00 63.46 603 LEU C O 1
ATOM 10390 N N . LEU C 1 598 ? 52.820 19.930 79.489 1.00 54.39 604 LEU C N 1
ATOM 10391 C CA . LEU C 1 598 ? 53.850 20.173 78.485 1.00 69.43 604 LEU C CA 1
ATOM 10392 C C . LEU C 1 598 ? 53.888 21.652 78.115 1.00 69.74 604 LEU C C 1
ATOM 10393 O O . LEU C 1 598 ? 54.962 22.248 77.997 1.00 74.17 604 LEU C O 1
ATOM 10398 N N . THR C 1 599 ? 52.709 22.245 77.947 1.00 57.96 605 THR C N 1
ATOM 10399 C CA . THR C 1 599 ? 52.621 23.668 77.643 1.00 53.97 605 THR C CA 1
ATOM 10400 C C . THR C 1 599 ? 53.138 24.512 78.811 1.00 61.86 605 THR C C 1
ATOM 10401 O O . THR C 1 599 ? 53.720 25.573 78.604 1.00 72.10 605 THR C O 1
ATOM 10405 N N . CYS C 1 600 ? 52.940 24.033 80.037 1.00 62.37 606 CYS C N 1
ATOM 10406 C CA . CYS C 1 600 ? 53.479 24.711 81.215 1.00 56.45 606 CYS C CA 1
ATOM 10407 C C . CYS C 1 600 ? 55.008 24.697 81.210 1.00 66.93 606 CYS C C 1
ATOM 10408 O O . CYS C 1 600 ? 55.647 25.726 81.456 1.00 64.15 606 CYS C O 1
ATOM 10411 N N . LYS C 1 601 ? 55.586 23.526 80.942 1.00 64.55 607 LYS C N 1
ATOM 10412 C CA . LYS C 1 601 ? 57.030 23.407 80.766 1.00 62.92 607 LYS C CA 1
ATOM 10413 C C . LYS C 1 601 ? 57.507 24.407 79.723 1.00 64.10 607 LYS C C 1
ATOM 10414 O O . LYS C 1 601 ? 58.460 25.154 79.953 1.00 70.67 607 LYS C O 1
ATOM 10420 N N . HIS C 1 602 ? 56.824 24.419 78.582 1.00 61.42 608 HIS C N 1
ATOM 10421 C CA . HIS C 1 602 ? 57.142 25.344 77.501 1.00 62.30 608 HIS C CA 1
ATOM 10422 C C . HIS C 1 602 ? 57.154 26.786 78.002 1.00 55.77 608 HIS C C 1
ATOM 10423 O O . HIS C 1 602 ? 58.057 27.557 77.677 1.00 57.72 608 HIS C O 1
ATOM 10430 N N . MET C 1 603 ? 56.156 27.136 78.809 1.00 51.50 609 MET C N 1
ATOM 10431 C CA . MET C 1 603 ? 56.068 28.475 79.381 1.00 52.18 609 MET C CA 1
ATOM 10432 C C . MET C 1 603 ? 57.248 28.776 80.296 1.00 61.32 609 MET C C 1
ATOM 10433 O O . MET C 1 603 ? 57.728 29.905 80.341 1.00 76.30 609 MET C O 1
ATOM 10438 N N . LEU C 1 604 ? 57.707 27.769 81.033 1.00 65.00 610 LEU C N 1
ATOM 10439 C CA . LEU C 1 604 ? 58.888 27.941 81.872 1.00 67.35 610 LEU C CA 1
ATOM 10440 C C . LEU C 1 604 ? 60.106 28.234 81.004 1.00 72.83 610 LEU C C 1
ATOM 10441 O O . LEU C 1 604 ? 60.871 29.157 81.286 1.00 83.77 610 LEU C O 1
ATOM 10446 N N . GLN C 1 605 ? 60.272 27.445 79.945 1.00 75.55 611 GLN C N 1
ATOM 10447 C CA . GLN C 1 605 ? 61.377 27.628 79.008 1.00 83.71 611 GLN C CA 1
ATOM 10448 C C . GLN C 1 605 ? 61.375 29.039 78.428 1.00 79.58 611 GLN C C 1
ATOM 10449 O O . GLN C 1 605 ? 62.422 29.684 78.320 1.00 79.40 611 GLN C O 1
ATOM 10455 N N . ILE C 1 606 ? 60.189 29.511 78.059 1.00 69.11 612 ILE C N 1
ATOM 10456 C CA . ILE C 1 606 ? 60.036 30.843 77.493 1.00 62.36 612 ILE C CA 1
ATOM 10457 C C . ILE C 1 606 ? 60.350 31.914 78.528 1.00 68.57 612 ILE C C 1
ATOM 10458 O O . ILE C 1 606 ? 60.959 32.934 78.214 1.00 80.38 612 ILE C O 1
ATOM 10463 N N . TRP C 1 607 ? 59.942 31.674 79.769 1.00 71.52 613 TRP C N 1
ATOM 10464 C CA . TRP C 1 607 ? 60.185 32.630 80.840 1.00 76.43 613 TRP C CA 1
ATOM 10465 C C . TRP C 1 607 ? 61.684 32.770 81.107 1.00 80.67 613 TRP C C 1
ATOM 10466 O O . TRP C 1 607 ? 62.188 33.878 81.285 1.00 81.10 613 TRP C O 1
ATOM 10477 N N . LYS C 1 608 ? 62.392 31.644 81.132 1.00 86.06 614 LYS C N 1
ATOM 10478 C CA . LYS C 1 608 ? 63.843 31.662 81.297 1.00 89.58 614 LYS C CA 1
ATOM 10479 C C . LYS C 1 608 ? 64.509 32.307 80.087 1.00 99.99 614 LYS C C 1
ATOM 10480 O O . LYS C 1 608 ? 65.552 32.948 80.204 1.00 93.86 614 LYS C O 1
ATOM 10486 N N . SER C 1 609 ? 63.894 32.129 78.922 1.00 108.54 615 SER C N 1
ATOM 10487 C CA . SER C 1 609 ? 64.409 32.697 77.683 1.00 104.14 615 SER C CA 1
ATOM 10488 C C . SER C 1 609 ? 64.270 34.220 77.652 1.00 106.21 615 SER C C 1
ATOM 10489 O O . SER C 1 609 ? 65.106 34.915 77.076 1.00 115.83 615 SER C O 1
ATOM 10492 N N . CYS C 1 610 ? 63.217 34.731 78.283 1.00 101.14 616 CYS C N 1
ATOM 10493 C CA . CYS C 1 610 ? 62.901 36.157 78.243 1.00 102.33 616 CYS C CA 1
ATOM 10494 C C . CYS C 1 610 ? 63.638 36.981 79.295 1.00 111.32 616 CYS C C 1
ATOM 10495 O O . CYS C 1 610 ? 64.025 38.121 79.039 1.00 117.17 616 CYS C O 1
ATOM 10498 N N . TYR C 1 611 ? 63.823 36.405 80.478 1.00 113.59 617 TYR C N 1
ATOM 10499 C CA . TYR C 1 611 ? 64.298 37.171 81.625 1.00 110.41 617 TYR C CA 1
ATOM 10500 C C . TYR C 1 611 ? 65.648 36.685 82.136 1.00 113.13 617 TYR C C 1
ATOM 10501 O O . TYR C 1 611 ? 65.804 35.525 82.519 1.00 101.35 617 TYR C O 1
ATOM 10510 N N . ASN C 1 612 ? 66.619 37.593 82.144 1.00 124.70 618 ASN C N 1
ATOM 10511 C CA . ASN C 1 612 ? 67.988 37.265 82.517 1.00 129.44 618 ASN C CA 1
ATOM 10512 C C . ASN C 1 612 ? 68.504 38.158 83.639 1.00 122.22 618 ASN C C 1
ATOM 10513 O O . ASN C 1 612 ? 68.625 39.372 83.472 1.00 117.76 618 ASN C O 1
ATOM 10518 N N . GLY C 1 681 ? 64.195 44.923 89.909 1.00 120.06 687 GLY C N 1
ATOM 10519 C CA . GLY C 1 681 ? 63.570 43.870 89.131 1.00 122.48 687 GLY C CA 1
ATOM 10520 C C . GLY C 1 681 ? 62.074 44.075 88.991 1.00 139.43 687 GLY C C 1
ATOM 10521 O O . GLY C 1 681 ? 61.380 44.284 89.986 1.00 133.99 687 GLY C O 1
ATOM 10522 N N . PRO C 1 682 ? 61.569 44.019 87.748 1.00 162.31 688 PRO C N 1
ATOM 10523 C CA . PRO C 1 682 ? 60.142 44.198 87.451 1.00 164.52 688 PRO C CA 1
ATOM 10524 C C . PRO C 1 682 ? 59.280 43.126 88.113 1.00 160.22 688 PRO C C 1
ATOM 10525 O O . PRO C 1 682 ? 59.742 42.001 88.300 1.00 167.19 688 PRO C O 1
ATOM 10529 N N . LEU C 1 683 ? 58.042 43.473 88.451 1.00 136.13 689 LEU C N 1
ATOM 10530 C CA . LEU C 1 683 ? 57.192 42.594 89.248 1.00 121.79 689 LEU C CA 1
ATOM 10531 C C . LEU C 1 683 ? 56.401 41.579 88.420 1.00 122.61 689 LEU C C 1
ATOM 10532 O O . LEU C 1 683 ? 56.259 40.424 88.822 1.00 123.16 689 LEU C O 1
ATOM 10537 N N . HIS C 1 684 ? 55.885 42.006 87.271 1.00 114.83 690 HIS C N 1
ATOM 10538 C CA . HIS C 1 684 ? 55.025 41.140 86.462 1.00 116.34 690 HIS C CA 1
ATOM 10539 C C . HIS C 1 684 ? 55.681 39.852 85.919 1.00 107.26 690 HIS C C 1
ATOM 10540 O O . HIS C 1 684 ? 54.975 38.860 85.717 1.00 111.87 690 HIS C O 1
ATOM 10547 N N . PRO C 1 685 ? 57.011 39.843 85.675 1.00 89.39 691 PRO C N 1
ATOM 10548 C CA . PRO C 1 685 ? 57.557 38.536 85.284 1.00 92.71 691 PRO C CA 1
ATOM 10549 C C . PRO C 1 685 ? 57.438 37.487 86.390 1.00 91.33 691 PRO C C 1
ATOM 10550 O O . PRO C 1 685 ? 57.152 36.318 86.109 1.00 91.21 691 PRO C O 1
ATOM 10554 N N . TRP C 1 686 ? 57.652 37.910 87.632 1.00 79.70 692 TRP C N 1
ATOM 10555 C CA . TRP C 1 686 ? 57.552 37.014 88.776 1.00 82.15 692 TRP C CA 1
ATOM 10556 C C . TRP C 1 686 ? 56.123 36.522 88.963 1.00 82.40 692 TRP C C 1
ATOM 10557 O O . TRP C 1 686 ? 55.896 35.338 89.212 1.00 92.04 692 TRP C O 1
ATOM 10568 N N . MET C 1 687 ? 55.165 37.435 88.842 1.00 68.35 693 MET C N 1
ATOM 10569 C CA . MET C 1 687 ? 53.756 37.070 88.914 1.00 70.99 693 MET C CA 1
ATOM 10570 C C . MET C 1 687 ? 53.397 36.084 87.809 1.00 76.25 693 MET C C 1
ATOM 10571 O O . MET C 1 687 ? 52.591 35.172 88.011 1.00 73.84 693 MET C O 1
ATOM 10576 N N . THR C 1 688 ? 54.004 36.271 86.641 1.00 70.32 694 THR C N 1
ATOM 10577 C CA . THR C 1 688 ? 53.788 35.361 85.527 1.00 62.54 694 THR C CA 1
ATOM 10578 C C . THR C 1 688 ? 54.311 33.975 85.878 1.00 62.99 694 THR C C 1
ATOM 10579 O O . THR C 1 688 ? 53.636 32.971 85.645 1.00 70.89 694 THR C O 1
ATOM 10583 N N . LEU C 1 689 ? 55.509 33.929 86.454 1.00 54.47 695 LEU C N 1
ATOM 10584 C CA . LEU C 1 689 ? 56.131 32.667 86.849 1.00 54.41 695 LEU C CA 1
ATOM 10585 C C . LEU C 1 689 ? 55.280 31.919 87.870 1.00 63.43 695 LEU C C 1
ATOM 10586 O O . LEU C 1 689 ? 55.016 30.710 87.738 1.00 91.13 695 LEU C O 1
ATOM 10591 N N . ALA C 1 690 ? 54.853 32.655 88.891 1.00 52.28 696 ALA C N 1
ATOM 10592 C CA . ALA C 1 690 ? 53.969 32.120 89.915 1.00 60.62 696 ALA C CA 1
ATOM 10593 C C . ALA C 1 690 ? 52.700 31.572 89.278 1.00 60.60 696 ALA C C 1
ATOM 10594 O O . ALA C 1 690 ? 52.223 30.503 89.652 1.00 62.29 696 ALA C O 1
ATOM 10596 N N . GLN C 1 691 ? 52.169 32.300 88.301 1.00 52.60 697 GLN C N 1
ATOM 10597 C CA . GLN C 1 691 ? 50.969 31.859 87.604 1.00 59.41 697 GLN C CA 1
ATOM 10598 C C . GLN C 1 691 ? 51.194 30.564 86.826 1.00 63.19 697 GLN C C 1
ATOM 10599 O O . GLN C 1 691 ? 50.309 29.712 86.758 1.00 57.36 697 GLN C O 1
ATOM 10605 N N . ILE C 1 692 ? 52.375 30.421 86.236 1.00 54.71 698 ILE C N 1
ATOM 10606 C CA . ILE C 1 692 ? 52.727 29.189 85.544 1.00 53.22 698 ILE C CA 1
ATOM 10607 C C . ILE C 1 692 ? 52.711 28.009 86.511 1.00 57.34 698 ILE C C 1
ATOM 10608 O O . ILE C 1 692 ? 52.047 26.987 86.267 1.00 60.73 698 ILE C O 1
ATOM 10613 N N . TRP C 1 693 ? 53.436 28.157 87.617 1.00 55.97 699 TRP C N 1
ATOM 10614 C CA . TRP C 1 693 ? 53.481 27.093 88.615 1.00 57.93 699 TRP C CA 1
ATOM 10615 C C . TRP C 1 693 ? 52.095 26.759 89.156 1.00 66.56 699 TRP C C 1
ATOM 10616 O O . TRP C 1 693 ? 51.787 25.594 89.417 1.00 69.31 699 TRP C O 1
ATOM 10627 N N . LEU C 1 694 ? 51.258 27.782 89.307 1.00 62.94 700 LEU C N 1
ATOM 10628 C CA . LEU C 1 694 ? 49.907 27.592 89.824 1.00 54.37 700 LEU C CA 1
ATOM 10629 C C . LEU C 1 694 ? 49.003 26.900 88.808 1.00 55.70 700 LEU C C 1
ATOM 10630 O O . LEU C 1 694 ? 48.096 26.163 89.187 1.00 66.50 700 LEU C O 1
ATOM 10635 N N . HIS C 1 695 ? 49.248 27.141 87.522 1.00 45.03 701 HIS C N 1
ATOM 10636 C CA . HIS C 1 695 ? 48.519 26.441 86.467 1.00 43.41 701 HIS C CA 1
ATOM 10637 C C . HIS C 1 695 ? 48.891 24.961 86.466 1.00 54.40 701 HIS C C 1
ATOM 10638 O O . HIS C 1 695 ? 48.023 24.086 86.340 1.00 61.42 701 HIS C O 1
ATOM 10645 N N . ALA C 1 696 ? 50.185 24.684 86.609 1.00 53.16 702 ALA C N 1
ATOM 10646 C CA . ALA C 1 696 ? 50.640 23.300 86.707 1.00 59.76 702 ALA C CA 1
ATOM 10647 C C . ALA C 1 696 ? 49.989 22.613 87.908 1.00 64.62 702 ALA C C 1
ATOM 10648 O O . ALA C 1 696 ? 49.426 21.517 87.789 1.00 66.45 702 ALA C O 1
ATOM 10650 N N . ALA C 1 697 ? 50.058 23.280 89.058 1.00 65.56 703 ALA C N 1
ATOM 10651 C CA . ALA C 1 697 ? 49.464 22.772 90.290 1.00 70.21 703 ALA C CA 1
ATOM 10652 C C . ALA C 1 697 ? 47.970 22.519 90.117 1.00 68.29 703 ALA C C 1
ATOM 10653 O O . ALA C 1 697 ? 47.420 21.557 90.656 1.00 67.20 703 ALA C O 1
ATOM 10655 N N . GLU C 1 698 ? 47.323 23.390 89.352 1.00 63.46 704 GLU C N 1
ATOM 10656 C CA . GLU C 1 698 ? 45.906 23.260 89.051 1.00 63.82 704 GLU C CA 1
ATOM 10657 C C . GLU C 1 698 ? 45.646 21.979 88.263 1.00 67.81 704 GLU C C 1
ATOM 10658 O O . GLU C 1 698 ? 44.700 21.236 88.549 1.00 69.26 704 GLU C O 1
ATOM 10664 N N . VAL C 1 699 ? 46.500 21.721 87.276 1.00 67.70 705 VAL C N 1
ATOM 10665 C CA . VAL C 1 699 ? 46.393 20.501 86.482 1.00 51.90 705 VAL C CA 1
ATOM 10666 C C . VAL C 1 699 ? 46.561 19.263 87.359 1.00 55.25 705 VAL C C 1
ATOM 10667 O O . VAL C 1 699 ? 45.814 18.284 87.227 1.00 48.55 705 VAL C O 1
ATOM 10671 N N . TYR C 1 700 ? 47.532 19.313 88.266 1.00 60.89 706 TYR C N 1
ATOM 10672 C CA . TYR C 1 700 ? 47.779 18.184 89.159 1.00 53.29 706 TYR C CA 1
ATOM 10673 C C . TYR C 1 700 ? 46.610 17.933 90.117 1.00 54.43 706 TYR C C 1
ATOM 10674 O O . TYR C 1 700 ? 46.230 16.785 90.344 1.00 62.56 706 TYR C O 1
ATOM 10683 N N . ILE C 1 701 ? 46.042 19.001 90.672 1.00 55.09 707 ILE C N 1
ATOM 10684 C CA . ILE C 1 701 ? 44.825 18.882 91.470 1.00 55.20 707 ILE C CA 1
ATOM 10685 C C . ILE C 1 701 ? 43.733 18.214 90.643 1.00 61.22 707 ILE C C 1
ATOM 10686 O O . ILE C 1 701 ? 43.015 17.340 91.133 1.00 60.61 707 ILE C O 1
ATOM 10691 N N . GLY C 1 702 ? 43.628 18.622 89.380 1.00 68.39 708 GLY C N 1
ATOM 10692 C CA . GLY C 1 702 ? 42.678 18.024 88.458 1.00 66.17 708 GLY C CA 1
ATOM 10693 C C . GLY C 1 702 ? 42.862 16.525 88.290 1.00 69.44 708 GLY C C 1
ATOM 10694 O O . GLY C 1 702 ? 41.887 15.773 88.268 1.00 60.63 708 GLY C O 1
ATOM 10695 N N . ILE C 1 703 ? 44.112 16.087 88.165 1.00 71.70 709 ILE C N 1
ATOM 10696 C CA . ILE C 1 703 ? 44.406 14.659 88.085 1.00 69.42 709 ILE C CA 1
ATOM 10697 C C . ILE C 1 703 ? 44.036 13.951 89.385 1.00 86.07 709 ILE C C 1
ATOM 10698 O O . ILE C 1 703 ? 43.353 12.927 89.381 1.00 100.96 709 ILE C O 1
ATOM 10703 N N . GLY C 1 704 ? 44.500 14.508 90.498 1.00 79.22 710 GLY C N 1
ATOM 10704 C CA . GLY C 1 704 ? 44.295 13.905 91.799 1.00 70.02 710 GLY C CA 1
ATOM 10705 C C . GLY C 1 704 ? 45.622 13.557 92.442 1.00 67.55 710 GLY C C 1
ATOM 10706 O O . GLY C 1 704 ? 45.695 12.679 93.302 1.00 70.89 710 GLY C O 1
ATOM 10707 N N . LYS C 1 705 ? 46.675 14.248 92.016 1.00 61.48 711 LYS C N 1
ATOM 10708 C CA . LYS C 1 705 ? 48.012 14.027 92.554 1.00 70.12 711 LYS C CA 1
ATOM 10709 C C . LYS C 1 705 ? 48.465 15.227 93.380 1.00 71.35 711 LYS C C 1
ATOM 10710 O O . LYS C 1 705 ? 49.027 16.180 92.842 1.00 67.51 711 LYS C O 1
ATOM 10716 N N . PRO C 1 706 ? 48.225 15.174 94.699 1.00 70.04 712 PRO C N 1
ATOM 10717 C CA . PRO C 1 706 ? 48.471 16.293 95.614 1.00 65.69 712 PRO C CA 1
ATOM 10718 C C . PRO C 1 706 ? 49.950 16.595 95.859 1.00 67.80 712 PRO C C 1
ATOM 10719 O O . PRO C 1 706 ? 50.275 17.733 96.192 1.00 79.61 712 PRO C O 1
ATOM 10723 N N . ALA C 1 707 ? 50.823 15.605 95.704 1.00 65.93 713 ALA C N 1
ATOM 10724 C CA . ALA C 1 707 ? 52.250 15.807 95.947 1.00 70.45 713 ALA C CA 1
ATOM 10725 C C . ALA C 1 707 ? 52.852 16.791 94.946 1.00 78.99 713 ALA C C 1
ATOM 10726 O O . ALA C 1 707 ? 53.459 17.798 95.326 1.00 73.75 713 ALA C O 1
ATOM 10728 N N . GLU C 1 708 ? 52.674 16.485 93.665 1.00 84.93 714 GLU C N 1
ATOM 10729 C CA . GLU C 1 708 ? 53.175 17.321 92.582 1.00 76.21 714 GLU C CA 1
ATOM 10730 C C . GLU C 1 708 ? 52.566 18.716 92.645 1.00 70.45 714 GLU C C 1
ATOM 10731 O O . GLU C 1 708 ? 53.263 19.719 92.472 1.00 70.68 714 GLU C O 1
ATOM 10737 N N . ALA C 1 709 ? 51.262 18.766 92.898 1.00 68.34 715 ALA C N 1
ATOM 10738 C CA . ALA C 1 709 ? 50.546 20.028 93.037 1.00 68.93 715 ALA C CA 1
ATOM 10739 C C . ALA C 1 709 ? 51.143 20.852 94.167 1.00 68.80 715 ALA C C 1
ATOM 10740 O O . ALA C 1 709 ? 51.265 22.072 94.061 1.00 66.32 715 ALA C O 1
ATOM 10742 N N . THR C 1 710 ? 51.516 20.170 95.245 1.00 64.98 716 THR C N 1
ATOM 10743 C CA . THR C 1 710 ? 52.135 20.820 96.391 1.00 66.25 716 THR C CA 1
ATOM 10744 C C . THR C 1 710 ? 53.500 21.377 96.010 1.00 69.97 716 THR C C 1
ATOM 10745 O O . THR C 1 710 ? 53.857 22.482 96.412 1.00 61.74 716 THR C O 1
ATOM 10749 N N . ALA C 1 711 ? 54.253 20.617 95.220 1.00 76.99 717 ALA C N 1
ATOM 10750 C CA . ALA C 1 711 ? 55.555 21.078 94.743 1.00 72.42 717 ALA C CA 1
ATOM 10751 C C . ALA C 1 711 ? 55.426 22.344 93.894 1.00 72.78 717 ALA C C 1
ATOM 10752 O O . ALA C 1 711 ? 56.125 23.333 94.131 1.00 74.45 717 ALA C O 1
ATOM 10754 N N . CYS C 1 712 ? 54.530 22.308 92.909 1.00 64.81 718 CYS C N 1
ATOM 10755 C CA . CYS C 1 712 ? 54.303 23.453 92.027 1.00 66.52 718 CYS C CA 1
ATOM 10756 C C . CYS C 1 712 ? 53.822 24.682 92.796 1.00 62.41 718 CYS C C 1
ATOM 10757 O O . CYS C 1 712 ? 54.342 25.792 92.621 1.00 62.74 718 CYS C O 1
ATOM 10760 N N . THR C 1 713 ? 52.824 24.477 93.651 1.00 56.07 719 THR C N 1
ATOM 10761 C CA . THR C 1 713 ? 52.243 25.578 94.402 1.00 56.52 719 THR C CA 1
ATOM 10762 C C . THR C 1 713 ? 53.252 26.125 95.407 1.00 63.12 719 THR C C 1
ATOM 10763 O O . THR C 1 713 ? 53.166 27.282 95.812 1.00 66.64 719 THR C O 1
ATOM 10767 N N . GLN C 1 714 ? 54.217 25.296 95.797 1.00 67.99 720 GLN C N 1
ATOM 10768 C CA . GLN C 1 714 ? 55.277 25.746 96.690 1.00 72.90 720 GLN C CA 1
ATOM 10769 C C . GLN C 1 714 ? 56.292 26.569 95.912 1.00 70.77 720 GLN C C 1
ATOM 10770 O O . GLN C 1 714 ? 56.843 27.536 96.433 1.00 72.68 720 GLN C O 1
ATOM 10776 N N . GLU C 1 715 ? 56.540 26.179 94.664 1.00 75.84 721 GLU C N 1
ATOM 10777 C CA . GLU C 1 715 ? 57.384 26.978 93.782 1.00 76.13 721 GLU C CA 1
ATOM 10778 C C . GLU C 1 715 ? 56.773 28.361 93.612 1.00 82.98 721 GLU C C 1
ATOM 10779 O O . GLU C 1 715 ? 57.481 29.368 93.607 1.00 71.75 721 GLU C O 1
ATOM 10785 N N . ALA C 1 716 ? 55.449 28.401 93.483 1.00 86.61 722 ALA C N 1
ATOM 10786 C CA . ALA C 1 716 ? 54.741 29.673 93.376 1.00 77.07 722 ALA C CA 1
ATOM 10787 C C . ALA C 1 716 ? 54.740 30.433 94.705 1.00 74.45 722 ALA C C 1
ATOM 10788 O O . ALA C 1 716 ? 54.730 31.664 94.726 1.00 64.91 722 ALA C O 1
ATOM 10790 N N . ALA C 1 717 ? 54.752 29.695 95.811 1.00 75.86 723 ALA C N 1
ATOM 10791 C CA . ALA C 1 717 ? 54.709 30.300 97.138 1.00 67.84 723 ALA C CA 1
ATOM 10792 C C . ALA C 1 717 ? 56.044 30.941 97.504 1.00 73.00 723 ALA C C 1
ATOM 10793 O O . ALA C 1 717 ? 56.103 31.834 98.350 1.00 72.39 723 ALA C O 1
ATOM 10795 N N . ASN C 1 718 ? 57.116 30.482 96.866 1.00 70.74 724 ASN C N 1
ATOM 10796 C CA . ASN C 1 718 ? 58.436 31.058 97.087 1.00 70.05 724 ASN C CA 1
ATOM 10797 C C . ASN C 1 718 ? 58.541 32.478 96.534 1.00 69.06 724 ASN C C 1
ATOM 10798 O O . ASN C 1 718 ? 59.397 33.255 96.952 1.00 74.59 724 ASN C O 1
ATOM 10803 N N . LEU C 1 719 ? 57.666 32.813 95.592 1.00 67.74 725 LEU C N 1
ATOM 10804 C CA . LEU C 1 719 ? 57.647 34.150 95.013 1.00 74.95 725 LEU C CA 1
ATOM 10805 C C . LEU C 1 719 ? 56.651 35.055 95.735 1.00 78.48 725 LEU C C 1
ATOM 10806 O O . LEU C 1 719 ? 56.947 36.217 96.020 1.00 71.67 725 LEU C O 1
ATOM 10811 N N . PHE C 1 720 ? 55.470 34.517 96.023 1.00 80.65 726 PHE C N 1
ATOM 10812 C CA . PHE C 1 720 ? 54.422 35.274 96.698 1.00 70.29 726 PHE C CA 1
ATOM 10813 C C . PHE C 1 720 ? 53.701 34.405 97.719 1.00 79.96 726 PHE C C 1
ATOM 10814 O O . PHE C 1 720 ? 52.645 33.846 97.427 1.00 85.81 726 PHE C O 1
ATOM 10822 N N . PRO C 1 721 ? 54.272 34.295 98.927 1.00 81.78 727 PRO C N 1
ATOM 10823 C CA . PRO C 1 721 ? 53.749 33.411 99.976 1.00 80.29 727 PRO C CA 1
ATOM 10824 C C . PRO C 1 721 ? 52.350 33.794 100.455 1.00 68.50 727 PRO C C 1
ATOM 10825 O O . PRO C 1 721 ? 51.606 32.923 100.905 1.00 68.98 727 PRO C O 1
ATOM 10829 N N . MET C 1 722 ? 51.999 35.072 100.359 1.00 61.70 728 MET C N 1
ATOM 10830 C CA . MET C 1 722 ? 50.688 35.526 100.813 1.00 70.16 728 MET C CA 1
ATOM 10831 C C . MET C 1 722 ? 49.791 35.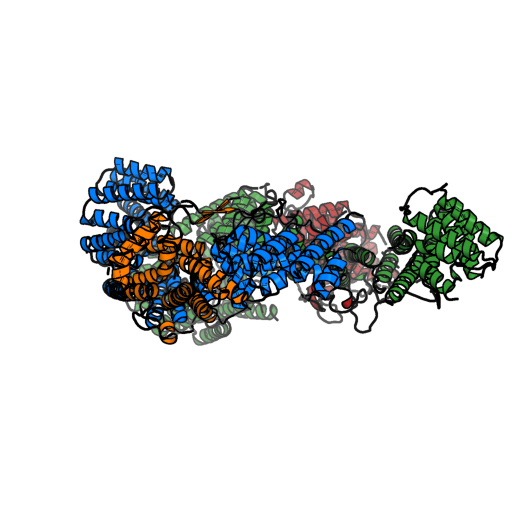904 99.638 1.00 73.63 728 MET C C 1
ATOM 10832 O O . MET C 1 722 ? 48.881 36.724 99.770 1.00 71.85 728 MET C O 1
ATOM 10837 N N . SER C 1 723 ? 50.063 35.299 98.487 1.00 67.59 729 SER C N 1
ATOM 10838 C CA . SER C 1 723 ? 49.180 35.398 97.337 1.00 47.83 729 SER C CA 1
ATOM 10839 C C . SER C 1 723 ? 47.894 34.640 97.631 1.00 51.80 729 SER C C 1
ATOM 10840 O O . SER C 1 723 ? 47.934 33.518 98.132 1.00 64.76 729 SER C O 1
ATOM 10843 N N . HIS C 1 724 ? 46.752 35.248 97.330 1.00 56.99 730 HIS C N 1
ATOM 10844 C CA . HIS C 1 724 ? 45.474 34.594 97.583 1.00 59.38 730 HIS C CA 1
ATOM 10845 C C . HIS C 1 724 ? 45.302 33.388 96.664 1.00 55.56 730 HIS C C 1
ATOM 10846 O O . HIS C 1 724 ? 44.596 32.438 97.001 1.00 67.00 730 HIS C O 1
ATOM 10853 N N . ASN C 1 725 ? 45.957 33.426 95.508 1.00 42.57 731 ASN C N 1
ATOM 10854 C CA . ASN C 1 725 ? 45.953 32.287 94.599 1.00 50.05 731 ASN C CA 1
ATOM 10855 C C . ASN C 1 725 ? 46.713 31.107 95.197 1.00 47.63 731 ASN C C 1
ATOM 10856 O O . ASN C 1 725 ? 46.260 29.961 95.126 1.00 50.53 731 ASN C O 1
ATOM 10861 N N . VAL C 1 726 ? 47.868 31.398 95.790 1.00 47.91 732 VAL C N 1
ATOM 10862 C CA . VAL C 1 726 ? 48.655 30.385 96.485 1.00 50.35 732 VAL C CA 1
ATOM 10863 C C . VAL C 1 726 ? 47.848 29.754 97.616 1.00 51.20 732 VAL C C 1
ATOM 10864 O O . VAL C 1 726 ? 47.722 28.530 97.690 1.00 54.06 732 VAL C O 1
ATOM 10868 N N . LEU C 1 727 ? 47.295 30.598 98.483 1.00 52.87 733 LEU C N 1
ATOM 10869 C CA . LEU C 1 727 ? 46.483 30.138 99.606 1.00 56.47 733 LEU C CA 1
ATOM 10870 C C . LEU C 1 727 ? 45.308 29.290 99.127 1.00 53.95 733 LEU C C 1
ATOM 10871 O O . LEU C 1 727 ? 44.981 28.256 99.725 1.00 61.41 733 LEU C O 1
ATOM 10876 N N . TYR C 1 728 ? 44.687 29.726 98.036 1.00 48.38 734 TYR C N 1
ATOM 10877 C CA . TYR C 1 728 ? 43.600 28.969 97.433 1.00 57.16 734 TYR C CA 1
ATOM 10878 C C . TYR C 1 728 ? 44.068 27.580 96.999 1.00 55.96 734 TYR C C 1
ATOM 10879 O O . TYR C 1 728 ? 43.399 26.585 97.273 1.00 52.52 734 TYR C O 1
ATOM 10888 N N . MET C 1 729 ? 45.215 27.516 96.326 1.00 52.33 735 MET C N 1
ATOM 10889 C CA . MET C 1 729 ? 45.762 26.234 95.890 1.00 55.45 735 MET C CA 1
ATOM 10890 C C . MET C 1 729 ? 46.089 25.326 97.071 1.00 61.98 735 MET C C 1
ATOM 10891 O O . MET C 1 729 ? 45.932 24.106 96.988 1.00 61.37 735 MET C O 1
ATOM 10896 N N . ARG C 1 730 ? 46.538 25.925 98.170 1.00 58.73 736 ARG C N 1
ATOM 10897 C CA . ARG C 1 730 ? 46.771 25.171 99.394 1.00 57.37 736 ARG C CA 1
ATOM 10898 C C . ARG C 1 730 ? 45.458 24.572 99.875 1.00 59.26 736 ARG C C 1
ATOM 10899 O O . ARG C 1 730 ? 45.411 23.422 100.323 1.00 69.70 736 ARG C O 1
ATOM 10907 N N . GLY C 1 731 ? 44.390 25.357 99.768 1.00 52.02 737 GLY C N 1
ATOM 10908 C CA . GLY C 1 731 ? 43.064 24.870 100.101 1.00 55.42 737 GLY C CA 1
ATOM 10909 C C . GLY C 1 731 ? 42.648 23.698 99.230 1.00 62.00 737 GLY C C 1
ATOM 10910 O O . GLY C 1 731 ? 42.101 22.710 99.723 1.00 70.77 737 GLY C O 1
ATOM 10911 N N . GLN C 1 732 ? 42.910 23.812 97.931 1.00 51.78 738 GLN C N 1
ATOM 10912 C CA . GLN C 1 732 ? 42.589 22.758 96.974 1.00 50.94 738 GLN C CA 1
ATOM 10913 C C . GLN C 1 732 ? 43.326 21.467 97.310 1.00 56.57 738 GLN C C 1
ATOM 10914 O O . GLN C 1 732 ? 42.753 20.373 97.255 1.00 56.68 738 GLN C O 1
ATOM 10920 N N . ILE C 1 733 ? 44.599 21.603 97.661 1.00 52.20 739 ILE C N 1
ATOM 10921 C CA . ILE C 1 733 ? 45.408 20.456 98.047 1.00 54.32 739 ILE C CA 1
ATOM 10922 C C . ILE C 1 733 ? 44.870 19.805 99.313 1.00 56.25 739 ILE C C 1
ATOM 10923 O O . ILE C 1 733 ? 44.734 18.583 99.378 1.00 57.75 739 ILE C O 1
ATOM 10928 N N . ALA C 1 734 ? 44.559 20.624 100.314 1.00 57.46 740 ALA C N 1
ATOM 10929 C CA . ALA C 1 734 ? 44.004 20.109 101.562 1.00 61.41 740 ALA C CA 1
ATOM 10930 C C . ALA C 1 734 ? 42.698 19.365 101.303 1.00 67.70 740 ALA C C 1
ATOM 10931 O O . ALA C 1 734 ? 42.431 18.337 101.925 1.00 78.21 740 ALA C O 1
ATOM 10933 N N . GLU C 1 735 ? 41.891 19.883 100.381 1.00 56.48 741 GLU C N 1
ATOM 10934 C CA . GLU C 1 735 ? 40.668 19.199 99.975 1.00 57.67 741 GLU C CA 1
ATOM 10935 C C . GLU C 1 735 ? 40.985 17.841 99.373 1.00 65.15 741 GLU C C 1
ATOM 10936 O O . GLU C 1 735 ? 40.375 16.832 99.730 1.00 68.73 741 GLU C O 1
ATOM 10942 N N . LEU C 1 736 ? 41.946 17.833 98.454 1.00 63.86 742 LEU C N 1
ATOM 10943 C CA . LEU C 1 736 ? 42.339 16.616 97.759 1.00 64.29 742 LEU C CA 1
ATOM 10944 C C . LEU C 1 736 ? 42.891 15.577 98.730 1.00 70.25 742 LEU C C 1
ATOM 10945 O O . LEU C 1 736 ? 42.821 14.375 98.475 1.00 68.26 742 LEU C O 1
ATOM 10950 N N . ARG C 1 737 ? 43.429 16.048 99.851 1.00 74.60 743 ARG C N 1
ATOM 10951 C CA . ARG C 1 737 ? 44.009 15.160 100.851 1.00 72.45 743 ARG C CA 1
ATOM 10952 C C . ARG C 1 737 ? 43.007 14.781 101.938 1.00 70.71 743 ARG C C 1
ATOM 10953 O O . ARG C 1 737 ? 43.298 13.945 102.792 1.00 68.55 743 ARG C O 1
ATOM 10961 N N . GLY C 1 738 ? 41.830 15.399 101.905 1.00 73.46 744 GLY C N 1
ATOM 10962 C CA . GLY C 1 738 ? 40.765 15.051 102.830 1.00 80.22 744 GLY C CA 1
ATOM 10963 C C . GLY C 1 738 ? 40.656 15.950 104.048 1.00 80.67 744 GLY C C 1
ATOM 10964 O O . GLY C 1 738 ? 39.728 15.813 104.846 1.00 92.42 744 GLY C O 1
ATOM 10965 N N . SER C 1 739 ? 41.604 16.871 104.193 1.00 72.01 745 SER C N 1
ATOM 10966 C CA . SER C 1 739 ? 41.601 17.807 105.313 1.00 65.44 745 SER C CA 1
ATOM 10967 C C . SER C 1 739 ? 40.673 18.986 105.035 1.00 63.15 745 SER C C 1
ATOM 10968 O O . SER C 1 739 ? 41.109 20.018 104.528 1.00 61.26 745 SER C O 1
ATOM 10971 N N . MET C 1 740 ? 39.397 18.835 105.373 1.00 67.36 746 MET C N 1
ATOM 10972 C CA . MET C 1 740 ? 38.407 19.857 105.052 1.00 74.18 746 MET C CA 1
ATOM 10973 C C . MET C 1 740 ? 38.505 21.087 105.957 1.00 72.62 746 MET C C 1
ATOM 10974 O O . MET C 1 740 ? 38.216 22.203 105.525 1.00 63.61 746 MET C O 1
ATOM 10979 N N . ASP C 1 741 ? 38.916 20.885 107.205 1.00 75.20 747 ASP C N 1
ATOM 10980 C CA . ASP C 1 741 ? 39.088 21.998 108.135 1.00 72.60 747 ASP C CA 1
ATOM 10981 C C . ASP C 1 741 ? 40.308 22.841 107.763 1.00 68.76 747 ASP C C 1
ATOM 10982 O O . ASP C 1 741 ? 40.264 24.077 107.799 1.00 64.23 747 ASP C O 1
ATOM 10987 N N . GLU C 1 742 ? 41.394 22.162 107.402 1.00 67.47 748 GLU C N 1
ATOM 10988 C CA . GLU C 1 742 ? 42.603 22.827 106.930 1.00 72.58 748 GLU C CA 1
ATOM 10989 C C . GLU C 1 742 ? 42.319 23.611 105.648 1.00 73.51 748 GLU C C 1
ATOM 10990 O O . GLU C 1 742 ? 42.773 24.749 105.482 1.00 65.87 748 GLU C O 1
ATOM 10996 N N . ALA C 1 743 ? 41.558 22.991 104.750 1.00 70.52 749 ALA C N 1
ATOM 10997 C CA . ALA C 1 743 ? 41.156 23.633 103.506 1.00 71.27 749 ALA C CA 1
ATOM 10998 C C . ALA C 1 743 ? 40.346 24.886 103.803 1.00 64.45 749 ALA C C 1
ATOM 10999 O O . ALA C 1 743 ? 40.618 25.960 103.261 1.00 59.22 749 ALA C O 1
ATOM 11001 N N . ARG C 1 744 ? 39.355 24.732 104.674 1.00 55.89 750 ARG C N 1
ATOM 11002 C CA . ARG C 1 744 ? 38.523 25.844 105.108 1.00 56.55 750 ARG C CA 1
ATOM 11003 C C . ARG C 1 744 ? 39.380 27.006 105.596 1.00 60.66 750 ARG C C 1
ATOM 11004 O O . ARG C 1 744 ? 39.191 28.148 105.173 1.00 59.80 750 ARG C O 1
ATOM 11012 N N . ARG C 1 745 ? 40.339 26.707 106.469 1.00 64.16 751 ARG C N 1
ATOM 11013 C CA . ARG C 1 745 ? 41.221 27.744 106.992 1.00 57.51 751 ARG C CA 1
ATOM 11014 C C . ARG C 1 745 ? 42.050 28.416 105.896 1.00 59.01 751 ARG C C 1
ATOM 11015 O O . ARG C 1 745 ? 42.205 29.642 105.897 1.00 57.66 751 ARG C O 1
ATOM 11023 N N . TRP C 1 746 ? 42.577 27.625 104.963 1.00 60.07 752 TRP C N 1
ATOM 11024 C CA . TRP C 1 746 ? 43.353 28.193 103.860 1.00 61.75 752 TRP C CA 1
ATOM 11025 C C . TRP C 1 746 ? 42.504 29.146 103.025 1.00 60.25 752 TRP C C 1
ATOM 11026 O O . TRP C 1 746 ? 42.964 30.218 102.630 1.00 61.43 752 TRP C O 1
ATOM 11037 N N . TYR C 1 747 ? 41.264 28.750 102.761 1.00 56.68 753 TYR C N 1
ATOM 11038 C CA . TYR C 1 747 ? 40.341 29.591 102.009 1.00 54.19 753 TYR C CA 1
ATOM 11039 C C . TYR C 1 747 ? 40.023 30.869 102.775 1.00 60.63 753 TYR C C 1
ATOM 11040 O O . TYR C 1 747 ? 39.862 31.936 102.179 1.00 63.68 753 TYR C O 1
ATOM 11049 N N . GLU C 1 748 ? 39.939 30.757 104.097 1.00 58.44 754 GLU C N 1
ATOM 11050 C CA . GLU C 1 748 ? 39.707 31.922 104.940 1.00 51.24 754 GLU C CA 1
ATOM 11051 C C . GLU C 1 748 ? 40.886 32.887 104.852 1.00 54.82 754 GLU C C 1
ATOM 11052 O O . GLU C 1 748 ? 40.705 34.108 104.858 1.00 60.09 754 GLU C O 1
ATOM 11058 N N . GLU C 1 749 ? 42.090 32.333 104.756 1.00 53.80 755 GLU C N 1
ATOM 11059 C CA . GLU C 1 749 ? 43.292 33.142 104.572 1.00 58.61 755 GLU C CA 1
ATOM 11060 C C . GLU C 1 749 ? 43.292 33.844 103.214 1.00 63.87 755 GLU C C 1
ATOM 11061 O O . GLU C 1 749 ? 43.609 35.040 103.110 1.00 72.50 755 GLU C O 1
ATOM 11067 N N . ALA C 1 750 ? 42.938 33.091 102.176 1.00 55.83 756 ALA C N 1
ATOM 11068 C CA . ALA C 1 750 ? 42.848 33.633 100.827 1.00 60.62 756 ALA C CA 1
ATOM 11069 C C . ALA C 1 750 ? 41.864 34.797 100.781 1.00 61.87 756 ALA C C 1
ATOM 11070 O O . ALA C 1 750 ? 42.167 35.858 100.235 1.00 57.14 756 ALA C O 1
ATOM 11072 N N . LEU C 1 751 ? 40.690 34.593 101.370 1.00 54.80 757 LEU C N 1
ATOM 11073 C CA . LEU C 1 751 ? 39.665 35.627 101.399 1.00 56.22 757 LEU C CA 1
ATOM 11074 C C . LEU C 1 751 ? 40.081 36.805 102.274 1.00 58.76 757 LEU C C 1
ATOM 11075 O O . LEU C 1 751 ? 39.632 37.934 102.062 1.00 55.40 757 LEU C O 1
ATOM 11080 N N . ALA C 1 752 ? 40.934 36.542 103.260 1.00 61.94 758 ALA C N 1
ATOM 11081 C CA . ALA C 1 752 ? 41.487 37.615 104.076 1.00 51.80 758 ALA C CA 1
ATOM 11082 C C . ALA C 1 752 ? 42.386 38.502 103.220 1.00 55.68 758 ALA C C 1
ATOM 11083 O O . ALA C 1 752 ? 42.353 39.726 103.336 1.00 56.54 758 ALA C O 1
ATOM 11085 N N . ILE C 1 753 ? 43.184 37.881 102.356 1.00 56.83 759 ILE C N 1
ATOM 11086 C CA . ILE C 1 753 ? 44.026 38.644 101.436 1.00 53.17 759 ILE C CA 1
ATOM 11087 C C . ILE C 1 753 ? 43.204 39.283 100.312 1.00 60.73 759 ILE C C 1
ATOM 11088 O O . ILE C 1 753 ? 43.401 40.450 99.971 1.00 63.38 759 ILE C O 1
ATOM 11093 N N . SER C 1 754 ? 42.281 38.515 99.742 1.00 59.10 760 SER C N 1
ATOM 11094 C CA . SER C 1 754 ? 41.450 38.998 98.643 1.00 55.05 760 SER C CA 1
ATOM 11095 C C . SER C 1 754 ? 39.970 38.714 98.902 1.00 57.85 760 SER C C 1
ATOM 11096 O O . SER C 1 754 ? 39.475 37.636 98.575 1.00 58.86 760 SER C O 1
ATOM 11099 N N . PRO C 1 755 ? 39.258 39.692 99.485 1.00 62.13 761 PRO C N 1
ATOM 11100 C CA . PRO C 1 755 ? 37.857 39.554 99.912 1.00 63.48 761 PRO C CA 1
ATOM 11101 C C . PRO C 1 755 ? 36.878 39.302 98.769 1.00 63.45 761 PRO C C 1
ATOM 11102 O O . PRO C 1 755 ? 35.719 38.976 99.026 1.00 64.02 761 PRO C O 1
ATOM 11106 N N . THR C 1 756 ? 37.331 39.453 97.531 1.00 55.52 762 THR C N 1
ATOM 11107 C CA . THR C 1 756 ? 36.449 39.285 96.384 1.00 58.26 762 THR C CA 1
ATOM 11108 C C . THR C 1 756 ? 36.867 38.112 95.504 1.00 49.10 762 THR C C 1
ATOM 11109 O O . THR C 1 756 ? 36.468 38.032 94.343 1.00 45.16 762 THR C O 1
ATOM 11113 N N . HIS C 1 757 ? 37.667 37.201 96.054 1.00 45.06 763 HIS C N 1
ATOM 11114 C CA . HIS C 1 757 ? 38.090 36.025 95.301 1.00 47.40 763 HIS C CA 1
ATOM 11115 C C . HIS C 1 757 ? 36.984 34.978 95.283 1.00 53.97 763 HIS C C 1
ATOM 11116 O O . HIS C 1 757 ? 36.775 34.267 96.262 1.00 48.96 763 HIS C O 1
ATOM 11123 N N . VAL C 1 758 ? 36.294 34.881 94.152 1.00 54.58 764 VAL C N 1
ATOM 11124 C CA . VAL C 1 758 ? 35.081 34.081 94.049 1.00 49.16 764 VAL C CA 1
ATOM 11125 C C . VAL C 1 758 ? 35.306 32.584 94.280 1.00 55.95 764 VAL C C 1
ATOM 11126 O O . VAL C 1 758 ? 34.519 31.952 94.976 1.00 53.20 764 VAL C O 1
ATOM 11130 N N . LYS C 1 759 ? 36.371 32.022 93.714 1.00 48.06 765 LYS C N 1
ATOM 11131 C CA . LYS C 1 759 ? 36.651 30.591 93.863 1.00 56.71 765 LYS C CA 1
ATOM 11132 C C . LYS C 1 759 ? 36.757 30.162 95.330 1.00 58.98 765 LYS C C 1
ATOM 11133 O O . LYS C 1 759 ? 36.210 29.124 95.731 1.00 61.47 765 LYS C O 1
ATOM 11139 N N . SER C 1 760 ? 37.460 30.965 96.122 1.00 45.26 766 SER C N 1
ATOM 11140 C CA . SER C 1 760 ? 37.596 30.705 97.547 1.00 47.73 766 SER C CA 1
ATOM 11141 C C . SER C 1 760 ? 36.231 30.748 98.225 1.00 46.39 766 SER C C 1
ATOM 11142 O O . SER C 1 760 ? 35.931 29.936 99.103 1.00 58.46 766 SER C O 1
ATOM 11145 N N . MET C 1 761 ? 35.402 31.693 97.800 1.00 43.46 767 MET C N 1
ATOM 11146 C CA . MET C 1 761 ? 34.054 31.818 98.336 1.00 53.72 767 MET C CA 1
ATOM 11147 C C . MET C 1 761 ? 33.252 30.563 98.016 1.00 47.26 767 MET C C 1
ATOM 11148 O O . MET C 1 761 ? 32.502 30.067 98.855 1.00 56.27 767 MET C O 1
ATOM 11153 N N . GLN C 1 762 ? 33.436 30.047 96.804 1.00 44.85 768 GLN C N 1
ATOM 11154 C CA . GLN C 1 762 ? 32.756 28.840 96.350 1.00 48.24 768 GLN C CA 1
ATOM 11155 C C . GLN C 1 762 ? 33.129 27.645 97.210 1.00 53.27 768 GLN C C 1
ATOM 11156 O O . GLN C 1 762 ? 32.257 26.998 97.793 1.00 62.75 768 GLN C O 1
ATOM 11162 N N . ARG C 1 763 ? 34.425 27.353 97.279 1.00 50.31 769 ARG C N 1
ATOM 11163 C CA . ARG C 1 763 ? 34.895 26.183 98.020 1.00 54.32 769 ARG C CA 1
ATOM 11164 C C . ARG C 1 763 ? 34.520 26.273 99.499 1.00 53.68 769 ARG C C 1
ATOM 11165 O O . ARG C 1 763 ? 34.024 25.304 100.085 1.00 51.51 769 ARG C O 1
ATOM 11173 N N . LEU C 1 764 ? 34.755 27.442 100.090 1.00 50.86 770 LEU C N 1
ATOM 11174 C CA . LEU C 1 764 ? 34.407 27.687 101.487 1.00 52.00 770 LEU C CA 1
ATOM 11175 C C . LEU C 1 764 ? 32.921 27.440 101.739 1.00 50.14 770 LEU C C 1
ATOM 11176 O O . LEU C 1 764 ? 32.541 26.768 102.705 1.00 57.54 770 LEU C O 1
ATOM 11181 N N . ALA C 1 765 ? 32.086 27.979 100.855 1.00 53.24 771 ALA C N 1
ATOM 11182 C CA . ALA C 1 765 ? 30.644 27.801 100.962 1.00 58.78 771 ALA C CA 1
ATOM 11183 C C . ALA C 1 765 ? 30.266 26.334 100.848 1.00 59.69 771 ALA C C 1
ATOM 11184 O O . ALA C 1 765 ? 29.324 25.879 101.493 1.00 59.32 771 ALA C O 1
ATOM 11186 N N . LEU C 1 766 ? 31.005 25.599 100.022 1.00 56.94 772 LEU C N 1
ATOM 11187 C CA . LEU C 1 766 ? 30.732 24.183 99.815 1.00 59.77 772 LEU C CA 1
ATOM 11188 C C . LEU C 1 766 ? 31.040 23.388 101.078 1.00 67.48 772 LEU C C 1
ATOM 11189 O O . LEU C 1 766 ? 30.253 22.538 101.489 1.00 65.92 772 LEU C O 1
ATOM 11194 N N . ILE C 1 767 ? 32.187 23.670 101.689 1.00 63.43 773 ILE C N 1
ATOM 11195 C CA . ILE C 1 767 ? 32.560 23.032 102.948 1.00 55.04 773 ILE C CA 1
ATOM 11196 C C . ILE C 1 767 ? 31.535 23.331 104.044 1.00 64.24 773 ILE C C 1
ATOM 11197 O O . ILE C 1 767 ? 31.072 22.422 104.745 1.00 76.13 773 ILE C O 1
ATOM 11202 N N . LEU C 1 768 ? 31.174 24.606 104.179 1.00 57.94 774 LEU C N 1
ATOM 11203 C CA . LEU C 1 768 ? 30.157 25.011 105.147 1.00 69.86 774 LEU C CA 1
ATOM 11204 C C . LEU C 1 768 ? 28.824 24.316 104.873 1.00 72.76 774 LEU C C 1
ATOM 11205 O O . LEU C 1 768 ? 28.057 24.032 105.796 1.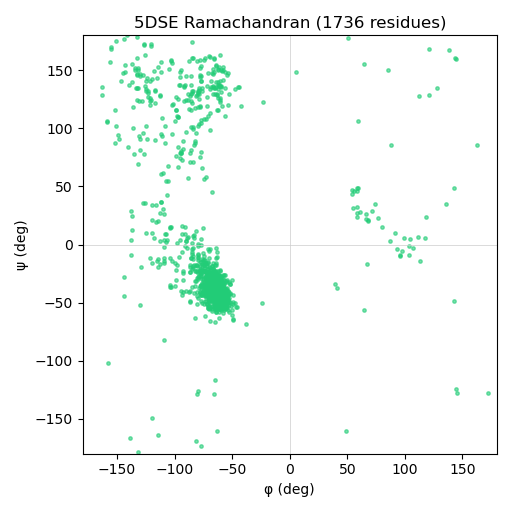00 65.23 774 LEU C O 1
ATOM 11210 N N . HIS C 1 769 ? 28.562 24.045 103.597 1.00 69.86 775 HIS C N 1
ATOM 11211 C CA . HIS C 1 769 ? 27.373 23.309 103.186 1.00 63.63 775 HIS C CA 1
ATOM 11212 C C . HIS C 1 769 ? 27.450 21.861 103.656 1.00 70.93 775 HIS C C 1
ATOM 11213 O O . HIS C 1 769 ? 26.463 21.307 104.141 1.00 76.77 775 HIS C O 1
ATOM 11220 N N . GLN C 1 770 ? 28.628 21.257 103.504 1.00 67.33 776 GLN C N 1
ATOM 11221 C CA . GLN C 1 770 ? 28.869 19.898 103.976 1.00 69.87 776 GLN C CA 1
ATOM 11222 C C . GLN C 1 770 ? 28.624 19.814 105.474 1.00 76.33 776 GLN C C 1
ATOM 11223 O O . GLN C 1 770 ? 28.062 18.836 105.969 1.00 81.69 776 GLN C O 1
ATOM 11229 N N . LEU C 1 771 ? 29.050 20.849 106.193 1.00 68.90 777 LEU C N 1
ATOM 11230 C CA . LEU C 1 771 ? 28.899 20.874 107.643 1.00 76.80 777 LEU C CA 1
ATOM 11231 C C . LEU C 1 771 ? 27.466 21.191 108.063 1.00 81.06 777 LEU C C 1
ATOM 11232 O O . LEU C 1 771 ? 27.104 21.032 109.228 1.00 80.57 777 LEU C O 1
ATOM 11237 N N . GLY C 1 772 ? 26.654 21.639 107.111 1.00 80.88 778 GLY C N 1
ATOM 11238 C CA . GLY C 1 772 ? 25.257 21.921 107.383 1.00 80.03 778 GLY C CA 1
ATOM 11239 C C . GLY C 1 772 ? 24.984 23.353 107.808 1.00 80.39 778 GLY C C 1
ATOM 11240 O O . GLY C 1 772 ? 23.877 23.675 108.239 1.00 78.40 778 GLY C O 1
ATOM 11241 N N . ARG C 1 773 ? 25.993 24.213 107.693 1.00 78.85 779 ARG C N 1
ATOM 11242 C CA . ARG C 1 773 ? 25.821 25.630 107.992 1.00 83.84 779 ARG C CA 1
ATOM 11243 C C . ARG C 1 773 ? 25.310 26.366 106.759 1.00 72.25 779 ARG C C 1
ATOM 11244 O O . ARG C 1 773 ? 26.037 27.143 106.138 1.00 60.12 779 ARG C O 1
ATOM 11252 N N . TYR C 1 774 ? 24.050 26.118 106.422 1.00 75.04 780 TYR C N 1
ATOM 11253 C CA . TYR C 1 774 ? 23.457 26.608 105.184 1.00 77.46 780 TYR C CA 1
ATOM 11254 C C . TYR C 1 774 ? 23.379 28.131 105.119 1.00 78.96 780 TYR C C 1
ATOM 11255 O O . TYR C 1 774 ? 23.502 28.717 104.044 1.00 65.26 780 TYR C O 1
ATOM 11264 N N . SER C 1 775 ? 23.176 28.767 106.268 1.00 75.45 781 SER C N 1
ATOM 11265 C CA . SER C 1 775 ? 23.024 30.216 106.324 1.00 67.64 781 SER C CA 1
ATOM 11266 C C . SER C 1 775 ? 24.309 30.940 105.933 1.00 69.42 781 SER C C 1
ATOM 11267 O O . SER C 1 775 ? 24.301 31.823 105.069 1.00 79.10 781 SER C O 1
ATOM 11270 N N . LEU C 1 776 ? 25.409 30.561 106.575 1.00 57.79 782 LEU C N 1
ATOM 11271 C CA . LEU C 1 776 ? 26.707 31.168 106.305 1.00 61.08 782 LEU C CA 1
ATOM 11272 C C . LEU C 1 776 ? 27.111 30.941 104.855 1.00 64.15 782 LEU C C 1
ATOM 11273 O O . LEU C 1 776 ? 27.555 31.866 104.166 1.00 75.40 782 LEU C O 1
ATOM 11278 N N . ALA C 1 777 ? 26.940 29.703 104.398 1.00 57.90 783 ALA C N 1
ATOM 11279 C CA . ALA C 1 777 ? 27.261 29.330 103.026 1.00 57.02 783 ALA C CA 1
ATOM 11280 C C . ALA C 1 777 ? 26.459 30.156 102.029 1.00 58.85 783 ALA C C 1
ATOM 11281 O O . ALA C 1 777 ? 27.005 30.648 101.039 1.00 62.78 783 ALA C O 1
ATOM 11283 N N . GLU C 1 778 ? 25.165 30.313 102.294 1.00 54.93 784 GLU C N 1
ATOM 11284 C CA . GLU C 1 778 ? 24.311 31.082 101.402 1.00 52.48 784 GLU C CA 1
ATOM 11285 C C . GLU C 1 778 ? 24.729 32.543 101.392 1.00 57.71 784 GLU C C 1
ATOM 11286 O O . GLU C 1 778 ? 24.710 33.178 100.344 1.00 56.23 784 GLU C O 1
ATOM 11292 N N . LYS C 1 779 ? 25.108 33.074 102.553 1.00 63.05 785 LYS C N 1
ATOM 11293 C CA . LYS C 1 779 ? 25.571 34.459 102.629 1.00 65.44 785 LYS C CA 1
ATOM 11294 C C . LYS C 1 779 ? 26.806 34.655 101.754 1.00 62.33 785 LYS C C 1
ATOM 11295 O O . LYS C 1 779 ? 26.868 35.576 100.922 1.00 76.19 785 LYS C O 1
ATOM 11301 N N . ILE C 1 780 ? 27.779 33.767 101.944 1.00 50.39 786 ILE C N 1
ATOM 11302 C CA . ILE C 1 780 ? 29.010 33.788 101.165 1.00 52.52 786 ILE C CA 1
ATOM 11303 C C . ILE C 1 780 ? 28.719 33.723 99.669 1.00 51.93 786 ILE C C 1
ATOM 11304 O O . ILE C 1 780 ? 29.291 34.478 98.878 1.00 53.10 786 ILE C O 1
ATOM 11309 N N . LEU C 1 781 ? 27.806 32.839 99.287 1.00 48.99 787 LEU C N 1
ATOM 11310 C CA . LEU C 1 781 ? 27.453 32.695 97.882 1.00 54.90 787 LEU C CA 1
ATOM 11311 C C . LEU C 1 781 ? 26.711 33.915 97.331 1.00 52.60 787 LEU C C 1
ATOM 11312 O O . LEU C 1 781 ? 26.844 34.231 96.156 1.00 48.66 787 LEU C O 1
ATOM 11317 N N . ARG C 1 782 ? 25.937 34.599 98.171 1.00 47.04 788 ARG C N 1
ATOM 11318 C CA . ARG C 1 782 ? 25.255 35.819 97.743 1.00 54.74 788 ARG C CA 1
ATOM 11319 C C . ARG C 1 782 ? 26.276 36.926 97.464 1.00 63.31 788 ARG C C 1
ATOM 11320 O O . ARG C 1 782 ? 26.181 37.647 96.455 1.00 66.33 788 ARG C O 1
ATOM 11328 N N . ASP C 1 783 ? 27.254 37.055 98.359 1.00 55.47 789 ASP C N 1
ATOM 11329 C CA . ASP C 1 783 ? 28.365 37.971 98.123 1.00 46.31 789 ASP C CA 1
ATOM 11330 C C . ASP C 1 783 ? 29.071 37.617 96.814 1.00 56.96 789 ASP C C 1
ATOM 11331 O O . ASP C 1 783 ? 29.380 38.493 95.996 1.00 57.37 789 ASP C O 1
ATOM 11336 N N . ALA C 1 784 ? 29.307 36.321 96.618 1.00 50.22 790 ALA C N 1
ATOM 11337 C CA . ALA C 1 784 ? 29.973 35.832 95.416 1.00 47.85 790 ALA C CA 1
ATOM 11338 C C . ALA C 1 784 ? 29.190 36.187 94.152 1.00 55.00 790 ALA C C 1
ATOM 11339 O O . ALA C 1 784 ? 29.780 36.552 93.134 1.00 56.96 790 ALA C O 1
ATOM 11341 N N . VAL C 1 785 ? 27.866 36.075 94.219 1.00 57.87 791 VAL C N 1
ATOM 11342 C CA . VAL C 1 785 ? 27.007 36.457 93.102 1.00 56.73 791 VAL C CA 1
ATOM 11343 C C . VAL C 1 785 ? 27.188 37.936 92.819 1.00 58.46 791 VAL C C 1
ATOM 11344 O O . VAL C 1 785 ? 27.273 38.351 91.662 1.00 63.79 791 VAL C O 1
ATOM 11348 N N . GLN C 1 786 ? 27.251 38.734 93.882 1.00 51.06 792 GLN C N 1
ATOM 11349 C CA . GLN C 1 786 ? 27.471 40.163 93.707 1.00 38.51 792 GLN C CA 1
ATOM 11350 C C . GLN C 1 786 ? 28.805 40.438 93.019 1.00 49.86 792 GLN C C 1
ATOM 11351 O O . GLN C 1 786 ? 28.917 41.376 92.233 1.00 52.65 792 GLN C O 1
ATOM 11357 N N . VAL C 1 787 ? 29.813 39.615 93.298 1.00 37.31 793 VAL C N 1
ATOM 11358 C CA . VAL C 1 787 ? 31.115 39.801 92.660 1.00 40.12 793 VAL C CA 1
ATOM 11359 C C . VAL C 1 787 ? 31.126 39.318 91.207 1.00 50.63 793 VAL C C 1
ATOM 11360 O O . VAL C 1 787 ? 31.697 39.974 90.334 1.00 51.65 793 VAL C O 1
ATOM 11364 N N . ASN C 1 788 ? 30.496 38.175 90.948 1.00 44.85 794 ASN C N 1
ATOM 11365 C CA . ASN C 1 788 ? 30.457 37.624 89.598 1.00 37.82 794 ASN C CA 1
ATOM 11366 C C . ASN C 1 788 ? 29.183 36.838 89.327 1.00 42.95 794 ASN C C 1
ATOM 11367 O O . ASN C 1 788 ? 29.107 35.647 89.620 1.00 57.56 794 ASN C O 1
ATOM 11372 N N . SER C 1 789 ? 28.190 37.503 88.748 1.00 48.98 795 SER C N 1
ATOM 11373 C CA . SER C 1 789 ? 26.898 36.872 88.506 1.00 47.98 795 SER C CA 1
ATOM 11374 C C . SER C 1 789 ? 26.939 35.880 87.343 1.00 49.35 795 SER C C 1
ATOM 11375 O O . SER C 1 789 ? 25.990 35.128 87.138 1.00 49.61 795 SER C O 1
ATOM 11378 N N . THR C 1 790 ? 28.034 35.871 86.588 1.00 51.83 796 THR C N 1
ATOM 11379 C CA . THR C 1 790 ? 28.170 34.946 85.464 1.00 57.04 796 THR C CA 1
ATOM 11380 C C . THR C 1 790 ? 28.838 33.632 85.869 1.00 50.63 796 THR C C 1
ATOM 11381 O O . THR C 1 790 ? 29.010 32.735 85.045 1.00 57.00 796 THR C O 1
ATOM 11385 N N . ALA C 1 791 ? 29.218 33.522 87.137 1.00 45.37 797 ALA C N 1
ATOM 11386 C CA . ALA C 1 791 ? 29.844 32.304 87.638 1.00 42.27 797 ALA C CA 1
ATOM 11387 C C . ALA C 1 791 ? 28.798 31.225 87.866 1.00 53.18 797 ALA C C 1
ATOM 11388 O O . ALA C 1 791 ? 28.051 31.281 88.842 1.00 66.73 797 ALA C O 1
ATOM 11390 N N . HIS C 1 792 ? 28.748 30.240 86.974 1.00 53.20 798 HIS C N 1
ATOM 11391 C CA . HIS C 1 792 ? 27.717 29.209 87.057 1.00 58.98 798 HIS C CA 1
ATOM 11392 C C . HIS C 1 792 ? 27.901 28.324 88.287 1.00 64.67 798 HIS C C 1
ATOM 11393 O O . HIS C 1 792 ? 26.926 27.846 88.865 1.00 53.68 798 HIS C O 1
ATOM 11400 N N . GLU C 1 793 ? 29.153 28.127 88.690 1.00 63.64 799 GLU C N 1
ATOM 11401 C CA . GLU C 1 793 ? 29.470 27.307 89.855 1.00 59.01 799 GLU C CA 1
ATOM 11402 C C . GLU C 1 793 ? 28.863 27.894 91.127 1.00 57.67 799 GLU C C 1
ATOM 11403 O O . GLU C 1 793 ? 28.341 27.164 91.979 1.00 58.15 799 GLU C O 1
ATOM 11409 N N . VAL C 1 794 ? 28.928 29.217 91.241 1.00 51.82 800 VAL C N 1
ATOM 11410 C CA . VAL C 1 794 ? 28.308 29.930 92.351 1.00 55.03 800 VAL C CA 1
ATOM 11411 C C . VAL C 1 794 ? 26.810 29.646 92.401 1.00 59.66 800 VAL C C 1
ATOM 11412 O O . VAL C 1 794 ? 26.253 29.367 93.466 1.00 54.49 800 VAL C O 1
ATOM 11416 N N . TRP C 1 795 ? 26.170 29.698 91.237 1.00 41.16 801 TRP C N 1
ATOM 11417 C CA . TRP C 1 795 ? 24.743 29.426 91.131 1.00 56.61 801 TRP C CA 1
ATOM 11418 C C . TRP C 1 795 ? 24.394 27.977 91.456 1.00 63.00 801 TRP C C 1
ATOM 11419 O O . TRP C 1 795 ? 23.332 27.707 92.016 1.00 64.04 801 TRP C O 1
ATOM 11430 N N . ASN C 1 796 ? 25.283 27.050 91.106 1.00 53.01 802 ASN C N 1
ATOM 11431 C CA . ASN C 1 796 ? 25.082 25.644 91.439 1.00 57.39 802 ASN C CA 1
ATOM 11432 C C . ASN C 1 796 ? 25.154 25.410 92.940 1.00 62.04 802 ASN C C 1
ATOM 11433 O O . ASN C 1 796 ? 24.294 24.735 93.515 1.00 49.44 802 ASN C O 1
ATOM 11438 N N . GLY C 1 797 ? 26.187 25.963 93.570 1.00 56.82 803 GLY C N 1
ATOM 11439 C CA . GLY C 1 797 ? 26.342 25.838 95.008 1.00 58.59 803 GLY C CA 1
ATOM 11440 C C . GLY C 1 797 ? 25.158 26.459 95.718 1.00 57.41 803 GLY C C 1
ATOM 11441 O O . GLY C 1 797 ? 24.632 25.913 96.693 1.00 59.78 803 GLY C O 1
ATOM 11442 N N . LEU C 1 798 ? 24.732 27.608 95.204 1.00 58.68 804 LEU C N 1
ATOM 11443 C CA . LEU C 1 798 ? 23.587 28.323 95.743 1.00 59.37 804 LEU C CA 1
ATOM 11444 C C . LEU C 1 798 ? 22.329 27.468 95.648 1.00 65.01 804 LEU C C 1
ATOM 11445 O O . LEU C 1 798 ? 21.560 27.376 96.604 1.00 67.69 804 LEU C O 1
ATOM 11450 N N . GLY C 1 799 ? 22.139 26.830 94.497 1.00 58.97 805 GLY C N 1
ATOM 11451 C CA . GLY C 1 799 ? 20.990 25.973 94.272 1.00 60.11 805 GLY C CA 1
ATOM 11452 C C . GLY C 1 799 ? 20.982 24.753 95.172 1.00 66.75 805 GLY C C 1
ATOM 11453 O O . GLY C 1 799 ? 19.926 24.315 95.628 1.00 73.60 805 GLY C O 1
ATOM 11454 N N . GLU C 1 800 ? 22.164 24.201 95.426 1.00 60.35 806 GLU C N 1
ATOM 11455 C CA . GLU C 1 800 ? 22.288 23.049 96.312 1.00 61.91 806 GLU C CA 1
ATOM 11456 C C . GLU C 1 800 ? 21.979 23.425 97.759 1.00 56.56 806 GLU C C 1
ATOM 11457 O O . GLU C 1 800 ? 21.269 22.698 98.455 1.00 63.83 806 GLU C O 1
ATOM 11463 N N . VAL C 1 801 ? 22.511 24.558 98.207 1.00 53.59 807 VAL C N 1
ATOM 11464 C CA . VAL C 1 801 ? 22.241 25.035 99.562 1.00 61.32 807 VAL C CA 1
ATOM 11465 C C . VAL C 1 801 ? 20.753 25.350 99.750 1.00 63.57 807 VAL C C 1
ATOM 11466 O O . VAL C 1 801 ? 20.144 24.978 100.763 1.00 56.88 807 VAL C O 1
ATOM 11470 N N . LEU C 1 802 ? 20.174 26.025 98.761 1.00 58.55 808 LEU C N 1
ATOM 11471 C CA . LEU C 1 802 ? 18.756 26.363 98.790 1.00 67.70 808 LEU C CA 1
ATOM 11472 C C . LEU C 1 802 ? 17.893 25.105 98.779 1.00 85.79 808 LEU C C 1
ATOM 11473 O O . LEU C 1 802 ? 16.840 25.059 99.417 1.00 95.32 808 LEU C O 1
ATOM 11478 N N . GLN C 1 803 ? 18.349 24.086 98.057 1.00 84.74 809 GLN C N 1
ATOM 11479 C CA . GLN C 1 803 ? 17.641 22.812 98.001 1.00 86.94 809 GLN C CA 1
ATOM 11480 C C . GLN C 1 803 ? 17.716 22.099 99.349 1.00 80.83 809 GLN C C 1
ATOM 11481 O O . GLN C 1 803 ? 16.760 21.447 99.776 1.00 81.15 809 GLN C O 1
ATOM 11487 N N . ALA C 1 804 ? 18.859 22.233 100.015 1.00 69.62 810 ALA C N 1
ATOM 11488 C CA . ALA C 1 804 ? 19.046 21.657 101.340 1.00 69.28 810 ALA C CA 1
ATOM 11489 C C . ALA C 1 804 ? 18.115 22.322 102.350 1.00 69.47 810 ALA C C 1
ATOM 11490 O O . ALA C 1 804 ? 17.532 21.651 103.201 1.00 71.01 810 ALA C O 1
ATOM 11492 N N . GLN C 1 805 ? 17.973 23.640 102.246 1.00 70.57 811 GLN C N 1
ATOM 11493 C CA . GLN C 1 805 ? 17.105 24.390 103.153 1.00 74.63 811 GLN C CA 1
ATOM 11494 C C . GLN C 1 805 ? 15.622 24.086 102.927 1.00 71.51 811 GLN C C 1
ATOM 11495 O O . GLN C 1 805 ? 14.798 24.259 103.828 1.00 72.76 811 GLN C O 1
ATOM 11501 N N . GLY C 1 806 ? 15.285 23.643 101.721 1.00 69.56 812 GLY C N 1
ATOM 11502 C CA . GLY C 1 806 ? 13.913 23.298 101.396 1.00 66.54 812 GLY C CA 1
ATOM 11503 C C . GLY C 1 806 ? 13.251 24.240 100.408 1.00 73.81 812 GLY C C 1
ATOM 11504 O O . GLY C 1 806 ? 12.056 24.121 100.134 1.00 72.87 812 GLY C O 1
ATOM 11505 N N . ASN C 1 807 ? 14.024 25.176 99.869 1.00 62.44 813 ASN C N 1
ATOM 11506 C CA . ASN C 1 807 ? 13.491 26.150 98.926 1.00 61.35 813 ASN C CA 1
ATOM 11507 C C . ASN C 1 807 ? 13.694 25.693 97.489 1.00 64.89 813 ASN C C 1
ATOM 11508 O O . ASN C 1 807 ? 14.620 26.130 96.805 1.00 70.58 813 ASN C O 1
ATOM 11513 N N . ASP C 1 808 ? 12.811 24.813 97.035 1.00 72.20 814 ASP C N 1
ATOM 11514 C CA . ASP C 1 808 ? 12.979 24.144 95.750 1.00 74.70 814 ASP C CA 1
ATOM 11515 C C . ASP C 1 808 ? 12.861 25.083 94.554 1.00 60.90 814 ASP C C 1
ATOM 11516 O O . ASP C 1 808 ? 13.599 24.938 93.584 1.00 58.53 814 ASP C O 1
ATOM 11521 N N . ALA C 1 809 ? 11.942 26.040 94.620 1.00 60.40 815 ALA C N 1
ATOM 11522 C CA . ALA C 1 809 ? 11.734 26.972 93.512 1.00 59.25 815 ALA C CA 1
ATOM 11523 C C . ALA C 1 809 ? 12.993 27.793 93.243 1.00 56.64 815 ALA C C 1
ATOM 11524 O O . ALA C 1 809 ? 13.486 27.850 92.109 1.00 55.37 815 ALA C O 1
ATOM 11526 N N . ALA C 1 810 ? 13.509 28.416 94.299 1.00 56.04 816 ALA C N 1
ATOM 11527 C CA . ALA C 1 810 ? 14.754 29.169 94.226 1.00 57.98 816 ALA C CA 1
ATOM 11528 C C . ALA C 1 810 ? 15.898 28.291 93.724 1.00 64.95 816 ALA C C 1
ATOM 11529 O O . ALA C 1 810 ? 16.731 28.730 92.928 1.00 64.95 816 ALA C O 1
ATOM 11531 N N . ALA C 1 811 ? 15.920 27.044 94.187 1.00 64.36 817 ALA C N 1
ATOM 11532 C CA . ALA C 1 811 ? 16.971 26.105 93.820 1.00 55.91 817 ALA C CA 1
ATOM 11533 C C . ALA C 1 811 ? 16.960 25.806 92.324 1.00 59.09 817 ALA C C 1
ATOM 11534 O O . ALA C 1 811 ? 18.001 25.863 91.669 1.00 63.56 817 ALA C O 1
ATOM 11536 N N . THR C 1 812 ? 15.785 25.492 91.785 1.00 55.84 818 THR C N 1
ATOM 11537 C CA . THR C 1 812 ? 15.665 25.174 90.366 1.00 60.46 818 THR C CA 1
ATOM 11538 C C . THR C 1 812 ? 15.938 26.409 89.518 1.00 65.76 818 THR C C 1
ATOM 11539 O O . THR C 1 812 ? 16.487 26.305 88.420 1.00 75.19 818 THR C O 1
ATOM 11543 N N . GLU C 1 813 ? 15.559 27.578 90.027 1.00 63.11 819 GLU C N 1
ATOM 11544 C CA . GLU C 1 813 ? 15.898 28.828 89.355 1.00 58.89 819 GLU C CA 1
ATOM 11545 C C . GLU C 1 813 ? 17.418 28.977 89.260 1.00 57.13 819 GLU C C 1
ATOM 11546 O O . GLU C 1 813 ? 17.959 29.358 88.214 1.00 56.35 819 GLU C O 1
ATOM 11552 N N . CYS C 1 814 ? 18.100 28.656 90.357 1.00 51.20 820 CYS C N 1
ATOM 11553 C CA . CYS C 1 814 ? 19.554 28.742 90.418 1.00 54.08 820 CYS C CA 1
ATOM 11554 C C . CYS C 1 814 ? 20.228 27.764 89.466 1.00 55.06 820 CYS C C 1
ATOM 11555 O O . CYS C 1 814 ? 21.190 28.116 88.787 1.00 53.09 820 CYS C O 1
ATOM 11558 N N . PHE C 1 815 ? 19.726 26.534 89.431 1.00 57.13 821 PHE C N 1
ATOM 11559 C CA . PHE C 1 815 ? 20.265 25.510 88.543 1.00 52.03 821 PHE C CA 1
ATOM 11560 C C . PHE C 1 815 ? 20.064 25.896 87.081 1.00 60.15 821 PHE C C 1
ATOM 11561 O O . PHE C 1 815 ? 20.959 25.717 86.253 1.00 64.55 821 PHE C O 1
ATOM 11569 N N . LEU C 1 816 ? 18.884 26.428 86.773 1.00 58.26 822 LEU C N 1
ATOM 11570 C CA . LEU C 1 816 ? 18.571 26.881 85.420 1.00 64.05 822 LEU C CA 1
ATOM 11571 C C . LEU C 1 816 ? 19.525 27.992 84.988 1.00 56.47 822 LEU C C 1
ATOM 11572 O O . LEU C 1 816 ? 20.105 27.947 83.893 1.00 64.09 822 LEU C O 1
ATOM 11577 N N . THR C 1 817 ? 19.682 28.985 85.860 1.00 47.54 823 THR C N 1
ATOM 11578 C CA . THR C 1 817 ? 20.650 30.054 85.643 1.00 47.66 823 THR C CA 1
ATOM 11579 C C . THR C 1 817 ? 22.043 29.486 85.386 1.00 51.74 823 THR C C 1
ATOM 11580 O O . THR C 1 817 ? 22.726 29.884 84.440 1.00 58.90 823 THR C O 1
ATOM 11584 N N . ALA C 1 818 ? 22.448 28.541 86.230 1.00 48.30 824 ALA C N 1
ATOM 11585 C CA . ALA C 1 818 ? 23.779 27.949 86.156 1.00 51.93 824 ALA C CA 1
ATOM 11586 C C . ALA C 1 818 ? 23.999 27.210 84.839 1.00 61.31 824 ALA C C 1
ATOM 11587 O O . ALA C 1 818 ? 25.103 27.219 84.299 1.00 64.86 824 ALA C O 1
ATOM 11589 N N . LEU C 1 819 ? 22.952 26.572 84.325 1.00 59.92 825 LEU C N 1
ATOM 11590 C CA . LEU C 1 819 ? 23.041 25.890 83.038 1.00 67.48 825 LEU C CA 1
ATOM 11591 C C . LEU C 1 819 ? 23.163 26.890 81.895 1.00 65.65 825 LEU C C 1
ATOM 11592 O O . LEU C 1 819 ? 23.999 26.726 80.997 1.00 67.37 825 LEU C O 1
ATOM 11597 N N . GLU C 1 820 ? 22.327 27.924 81.931 1.00 62.86 826 GLU C N 1
ATOM 11598 C CA . GLU C 1 820 ? 22.368 28.953 80.897 1.00 60.28 826 GLU C CA 1
ATOM 11599 C C . GLU C 1 820 ? 23.742 29.615 80.845 1.00 58.85 826 GLU C C 1
ATOM 11600 O O . GLU C 1 820 ? 24.260 29.906 79.769 1.00 68.06 826 GLU C O 1
ATOM 11606 N N . LEU C 1 821 ? 24.337 29.836 82.012 1.00 57.77 827 LEU C N 1
ATOM 11607 C CA . LEU C 1 821 ? 25.654 30.456 82.085 1.00 59.17 827 LEU C CA 1
ATOM 11608 C C . LEU C 1 821 ? 26.761 29.494 81.662 1.00 66.21 827 LEU C C 1
ATOM 11609 O O . LEU C 1 821 ? 27.719 29.893 80.998 1.00 63.72 827 LEU C O 1
ATOM 11614 N N . GLU C 1 822 ? 26.627 28.230 82.053 1.00 65.82 828 GLU C N 1
ATOM 11615 C CA . GLU C 1 822 ? 27.579 27.195 81.661 1.00 61.60 828 GLU C CA 1
ATOM 11616 C C . GLU C 1 822 ? 27.650 27.078 80.145 1.00 67.65 828 GLU C C 1
ATOM 11617 O O . GLU C 1 822 ? 28.731 26.929 79.577 1.00 76.71 828 GLU C O 1
ATOM 11623 N N . ALA C 1 823 ? 26.490 27.162 79.496 1.00 67.83 829 ALA C N 1
ATOM 11624 C CA . ALA C 1 823 ? 26.404 27.041 78.042 1.00 64.21 829 ALA C CA 1
ATOM 11625 C C . ALA C 1 823 ? 27.193 28.121 77.297 1.00 73.20 829 ALA C C 1
ATOM 11626 O O . ALA C 1 823 ? 27.563 27.934 76.137 1.00 82.54 829 ALA C O 1
ATOM 11628 N N . SER C 1 824 ? 27.444 29.247 77.959 1.00 64.40 830 SER C N 1
ATOM 11629 C CA . SER C 1 824 ? 28.150 30.360 77.333 1.00 53.10 830 SER C CA 1
ATOM 11630 C C . SER C 1 824 ? 29.447 30.702 78.060 1.00 53.55 830 SER C C 1
ATOM 11631 O O . SER C 1 824 ? 29.965 31.812 77.933 1.00 52.36 830 SER C O 1
ATOM 11634 N N . SER C 1 825 ? 29.969 29.746 78.820 1.00 60.68 831 SER C N 1
ATOM 11635 C CA . SER C 1 825 ? 31.196 29.963 79.579 1.00 66.38 831 SER C CA 1
ATOM 11636 C C . SER C 1 825 ? 32.435 29.682 78.733 1.00 65.14 831 SER C C 1
ATOM 11637 O O . SER C 1 825 ? 32.583 28.590 78.182 1.00 79.60 831 SER C O 1
ATOM 11640 N N . PRO C 1 826 ? 33.326 30.678 78.622 1.00 54.87 832 PRO C N 1
ATOM 11641 C CA . PRO C 1 826 ? 34.597 30.526 77.908 1.00 48.41 832 PRO C CA 1
ATOM 11642 C C . PRO C 1 826 ? 35.646 29.828 78.768 1.00 51.92 832 PRO C C 1
ATOM 11643 O O . PRO C 1 826 ? 35.524 29.839 79.995 1.00 45.34 832 PRO C O 1
ATOM 11647 N N . ALA C 1 827 ? 36.653 29.234 78.134 1.00 42.32 833 ALA C N 1
ATOM 11648 C CA . ALA C 1 827 ? 37.710 28.527 78.855 1.00 46.33 833 ALA C CA 1
ATOM 11649 C C . ALA C 1 827 ? 38.428 29.462 79.818 1.00 46.66 833 ALA C C 1
ATOM 11650 O O . ALA C 1 827 ? 38.735 29.094 80.950 1.00 47.30 833 ALA C O 1
ATOM 11652 N N . VAL C 1 828 ? 38.695 30.675 79.346 1.00 53.24 834 VAL C N 1
ATOM 11653 C CA . VAL C 1 828 ? 39.293 31.726 80.158 1.00 42.18 834 VAL C CA 1
ATOM 11654 C C . VAL C 1 828 ? 38.389 32.951 80.082 1.00 49.00 834 VAL C C 1
ATOM 11655 O O . VAL C 1 828 ? 37.883 33.273 79.007 1.00 58.35 834 VAL C O 1
ATOM 11659 N N . PRO C 1 829 ? 38.150 33.613 81.228 1.00 56.89 835 PRO C N 1
ATOM 11660 C CA . PRO C 1 829 ? 37.343 34.839 81.290 1.00 51.22 835 PRO C CA 1
ATOM 11661 C C . PRO C 1 829 ? 37.721 35.866 80.221 1.00 50.87 835 PRO C C 1
ATOM 11662 O O . PRO C 1 829 ? 38.907 36.123 80.015 1.00 46.96 835 PRO C O 1
ATOM 11666 N N . PHE C 1 830 ? 36.716 36.435 79.557 1.00 49.91 836 PHE C N 1
ATOM 11667 C CA . PHE C 1 830 ? 36.934 37.411 78.490 1.00 48.80 836 PHE C CA 1
ATOM 11668 C C . PHE C 1 830 ? 37.732 38.631 78.954 1.00 53.77 836 PHE C C 1
ATOM 11669 O O . PHE C 1 830 ? 38.406 39.282 78.160 1.00 50.95 836 PHE C O 1
ATOM 11677 N N . THR C 1 831 ? 37.654 38.935 80.244 1.00 51.98 837 THR C N 1
ATOM 11678 C CA . THR C 1 831 ? 38.283 40.133 80.775 1.00 49.68 837 THR C CA 1
ATOM 11679 C C . THR C 1 831 ? 39.778 39.939 81.041 1.00 47.31 837 THR C C 1
ATOM 11680 O O . THR C 1 831 ? 40.411 40.780 81.677 1.00 46.77 837 THR C O 1
ATOM 11684 N N . ILE C 1 832 ? 40.340 38.836 80.550 1.00 42.31 838 ILE C N 1
ATOM 11685 C CA . ILE C 1 832 ? 41.784 38.618 80.636 1.00 52.75 838 ILE C CA 1
ATOM 11686 C C . ILE C 1 832 ? 42.494 39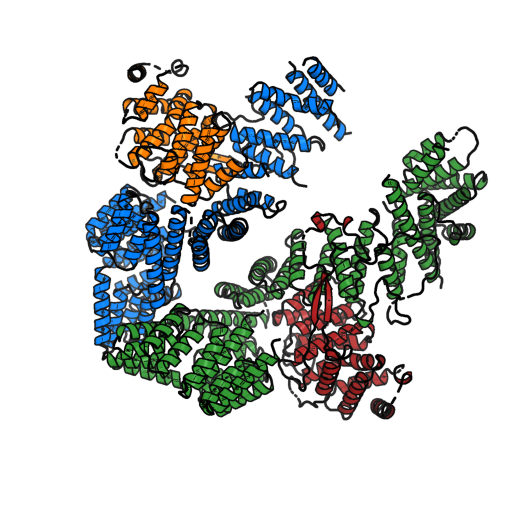.540 79.651 1.00 51.04 838 ILE C C 1
ATOM 11687 O O . ILE C 1 832 ? 43.649 39.923 79.853 1.00 48.89 838 ILE C O 1
ATOM 11692 N N . ILE C 1 833 ? 41.784 39.895 78.586 1.00 47.66 839 ILE C N 1
ATOM 11693 C CA . ILE C 1 833 ? 42.284 40.840 77.604 1.00 44.13 839 ILE C CA 1
ATOM 11694 C C . ILE C 1 833 ? 42.132 42.247 78.163 1.00 54.97 839 ILE C C 1
ATOM 11695 O O . ILE C 1 833 ? 41.018 42.686 78.452 1.00 62.46 839 ILE C O 1
ATOM 11700 N N . PRO C 1 834 ? 43.256 42.954 78.337 1.00 51.59 840 PRO C N 1
ATOM 11701 C CA . PRO C 1 834 ? 43.231 44.274 78.975 1.00 67.44 840 PRO C CA 1
ATOM 11702 C C . PRO C 1 834 ? 42.409 45.300 78.197 1.00 61.59 840 PRO C C 1
ATOM 11703 O O . PRO C 1 834 ? 42.535 45.405 76.977 1.00 68.35 840 PRO C O 1
ATOM 11707 N N . ARG C 1 835 ? 41.560 46.034 78.909 1.00 57.69 841 ARG C N 1
ATOM 11708 C CA . ARG C 1 835 ? 40.805 47.129 78.316 1.00 54.77 841 ARG C CA 1
ATOM 11709 C C . ARG C 1 835 ? 41.620 48.412 78.441 1.00 46.62 841 ARG C C 1
ATOM 11710 O O . ARG C 1 835 ? 41.607 49.069 79.480 1.00 59.16 841 ARG C O 1
ATOM 11718 N N . VAL C 1 836 ? 42.341 48.751 77.376 1.00 49.85 842 VAL C N 1
ATOM 11719 C CA . VAL C 1 836 ? 43.349 49.805 77.410 1.00 51.22 842 VAL C CA 1
ATOM 11720 C C . VAL C 1 836 ? 43.272 50.686 76.162 1.00 58.62 842 VAL C C 1
ATOM 11721 O O . VAL C 1 836 ? 43.052 50.185 75.060 1.00 69.61 842 VAL C O 1
ATOM 11725 N N . LEU C 1 837 ? 43.445 51.995 76.335 1.00 56.93 843 LEU C N 1
ATOM 11726 C CA . LEU C 1 837 ? 43.546 52.906 75.197 1.00 64.74 843 LEU C CA 1
ATOM 11727 C C . LEU C 1 837 ? 44.936 52.856 74.568 1.00 75.22 843 LEU C C 1
ATOM 11728 O O . LEU C 1 837 ? 45.916 52.477 75.209 1.00 71.77 843 LEU C O 1
ATOM 11734 N N . GLY D 2 11 ? 67.515 44.151 32.693 1.00 122.42 7 GLY D N 1
ATOM 11735 C CA . GLY D 2 11 ? 68.496 44.624 31.733 1.00 139.91 7 GLY D CA 1
ATOM 11736 C C . GLY D 2 11 ? 69.813 44.985 32.390 1.00 154.96 7 GLY D C 1
ATOM 11737 O O . GLY D 2 11 ? 70.721 44.157 32.472 1.00 144.48 7 GLY D O 1
ATOM 11738 N N . VAL D 2 12 ? 69.918 46.227 32.854 1.00 175.82 8 VAL D N 1
ATOM 11739 C CA . VAL D 2 12 ? 71.104 46.687 33.570 1.00 176.17 8 VAL D CA 1
ATOM 11740 C C . VAL D 2 12 ? 71.283 45.878 34.850 1.00 169.60 8 VAL D C 1
ATOM 11741 O O . VAL D 2 12 ? 72.401 45.507 35.224 1.00 171.17 8 VAL D O 1
ATOM 11745 N N . VAL D 2 13 ? 70.162 45.604 35.510 1.00 148.31 9 VAL D N 1
ATOM 11746 C CA . VAL D 2 13 ? 70.151 44.814 36.732 1.00 132.07 9 VAL D CA 1
ATOM 11747 C C . VAL D 2 13 ? 70.759 43.435 36.515 1.00 130.13 9 VAL D C 1
ATOM 11748 O O . VAL D 2 13 ? 71.618 43.006 37.281 1.00 129.75 9 VAL D O 1
ATOM 11752 N N . GLU D 2 14 ? 70.316 42.749 35.464 1.00 130.67 10 GLU D N 1
ATOM 11753 C CA . GLU D 2 14 ? 70.810 41.408 35.156 1.00 127.17 10 GLU D CA 1
ATOM 11754 C C . GLU D 2 14 ? 72.310 41.414 34.878 1.00 126.81 10 GLU D C 1
ATOM 11755 O O . GLU D 2 14 ? 73.035 40.510 35.303 1.00 123.64 10 GLU D O 1
ATOM 11761 N N . GLU D 2 15 ? 72.765 42.437 34.160 1.00 129.98 11 GLU D N 1
ATOM 11762 C CA . GLU D 2 15 ? 74.185 42.603 33.877 1.00 138.77 11 GLU D CA 1
ATOM 11763 C C . GLU D 2 15 ? 74.965 42.789 35.173 1.00 132.62 11 GLU D C 1
ATOM 11764 O O . GLU D 2 15 ? 76.060 42.257 35.330 1.00 128.01 11 GLU D O 1
ATOM 11770 N N . TRP D 2 16 ? 74.387 43.547 36.099 1.00 135.94 12 TRP D N 1
ATOM 11771 C CA . TRP D 2 16 ? 74.986 43.764 37.413 1.00 133.94 12 TRP D CA 1
ATOM 11772 C C . TRP D 2 16 ? 75.092 42.449 38.198 1.00 133.10 12 TRP D C 1
ATOM 11773 O O . TRP D 2 16 ? 76.135 42.143 38.801 1.00 142.29 12 TRP D O 1
ATOM 11784 N N . LEU D 2 17 ? 74.011 41.671 38.164 1.00 131.63 13 LEU D N 1
ATOM 11785 C CA . LEU D 2 17 ? 73.961 40.347 38.782 1.00 129.70 13 LEU D CA 1
ATOM 11786 C C . LEU D 2 17 ? 75.083 39.459 38.256 1.00 133.27 13 LEU D C 1
ATOM 11787 O O . LEU D 2 17 ? 75.861 38.902 39.032 1.00 122.64 13 LEU D O 1
ATOM 11792 N N . SER D 2 18 ? 75.153 39.328 36.933 1.00 139.39 14 SER D N 1
ATOM 11793 C CA . SER D 2 18 ? 76.164 38.491 36.293 1.00 143.67 14 SER D CA 1
ATOM 11794 C C . SER D 2 18 ? 77.575 38.998 36.582 1.00 145.94 14 SER D C 1
ATOM 11795 O O . SER D 2 18 ? 78.508 38.205 36.718 1.00 153.64 14 SER D O 1
ATOM 11798 N N . GLU D 2 19 ? 77.729 40.317 36.664 1.00 143.74 15 GLU D N 1
ATOM 11799 C CA . GLU D 2 19 ? 79.020 40.919 36.984 1.00 148.66 15 GLU D CA 1
ATOM 11800 C C . GLU D 2 19 ? 79.496 40.512 38.370 1.00 146.96 15 GLU D C 1
ATOM 11801 O O . GLU D 2 19 ? 80.657 40.143 38.547 1.00 146.04 15 GLU D O 1
ATOM 11807 N N . PHE D 2 20 ? 78.606 40.581 39.355 1.00 153.31 16 PHE D N 1
ATOM 11808 C CA . PHE D 2 20 ? 78.986 40.175 40.706 1.00 158.41 16 PHE D CA 1
ATOM 11809 C C . PHE D 2 20 ? 79.235 38.670 40.786 1.00 160.93 16 PHE D C 1
ATOM 11810 O O . PHE D 2 20 ? 80.084 38.214 41.552 1.00 160.13 16 PHE D O 1
ATOM 11818 N N . LYS D 2 21 ? 78.495 37.904 39.991 1.00 160.47 17 LYS D N 1
ATOM 11819 C CA . LYS D 2 21 ? 78.668 36.455 39.949 1.00 163.78 17 LYS D CA 1
ATOM 11820 C C . LYS D 2 21 ? 80.016 36.078 39.343 1.00 164.10 17 LYS D C 1
ATOM 11821 O O . LYS D 2 21 ? 80.913 35.607 40.042 1.00 162.79 17 LYS D O 1
ATOM 11827 N N . LEU D 2 28 ? 87.911 43.184 44.270 1.00 179.22 24 LEU D N 1
ATOM 11828 C CA . LEU D 2 28 ? 86.843 43.485 45.222 1.00 183.01 24 LEU D CA 1
ATOM 11829 C C . LEU D 2 28 ? 86.828 44.951 45.696 1.00 182.16 24 LEU D C 1
ATOM 11830 O O . LEU D 2 28 ? 85.755 45.550 45.769 1.00 176.61 24 LEU D O 1
ATOM 11835 N N . PRO D 2 29 ? 88.000 45.531 46.037 1.00 188.04 25 PRO D N 1
ATOM 11836 C CA . PRO D 2 29 ? 88.009 46.961 46.375 1.00 186.97 25 PRO D CA 1
ATOM 11837 C C . PRO D 2 29 ? 87.485 47.866 45.257 1.00 186.78 25 PRO D C 1
ATOM 11838 O O . PRO D 2 29 ? 86.692 48.769 45.525 1.00 179.26 25 PRO D O 1
ATOM 11842 N N . ASN D 2 30 ? 87.937 47.628 44.029 1.00 191.15 26 ASN D N 1
ATOM 11843 C CA . ASN D 2 30 ? 87.500 48.407 42.872 1.00 187.96 26 ASN D CA 1
ATOM 11844 C C . ASN D 2 30 ? 85.990 48.371 42.649 1.00 179.93 26 ASN D C 1
ATOM 11845 O O . ASN D 2 30 ? 85.397 49.364 42.224 1.00 174.49 26 ASN D O 1
ATOM 11850 N N . TYR D 2 31 ? 85.376 47.225 42.928 1.00 177.21 27 TYR D N 1
ATOM 11851 C CA . TYR D 2 31 ? 83.928 47.079 42.809 1.00 169.91 27 TYR D CA 1
ATOM 11852 C C . TYR D 2 31 ? 83.197 48.042 43.736 1.00 166.73 27 TYR D C 1
ATOM 11853 O O . TYR D 2 31 ? 82.200 48.656 43.356 1.00 170.05 27 TYR D O 1
ATOM 11862 N N . ALA D 2 32 ? 83.708 48.162 44.956 1.00 160.14 28 ALA D N 1
ATOM 11863 C CA . ALA D 2 32 ? 83.129 49.035 45.968 1.00 151.82 28 ALA D CA 1
ATOM 11864 C C . ALA D 2 32 ? 83.138 50.501 45.542 1.00 155.95 28 ALA D C 1
ATOM 11865 O O . ALA D 2 32 ? 82.212 51.252 45.850 1.00 150.16 28 ALA D O 1
ATOM 11867 N N . THR D 2 33 ? 84.189 50.904 44.836 1.00 159.35 29 THR D N 1
ATOM 11868 C CA . THR D 2 33 ? 84.305 52.274 44.351 1.00 154.30 29 THR D CA 1
ATOM 11869 C C . THR D 2 33 ? 84.121 52.344 42.838 1.00 155.34 29 THR D C 1
ATOM 11870 O O . THR D 2 33 ? 83.010 52.199 42.327 1.00 154.78 29 THR D O 1
ATOM 11874 N N . LYS D 2 38 ? 76.790 54.950 39.207 1.00 168.10 34 LYS D N 1
ATOM 11875 C CA . LYS D 2 38 ? 75.986 53.796 38.819 1.00 171.95 34 LYS D CA 1
ATOM 11876 C C . LYS D 2 38 ? 74.505 54.072 39.060 1.00 171.70 34 LYS D C 1
ATOM 11877 O O . LYS D 2 38 ? 73.795 53.257 39.650 1.00 169.57 34 LYS D O 1
ATOM 11883 N N . SER D 2 39 ? 74.052 55.226 38.581 1.00 173.58 35 SER D N 1
ATOM 11884 C CA . SER D 2 39 ? 72.712 55.734 38.868 1.00 167.09 35 SER D CA 1
ATOM 11885 C C . SER D 2 39 ? 71.583 54.877 38.297 1.00 160.55 35 SER D C 1
ATOM 11886 O O . SER D 2 39 ? 70.647 54.516 39.018 1.00 158.49 35 SER D O 1
ATOM 11889 N N . SER D 2 40 ? 71.668 54.567 37.005 1.00 156.34 36 SER D N 1
ATOM 11890 C CA . SER D 2 40 ? 70.625 53.805 36.323 1.00 139.26 36 SER D CA 1
ATOM 11891 C C . SER D 2 40 ? 70.371 52.480 37.029 1.00 132.37 36 SER D C 1
ATOM 11892 O O . SER D 2 40 ? 69.226 52.034 37.148 1.00 132.80 36 SER D O 1
ATOM 11895 N N . LEU D 2 41 ? 71.450 51.866 37.506 1.00 126.05 37 LEU D N 1
ATOM 11896 C CA . LEU D 2 41 ? 71.363 50.626 38.265 1.00 117.05 37 LEU D CA 1
ATOM 11897 C C . LEU D 2 41 ? 70.536 50.815 39.530 1.00 113.28 37 LEU D C 1
ATOM 11898 O O . LEU D 2 41 ? 69.693 49.985 39.861 1.00 110.57 37 LEU D O 1
ATOM 11903 N N . VAL D 2 42 ? 70.784 51.916 40.232 1.00 109.95 38 VAL D N 1
ATOM 11904 C CA . VAL D 2 42 ? 70.080 52.207 41.475 1.00 107.68 38 VAL D CA 1
ATOM 11905 C C . VAL D 2 42 ? 68.594 52.450 41.219 1.00 111.16 38 VAL D C 1
ATOM 11906 O O . VAL D 2 42 ? 67.742 51.935 41.945 1.00 113.24 38 VAL D O 1
ATOM 11910 N N . SER D 2 43 ? 68.291 53.222 40.179 1.00 113.59 39 SER D N 1
ATOM 11911 C CA . SER D 2 43 ? 66.905 53.507 39.815 1.00 111.38 39 SER D CA 1
ATOM 11912 C C . SER D 2 43 ? 66.154 52.230 39.456 1.00 112.95 39 SER D C 1
ATOM 11913 O O . SER D 2 43 ? 65.035 51.989 39.931 1.00 112.42 39 SER D O 1
ATOM 11916 N N . SER D 2 44 ? 66.784 51.410 38.620 1.00 119.50 40 SER D N 1
ATOM 11917 C CA . SER D 2 44 ? 66.194 50.146 38.202 1.00 126.44 40 SER D CA 1
ATOM 11918 C C . SER D 2 44 ? 65.990 49.215 39.396 1.00 118.55 40 SER D C 1
ATOM 11919 O O . SER D 2 44 ? 64.977 48.525 39.480 1.00 125.97 40 SER D O 1
ATOM 11922 N N . LEU D 2 45 ? 66.947 49.205 40.320 1.00 105.38 41 LEU D N 1
ATOM 11923 C CA . LEU D 2 45 ? 66.830 48.391 41.527 1.00 103.46 41 LEU D CA 1
ATOM 11924 C C . LEU D 2 45 ? 65.664 48.855 42.390 1.00 103.14 41 LEU D C 1
ATOM 11925 O O . LEU D 2 45 ? 64.931 48.035 42.948 1.00 103.84 41 LEU D O 1
ATOM 11930 N N . TYR D 2 46 ? 65.504 50.172 42.502 1.00 103.38 42 TYR D N 1
ATOM 11931 C CA . TYR D 2 46 ? 64.350 50.739 43.186 1.00 102.92 42 TYR D CA 1
ATOM 11932 C C . TYR D 2 46 ? 63.080 50.200 42.553 1.00 108.28 42 TYR D C 1
ATOM 11933 O O . TYR D 2 46 ? 62.181 49.731 43.249 1.00 108.51 42 TYR D O 1
ATOM 11942 N N . LYS D 2 47 ? 63.027 50.252 41.224 1.00 108.52 43 LYS D N 1
ATOM 11943 C CA . LYS D 2 47 ? 61.867 49.759 40.485 1.00 111.41 43 LYS D CA 1
ATOM 11944 C C . LYS D 2 47 ? 61.608 48.269 40.736 1.00 108.70 43 LYS D C 1
ATOM 11945 O O . LYS D 2 47 ? 60.457 47.833 40.780 1.00 106.31 43 LYS D O 1
ATOM 11951 N N . VAL D 2 48 ? 62.679 47.496 40.898 1.00 107.79 44 VAL D N 1
ATOM 11952 C CA . VAL D 2 48 ? 62.566 46.076 41.220 1.00 103.04 44 VAL D CA 1
ATOM 11953 C C . VAL D 2 48 ? 61.971 45.881 42.611 1.00 107.01 44 VAL D C 1
ATOM 11954 O O . VAL D 2 48 ? 61.152 44.989 42.831 1.00 113.17 44 VAL D O 1
ATOM 11958 N N . ILE D 2 49 ? 62.385 46.731 43.544 1.00 104.96 45 ILE D N 1
ATOM 11959 C CA . ILE D 2 49 ? 61.890 46.669 44.915 1.00 105.67 45 ILE D CA 1
ATOM 11960 C C . ILE D 2 49 ? 60.411 47.050 45.011 1.00 118.63 45 ILE D C 1
ATOM 11961 O O . ILE D 2 49 ? 59.646 46.399 45.727 1.00 122.80 45 ILE D O 1
ATOM 11966 N N . GLN D 2 50 ? 60.012 48.091 44.283 1.00 120.04 46 GLN D N 1
ATOM 11967 C CA . GLN D 2 50 ? 58.626 48.560 44.307 1.00 120.41 46 GLN D CA 1
ATOM 11968 C C . GLN D 2 50 ? 57.653 47.470 43.864 1.00 131.37 46 GLN D C 1
ATOM 11969 O O . GLN D 2 50 ? 56.650 47.224 44.533 1.00 138.61 46 GLN D O 1
ATOM 11975 N N . GLU D 2 51 ? 57.941 46.814 42.744 1.00 136.57 47 GLU D N 1
ATOM 11976 C CA . GLU D 2 51 ? 57.080 45.727 42.295 1.00 144.28 47 GLU D CA 1
ATOM 11977 C C . GLU D 2 51 ? 57.388 44.467 43.100 1.00 152.34 47 GLU D C 1
ATOM 11978 O O . GLU D 2 51 ? 58.546 44.066 43.212 1.00 152.06 47 GLU D O 1
ATOM 11984 N N . PRO D 2 52 ? 56.345 43.826 43.651 1.00 161.17 48 PRO D N 1
ATOM 11985 C CA . PRO D 2 52 ? 56.538 42.619 44.462 1.00 160.10 48 PRO D CA 1
ATOM 11986 C C . PRO D 2 52 ? 56.638 41.356 43.614 1.00 156.52 48 PRO D C 1
ATOM 11987 O O . PRO D 2 52 ? 57.139 40.335 44.084 1.00 157.05 48 PRO D O 1
ATOM 11991 N N . GLN D 2 53 ? 56.167 41.432 42.375 1.00 151.05 49 GLN D N 1
ATOM 11992 C CA . GLN D 2 53 ? 56.299 40.323 41.445 1.00 148.34 49 GLN D CA 1
ATOM 11993 C C . GLN D 2 53 ? 57.256 40.682 40.322 1.00 143.04 49 GLN D C 1
ATOM 11994 O O . GLN D 2 53 ? 56.873 41.309 39.334 1.00 147.75 49 GLN D O 1
ATOM 12000 N N . SER D 2 54 ? 58.511 40.288 40.490 1.00 134.90 50 SER D N 1
ATOM 12001 C CA . SER D 2 54 ? 59.522 40.506 39.470 1.00 141.42 50 SER D CA 1
ATOM 12002 C C . SER D 2 54 ? 60.519 39.361 39.492 1.00 145.98 50 SER D C 1
ATOM 12003 O O . SER D 2 54 ? 60.888 38.870 40.560 1.00 144.36 50 SER D O 1
ATOM 12006 N N . GLU D 2 55 ? 60.948 38.935 38.309 1.00 144.82 51 GLU D N 1
ATOM 12007 C CA . GLU D 2 55 ? 61.955 37.889 38.190 1.00 141.57 51 GLU D CA 1
ATOM 12008 C C . GLU D 2 55 ? 63.261 38.313 38.848 1.00 135.50 51 GLU D C 1
ATOM 12009 O O . GLU D 2 55 ? 64.081 37.477 39.226 1.00 132.74 51 GLU D O 1
ATOM 12015 N N . LEU D 2 56 ? 63.440 39.623 38.984 1.00 137.22 52 LEU D N 1
ATOM 12016 C CA . LEU D 2 56 ? 64.672 40.188 39.516 1.00 128.74 52 LEU D CA 1
ATOM 12017 C C . LEU D 2 56 ? 64.677 40.282 41.035 1.00 119.71 52 LEU D C 1
ATOM 12018 O O . LEU D 2 56 ? 65.736 40.390 41.641 1.00 112.65 52 LEU D O 1
ATOM 12023 N N . LEU D 2 57 ? 63.500 40.236 41.650 1.00 121.10 53 LEU D N 1
ATOM 12024 C CA . LEU D 2 57 ? 63.382 40.516 43.080 1.00 115.93 53 LEU D CA 1
ATOM 12025 C C . LEU D 2 57 ? 64.219 39.585 43.957 1.00 110.76 53 LEU D C 1
ATOM 12026 O O . LEU D 2 57 ? 64.957 40.052 44.827 1.00 111.29 53 LEU D O 1
ATOM 12031 N N . GLU D 2 58 ? 64.104 38.278 43.739 1.00 103.65 54 GLU D N 1
ATOM 12032 C CA . GLU D 2 58 ? 64.857 37.319 44.544 1.00 107.06 54 GLU D CA 1
ATOM 12033 C C . GLU D 2 58 ? 66.384 37.471 44.409 1.00 107.63 54 GLU D C 1
ATOM 12034 O O . GLU D 2 58 ? 67.077 37.590 45.426 1.00 113.68 54 GLU D O 1
ATOM 12040 N N . PRO D 2 59 ? 66.920 37.488 43.168 1.00 102.23 55 PRO D N 1
ATOM 12041 C CA . PRO D 2 59 ? 68.377 37.636 43.082 1.00 102.81 55 PRO D CA 1
ATOM 12042 C C . PRO D 2 59 ? 68.888 39.001 43.551 1.00 109.77 55 PRO D C 1
ATOM 12043 O O . PRO D 2 59 ? 70.008 39.076 44.056 1.00 123.04 55 PRO D O 1
ATOM 12047 N N . VAL D 2 60 ? 68.098 40.057 43.376 1.00 96.75 56 VAL D N 1
ATOM 12048 C CA . VAL D 2 60 ? 68.470 41.366 43.906 1.00 93.71 56 VAL D CA 1
ATOM 12049 C C . VAL D 2 60 ? 68.581 41.346 45.426 1.00 90.35 56 VAL D C 1
ATOM 12050 O O . VAL D 2 60 ? 69.574 41.803 45.980 1.00 87.32 56 VAL D O 1
ATOM 12054 N N . CYS D 2 61 ? 67.572 40.801 46.096 1.00 83.06 57 CYS D N 1
ATOM 12055 C CA . CYS D 2 61 ? 67.588 40.734 47.553 1.00 87.86 57 CYS D CA 1
ATOM 12056 C C . CYS D 2 61 ? 68.750 39.872 48.033 1.00 98.81 57 CYS D C 1
ATOM 12057 O O . CYS D 2 61 ? 69.441 40.221 48.996 1.00 95.55 57 CYS D O 1
ATOM 12060 N N . HIS D 2 62 ? 68.973 38.755 47.344 1.00 105.36 58 HIS D N 1
ATOM 12061 C CA . HIS D 2 62 ? 70.058 37.851 47.701 1.00 100.55 58 HIS D CA 1
ATOM 12062 C C . HIS D 2 62 ? 71.419 38.526 47.544 1.00 100.23 58 HIS D C 1
ATOM 12063 O O . HIS D 2 62 ? 72.306 38.358 48.384 1.00 94.78 58 HIS D O 1
ATOM 12070 N N . GLN D 2 63 ? 71.577 39.300 46.476 1.00 103.32 59 GLN D N 1
ATOM 12071 C CA . GLN D 2 63 ? 72.832 40.000 46.235 1.00 113.05 59 GLN D CA 1
ATOM 12072 C C . GLN D 2 63 ? 73.036 41.148 47.219 1.00 109.06 59 GLN D C 1
ATOM 12073 O O . GLN D 2 63 ? 74.164 41.452 47.595 1.00 104.94 59 GLN D O 1
ATOM 12079 N N . LEU D 2 64 ? 71.947 41.793 47.624 1.00 102.76 60 LEU D N 1
ATOM 12080 C CA . LEU D 2 64 ? 72.030 42.850 48.624 1.00 93.90 60 LEU D CA 1
ATOM 12081 C C . LEU D 2 64 ? 72.477 42.262 49.957 1.00 94.36 60 LEU D C 1
ATOM 12082 O O . LEU D 2 64 ? 73.350 42.819 50.639 1.00 98.00 60 LEU D O 1
ATOM 12087 N N . PHE D 2 65 ? 71.886 41.126 50.321 1.00 89.01 61 PHE D N 1
ATOM 12088 C CA . PHE D 2 65 ? 72.297 40.429 51.532 1.00 88.69 61 PHE D CA 1
ATOM 12089 C C . PHE D 2 65 ? 73.751 39.986 51.450 1.00 100.55 61 PHE D C 1
ATOM 12090 O O . PHE D 2 65 ? 74.474 40.030 52.443 1.00 97.56 61 PHE D O 1
ATOM 12098 N N . GLU D 2 66 ? 74.176 39.552 50.269 1.00 107.60 62 GLU D N 1
ATOM 12099 C CA . GLU D 2 66 ? 75.560 39.137 50.081 1.00 113.41 62 GLU D CA 1
ATOM 12100 C C . GLU D 2 66 ? 76.507 40.333 50.202 1.00 114.65 62 GLU D C 1
ATOM 12101 O O . GLU D 2 66 ? 77.626 40.198 50.697 1.00 120.26 62 GLU D O 1
ATOM 12107 N N . PHE D 2 67 ? 76.047 41.497 49.751 1.00 109.67 63 PHE D N 1
ATOM 12108 C CA . PHE D 2 67 ? 76.784 42.745 49.922 1.00 113.67 63 PHE D CA 1
ATOM 12109 C C . PHE D 2 67 ? 76.976 43.052 51.397 1.00 114.07 63 PHE D C 1
ATOM 12110 O O . PHE D 2 67 ? 78.075 43.394 51.835 1.00 109.26 63 PHE D O 1
ATOM 12118 N N . TYR D 2 68 ? 75.890 42.942 52.155 1.00 111.61 64 TYR D N 1
ATOM 12119 C CA . TYR D 2 68 ? 75.938 43.233 53.582 1.00 106.97 64 TYR D CA 1
ATOM 12120 C C . TYR D 2 68 ? 76.784 42.212 54.342 1.00 113.52 64 TYR D C 1
ATOM 12121 O O . TYR D 2 68 ? 77.396 42.533 55.362 1.00 112.79 64 TYR D O 1
ATOM 12130 N N . ARG D 2 69 ? 76.815 40.984 53.835 1.00 116.03 65 ARG D N 1
ATOM 12131 C CA . ARG D 2 69 ? 77.570 39.902 54.456 1.00 122.29 65 ARG D CA 1
ATOM 12132 C C . ARG D 2 69 ? 79.073 40.162 54.377 1.00 122.44 65 ARG D C 1
ATOM 12133 O O . ARG D 2 69 ? 79.823 39.803 55.284 1.00 122.36 65 ARG D O 1
ATOM 12141 N N . SER D 2 70 ? 79.507 40.785 53.284 1.00 122.43 66 SER D N 1
ATOM 12142 C CA . SER D 2 70 ? 80.919 41.097 53.087 1.00 118.95 66 SER D CA 1
ATOM 12143 C C . SER D 2 70 ? 81.386 42.174 54.059 1.00 127.91 66 SER D C 1
ATOM 12144 O O . SER D 2 70 ? 80.575 42.901 54.631 1.00 124.53 66 SER D O 1
ATOM 12147 N N . GLY D 2 71 ? 82.698 42.273 54.237 1.00 134.58 67 GLY D N 1
ATOM 12148 C CA . GLY D 2 71 ? 83.275 43.231 55.161 1.00 139.39 67 GLY D CA 1
ATOM 12149 C C . GLY D 2 71 ? 83.218 44.677 54.703 1.00 142.21 67 GLY D C 1
ATOM 12150 O O . GLY D 2 71 ? 83.038 45.583 55.517 1.00 139.29 67 GLY D O 1
ATOM 12151 N N . GLU D 2 72 ? 83.375 44.894 53.399 1.00 147.30 68 GLU D N 1
ATOM 12152 C CA . GLU D 2 72 ? 83.493 46.243 52.847 1.00 154.67 68 GLU D CA 1
ATOM 12153 C C . GLU D 2 72 ? 82.258 47.099 53.127 1.00 150.85 68 GLU D C 1
ATOM 12154 O O . GLU D 2 72 ? 81.144 46.737 52.757 1.00 146.25 68 GLU D O 1
ATOM 12160 N N . GLU D 2 73 ? 82.482 48.253 53.749 1.00 147.66 69 GLU D N 1
ATOM 12161 C CA . GLU D 2 73 ? 81.409 49.129 54.215 1.00 142.40 69 GLU D CA 1
ATOM 12162 C C . GLU D 2 73 ? 80.634 49.742 53.056 1.00 135.48 69 GLU D C 1
ATOM 12163 O O . GLU D 2 73 ? 79.457 50.097 53.196 1.00 137.05 69 GLU D O 1
ATOM 12169 N N . GLN D 2 74 ? 81.314 49.875 51.919 1.00 131.23 70 GLN D N 1
ATOM 12170 C CA . GLN D 2 74 ? 80.755 50.517 50.736 1.00 126.87 70 GLN D CA 1
ATOM 12171 C C . GLN D 2 74 ? 79.513 49.764 50.259 1.00 116.73 70 GLN D C 1
ATOM 12172 O O . GLN D 2 74 ? 78.516 50.366 49.847 1.00 114.88 70 GLN D O 1
ATOM 12178 N N . LEU D 2 75 ? 79.572 48.441 50.357 1.00 112.15 71 LEU D N 1
ATOM 12179 C CA . LEU D 2 75 ? 78.452 47.585 49.991 1.00 111.79 71 LEU D CA 1
ATOM 12180 C C . LEU D 2 75 ? 77.297 47.659 50.995 1.00 105.38 71 LEU D C 1
ATOM 12181 O O . LEU D 2 75 ? 76.129 47.660 50.602 1.00 106.84 71 LEU D O 1
ATOM 12186 N N . LEU D 2 76 ? 77.620 47.703 52.286 1.00 99.26 72 LEU D N 1
ATOM 12187 C CA . LEU D 2 76 ? 76.587 47.855 53.311 1.00 94.23 72 LEU D CA 1
ATOM 12188 C C . LEU D 2 76 ? 75.831 49.149 53.082 1.00 104.06 72 LEU D C 1
ATOM 12189 O O . LEU D 2 76 ? 74.610 49.188 53.190 1.00 111.97 72 LEU D O 1
ATOM 12194 N N . GLN D 2 77 ? 76.568 50.210 52.777 1.00 105.13 73 GLN D N 1
ATOM 12195 C CA . GLN D 2 77 ? 75.953 51.494 52.476 1.00 100.17 73 GLN D CA 1
ATOM 12196 C C . GLN D 2 77 ? 75.123 51.413 51.188 1.00 89.00 73 GLN D C 1
ATOM 12197 O O . GLN D 2 77 ? 74.056 52.029 51.091 1.00 88.55 73 GLN D O 1
ATOM 12203 N N . PHE D 2 78 ? 75.611 50.653 50.208 1.00 83.39 74 PHE D N 1
ATOM 12204 C CA . PHE D 2 78 ? 74.882 50.471 48.952 1.00 90.60 74 PHE D CA 1
ATOM 12205 C C . PHE D 2 78 ? 73.528 49.790 49.169 1.00 96.05 74 PHE D C 1
ATOM 12206 O O . PHE D 2 78 ? 72.545 50.142 48.519 1.00 99.04 74 PHE D O 1
ATOM 12214 N N . THR D 2 79 ? 73.488 48.792 50.050 1.00 92.08 75 THR D N 1
ATOM 12215 C CA . THR D 2 79 ? 72.234 48.107 50.367 1.00 82.35 75 THR D CA 1
ATOM 12216 C C . THR D 2 79 ? 71.331 48.953 51.269 1.00 77.34 75 THR D C 1
ATOM 12217 O O . THR D 2 79 ? 70.111 48.997 51.093 1.00 77.81 75 THR D O 1
ATOM 12221 N N . LEU D 2 80 ? 71.953 49.647 52.214 1.00 78.65 76 LEU D N 1
ATOM 12222 C CA . LEU D 2 80 ? 71.249 50.408 53.242 1.00 81.29 76 LEU D CA 1
ATOM 12223 C C . LEU D 2 80 ? 70.384 51.541 52.688 1.00 82.27 76 LEU D C 1
ATOM 12224 O O . LEU D 2 80 ? 69.418 51.957 53.326 1.00 76.63 76 LEU D O 1
ATOM 12229 N N . GLN D 2 81 ? 70.732 52.046 51.510 1.00 76.14 77 GLN D N 1
ATOM 12230 C CA . GLN D 2 81 ? 69.945 53.104 50.891 1.00 70.03 77 GLN D CA 1
ATOM 12231 C C . GLN D 2 81 ? 68.576 52.590 50.447 1.00 75.23 77 GLN D C 1
ATOM 12232 O O . GLN D 2 81 ? 67.603 53.345 50.403 1.00 76.59 77 GLN D O 1
ATOM 12238 N N . PHE D 2 82 ? 68.504 51.301 50.134 1.00 78.71 78 PHE D N 1
ATOM 12239 C CA . PHE D 2 82 ? 67.260 50.689 49.685 1.00 83.16 78 PHE D CA 1
ATOM 12240 C C . PHE D 2 82 ? 66.395 50.244 50.856 1.00 77.30 78 PHE D C 1
ATOM 12241 O O . PHE D 2 82 ? 65.224 49.906 50.679 1.00 75.30 78 PHE D O 1
ATOM 12249 N N . LEU D 2 83 ? 66.982 50.257 52.049 1.00 70.20 79 LEU D N 1
ATOM 12250 C CA . LEU D 2 83 ? 66.315 49.797 53.267 1.00 68.90 79 LEU D CA 1
ATOM 12251 C C . LEU D 2 83 ? 64.903 50.373 53.490 1.00 77.88 79 LEU D C 1
ATOM 12252 O O . LEU D 2 83 ? 63.976 49.608 53.763 1.00 88.07 79 LEU D O 1
ATOM 12257 N N . PRO D 2 84 ? 64.725 51.706 53.392 1.00 79.45 80 PRO D N 1
ATOM 12258 C CA . PRO D 2 84 ? 63.364 52.194 53.639 1.00 76.45 80 PRO D CA 1
ATOM 12259 C C . PRO D 2 84 ? 62.349 51.662 52.627 1.00 85.31 80 PRO D C 1
ATOM 12260 O O . PRO D 2 84 ? 61.240 51.299 53.021 1.00 87.66 80 PRO D O 1
ATOM 12264 N N . GLU D 2 85 ? 62.724 51.613 51.351 1.00 80.31 81 GLU D N 1
ATOM 12265 C CA . GLU D 2 85 ? 61.813 51.134 50.319 1.00 76.56 81 GLU D CA 1
ATOM 12266 C C . GLU D 2 85 ? 61.487 49.662 50.548 1.00 79.63 81 GLU D C 1
ATOM 12267 O O . GLU D 2 85 ? 60.359 49.219 50.314 1.00 93.19 81 GLU D O 1
ATOM 12273 N N . LEU D 2 86 ? 62.478 48.916 51.025 1.00 71.97 82 LEU D N 1
ATOM 12274 C CA . LEU D 2 86 ? 62.299 47.510 51.365 1.00 73.41 82 LEU D CA 1
ATOM 12275 C C . LEU D 2 86 ? 61.302 47.339 52.504 1.00 71.77 82 LEU D C 1
ATOM 12276 O O . LEU D 2 86 ? 60.414 46.482 52.450 1.00 79.71 82 LEU D O 1
ATOM 12281 N N . ILE D 2 87 ? 61.459 48.162 53.536 1.00 65.90 83 ILE D N 1
ATOM 12282 C CA . ILE D 2 87 ? 60.559 48.141 54.680 1.00 67.37 83 ILE D CA 1
ATOM 12283 C C . ILE D 2 87 ? 59.136 48.460 54.248 1.00 74.98 83 ILE D C 1
ATOM 12284 O O . ILE D 2 87 ? 58.190 47.777 54.644 1.00 76.63 83 ILE D O 1
ATOM 12289 N N . TRP D 2 88 ? 58.991 49.502 53.434 1.00 85.45 84 TRP D N 1
ATOM 12290 C CA . TRP D 2 88 ? 57.678 49.901 52.939 1.00 83.22 84 TRP D CA 1
ATOM 12291 C C . TRP D 2 88 ? 57.027 48.813 52.099 1.00 78.38 84 TRP D C 1
ATOM 12292 O O . TRP D 2 88 ? 55.826 48.584 52.204 1.00 73.90 84 TRP D O 1
ATOM 12303 N N . CYS D 2 89 ? 57.816 48.153 51.260 1.00 83.36 85 CYS D N 1
ATOM 12304 C CA . CYS D 2 89 ? 57.283 47.080 50.432 1.00 86.93 85 CYS D CA 1
ATOM 12305 C C . CYS D 2 89 ? 56.822 45.926 51.315 1.00 90.26 85 CYS D C 1
ATOM 12306 O O . CYS D 2 89 ? 55.750 45.359 51.104 1.00 96.58 85 CYS D O 1
ATOM 12309 N N . TYR D 2 90 ? 57.633 45.592 52.314 1.00 78.86 86 TYR D N 1
ATOM 12310 C CA . TYR D 2 90 ? 57.284 44.537 53.257 1.00 76.37 86 TYR D CA 1
ATOM 12311 C C . TYR D 2 90 ? 55.978 44.833 54.000 1.00 72.68 86 TYR D C 1
ATOM 12312 O O . TYR D 2 90 ? 55.093 43.981 54.077 1.00 68.98 86 TYR D O 1
ATOM 12321 N N . LEU D 2 91 ? 55.867 46.042 54.541 1.00 70.89 87 LEU D N 1
ATOM 12322 C CA . LEU D 2 91 ? 54.684 46.441 55.298 1.00 81.69 87 LEU D CA 1
ATOM 12323 C C . LEU D 2 91 ? 53.442 46.537 54.417 1.00 91.97 87 LEU D C 1
ATOM 12324 O O . LEU D 2 91 ? 52.340 46.197 54.850 1.00 95.93 87 LEU D O 1
ATOM 12329 N N . ALA D 2 92 ? 53.623 47.010 53.188 1.00 95.38 88 ALA D N 1
ATOM 12330 C CA . ALA D 2 92 ? 52.526 47.121 52.233 1.00 90.64 88 ALA D CA 1
ATOM 12331 C C . ALA D 2 92 ? 52.003 45.745 51.833 1.00 92.93 88 ALA D C 1
ATOM 12332 O O . ALA D 2 92 ? 50.794 45.523 51.782 1.00 87.10 88 ALA D O 1
ATOM 12334 N N . VAL D 2 93 ? 52.919 44.826 51.541 1.00 101.66 89 VAL D N 1
ATOM 12335 C CA . VAL D 2 93 ? 52.540 43.458 51.199 1.00 106.55 89 VAL D CA 1
ATOM 12336 C C . VAL D 2 93 ? 51.894 42.740 52.385 1.00 106.96 89 VAL D C 1
ATOM 12337 O O . VAL D 2 93 ? 50.931 41.989 52.212 1.00 118.51 89 VAL D O 1
ATOM 12341 N N . SER D 2 94 ? 52.411 42.981 53.588 1.00 93.67 90 SER D N 1
ATOM 12342 C CA . SER D 2 94 ? 51.873 42.333 54.783 1.00 87.89 90 SER D CA 1
ATOM 12343 C C . SER D 2 94 ? 50.420 42.727 55.028 1.00 86.29 90 SER D C 1
ATOM 12344 O O . SER D 2 94 ? 49.601 41.896 55.417 1.00 99.32 90 SER D O 1
ATOM 12347 N N . ALA D 2 95 ? 50.110 44.003 54.822 1.00 75.10 91 ALA D N 1
ATOM 12348 C CA . ALA D 2 95 ? 48.739 44.493 54.922 1.00 75.73 91 ALA D CA 1
ATOM 12349 C C . ALA D 2 95 ? 47.902 44.075 53.709 1.00 102.88 91 ALA D C 1
ATOM 12350 O O . ALA D 2 95 ? 47.339 44.928 53.027 1.00 119.44 91 ALA D O 1
ATOM 12352 N N . SER D 2 96 ? 47.821 42.777 53.432 1.00 107.48 92 SER D N 1
ATOM 12353 C CA . SER D 2 96 ? 47.017 42.295 52.311 1.00 110.24 92 SER D CA 1
ATOM 12354 C C . SER D 2 96 ? 45.908 41.348 52.756 1.00 107.67 92 SER D C 1
ATOM 12355 O O . SER D 2 96 ? 45.251 40.715 51.927 1.00 104.08 92 SER D O 1
ATOM 12358 N N . VAL D 2 99 ? 47.287 40.017 48.231 1.00 127.53 95 VAL D N 1
ATOM 12359 C CA . VAL D 2 99 ? 48.631 40.027 47.666 1.00 140.22 95 VAL D CA 1
ATOM 12360 C C . VAL D 2 99 ? 49.566 39.132 48.472 1.00 157.77 95 VAL D C 1
ATOM 12361 O O . VAL D 2 99 ? 49.975 39.477 49.582 1.00 147.05 95 VAL D O 1
ATOM 12365 N N . HIS D 2 100 ? 49.892 37.977 47.901 1.00 178.56 96 HIS D N 1
ATOM 12366 C CA . HIS D 2 100 ? 50.777 37.019 48.548 1.00 185.27 96 HIS D CA 1
ATOM 12367 C C . HIS D 2 100 ? 52.209 37.543 48.564 1.00 179.26 96 HIS D C 1
ATOM 12368 O O . HIS D 2 100 ? 52.626 38.262 47.656 1.00 183.89 96 HIS D O 1
ATOM 12375 N N . SER D 2 101 ? 52.956 37.183 49.602 1.00 154.21 97 SER D N 1
ATOM 12376 C CA . SER D 2 101 ? 54.318 37.673 49.765 1.00 130.86 97 SER D CA 1
ATOM 12377 C C . SER D 2 101 ? 55.336 36.759 49.097 1.00 120.59 97 SER D C 1
ATOM 12378 O O . SER D 2 101 ? 55.172 35.540 49.069 1.00 121.77 97 SER D O 1
ATOM 12381 N N . SER D 2 102 ? 56.391 37.362 48.561 1.00 116.02 98 SER D N 1
ATOM 12382 C CA . SER D 2 102 ? 57.474 36.615 47.936 1.00 113.14 98 SER D CA 1
ATOM 12383 C C . SER D 2 102 ? 58.338 35.926 48.988 1.00 110.03 98 SER D C 1
ATOM 12384 O O . SER D 2 102 ? 58.837 34.822 48.770 1.00 102.68 98 SER D O 1
ATOM 12387 N N . GLY D 2 103 ? 58.510 36.588 50.129 1.00 108.21 99 GLY D N 1
ATOM 12388 C CA . GLY D 2 103 ? 59.303 36.050 51.220 1.00 98.92 99 GLY D CA 1
ATOM 12389 C C . GLY D 2 103 ? 60.780 36.383 51.102 1.00 98.93 99 GLY D C 1
ATOM 12390 O O . GLY D 2 103 ? 61.589 35.958 51.926 1.00 93.33 99 GLY D O 1
ATOM 12391 N N . CYS D 2 104 ? 61.127 37.157 50.078 1.00 100.98 100 CYS D N 1
ATOM 12392 C CA . CYS D 2 104 ? 62.516 37.508 49.807 1.00 96.14 100 CYS D CA 1
ATOM 12393 C C . CYS D 2 104 ? 62.943 38.742 50.592 1.00 101.75 100 CYS D C 1
ATOM 12394 O O . CYS D 2 104 ? 63.993 38.746 51.241 1.00 102.63 100 CYS D O 1
ATOM 12397 N N . ILE D 2 105 ? 62.125 39.789 50.521 1.00 101.16 101 ILE D N 1
ATOM 12398 C CA . ILE D 2 105 ? 62.412 41.040 51.215 1.00 88.80 101 ILE D CA 1
ATOM 12399 C C . ILE D 2 105 ? 62.511 40.837 52.723 1.00 76.70 101 ILE D C 1
ATOM 12400 O O . ILE D 2 105 ? 63.428 41.345 53.363 1.00 74.89 101 ILE D O 1
ATOM 12405 N N . GLU D 2 106 ? 61.569 40.085 53.284 1.00 77.36 102 GLU D N 1
ATOM 12406 C CA . GLU D 2 106 ? 61.581 39.787 54.712 1.00 84.29 102 GLU D CA 1
ATOM 12407 C C . GLU D 2 106 ? 62.825 38.987 55.097 1.00 85.02 102 GLU D C 1
ATOM 12408 O O . GLU D 2 106 ? 63.406 39.203 56.162 1.00 93.66 102 GLU D O 1
ATOM 12414 N N . ALA D 2 107 ? 63.231 38.067 54.229 1.00 77.44 103 ALA D N 1
ATOM 12415 C CA . ALA D 2 107 ? 64.437 37.283 54.465 1.00 79.91 103 ALA D CA 1
ATOM 12416 C C . ALA D 2 107 ? 65.664 38.189 54.488 1.00 78.16 103 ALA D C 1
ATOM 12417 O O . ALA D 2 107 ? 66.556 38.020 55.321 1.00 73.48 103 ALA D O 1
ATOM 12419 N N . LEU D 2 108 ? 65.696 39.155 53.574 1.00 73.67 104 LEU D N 1
ATOM 12420 C CA . LEU D 2 108 ? 66.792 40.119 53.508 1.00 77.82 104 LEU D CA 1
ATOM 12421 C C . LEU D 2 108 ? 66.849 40.981 54.769 1.00 81.99 104 LEU D C 1
ATOM 12422 O O . LEU D 2 108 ? 67.907 41.126 55.393 1.00 88.10 104 LEU D O 1
ATOM 12427 N N . LEU D 2 109 ? 65.701 41.545 55.134 1.00 73.85 105 LEU D N 1
ATOM 12428 C CA . LEU D 2 109 ? 65.585 42.393 56.313 1.00 69.73 105 LEU D CA 1
ATOM 12429 C C . LEU D 2 109 ? 66.033 41.640 57.558 1.00 70.22 105 LEU D C 1
ATOM 12430 O O . LEU D 2 109 ? 66.770 42.172 58.388 1.00 72.57 105 LEU D O 1
ATOM 12435 N N . LEU D 2 110 ? 65.587 40.394 57.669 1.00 70.41 106 LEU D N 1
ATOM 12436 C CA . LEU D 2 110 ? 65.920 39.552 58.810 1.00 70.13 106 LEU D CA 1
ATOM 12437 C C . LEU D 2 110 ? 67.410 39.216 58.845 1.00 70.21 106 LEU D C 1
ATOM 12438 O O . LEU D 2 110 ? 68.031 39.227 59.909 1.00 78.66 106 LEU D O 1
ATOM 12443 N N . GLY D 2 111 ? 67.978 38.920 57.680 1.00 69.89 107 GLY D N 1
ATOM 12444 C CA . GLY D 2 111 ? 69.394 38.613 57.579 1.00 79.74 107 GLY D CA 1
ATOM 12445 C C . GLY D 2 111 ? 70.264 39.779 58.008 1.00 88.54 107 GLY D C 1
ATOM 12446 O O . GLY D 2 111 ? 71.199 39.617 58.800 1.00 97.65 107 GLY D O 1
ATOM 12447 N N . VAL D 2 112 ? 69.944 40.963 57.492 1.00 85.39 108 VAL D N 1
ATOM 12448 C CA . VAL D 2 112 ? 70.660 42.177 57.869 1.00 82.16 108 VAL D CA 1
ATOM 12449 C C . VAL D 2 112 ? 70.481 42.449 59.358 1.00 82.26 108 VAL D C 1
ATOM 12450 O O . VAL D 2 112 ? 71.413 42.885 60.040 1.00 79.54 108 VAL D O 1
ATOM 12454 N N . TYR D 2 113 ? 69.281 42.171 59.858 1.00 79.56 109 TYR D N 1
ATOM 12455 C CA . TYR D 2 113 ? 68.984 42.340 61.273 1.00 70.26 109 TYR D CA 1
ATOM 12456 C C . TYR D 2 113 ? 69.910 41.495 62.134 1.00 76.07 109 TYR D C 1
ATOM 12457 O O . TYR D 2 113 ? 70.563 42.013 63.037 1.00 72.66 109 TYR D O 1
ATOM 12466 N N . ASN D 2 114 ? 69.979 40.199 61.840 1.00 84.88 110 ASN D N 1
ATOM 12467 C CA . ASN D 2 114 ? 70.840 39.295 62.598 1.00 87.45 110 ASN D CA 1
ATOM 12468 C C . ASN D 2 114 ? 72.307 39.697 62.486 1.00 88.56 110 ASN D C 1
ATOM 12469 O O . ASN D 2 114 ? 73.047 39.690 63.481 1.00 104.02 110 ASN D O 1
ATOM 12474 N N . LEU D 2 115 ? 72.710 40.073 61.275 1.00 71.21 111 LEU D N 1
ATOM 12475 C CA . LEU D 2 115 ? 74.076 40.521 61.032 1.00 66.36 111 LEU D CA 1
ATOM 12476 C C . LEU D 2 115 ? 74.439 41.708 61.915 1.00 74.74 111 LEU D C 1
ATOM 12477 O O . LEU D 2 115 ? 75.532 41.763 62.481 1.00 78.50 111 LEU D O 1
ATOM 12482 N N . GLU D 2 116 ? 73.510 42.648 62.046 1.00 73.57 112 GLU D N 1
ATOM 12483 C CA . GLU D 2 116 ? 73.761 43.853 62.823 1.00 71.23 112 GLU D CA 1
ATOM 12484 C C . GLU D 2 116 ? 73.699 43.612 64.327 1.00 78.24 112 GLU D C 1
ATOM 12485 O O . GLU D 2 116 ? 74.526 44.134 65.070 1.00 92.20 112 GLU D O 1
ATOM 12491 N N . ILE D 2 117 ? 72.720 42.836 64.781 1.00 75.12 113 ILE D N 1
ATOM 12492 C CA . ILE D 2 117 ? 72.579 42.589 66.210 1.00 84.72 113 ILE D CA 1
ATOM 12493 C C . ILE D 2 117 ? 73.737 41.756 66.750 1.00 105.22 113 ILE D C 1
ATOM 12494 O O . ILE D 2 117 ? 74.114 41.897 67.912 1.00 89.84 113 ILE D O 1
ATOM 12499 N N . VAL D 2 118 ? 74.307 40.895 65.911 1.00 153.79 114 VAL D N 1
ATOM 12500 C CA . VAL D 2 118 ? 75.357 39.999 66.384 1.00 174.72 114 VAL D CA 1
ATOM 12501 C C . VAL D 2 118 ? 76.741 40.653 66.394 1.00 177.61 114 VAL D C 1
ATOM 12502 O O . VAL D 2 118 ? 77.506 40.486 67.344 1.00 181.67 114 VAL D O 1
ATOM 12506 N N . ASP D 2 119 ? 77.052 41.419 65.354 1.00 166.95 115 ASP D N 1
ATOM 12507 C CA . ASP D 2 119 ? 78.429 41.850 65.124 1.00 160.75 115 ASP D CA 1
ATOM 12508 C C . ASP D 2 119 ? 78.893 43.032 65.978 1.00 147.63 115 ASP D C 1
ATOM 12509 O O . ASP D 2 119 ? 78.566 44.186 65.704 1.00 143.43 115 ASP D O 1
ATOM 12514 N N . LYS D 2 120 ? 79.657 42.717 67.019 1.00 141.28 116 LYS D N 1
ATOM 12515 C CA . LYS D 2 120 ? 80.508 43.686 67.696 1.00 131.48 116 LYS D CA 1
ATOM 12516 C C . LYS D 2 120 ? 81.941 43.327 67.341 1.00 143.56 116 LYS D C 1
ATOM 12517 O O . LYS D 2 120 ? 82.543 43.899 66.432 1.00 141.59 116 LYS D O 1
ATOM 12523 N N . GLN D 2 121 ? 82.466 42.355 68.077 1.00 151.65 117 GLN D N 1
ATOM 12524 C CA . GLN D 2 121 ? 83.726 41.702 67.761 1.00 158.58 117 GLN D CA 1
ATOM 12525 C C . GLN D 2 121 ? 83.539 40.213 68.005 1.00 156.14 117 GLN D C 1
ATOM 12526 O O . GLN D 2 121 ? 84.482 39.496 68.339 1.00 160.17 117 GLN D O 1
ATOM 12532 N N . GLY D 2 122 ? 82.300 39.763 67.836 1.00 153.94 118 GLY D N 1
ATOM 12533 C CA . GLY D 2 122 ? 81.910 38.407 68.172 1.00 155.72 118 GLY D CA 1
ATOM 12534 C C . GLY D 2 122 ? 80.943 38.423 69.341 1.00 151.11 118 GLY D C 1
ATOM 12535 O O . GLY D 2 122 ? 80.277 37.429 69.630 1.00 145.37 118 GLY D O 1
ATOM 12536 N N . HIS D 2 123 ? 80.867 39.569 70.013 1.00 149.40 119 HIS D N 1
ATOM 12537 C CA . HIS D 2 123 ? 80.012 39.727 71.184 1.00 146.83 119 HIS D CA 1
ATOM 12538 C C . HIS D 2 123 ? 78.653 40.301 70.800 1.00 133.98 119 HIS D C 1
ATOM 12539 O O . HIS D 2 123 ? 78.541 41.049 69.830 1.00 134.33 119 HIS D O 1
ATOM 12546 N N . THR D 2 124 ? 77.624 39.948 71.566 1.00 122.71 120 THR D N 1
ATOM 12547 C CA . THR D 2 124 ? 76.280 40.477 71.347 1.00 113.31 120 THR D CA 1
ATOM 12548 C C . THR D 2 124 ? 76.277 41.994 71.525 1.00 113.12 120 THR D C 1
ATOM 12549 O O . THR D 2 124 ? 76.880 42.514 72.464 1.00 117.04 120 THR D O 1
ATOM 12553 N N . LYS D 2 125 ? 75.596 42.697 70.623 1.00 98.80 121 LYS D N 1
ATOM 12554 C CA . LYS D 2 125 ? 75.642 44.158 70.588 1.00 81.38 121 LYS D CA 1
ATOM 12555 C C . LYS D 2 125 ? 74.715 44.842 71.590 1.00 86.72 121 LYS D C 1
ATOM 12556 O O . LYS D 2 125 ? 73.515 44.569 71.639 1.00 84.69 121 LYS D O 1
ATOM 12562 N N . VAL D 2 126 ? 75.293 45.748 72.375 1.00 93.34 122 VAL D N 1
ATOM 12563 C CA . VAL D 2 126 ? 74.535 46.608 73.277 1.00 95.53 122 VAL D CA 1
ATOM 12564 C C . VAL D 2 126 ? 74.998 48.046 73.080 1.00 86.77 122 VAL D C 1
ATOM 12565 O O . VAL D 2 126 ? 76.184 48.351 73.212 1.00 90.08 122 VAL D O 1
ATOM 12569 N N . LEU D 2 127 ? 74.057 48.928 72.768 1.00 70.35 123 LEU D N 1
ATOM 12570 C CA . LEU D 2 127 ? 74.380 50.318 72.472 1.00 64.16 123 LEU D CA 1
ATOM 12571 C C . LEU D 2 127 ? 74.181 51.225 73.679 1.00 68.47 123 LEU D C 1
ATOM 12572 O O . LEU D 2 127 ? 73.052 51.466 74.112 1.00 54.25 123 LEU D O 1
ATOM 12577 N N . SER D 2 128 ? 75.288 51.727 74.214 1.00 80.74 124 SER D N 1
ATOM 12578 C CA . SER D 2 128 ? 75.250 52.593 75.383 1.00 79.54 124 SER D CA 1
ATOM 12579 C C . SER D 2 128 ? 76.058 53.864 75.157 1.00 86.74 124 SER D C 1
ATOM 12580 O O . SER D 2 128 ? 77.083 53.847 74.476 1.00 105.68 124 SER D O 1
ATOM 12583 N N . PHE D 2 129 ? 75.585 54.968 75.726 1.00 73.35 125 PHE D N 1
ATOM 12584 C CA . PHE D 2 129 ? 76.331 56.220 75.697 1.00 71.93 125 PHE D CA 1
ATOM 12585 C C . PHE D 2 129 ? 76.368 56.861 77.083 1.00 72.66 125 PHE D C 1
ATOM 12586 O O . PHE D 2 129 ? 75.432 56.722 77.868 1.00 72.83 125 PHE D O 1
ATOM 12594 N N . THR D 2 130 ? 77.472 57.535 77.385 1.00 72.58 126 THR D N 1
ATOM 12595 C CA . THR D 2 130 ? 77.647 58.192 78.674 1.00 68.63 126 THR D CA 1
ATOM 12596 C C . THR D 2 130 ? 76.863 59.495 78.736 1.00 58.51 126 THR D C 1
ATOM 12597 O O . THR D 2 130 ? 76.719 60.190 77.734 1.00 64.85 126 THR D O 1
ATOM 12601 N N . ILE D 2 131 ? 76.342 59.811 79.916 1.00 62.03 127 ILE D N 1
ATOM 12602 C CA . ILE D 2 131 ? 75.644 61.069 80.135 1.00 54.96 127 ILE D CA 1
ATOM 12603 C C . ILE D 2 131 ? 76.577 62.025 80.873 1.00 59.71 127 ILE D C 1
ATOM 12604 O O . ILE D 2 131 ? 77.028 61.732 81.979 1.00 65.57 127 ILE D O 1
ATOM 12609 N N . PRO D 2 132 ? 76.867 63.180 80.259 1.00 58.89 128 PRO D N 1
ATOM 12610 C CA . PRO D 2 132 ? 77.868 64.115 80.781 1.00 57.18 128 PRO D CA 1
ATOM 12611 C C . PRO D 2 132 ? 77.467 64.746 82.108 1.00 58.05 128 PRO D C 1
ATOM 12612 O O . PRO D 2 132 ? 76.281 64.891 82.407 1.00 54.92 128 PRO D O 1
ATOM 12616 N N . SER D 2 133 ? 78.468 65.084 82.910 1.00 64.36 129 SER D N 1
ATOM 12617 C CA . SER D 2 133 ? 78.242 65.811 84.148 1.00 57.88 129 SER D CA 1
ATOM 12618 C C . SER D 2 133 ? 79.060 67.091 84.139 1.00 49.64 129 SER D C 1
ATOM 12619 O O . SER D 2 133 ? 80.253 67.071 83.843 1.00 65.20 129 SER D O 1
ATOM 12622 N N . LEU D 2 134 ? 78.417 68.208 84.456 1.00 49.32 130 LEU D N 1
ATOM 12623 C CA . LEU D 2 134 ? 79.123 69.477 84.515 1.00 48.13 130 LEU D CA 1
ATOM 12624 C C . LEU D 2 134 ? 80.020 69.524 85.742 1.00 53.41 130 LEU D C 1
ATOM 12625 O O . LEU D 2 134 ? 80.906 70.369 85.840 1.00 61.08 130 LEU D O 1
ATOM 12630 N N . SER D 2 135 ? 79.780 68.612 86.680 1.00 60.72 131 SER D N 1
ATOM 12631 C CA . SER D 2 135 ? 80.561 68.556 87.910 1.00 58.39 131 SER D CA 1
ATOM 12632 C C . SER D 2 135 ? 81.942 67.965 87.647 1.00 61.08 131 SER D C 1
ATOM 12633 O O . SER D 2 135 ? 82.842 68.069 88.476 1.00 56.77 131 SER D O 1
ATOM 12636 N N . LYS D 2 136 ? 82.103 67.359 86.476 1.00 66.60 132 LYS D N 1
ATOM 12637 C CA . LYS D 2 136 ? 83.387 66.807 86.057 1.00 63.47 132 LYS D CA 1
ATOM 12638 C C . LYS D 2 136 ? 83.936 67.598 84.877 1.00 65.99 132 LYS D C 1
ATOM 12639 O O . LYS D 2 136 ? 83.232 67.803 83.885 1.00 64.90 132 LYS D O 1
ATOM 12645 N N . PRO D 2 137 ? 85.192 68.060 84.995 1.00 64.70 133 PRO D N 1
ATOM 12646 C CA . PRO D 2 137 ? 85.928 68.780 83.951 1.00 57.66 133 PRO D CA 1
ATOM 12647 C C . PRO D 2 137 ? 85.775 68.133 82.578 1.00 59.48 133 PRO D C 1
ATOM 12648 O O . PRO D 2 137 ? 85.855 66.909 82.468 1.00 57.86 133 PRO D O 1
ATOM 12652 N N . SER D 2 138 ? 85.550 68.940 81.549 1.00 55.17 134 SER D N 1
ATOM 12653 C CA . SER D 2 138 ? 85.369 68.397 80.211 1.00 60.87 134 SER D CA 1
ATOM 12654 C C . SER D 2 138 ? 86.325 69.061 79.240 1.00 61.31 134 SER D C 1
ATOM 12655 O O . SER D 2 138 ? 87.021 70.018 79.578 1.00 55.54 134 SER D O 1
ATOM 12658 N N . VAL D 2 139 ? 86.348 68.534 78.024 1.00 61.35 135 VAL D N 1
ATOM 12659 C CA . VAL D 2 139 ? 87.183 69.059 76.959 1.00 55.84 135 VAL D CA 1
ATOM 12660 C C . VAL D 2 139 ? 86.759 70.488 76.592 1.00 64.33 135 VAL D C 1
ATOM 12661 O O . VAL D 2 139 ? 87.510 71.225 75.949 1.00 61.03 135 VAL D O 1
ATOM 12665 N N . TYR D 2 140 ? 85.559 70.875 77.022 1.00 64.51 136 TYR D N 1
ATOM 12666 C CA . TYR D 2 140 ? 84.997 72.188 76.705 1.00 57.67 136 TYR D CA 1
ATOM 12667 C C . TYR D 2 140 ? 84.807 73.118 77.900 1.00 57.26 136 TYR D C 1
ATOM 12668 O O . TYR D 2 140 ? 84.535 74.302 77.713 1.00 61.47 136 TYR D O 1
ATOM 12677 N N . HIS D 2 141 ? 84.915 72.605 79.121 1.00 56.67 137 HIS D N 1
ATOM 12678 C CA . HIS D 2 141 ? 84.621 73.450 80.275 1.00 56.81 137 HIS D CA 1
ATOM 12679 C C . HIS D 2 141 ? 85.306 73.042 81.576 1.00 61.32 137 HIS D C 1
ATOM 12680 O O . HIS D 2 141 ? 85.903 71.972 81.687 1.00 60.49 137 HIS D O 1
ATOM 12687 N N . GLU D 2 142 ? 85.197 73.929 82.558 1.00 64.41 138 GLU D N 1
ATOM 12688 C CA . GLU D 2 142 ? 85.663 73.684 83.913 1.00 70.84 138 GLU D CA 1
ATOM 12689 C C . GLU D 2 142 ? 84.480 73.880 84.857 1.00 77.32 138 GLU D C 1
ATOM 12690 O O . GLU D 2 142 ? 83.769 74.876 84.758 1.00 81.91 138 GLU D O 1
ATOM 12696 N N . PRO D 2 143 ? 84.262 72.928 85.776 1.00 82.20 139 PRO D N 1
ATOM 12697 C CA . PRO D 2 143 ? 83.129 73.017 86.704 1.00 66.36 139 PRO D CA 1
ATOM 12698 C C . PRO D 2 143 ? 83.224 74.195 87.669 1.00 77.39 139 PRO D C 1
ATOM 12699 O O . PRO D 2 143 ? 82.199 74.652 88.170 1.00 75.55 139 PRO D O 1
ATOM 12703 N N . SER D 2 144 ? 84.437 74.678 87.920 1.00 94.87 140 SER D N 1
ATOM 12704 C CA . SER D 2 144 ? 84.638 75.814 88.815 1.00 106.85 140 SER D CA 1
ATOM 12705 C C . SER D 2 144 ? 84.008 77.089 88.256 1.00 110.41 140 SER D C 1
ATOM 12706 O O . SER D 2 144 ? 83.605 77.972 89.013 1.00 109.72 140 SER D O 1
ATOM 12709 N N . SER D 2 145 ? 83.922 77.176 86.931 1.00 121.67 141 SER D N 1
ATOM 12710 C CA . SER D 2 145 ? 83.319 78.328 86.266 1.00 121.68 141 SER D CA 1
ATOM 12711 C C . SER D 2 145 ? 81.819 78.404 86.535 1.00 126.45 141 SER D C 1
ATOM 12712 O O . SER D 2 145 ? 81.291 79.469 86.858 1.00 132.28 141 SER D O 1
ATOM 12715 N N . ILE D 2 146 ? 81.134 77.274 86.391 1.00 125.67 142 ILE D N 1
ATOM 12716 C CA . ILE D 2 146 ? 79.720 77.201 86.733 1.00 124.40 142 ILE D CA 1
ATOM 12717 C C . ILE D 2 146 ? 79.576 77.246 88.252 1.00 140.30 142 ILE D C 1
ATOM 12718 O O . ILE D 2 146 ? 80.205 76.462 88.963 1.00 144.36 142 ILE D O 1
ATOM 12723 N N . GLY D 2 147 ? 78.757 78.172 88.742 1.00 152.29 143 GLY D N 1
ATOM 12724 C CA . GLY D 2 147 ? 78.586 78.369 90.171 1.00 152.84 143 GLY D CA 1
ATOM 12725 C C . GLY D 2 147 ? 78.062 77.146 90.897 1.00 148.74 143 GLY D C 1
ATOM 12726 O O . GLY D 2 147 ? 77.535 76.223 90.276 1.00 150.70 143 GLY D O 1
ATOM 12727 N N . SER D 2 148 ? 78.214 77.143 92.218 1.00 136.86 144 SER D N 1
ATOM 12728 C CA . SER D 2 148 ? 77.773 76.027 93.047 1.00 128.00 144 SER D CA 1
ATOM 12729 C C . SER D 2 148 ? 76.281 75.768 92.884 1.00 128.72 144 SER D C 1
ATOM 12730 O O . SER D 2 148 ? 75.856 74.628 92.705 1.00 127.33 144 SER D O 1
ATOM 12733 N N . MET D 2 149 ? 75.495 76.839 92.939 1.00 131.48 145 MET D N 1
ATOM 12734 C CA . MET D 2 149 ? 74.042 76.736 92.867 1.00 134.05 145 MET D CA 1
ATOM 12735 C C . MET D 2 149 ? 73.572 76.231 91.503 1.00 127.13 145 MET D C 1
ATOM 12736 O O . MET D 2 149 ? 72.599 75.482 91.413 1.00 134.99 145 MET D O 1
ATOM 12741 N N . ALA D 2 150 ? 74.267 76.637 90.446 1.00 110.64 146 ALA D N 1
ATOM 12742 C CA . ALA D 2 150 ? 73.904 76.222 89.096 1.00 107.37 146 ALA D CA 1
ATOM 12743 C C . ALA D 2 150 ? 74.254 74.750 88.856 1.00 116.52 146 ALA D C 1
ATOM 12744 O O . ALA D 2 150 ? 73.627 74.078 88.034 1.00 107.34 146 ALA D O 1
ATOM 12746 N N . LEU D 2 151 ? 75.254 74.257 89.581 1.00 122.01 147 LEU D N 1
ATOM 12747 C CA . LEU D 2 151 ? 75.630 72.846 89.523 1.00 112.86 147 LEU D CA 1
ATOM 12748 C C . LEU D 2 151 ? 74.712 71.999 90.396 1.00 112.64 147 LEU D C 1
ATOM 12749 O O . LEU D 2 151 ? 74.166 70.991 89.947 1.00 114.29 147 LEU D O 1
ATOM 12754 N N . THR D 2 152 ? 74.554 72.416 91.649 1.00 108.41 148 THR D N 1
ATOM 12755 C CA . THR D 2 152 ? 73.733 71.688 92.609 1.00 106.95 148 THR D CA 1
ATOM 12756 C C . THR D 2 152 ? 72.248 71.882 92.321 1.00 103.17 148 THR D C 1
ATOM 12757 O O . THR D 2 152 ? 71.570 70.964 91.857 1.00 98.32 148 THR D O 1
ATOM 12761 N N . GLN D 2 158 ? 71.951 64.657 89.868 1.00 104.63 154 GLN D N 1
ATOM 12762 C CA . GLN D 2 158 ? 71.369 64.392 88.558 1.00 112.57 154 GLN D CA 1
ATOM 12763 C C . GLN D 2 158 ? 71.582 62.927 88.168 1.00 103.27 154 GLN D C 1
ATOM 12764 O O . GLN D 2 158 ? 71.257 62.022 88.936 1.00 99.32 154 GLN D O 1
ATOM 12770 N N . HIS D 2 159 ? 72.127 62.699 86.977 1.00 94.73 155 HIS D N 1
ATOM 12771 C CA . HIS D 2 159 ? 72.416 61.351 86.501 1.00 87.53 155 HIS D CA 1
ATOM 12772 C C . HIS D 2 159 ? 73.787 61.304 85.838 1.00 81.13 155 HIS D C 1
ATOM 12773 O O . HIS D 2 159 ? 74.043 60.451 84.989 1.00 88.45 155 HIS D O 1
ATOM 12780 N N . GLY D 2 160 ? 74.657 62.231 86.230 1.00 72.66 156 GLY D N 1
ATOM 12781 C CA . GLY D 2 160 ? 75.953 62.406 85.597 1.00 63.17 156 GLY D CA 1
ATOM 12782 C C . GLY D 2 160 ? 76.807 61.158 85.509 1.00 69.58 156 GLY D C 1
ATOM 12783 O O . GLY D 2 160 ? 76.726 60.280 86.366 1.00 79.33 156 GLY D O 1
ATOM 12784 N N . LEU D 2 161 ? 77.605 61.080 84.445 1.00 76.25 157 LEU D N 1
ATOM 12785 C CA . LEU D 2 161 ? 78.569 59.999 84.214 1.00 72.05 157 LEU D CA 1
ATOM 12786 C C . LEU D 2 161 ? 77.940 58.629 83.962 1.00 72.80 157 LEU D C 1
ATOM 12787 O O . LEU D 2 161 ? 78.609 57.724 83.464 1.00 88.34 157 LEU D O 1
ATOM 12792 N N . SER D 2 162 ? 76.667 58.473 84.307 1.00 58.42 158 SER D N 1
ATOM 12793 C CA . SER D 2 162 ? 76.002 57.182 84.186 1.00 66.10 158 SER D CA 1
ATOM 12794 C C . SER D 2 162 ? 75.841 56.751 82.730 1.00 66.87 158 SER D C 1
ATOM 12795 O O . SER D 2 162 ? 75.374 57.524 81.895 1.00 64.82 158 SER D O 1
ATOM 12798 N N . LYS D 2 163 ? 76.251 55.521 82.433 1.00 66.09 159 LYS D N 1
ATOM 12799 C CA . LYS D 2 163 ? 76.084 54.957 81.098 1.00 67.29 159 LYS D CA 1
ATOM 12800 C C . LYS D 2 163 ? 74.684 54.364 80.954 1.00 57.42 159 LYS D C 1
ATOM 12801 O O . LYS D 2 163 ? 74.225 53.619 81.819 1.00 59.60 159 LYS D O 1
ATOM 12807 N N . VAL D 2 164 ? 74.012 54.694 79.856 1.00 56.04 160 VAL D N 1
ATOM 12808 C CA . VAL D 2 164 ? 72.649 54.227 79.623 1.00 63.38 160 VAL D CA 1
ATOM 12809 C C . VAL D 2 164 ? 72.528 53.482 78.295 1.00 61.67 160 VAL D C 1
ATOM 12810 O O . VAL D 2 164 ? 73.171 53.837 77.312 1.00 59.99 160 VAL D O 1
ATOM 12814 N N . VAL D 2 165 ? 71.707 52.436 78.281 1.00 69.43 161 VAL D N 1
ATOM 12815 C CA . VAL D 2 165 ? 71.518 51.620 77.085 1.00 62.40 161 VAL D CA 1
ATOM 12816 C C . VAL D 2 165 ? 70.269 52.060 76.335 1.00 61.09 161 VAL D C 1
ATOM 12817 O O . VAL D 2 165 ? 69.182 52.109 76.908 1.00 68.20 161 VAL D O 1
ATOM 12821 N N . TYR D 2 166 ? 70.423 52.382 75.055 1.00 57.49 162 TYR D N 1
ATOM 12822 C CA . TYR D 2 166 ? 69.283 52.818 74.256 1.00 64.76 162 TYR D CA 1
ATOM 12823 C C . TYR D 2 166 ? 68.847 51.785 73.216 1.00 69.01 162 TYR D C 1
ATOM 12824 O O . TYR D 2 166 ? 67.770 51.910 72.634 1.00 66.82 162 TYR D O 1
ATOM 12833 N N . SER D 2 167 ? 69.689 50.787 72.964 1.00 70.48 163 SER D N 1
ATOM 12834 C CA . SER D 2 167 ? 69.330 49.703 72.050 1.00 69.25 163 SER D CA 1
ATOM 12835 C C . SER D 2 167 ? 70.167 48.448 72.294 1.00 76.36 163 SER D C 1
ATOM 12836 O O . SER D 2 167 ? 71.342 48.399 71.936 1.00 77.37 163 SER D O 1
ATOM 12839 N N . GLY D 2 168 ? 69.564 47.438 72.913 1.00 83.39 164 GLY D N 1
ATOM 12840 C CA . GLY D 2 168 ? 70.247 46.173 73.108 1.00 80.30 164 GLY D CA 1
ATOM 12841 C C . GLY D 2 168 ? 69.919 45.517 74.432 1.00 85.08 164 GLY D C 1
ATOM 12842 O O . GLY D 2 168 ? 69.459 46.181 75.360 1.00 88.17 164 GLY D O 1
ATOM 12843 N N . PRO D 2 169 ? 70.166 44.204 74.536 1.00 93.36 165 PRO D N 1
ATOM 12844 C CA . PRO D 2 169 ? 70.674 43.364 73.447 1.00 91.35 165 PRO D CA 1
ATOM 12845 C C . PRO D 2 169 ? 69.553 42.642 72.701 1.00 83.38 165 PRO D C 1
ATOM 12846 O O . PRO D 2 169 ? 68.616 42.134 73.320 1.00 79.32 165 PRO D O 1
ATOM 12850 N N . HIS D 2 170 ? 69.646 42.606 71.377 1.00 80.83 166 HIS D N 1
ATOM 12851 C CA . HIS D 2 170 ? 68.616 41.959 70.573 1.00 79.17 166 HIS D CA 1
ATOM 12852 C C . HIS D 2 170 ? 68.936 40.492 70.319 1.00 84.63 166 HIS D C 1
ATOM 12853 O O . HIS D 2 170 ? 70.075 40.141 70.004 1.00 97.50 166 HIS D O 1
ATOM 12860 N N . PRO D 2 171 ? 67.920 39.627 70.441 1.00 79.21 167 PRO D N 1
ATOM 12861 C CA . PRO D 2 171 ? 68.128 38.199 70.218 1.00 72.57 167 PRO D CA 1
ATOM 12862 C C . PRO D 2 171 ? 68.037 37.859 68.740 1.00 72.20 167 PRO D C 1
ATOM 12863 O O . PRO D 2 171 ? 67.479 38.633 67.963 1.00 77.20 167 PRO D O 1
ATOM 12867 N N . GLN D 2 172 ? 68.584 36.712 68.362 1.00 76.64 168 GLN D N 1
ATOM 12868 C CA . GLN D 2 172 ? 68.545 36.272 66.977 1.00 80.65 168 GLN D CA 1
ATOM 12869 C C . GLN D 2 172 ? 67.182 35.672 66.656 1.00 79.20 168 GLN D C 1
ATOM 12870 O O . GLN D 2 172 ? 66.657 34.866 67.420 1.00 87.09 168 GLN D O 1
ATOM 12876 N N . ARG D 2 173 ? 66.598 36.088 65.538 1.00 88.39 169 ARG D N 1
ATOM 12877 C CA . ARG D 2 173 ? 65.272 35.620 65.154 1.00 98.17 169 ARG D CA 1
ATOM 12878 C C . ARG D 2 173 ? 65.327 34.917 63.800 1.00 92.52 169 ARG D C 1
ATOM 12879 O O . ARG D 2 173 ? 65.783 35.491 62.808 1.00 82.14 169 ARG D O 1
ATOM 12887 N N . GLU D 2 174 ? 64.860 33.671 63.771 1.00 85.76 170 GLU D N 1
ATOM 12888 C CA . GLU D 2 174 ? 64.859 32.870 62.551 1.00 92.70 170 GLU D CA 1
ATOM 12889 C C . GLU D 2 174 ? 63.737 33.292 61.615 1.00 91.74 170 GLU D C 1
ATOM 12890 O O . GLU D 2 174 ? 63.841 33.148 60.396 1.00 93.86 170 GLU D O 1
ATOM 12896 N N . MET D 2 175 ? 62.659 33.799 62.200 1.00 89.85 171 MET D N 1
ATOM 12897 C CA . MET D 2 175 ? 61.468 34.158 61.447 1.00 86.40 171 MET D CA 1
ATOM 12898 C C . MET D 2 175 ? 60.917 35.503 61.919 1.00 77.17 171 MET D C 1
ATOM 12899 O O . MET D 2 175 ? 61.141 35.905 63.060 1.00 71.47 171 MET D O 1
ATOM 12904 N N . LEU D 2 176 ? 60.193 36.192 61.043 1.00 73.06 172 LEU D N 1
ATOM 12905 C CA . LEU D 2 176 ? 59.512 37.424 61.421 1.00 69.00 172 LEU D CA 1
ATOM 12906 C C . LEU D 2 176 ? 58.108 37.109 61.916 1.00 76.02 172 LEU D C 1
ATOM 12907 O O . LEU D 2 176 ? 57.320 36.457 61.227 1.00 76.07 172 LEU D O 1
ATOM 12912 N N . THR D 2 177 ? 57.813 37.561 63.129 1.00 71.81 173 THR D N 1
ATOM 12913 C CA . THR D 2 177 ? 56.501 37.365 63.724 1.00 57.77 173 THR D CA 1
ATOM 12914 C C . THR D 2 177 ? 55.876 38.715 64.033 1.00 59.36 173 THR D C 1
ATOM 12915 O O . THR D 2 177 ? 56.535 39.746 63.940 1.00 54.66 173 THR D O 1
ATOM 12919 N N . ALA D 2 178 ? 54.606 38.705 64.413 1.00 67.52 174 ALA D N 1
ATOM 12920 C CA . ALA D 2 178 ? 53.868 39.943 64.629 1.00 64.73 174 ALA D CA 1
ATOM 12921 C C . ALA D 2 178 ? 54.460 40.791 65.761 1.00 65.58 174 ALA D C 1
ATOM 12922 O O . ALA D 2 178 ? 54.495 42.016 65.660 1.00 76.44 174 ALA D O 1
ATOM 12924 N N . GLN D 2 179 ? 54.904 40.156 66.842 1.00 60.39 175 GLN D N 1
ATOM 12925 C CA . GLN D 2 179 ? 55.456 40.921 67.957 1.00 72.46 175 GLN D CA 1
ATOM 12926 C C . GLN D 2 179 ? 56.871 41.453 67.697 1.00 85.66 175 GLN D C 1
ATOM 12927 O O . GLN D 2 179 ? 57.142 42.648 67.911 1.00 107.98 175 GLN D O 1
ATOM 12933 N N . ASN D 2 180 ? 57.772 40.578 67.251 1.00 65.21 176 ASN D N 1
ATOM 12934 C CA . ASN D 2 180 ? 59.187 40.943 67.106 1.00 61.37 176 ASN D CA 1
ATOM 12935 C C . ASN D 2 180 ? 59.483 41.859 65.911 1.00 59.18 176 ASN D C 1
ATOM 12936 O O . ASN D 2 180 ? 60.417 42.668 65.959 1.00 64.85 176 ASN D O 1
ATOM 12941 N N . ARG D 2 181 ? 58.663 41.744 64.865 1.00 61.85 177 ARG D N 1
ATOM 12942 C CA . ARG D 2 181 ? 58.935 42.410 63.594 1.00 76.08 177 ARG D CA 1
ATOM 12943 C C . ARG D 2 181 ? 59.194 43.906 63.723 1.00 68.27 177 ARG D C 1
ATOM 12944 O O . ARG D 2 181 ? 59.974 44.461 62.953 1.00 63.99 177 ARG D O 1
ATOM 12952 N N . PHE D 2 182 ? 58.559 44.574 64.679 1.00 68.24 178 PHE D N 1
ATOM 12953 C CA . PHE D 2 182 ? 58.801 46.005 64.804 1.00 68.09 178 PHE D CA 1
ATOM 12954 C C . PHE D 2 182 ? 60.010 46.318 65.673 1.00 63.84 178 PHE D C 1
ATOM 12955 O O . PHE D 2 182 ? 60.588 47.388 65.548 1.00 66.61 178 PHE D O 1
ATOM 12963 N N . GLU D 2 183 ? 60.386 45.399 66.556 1.00 65.60 179 GLU D N 1
ATOM 12964 C CA . GLU D 2 183 ? 61.684 45.502 67.210 1.00 57.59 179 GLU D CA 1
ATOM 12965 C C . GLU D 2 183 ? 62.755 45.443 66.129 1.00 68.97 179 GLU D C 1
ATOM 12966 O O . GLU D 2 183 ? 63.682 46.264 66.092 1.00 73.37 179 GLU D O 1
ATOM 12972 N N . VAL D 2 184 ? 62.595 44.468 65.236 1.00 48.42 180 VAL D N 1
ATOM 12973 C CA . VAL D 2 184 ? 63.521 44.262 64.133 1.00 62.53 180 VAL D CA 1
ATOM 12974 C C . VAL D 2 184 ? 63.583 45.492 63.232 1.00 63.18 180 VAL D C 1
ATOM 12975 O O . VAL D 2 184 ? 64.665 46.005 62.943 1.00 70.27 180 VAL D O 1
ATOM 12979 N N . LEU D 2 185 ? 62.415 45.972 62.816 1.00 56.86 181 LEU D N 1
ATOM 12980 C CA . LEU D 2 185 ? 62.327 47.102 61.899 1.00 55.31 181 LEU D CA 1
ATOM 12981 C C . LEU D 2 185 ? 62.865 48.380 62.528 1.00 59.76 181 LEU D C 1
ATOM 12982 O O . LEU D 2 185 ? 63.556 49.155 61.870 1.00 68.65 181 LEU D O 1
ATOM 12987 N N . THR D 2 186 ? 62.545 48.595 63.799 1.00 55.83 182 THR D N 1
ATOM 12988 C CA . THR D 2 186 ? 63.073 49.735 64.540 1.00 52.22 182 THR D CA 1
ATOM 12989 C C . THR D 2 186 ? 64.598 49.692 64.595 1.00 49.81 182 THR D C 1
ATOM 12990 O O . THR D 2 186 ? 65.260 50.707 64.373 1.00 54.76 182 THR D O 1
ATOM 12994 N N . PHE D 2 187 ? 65.158 48.520 64.886 1.00 46.95 183 PHE D N 1
ATOM 12995 C CA . PHE D 2 187 ? 66.612 48.394 64.932 1.00 45.04 183 PHE D CA 1
ATOM 12996 C C . PHE D 2 187 ? 67.255 48.634 63.566 1.00 68.09 183 PHE D C 1
ATOM 12997 O O . PHE D 2 187 ? 68.295 49.289 63.468 1.00 69.29 183 PHE D O 1
ATOM 13005 N N . LEU D 2 188 ? 66.643 48.090 62.519 1.00 57.74 184 LEU D N 1
ATOM 13006 C CA . LEU D 2 188 ? 67.125 48.302 61.159 1.00 57.49 184 LEU D CA 1
ATOM 13007 C C . LEU D 2 188 ? 67.114 49.783 60.796 1.00 62.13 184 LEU D C 1
ATOM 13008 O O . LEU D 2 188 ? 68.062 50.298 60.199 1.00 64.16 184 LEU D O 1
ATOM 13013 N N . LEU D 2 189 ? 66.034 50.462 61.163 1.00 58.78 185 LEU D N 1
ATOM 13014 C CA . LEU D 2 189 ? 65.907 51.889 60.906 1.00 61.03 185 LEU D CA 1
ATOM 13015 C C . LEU D 2 189 ? 66.947 52.672 61.704 1.00 68.40 185 LEU D C 1
ATOM 13016 O O . LEU D 2 189 ? 67.438 53.703 61.249 1.00 66.66 185 LEU D O 1
ATOM 13021 N N . LEU D 2 190 ? 67.280 52.176 62.893 1.00 67.69 186 LEU D N 1
ATOM 13022 C CA . LEU D 2 190 ? 68.340 52.776 63.701 1.00 64.17 186 LEU D CA 1
ATOM 13023 C C . LEU D 2 190 ? 69.672 52.640 62.972 1.00 60.06 186 LEU D C 1
ATOM 13024 O O . LEU D 2 190 ? 70.483 53.571 62.944 1.00 68.56 186 LEU D O 1
ATOM 13029 N N . CYS D 2 191 ? 69.887 51.468 62.383 1.00 58.36 187 CYS D N 1
ATOM 13030 C CA . CYS D 2 191 ? 71.074 51.215 61.578 1.00 64.64 187 CYS D CA 1
ATOM 13031 C C . CYS D 2 191 ? 71.132 52.177 60.399 1.00 60.89 187 CYS D C 1
ATOM 13032 O O . CYS D 2 191 ? 72.208 52.624 60.000 1.00 63.37 187 CYS D O 1
ATOM 13035 N N . TYR D 2 192 ? 69.964 52.485 59.845 1.00 59.91 188 TYR D N 1
ATOM 13036 C CA . TYR D 2 192 ? 69.859 53.439 58.750 1.00 66.61 188 TYR D CA 1
ATOM 13037 C C . TYR D 2 192 ? 70.241 54.841 59.219 1.00 67.16 188 TYR D C 1
ATOM 13038 O O . TYR D 2 192 ? 70.996 55.549 58.553 1.00 67.12 188 TYR D O 1
ATOM 13047 N N . ASN D 2 193 ? 69.741 55.220 60.391 1.00 64.00 189 ASN D N 1
ATOM 13048 C CA . ASN D 2 193 ? 70.012 56.536 60.958 1.00 60.52 189 ASN D CA 1
ATOM 13049 C C . ASN D 2 193 ? 71.484 56.709 61.298 1.00 68.85 189 ASN D C 1
ATOM 13050 O O . ASN D 2 193 ? 72.015 57.819 61.266 1.00 78.51 189 ASN D O 1
ATOM 13055 N N . ALA D 2 194 ? 72.137 55.599 61.623 1.00 69.56 190 ALA D N 1
ATOM 13056 C CA . ALA D 2 194 ? 73.553 55.613 61.972 1.00 54.44 190 ALA D CA 1
ATOM 13057 C C . ALA D 2 194 ? 74.428 56.072 60.803 1.00 62.79 190 ALA D C 1
ATOM 13058 O O . ALA D 2 194 ? 75.478 56.674 61.013 1.00 75.83 190 ALA D O 1
ATOM 13060 N N . ALA D 2 195 ? 74.013 55.758 59.579 1.00 63.90 191 ALA D N 1
ATOM 13061 C CA . ALA D 2 195 ? 74.775 56.134 58.387 1.00 74.56 191 ALA D CA 1
ATOM 13062 C C . ALA D 2 195 ? 74.058 57.178 57.530 1.00 81.91 191 ALA D C 1
ATOM 13063 O O . ALA D 2 195 ? 74.153 57.147 56.305 1.00 84.00 191 ALA D O 1
ATOM 13065 N N . LEU D 2 196 ? 73.363 58.109 58.175 1.00 79.09 192 LEU D N 1
ATOM 13066 C CA . LEU D 2 196 ? 72.500 59.057 57.472 1.00 70.42 192 LEU D CA 1
ATOM 13067 C C . LEU D 2 196 ? 73.241 59.968 56.498 1.00 80.98 192 LEU D C 1
ATOM 13068 O O . LEU D 2 196 ? 72.707 60.326 55.449 1.00 87.38 192 LEU D O 1
ATOM 13073 N N . THR D 2 197 ? 74.466 60.343 56.845 1.00 78.49 193 THR D N 1
ATOM 13074 C CA . THR D 2 197 ? 75.243 61.243 56.006 1.00 80.73 193 THR D CA 1
ATOM 13075 C C . THR D 2 197 ? 75.584 60.590 54.670 1.00 92.31 193 THR D C 1
ATOM 13076 O O . THR D 2 197 ? 75.558 61.239 53.623 1.00 94.65 193 THR D O 1
ATOM 13080 N N . TYR D 2 198 ? 75.896 59.299 54.713 1.00 91.65 194 TYR D N 1
ATOM 13081 C CA . TYR D 2 198 ? 76.313 58.578 53.517 1.00 87.52 194 TYR D CA 1
ATOM 13082 C C . TYR D 2 198 ? 75.136 58.170 52.625 1.00 86.41 194 TYR D C 1
ATOM 13083 O O . TYR D 2 198 ? 75.334 57.578 51.563 1.00 81.90 194 TYR D O 1
ATOM 13092 N N . MET D 2 199 ? 73.918 58.487 53.055 1.00 85.03 195 MET D N 1
ATOM 13093 C CA . MET D 2 199 ? 72.728 58.193 52.259 1.00 77.52 195 MET D CA 1
ATOM 13094 C C . MET D 2 199 ? 72.438 59.305 51.258 1.00 75.98 195 MET D C 1
ATOM 13095 O O . MET D 2 199 ? 72.374 60.476 51.630 1.00 80.22 195 MET D O 1
ATOM 13100 N N . PRO D 2 200 ? 72.235 58.933 49.985 1.00 88.36 196 PRO D N 1
ATOM 13101 C CA . PRO D 2 200 ? 71.928 59.861 48.890 1.00 91.48 196 PRO D CA 1
ATOM 13102 C C . PRO D 2 200 ? 70.576 60.544 49.068 1.00 94.24 196 PRO D C 1
ATOM 13103 O O . PRO D 2 200 ? 69.742 60.053 49.829 1.00 91.74 196 PRO D O 1
ATOM 13107 N N . SER D 2 201 ? 70.375 61.661 48.374 1.00 95.79 197 SER D N 1
ATOM 13108 C CA . SER D 2 201 ? 69.149 62.444 48.501 1.00 97.21 197 SER D CA 1
ATOM 13109 C C . SER D 2 201 ? 67.912 61.645 48.111 1.00 99.54 197 SER D C 1
ATOM 13110 O O . SER D 2 201 ? 66.836 61.845 48.672 1.00 97.42 197 SER D O 1
ATOM 13113 N N . VAL D 2 202 ? 68.068 60.744 47.148 1.00 101.30 198 VAL D N 1
ATOM 13114 C CA . VAL D 2 202 ? 66.964 59.903 46.698 1.00 101.20 198 VAL D CA 1
ATOM 13115 C C . VAL D 2 202 ? 66.492 58.989 47.828 1.00 95.40 198 VAL D C 1
ATOM 13116 O O . VAL D 2 202 ? 65.290 58.785 48.026 1.00 89.64 198 VAL D O 1
ATOM 13120 N N . SER D 2 203 ? 67.451 58.446 48.573 1.00 89.22 199 SER D N 1
ATOM 13121 C CA . SER D 2 203 ? 67.144 57.576 49.700 1.00 76.26 199 SER D CA 1
ATOM 13122 C C . SER D 2 203 ? 66.445 58.340 50.822 1.00 79.27 199 SER D C 1
ATOM 13123 O O . SER D 2 203 ? 65.524 57.818 51.446 1.00 74.13 199 SER D O 1
ATOM 13126 N N . LEU D 2 204 ? 66.884 59.572 51.076 1.00 79.98 200 LEU D N 1
ATOM 13127 C CA . LEU D 2 204 ? 66.238 60.428 52.070 1.00 77.79 200 LEU D CA 1
ATOM 13128 C C . LEU D 2 204 ? 64.811 60.771 51.657 1.00 77.20 200 LEU D C 1
ATOM 13129 O O . LEU D 2 204 ? 63.899 60.802 52.491 1.00 81.83 200 LEU D O 1
ATOM 13134 N N . GLN D 2 205 ? 64.631 61.036 50.367 1.00 71.38 201 GLN D N 1
ATOM 13135 C CA . GLN D 2 205 ? 63.316 61.330 49.816 1.00 77.93 201 GLN D CA 1
ATOM 13136 C C . GLN D 2 205 ? 62.395 60.138 50.023 1.00 76.37 201 GLN D C 1
ATOM 13137 O O . GLN D 2 205 ? 61.258 60.282 50.490 1.00 72.91 201 GLN D O 1
ATOM 13143 N N . SER D 2 206 ? 62.906 58.958 49.683 1.00 74.31 202 SER D N 1
ATOM 13144 C CA . SER D 2 206 ? 62.163 57.723 49.870 1.00 76.66 202 SER D CA 1
ATOM 13145 C C . SER D 2 206 ? 61.814 57.547 51.343 1.00 72.20 202 SER D C 1
ATOM 13146 O O . SER D 2 206 ? 60.711 57.132 51.669 1.00 75.01 202 SER D O 1
ATOM 13149 N N . LEU D 2 207 ? 62.749 57.882 52.228 1.00 66.27 203 LEU D N 1
ATOM 13150 C CA . LEU D 2 207 ? 62.506 57.793 53.664 1.00 69.36 203 LEU D CA 1
ATOM 13151 C C . LEU D 2 207 ? 61.343 58.677 54.103 1.00 75.98 203 LEU D C 1
ATOM 13152 O O . LEU D 2 207 ? 60.455 58.227 54.823 1.00 82.81 203 LEU D O 1
ATOM 13157 N N . CYS D 2 208 ? 61.353 59.934 53.671 1.00 72.17 204 CYS D N 1
ATOM 13158 C CA . CYS D 2 208 ? 60.287 60.865 54.031 1.00 72.64 204 CYS D CA 1
ATOM 13159 C C . CYS D 2 208 ? 58.929 60.391 53.508 1.00 77.79 204 CYS D C 1
ATOM 13160 O O . CYS D 2 208 ? 57.945 60.301 54.263 1.00 72.66 204 CYS D O 1
ATOM 13163 N N . GLN D 2 209 ? 58.893 60.084 52.212 1.00 82.01 205 GLN D N 1
ATOM 13164 C CA . GLN D 2 209 ? 57.675 59.629 51.548 1.00 86.47 205 GLN D CA 1
ATOM 13165 C C . GLN D 2 209 ? 57.101 58.389 52.220 1.00 91.33 205 GLN D C 1
ATOM 13166 O O . GLN D 2 209 ? 55.892 58.278 52.422 1.00 95.27 205 GLN D O 1
ATOM 13172 N N . ILE D 2 210 ? 57.986 57.465 52.574 1.00 90.43 206 ILE D N 1
ATOM 13173 C CA . ILE D 2 210 ? 57.592 56.203 53.186 1.00 85.00 206 ILE D CA 1
ATOM 13174 C C . ILE D 2 210 ? 57.112 56.358 54.620 1.00 76.39 206 ILE D C 1
ATOM 13175 O O . ILE D 2 210 ? 56.119 55.752 55.005 1.00 79.10 206 ILE D O 1
ATOM 13180 N N . CYS D 2 211 ? 57.806 57.169 55.408 1.00 65.56 207 CYS D N 1
ATOM 13181 C CA . CYS D 2 211 ? 57.346 57.456 56.760 1.00 66.10 207 CYS D CA 1
ATOM 13182 C C . CYS D 2 211 ? 55.941 58.049 56.702 1.00 70.21 207 CYS D C 1
ATOM 13183 O O . CYS D 2 211 ? 55.052 57.651 57.466 1.00 80.34 207 CYS D O 1
ATOM 13186 N N . SER D 2 212 ? 55.741 58.978 55.772 1.00 59.72 208 SER D N 1
ATOM 13187 C CA . SER D 2 212 ? 54.425 59.573 55.570 1.00 60.33 208 SER D CA 1
ATOM 13188 C C . SER D 2 212 ? 53.373 58.508 55.224 1.00 65.96 208 SER D C 1
ATOM 13189 O O . SER D 2 212 ? 52.330 58.413 55.885 1.00 72.24 208 SER D O 1
ATOM 13192 N N . ARG D 2 213 ? 53.664 57.707 54.198 1.00 62.27 209 ARG D N 1
ATOM 13193 C CA . ARG D 2 213 ? 52.741 56.681 53.709 1.00 64.31 209 ARG D CA 1
ATOM 13194 C C . ARG D 2 213 ? 52.370 55.666 54.787 1.00 71.02 209 ARG D C 1
ATOM 13195 O O . ARG D 2 213 ? 51.214 55.261 54.898 1.00 83.51 209 ARG D O 1
ATOM 13203 N N . ILE D 2 214 ? 53.357 55.263 55.578 1.00 67.17 210 ILE D N 1
ATOM 13204 C CA . ILE D 2 214 ? 53.145 54.331 56.679 1.00 60.27 210 ILE D CA 1
ATOM 13205 C C . ILE D 2 214 ? 52.266 54.959 57.746 1.00 64.76 210 ILE D C 1
ATOM 13206 O O . ILE D 2 214 ? 51.334 54.332 58.250 1.00 72.60 210 ILE D O 1
ATOM 13211 N N . CYS D 2 215 ? 52.571 56.205 58.087 1.00 68.77 211 CYS D N 1
ATOM 13212 C CA . CYS D 2 215 ? 51.846 56.900 59.140 1.00 70.84 211 CYS D CA 1
ATOM 13213 C C . CYS D 2 215 ? 50.375 57.146 58.808 1.00 71.73 211 CYS D C 1
ATOM 13214 O O . CYS D 2 215 ? 49.518 57.033 59.685 1.00 67.60 211 CYS D O 1
ATOM 13217 N N . VAL D 2 216 ? 50.068 57.474 57.556 1.00 65.61 212 VAL D N 1
ATOM 13218 C CA . VAL D 2 216 ? 48.691 57.840 57.232 1.00 75.88 212 VAL D CA 1
ATOM 13219 C C . VAL D 2 216 ? 47.933 56.791 56.418 1.00 85.62 212 VAL D C 1
ATOM 13220 O O . VAL D 2 216 ? 46.817 57.052 55.971 1.00 82.78 212 VAL D O 1
ATOM 13224 N N . CYS D 2 217 ? 48.521 55.607 56.256 1.00 88.15 213 CYS D N 1
ATOM 13225 C CA . CYS D 2 217 ? 48.024 54.612 55.301 1.00 97.95 213 CYS D CA 1
ATOM 13226 C C . CYS D 2 217 ? 46.526 54.316 55.381 1.00 100.15 213 CYS D C 1
ATOM 13227 O O . CYS D 2 217 ? 45.789 54.577 54.433 1.00 110.44 213 CYS D O 1
ATOM 13230 N N . GLY D 2 218 ? 46.074 53.765 56.500 1.00 90.10 214 GLY D N 1
ATOM 13231 C CA . GLY D 2 218 ? 44.689 53.342 56.600 1.00 91.06 214 GLY D CA 1
ATOM 13232 C C . GLY D 2 218 ? 43.761 54.427 57.108 1.00 89.84 214 GLY D C 1
ATOM 13233 O O . GLY D 2 218 ? 42.571 54.192 57.328 1.00 83.71 214 GLY D O 1
ATOM 13234 N N . TYR D 2 219 ? 44.307 55.624 57.281 1.00 91.22 215 TYR D N 1
ATOM 13235 C CA . TYR D 2 219 ? 43.563 56.724 57.875 1.00 84.56 215 TYR D CA 1
ATOM 13236 C C . TYR D 2 219 ? 43.099 57.700 56.796 1.00 82.99 215 TYR D C 1
ATOM 13237 O O . TYR D 2 219 ? 43.680 57.743 55.713 1.00 86.79 215 TYR D O 1
ATOM 13246 N N . PRO D 2 220 ? 42.048 58.487 57.090 1.00 92.45 216 PRO D N 1
ATOM 13247 C CA . PRO D 2 220 ? 41.471 59.420 56.113 1.00 100.94 216 PRO D CA 1
ATOM 13248 C C . PRO D 2 220 ? 42.473 60.361 55.442 1.00 105.55 216 PRO D C 1
ATOM 13249 O O . PRO D 2 220 ? 42.297 60.680 54.262 1.00 118.96 216 PRO D O 1
ATOM 13253 N N . ARG D 2 221 ? 43.512 60.780 56.160 1.00 100.38 217 ARG D N 1
ATOM 13254 C CA . ARG D 2 221 ? 44.456 61.750 55.610 1.00 101.39 217 ARG D CA 1
ATOM 13255 C C . ARG D 2 221 ? 45.170 61.201 54.372 1.00 103.75 217 ARG D C 1
ATOM 13256 O O . ARG D 2 221 ? 45.643 61.968 53.533 1.00 100.23 217 ARG D O 1
ATOM 13264 N N . GLN D 2 222 ? 45.226 59.877 54.248 1.00 106.68 218 GLN D N 1
ATOM 13265 C CA . GLN D 2 222 ? 45.796 59.252 53.057 1.00 107.05 218 GLN D CA 1
ATOM 13266 C C . GLN D 2 222 ? 45.084 59.767 51.811 1.00 114.64 218 GLN D C 1
ATOM 13267 O O . GLN D 2 222 ? 45.729 60.155 50.833 1.00 122.43 218 GLN D O 1
ATOM 13273 N N . HIS D 2 223 ? 43.753 59.800 51.865 1.00 108.69 219 HIS D N 1
ATOM 13274 C CA . HIS D 2 223 ? 42.960 60.279 50.739 1.00 114.45 219 HIS D CA 1
ATOM 13275 C C . HIS D 2 223 ? 43.289 61.740 50.458 1.00 120.14 219 HIS D C 1
ATOM 13276 O O . HIS D 2 223 ? 43.260 62.181 49.309 1.00 128.78 219 HIS D O 1
ATOM 13283 N N . VAL D 2 224 ? 43.599 62.485 51.515 1.00 117.43 220 VAL D N 1
ATOM 13284 C CA . VAL D 2 224 ? 44.046 63.865 51.369 1.00 112.53 220 VAL D CA 1
ATOM 13285 C C . VAL D 2 224 ? 45.438 63.896 50.745 1.00 106.42 220 VAL D C 1
ATOM 13286 O O . VAL D 2 224 ? 45.708 64.689 49.841 1.00 110.11 220 VAL D O 1
ATOM 13290 N N . ARG D 2 225 ? 46.318 63.020 51.228 1.00 101.76 221 ARG D N 1
ATOM 13291 C CA . ARG D 2 225 ? 47.671 62.940 50.691 1.00 107.00 221 ARG D CA 1
ATOM 13292 C C . ARG D 2 225 ? 47.638 62.267 49.317 1.00 111.43 221 ARG D C 1
ATOM 13293 O O . ARG D 2 225 ? 48.603 62.336 48.556 1.00 106.93 221 ARG D O 1
ATOM 13301 N N . LYS D 2 226 ? 46.523 61.600 49.028 1.00 112.07 222 LYS D N 1
ATOM 13302 C CA . LYS D 2 226 ? 46.244 61.007 47.715 1.00 113.63 222 LYS D CA 1
ATOM 13303 C C . LYS D 2 226 ? 47.199 59.864 47.378 1.00 114.04 222 LYS D C 1
ATOM 13304 O O . LYS D 2 226 ? 47.418 59.549 46.207 1.00 115.42 222 LYS D O 1
ATOM 13310 N N . TYR D 2 227 ? 47.799 59.277 48.406 1.00 117.28 223 TYR D N 1
ATOM 13311 C CA . TYR D 2 227 ? 48.590 58.063 48.244 1.00 114.70 223 TYR D CA 1
ATOM 13312 C C . TYR D 2 227 ? 47.701 56.918 47.770 1.00 119.48 223 TYR D C 1
ATOM 13313 O O . TYR D 2 227 ? 46.598 56.734 48.281 1.00 115.13 223 TYR D O 1
ATOM 13322 N N . LYS D 2 228 ? 48.171 56.156 46.790 1.00 124.63 224 LYS D N 1
ATOM 13323 C CA . LYS D 2 228 ? 47.350 55.102 46.206 1.00 135.49 224 LYS D CA 1
ATOM 13324 C C . LYS D 2 228 ? 47.963 53.713 46.358 1.00 142.48 224 LYS D C 1
ATOM 13325 O O . LYS D 2 228 ? 49.178 53.537 46.261 1.00 142.81 224 LYS D O 1
ATOM 13331 N N . GLY D 2 229 ? 47.099 52.733 46.603 1.00 145.45 225 GLY D N 1
ATOM 13332 C CA . GLY D 2 229 ? 47.509 51.354 46.798 1.00 145.78 225 GLY D CA 1
ATOM 13333 C C . GLY D 2 229 ? 46.621 50.663 47.813 1.00 147.04 225 GLY D C 1
ATOM 13334 O O . GLY D 2 229 ? 45.397 50.671 47.684 1.00 152.48 225 GLY D O 1
ATOM 13335 N N . ILE D 2 230 ? 47.234 50.056 48.823 1.00 142.66 226 ILE D N 1
ATOM 13336 C CA . ILE D 2 230 ? 46.474 49.412 49.884 1.00 144.56 226 ILE D CA 1
ATOM 13337 C C . ILE D 2 230 ? 46.160 50.408 50.993 1.00 139.19 226 ILE D C 1
ATOM 13338 O O . ILE D 2 230 ? 47.050 51.103 51.481 1.00 132.00 226 ILE D O 1
ATOM 13343 N N . SER D 2 231 ? 44.891 50.475 51.385 1.00 135.63 227 SER D N 1
ATOM 13344 C CA . SER D 2 231 ? 44.461 51.405 52.422 1.00 122.08 227 SER D CA 1
ATOM 13345 C C . SER D 2 231 ? 44.077 50.681 53.709 1.00 110.43 227 SER D C 1
ATOM 13346 O O . SER D 2 231 ? 42.932 50.753 54.157 1.00 113.11 227 SER D O 1
ATOM 13349 N N . SER D 2 232 ? 45.042 49.982 54.297 1.00 101.86 228 SER D N 1
ATOM 13350 C CA . SER D 2 232 ? 44.827 49.289 55.561 1.00 106.93 228 SER D CA 1
ATOM 13351 C C . SER D 2 232 ? 45.734 49.879 56.634 1.00 96.83 228 SER D C 1
ATOM 13352 O O . SER D 2 232 ? 46.929 50.061 56.407 1.00 92.32 228 SER D O 1
ATOM 13355 N N . ARG D 2 233 ? 45.168 50.170 57.802 1.00 92.06 229 ARG D N 1
ATOM 13356 C CA . ARG D 2 233 ? 45.937 50.762 58.892 1.00 85.74 229 ARG D CA 1
ATOM 13357 C C . ARG D 2 233 ? 47.041 49.817 59.343 1.00 90.21 229 ARG D C 1
ATOM 13358 O O . ARG D 2 233 ? 46.776 48.729 59.849 1.00 97.33 229 ARG D O 1
ATOM 13366 N N . ILE D 2 234 ? 48.282 50.249 59.158 1.00 86.84 230 ILE D N 1
ATOM 13367 C CA . ILE D 2 234 ? 49.438 49.463 59.559 1.00 81.61 230 ILE D CA 1
ATOM 13368 C C . ILE D 2 234 ? 49.777 49.712 61.019 1.00 86.81 230 ILE D C 1
ATOM 13369 O O . ILE D 2 234 ? 50.135 50.828 61.391 1.00 77.85 230 ILE D O 1
ATOM 13374 N N . PRO D 2 235 ? 49.661 48.668 61.854 1.00 98.73 231 PRO D N 1
ATOM 13375 C CA . PRO D 2 235 ? 50.022 48.825 63.266 1.00 100.55 231 PRO D CA 1
ATOM 13376 C C . PRO D 2 235 ? 51.500 49.155 63.372 1.00 95.26 231 PRO D C 1
ATOM 13377 O O . PRO D 2 235 ? 52.314 48.455 62.782 1.00 108.75 231 PRO D O 1
ATOM 13381 N N . VAL D 2 236 ? 51.837 50.216 64.094 1.00 79.58 232 VAL D N 1
ATOM 13382 C CA . VAL D 2 236 ? 53.214 50.689 64.153 1.00 64.64 232 VAL D CA 1
ATOM 13383 C C . VAL D 2 236 ? 53.614 50.941 65.597 1.00 56.84 232 VAL D C 1
ATOM 13384 O O . VAL D 2 236 ? 52.852 51.528 66.363 1.00 63.85 232 VAL D O 1
ATOM 13388 N N . SER D 2 237 ? 54.804 50.484 65.973 1.00 49.40 233 SER D N 1
ATOM 13389 C CA . SER D 2 237 ? 55.304 50.725 67.317 1.00 44.70 233 SER D CA 1
ATOM 13390 C C . SER D 2 237 ? 55.750 52.179 67.478 1.00 53.55 233 SER D C 1
ATOM 13391 O O . SER D 2 237 ? 56.042 52.871 66.504 1.00 58.68 233 SER D O 1
ATOM 13394 N N . SER D 2 238 ? 55.809 52.626 68.725 1.00 53.01 234 SER D N 1
ATOM 13395 C CA . SER D 2 238 ? 56.151 54.000 69.052 1.00 45.91 234 SER D CA 1
ATOM 13396 C C . SER D 2 238 ? 57.628 54.299 68.756 1.00 53.97 234 SER D C 1
ATOM 13397 O O . SER D 2 238 ? 57.973 55.340 68.166 1.00 60.20 234 SER D O 1
ATOM 13400 N N . GLY D 2 239 ? 58.497 53.375 69.163 1.00 45.42 235 GLY D N 1
ATOM 13401 C CA . GLY D 2 239 ? 59.923 53.515 68.936 1.00 44.42 235 GLY D CA 1
ATOM 13402 C C . GLY D 2 239 ? 60.245 53.620 67.459 1.00 61.65 235 GLY D C 1
ATOM 13403 O O . GLY D 2 239 ? 61.189 54.312 67.061 1.00 73.33 235 GLY D O 1
ATOM 13404 N N . PHE D 2 240 ? 59.441 52.945 66.644 1.00 56.22 236 PHE D N 1
ATOM 13405 C CA . PHE D 2 240 ? 59.606 52.996 65.199 1.00 59.39 236 PHE D CA 1
ATOM 13406 C C . PHE D 2 240 ? 59.388 54.416 64.682 1.00 52.80 236 PHE D C 1
ATOM 13407 O O . PHE D 2 240 ? 60.170 54.915 63.872 1.00 59.90 236 PHE D O 1
ATOM 13415 N N . MET D 2 241 ? 58.342 55.071 65.178 1.00 49.96 237 MET D N 1
ATOM 13416 C CA . MET D 2 241 ? 58.046 56.446 64.794 1.00 54.86 237 MET D CA 1
ATOM 13417 C C . MET D 2 241 ? 59.129 57.398 65.292 1.00 58.47 237 MET D C 1
ATOM 13418 O O . MET D 2 241 ? 59.461 58.377 64.619 1.00 59.53 237 MET D O 1
ATOM 13423 N N . VAL D 2 242 ? 59.685 57.113 66.467 1.00 57.16 238 VAL D N 1
ATOM 13424 C CA . VAL D 2 242 ? 60.809 57.909 66.963 1.00 62.02 238 VAL D CA 1
ATOM 13425 C C . VAL D 2 242 ? 62.010 57.825 66.007 1.00 71.66 238 VAL D C 1
ATOM 13426 O O . VAL D 2 242 ? 62.600 58.854 65.610 1.00 85.87 238 VAL D O 1
ATOM 13430 N N . GLN D 2 243 ? 62.359 56.594 65.637 1.00 54.78 239 GLN D N 1
ATOM 13431 C CA . GLN D 2 243 ? 63.449 56.357 64.700 1.00 46.12 239 GLN D CA 1
ATOM 13432 C C . GLN D 2 243 ? 63.170 57.019 63.359 1.00 57.06 239 GLN D C 1
ATOM 13433 O O . GLN D 2 243 ? 64.090 57.469 62.674 1.00 61.66 239 GLN D O 1
ATOM 13439 N N . MET D 2 244 ? 61.892 57.091 63.003 1.00 52.57 240 MET D N 1
ATOM 13440 C CA . MET D 2 244 ? 61.468 57.835 61.828 1.00 53.85 240 MET D CA 1
ATOM 13441 C C . MET D 2 244 ? 61.885 59.285 61.996 1.00 55.16 240 MET D C 1
ATOM 13442 O O . MET D 2 244 ? 62.540 59.871 61.132 1.00 69.00 240 MET D O 1
ATOM 13447 N N . LEU D 2 245 ? 61.516 59.845 63.144 1.00 59.18 241 LEU D N 1
ATOM 13448 C CA . LEU D 2 245 ? 61.750 61.255 63.437 1.00 53.96 241 LEU D CA 1
ATOM 13449 C C . LEU D 2 245 ? 63.226 61.629 63.406 1.00 53.92 241 LEU D C 1
ATOM 13450 O O . LEU D 2 245 ? 63.569 62.774 63.109 1.00 53.27 241 LEU D O 1
ATOM 13455 N N . THR D 2 246 ? 64.101 60.680 63.724 1.00 58.45 242 THR D N 1
ATOM 13456 C CA . THR D 2 246 ? 65.534 60.943 63.570 1.00 57.66 242 THR D CA 1
ATOM 13457 C C . THR D 2 246 ? 65.889 61.276 62.115 1.00 59.28 242 THR D C 1
ATOM 13458 O O . THR D 2 246 ? 66.452 62.339 61.817 1.00 71.43 242 THR D O 1
ATOM 13462 N N . GLY D 2 247 ? 65.540 60.365 61.213 1.00 64.75 243 GLY D N 1
ATOM 13463 C CA . GLY D 2 247 ? 65.813 60.536 59.798 1.00 66.16 243 GLY D CA 1
ATOM 13464 C C . GLY D 2 247 ? 65.102 61.733 59.197 1.00 71.51 243 GLY D C 1
ATOM 13465 O O . GLY D 2 247 ? 65.634 62.398 58.306 1.00 63.46 243 GLY D O 1
ATOM 13466 N N . ILE D 2 248 ? 63.896 62.012 59.680 1.00 67.20 244 ILE D N 1
ATOM 13467 C CA . ILE D 2 248 ? 63.146 63.166 59.198 1.00 65.28 244 ILE D CA 1
ATOM 13468 C C . ILE D 2 248 ? 63.824 64.461 59.632 1.00 68.73 244 ILE D C 1
ATOM 13469 O O . ILE D 2 248 ? 63.929 65.415 58.857 1.00 57.11 244 ILE D O 1
ATOM 13474 N N . TYR D 2 249 ? 64.303 64.475 60.871 1.00 71.11 245 TYR D N 1
ATOM 13475 C CA . TYR D 2 249 ? 65.029 65.620 61.401 1.00 59.26 245 TYR D CA 1
ATOM 13476 C C . TYR D 2 249 ? 66.284 65.867 60.581 1.00 64.10 245 TYR D C 1
ATOM 13477 O O . TYR D 2 249 ? 66.608 67.011 60.259 1.00 68.47 245 TYR D O 1
ATOM 13486 N N . PHE D 2 250 ? 66.987 64.791 60.239 1.00 70.87 246 PHE D N 1
ATOM 13487 C CA . PHE D 2 250 ? 68.160 64.915 59.378 1.00 57.28 246 PHE D CA 1
ATOM 13488 C C . PHE D 2 250 ? 67.785 65.451 57.999 1.00 65.34 246 PHE D C 1
ATOM 13489 O O . PHE D 2 250 ? 68.485 66.297 57.444 1.00 74.33 246 PHE D O 1
ATOM 13497 N N . ALA D 2 251 ? 66.677 64.959 57.451 1.00 63.90 247 ALA D N 1
ATOM 13498 C CA . ALA D 2 251 ? 66.239 65.360 56.116 1.00 74.75 247 ALA D CA 1
ATOM 13499 C C . ALA D 2 251 ? 65.860 66.838 56.064 1.00 76.54 247 ALA D C 1
ATOM 13500 O O . ALA D 2 251 ? 66.029 67.493 55.034 1.00 68.39 247 ALA D O 1
ATOM 13502 N N . PHE D 2 252 ? 65.357 67.357 57.180 1.00 75.79 248 PHE D N 1
ATOM 13503 C CA . PHE D 2 252 ? 64.952 68.758 57.268 1.00 86.59 248 PHE D CA 1
ATOM 13504 C C . PHE D 2 252 ? 66.092 69.715 56.939 1.00 90.87 248 PHE D C 1
ATOM 13505 O O . PHE D 2 252 ? 65.900 70.709 56.238 1.00 87.99 248 PHE D O 1
ATOM 13513 N N . TYR D 2 253 ? 67.278 69.412 57.455 1.00 91.72 249 TYR D N 1
ATOM 13514 C CA . TYR D 2 253 ? 68.426 70.296 57.296 1.00 87.51 249 TYR D CA 1
ATOM 13515 C C . TYR D 2 253 ? 69.410 69.781 56.252 1.00 88.40 249 TYR D C 1
ATOM 13516 O O . TYR D 2 253 ? 70.552 70.235 56.190 1.00 95.97 249 TYR D O 1
ATOM 13525 N N . ASN D 2 254 ? 68.970 68.824 55.440 1.00 81.90 250 ASN D N 1
ATOM 13526 C CA . ASN D 2 254 ? 69.812 68.306 54.368 1.00 78.15 250 ASN D CA 1
ATOM 13527 C C . ASN D 2 254 ? 69.148 68.327 52.989 1.00 88.16 250 ASN D C 1
ATOM 13528 O O . ASN D 2 254 ? 69.350 67.420 52.178 1.00 92.47 250 ASN D O 1
ATOM 13533 N N . GLY D 2 255 ? 68.345 69.357 52.737 1.00 87.20 251 GLY D N 1
ATOM 13534 C CA . GLY D 2 255 ? 67.843 69.630 51.401 1.00 91.78 251 GLY D CA 1
ATOM 13535 C C . GLY D 2 255 ? 66.466 69.100 51.052 1.00 89.46 251 GLY D C 1
ATOM 13536 O O . GLY D 2 255 ? 65.912 69.444 50.007 1.00 99.26 251 GLY D O 1
ATOM 13537 N N . GLU D 2 256 ? 65.907 68.265 51.917 1.00 82.23 252 GLU D N 1
ATOM 13538 C CA . GLU D 2 256 ? 64.574 67.723 51.685 1.00 86.60 252 GLU D CA 1
ATOM 13539 C C . GLU D 2 256 ? 63.549 68.347 52.622 1.00 87.69 252 GLU D C 1
ATOM 13540 O O . GLU D 2 256 ? 62.836 67.637 53.325 1.00 83.61 252 GLU D O 1
ATOM 13546 N N . TRP D 2 257 ? 63.472 69.674 52.616 1.00 77.32 253 TRP D N 1
ATOM 13547 C CA . TRP D 2 257 ? 62.631 70.402 53.562 1.00 76.48 253 TRP D CA 1
ATOM 13548 C C . TRP D 2 257 ? 61.142 70.083 53.428 1.00 86.71 253 TRP D C 1
ATOM 13549 O O . TRP D 2 257 ? 60.459 69.873 54.431 1.00 84.76 253 TRP D O 1
ATOM 13560 N N . ASP D 2 258 ? 60.642 70.043 52.197 1.00 84.43 254 ASP D N 1
ATOM 13561 C CA . ASP D 2 258 ? 59.209 69.877 51.965 1.00 93.11 254 ASP D CA 1
ATOM 13562 C C . ASP D 2 258 ? 58.725 68.477 52.335 1.00 96.68 254 ASP D C 1
ATOM 13563 O O . ASP D 2 258 ? 57.726 68.313 53.049 1.00 99.93 254 ASP D O 1
ATOM 13568 N N . LEU D 2 259 ? 59.447 67.471 51.850 1.00 95.86 255 LEU D N 1
ATOM 13569 C CA . LEU D 2 259 ? 59.111 66.080 52.123 1.00 91.29 255 LEU D CA 1
ATOM 13570 C C . LEU D 2 259 ? 59.242 65.773 53.608 1.00 77.79 255 LEU D C 1
ATOM 13571 O O . LEU D 2 259 ? 58.434 65.031 54.173 1.00 72.34 255 LEU D O 1
ATOM 13576 N N . ALA D 2 260 ? 60.254 66.360 54.239 1.00 75.90 256 ALA D N 1
ATOM 13577 C CA . ALA D 2 260 ? 60.437 66.216 55.676 1.00 71.06 256 ALA D CA 1
ATOM 13578 C C . ALA D 2 260 ? 59.305 66.898 56.429 1.00 70.04 256 ALA D C 1
ATOM 13579 O O . ALA D 2 260 ? 58.894 66.438 57.491 1.00 69.97 256 ALA D O 1
ATOM 13581 N N . GLN D 2 261 ? 58.797 67.992 55.871 1.00 67.16 257 GLN D N 1
ATOM 13582 C CA . GLN D 2 261 ? 57.668 68.692 56.471 1.00 69.06 257 GLN D CA 1
ATOM 13583 C C . GLN D 2 261 ? 56.424 67.806 56.451 1.00 77.68 257 GLN D C 1
ATOM 13584 O O . GLN D 2 261 ? 55.755 67.630 57.478 1.00 80.18 257 GLN D O 1
ATOM 13590 N N . LYS D 2 262 ? 56.130 67.242 55.281 1.00 74.46 258 LYS D N 1
ATOM 13591 C CA . LYS D 2 262 ? 54.992 66.339 55.122 1.00 75.92 258 LYS D CA 1
ATOM 13592 C C . LYS D 2 262 ? 55.104 65.143 56.069 1.00 85.26 258 LYS D C 1
ATOM 13593 O O . LYS D 2 262 ? 54.144 64.785 56.765 1.00 75.80 258 LYS D O 1
ATOM 13599 N N . ALA D 2 263 ? 56.288 64.538 56.090 1.00 86.93 259 ALA D N 1
ATOM 13600 C CA . ALA D 2 263 ? 56.554 63.384 56.939 1.00 76.64 259 ALA D CA 1
ATOM 13601 C C . ALA D 2 263 ? 56.369 63.714 58.417 1.00 79.16 259 ALA D C 1
ATOM 13602 O O . ALA D 2 263 ? 55.769 62.941 59.158 1.00 71.41 259 ALA D O 1
ATOM 13604 N N . LEU D 2 264 ? 56.884 64.865 58.839 1.00 82.59 260 LEU D N 1
ATOM 13605 C CA . LEU D 2 264 ? 56.757 65.302 60.227 1.00 65.93 260 LEU D CA 1
ATOM 13606 C C . LEU D 2 264 ? 55.294 65.492 60.606 1.00 72.68 260 LEU D C 1
ATOM 13607 O O . LEU D 2 264 ? 54.844 65.012 61.652 1.00 68.30 260 LEU D O 1
ATOM 13612 N N . ASP D 2 265 ? 54.558 66.190 59.744 1.00 71.92 261 ASP D N 1
ATOM 13613 C CA . ASP D 2 265 ? 53.143 66.441 59.981 1.00 68.19 261 ASP D CA 1
ATOM 13614 C C . ASP D 2 265 ? 52.364 65.135 60.115 1.00 72.34 261 ASP D C 1
ATOM 13615 O O . ASP D 2 265 ? 51.527 64.985 61.012 1.00 72.55 261 ASP D O 1
ATOM 13620 N N . ASP D 2 266 ? 52.657 64.184 59.233 1.00 77.76 262 ASP D N 1
ATOM 13621 C CA . ASP D 2 266 ? 51.967 62.897 59.257 1.00 73.62 262 ASP D CA 1
ATOM 13622 C C . ASP D 2 266 ? 52.332 62.070 60.485 1.00 68.39 262 ASP D C 1
ATOM 13623 O O . ASP D 2 266 ? 51.473 61.400 61.065 1.00 77.53 262 ASP D O 1
ATOM 13628 N N . ILE D 2 267 ? 53.601 62.125 60.882 1.00 65.34 263 ILE D N 1
ATOM 13629 C CA . ILE D 2 267 ? 54.053 61.433 62.085 1.00 65.76 263 ILE D CA 1
ATOM 13630 C C . ILE D 2 267 ? 53.331 61.982 63.309 1.00 64.60 263 ILE D C 1
ATOM 13631 O O . ILE D 2 267 ? 52.895 61.219 64.169 1.00 70.57 263 ILE D O 1
ATOM 13636 N N . ILE D 2 268 ? 53.190 63.304 63.372 1.00 57.58 264 ILE D N 1
ATOM 13637 C CA . ILE D 2 268 ? 52.434 63.933 64.451 1.00 59.57 264 ILE D CA 1
ATOM 13638 C C . ILE D 2 268 ? 50.973 63.486 64.428 1.00 68.51 264 ILE D C 1
ATOM 13639 O O . ILE D 2 268 ? 50.392 63.174 65.468 1.00 65.95 264 ILE D O 1
ATOM 13644 N N . TYR D 2 269 ? 50.404 63.430 63.227 1.00 65.83 265 TYR D N 1
ATOM 13645 C CA . TYR D 2 269 ? 49.020 63.015 63.016 1.00 66.78 265 TYR D CA 1
ATOM 13646 C C . TYR D 2 269 ? 48.759 61.619 63.591 1.00 75.88 265 TYR D C 1
ATOM 13647 O O . TYR D 2 269 ? 47.846 61.408 64.414 1.00 81.90 265 TYR D O 1
ATOM 13656 N N . ARG D 2 270 ? 49.594 60.673 63.174 1.00 72.41 266 ARG D N 1
ATOM 13657 C CA . ARG D 2 270 ? 49.475 59.294 63.624 1.00 63.49 266 ARG D CA 1
ATOM 13658 C C . ARG D 2 270 ? 49.769 59.150 65.114 1.00 62.52 266 ARG D C 1
ATOM 13659 O O . ARG D 2 270 ? 49.093 58.397 65.813 1.00 68.92 266 ARG D O 1
ATOM 13667 N N . ALA D 2 271 ? 50.763 59.885 65.602 1.00 72.43 267 ALA D N 1
ATOM 13668 C CA . ALA D 2 271 ? 51.123 59.818 67.014 1.00 67.51 267 ALA D CA 1
ATOM 13669 C C . ALA D 2 271 ? 50.006 60.368 67.893 1.00 62.40 267 ALA D C 1
ATOM 13670 O O . ALA D 2 271 ? 49.851 59.964 69.044 1.00 56.96 267 ALA D O 1
ATOM 13672 N N . GLN D 2 272 ? 49.207 61.266 67.332 1.00 59.29 268 GLN D N 1
ATOM 13673 C CA . GLN D 2 272 ? 48.053 61.789 68.044 1.00 63.03 268 GLN D CA 1
ATOM 13674 C C . GLN D 2 272 ? 46.934 60.758 68.037 1.00 70.37 268 GLN D C 1
ATOM 13675 O O . GLN D 2 272 ? 46.296 60.520 69.061 1.00 70.33 268 GLN D O 1
ATOM 13681 N N . LEU D 2 273 ? 46.704 60.130 66.889 1.00 69.34 269 LEU D N 1
ATOM 13682 C CA . LEU D 2 273 ? 45.686 59.084 66.832 1.00 61.49 269 LEU D CA 1
ATOM 13683 C C . LEU D 2 273 ? 46.066 57.855 67.670 1.00 62.99 269 LEU D C 1
ATOM 13684 O O . LEU D 2 273 ? 45.222 57.276 68.346 1.00 72.19 269 LEU D O 1
ATOM 13689 N N . GLU D 2 274 ? 47.333 57.465 67.639 1.00 61.66 270 GLU D N 1
ATOM 13690 C CA . GLU D 2 274 ? 47.778 56.284 68.372 1.00 62.11 270 GLU D CA 1
ATOM 13691 C C . GLU D 2 274 ? 47.997 56.551 69.852 1.00 60.41 270 GLU D C 1
ATOM 13692 O O . GLU D 2 274 ? 48.191 55.619 70.631 1.00 67.25 270 GLU D O 1
ATOM 13698 N N . LEU D 2 275 ? 47.985 57.829 70.220 1.00 63.62 271 LEU D N 1
ATOM 13699 C CA . LEU D 2 275 ? 48.257 58.265 71.588 1.00 52.79 271 LEU D CA 1
ATOM 13700 C C . LEU D 2 275 ? 49.646 57.826 72.038 1.00 56.35 271 LEU D C 1
ATOM 13701 O O . LEU D 2 275 ? 49.810 57.258 73.116 1.00 49.34 271 LEU D O 1
ATOM 13706 N N . TYR D 2 276 ? 50.645 58.089 71.203 1.00 60.33 272 TYR D N 1
ATOM 13707 C CA . TYR D 2 276 ? 52.021 57.779 71.562 1.00 61.81 272 TYR D CA 1
ATOM 13708 C C . TYR D 2 276 ? 52.718 59.039 72.068 1.00 62.44 272 TYR D C 1
ATOM 13709 O O . TYR D 2 276 ? 52.912 59.989 71.312 1.00 58.03 272 TYR D O 1
ATOM 13718 N N . PRO D 2 277 ? 53.116 59.040 73.351 1.00 61.31 273 PRO D N 1
ATOM 13719 C CA . PRO D 2 277 ? 53.729 60.222 73.966 1.00 56.64 273 PRO D CA 1
ATOM 13720 C C . PRO D 2 277 ? 55.070 60.596 73.345 1.00 64.56 273 PRO D C 1
ATOM 13721 O O . PRO D 2 277 ? 55.287 61.767 73.037 1.00 68.50 273 PRO D O 1
ATOM 13725 N N . GLU D 2 278 ? 55.950 59.618 73.158 1.00 53.42 274 GLU D N 1
ATOM 13726 C CA . GLU D 2 278 ? 57.322 59.913 72.751 1.00 58.83 274 GLU D CA 1
ATOM 13727 C C . GLU D 2 278 ? 57.483 60.462 71.314 1.00 66.48 274 GLU D C 1
ATOM 13728 O O . GLU D 2 278 ? 58.209 61.445 71.126 1.00 74.24 274 GLU D O 1
ATOM 13734 N N . PRO D 2 279 ? 56.817 59.862 70.304 1.00 60.04 275 PRO D N 1
ATOM 13735 C CA . PRO D 2 279 ? 56.977 60.459 68.975 1.00 44.03 275 PRO D CA 1
ATOM 13736 C C . PRO D 2 279 ? 56.377 61.853 68.915 1.00 50.43 275 PRO D C 1
ATOM 13737 O O . PRO D 2 279 ? 56.940 62.742 68.284 1.00 61.49 275 PRO D O 1
ATOM 13741 N N . LEU D 2 280 ? 55.237 62.030 69.573 1.00 52.47 276 LEU D N 1
ATOM 13742 C CA . LEU D 2 280 ? 54.565 63.319 69.628 1.00 53.78 276 LEU D CA 1
ATOM 13743 C C . LEU D 2 280 ? 55.460 64.374 70.292 1.00 49.58 276 LEU D C 1
ATOM 13744 O O . LEU D 2 280 ? 55.577 65.506 69.821 1.00 49.34 276 LEU D O 1
ATOM 13749 N N . LEU D 2 281 ? 56.118 63.973 71.369 1.00 53.71 277 LEU D N 1
ATOM 13750 C CA . LEU D 2 281 ? 57.049 64.831 72.088 1.00 51.53 277 LEU D CA 1
ATOM 13751 C C . LEU D 2 281 ? 58.250 65.239 71.228 1.00 62.92 277 LEU D C 1
ATOM 13752 O O . LEU D 2 281 ? 58.527 66.436 71.056 1.00 74.80 277 LEU D O 1
ATOM 13757 N N . VAL D 2 282 ? 58.931 64.249 70.657 1.00 58.18 278 VAL D N 1
ATOM 13758 C CA . VAL D 2 282 ? 60.096 64.515 69.814 1.00 59.14 278 VAL D CA 1
ATOM 13759 C C . VAL D 2 282 ? 59.734 65.386 68.622 1.00 66.75 278 VAL D C 1
ATOM 13760 O O . VAL D 2 282 ? 60.428 66.351 68.311 1.00 75.06 278 VAL D O 1
ATOM 13764 N N . ALA D 2 283 ? 58.624 65.061 67.977 1.00 63.87 279 ALA D N 1
ATOM 13765 C CA . ALA D 2 283 ? 58.163 65.822 66.824 1.00 63.18 279 ALA D CA 1
ATOM 13766 C C . ALA D 2 283 ? 57.799 67.247 67.190 1.00 61.12 279 ALA D C 1
ATOM 13767 O O . ALA D 2 283 ? 57.973 68.161 66.389 1.00 68.71 279 ALA D O 1
ATOM 13769 N N . ASN D 2 284 ? 57.225 67.418 68.373 1.00 51.59 280 ASN D N 1
ATOM 13770 C CA . ASN D 2 284 ? 56.909 68.745 68.862 1.00 67.21 280 ASN D CA 1
ATOM 13771 C C . ASN D 2 284 ? 58.191 69.545 69.034 1.00 71.08 280 ASN D C 1
ATOM 13772 O O . ASN D 2 284 ? 58.265 70.718 68.647 1.00 73.94 280 ASN D O 1
ATOM 13777 N N . ALA D 2 285 ? 59.220 68.883 69.554 1.00 67.00 281 ALA D N 1
ATOM 13778 C CA . ALA D 2 285 ? 60.512 69.533 69.730 1.00 69.13 281 ALA D CA 1
ATOM 13779 C C . ALA D 2 285 ? 61.105 69.962 68.391 1.00 68.28 281 ALA D C 1
ATOM 13780 O O . ALA D 2 285 ? 61.616 71.081 68.246 1.00 66.34 281 ALA D O 1
ATOM 13782 N N . ILE D 2 286 ? 61.015 69.068 67.412 1.00 62.72 282 ILE D N 1
ATOM 13783 C CA . ILE D 2 286 ? 61.525 69.343 66.077 1.00 56.27 282 ILE D CA 1
ATOM 13784 C C . ILE D 2 286 ? 60.782 70.522 65.453 1.00 64.04 282 ILE D C 1
ATOM 13785 O O . ILE D 2 286 ? 61.398 71.421 64.868 1.00 69.27 282 ILE D O 1
ATOM 13790 N N . LYS D 2 287 ? 59.459 70.524 65.606 1.00 59.20 283 LYS D N 1
ATOM 13791 C CA . LYS D 2 287 ? 58.614 71.573 65.043 1.00 67.98 283 LYS D CA 1
ATOM 13792 C C . LYS D 2 287 ? 58.901 72.939 65.653 1.00 64.95 283 LYS D C 1
ATOM 13793 O O . LYS D 2 287 ? 58.953 73.944 64.945 1.00 66.36 283 LYS D O 1
ATOM 13799 N N . ALA D 2 288 ? 59.089 72.961 66.969 1.00 66.39 284 ALA D N 1
ATOM 13800 C CA . ALA D 2 288 ? 59.419 74.187 67.683 1.00 66.96 284 ALA D CA 1
ATOM 13801 C C . ALA D 2 288 ? 60.809 74.706 67.313 1.00 83.12 284 ALA D C 1
ATOM 13802 O O . ALA D 2 288 ? 61.027 75.916 67.226 1.00 66.81 284 ALA D O 1
ATOM 13804 N N . SER D 2 289 ? 61.747 73.789 67.091 1.00 85.84 285 SER D N 1
ATOM 13805 C CA . SER D 2 289 ? 63.122 74.175 66.787 1.00 87.75 285 SER D CA 1
ATOM 13806 C C . SER D 2 289 ? 63.308 74.636 65.341 1.00 90.42 285 SER D C 1
ATOM 13807 O O . SER D 2 289 ? 64.317 75.257 65.011 1.00 93.16 285 SER D O 1
ATOM 13810 N N . LEU D 2 290 ? 62.336 74.340 64.484 1.00 88.36 286 LEU D N 1
ATOM 13811 C CA . LEU D 2 290 ? 62.445 74.672 63.067 1.00 84.34 286 LEU D CA 1
ATOM 13812 C C . LEU D 2 290 ? 62.446 76.176 62.822 1.00 89.43 286 LEU D C 1
ATOM 13813 O O . LEU D 2 290 ? 61.643 76.904 63.405 1.00 95.75 286 LEU D O 1
ATOM 13818 N N . PRO D 2 291 ? 63.348 76.641 61.943 1.00 97.88 287 PRO D N 1
ATOM 13819 C CA . PRO D 2 291 ? 63.425 78.047 61.528 1.00 95.70 287 PRO D CA 1
ATOM 13820 C C . PRO D 2 291 ? 62.406 78.407 60.447 1.00 107.11 287 PRO D C 1
ATOM 13821 O O . PRO D 2 291 ? 62.187 77.615 59.532 1.00 116.35 287 PRO D O 1
#

Organism: Homo sapiens (NCBI:txid9606)

GO terms:
  GO:0005829 cytosol (C, IDA)
  GO:0005886 plasma membrane (C, IDA)
  GO:0046854 phosphatidylinositol phosphate biosynthetic process (P, IDA)
  GO:0072659 protein localization to plasma membrane (P, IDA)
  GO:0005515 protein binding (F, IPI)

InterPro domains:
  IPR011990 Tetratricopeptide-like helical domain superfamily [G3DSA:1.25.40.10] (292-635)
  IPR011990 Tetratricopeptide-like helical domain superfamily [G3DSA:1.25.40.10] (660-838)
  IPR011990 Tetratricopeptide-like helical domain superfamily [SSF48452] (372-582)
  IPR011990 Tetratricopeptide-like helical domain superfamily [SSF48452] (695-827)
  IPR019734 Tetratricopeptide repeat [PF13181] (398-430)
  IPR019734 Tetratricopeptide repeat [PF13181] (799-829)
  IPR019734 Tetratricopeptide repeat [PS50005] (397-430)
  IPR019734 Tetratricopeptide repeat [PS50005] (730-763)
  IPR019734 Tetratricopeptide repeat [PS50005] (798-831)
  IPR019734 Tetratricopeptide repeat [SM00028] (397-430)
  IPR019734 Tetratricopeptide repeat [SM00028] (515-548)
  IPR019734 Tetratricopeptide repeat [SM00028] (549-582)
  IPR019734 Tetratricopeptide repeat [SM00028] (696-729)
  IPR019734 Tetratricopeptide repeat [SM00028] (730-763)
  IPR019734 Tetratricopeptide repeat [SM00028] (764-797)
  IPR019734 Tetratricopeptide repeat [SM00028] (798-831)
  IPR045819 Tetratricopeptide repeat protein 7, N-terminal [PF19440] (1-386)
  IPR051722 Endocytosis and PI4K-regulating protein [PTHR23083] (7-843)

Secondary structure (DSSP, 8-state):
-HHHHHHHHHHHH--HHHHHHHHHHHHHHHHHHHHH---HHHHHHHHHHHHHHHHHT-HHHHHHHHHHHHHSPP-TTTHHHHHHHHHHHHHHHHHH--TTT---SSS------SHHHHHHHHHHHHHHHH---HHHHHHHHHHHTTT-HHHHHHHHHHHTTT--S-HHHHHHHHHHHHHHT-HHHHHHHHHHHHHH-SS-SHHHHHHHHHHHTTS--HHHHHHHHHHH--HHHHHHHHHHHHHHHHHHHHH-SSHHHHHHHHHHHHHHHHHHHHH-TT-HHHHHHHHHHHHHTT-HHHHHHHHHHHHHH-TT-HHHHHHHHHHHHHTT-HHHHHHHHHHHHHH-TT-HHHHHHHHHHHHHHT-HHHHHHHHHHHHHHHHHH---SHHHHHHHHHHHHHHHHHHT-HHHHHHHHHHHHHH-TT-HHHHHHHHHHHHHHT-HHHHHHHHHHHHHH-TT-HHHHHHHHHHHHHHT-HHHHHHHHHHHHHH-TT-HHHHHHHHHHHHHHT-HHHHHHHHHHHHHHHHT--SS-GGGS----/-HHHHHHH--TTT--HHHHHHHHHH---HHHHHHHHHHHHSS-HHHHHHHHTTHHHHHHHHHHHHH--HHHHHHHHHHHHH---EEEEPP-TTS--SS----EEEEE-PPPP-SS--TTHHHHHHHHHHHHHHHT-TTS-HHHHHHHHHHHHHHHHTTSTHHHHHT--S---PPP--HHHHHHHHHHHHHHHTTT-HHHHHHHHHHHHHHHHHTT-HHHHHHHHHHHHH--/-HHHHHHHHHHHTT-TTTHHHHHHH---S--SHHHHHHHHHHHHHHHHHS---TTPPP----HHHHHHHHHHHHHHHH--S-HHHHHHHHHHHHHHHHHHT-HHHHHHHHHHH-GGGS--SS--HHHHHHHHHHHHHHHHHHHH---HHHHHHHHHHHHHHHHHHHHHHHHHHHH----HHHHHHHHHHHHHHHHTT-HHHHHHHHHHHHHBPP-TTTHHHHHHHHHHHHHHHHHT--GGG---TTSPPPSS------S---S----B---TTSB---SHHHHHHHHHHHHHHHHTT--HHHHHHHHHHHHHHHTTT-HHHHHHHHHHHGGG-SS-HHHHHHHHHHHHHTT-HHHHHHHHHHHHHH-SS-SHHHHHHHHHHTTTS--HHHHHHHHHHHHH--TTHHHHHHHHHHHHHHHHHHH--SHHHHHHHHHHHHHHHHHHHHH-TT-HHHHHHHHHHHHHTT-HHHHHHHHHHHHHH-TT-HHHHHHHHHHHHHTT-HHHHHHHHHHHHHH-TT-HHHHHHHHHHHHHHT-HHHHHHHHHHHHHHHHHH----SHHHHHHHHHHHHHHHHHHHHT-HHHHHHHHHHHHTT-TT-HHHHHHHHHHHHHHT-HHHHHHHHHHHHHH-TT-HHHHHHHHHHHHHTT-HHHHHHHHHHHHHH-TT-HHHHHHHHHHHHHHT-HHHHHHHHHHHHHHHTT--SS-GGGS----/-HHHHHHHHH--HHHH--HHHHHHHHHHHH-SS-TTHHHHHHHHHHHHHSS-HHHHHHHHTTHHHHHHHHHHHH------SHHHHHHHHHHHHHHH-SSSSPP-EEEEPP-TTS-BSS--TTTS-HHHH---TT-EEEEE-PPPP-SS--TTTHHHHHHHHHHHHHHTGGGS-HHHHHHHHHHHHHHHHTTSTHHHHHT--S--------HHHHHHHHHHHHHHHTTT-HHHHHHHHHHHHHHHHHHT-HHHHHHHHHHHHH--

Nearest PDB structures (foldseek):
  5dse-assembly1_B  TM=1.004E+00  e=1.814E-33  Homo sapiens
  6bq1-assembly1_C  TM=9.454E-01  e=2.221E-24  Homo sapiens
  9b9g-assembly1_E  TM=9.541E-01  e=7.817E-24  Homo sapiens
  9bax-assembly1_E  TM=9.519E-01  e=1.114E-22  Homo sapiens
  9b9g-assembly1_G  TM=9.189E-01  e=5.962E-22  Homo sapiens

Radius of gyration: 43.86 Å; Cα contacts (8 Å, |Δi|>4): 2554; chains: 4; bounding box: 114×105×123 Å

Sequence (1744 aa):
VIAEAYATKGLCLEDVITCYEKAGDIALLYLQEIERVLGFFLETGLQRAHVLYFKNGNLTRGVGRFRELLRAVETRTTQNLRMTIARQLAEILLRGMCEQSYWNPLEDPFCPQENTEEALLLLLISESMANRSVVYDLLTIALGRRGQYEMLSECLERAMKFAFEEFHLWYQFALSLMAAGKSARAVKVLKECIRLKPDDATIPLLAAKLCMGSLHWLEEAEKFAKTVVTSEFKAKGYLALGLTYSLQATDASLRGMQEVLQRKALLAFQRAHSLSPTDHQAAFYLALQLAISRQIPEALGYVRQALQLQGDDANSLHLLALLLSAQKHYHDALNIIDMALSEYPENFILLFSKVKLQSLCRGPDEALLTCKHMLQIWKSCYLHPWMTLAQIWLHAAEVYIGIGKPAEATACTQEAANLFPMSHNVLYMRGQIAELRGSMDEARRWYEEALAISPTHVKSMQRLALILHQLGRYSLAEKILRDAVQVNSTAHEVWNGLGEVLQAQGNDAAATECFLTALELEASSPAVPFTIIPRVLGVVEEWLSEPNYATSLVSSLYKVIQEPLEPVCHQLFEFYRSGEEQLLQFTLQFLPELIWCYLAVSASGCIEALLLGVYNLEIKVLSFTIPSLSKPSVYHEPSKVVYSGPHPQREMLTAQNRFEVLTFLLLCYNAALTYMPSVSLQSLCQICSRICVCGYPRQHVRKYKGISSRIPVSSGFMVQMLTGIYFAFYNGEWDLAQKALDDIIYRAQLELYPEPLLVANAIKASLPSRLETEIERCRSECQWERIPELVKQLLIANDDMAELLLGESKLEQYLKEHPLRQGASPRGPKPQLTEVRKHLTAALDRGNLKSEFLQESNLIMAKLNYVEGDYKEALNIYARVGLDDLPLTAVPPYRLRVIAEAYATKGLCLEKLPDREQDVITCYEKAGDIALLYLQEIERVILSELGFFLETGLQRAHVLYFKNGNLTRGVGRFRELLRAVETRTTQNLRMTIARQLAEILLRGMCEQSYWNPLEDPPCQSPLNTKTYTLTRRARVYSGENIFCPQENTEEALLLLLISESMANRDLQSASVVYDLLTIALGRRGQYEMLSECLERAMKFAFEEFHLWYQFALSLMAAGKSARAVKVLKECIRLKPDDATIPLLAAKLCMGSLHWLEEAEKFAKTVVDVTSEFKAKGYLALGLTYSLQATDASLRGMQEVLQRKALLAFQRAHSLSPTDHQAAFYLALQLAISRQIPEALGYVRQALQLQGDDANSLHLLALLLSAQKHYHDALNIIDMALSEYPENFILLFSKVKLQSLCRGPDEALLTCKHMLQIWKSCYNGPLHPWMTLAQIWLHAAEVYIGIGKPAEATACTQEAANLFPMSHNVLYMRGQIAELRGSMDEARRWYEEALAISPTHVKSMQRLALILHQLGRYSLAEKILRDAVQVNSTAHEVWNGLGEVLQAQGNDAAATECFLTALELEASSPAVPFTIIPRVLGVVEEWLSEFKLPNYATKSSLVSSLYKVIQEPQSELLEPVCHQLFEFYRSGEEQLLQFTLQFLPELIWCYLAVSASVHSSGCIEALLLGVYNLEIVDKQGHTKVLSFTIPSLSKPSVYHEPSSIGSMALTQHGLSKVVYSGPHPQREMLTAQNRFEVLTFLLLCYNAALTYMPSVSLQSLCQICSRICVCGYPRQHVRKYKGISSRIPVSSGFMVQMLTGIYFAFYNGEWDLAQKALDDIIYRAQLELYPEPLLVANAIKASLP

Foldseek 3Di:
DVLLVLLVVLVVVCVSLVSLLSSQVVLLVVQVVVVVVPDPSSVCSNPVNLVVCVVVVHDVVNLLSLLVLLVRDDGPVCLVVNLVSLQVSLVCLLPVDDFVQDCWNVDDNVIDGGSLRSSLVSLVSNVVSVVCPVSLVSVCSSCVVVLVLVVNLVVLVVVVVVDDLDQPSLLSNLVSCVSNPVLPVSLVSLVSNCVNPVPDLVSLLVSLQSCLPDVVVLVSNCVSLVSQVLLLSVLSSLLSNLLSLQVVLLVDQFPVSNVVSLVSSLVSLVSSCVSPVLPLSSLQVNLLSCLLVLVLVVSLVSLVSSCVNPVLDLLSLLSNLQSCVLQVNLVVSLVSLVVNCVVVVLDLLSLLLNLLSCVVPPNLVVSVVSLVSNVVSLVVVPVDPVVSNLVSLCSNLVSCLVVLHLVSNVVSLVSSCVSVVQALSSLQSQLSSCVSVPNLVSSLVSLVSSCVVVVQPLSSLLSNLLSCVVVPVLVVSLVSLVSNCSSPVLQLSSLQSNLSSCVVVVNNVSSVVSNVSSVVSSSRGGSDRSPSRDSGD/DVCVVVLPDVVVLVVNLVVLLVCLQPPHQSSLVVLLVLLVDDDVSSVQVSLLCLLSLVLSVLQVVQVPRSQVSLLSSLQSPADWDWDDDDDQCDDDPVDHRDIDTPQDDDDRDPDDDPVCNQNSLLVSLVVSLVCLVSHDLVSLLSLLVSLLCLLCQQHPCCVVVVPDDHRGNRDHDLSSLVSSLSSLLVNCPVPNVPSSVSSLVSSCVSCVVVVPDVSVVSSVVSVVVDD/DVLVVVLLLCLLVVVLVCQLVSVVVVPDPDDLVNLLSLLLSLVVVCCVVPPDDPPDDADDDDPSLVSSCVSLCVSLVVVPDDLLSNLLSLLSVLVSCLRNPNLVSSLVSCVVSPLQPDDLPPDRLSVLLSSLLSLLSNLVSLVVDPVSLVVSLVSLQSSQFSLLQSQVRSQVVVVCEDGPSNVSSLPVNLVSCVVVLQQVVSLLSLLVLLQFDDGPNCLVVNQVSLLVNLVCLQPVDDFVQDDWSPGDHDPDDPRDDDPDDGPDGGDGDDDPPDDTDDGSLRSSVVSLVSNQVSCVVDDCSNVSSLVSVCSSCVVVQNLPVNLVSLVVVCVVDPLDLVSLQSNLVSCVSVVVLPVSLVSLVSSCVVDVQDLVSLLSSLQSCVPPVVVLVSNLVSLVSQCVHDLQSVLSSLLSNLLSLQVVLLVDQFPVSNVVSLVSSLVSLVVSCVSPVLPLSSLQVNLLSCLLVLVLPSSLVSLVSSCVNPVLDLLSLLSNLQSCLLQVNLVVSLVSLVVNCVVVVLDLLSLLLNLLSCVVPPNLVVSVVSLVVNVVSLVVPDPPDDVSLVSQLVSLLSNLVSCLVVLNLVSSVVSLVVSCVSPVQALSSLQSQLSSCVSVPNNVSSLVSLVSSCVVPVQPLSSLLSNLQSCVVVVVLPVSLVSLVSNCSNPVLQLSSLQSNLVSCVVVPNNVSSVVSNVSSVVSSSRGGSDRSPSPDSGD/DVLVVVLVVVCDPVVLVPVVNLVVLLVLLQDQDDPSVQSSLVVLLVLLVDDDVSSVLVSLLCLLSLVLSVLQCVVDPDGPCRSQQSLLSSLQVVQQDDPRHGDWDKDFDAALCDDDPPDHNVVPDPVNRVDQHRDIDTDQDNDDRDPGDDPPCNQVSSLVSLVVSLVCLVSHDLVSLLSLLVSLLCLLCQQHPCCVVVPDDDHNDNRDHDLSSLVSSLSSLLVCCPVPNVPSSVSSLVSSCVSCVVVVPDVSVVSSVVSVVPHD

Solvent-accessible surface area: 76062 Å² total; per-residue (Å²): 152,107,4,58,53,73,1,57,118,0,63,108,84,104,120,24,30,62,9,0,35,92,2,0,66,52,4,19,101,87,29,35,92,91,83,157,166,189,21,133,96,37,87,32,1,18,73,86,0,16,49,34,15,54,142,104,58,54,103,63,134,0,2,24,2,3,10,92,5,0,131,24,112,82,4,205,64,9,87,92,29,4,43,50,4,0,67,69,0,0,20,34,0,5,40,23,20,4,59,100,28,26,36,26,17,100,92,127,126,63,19,0,112,54,2,2,8,0,0,0,1,0,0,9,8,2,15,50,40,56,85,255,99,59,17,30,8,0,0,0,1,0,0,0,23,14,36,31,30,96,36,0,3,91,0,3,78,95,4,36,169,143,21,168,104,80,55,52,15,31,10,1,14,0,0,0,0,19,23,28,54,75,20,34,96,0,0,83,13,0,79,53,0,32,158,49,68,110,123,30,24,1,0,5,0,1,0,0,43,25,0,7,28,106,45,82,88,15,114,43,0,32,109,13,0,110,78,20,84,109,58,17,23,109,0,16,0,44,0,0,18,0,0,0,22,2,22,27,4,83,82,15,35,4,44,29,46,20,59,60,25,49,135,95,0,29,111,5,2,74,130,0,23,86,53,3,85,63,6,38,43,0,0,7,12,1,0,2,2,8,0,27,42,55,66,10,93,82,0,19,34,68,0,147,82,0,26,157,56,22,49,40,33,17,50,0,11,4,0,23,0,0,0,21,0,1,62,92,90,43,100,77,0,9,99,26,0,57,107,0,18,77,58,31,47,63,43,32,62,2,3,30,1,42,2,55,0,17,54,84,34,141,19,50,97,58,0,36,119,6,6,134,80,0,34,114,20,20,142,94,55,134,207,113,33,119,107,30,18,5,52,4,65,4,20,7,0,66,12,40,29,66,83,35,94,42,72,65,0,59,54,9,0,73,72,0,7,98,51,56,81,98,28,48,42,0,1,28,6,47,0,32,6,0,31,66,124,42,40,80,86,61,0,26,106,69,0,58,73,0,26,74,80,21,50,61,25,23,110,0,12,21,57,10,0,49,3,3,40,122,91,39,123,74,68,64,0,15,49,25,2,26,4,0,6,4,47,55,23,40,14,30,94,0,21,49,14,0,0,67,1,2,101,47,40,49,0,88,44,6,1,75,85,5,51,107,41,1,119,135,25,79,68,17,22,15,21,16,89,8,68,76,1,64,21,65,22,69,74,16,116,107,19,51,99,156,118,135,122,27,147,120,42,50,62,26,0,19,132,35,1,110,117,150,67,97,62,2,3,102,67,1,61,81,21,16,153,46,71,69,115,92,26,41,31,45,8,12,14,0,10,4,15,4,5,52,14,18,2,19,94,55,41,115,92,34,8,50,62,9,1,18,13,11,1,47,75,35,41,125,74,52,30,0,25,34,10,66,47,98,120,66,20,21,3,26,117,94,109,141,37,75,48,15,27,106,46,64,125,45,137,138,31,14,16,52,2,23,18,83,1,0,28,5,1,6,16,17,0,6,22,1,4,64,99,12,56,60,87,0,4,59,11,4,1,82,9,2,2,74,1,2,0,4,13,13,62,65,6,125,112,60,157,36,186,69,68,65,31,28,8,58,9,38,24,32,3,0,8,13,2,0,17,0,0,1,13,0,4,62,64,69,22,95,106,43,0,53,97,0,0,40,0,0,21,35,2,0,39,5,42,1,45,15,30,0,3,0,4,0,23,0,1,97,50,18,31,141,106,208,46,108,82,65,11,68,87,0,4,4,46,29,49,9,135,125,1,58,118,17,17,176,110,31,152,168,67,112,50,0,36,21,37,0,1,34,0,3,4,63,0,21,42,4,19,126,103,86,63,24,176,126,75,59,94,71,48,32,130,75,93,70,0,62,76,0,79,138,27,0,58,28,0,53,121,111,34,83,26,141,73,94,44,53,45,0,0,26,4,7,12,0,14,0,6,24,4,54,23,72,41,139,69,0,23,76,4,4,81,156,27,18,9,98,123,10,82,10,71,109,33,40,15,9,14,0,9,12,0,1,9,3,8,0,0,61,0,18,0,30,62,106,44,158,164,115,93,73,81,9,4,21,7,0,0,22,0,0,20,3,0,13,9,12,5,24,24,13,44,120,56,105,132,140,209,28,30,33,8,7,75,11,1,0,68,46,0,11,45,11,4,53,133,79,49,57,41,11,20,0,0,17,0,4,10,63,4,0,55,3,52,20,2,189,51,3,50,111,20,4,30,41,2,0,37,67,0,0,27,21,2,5,52,13,7,3,60,96,9,31,14,26,16,100,89,132,26,53,134,174,44,87,28,75,125,79,84,33,127,31,112,56,190,15,168,57,13,89,46,178,122,32,18,19,0,112,27,6,1,8,0,0,0,0,0,0,4,0,0,4,6,16,19,61,100,160,190,117,26,26,51,15,0,14,8,2,0,0,0,0,0,1,22,13,37,30,35,94,6,0,8,61,0,3,77,73,4,33,172,110,31,186,103,102,39,49,28,55,6,2,10,0,0,0,1,16,24,16,53,83,24,32,100,0,0,91,17,0,88,64,0,41,145,52,70,90,118,27,11,0,0,3,0,0,0,0,45,23,0,6,30,110,45,85,81,14,122,39,0,40,106,15,0,87,59,1,25,126,78,122,68,18,25,93,2,18,0,35,1,0,19,0,0,0,17,4,19,28,6,86,80,15,33,5,48,28,56,20,56,56,20,49,140,90,0,34,83,2,2,77,108,0,25,82,80,3,85,64,6,43,48,1,0,5,12,2,0,1,2,9,0,27,37,52,72,11,88,79,0,22,37,69,0,119,90,0,23,160,52,26,45,77,30,18,54,0,7,4,0,8,0,0,0,8,0,1,59,83,94,42,119,61,0,7,96,20,0,58,100,0,19,63,39,30,46,59,42,29,63,2,4,30,0,45,2,56,0,18,55,88,29,111,16,52,100,61,0,33,116,9,5,129,86,0,28,107,16,28,140,82,46,71,179,112,84,109,112,4,103,86,22,23,5,59,1,60,10,23,7,0,66,13,44,26,66,81,35,95,33,62,57,0,46,58,10,0,75,78,0,7,98,50,47,83,101,24,48,42,0,4,30,8,51,0,30,10,3,24,66,132,50,43,91,86,68,0,53,136,74,0,73,81,0,30,73,80,22,53,61,30,20,100,0,9,25,67,11,1,60,3,6,45,129,95,35,104,78,59,79,0,23,61,27,4,27,4,0,5,4,50,55,26,42,12,31,93,0,23,54,17,0,0,76,2,2,94,48,47,47,0,87,42,5,0,81,72,5,54,106,39,1,120,112,23,70,67,16,22,14,22,15,89,8,68,73,2,67,25,65,16,64,72,3,93,112,12,14,72,129,72,189,165,98,134,59,24,121,145,89,70,11,28,58,25,0,18,136,9,0,108,102,50,170,36,168,34,4,97,38,0,2,106,11,0,60,66,4,12,155,43,74,55,123,88,17,40,38,36,5,9,12,0,7,2,20,2,4,49,8,18,1,21,17,55,24,89,105,175,38,65,36,18,5,34,60,5,1,16,15,6,3,28,56,29,2,71,90,94,159,69,118,81,33,47,45,61,2,22,2,2,22,22,74,69,42,0,0,0,1,63,18,98,48,4,38,95,165,41,55,133,136,68,32,82,48,150,29,79,52,15,27,89,32,68,112,38,143,114,21,11,21,52,2,36,17,90,0,0,27,4,0,5,16,14,0,7,23,0,3,22,67,9,58,62,84,0,6,60,8,2,1,77,9,2,2,70,1,0,0,5,11,14,51,65,9,123,104,68,153,43,189,73,64,62,31,25,4,67,8,41,24,34,2,0,5,17,1,0,13,0,0,2,8,0,5,55,53,69,22,94,101,37,0,54,94,0,0,44,0,0,23,40,2,0,39,6,39,0,44,13,32,0,1,0,3,0,23,0,0,110,40,20,34,124